Protein 9JQ3 (pdb70)

Secondary structure (DSSP, 8-state):
---TTS---HHHHHHHHHHHHHHHHHTGGGHHHHHHHT--TTHHHHHHHHHHHT-TTTTS-GGGT-----HHHHHHHHHHHHHH-HHHHHHHHHHIIIIIIHHHHH--HHHHHHTHHHHHHSSS-EEEE--BTTBSS-TT----EEEE-SSEEEEEEEEEEEETTTT-SEEEEEEE--TT-SSGGGGEEEEEEETT-TTEEE-PPP-BSS-TTS-EEEEEEEEEEEESTTEES-TT-HHHHHSSSHHHHHHHHTHHHHHHHHHHHHHHTGGGGT-EETTEEGGGSHHHHHHHHHHHHHHHHHHHHHHHHHHHHTTT---HHHHHHHHHHHHHHHHHHHHHHHHHHGGGGGBTTSTHHHHHHHHTHHHHTTS-HHHHHHHHHHHHHT-/---STT---TTHHHHHHHHHHHHHHHTGGGHHHHHHHT--TTHHHHHHHHHHTT-TTSSS-GGGT-----HHHHHHHHHHHHHH-HHHHHHHIIIIIIIIHHHHHH--HHHHHHTHHHHHHTSS-EEEE--BTTBSS-GGG---EEEEETTEEEEEEEEEEEETTTT-SEEEEEEES-S--SSGGGGEEEEEEETT-TTEEE-PPP-BSSSTTS-EEEEEEEEEEEETT-EES-TT-HHHHHHHSHHHHHHHHTHHHHHHHHHHHHHHHHHHTT-EETTEEGGGSHHHHHHHHHHHHHHHHHHHHHHHHHHHHTTT---HHHHHHHHHHHHHHHHHHHHHHHHHHGGGTTBTTSTHHHHHHHHTHHHHTSS-HHHHHHHHHHHHHT-/---TTS---HHHHHHHHHHHHHHHHHTGGGHHHHHHHTB-TTHHHHHHHHHHHT-TTTTS-GGGT-----HHHHHHHHHHHHHH-HHHHHHHHHHIIIIIHHHHHH--HHHHHHHHHHHHHTSS-EEEE---SS-SS-TTS---EEEEETTEEEEEEEEEEEETTTT-SEEEEEEE--TT-SSGGGGEEEEEEETT-TTEEE-PPP-BSS-TBS-EEEEEEEEEEEETTSEESSTT-TTHHHHHTHHHHHHHTTHHHHHHHHHHHHHHHHHTTT-EETTEEGGGSHHHHHHHHHHHHHHHHHHHHHHHHHHHHTTT---HHHHHHHHHHHHHHHHHHHHHHTTTTGGGGGBTTSSHHHHHHHHHHHHHSSS-HHHHHHHHHHHHHT-/---TTS---HHHHHHHHHHHHHHHHHTGGGHHHHHHHTS-TTHHHHHHHHHHHT-SSTTS-TTTT-----HHHHHHHHHHHHHH-HHHHHHHHHHHTSSSHHHHHS--TTHHHHTHHHHSSSSS-EEEE--BTTBSS-TT---EEEEE-SSEEEEEEEEEEEETTTT-SEEEEEEBS-TT-SSGGGS-EEEEEETT-TTEEE-PPP-BSS-TTS-EEEEEEEEEEEEGGGEES-TT-HHHHHHHTTHHHHHHTTHHHHHHHHHHHHHHHHHTTT-EETTEEGGGSHHHHHHHHHHHHHHHHHHHHHHHHHHHHTTT---HHHHHHHHHHHHHHHHHHHHHHHHHHGGGGSBTTSTHHHHHHHHTHHHHTTS-HHHHHHHHHHTTTT-

Structure (mmCIF, N/CA/C/O backbone):
data_9JQ3
#
_entry.id   9JQ3
#
loop_
_entity.id
_entity.type
_entity.pdbx_description
1 polymer 'Isovaleryl-CoA dehydrogenase, mitochondrial'
2 non-polymer 'FLAVIN-ADENINE DINUCLEOTIDE'
#
loop_
_atom_site.group_PDB
_atom_site.id
_atom_site.type_symbol
_atom_site.label_atom_id
_atom_site.label_alt_id
_atom_site.label_comp_id
_atom_site.label_asym_id
_atom_site.label_entity_id
_atom_site.label_seq_id
_atom_site.pdbx_PDB_ins_code
_atom_site.Cartn_x
_atom_site.Cartn_y
_atom_site.Cartn_z
_atom_site.occupancy
_atom_site.B_iso_or_equiv
_atom_site.auth_seq_id
_atom_site.auth_comp_id
_atom_site.auth_asym_id
_atom_site.auth_atom_id
_atom_site.pdbx_PDB_model_num
ATOM 1 N N . VAL A 1 38 ? 91.284 89.786 123.527 1.00 18.01 6 VAL A N 1
ATOM 2 C CA . VAL A 1 38 ? 90.976 88.402 123.069 1.00 17.62 6 VAL A CA 1
ATOM 3 C C . VAL A 1 38 ? 91.787 88.073 121.822 1.00 16.41 6 VAL A C 1
ATOM 4 O O . VAL A 1 38 ? 91.407 88.437 120.709 1.00 17.31 6 VAL A O 1
ATOM 8 N N . ASP A 1 39 ? 92.906 87.383 122.013 1.00 15.12 7 ASP A N 1
ATOM 9 C CA . ASP A 1 39 ? 93.769 86.975 120.916 1.00 18.17 7 ASP A CA 1
ATOM 10 C C . ASP A 1 39 ? 93.116 85.846 120.129 1.00 20.44 7 ASP A C 1
ATOM 11 O O . ASP A 1 39 ? 92.254 85.126 120.637 1.00 22.77 7 ASP A O 1
ATOM 16 N N . ASP A 1 40 ? 93.540 85.699 118.877 1.00 22.00 8 ASP A N 1
ATOM 17 C CA . ASP A 1 40 ? 92.992 84.704 117.963 1.00 22.24 8 ASP A CA 1
ATOM 18 C C . ASP A 1 40 ? 93.894 83.478 117.964 1.00 20.99 8 ASP A C 1
ATOM 19 O O . ASP A 1 40 ? 95.122 83.606 118.021 1.00 22.54 8 ASP A O 1
ATOM 24 N N . ALA A 1 41 ? 93.285 82.294 117.903 1.00 20.00 9 ALA A N 1
ATOM 25 C CA . ALA A 1 41 ? 94.043 81.052 117.828 1.00 20.00 9 ALA A CA 1
ATOM 26 C C . ALA A 1 41 ? 94.350 80.705 116.377 1.00 20.00 9 ALA A C 1
ATOM 27 O O . ALA A 1 41 ? 94.103 79.579 115.933 1.00 20.00 9 ALA A O 1
ATOM 29 N N . ILE A 1 42 ? 94.893 81.669 115.635 1.00 21.17 10 ILE A N 1
ATOM 30 C CA . ILE A 1 42 ? 95.289 81.446 114.248 1.00 16.69 10 ILE A CA 1
ATOM 31 C C . ILE A 1 42 ? 96.783 81.226 114.087 1.00 15.13 10 ILE A C 1
ATOM 32 O O . ILE A 1 42 ? 97.216 80.669 113.061 1.00 14.59 10 ILE A O 1
ATOM 37 N N . ASN A 1 43 ? 97.612 81.610 115.061 1.00 12.63 11 ASN A N 1
ATOM 38 C CA . ASN A 1 43 ? 99.055 81.466 114.914 1.00 11.05 11 ASN A CA 1
ATOM 39 C C . ASN A 1 43 ? 99.490 80.007 114.901 1.00 10.85 11 ASN A C 1
ATOM 40 O O . ASN A 1 43 ? 100.620 79.712 114.497 1.00 12.09 11 ASN A O 1
ATOM 45 N N . GLY A 1 44 ? 98.626 79.091 115.332 1.00 9.40 12 GLY A N 1
ATOM 46 C CA . GLY A 1 44 ? 98.965 77.684 115.351 1.00 10.71 12 GLY A CA 1
ATOM 47 C C . GLY A 1 44 ? 99.523 77.192 116.664 1.00 11.17 12 GLY A C 1
ATOM 48 O O . GLY A 1 44 ? 100.485 76.414 116.664 1.00 13.37 12 GLY A O 1
ATOM 49 N N . LEU A 1 45 ? 98.955 77.617 117.786 1.00 10.04 13 LEU A N 1
ATOM 50 C CA . LEU A 1 45 ? 99.400 77.198 119.105 1.00 8.39 13 LEU A CA 1
ATOM 51 C C . LEU A 1 45 ? 98.741 75.881 119.493 1.00 9.51 13 LEU A C 1
ATOM 52 O O . LEU A 1 45 ? 97.658 75.533 119.016 1.00 12.03 13 LEU A O 1
ATOM 57 N N . SER A 1 46 ? 99.414 75.147 120.374 1.00 9.11 14 SER A N 1
ATOM 58 C CA . SER A 1 46 ? 98.861 73.918 120.924 1.00 12.24 14 SER A CA 1
ATOM 59 C C . SER A 1 46 ? 97.919 74.273 122.073 1.00 13.87 14 SER A C 1
ATOM 60 O O . SER A 1 46 ? 97.736 75.443 122.419 1.00 14.92 14 SER A O 1
ATOM 63 N N . GLU A 1 47 ? 97.303 73.261 122.682 1.00 16.39 15 GLU A N 1
ATOM 64 C CA . GLU A 1 47 ? 96.430 73.497 123.824 1.00 17.97 15 GLU A CA 1
ATOM 65 C C . GLU A 1 47 ? 97.207 73.885 125.073 1.00 18.63 15 GLU A C 1
ATOM 66 O O . GLU A 1 47 ? 96.743 74.732 125.846 1.00 15.54 15 GLU A O 1
ATOM 72 N N . GLU A 1 48 ? 98.387 73.298 125.281 1.00 18.91 16 GLU A N 1
ATOM 73 C CA . GLU A 1 48 ? 99.213 73.673 126.421 1.00 18.51 16 GLU A CA 1
ATOM 74 C C . GLU A 1 48 ? 99.758 75.089 126.282 1.00 18.04 16 GLU A C 1
ATOM 75 O O . GLU A 1 48 ? 99.874 75.805 127.282 1.00 20.15 16 GLU A O 1
ATOM 81 N N . GLN A 1 49 ? 100.084 75.514 125.060 1.00 15.23 17 GLN A N 1
ATOM 82 C CA . GLN A 1 49 ? 100.540 76.884 124.854 1.00 11.72 17 GLN A CA 1
ATOM 83 C C . GLN A 1 49 ? 99.428 77.886 125.140 1.00 13.54 17 GLN A C 1
ATOM 84 O O . GLN A 1 49 ? 99.673 78.930 125.755 1.00 14.38 17 GLN A O 1
ATOM 90 N N . ARG A 1 50 ? 98.200 77.584 124.711 1.00 16.11 18 ARG A N 1
ATOM 91 C CA . ARG A 1 50 ? 97.073 78.449 125.045 1.00 15.50 18 ARG A CA 1
ATOM 92 C C . ARG A 1 50 ? 96.795 78.446 126.543 1.00 14.56 18 ARG A C 1
ATOM 93 O O . ARG A 1 50 ? 96.440 79.486 127.109 1.00 15.55 18 ARG A O 1
ATOM 101 N N . GLN A 1 51 ? 96.947 77.292 127.198 1.00 13.89 19 GLN A N 1
ATOM 102 C CA . GLN A 1 51 ? 96.803 77.244 128.649 1.00 15.80 19 GLN A CA 1
ATOM 103 C C . GLN A 1 51 ? 97.827 78.135 129.338 1.00 15.82 19 GLN A C 1
ATOM 104 O O . GLN A 1 51 ? 97.482 78.871 130.268 1.00 17.27 19 GLN A O 1
ATOM 110 N N . LEU A 1 52 ? 99.087 78.074 128.903 1.00 13.13 20 LEU A N 1
ATOM 111 C CA . LEU A 1 52 ? 100.116 78.956 129.442 1.00 11.62 20 LEU A CA 1
ATOM 112 C C . LEU A 1 52 ? 99.788 80.423 129.196 1.00 11.91 20 LEU A C 1
ATOM 113 O O . LEU A 1 52 ? 99.944 81.250 130.102 1.00 12.47 20 LEU A O 1
ATOM 118 N N . ARG A 1 53 ? 99.354 80.762 127.979 1.00 10.03 21 ARG A N 1
ATOM 119 C CA . ARG A 1 53 ? 98.957 82.136 127.687 1.00 10.15 21 ARG A CA 1
ATOM 120 C C . ARG A 1 53 ? 97.873 82.606 128.648 1.00 10.12 21 ARG A C 1
ATOM 121 O O . ARG A 1 53 ? 97.988 83.684 129.242 1.00 9.62 21 ARG A O 1
ATOM 129 N N . GLN A 1 54 ? 96.811 81.814 128.808 1.00 11.83 22 GLN A N 1
ATOM 130 C CA . GLN A 1 54 ? 95.710 82.210 129.679 1.00 13.43 22 GLN A CA 1
ATOM 131 C C . GLN A 1 54 ? 96.142 82.310 131.136 1.00 11.87 22 GLN A C 1
ATOM 132 O O . GLN A 1 54 ? 95.716 83.232 131.840 1.00 11.23 22 GLN A O 1
ATOM 138 N N . THR A 1 55 ? 96.983 81.385 131.604 1.00 10.63 23 THR A 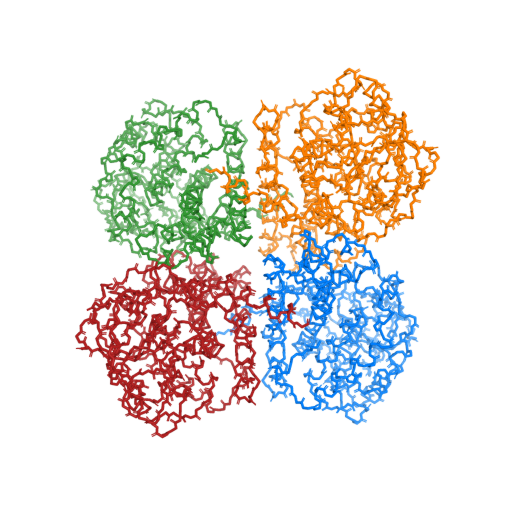N 1
ATOM 139 C CA . THR A 1 55 ? 97.456 81.446 132.983 1.00 10.87 23 THR A CA 1
ATOM 140 C C . THR A 1 55 ? 98.279 82.706 133.220 1.00 11.82 23 THR A C 1
ATOM 141 O O . THR A 1 55 ? 98.080 83.413 134.216 1.00 12.65 23 THR A O 1
ATOM 145 N N . MET A 1 56 ? 99.213 83.002 132.313 1.00 12.17 24 MET A N 1
ATOM 146 C CA . MET A 1 56 ? 100.025 84.204 132.461 1.00 11.37 24 MET A CA 1
ATOM 147 C C . MET A 1 56 ? 99.164 85.458 132.400 1.00 11.82 24 MET A C 1
ATOM 148 O O . MET A 1 56 ? 99.393 86.411 133.153 1.00 15.82 24 MET A O 1
ATOM 153 N N . ALA A 1 57 ? 98.165 85.477 131.514 1.00 13.71 25 ALA A N 1
ATOM 154 C CA . ALA A 1 57 ? 97.277 86.630 131.434 1.00 11.71 25 ALA A CA 1
ATOM 155 C C . ALA A 1 57 ? 96.495 86.822 132.726 1.00 10.36 25 ALA A C 1
ATOM 156 O O . ALA A 1 57 ? 96.400 87.947 133.229 1.00 9.35 25 ALA A O 1
ATOM 158 N N . LYS A 1 58 ? 95.931 85.743 133.274 1.00 10.89 26 LYS A N 1
ATOM 159 C CA . LYS A 1 58 ? 95.188 85.854 134.524 1.00 13.64 26 LYS A CA 1
ATOM 160 C C . LYS A 1 58 ? 96.091 86.310 135.662 1.00 12.84 26 LYS A C 1
ATOM 161 O O . LYS A 1 58 ? 95.675 87.107 136.510 1.00 12.45 26 LYS A O 1
ATOM 167 N N . PHE A 1 59 ? 97.332 85.818 135.696 1.00 12.15 27 PHE A N 1
ATOM 168 C CA . PHE A 1 59 ? 98.254 86.215 136.754 1.00 9.28 27 PHE A CA 1
ATOM 169 C C . PHE A 1 59 ? 98.638 87.686 136.640 1.00 8.40 27 PHE A C 1
ATOM 170 O O . PHE A 1 59 ? 98.641 88.409 137.645 1.00 8.78 27 PHE A O 1
ATOM 178 N N . LEU A 1 60 ? 98.951 88.148 135.430 1.00 7.73 28 LEU A N 1
ATOM 179 C CA . LEU A 1 60 ? 99.422 89.508 135.216 1.00 8.41 28 LEU A CA 1
ATOM 180 C C . LEU A 1 60 ? 98.304 90.541 135.240 1.00 11.89 28 LEU A C 1
ATOM 181 O O . LEU A 1 60 ? 98.584 91.722 135.471 1.00 12.68 28 LEU A O 1
ATOM 186 N N . GLN A 1 61 ? 97.056 90.139 135.011 1.00 15.87 29 GLN A N 1
ATOM 187 C CA . GLN A 1 61 ? 95.928 91.054 135.115 1.00 17.03 29 GLN A CA 1
ATOM 188 C C . GLN A 1 61 ? 95.572 91.382 136.557 1.00 16.24 29 GLN A C 1
ATOM 189 O O . GLN A 1 61 ? 94.685 92.210 136.788 1.00 16.95 29 GLN A O 1
ATOM 195 N N . GLU A 1 62 ? 96.240 90.756 137.529 1.00 16.54 30 GLU A N 1
ATOM 196 C CA . GLU A 1 62 ? 96.014 91.036 138.938 1.00 18.00 30 GLU A CA 1
ATOM 197 C C . GLU A 1 62 ? 97.288 91.317 139.718 1.00 18.02 30 GLU A C 1
ATOM 198 O O . GLU A 1 62 ? 97.208 91.954 140.775 1.00 19.00 30 GLU A O 1
ATOM 204 N N . HIS A 1 63 ? 98.451 90.870 139.240 1.00 14.71 31 HIS A N 1
ATOM 205 C CA . HIS A 1 63 ? 99.703 91.071 139.959 1.00 10.82 31 HIS A CA 1
ATOM 206 C C . HIS A 1 63 ? 100.633 92.086 139.311 1.00 12.81 31 HIS A C 1
ATOM 207 O O . HIS A 1 63 ? 101.438 92.696 140.018 1.00 15.08 31 HIS A O 1
ATOM 214 N N . LEU A 1 64 ? 100.548 92.284 137.996 1.00 10.96 32 LEU A N 1
ATOM 215 C CA . LEU A 1 64 ? 101.415 93.225 137.294 1.00 10.41 32 LEU A CA 1
ATOM 216 C C . LEU A 1 64 ? 100.642 94.336 136.603 1.00 10.78 32 LEU A C 1
ATOM 217 O O . LEU A 1 64 ? 101.014 95.509 136.722 1.00 11.93 32 LEU A O 1
ATOM 222 N N . ALA A 1 65 ? 99.578 93.999 135.874 1.00 10.88 33 ALA A N 1
ATOM 223 C CA . ALA A 1 65 ? 98.854 95.013 135.113 1.00 9.62 33 ALA A CA 1
ATOM 224 C C . ALA A 1 65 ? 98.409 96.202 135.955 1.00 8.17 33 ALA A C 1
ATOM 225 O O . ALA A 1 65 ? 98.667 97.345 135.540 1.00 8.38 33 ALA A O 1
ATOM 227 N N . PRO A 1 66 ? 97.759 96.029 137.112 1.00 8.36 34 PRO A N 1
ATOM 228 C CA . PRO A 1 66 ? 97.274 97.202 137.860 1.00 7.75 34 PRO A CA 1
ATOM 229 C C . PRO A 1 66 ? 98.378 98.083 138.424 1.00 8.06 34 PRO A C 1
ATOM 230 O O . PRO A 1 66 ? 98.065 99.136 138.994 1.00 9.69 34 PRO A O 1
ATOM 234 N N . LYS A 1 67 ? 99.647 97.697 138.288 1.00 9.89 35 LYS A N 1
ATOM 235 C CA . LYS A 1 67 ? 100.764 98.483 138.793 1.00 12.79 35 LYS A CA 1
ATOM 236 C C . LYS A 1 67 ? 101.583 99.132 137.686 1.00 14.26 35 LYS A C 1
ATOM 237 O O . LYS A 1 67 ? 102.455 99.956 137.983 1.00 16.19 35 LYS A O 1
ATOM 243 N N . ALA A 1 68 ? 101.322 98.791 136.421 1.00 15.22 36 ALA A N 1
ATOM 244 C CA . ALA A 1 68 ? 102.150 99.291 135.329 1.00 15.61 36 ALA A CA 1
ATOM 245 C C . ALA A 1 68 ? 102.241 100.811 135.331 1.00 16.56 36 ALA A C 1
ATOM 246 O O . ALA A 1 68 ? 103.308 101.367 135.048 1.00 17.36 36 ALA A O 1
ATOM 248 N N . GLN A 1 69 ? 101.143 101.501 135.646 1.00 16.05 37 GLN A N 1
ATOM 249 C CA . GLN A 1 69 ? 101.171 102.960 135.638 1.00 17.63 37 GLN A CA 1
ATOM 250 C C . GLN A 1 69 ? 102.097 103.499 136.721 1.00 18.73 37 GLN A C 1
ATOM 251 O O . GLN A 1 69 ? 102.787 104.504 136.511 1.00 19.55 37 GLN A O 1
ATOM 257 N N . GLU A 1 70 ? 102.129 102.847 137.885 1.00 18.29 38 GLU A N 1
ATOM 258 C CA . GLU A 1 70 ? 103.004 103.307 138.959 1.00 15.42 38 GLU A CA 1
ATOM 259 C C . GLU A 1 70 ? 104.461 102.978 138.658 1.00 12.55 38 GLU A C 1
ATOM 260 O O . GLU A 1 70 ? 105.344 103.825 138.841 1.00 11.94 38 GLU A O 1
ATOM 266 N N . ILE A 1 71 ? 104.730 101.755 138.196 1.00 10.19 39 ILE A N 1
ATOM 267 C CA . ILE A 1 71 ? 106.100 101.357 137.881 1.00 10.01 39 ILE A CA 1
ATOM 268 C C . ILE A 1 71 ? 106.732 102.355 136.919 1.00 12.72 39 ILE A C 1
ATOM 269 O O . ILE A 1 71 ? 107.900 102.733 137.064 1.00 16.57 39 ILE A O 1
ATOM 274 N N . ASP A 1 72 ? 105.966 102.797 135.919 1.00 14.17 40 ASP A N 1
ATOM 275 C CA . ASP A 1 72 ? 106.489 103.772 134.969 1.00 12.44 40 ASP A CA 1
ATOM 276 C C . ASP A 1 72 ? 106.641 105.144 135.614 1.00 11.58 40 ASP A C 1
ATOM 277 O O . ASP A 1 72 ? 107.592 105.877 135.318 1.00 12.93 40 ASP A O 1
ATOM 282 N N . ARG A 1 73 ? 105.713 105.510 136.501 1.00 12.39 41 ARG A N 1
ATOM 283 C CA . ARG A 1 73 ? 105.781 106.821 137.138 1.00 11.59 41 ARG A CA 1
ATOM 284 C C . ARG A 1 73 ? 106.923 106.888 138.143 1.00 11.91 41 ARG A C 1
ATOM 285 O O . ARG A 1 73 ? 107.656 107.883 138.194 1.00 12.38 41 ARG A O 1
ATOM 293 N N . SER A 1 74 ? 107.092 105.840 138.951 1.00 13.24 42 SER A N 1
ATOM 294 C CA . SER A 1 74 ? 108.137 105.830 139.967 1.00 14.24 42 SER A CA 1
ATOM 295 C C . SER A 1 74 ? 109.472 105.327 139.435 1.00 15.08 42 SER A C 1
ATOM 296 O O . SER A 1 74 ? 110.488 105.467 140.126 1.00 18.65 42 SER A O 1
ATOM 299 N N . ASN A 1 75 ? 109.498 104.750 138.234 1.00 14.16 43 ASN A N 1
ATOM 300 C CA . ASN A 1 75 ? 110.726 104.200 137.663 1.00 12.42 43 ASN A CA 1
ATOM 301 C C . ASN A 1 75 ? 111.314 103.127 138.576 1.00 13.00 43 ASN A C 1
ATOM 302 O O . ASN A 1 75 ? 112.531 103.020 138.739 1.00 12.20 43 ASN A O 1
ATOM 307 N N . GLU A 1 76 ? 110.438 102.326 139.179 1.00 12.55 44 GLU A N 1
ATOM 308 C CA . GLU A 1 76 ? 110.864 101.306 140.126 1.00 15.28 44 GLU A CA 1
ATOM 309 C C . GLU A 1 76 ? 109.728 100.313 140.323 1.00 15.71 44 GLU A C 1
ATOM 310 O O . GLU A 1 76 ? 108.558 100.701 140.366 1.00 16.34 44 GLU A O 1
ATOM 316 N N . PHE A 1 77 ? 110.084 99.037 140.440 1.00 14.48 45 PHE A N 1
ATOM 317 C CA . PHE A 1 77 ? 109.137 97.964 140.729 1.00 14.86 45 PHE A CA 1
ATOM 318 C C . PHE A 1 77 ? 109.392 97.524 142.168 1.00 16.10 45 PHE A C 1
ATOM 319 O O . PHE A 1 77 ? 110.244 96.668 142.424 1.00 14.68 45 PHE A O 1
ATOM 327 N N . LYS A 1 78 ? 108.651 98.120 143.106 1.00 18.74 46 LYS A N 1
ATOM 328 C CA . LYS A 1 78 ? 108.891 97.856 144.521 1.00 22.18 46 LYS A CA 1
ATOM 329 C C . LYS A 1 78 ? 108.761 96.375 144.850 1.00 22.33 46 LYS A C 1
ATOM 330 O O . LYS A 1 78 ? 109.444 95.878 145.753 1.00 22.93 46 LYS A O 1
ATOM 336 N N . ASN A 1 79 ? 107.898 95.654 144.133 1.00 22.46 47 ASN A N 1
ATOM 337 C CA . ASN A 1 79 ? 107.694 94.229 144.347 1.00 21.00 47 ASN A CA 1
ATOM 338 C C . ASN A 1 79 ? 108.470 93.379 143.348 1.00 19.00 47 ASN A C 1
ATOM 339 O O . ASN A 1 79 ? 107.985 92.320 142.935 1.00 18.53 47 ASN A O 1
ATOM 344 N N . LEU A 1 80 ? 109.665 93.821 142.953 1.00 17.56 48 LEU A N 1
ATOM 345 C CA . LEU A 1 80 ? 110.433 93.090 141.951 1.00 15.49 48 LEU A CA 1
ATOM 346 C C . LEU A 1 80 ? 110.811 91.701 142.452 1.00 16.11 48 LEU A C 1
ATOM 347 O O . LEU A 1 80 ? 110.635 90.704 141.744 1.00 20.48 48 LEU A O 1
ATOM 352 N N . ARG A 1 81 ? 111.320 91.613 143.684 1.00 17.18 49 ARG A N 1
ATOM 353 C CA . ARG A 1 81 ? 111.822 90.336 144.184 1.00 16.93 49 ARG A CA 1
ATOM 354 C C . ARG A 1 81 ? 110.697 89.342 144.451 1.00 17.70 49 ARG A C 1
ATOM 355 O O . ARG A 1 81 ? 110.806 88.170 144.070 1.00 20.53 49 ARG A O 1
ATOM 363 N N . GLU A 1 82 ? 109.615 89.773 145.098 1.00 16.89 50 GLU A N 1
ATOM 364 C CA . GLU A 1 82 ? 108.493 88.876 145.345 1.00 15.44 50 GLU A CA 1
ATOM 365 C C . GLU A 1 82 ? 107.734 88.525 144.072 1.00 13.10 50 GLU A C 1
ATOM 366 O O . GLU A 1 82 ? 107.284 87.380 143.927 1.00 10.37 50 GLU A O 1
ATOM 372 N N . PHE A 1 83 ? 107.602 89.469 143.138 1.00 11.89 51 PHE A N 1
ATOM 373 C CA . PHE A 1 83 ? 107.043 89.141 141.834 1.00 12.08 51 PHE A CA 1
ATOM 374 C C . PHE A 1 83 ? 107.911 88.129 141.102 1.00 11.46 51 PHE A C 1
ATOM 375 O O . PHE A 1 83 ? 107.385 87.243 140.421 1.00 14.82 51 PHE A O 1
ATOM 383 N N . TRP A 1 84 ? 109.234 88.233 141.243 1.00 9.05 52 TRP A N 1
ATOM 384 C CA . TRP A 1 84 ? 110.142 87.251 140.667 1.00 8.54 52 TRP A CA 1
ATOM 385 C C . TRP A 1 84 ? 109.993 85.882 141.313 1.00 7.70 52 TRP A C 1
ATOM 386 O O . TRP A 1 84 ? 110.022 84.869 140.606 1.00 9.18 52 TRP A O 1
ATOM 397 N N . LYS A 1 85 ? 109.843 85.832 142.636 1.00 9.20 53 LYS A N 1
ATOM 398 C CA . LYS A 1 85 ? 109.595 84.561 143.304 1.00 10.75 53 LYS A CA 1
ATOM 399 C C . LYS A 1 85 ? 108.294 83.925 142.829 1.00 11.00 53 LYS A C 1
ATOM 400 O O . LYS A 1 85 ? 108.257 82.716 142.575 1.00 12.16 53 LYS A O 1
ATOM 406 N N . GLN A 1 86 ? 107.229 84.717 142.686 1.00 11.28 54 GLN A N 1
ATOM 407 C CA . GLN A 1 86 ? 105.983 84.195 142.136 1.00 10.33 54 GLN A CA 1
ATOM 408 C C . GLN A 1 86 ? 106.133 83.715 140.697 1.00 10.01 54 GLN A C 1
ATOM 409 O O . GLN A 1 86 ? 105.623 82.641 140.357 1.00 10.36 54 GLN A O 1
ATOM 415 N N . LEU A 1 87 ? 106.820 84.482 139.850 1.00 10.98 55 LEU A N 1
ATOM 416 C CA . LEU A 1 87 ? 107.071 84.079 138.473 1.00 11.32 55 LEU A CA 1
ATOM 417 C C . LEU A 1 87 ? 107.859 82.781 138.385 1.00 11.57 55 LEU A C 1
ATOM 418 O O . LEU A 1 87 ? 107.559 81.939 137.531 1.00 14.66 55 LEU A O 1
ATOM 423 N N . GLY A 1 88 ? 108.858 82.600 139.251 1.00 10.87 56 GLY A N 1
ATOM 424 C CA . GLY A 1 88 ? 109.580 81.343 139.302 1.00 11.68 56 GLY A CA 1
ATOM 425 C C . GLY A 1 88 ? 108.766 80.192 139.846 1.00 13.31 56 GLY A C 1
ATOM 426 O O . GLY A 1 88 ? 108.962 79.050 139.416 1.00 12.53 56 GLY A O 1
ATOM 427 N N . ASN A 1 89 ? 107.857 80.466 140.783 1.00 14.95 57 ASN A N 1
ATOM 428 C CA . ASN A 1 89 ? 106.923 79.438 141.227 1.00 15.07 57 ASN A CA 1
ATOM 429 C C . ASN A 1 89 ? 106.009 79.004 140.089 1.00 15.37 57 ASN A C 1
ATOM 430 O O . ASN A 1 89 ? 105.663 77.822 139.982 1.00 17.83 57 ASN A O 1
ATOM 435 N N . LEU A 1 90 ? 105.610 79.946 139.231 1.00 15.61 58 LEU A N 1
ATOM 436 C CA . LEU A 1 90 ? 104.814 79.603 138.058 1.00 13.82 58 LEU A CA 1
ATOM 437 C C . LEU A 1 90 ? 105.569 78.717 137.077 1.00 14.70 58 LEU A C 1
ATOM 438 O O . LEU A 1 90 ? 104.929 77.989 136.311 1.00 17.51 58 LEU A O 1
ATOM 443 N N . GLY A 1 91 ? 106.899 78.761 137.078 1.00 14.15 59 GLY A N 1
ATOM 444 C CA . GLY A 1 91 ? 107.687 77.923 136.198 1.00 13.77 59 GLY A CA 1
ATOM 445 C C . GLY A 1 91 ? 108.003 78.525 134.849 1.00 14.52 59 GLY A C 1
ATOM 446 O O . GLY A 1 91 ? 108.148 77.777 133.875 1.00 15.97 59 GLY A O 1
ATOM 447 N N . VAL A 1 92 ? 108.116 79.852 134.757 1.00 14.38 60 VAL A N 1
ATOM 448 C CA . VAL A 1 92 ? 108.420 80.514 133.490 1.00 13.19 60 VAL A CA 1
ATOM 449 C C . VAL A 1 92 ? 109.800 81.159 133.478 1.00 15.11 60 VAL A C 1
ATOM 450 O O . VAL A 1 92 ? 110.300 81.500 132.394 1.00 16.19 60 VAL A O 1
ATOM 454 N N . LEU A 1 93 ? 110.432 81.339 134.641 1.00 15.17 61 LEU A N 1
ATOM 455 C CA . LEU A 1 93 ? 111.780 81.899 134.669 1.00 13.45 61 LEU A CA 1
ATOM 456 C C . LEU A 1 93 ? 112.774 80.966 133.989 1.00 10.67 61 LEU A C 1
ATOM 457 O O . LEU A 1 93 ? 113.719 81.425 133.337 1.00 10.08 61 LEU A O 1
ATOM 462 N N . GLY A 1 94 ? 112.577 79.658 134.131 1.00 10.24 62 GLY A N 1
ATOM 463 C CA . GLY A 1 94 ? 113.392 78.677 133.442 1.00 11.16 62 GLY A CA 1
ATOM 464 C C . GLY A 1 94 ? 112.576 77.909 132.425 1.00 11.18 62 GLY A C 1
ATOM 465 O O . GLY A 1 94 ? 112.723 76.691 132.283 1.00 11.46 62 GLY A O 1
ATOM 466 N N . ILE A 1 95 ? 111.703 78.624 131.712 1.00 11.48 63 ILE A N 1
ATOM 467 C CA . ILE A 1 95 ? 110.798 77.979 130.766 1.00 12.10 63 ILE A CA 1
ATOM 468 C C . ILE A 1 95 ? 111.573 77.186 129.720 1.00 13.09 63 ILE A C 1
ATOM 469 O O . ILE A 1 95 ? 111.076 76.178 129.204 1.00 14.34 63 ILE A O 1
ATOM 474 N N . THR A 1 96 ? 112.792 77.617 129.389 1.00 13.31 64 THR A N 1
ATOM 475 C CA . THR A 1 96 ? 113.621 76.943 128.398 1.00 14.32 64 THR A CA 1
ATOM 476 C C . THR A 1 96 ? 114.838 76.268 129.023 1.00 16.54 64 THR A C 1
ATOM 477 O O . THR A 1 96 ? 115.768 75.889 128.304 1.00 18.43 64 THR A O 1
ATOM 481 N N . ALA A 1 97 ? 114.851 76.110 130.336 1.00 16.05 65 ALA A N 1
ATOM 482 C CA . ALA A 1 97 ? 115.942 75.474 131.054 1.00 14.20 65 ALA A CA 1
ATOM 483 C C . ALA A 1 97 ? 115.613 74.017 131.335 1.00 14.17 65 ALA A C 1
ATOM 484 O O . ALA A 1 97 ? 114.446 73.614 131.338 1.00 14.07 65 ALA A O 1
ATOM 486 N N . PRO A 1 98 ? 116.624 73.186 131.579 1.00 11.86 66 PRO A N 1
ATOM 487 C CA . PRO A 1 98 ? 116.359 71.776 131.880 1.00 11.91 66 PRO A CA 1
ATOM 488 C C . PRO A 1 98 ? 115.600 71.607 133.186 1.00 13.10 66 PRO A C 1
ATOM 489 O O . PRO A 1 98 ? 115.706 72.417 134.111 1.00 13.10 66 PRO A O 1
ATOM 493 N N . VAL A 1 99 ? 114.820 70.525 133.249 1.00 14.16 67 VAL A N 1
ATOM 494 C CA . VAL A 1 99 ? 114.077 70.212 134.463 1.00 16.44 67 VAL A CA 1
ATOM 495 C C . VAL A 1 99 ? 115.010 69.774 135.582 1.00 17.45 67 VAL A C 1
ATOM 496 O O . VAL A 1 99 ? 114.636 69.829 136.758 1.00 18.71 67 VAL A O 1
ATOM 500 N N . GLN A 1 100 ? 116.226 69.337 135.243 1.00 17.89 68 GLN A N 1
ATOM 501 C CA . GLN A 1 100 ? 117.182 68.920 136.261 1.00 18.82 68 GLN A CA 1
ATOM 502 C C . GLN A 1 100 ? 117.529 70.049 137.223 1.00 17.41 68 GLN A C 1
ATOM 503 O O . GLN A 1 100 ? 117.838 69.779 138.389 1.00 16.31 68 GLN A O 1
ATOM 509 N N . TYR A 1 101 ? 117.486 71.300 136.765 1.00 16.08 69 TYR A N 1
ATOM 510 C CA . TYR A 1 101 ? 117.808 72.454 137.594 1.00 15.67 69 TYR A CA 1
ATOM 511 C C . TYR A 1 101 ? 116.569 73.232 138.018 1.00 15.66 69 TYR A C 1
ATOM 512 O O . TYR A 1 101 ? 116.699 74.326 138.579 1.00 17.94 69 TYR A O 1
ATOM 521 N N . GLY A 1 102 ? 115.375 72.700 137.766 1.00 15.28 70 GLY A N 1
ATOM 522 C CA . GLY A 1 102 ? 114.133 73.353 138.125 1.00 14.57 70 GLY A CA 1
ATOM 523 C C . GLY A 1 102 ? 113.396 73.981 136.963 1.00 15.36 70 GLY A C 1
ATOM 524 O O . GLY A 1 102 ? 112.338 74.586 137.179 1.00 17.07 70 GLY A O 1
ATOM 525 N N . GLY A 1 103 ? 113.913 73.862 135.743 1.00 15.18 71 GLY A N 1
ATOM 526 C CA . GLY A 1 103 ? 113.273 74.439 134.582 1.00 16.82 71 GLY A CA 1
ATOM 527 C C . GLY A 1 103 ? 112.048 73.653 134.153 1.00 17.94 71 GLY A C 1
ATOM 528 O O . GLY A 1 103 ? 111.582 72.734 134.829 1.00 18.53 71 GLY A O 1
ATOM 529 N N . SER A 1 104 ? 111.520 74.036 132.990 1.00 15.82 72 SER A N 1
ATOM 530 C CA . SER A 1 104 ? 110.340 73.401 132.423 1.00 13.80 72 SER A CA 1
ATOM 531 C C . SER A 1 104 ? 110.641 72.555 131.194 1.00 14.50 72 SER A C 1
ATOM 532 O O . SER A 1 104 ? 109.800 71.735 130.809 1.00 15.69 72 SER A O 1
ATOM 535 N N . GLY A 1 105 ? 111.806 72.726 130.572 1.00 13.93 73 GLY A N 1
ATOM 536 C CA . GLY A 1 105 ? 112.155 71.942 129.405 1.00 12.54 73 GLY A CA 1
ATOM 537 C C . GLY A 1 105 ? 111.337 72.233 128.169 1.00 13.15 73 GLY A C 1
ATOM 538 O O . GLY A 1 105 ? 111.302 71.398 127.260 1.00 16.11 73 GLY A O 1
ATOM 539 N N . LEU A 1 106 ? 110.678 73.385 128.103 1.00 12.58 74 LEU A N 1
ATOM 540 C CA . LEU A 1 106 ? 109.858 73.739 126.957 1.00 12.93 74 LEU A CA 1
ATOM 541 C C . LEU A 1 106 ? 110.694 74.461 125.902 1.00 14.05 74 LEU A C 1
ATOM 542 O O . LEU A 1 106 ? 111.873 74.763 126.100 1.00 15.22 74 LEU A O 1
ATOM 547 N N . GLY A 1 107 ? 110.062 74.739 124.766 1.00 13.37 75 GLY A N 1
ATOM 548 C CA . GLY A 1 107 ? 110.715 75.363 123.638 1.00 12.09 75 GLY A CA 1
ATOM 549 C C . GLY A 1 107 ? 110.757 76.873 123.749 1.00 13.12 75 GLY A C 1
ATOM 550 O O . GLY A 1 107 ? 110.457 77.461 124.794 1.00 14.96 75 GLY A O 1
ATOM 551 N N . TYR A 1 108 ? 111.139 77.513 122.643 1.00 10.78 76 TYR A N 1
ATOM 552 C CA . TYR A 1 108 ? 111.253 78.964 122.595 1.00 10.57 76 TYR A CA 1
ATOM 553 C C . TYR A 1 108 ? 109.937 79.653 122.259 1.00 10.22 76 TYR A C 1
ATOM 554 O O . TYR A 1 108 ? 109.797 80.849 122.537 1.00 11.72 76 TYR A O 1
ATOM 563 N N . LEU A 1 109 ? 108.976 78.941 121.668 1.00 10.01 77 LEU A N 1
ATOM 564 C CA . LEU A 1 109 ? 107.664 79.534 121.436 1.00 7.39 77 LEU A CA 1
ATOM 565 C C . LEU A 1 109 ? 106.989 79.898 122.752 1.00 6.53 77 LEU A C 1
ATOM 566 O O . LEU A 1 109 ? 106.370 80.962 122.863 1.00 6.32 77 LEU A O 1
ATOM 571 N N . GLU A 1 110 ? 107.104 79.032 123.762 1.00 5.90 78 GLU A N 1
ATOM 572 C CA . GLU A 1 110 ? 106.594 79.363 125.086 1.00 8.63 78 GLU A CA 1
ATOM 573 C C . GLU A 1 110 ? 107.319 80.557 125.693 1.00 7.85 78 GLU A C 1
ATOM 574 O O . GLU A 1 110 ? 106.685 81.376 126.367 1.00 7.74 78 GLU A O 1
ATOM 580 N N . HIS A 1 111 ? 108.629 80.675 125.467 1.00 7.50 79 HIS A N 1
ATOM 581 C CA . HIS A 1 111 ? 109.359 81.848 125.932 1.00 6.80 79 HIS A CA 1
ATOM 582 C C . HIS A 1 111 ? 108.835 83.119 125.276 1.00 8.90 79 HIS A C 1
ATOM 583 O O . HIS A 1 111 ? 108.630 84.133 125.954 1.00 7.72 79 HIS A O 1
ATOM 590 N N . VAL A 1 112 ? 108.612 83.081 123.960 1.00 11.74 80 VAL A N 1
ATOM 591 C CA . VAL A 1 112 ? 108.062 84.239 123.262 1.00 13.68 80 VAL A CA 1
ATOM 592 C C . VAL A 1 112 ? 106.675 84.571 123.790 1.00 13.37 80 VAL A C 1
ATOM 593 O O . VAL A 1 112 ? 106.330 85.747 123.955 1.00 13.02 80 VAL A O 1
ATOM 597 N N . LEU A 1 113 ? 105.859 83.552 124.062 1.00 13.70 81 LEU A N 1
ATOM 598 C CA . LEU A 1 113 ? 104.523 83.792 124.593 1.00 12.85 81 LEU A CA 1
ATOM 599 C C . LEU A 1 113 ? 104.566 84.441 125.969 1.00 11.46 81 LEU A C 1
ATOM 600 O O . LEU A 1 113 ? 103.815 85.388 126.227 1.00 9.44 81 LEU A O 1
ATOM 605 N N . VAL A 1 114 ? 105.429 83.950 126.861 1.00 10.40 82 VAL A N 1
ATOM 606 C CA . VAL A 1 114 ? 105.549 84.556 128.183 1.00 7.59 82 VAL A CA 1
ATOM 607 C C . VAL A 1 114 ? 106.053 85.989 128.065 1.00 7.27 82 VAL A C 1
ATOM 608 O O . VAL A 1 114 ? 105.568 86.891 128.760 1.00 6.31 82 VAL A O 1
ATOM 612 N N . MET A 1 115 ? 107.039 86.223 127.195 1.00 6.43 83 MET A N 1
ATOM 613 C CA . MET A 1 115 ? 107.540 87.579 126.995 1.00 6.05 83 MET A CA 1
ATOM 614 C C . MET A 1 115 ? 106.430 88.506 126.518 1.00 7.36 83 MET A C 1
ATOM 615 O O . MET A 1 115 ? 106.283 89.625 127.026 1.00 9.04 83 MET A O 1
ATOM 620 N N . GLU A 1 116 ? 105.640 88.057 125.541 1.00 7.96 84 GLU A N 1
ATOM 621 C CA . GLU A 1 116 ? 104.547 88.878 125.032 1.00 6.60 84 GLU A CA 1
ATOM 622 C C . GLU A 1 116 ? 103.515 89.153 126.117 1.00 5.84 84 GLU A C 1
ATOM 623 O O . GLU A 1 116 ? 103.038 90.284 126.255 1.00 3.44 84 GLU A O 1
ATOM 629 N N . GLU A 1 117 ? 103.164 88.133 126.903 1.00 8.09 85 GLU A N 1
ATOM 630 C CA . GLU A 1 117 ? 102.152 88.318 127.937 1.00 9.06 85 GLU A CA 1
ATOM 631 C C . GLU A 1 117 ? 102.639 89.266 129.025 1.00 10.00 85 GLU A C 1
ATOM 632 O O . GLU A 1 117 ? 101.852 90.047 129.573 1.00 10.36 85 GLU A O 1
ATOM 638 N N . ILE A 1 118 ? 103.934 89.221 129.349 1.00 9.74 86 ILE A N 1
ATOM 639 C CA . ILE A 1 118 ? 104.453 90.100 130.392 1.00 6.71 86 ILE A CA 1
ATOM 640 C C . ILE A 1 118 ? 104.600 91.524 129.872 1.00 7.30 86 ILE A C 1
ATOM 641 O O . ILE A 1 118 ? 104.370 92.487 130.614 1.00 8.61 86 ILE A O 1
ATOM 646 N N . SER A 1 119 ? 104.979 91.691 128.603 1.00 5.74 87 SER A N 1
ATOM 647 C CA . SER A 1 119 ? 105.096 93.030 128.039 1.00 4.18 87 SER A CA 1
ATOM 648 C C . SER A 1 119 ? 103.737 93.648 127.737 1.00 4.65 87 SER A C 1
ATOM 649 O O . SER A 1 119 ? 103.635 94.876 127.647 1.00 5.26 87 SER A O 1
ATOM 652 N N . ARG A 1 120 ? 102.698 92.829 127.578 1.00 6.98 88 ARG A N 1
ATOM 653 C CA . ARG A 1 120 ? 101.344 93.334 127.404 1.00 7.20 88 ARG A CA 1
ATOM 654 C C . ARG A 1 120 ? 100.828 94.058 128.639 1.00 5.85 88 ARG A C 1
ATOM 655 O O . ARG A 1 120 ? 100.005 94.971 128.507 1.00 10.19 88 ARG A O 1
ATOM 663 N N . ALA A 1 121 ? 101.292 93.674 129.828 1.00 5.75 89 ALA A N 1
ATOM 664 C CA . ALA A 1 121 ? 100.913 94.350 131.062 1.00 6.54 89 ALA A CA 1
ATOM 665 C C . ALA A 1 121 ? 101.907 95.439 131.445 1.00 8.23 89 ALA A C 1
ATOM 666 O O . ALA A 1 121 ? 101.507 96.490 131.956 1.00 9.18 89 ALA A O 1
ATOM 668 N N . SER A 1 122 ? 103.197 95.208 131.207 1.00 8.92 90 SER A N 1
ATOM 669 C CA . SER A 1 122 ? 104.225 96.193 131.520 1.00 7.48 90 SER A CA 1
ATOM 670 C C . SER A 1 122 ? 105.459 95.889 130.686 1.00 5.96 90 SER A C 1
ATOM 671 O O . SER A 1 122 ? 106.024 94.796 130.789 1.00 4.69 90 SER A O 1
ATOM 674 N N . GLY A 1 123 ? 105.873 96.856 129.866 1.00 4.34 91 GLY A N 1
ATOM 675 C CA . GLY A 1 123 ? 107.019 96.635 128.999 1.00 7.53 91 GLY A CA 1
ATOM 676 C C . GLY A 1 123 ? 108.328 96.547 129.761 1.00 8.36 91 GLY A C 1
ATOM 677 O O . GLY A 1 123 ? 109.236 95.811 129.367 1.00 10.23 91 GLY A O 1
ATOM 678 N N . ALA A 1 124 ? 108.449 97.300 130.856 1.00 9.39 92 ALA A N 1
ATOM 679 C CA . ALA A 1 124 ? 109.684 97.285 131.635 1.00 6.57 92 ALA A CA 1
ATOM 680 C C . ALA A 1 124 ? 109.913 95.921 132.275 1.00 5.91 92 ALA A C 1
ATOM 681 O O . ALA A 1 124 ? 111.014 95.360 132.205 1.00 7.03 92 ALA A O 1
ATOM 683 N N . VAL A 1 125 ? 108.880 95.376 132.921 1.00 6.54 93 VAL A N 1
ATOM 684 C CA . VAL A 1 125 ? 109.008 94.049 133.510 1.00 3.18 93 VAL A CA 1
ATOM 685 C C . VAL A 1 125 ? 109.234 93.008 132.423 1.00 5.26 93 VAL A C 1
ATOM 686 O O . VAL A 1 125 ? 109.939 92.017 132.641 1.00 6.33 93 VAL A O 1
ATOM 690 N N . GLY A 1 126 ? 108.664 93.218 131.235 1.00 5.59 94 GLY A N 1
ATOM 691 C CA . GLY A 1 126 ? 108.932 92.310 130.132 1.00 3.62 94 GLY A CA 1
ATOM 692 C C . GLY A 1 126 ? 110.389 92.331 129.711 1.00 3.27 94 GLY A C 1
ATOM 693 O O . GLY A 1 126 ? 110.988 91.281 129.461 1.00 4.26 94 GLY A O 1
ATOM 694 N N . LEU A 1 127 ? 110.980 93.524 129.629 1.00 3.37 95 LEU A N 1
ATOM 695 C CA . LEU A 1 127 ? 112.397 93.623 129.293 1.00 3.55 95 LEU A CA 1
ATOM 696 C C . LEU A 1 127 ? 113.260 92.988 130.375 1.00 3.92 95 LEU A C 1
ATOM 697 O O . LEU A 1 127 ? 114.261 92.327 130.074 1.00 3.02 95 LEU A O 1
ATOM 702 N N . SER A 1 128 ? 112.889 93.174 131.643 1.00 3.80 96 SER A N 1
ATOM 703 C CA . SER A 1 128 ? 113.645 92.546 132.724 1.00 3.51 96 SER A CA 1
ATOM 704 C C . SER A 1 128 ? 113.561 91.025 132.642 1.00 4.27 96 SER A C 1
ATOM 705 O O . SER A 1 128 ? 114.564 90.326 132.849 1.00 2.21 96 SER A O 1
ATOM 708 N N . TYR A 1 129 ? 112.373 90.495 132.345 1.00 6.61 97 TYR A N 1
ATOM 709 C CA . TYR A 1 129 ? 112.214 89.053 132.187 1.00 3.45 97 TYR A CA 1
ATOM 710 C C . TYR A 1 129 ? 113.031 88.543 131.007 1.00 3.21 97 TYR A C 1
ATOM 711 O O . TYR A 1 129 ? 113.639 87.471 131.076 1.00 3.59 97 TYR A O 1
ATOM 720 N N . GLY A 1 130 ? 113.049 89.297 129.908 1.00 2.00 98 GLY A N 1
ATOM 721 C CA . GLY A 1 130 ? 113.875 88.910 128.776 1.00 2.00 98 GLY A CA 1
ATOM 722 C C . GLY A 1 130 ? 115.353 88.917 129.110 1.00 2.95 98 GLY A C 1
ATOM 723 O O . GLY A 1 130 ? 116.115 88.075 128.630 1.00 5.02 98 GLY A O 1
ATOM 724 N N . ALA A 1 131 ? 115.780 89.870 129.940 1.00 4.93 99 ALA A N 1
ATOM 725 C CA . ALA A 1 131 ? 117.189 89.956 130.302 1.00 2.57 99 ALA A CA 1
ATOM 726 C C . ALA A 1 131 ? 117.603 88.822 131.228 1.00 2.74 99 ALA A C 1
ATOM 727 O O . ALA A 1 131 ? 118.692 88.260 131.069 1.00 2.00 99 ALA A O 1
ATOM 729 N N . HIS A 1 132 ? 116.753 88.465 132.192 1.00 3.70 100 HIS A N 1
ATOM 730 C CA . HIS A 1 132 ? 117.130 87.430 133.150 1.00 2.75 100 HIS A CA 1
ATOM 731 C C . HIS A 1 132 ? 116.906 86.031 132.590 1.00 3.76 100 HIS A C 1
ATOM 732 O O . HIS A 1 132 ? 117.814 85.195 132.626 1.00 5.63 100 HIS A O 1
ATOM 739 N N . SER A 1 133 ? 115.707 85.752 132.083 1.00 4.91 101 SER A N 1
ATOM 740 C CA . SER A 1 133 ? 115.335 84.402 131.686 1.00 5.82 101 SER A CA 1
ATOM 741 C C . SER A 1 133 ? 116.000 83.954 130.392 1.00 3.79 101 SER A C 1
ATOM 742 O O . SER A 1 133 ? 116.161 82.746 130.175 1.00 5.76 101 SER A O 1
ATOM 745 N N . ASN A 1 134 ? 116.398 84.890 129.532 1.00 2.32 102 ASN A N 1
ATOM 746 C CA . ASN A 1 134 ? 116.948 84.547 128.226 1.00 5.33 102 ASN A CA 1
ATOM 747 C C . ASN A 1 134 ? 118.444 84.819 128.107 1.00 5.61 102 ASN A C 1
ATOM 748 O O . ASN A 1 134 ? 119.203 83.924 127.726 1.00 7.50 102 ASN A O 1
ATOM 753 N N . LEU A 1 135 ? 118.890 86.041 128.413 1.00 5.66 103 LEU A N 1
ATOM 754 C CA . LEU A 1 135 ? 120.287 86.400 128.187 1.00 5.93 103 LEU A CA 1
ATOM 755 C C . LEU A 1 135 ? 121.219 85.819 129.243 1.00 6.48 103 LEU A C 1
ATOM 756 O O . LEU A 1 135 ? 122.426 85.705 128.997 1.00 5.30 103 LEU A O 1
ATOM 761 N N . CYS A 1 136 ? 120.696 85.453 130.412 1.00 6.79 104 CYS A N 1
ATOM 762 C CA . CYS A 1 136 ? 121.507 84.923 131.502 1.00 9.27 104 CYS A CA 1
ATOM 763 C C . CYS A 1 136 ? 121.326 83.427 131.709 1.00 8.70 104 CYS A C 1
ATOM 764 O O . CYS A 1 136 ? 122.308 82.679 131.679 1.00 9.63 104 CYS A O 1
ATOM 767 N N . ILE A 1 137 ? 120.093 82.964 131.919 1.00 8.93 105 ILE A N 1
ATOM 768 C CA . ILE A 1 137 ? 119.874 81.549 132.211 1.00 11.76 105 ILE A CA 1
ATOM 769 C C . ILE A 1 137 ? 120.261 80.693 131.012 1.00 13.44 105 ILE A C 1
ATOM 770 O O . ILE A 1 137 ? 121.100 79.789 131.119 1.00 14.45 105 ILE A O 1
ATOM 775 N N . ASN A 1 138 ? 119.652 80.958 129.853 1.00 13.29 106 ASN A N 1
ATOM 776 C CA . ASN A 1 138 ? 119.966 80.185 128.658 1.00 14.89 106 ASN A CA 1
ATOM 777 C C . ASN A 1 138 ? 121.452 80.225 128.328 1.00 14.44 106 ASN A C 1
ATOM 778 O O . ASN A 1 138 ? 122.006 79.211 127.890 1.00 13.74 106 ASN A O 1
ATOM 783 N N . GLN A 1 139 ? 122.111 81.365 128.535 1.00 13.73 107 GLN A N 1
ATOM 784 C CA . GLN A 1 139 ? 123.550 81.428 128.317 1.00 14.79 107 GLN A CA 1
ATOM 785 C C . GLN A 1 139 ? 124.297 80.445 129.208 1.00 15.26 107 GLN A C 1
ATOM 786 O O . GLN A 1 139 ? 125.254 79.808 128.755 1.00 14.31 107 GLN A O 1
ATOM 792 N N . LEU A 1 140 ? 123.869 80.297 130.463 1.00 16.07 108 LEU A N 1
ATOM 793 C CA . LEU A 1 140 ? 124.508 79.365 131.381 1.00 15.62 108 LEU A CA 1
ATOM 794 C C . LEU A 1 140 ? 124.177 77.911 131.077 1.00 15.97 108 LEU A C 1
ATOM 795 O O . LEU A 1 140 ? 125.030 77.044 131.296 1.00 17.41 108 LEU A O 1
ATOM 800 N N . VAL A 1 141 ? 122.973 77.618 130.582 1.00 14.87 109 VAL A N 1
ATOM 801 C CA . VAL A 1 141 ? 122.662 76.236 130.230 1.00 12.56 109 VAL A CA 1
ATOM 802 C C . VAL A 1 141 ? 123.322 75.859 128.908 1.00 12.20 109 VAL A C 1
ATOM 803 O O . VAL A 1 141 ? 123.504 74.670 128.620 1.00 11.34 109 VAL A O 1
ATOM 807 N N . ARG A 1 142 ? 123.689 76.845 128.088 1.00 12.79 110 ARG A N 1
ATOM 808 C CA . ARG A 1 142 ? 124.364 76.568 126.826 1.00 14.92 110 ARG A CA 1
ATOM 809 C C . ARG A 1 142 ? 125.877 76.467 126.981 1.00 16.60 110 ARG A C 1
ATOM 810 O O . ARG A 1 142 ? 126.493 75.554 126.420 1.00 18.43 110 ARG A O 1
ATOM 818 N N . ASN A 1 143 ? 126.492 77.386 127.732 1.00 16.16 111 ASN A N 1
ATOM 819 C CA . ASN A 1 143 ? 127.943 77.445 127.843 1.00 15.12 111 ASN A CA 1
ATOM 820 C C . ASN A 1 143 ? 128.475 77.095 129.225 1.00 15.59 111 ASN A C 1
ATOM 821 O O . ASN A 1 143 ? 129.677 76.842 129.356 1.00 15.77 111 ASN A O 1
ATOM 826 N N . GLY A 1 144 ? 127.625 77.073 130.252 1.00 15.41 112 GLY A N 1
ATOM 827 C CA . GLY A 1 144 ? 128.095 76.783 131.588 1.00 15.92 112 GLY A CA 1
ATOM 828 C C . GLY A 1 144 ? 128.465 75.324 131.778 1.00 16.49 112 GLY A C 1
ATOM 829 O O . GLY A 1 144 ? 128.037 74.439 131.038 1.00 19.40 112 GLY A O 1
ATOM 830 N N . ASN A 1 145 ? 129.286 75.080 132.796 1.00 16.58 113 ASN A N 1
ATOM 831 C CA . ASN A 1 145 ? 129.708 73.733 133.146 1.00 16.21 113 ASN A CA 1
ATOM 832 C C . ASN A 1 145 ? 128.882 73.203 134.315 1.00 14.22 113 ASN A C 1
ATOM 833 O O . ASN A 1 145 ? 128.041 73.902 134.884 1.00 15.14 113 ASN A O 1
ATOM 838 N N . GLU A 1 146 ? 129.138 71.941 134.668 1.00 12.21 114 GLU A N 1
ATOM 839 C CA . GLU A 1 146 ? 128.370 71.282 135.720 1.00 13.04 114 GLU A CA 1
ATOM 840 C C . GLU A 1 146 ? 128.358 72.097 137.008 1.00 14.91 114 GLU A C 1
ATOM 841 O O . GLU A 1 146 ? 127.300 72.328 137.602 1.00 14.64 114 GLU A O 1
ATOM 847 N N . ALA A 1 147 ? 129.534 72.545 137.456 1.00 16.76 115 ALA A N 1
ATOM 848 C CA . ALA A 1 147 ? 129.598 73.327 138.686 1.00 14.23 115 ALA A CA 1
ATOM 849 C C . ALA A 1 147 ? 128.859 74.652 138.549 1.00 15.37 115 ALA A C 1
ATOM 850 O O . ALA A 1 147 ? 128.067 75.012 139.429 1.00 17.46 115 ALA A O 1
ATOM 852 N N . GLN A 1 148 ? 129.101 75.387 137.463 1.00 12.44 116 GLN A N 1
ATOM 853 C CA . GLN A 1 148 ? 128.405 76.652 137.253 1.00 9.02 116 GLN A CA 1
ATOM 854 C C . GLN A 1 148 ? 126.908 76.437 137.066 1.00 10.47 116 GLN A C 1
ATOM 855 O O . GLN A 1 148 ? 126.101 77.272 137.490 1.00 10.76 116 GLN A O 1
ATOM 861 N N . LYS A 1 149 ? 126.521 75.326 136.435 1.00 10.81 117 LYS A N 1
ATOM 862 C CA . LYS A 1 149 ? 125.106 75.031 136.244 1.00 11.01 117 LYS A CA 1
ATOM 863 C C . LYS A 1 149 ? 124.424 74.611 137.539 1.00 12.70 117 LYS A C 1
ATOM 864 O O . LYS A 1 149 ? 123.204 74.766 137.659 1.00 13.01 117 LYS A O 1
ATOM 870 N N . GLU A 1 150 ? 125.173 74.078 138.502 1.00 14.18 118 GLU A N 1
ATOM 871 C CA . GLU A 1 150 ? 124.599 73.678 139.779 1.00 15.85 118 GLU A CA 1
ATOM 872 C C . GLU A 1 150 ? 124.698 74.763 140.842 1.00 16.09 118 GLU A C 1
ATOM 873 O O . GLU A 1 150 ? 124.013 74.668 141.867 1.00 16.05 118 GLU A O 1
ATOM 879 N N . LYS A 1 151 ? 125.525 75.785 140.625 1.00 16.47 119 LYS A N 1
ATOM 880 C CA . LYS A 1 151 ? 125.715 76.830 141.623 1.00 18.28 119 LYS A CA 1
ATOM 881 C C . LYS A 1 151 ? 124.740 77.991 141.472 1.00 16.93 119 LYS A C 1
ATOM 882 O O . LYS A 1 151 ? 124.383 78.619 142.476 1.00 17.13 119 LYS A O 1
ATOM 888 N N . TYR A 1 152 ? 124.297 78.293 140.250 1.00 16.82 120 TYR A N 1
ATOM 889 C CA . TYR A 1 152 ? 123.484 79.475 139.993 1.00 17.22 120 TYR A CA 1
ATOM 890 C C . TYR A 1 152 ? 122.130 79.179 139.367 1.00 16.65 120 TYR A C 1
ATOM 891 O O . TYR A 1 152 ? 121.145 79.821 139.737 1.00 17.24 120 TYR A O 1
ATOM 900 N N . LEU A 1 153 ? 122.052 78.231 138.434 1.00 15.82 121 LEU A N 1
ATOM 901 C CA . LEU A 1 153 ? 120.799 78.012 137.715 1.00 13.36 121 LEU A CA 1
ATOM 902 C C . LEU A 1 153 ? 119.629 77.682 138.633 1.00 13.05 121 LEU A C 1
ATOM 903 O O . LEU A 1 153 ? 118.519 78.176 138.368 1.00 10.12 121 LEU A O 1
ATOM 908 N N . PRO A 1 154 ? 119.779 76.869 139.683 1.00 14.17 122 PRO A N 1
ATOM 909 C CA . PRO A 1 154 ? 118.625 76.608 140.562 1.00 13.32 122 PRO A CA 1
ATOM 910 C C . PRO A 1 154 ? 117.989 77.874 141.112 1.00 15.64 122 PRO A C 1
ATOM 911 O O . PRO A 1 154 ? 116.773 78.066 140.978 1.00 18.12 122 PRO A O 1
ATOM 915 N N . LYS A 1 155 ? 118.783 78.754 141.725 1.00 14.28 123 LYS A N 1
ATOM 916 C CA . LYS A 1 155 ? 118.238 79.990 142.274 1.00 15.01 123 LYS A CA 1
ATOM 917 C C . LYS A 1 155 ? 117.850 80.976 141.180 1.00 14.13 123 LYS A C 1
ATOM 918 O O . LYS A 1 155 ? 116.927 81.776 141.374 1.00 16.32 123 LYS A O 1
ATOM 924 N N . LEU A 1 156 ? 118.534 80.939 140.034 1.00 10.84 124 LEU A N 1
ATOM 925 C CA . LEU A 1 156 ? 118.144 81.795 138.919 1.00 8.52 124 LEU A CA 1
ATOM 926 C C . LEU A 1 156 ? 116.764 81.425 138.393 1.00 8.92 124 LEU A C 1
ATOM 927 O O . LEU A 1 156 ? 116.024 82.298 137.924 1.00 9.47 124 LEU A O 1
ATOM 932 N N . ILE A 1 157 ? 116.401 80.143 138.462 1.00 8.96 125 ILE A N 1
ATOM 933 C CA . ILE A 1 157 ? 115.102 79.709 137.961 1.00 8.75 125 ILE A CA 1
ATOM 934 C C . ILE A 1 157 ? 114.037 79.804 139.048 1.00 10.21 125 ILE A C 1
ATOM 935 O O . ILE A 1 157 ? 112.859 80.028 138.747 1.00 13.06 125 ILE A O 1
ATOM 940 N N . SER A 1 158 ? 114.421 79.640 140.316 1.00 10.53 126 SER A N 1
ATOM 941 C CA . SER A 1 158 ? 113.447 79.710 141.399 1.00 11.34 126 SER A CA 1
ATOM 942 C C . SER A 1 158 ? 112.995 81.138 141.671 1.00 12.40 126 SER A C 1
ATOM 943 O O . SER A 1 158 ? 111.877 81.346 142.156 1.00 13.74 126 SER A O 1
ATOM 946 N N . GLY A 1 159 ? 113.837 82.125 141.369 1.00 14.09 127 GLY A N 1
ATOM 947 C CA . GLY A 1 159 ? 113.522 83.523 141.571 1.00 15.49 127 GLY A CA 1
ATOM 948 C C . GLY A 1 159 ? 114.363 84.203 142.630 1.00 16.45 127 GLY A C 1
ATOM 949 O O . GLY A 1 159 ? 114.389 85.440 142.679 1.00 13.31 127 GLY A O 1
ATOM 950 N N . GLU A 1 160 ? 115.045 83.434 143.481 1.00 16.80 128 GLU A N 1
ATOM 951 C CA . GLU A 1 160 ? 115.880 84.032 144.519 1.00 18.85 128 GLU A CA 1
ATOM 952 C C . GLU A 1 160 ? 116.912 84.976 143.915 1.00 18.14 128 GLU A C 1
ATOM 953 O O . GLU A 1 160 ? 117.123 86.088 144.412 1.00 18.94 128 GLU A O 1
ATOM 959 N N . TYR A 1 161 ? 117.566 84.546 142.840 1.00 17.69 129 TYR A N 1
ATOM 960 C CA . TYR A 1 161 ? 118.580 85.342 142.165 1.00 15.56 129 TYR A CA 1
ATOM 961 C C . TYR A 1 161 ? 117.986 86.021 140.938 1.00 16.24 129 TYR A C 1
ATOM 962 O O . TYR A 1 161 ? 117.143 85.446 140.243 1.00 18.48 129 TYR A O 1
ATOM 971 N N . ILE A 1 162 ? 118.432 87.247 140.679 1.00 11.91 130 ILE A N 1
ATOM 972 C CA . ILE A 1 162 ? 118.095 87.982 139.466 1.00 9.54 130 ILE A CA 1
ATOM 973 C C . ILE A 1 162 ? 119.344 88.046 138.599 1.00 10.46 130 ILE A C 1
ATOM 974 O O . ILE A 1 162 ? 120.464 88.144 139.115 1.00 11.75 130 ILE A O 1
ATOM 979 N N . GLY A 1 163 ? 119.151 87.988 137.285 1.00 9.41 131 GLY A N 1
ATOM 980 C CA . GLY A 1 163 ? 120.250 87.856 136.350 1.00 8.27 131 GLY A CA 1
ATOM 981 C C . GLY A 1 163 ? 120.328 89.028 135.392 1.00 6.50 131 GLY A C 1
ATOM 982 O O . GLY A 1 163 ? 119.335 89.713 135.140 1.00 6.37 131 GLY A O 1
ATOM 983 N N . ALA A 1 164 ? 121.527 89.254 134.859 1.00 5.44 132 ALA A N 1
ATOM 984 C CA . ALA A 1 164 ? 121.774 90.310 133.892 1.00 5.09 132 ALA A CA 1
ATOM 985 C C . ALA A 1 164 ? 122.931 89.910 132.986 1.00 4.54 132 ALA A C 1
ATOM 986 O O . ALA A 1 164 ? 123.757 89.062 133.334 1.00 5.89 132 ALA A O 1
ATOM 988 N N . LEU A 1 165 ? 122.978 90.535 131.811 1.00 4.82 133 LEU A N 1
ATOM 989 C CA . LEU A 1 165 ? 124.046 90.324 130.845 1.00 6.66 133 LEU A CA 1
ATOM 990 C C . LEU A 1 165 ? 124.680 91.666 130.512 1.00 8.52 133 LEU A C 1
ATOM 991 O O . LEU A 1 165 ? 123.976 92.656 130.288 1.00 10.45 133 LEU A O 1
ATOM 996 N N . ALA A 1 166 ? 126.011 91.694 130.479 1.00 10.20 134 ALA A N 1
ATOM 997 C CA . ALA A 1 166 ? 126.770 92.924 130.273 1.00 8.34 134 ALA A CA 1
ATOM 998 C C . ALA A 1 166 ? 127.714 92.728 129.095 1.00 7.16 134 ALA A C 1
ATOM 999 O O . ALA A 1 166 ? 128.729 92.034 129.216 1.00 7.12 134 ALA A O 1
ATOM 1001 N N . MET A 1 167 ? 127.365 93.209 127.893 1.00 6.93 135 MET A N 1
ATOM 1002 C CA . MET A 1 167 ? 128.306 93.282 126.743 1.00 9.49 135 MET A CA 1
ATOM 1003 C C . MET A 1 167 ? 128.482 94.762 126.379 1.00 11.28 135 MET A C 1
ATOM 1004 O O . MET A 1 167 ? 129.581 95.167 126.063 1.00 13.09 135 MET A O 1
ATOM 1009 N N . SER A 1 168 ? 127.448 95.597 126.488 1.00 12.61 136 SER A N 1
ATOM 1010 C CA . SER A 1 168 ? 127.528 96.979 126.041 1.00 13.69 136 SER A CA 1
ATOM 1011 C C . SER A 1 168 ? 128.364 97.807 127.009 1.00 13.11 136 SER A C 1
ATOM 1012 O O . SER A 1 168 ? 128.497 97.478 128.191 1.00 12.85 136 SER A O 1
ATOM 1015 N N . GLU A 1 169 ? 128.931 98.889 126.493 1.00 13.24 137 GLU A N 1
ATOM 1016 C CA . GLU A 1 169 ? 129.765 99.809 127.253 1.00 12.51 137 GLU A CA 1
ATOM 1017 C C . GLU A 1 169 ? 129.370 101.240 126.942 1.00 14.65 137 GLU A C 1
ATOM 1018 O O . GLU A 1 169 ? 128.581 101.497 126.027 1.00 17.58 137 GLU A O 1
ATOM 1024 N N . PRO A 1 170 ? 129.901 102.207 127.695 1.00 14.04 138 PRO A N 1
ATOM 1025 C CA . PRO A 1 170 ? 129.550 103.614 127.435 1.00 13.12 138 PRO A CA 1
ATOM 1026 C C . PRO A 1 170 ? 129.859 104.075 126.022 1.00 13.66 138 PRO A C 1
ATOM 1027 O O . PRO A 1 170 ? 129.281 105.074 125.577 1.00 14.36 138 PRO A O 1
ATOM 1031 N N . ASN A 1 171 ? 130.750 103.386 125.300 1.00 14.40 139 ASN A N 1
ATOM 1032 C CA . ASN A 1 171 ? 131.119 103.782 123.946 1.00 15.62 139 ASN A CA 1
ATOM 1033 C C . ASN A 1 171 ? 131.093 102.605 122.976 1.00 16.32 139 ASN A C 1
ATOM 1034 O O . ASN A 1 171 ? 131.591 102.726 121.852 1.00 16.84 139 ASN A O 1
ATOM 1039 N N . ALA A 1 172 ? 130.524 101.468 123.382 1.00 14.79 140 ALA A N 1
ATOM 1040 C CA . ALA A 1 172 ? 130.420 100.288 122.519 1.00 14.04 140 ALA A CA 1
ATOM 1041 C C . ALA A 1 172 ? 128.996 99.747 122.643 1.00 13.01 140 ALA A C 1
ATOM 1042 O O . ALA A 1 172 ? 128.726 98.858 123.456 1.00 12.13 140 ALA A O 1
ATOM 1044 N N . GLY A 1 173 ? 128.092 100.290 121.832 1.00 12.94 141 GLY A N 1
ATOM 1045 C CA . GLY A 1 173 ? 126.724 99.814 121.795 1.00 13.65 141 GLY A CA 1
ATOM 1046 C C . GLY A 1 173 ? 126.490 98.842 120.658 1.00 13.34 141 GLY A C 1
ATOM 1047 O O . GLY A 1 173 ? 125.924 97.763 120.857 1.00 12.83 141 GLY A O 1
ATOM 1048 N N . SER A 1 174 ? 126.927 99.221 119.456 1.00 11.04 142 SER A N 1
ATOM 1049 C CA . SER A 1 174 ? 126.804 98.341 118.299 1.00 11.44 142 SER A CA 1
ATOM 1050 C C . SER A 1 174 ? 128.112 97.607 118.028 1.00 10.25 142 SER A C 1
ATOM 1051 O O . SER A 1 174 ? 128.108 96.422 117.678 1.00 9.07 142 SER A O 1
ATOM 1054 N N . ASP A 1 175 ? 129.240 98.296 118.188 1.00 9.37 143 ASP A N 1
ATOM 1055 C CA . ASP A 1 175 ? 130.558 97.686 118.019 1.00 7.99 143 ASP A CA 1
ATOM 1056 C C . ASP A 1 175 ? 130.838 96.845 119.258 1.00 10.88 143 ASP A C 1
ATOM 1057 O O . ASP A 1 175 ? 131.546 97.261 120.177 1.00 11.79 143 ASP A O 1
ATOM 1062 N N . VAL A 1 176 ? 130.271 95.634 119.279 1.00 11.09 144 VAL A N 1
ATOM 1063 C CA . VAL A 1 176 ? 130.354 94.770 120.455 1.00 10.25 144 VAL A CA 1
ATOM 1064 C C . VAL A 1 176 ? 131.750 94.211 120.686 1.00 11.38 144 VAL A C 1
ATOM 1065 O O . VAL A 1 176 ? 131.991 93.586 121.731 1.00 13.03 144 VAL A O 1
ATOM 1069 N N . VAL A 1 177 ? 132.679 94.414 119.751 1.00 11.59 145 VAL A N 1
ATOM 1070 C CA . VAL A 1 177 ? 134.054 93.953 119.909 1.00 10.00 145 VAL A CA 1
ATOM 1071 C C . VAL A 1 177 ? 135.002 95.106 120.218 1.00 10.61 145 VAL A C 1
ATOM 1072 O O . VAL A 1 177 ? 136.222 94.940 120.133 1.00 9.46 145 VAL A O 1
ATOM 1076 N N . SER A 1 178 ? 134.470 96.271 120.582 1.00 10.61 146 SER A N 1
ATOM 1077 C CA . SER A 1 178 ? 135.268 97.434 120.950 1.00 10.34 146 SER A CA 1
ATOM 1078 C C . SER A 1 178 ? 135.092 97.771 122.428 1.00 13.70 146 SER A C 1
ATOM 1079 O O . SER A 1 178 ? 135.129 98.936 122.825 1.00 16.17 146 SER A O 1
ATOM 1082 N N . MET A 1 179 ? 134.889 96.750 123.256 1.00 14.93 147 MET A N 1
ATOM 1083 C CA . MET A 1 179 ? 134.734 96.946 124.687 1.00 15.31 147 MET A CA 1
ATOM 1084 C C . MET A 1 179 ? 136.045 97.431 125.302 1.00 15.92 147 MET A C 1
ATOM 1085 O O . MET A 1 179 ? 137.117 97.352 124.695 1.00 15.38 147 MET A O 1
ATOM 1090 N N . LYS A 1 180 ? 135.950 97.938 126.527 1.00 15.99 148 LYS A N 1
ATOM 1091 C CA . LYS A 1 180 ? 137.102 98.521 127.208 1.00 16.78 148 LYS A CA 1
ATOM 1092 C C . LYS A 1 180 ? 137.144 98.036 128.655 1.00 18.06 148 LYS A C 1
ATOM 1093 O O . LYS A 1 180 ? 137.540 98.762 129.569 1.00 21.52 148 LYS A O 1
ATOM 1099 N N . LEU A 1 181 ? 136.734 96.790 128.878 1.00 16.72 149 LEU A N 1
ATOM 1100 C CA . LEU A 1 181 ? 136.824 96.155 130.183 1.00 15.52 149 LEU A CA 1
ATOM 1101 C C . LEU A 1 181 ? 137.976 95.161 130.168 1.00 15.79 149 LEU A C 1
ATOM 1102 O O . LEU A 1 181 ? 137.956 94.173 129.428 1.00 14.62 149 LEU A O 1
ATOM 1107 N N . LYS A 1 182 ? 138.982 95.431 130.995 1.00 17.44 150 LYS A N 1
ATOM 1108 C CA . LYS A 1 182 ? 140.227 94.681 130.983 1.00 15.46 150 LYS A CA 1
ATOM 1109 C C . LYS A 1 182 ? 140.222 93.639 132.091 1.00 14.51 150 LYS A C 1
ATOM 1110 O O . LYS A 1 182 ? 139.701 93.872 133.186 1.00 12.09 150 LYS A O 1
ATOM 1116 N N . ALA A 1 183 ? 140.807 92.477 131.791 1.00 16.43 151 ALA A N 1
ATOM 1117 C CA . ALA A 1 183 ? 140.892 91.358 132.733 1.00 15.72 151 ALA A CA 1
ATOM 1118 C C . ALA A 1 183 ? 142.313 90.801 132.655 1.00 17.56 151 ALA A C 1
ATOM 1119 O O . ALA A 1 183 ? 142.676 90.129 131.686 1.00 17.35 151 ALA A O 1
ATOM 1121 N N . GLU A 1 184 ? 143.110 91.085 133.681 1.00 18.27 152 GLU A N 1
ATOM 1122 C CA . GLU A 1 184 ? 144.491 90.625 133.744 1.00 20.05 152 GLU A CA 1
ATOM 1123 C C . GLU A 1 184 ? 144.574 89.374 134.610 1.00 19.54 152 GLU A C 1
ATOM 1124 O O . GLU A 1 184 ? 144.117 89.375 135.755 1.00 18.37 152 GLU A O 1
ATOM 1130 N N . LYS A 1 185 ? 145.159 88.311 134.063 1.00 20.28 153 LYS A N 1
ATOM 1131 C CA . LYS A 1 185 ? 145.271 87.054 134.792 1.00 20.97 153 LYS A CA 1
ATOM 1132 C C . LYS A 1 185 ? 146.395 87.153 135.817 1.00 24.31 153 LYS A C 1
ATOM 1133 O O . LYS A 1 185 ? 147.565 87.316 135.452 1.00 26.75 153 LYS A O 1
ATOM 1139 N N . LYS A 1 186 ? 146.039 87.054 137.095 1.00 24.76 154 LYS A N 1
ATOM 1140 C CA . LYS A 1 186 ? 146.996 87.069 138.199 1.00 24.00 154 LYS A CA 1
ATOM 1141 C C . LYS A 1 186 ? 147.002 85.675 138.822 1.00 25.16 154 LYS A C 1
ATOM 1142 O O . LYS A 1 186 ? 146.264 85.386 139.765 1.00 26.73 154 LYS A O 1
ATOM 1148 N N . GLY A 1 187 ? 147.845 84.807 138.282 1.00 25.00 155 GLY A N 1
ATOM 1149 C CA . GLY A 1 187 ? 147.931 83.432 138.746 1.00 24.89 155 GLY A CA 1
ATOM 1150 C C . GLY A 1 187 ? 146.670 82.653 138.398 1.00 25.80 155 GLY A C 1
ATOM 1151 O O . GLY A 1 187 ? 146.349 82.470 137.224 1.00 26.41 155 GLY A O 1
ATOM 1152 N N . ASN A 1 188 ? 145.959 82.198 139.423 1.00 25.75 156 ASN A N 1
ATOM 1153 C CA . ASN A 1 188 ? 144.702 81.467 139.251 1.00 25.45 156 ASN A CA 1
ATOM 1154 C C . ASN A 1 188 ? 143.504 82.375 139.498 1.00 23.95 156 ASN A C 1
ATOM 1155 O O . ASN A 1 188 ? 142.457 81.943 139.980 1.00 23.24 156 ASN A O 1
ATOM 1160 N N . HIS A 1 189 ? 143.653 83.655 139.166 1.00 21.10 157 HIS A N 1
ATOM 1161 C CA . HIS A 1 189 ? 142.594 84.634 139.365 1.00 18.84 157 HIS A CA 1
ATOM 1162 C C . HIS A 1 189 ? 142.628 85.619 138.206 1.00 17.30 157 HIS A C 1
ATOM 1163 O O . HIS A 1 189 ? 143.545 85.607 137.381 1.00 17.25 157 HIS A O 1
ATOM 1170 N N . TYR A 1 190 ? 141.610 86.475 138.153 1.00 15.46 158 TYR A N 1
ATOM 1171 C CA . TYR A 1 190 ? 141.523 87.513 137.138 1.00 13.31 158 TYR A CA 1
ATOM 1172 C C . TYR A 1 190 ? 141.139 88.827 137.799 1.00 12.68 158 TYR A C 1
ATOM 1173 O O . TYR A 1 190 ? 140.102 88.918 138.461 1.00 11.10 158 TYR A O 1
ATOM 1182 N N . ILE A 1 191 ? 141.986 89.836 137.626 1.00 12.99 159 ILE A N 1
ATOM 1183 C CA . ILE A 1 191 ? 141.721 91.188 138.096 1.00 14.76 159 ILE A CA 1
ATOM 1184 C C . ILE A 1 191 ? 141.008 91.939 136.982 1.00 14.20 159 ILE A C 1
ATOM 1185 O O . ILE A 1 191 ? 141.577 92.163 135.907 1.00 16.84 159 ILE A O 1
ATOM 1190 N N . LEU A 1 192 ? 139.757 92.307 137.237 1.00 14.07 160 LEU A N 1
ATOM 1191 C CA . LEU A 1 192 ? 138.922 93.021 136.284 1.00 16.75 160 LEU A CA 1
ATOM 1192 C C . LEU A 1 192 ? 138.923 94.501 136.633 1.00 14.12 160 LEU A C 1
ATOM 1193 O O . LEU A 1 192 ? 138.752 94.868 137.802 1.00 14.07 160 LEU A O 1
ATOM 1198 N N . ASN A 1 193 ? 139.124 95.339 135.617 1.00 13.48 161 ASN A N 1
ATOM 1199 C CA . ASN A 1 193 ? 139.113 96.787 135.763 1.00 14.71 161 ASN A CA 1
ATOM 1200 C C . ASN A 1 193 ? 138.435 97.390 134.543 1.00 14.37 161 ASN A C 1
ATOM 1201 O O . ASN A 1 193 ? 138.780 97.050 133.407 1.00 17.70 161 ASN A O 1
ATOM 1206 N N . GLY A 1 194 ? 137.477 98.271 134.781 1.00 12.10 162 GLY A N 1
ATOM 1207 C CA . GLY A 1 194 ? 136.730 98.902 133.714 1.00 12.84 162 GLY A CA 1
ATOM 1208 C C . GLY A 1 194 ? 135.307 99.170 134.160 1.00 12.99 162 GLY A C 1
ATOM 1209 O O . GLY A 1 194 ? 135.005 99.160 135.349 1.00 12.36 162 GLY A O 1
ATOM 1210 N N . ASN A 1 195 ? 134.441 99.412 133.177 1.00 13.17 163 ASN A N 1
ATOM 1211 C CA . ASN A 1 195 ? 133.037 99.683 133.440 1.00 14.30 163 ASN A CA 1
ATOM 1212 C C . ASN A 1 195 ? 132.193 99.156 132.289 1.00 13.17 163 ASN A C 1
ATOM 1213 O O . ASN A 1 195 ? 132.670 98.985 131.165 1.00 13.14 163 ASN A O 1
ATOM 1218 N N . LYS A 1 196 ? 130.922 98.897 132.590 1.00 10.54 164 LYS A N 1
ATOM 1219 C CA . LYS A 1 196 ? 129.952 98.441 131.607 1.00 8.45 164 LYS A CA 1
ATOM 1220 C C . LYS A 1 196 ? 128.688 99.279 131.726 1.00 9.93 164 LYS A C 1
ATOM 1221 O O . LYS A 1 196 ? 128.293 99.682 132.823 1.00 9.57 164 LYS A O 1
ATOM 1227 N N . PHE A 1 197 ? 128.052 99.532 130.585 1.00 10.05 165 PHE A N 1
ATOM 1228 C CA . PHE A 1 197 ? 126.869 100.374 130.513 1.00 12.38 165 PHE A CA 1
ATOM 1229 C C . PHE A 1 197 ? 125.722 99.615 129.858 1.00 12.15 165 PHE A C 1
ATOM 1230 O O . PHE A 1 197 ? 125.923 98.612 129.168 1.00 13.40 165 PHE A O 1
ATOM 1238 N N . TRP A 1 198 ? 124.504 100.113 130.087 1.00 10.65 166 TRP A N 1
ATOM 1239 C CA . TRP A 1 198 ? 123.292 99.537 129.502 1.00 11.41 166 TRP A CA 1
ATOM 1240 C C . TRP A 1 198 ? 123.135 98.067 129.901 1.00 10.53 166 TRP A C 1
ATOM 1241 O O . TRP A 1 198 ? 123.152 97.169 129.059 1.00 12.71 166 TRP A O 1
ATOM 1252 N N . ILE A 1 199 ? 122.981 97.832 131.202 1.00 11.28 167 ILE A N 1
ATOM 1253 C CA . ILE A 1 199 ? 122.801 96.493 131.754 1.00 8.33 167 ILE A CA 1
ATOM 1254 C C . ILE A 1 199 ? 121.444 96.446 132.441 1.00 9.17 167 ILE A C 1
ATOM 1255 O O . ILE A 1 199 ? 121.211 97.164 133.422 1.00 8.19 167 ILE A O 1
ATOM 1260 N N . THR A 1 200 ? 120.553 95.601 131.930 1.00 8.05 168 THR A N 1
ATOM 1261 C CA . THR A 1 200 ? 119.232 95.445 132.519 1.00 6.18 168 THR A CA 1
ATOM 1262 C C . THR A 1 200 ? 119.317 94.611 133.790 1.00 4.10 168 THR A C 1
ATOM 1263 O O . THR A 1 200 ? 120.051 93.621 133.853 1.00 6.50 168 THR A O 1
ATOM 1267 N N . ASN A 1 201 ? 118.561 95.020 134.808 1.00 3.37 169 ASN A N 1
ATOM 1268 C CA . ASN A 1 201 ? 118.510 94.382 136.121 1.00 6.63 169 ASN A CA 1
ATOM 1269 C C . ASN A 1 201 ? 119.835 94.515 136.859 1.00 7.44 169 ASN A C 1
ATOM 1270 O O . ASN A 1 201 ? 120.094 93.739 137.792 1.00 8.67 169 ASN A O 1
ATOM 1275 N N . GLY A 1 202 ? 120.681 95.470 136.479 1.00 8.64 170 GLY A N 1
ATOM 1276 C CA . GLY A 1 202 ? 121.978 95.636 137.089 1.00 9.02 170 GLY A CA 1
ATOM 1277 C C . GLY A 1 202 ? 121.912 95.789 138.595 1.00 9.70 170 GLY A C 1
ATOM 1278 O O . GLY A 1 202 ? 122.498 95.003 139.346 1.00 8.91 170 GLY A O 1
ATOM 1279 N N . PRO A 1 203 ? 121.193 96.810 139.071 1.00 9.60 171 PRO A N 1
ATOM 1280 C CA . PRO A 1 203 ? 121.138 97.046 140.523 1.00 8.78 171 PRO A CA 1
ATOM 1281 C C . PRO A 1 203 ? 120.485 95.918 141.302 1.00 8.37 171 PRO A C 1
ATOM 1282 O O . PRO A 1 203 ? 120.684 95.838 142.520 1.00 10.37 171 PRO A O 1
ATOM 1286 N N . ASP A 1 204 ? 119.715 95.049 140.646 1.00 7.72 172 ASP A N 1
ATOM 1287 C CA . ASP A 1 204 ? 119.037 93.951 141.317 1.00 6.38 172 ASP A CA 1
ATOM 1288 C C . ASP A 1 204 ? 119.624 92.585 140.990 1.00 5.65 172 ASP A C 1
ATOM 1289 O O . ASP A 1 204 ? 119.245 91.600 141.633 1.00 8.07 172 ASP A O 1
ATOM 1294 N N . ALA A 1 205 ? 120.532 92.497 140.023 1.00 3.59 173 ALA A N 1
ATOM 1295 C CA . ALA A 1 205 ? 121.068 91.207 139.615 1.00 3.42 173 ALA A CA 1
ATOM 1296 C C . ALA A 1 205 ? 122.024 90.655 140.666 1.00 2.73 173 ALA A C 1
ATOM 1297 O O . ALA A 1 205 ? 122.850 91.375 141.233 1.00 6.30 173 ALA A O 1
ATOM 1299 N N . ASP A 1 206 ? 121.902 89.352 140.921 1.00 3.79 174 ASP A N 1
ATOM 1300 C CA . ASP A 1 206 ? 122.817 88.632 141.796 1.00 3.85 174 ASP A CA 1
ATOM 1301 C C . ASP A 1 206 ? 123.862 87.831 141.038 1.00 6.33 174 ASP A C 1
ATOM 1302 O O . ASP A 1 206 ? 124.934 87.565 141.585 1.00 9.12 174 ASP A O 1
ATOM 1307 N N . VAL A 1 207 ? 123.572 87.442 139.799 1.00 10.39 175 VAL A N 1
ATOM 1308 C CA . VAL A 1 207 ? 124.512 86.734 138.939 1.00 11.17 175 VAL A CA 1
ATOM 1309 C C . VAL A 1 207 ? 124.523 87.432 137.587 1.00 10.65 175 VAL A C 1
ATOM 1310 O O . VAL A 1 207 ? 123.486 87.514 136.920 1.00 13.07 175 VAL A O 1
ATOM 1314 N N . LEU A 1 208 ? 125.689 87.930 137.185 1.00 8.01 176 LEU A N 1
ATOM 1315 C CA . LEU A 1 208 ? 125.838 88.676 135.944 1.00 6.17 176 LEU A CA 1
ATOM 1316 C C . LEU A 1 208 ? 126.855 87.980 135.055 1.00 6.64 176 LEU A C 1
ATOM 1317 O O . LEU A 1 208 ? 127.771 87.317 135.549 1.00 6.29 176 LEU A O 1
ATOM 1322 N N . ILE A 1 209 ? 126.689 88.129 133.746 1.00 8.31 177 ILE A N 1
ATOM 1323 C CA . ILE A 1 209 ? 127.607 87.574 132.758 1.00 8.55 177 ILE A CA 1
ATOM 1324 C C . ILE A 1 209 ? 128.237 88.750 132.025 1.00 9.12 177 ILE A C 1
ATOM 1325 O O . ILE A 1 209 ? 127.583 89.403 131.203 1.00 10.55 177 ILE A O 1
ATOM 1330 N N . VAL A 1 210 ? 129.507 89.022 132.319 1.00 7.51 178 VAL A N 1
ATOM 1331 C CA . VAL A 1 210 ? 130.191 90.202 131.804 1.00 6.24 178 VAL A CA 1
ATOM 1332 C C . VAL A 1 210 ? 131.314 89.767 130.874 1.00 5.05 178 VAL A C 1
ATOM 1333 O O . VAL A 1 210 ? 132.051 88.818 131.156 1.00 6.06 178 VAL A O 1
ATOM 1337 N N . TYR A 1 211 ? 131.450 90.482 129.761 1.00 4.23 179 TYR A N 1
ATOM 1338 C CA . TYR A 1 211 ? 132.487 90.217 128.773 1.00 6.10 179 TYR A CA 1
ATOM 1339 C C . TYR A 1 211 ? 133.626 91.209 128.965 1.00 7.57 179 TYR A C 1
ATOM 1340 O O . TYR A 1 211 ? 133.398 92.424 128.989 1.00 8.15 179 TYR A O 1
ATOM 1349 N N . ALA A 1 212 ? 134.845 90.690 129.097 1.00 7.94 180 ALA A N 1
ATOM 1350 C CA . ALA A 1 212 ? 136.021 91.506 129.356 1.00 8.01 180 ALA A CA 1
ATOM 1351 C C . ALA A 1 212 ? 137.129 91.145 128.379 1.00 8.16 180 ALA A C 1
ATOM 1352 O O . ALA A 1 212 ? 137.288 89.983 127.993 1.00 4.58 180 ALA A O 1
ATOM 1354 N N . LYS A 1 213 ? 137.900 92.156 127.987 1.00 11.29 181 LYS A N 1
ATOM 1355 C CA . LYS A 1 213 ? 139.013 91.961 127.067 1.00 12.85 181 LYS A CA 1
ATOM 1356 C C . LYS A 1 213 ? 140.142 91.232 127.784 1.00 15.12 181 LYS A C 1
ATOM 1357 O O . LYS A 1 213 ? 140.630 91.699 128.819 1.00 17.75 181 LYS A O 1
ATOM 1363 N N . THR A 1 214 ? 140.557 90.089 127.236 1.00 15.52 182 THR A N 1
ATOM 1364 C CA . THR A 1 214 ? 141.623 89.291 127.822 1.00 17.31 182 THR A CA 1
ATOM 1365 C C . THR A 1 214 ? 142.965 89.471 127.128 1.00 20.11 182 THR A C 1
ATOM 1366 O O . THR A 1 214 ? 143.998 89.154 127.729 1.00 23.74 182 THR A O 1
ATOM 1370 N N . ASP A 1 215 ? 142.983 89.966 125.892 1.00 19.65 183 ASP A N 1
ATOM 1371 C CA . ASP A 1 215 ? 144.223 90.174 125.154 1.00 20.26 183 ASP A CA 1
ATOM 1372 C C . ASP A 1 215 ? 144.057 91.390 124.259 1.00 21.64 183 ASP A C 1
ATOM 1373 O O . ASP A 1 215 ? 143.186 91.404 123.383 1.00 22.02 183 ASP A O 1
ATOM 1378 N N . LEU A 1 216 ? 144.890 92.407 124.478 1.00 21.27 184 LEU A N 1
ATOM 1379 C CA . LEU A 1 216 ? 144.872 93.630 123.687 1.00 23.22 184 LEU A CA 1
ATOM 1380 C C . LEU A 1 216 ? 145.865 93.565 122.530 1.00 24.53 184 LEU A C 1
ATOM 1381 O O . LEU A 1 216 ? 146.357 94.595 122.063 1.00 25.08 184 LEU A O 1
ATOM 1386 N N . ALA A 1 217 ? 146.168 92.350 122.057 1.00 24.42 185 ALA A N 1
ATOM 1387 C CA . ALA A 1 217 ? 147.098 92.173 120.948 1.00 24.69 185 ALA A CA 1
ATOM 1388 C C . ALA A 1 217 ? 146.601 91.139 119.942 1.00 25.92 185 ALA A C 1
ATOM 1389 O O . ALA A 1 217 ? 147.382 90.688 119.095 1.00 26.59 185 ALA A O 1
ATOM 1391 N N . ALA A 1 218 ? 145.330 90.753 120.009 1.00 26.22 186 ALA A N 1
ATOM 1392 C CA . ALA A 1 218 ? 144.781 89.796 119.064 1.00 25.84 186 ALA A CA 1
ATOM 1393 C C . ALA A 1 218 ? 144.706 90.409 117.670 1.00 26.39 186 ALA A C 1
ATOM 1394 O O . ALA A 1 218 ? 144.466 91.608 117.500 1.00 25.34 186 ALA A O 1
ATOM 1396 N N . VAL A 1 219 ? 144.918 89.568 116.662 1.00 29.18 187 VAL A N 1
ATOM 1397 C CA . VAL A 1 219 ? 144.904 90.022 115.274 1.00 30.24 187 VAL A CA 1
ATOM 1398 C C . VAL A 1 219 ? 143.500 90.543 114.972 1.00 29.79 187 VAL A C 1
ATOM 1399 O O . VAL A 1 219 ? 143.359 91.725 114.627 1.00 32.86 187 VAL A O 1
ATOM 1403 N N . PRO A 1 220 ? 142.428 89.727 115.079 1.00 27.62 188 PRO A N 1
ATOM 1404 C CA . PRO A 1 220 ? 141.103 90.324 115.303 1.00 25.61 188 PRO A CA 1
ATOM 1405 C C . PRO A 1 220 ? 140.812 90.480 116.787 1.00 23.64 188 PRO A C 1
ATOM 1406 O O . PRO A 1 220 ? 141.113 89.581 117.578 1.00 22.68 188 PRO A O 1
ATOM 1410 N N . ALA A 1 221 ? 140.229 91.613 117.177 1.00 20.29 189 ALA A N 1
ATOM 1411 C CA . ALA A 1 221 ? 139.904 91.859 118.577 1.00 19.72 189 ALA A CA 1
ATOM 1412 C C . ALA A 1 221 ? 139.004 90.762 119.132 1.00 20.16 189 ALA A C 1
ATOM 1413 O O . ALA A 1 221 ? 139.022 90.484 120.336 1.00 21.78 189 ALA A O 1
ATOM 1415 N N . SER A 1 222 ? 138.214 90.135 118.261 1.00 19.54 190 SER A N 1
ATOM 1416 C CA . SER A 1 222 ? 137.270 89.100 118.669 1.00 18.54 190 SER A CA 1
ATOM 1417 C C . SER A 1 222 ? 137.954 87.994 119.466 1.00 17.43 190 SER A C 1
ATOM 1418 O O . SER A 1 222 ? 137.347 87.406 120.368 1.00 15.48 190 SER A O 1
ATOM 1421 N N . ARG A 1 223 ? 139.214 87.704 119.144 1.00 17.30 191 ARG A N 1
ATOM 1422 C CA . ARG A 1 223 ? 139.935 86.617 119.797 1.00 18.42 191 ARG A CA 1
ATOM 1423 C C . ARG A 1 223 ? 140.461 86.990 121.176 1.00 17.96 191 ARG A C 1
ATOM 1424 O O . ARG A 1 223 ? 141.192 86.188 121.769 1.00 20.83 191 ARG A O 1
ATOM 1432 N N . GLY A 1 224 ? 140.119 88.166 121.701 1.00 16.58 192 GLY A N 1
ATOM 1433 C CA . GLY A 1 224 ? 140.639 88.601 122.983 1.00 16.68 192 GLY A CA 1
ATOM 1434 C C . GLY A 1 224 ? 139.567 89.014 123.969 1.00 17.85 192 GLY A C 1
ATOM 1435 O O . GLY A 1 224 ? 139.763 89.953 124.746 1.00 20.99 192 GLY A O 1
ATOM 1436 N N . ILE A 1 225 ? 138.430 88.322 123.952 1.00 16.63 193 ILE A N 1
ATOM 1437 C CA . ILE A 1 225 ? 137.313 88.607 124.845 1.00 14.35 193 ILE A CA 1
ATOM 1438 C C . ILE A 1 225 ? 136.909 87.316 125.543 1.00 13.82 193 ILE A C 1
ATOM 1439 O O . ILE A 1 225 ? 136.887 86.246 124.925 1.00 14.51 193 ILE A O 1
ATOM 1444 N N . THR A 1 226 ? 136.591 87.421 126.832 1.00 11.94 194 THR A N 1
ATOM 1445 C CA . THR A 1 226 ? 136.193 86.279 127.640 1.00 11.42 194 THR A CA 1
ATOM 1446 C C . THR A 1 226 ? 134.995 86.649 128.502 1.00 9.51 194 THR A C 1
ATOM 1447 O O . THR A 1 226 ? 134.855 87.792 128.945 1.00 10.53 194 THR A O 1
ATOM 1451 N N . ALA A 1 227 ? 134.136 85.663 128.743 1.00 10.30 195 ALA A N 1
ATOM 1452 C CA . ALA A 1 227 ? 132.960 85.833 129.583 1.00 10.08 195 ALA A CA 1
ATOM 1453 C C . ALA A 1 227 ? 133.279 85.419 131.013 1.00 8.99 195 ALA A C 1
ATOM 1454 O O . ALA A 1 227 ? 134.022 84.460 131.244 1.00 8.66 195 ALA A O 1
ATOM 1456 N N . PHE A 1 228 ? 132.712 86.150 131.970 1.00 8.53 196 PHE A N 1
ATOM 1457 C CA . PHE A 1 228 ? 132.929 85.909 133.388 1.00 8.84 196 PHE A CA 1
ATOM 1458 C C . PHE A 1 228 ? 131.599 85.982 134.120 1.00 9.63 196 PHE A C 1
ATOM 1459 O O . PHE A 1 228 ? 130.757 86.835 133.816 1.00 8.71 196 PHE A O 1
ATOM 1467 N N . ILE A 1 229 ? 131.419 85.087 135.087 1.00 11.22 197 ILE A N 1
ATOM 1468 C CA . ILE A 1 229 ? 130.215 85.051 135.909 1.00 12.32 197 ILE A CA 1
ATOM 1469 C C . ILE A 1 229 ? 130.517 85.795 137.205 1.00 13.84 197 ILE A C 1
ATOM 1470 O O . ILE A 1 229 ? 131.182 85.265 138.098 1.00 14.90 197 ILE A O 1
ATOM 1475 N N . VAL A 1 230 ? 130.027 87.026 137.304 1.00 12.92 198 VAL A N 1
ATOM 1476 C CA . VAL A 1 230 ? 130.227 87.874 138.473 1.00 12.31 198 VAL A CA 1
ATOM 1477 C C . VAL A 1 230 ? 129.063 87.670 139.430 1.00 13.96 198 VAL A C 1
ATOM 1478 O O . VAL A 1 230 ? 127.913 87.495 139.003 1.00 13.55 198 VAL A O 1
ATOM 1482 N N . GLU A 1 231 ? 129.359 87.690 140.726 1.00 15.67 199 GLU A N 1
ATOM 1483 C CA . GLU A 1 231 ? 128.358 87.536 141.770 1.00 15.48 199 GLU A CA 1
ATOM 1484 C C . GLU A 1 231 ? 128.334 88.783 142.642 1.00 15.92 199 GLU A C 1
ATOM 1485 O O . GLU A 1 231 ? 129.375 89.387 142.919 1.00 16.83 199 GLU A O 1
ATOM 1491 N N . LYS A 1 232 ? 127.135 89.166 143.071 1.00 16.82 200 LYS A N 1
ATOM 1492 C CA . LYS A 1 232 ? 126.992 90.332 143.931 1.00 18.27 200 LYS A CA 1
ATOM 1493 C C . LYS A 1 232 ? 127.728 90.110 145.246 1.00 19.75 200 LYS A C 1
ATOM 1494 O O . LYS A 1 232 ? 127.726 89.007 145.800 1.00 19.53 200 LYS A O 1
ATOM 1500 N N . GLY A 1 233 ? 128.361 91.168 145.744 1.00 21.41 201 GLY A N 1
ATOM 1501 C CA . GLY A 1 233 ? 129.164 91.058 146.945 1.00 21.80 201 GLY A CA 1
ATOM 1502 C C . GLY A 1 233 ? 130.597 90.657 146.690 1.00 20.92 201 GLY A C 1
ATOM 1503 O O . GLY A 1 233 ? 131.279 90.198 147.612 1.00 21.55 201 GLY A O 1
ATOM 1504 N N . MET A 1 234 ? 131.079 90.817 145.457 1.00 21.69 202 MET A N 1
ATOM 1505 C CA . MET A 1 234 ? 132.449 90.471 145.112 1.00 20.67 202 MET A CA 1
ATOM 1506 C C . MET A 1 234 ? 133.348 91.666 145.384 1.00 20.25 202 MET A C 1
ATOM 1507 O O . MET A 1 234 ? 133.099 92.746 144.825 1.00 20.73 202 MET A O 1
ATOM 1512 N N . PRO A 1 235 ? 134.386 91.541 146.225 1.00 18.13 203 PRO A N 1
ATOM 1513 C CA . PRO A 1 235 ? 135.254 92.696 146.496 1.00 16.63 203 PRO A CA 1
ATOM 1514 C C . PRO A 1 235 ? 135.803 93.332 145.228 1.00 16.96 203 PRO A C 1
ATOM 1515 O O . PRO A 1 235 ? 136.539 92.691 144.471 1.00 17.09 203 PRO A O 1
ATOM 1519 N N . GLY A 1 236 ? 135.448 94.587 144.992 1.00 15.23 204 GLY A N 1
ATOM 1520 C CA . GLY A 1 236 ? 135.887 95.317 143.827 1.00 17.60 204 GLY A CA 1
ATOM 1521 C C . GLY A 1 236 ? 134.843 95.502 142.738 1.00 18.20 204 GLY A C 1
ATOM 1522 O O . GLY A 1 236 ? 135.216 95.827 141.603 1.00 17.26 204 GLY A O 1
ATOM 1523 N N . PHE A 1 237 ? 133.561 95.312 143.044 1.00 17.78 205 PHE A N 1
ATOM 1524 C CA . PHE A 1 237 ? 132.486 95.428 142.068 1.00 15.59 205 PHE A CA 1
ATOM 1525 C C . PHE A 1 237 ? 131.366 96.264 142.667 1.00 14.39 205 PHE A C 1
ATOM 1526 O O . PHE A 1 237 ? 130.950 96.022 143.804 1.00 14.07 205 PHE A O 1
ATOM 1534 N N . SER A 1 238 ? 130.881 97.245 141.905 1.00 15.59 206 SER A N 1
ATOM 1535 C CA . SER A 1 238 ? 129.813 98.122 142.362 1.00 16.59 206 SER A CA 1
ATOM 1536 C C . SER A 1 238 ? 128.951 98.510 141.168 1.00 15.74 206 SER A C 1
ATOM 1537 O O . SER A 1 238 ? 129.214 98.115 140.028 1.00 16.61 206 SER A O 1
ATOM 1540 N N . THR A 1 239 ? 127.919 99.308 141.433 1.00 14.70 207 THR A N 1
ATOM 1541 C CA . THR A 1 239 ? 127.002 99.757 140.398 1.00 14.79 207 THR A CA 1
ATOM 1542 C C . THR A 1 239 ? 126.763 101.252 140.555 1.00 15.75 207 THR A C 1
ATOM 1543 O O . THR A 1 239 ? 127.065 101.849 141.592 1.00 17.38 207 THR A O 1
ATOM 1547 N N . SER A 1 240 ? 126.212 101.854 139.506 1.00 15.90 208 SER A N 1
ATOM 1548 C CA . SER A 1 240 ? 125.901 103.274 139.468 1.00 15.36 208 SER A CA 1
ATOM 1549 C C . SER A 1 240 ? 124.397 103.477 139.626 1.00 16.64 208 SER A C 1
ATOM 1550 O O . SER A 1 240 ? 123.620 102.523 139.716 1.00 15.29 208 SER A O 1
ATOM 1553 N N . LYS A 1 241 ? 123.991 104.743 139.661 1.00 17.60 209 LYS A N 1
ATOM 1554 C CA . LYS A 1 241 ? 122.578 105.068 139.792 1.00 18.47 209 LYS A CA 1
ATOM 1555 C C . LYS A 1 241 ? 121.805 104.581 138.573 1.00 17.67 209 LYS A C 1
ATOM 1556 O O . LYS A 1 241 ? 122.313 104.591 137.448 1.00 18.46 209 LYS A O 1
ATOM 1562 N N . LYS A 1 242 ? 120.567 104.150 138.803 1.00 13.86 210 LYS A N 1
ATOM 1563 C CA . LYS A 1 242 ? 119.720 103.703 137.707 1.00 10.21 210 LYS A CA 1
ATOM 1564 C C . LYS A 1 242 ? 119.475 104.845 136.727 1.00 8.15 210 LYS A C 1
ATOM 1565 O O . LYS A 1 242 ? 119.398 106.016 137.105 1.00 6.53 210 LYS A O 1
ATOM 1571 N N . LEU A 1 243 ? 119.352 104.490 135.451 1.00 8.36 211 LEU A N 1
ATOM 1572 C CA . LEU A 1 243 ? 119.149 105.490 134.414 1.00 6.53 211 LEU A CA 1
ATOM 1573 C C . LEU A 1 243 ? 117.699 105.962 134.392 1.00 5.22 211 LEU A C 1
ATOM 1574 O O . LEU A 1 243 ? 116.769 105.208 134.692 1.00 6.08 211 LEU A O 1
ATOM 1579 N N . ASP A 1 244 ? 117.516 107.230 134.031 1.00 4.68 212 ASP A N 1
ATOM 1580 C CA . ASP A 1 244 ? 116.190 107.820 133.845 1.00 5.59 212 ASP A CA 1
ATOM 1581 C C . ASP A 1 244 ? 115.907 107.803 132.347 1.00 9.03 212 ASP A C 1
ATOM 1582 O O . ASP A 1 244 ? 116.323 108.693 131.605 1.00 11.38 212 ASP A O 1
ATOM 1587 N N . LYS A 1 245 ? 115.190 106.777 131.903 1.00 9.22 213 LYS A N 1
ATOM 1588 C CA . LYS A 1 245 ? 114.967 106.530 130.488 1.00 6.62 213 LYS A CA 1
ATOM 1589 C C . LYS A 1 245 ? 113.613 107.075 130.045 1.00 7.12 213 LYS A C 1
ATOM 1590 O O . LYS A 1 245 ? 112.712 107.321 130.850 1.00 7.05 213 LYS A O 1
ATOM 1596 N N . LEU A 1 246 ? 113.484 107.264 128.729 1.00 6.40 214 LEU A N 1
ATOM 1597 C CA . LEU A 1 246 ? 112.224 107.739 128.167 1.00 5.78 214 LEU A CA 1
ATOM 1598 C C . LEU A 1 246 ? 111.101 106.746 128.435 1.00 5.43 214 LEU A C 1
ATOM 1599 O O . LEU A 1 246 ? 110.012 107.131 128.877 1.00 6.49 214 LEU A O 1
ATOM 1604 N N . GLY A 1 247 ? 111.349 105.465 128.176 1.00 3.14 215 GLY A N 1
ATOM 1605 C CA . GLY A 1 247 ? 110.371 104.428 128.433 1.00 2.00 215 GLY A CA 1
ATOM 1606 C C . GLY A 1 247 ? 110.978 103.257 129.176 1.00 2.98 215 GLY A C 1
ATOM 1607 O O . GLY A 1 247 ? 112.114 103.341 129.653 1.00 4.62 215 GLY A O 1
ATOM 1608 N N . MET A 1 248 ? 110.234 102.156 129.278 1.00 4.25 216 MET A N 1
ATOM 1609 C CA . MET A 1 248 ? 110.680 100.983 130.028 1.00 5.36 216 MET A CA 1
ATOM 1610 C C . MET A 1 248 ? 111.105 101.373 131.441 1.00 7.12 216 MET A C 1
ATOM 1611 O O . MET A 1 248 ? 112.007 100.772 132.027 1.00 7.02 216 MET A O 1
ATOM 1616 N N . ARG A 1 249 ? 110.447 102.390 131.993 1.00 7.62 217 ARG A N 1
ATOM 1617 C CA . ARG A 1 249 ? 110.752 102.876 133.332 1.00 5.68 217 ARG A CA 1
ATOM 1618 C C . ARG A 1 249 ? 110.290 101.838 134.347 1.00 5.56 217 ARG A C 1
ATOM 1619 O O . ARG A 1 249 ? 109.131 101.409 134.322 1.00 9.83 217 ARG A O 1
ATOM 1627 N N . GLY A 1 250 ? 111.196 101.440 135.234 1.00 5.14 218 GLY A N 1
ATOM 1628 C CA . GLY A 1 250 ? 110.989 100.327 136.139 1.00 2.76 218 GLY A CA 1
ATOM 1629 C C . GLY A 1 250 ? 111.967 99.191 135.938 1.00 2.43 218 GLY A C 1
ATOM 1630 O O . GLY A 1 250 ? 112.307 98.497 136.907 1.00 4.94 218 GLY A O 1
ATOM 1631 N N . SER A 1 251 ? 112.432 98.976 134.709 1.00 5.58 219 SER A N 1
ATOM 1632 C CA . SER A 1 251 ? 113.490 98.011 134.443 1.00 8.95 219 SER A CA 1
ATOM 1633 C C . SER A 1 251 ? 114.832 98.669 134.736 1.00 9.41 219 SER A C 1
ATOM 1634 O O . SER A 1 251 ? 115.390 99.364 133.880 1.00 11.57 219 SER A O 1
ATOM 1637 N N . ASN A 1 252 ? 115.344 98.452 135.943 1.00 9.02 220 ASN A N 1
ATOM 1638 C CA . ASN A 1 252 ? 116.524 99.155 136.425 1.00 6.07 220 ASN A CA 1
ATOM 1639 C C . ASN A 1 252 ? 117.712 98.887 135.511 1.00 3.91 220 ASN A C 1
ATOM 1640 O O . ASN A 1 252 ? 118.149 97.740 135.364 1.00 2.00 220 ASN A O 1
ATOM 1645 N N . THR A 1 253 ? 118.229 99.951 134.898 1.00 2.95 221 THR A N 1
ATOM 1646 C CA . THR A 1 253 ? 119.413 99.880 134.053 1.00 4.80 221 THR A CA 1
ATOM 1647 C C . THR A 1 253 ? 120.449 100.847 134.602 1.00 3.45 221 THR A C 1
ATOM 1648 O O . THR A 1 253 ? 120.161 102.035 134.771 1.00 2.00 221 THR A O 1
ATOM 1652 N N . CYS A 1 254 ? 121.647 100.338 134.878 1.00 3.38 222 CYS A N 1
ATOM 1653 C CA . CYS A 1 254 ? 122.690 101.120 135.529 1.00 7.22 222 CYS A CA 1
ATOM 1654 C C . CYS A 1 254 ? 124.024 100.804 134.862 1.00 8.91 222 CYS A C 1
ATOM 1655 O O . CYS A 1 254 ? 124.082 100.150 133.816 1.00 10.25 222 CYS A O 1
ATOM 1658 N N . GLU A 1 255 ? 125.104 101.276 135.480 1.00 10.52 223 GLU A N 1
ATOM 1659 C CA . GLU A 1 255 ? 126.460 101.063 134.998 1.00 8.09 223 GLU A CA 1
ATOM 1660 C C . GLU A 1 255 ? 127.241 100.253 136.023 1.00 8.01 223 GLU A C 1
ATOM 1661 O O . GLU A 1 255 ? 127.269 100.596 137.210 1.00 9.77 223 GLU A O 1
ATOM 1667 N N . LEU A 1 256 ? 127.874 99.180 135.560 1.00 8.37 224 LEU A N 1
ATOM 1668 C CA . LEU A 1 256 ? 128.667 98.300 136.409 1.00 8.13 224 LEU A CA 1
ATOM 1669 C C . LEU A 1 256 ? 130.093 98.834 136.467 1.00 9.74 224 LEU A C 1
ATOM 1670 O O . LEU A 1 256 ? 130.723 99.039 135.424 1.00 9.48 224 LEU A O 1
ATOM 1675 N N . ILE A 1 257 ? 130.596 99.061 137.678 1.00 10.77 225 ILE A N 1
ATOM 1676 C CA . ILE A 1 257 ? 131.924 99.622 137.898 1.00 10.21 225 ILE A CA 1
ATOM 1677 C C . ILE A 1 257 ? 132.795 98.540 138.522 1.00 9.41 225 ILE A C 1
ATOM 1678 O O . ILE A 1 257 ? 132.516 98.068 139.632 1.00 8.17 225 ILE A O 1
ATOM 1683 N N . PHE A 1 258 ? 133.846 98.149 137.808 1.00 10.53 226 PHE A N 1
ATOM 1684 C CA . PHE A 1 258 ? 134.812 97.169 138.285 1.00 12.35 226 PHE A CA 1
ATOM 1685 C C . PHE A 1 258 ? 136.117 97.878 138.617 1.00 15.27 226 PHE A C 1
ATOM 1686 O O . PHE A 1 258 ? 136.690 98.564 137.764 1.00 16.33 226 PHE A O 1
ATOM 1694 N N . GLU A 1 259 ? 136.584 97.710 139.862 1.00 16.28 227 GLU A N 1
ATOM 1695 C CA . GLU A 1 259 ? 137.825 98.328 140.337 1.00 17.94 227 GLU A 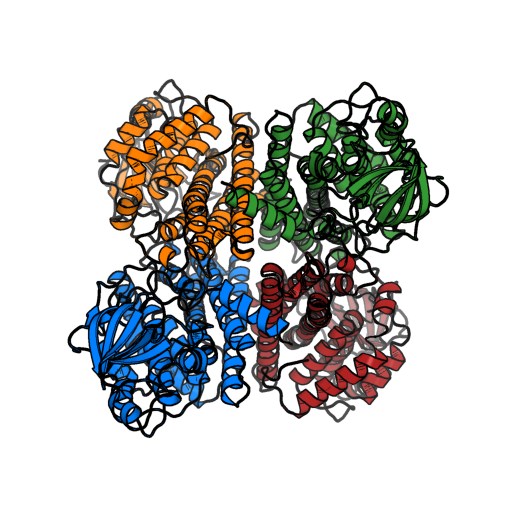CA 1
ATOM 1696 C C . GLU A 1 259 ? 138.642 97.230 141.022 1.00 17.46 227 GLU A C 1
ATOM 1697 O O . GLU A 1 259 ? 138.483 96.952 142.213 1.00 16.39 227 GLU A O 1
ATOM 1703 N N . ASP A 1 260 ? 139.526 96.600 140.249 1.00 17.43 228 ASP A N 1
ATOM 1704 C CA . ASP A 1 260 ? 140.366 95.523 140.757 1.00 18.65 228 ASP A CA 1
ATOM 1705 C C . ASP A 1 260 ? 139.512 94.407 141.344 1.00 18.01 228 ASP A C 1
ATOM 1706 O O . ASP A 1 260 ? 139.732 93.981 142.482 1.00 19.81 228 ASP A O 1
ATOM 1711 N N . CYS A 1 261 ? 138.536 93.927 140.577 1.00 17.47 229 CYS A N 1
ATOM 1712 C CA . CYS A 1 261 ? 137.652 92.860 141.032 1.00 16.43 229 CYS A CA 1
ATOM 1713 C C . CYS A 1 261 ? 138.310 91.509 140.785 1.00 18.91 229 CYS A C 1
ATOM 1714 O O . CYS A 1 261 ? 138.706 91.204 139.657 1.00 20.47 229 CYS A O 1
ATOM 1717 N N . LYS A 1 262 ? 138.427 90.704 141.837 1.00 20.00 230 LYS A N 1
ATOM 1718 C CA . LYS A 1 262 ? 139.070 89.398 141.753 1.00 21.28 230 LYS A CA 1
ATOM 1719 C C . LYS A 1 262 ? 138.022 88.344 141.416 1.00 21.77 230 LYS A C 1
ATOM 1720 O O . LYS A 1 262 ? 137.104 88.100 142.206 1.00 22.56 230 LYS A O 1
ATOM 1726 N N . ILE A 1 263 ? 138.163 87.726 140.248 1.00 19.15 231 ILE A N 1
ATOM 1727 C CA . ILE A 1 263 ? 137.261 86.684 139.777 1.00 17.52 231 ILE A CA 1
ATOM 1728 C C . ILE A 1 263 ? 138.049 85.383 139.720 1.00 16.24 231 ILE A C 1
ATOM 1729 O O . ILE A 1 263 ? 139.107 85.343 139.088 1.00 17.06 231 ILE A O 1
ATOM 1734 N N . PRO A 1 264 ? 137.593 84.302 140.366 1.00 15.05 232 PRO A N 1
ATOM 1735 C CA . PRO A 1 264 ? 138.299 83.020 140.229 1.00 14.87 232 PRO A CA 1
ATOM 1736 C C . PRO A 1 264 ? 138.317 82.526 138.791 1.00 15.73 232 PRO A C 1
ATOM 1737 O O . PRO A 1 264 ? 137.607 83.062 137.935 1.00 18.34 232 PRO A O 1
ATOM 1741 N N . ALA A 1 265 ? 139.126 81.503 138.516 1.00 14.65 233 ALA A N 1
ATOM 1742 C CA . ALA A 1 265 ? 139.198 80.922 137.183 1.00 14.22 233 ALA A CA 1
ATOM 1743 C C . ALA A 1 265 ? 138.031 79.997 136.871 1.00 15.02 233 ALA A C 1
ATOM 1744 O O . ALA A 1 265 ? 137.716 79.801 135.692 1.00 17.01 233 ALA A O 1
ATOM 1746 N N . ALA A 1 266 ? 137.385 79.429 137.891 1.00 15.31 234 ALA A N 1
ATOM 1747 C CA . ALA A 1 266 ? 136.227 78.576 137.656 1.00 13.92 234 ALA A CA 1
ATOM 1748 C C . ALA A 1 266 ? 135.006 79.373 137.221 1.00 12.15 234 ALA A C 1
ATOM 1749 O O . ALA A 1 266 ? 134.053 78.789 136.694 1.00 14.38 234 ALA A O 1
ATOM 1751 N N . ASN A 1 267 ? 135.011 80.691 137.427 1.00 10.24 235 ASN A N 1
ATOM 1752 C CA . ASN A 1 267 ? 133.898 81.550 137.046 1.00 10.03 235 ASN A CA 1
ATOM 1753 C C . ASN A 1 267 ? 133.922 81.930 135.569 1.00 9.09 235 ASN A C 1
ATOM 1754 O O . ASN A 1 267 ? 133.104 82.754 135.140 1.00 10.20 235 ASN A O 1
ATOM 1759 N N . ILE A 1 268 ? 134.828 81.355 134.784 1.00 9.79 236 ILE A N 1
ATOM 1760 C CA . ILE A 1 268 ? 134.906 81.655 133.360 1.00 11.77 236 ILE A CA 1
ATOM 1761 C C . ILE A 1 268 ? 133.791 80.911 132.638 1.00 13.17 236 ILE A C 1
ATOM 1762 O O . ILE A 1 268 ? 133.708 79.678 132.700 1.00 15.79 236 ILE A O 1
ATOM 1767 N N . LEU A 1 269 ? 132.931 81.658 131.953 1.00 14.26 237 LEU A N 1
ATOM 1768 C CA . LEU A 1 269 ? 131.830 81.079 131.194 1.00 13.14 237 LEU A CA 1
ATOM 1769 C C . LEU A 1 269 ? 132.344 80.658 129.823 1.00 12.96 237 LEU A C 1
ATOM 1770 O O . LEU A 1 269 ? 132.657 81.509 128.983 1.00 15.84 237 LEU A O 1
ATOM 1775 N N . GLY A 1 270 ? 132.430 79.349 129.600 1.00 14.16 238 GLY A N 1
ATOM 1776 C CA . GLY A 1 270 ? 132.981 78.825 128.366 1.00 15.09 238 GLY A CA 1
ATOM 1777 C C . GLY A 1 270 ? 134.462 78.526 128.481 1.00 15.52 238 GLY A C 1
ATOM 1778 O O . GLY A 1 270 ? 134.878 77.743 129.340 1.00 16.92 238 GLY A O 1
ATOM 1779 N N . HIS A 1 271 ? 135.267 79.141 127.618 1.00 16.76 239 HIS A N 1
ATOM 1780 C CA . HIS A 1 271 ? 136.713 78.977 127.633 1.00 16.63 239 HIS A CA 1
ATOM 1781 C C . HIS A 1 271 ? 137.378 80.332 127.450 1.00 17.31 239 HIS A C 1
ATOM 1782 O O . HIS A 1 271 ? 136.939 81.142 126.629 1.00 16.07 239 HIS A O 1
ATOM 1789 N N . GLU A 1 272 ? 138.433 80.575 128.227 1.00 18.71 240 GLU A N 1
ATOM 1790 C CA . GLU A 1 272 ? 139.161 81.834 128.126 1.00 20.82 240 GLU A CA 1
ATOM 1791 C C . GLU A 1 272 ? 139.598 82.080 126.688 1.00 20.25 240 GLU A C 1
ATOM 1792 O O . GLU A 1 272 ? 139.951 81.145 125.963 1.00 21.04 240 GLU A O 1
ATOM 1798 N N . ASN A 1 273 ? 139.567 83.345 126.276 1.00 19.04 241 ASN A N 1
ATOM 1799 C CA . ASN A 1 273 ? 139.912 83.839 124.945 1.00 17.30 241 ASN A CA 1
ATOM 1800 C C . ASN A 1 273 ? 138.871 83.414 123.915 1.00 15.61 241 ASN A C 1
ATOM 1801 O O . ASN A 1 273 ? 139.097 83.615 122.716 1.00 11.92 241 ASN A O 1
ATOM 1806 N N . LYS A 1 274 ? 137.746 82.839 124.335 1.00 15.94 242 LYS A N 1
ATOM 1807 C CA . LYS A 1 274 ? 136.676 82.415 123.438 1.00 18.29 242 LYS A CA 1
ATOM 1808 C C . LYS A 1 274 ? 135.345 83.050 123.832 1.00 18.77 242 LYS A C 1
ATOM 1809 O O . LYS A 1 274 ? 134.307 82.387 123.863 1.00 18.87 242 LYS A O 1
ATOM 1815 N N . GLY A 1 275 ? 135.365 84.348 124.140 1.00 18.97 243 GLY A N 1
ATOM 1816 C CA . GLY A 1 275 ? 134.165 85.042 124.569 1.00 15.85 243 GLY A CA 1
ATOM 1817 C C . GLY A 1 275 ? 133.168 85.343 123.474 1.00 15.27 243 GLY A C 1
ATOM 1818 O O . GLY A 1 275 ? 131.961 85.340 123.737 1.00 16.15 243 GLY A O 1
ATOM 1819 N N . VAL A 1 276 ? 133.633 85.601 122.250 1.00 14.48 244 VAL A N 1
ATOM 1820 C CA . VAL A 1 276 ? 132.724 85.858 121.137 1.00 13.47 244 VAL A CA 1
ATOM 1821 C C . VAL A 1 276 ? 131.962 84.612 120.711 1.00 14.57 244 VAL A C 1
ATOM 1822 O O . VAL A 1 276 ? 130.830 84.735 120.214 1.00 14.51 244 VAL A O 1
ATOM 1826 N N . TYR A 1 277 ? 132.531 83.420 120.897 1.00 14.60 245 TYR A N 1
ATOM 1827 C CA . TYR A 1 277 ? 131.793 82.199 120.592 1.00 14.97 245 TYR A CA 1
ATOM 1828 C C . TYR A 1 277 ? 130.565 82.058 121.482 1.00 14.04 245 TYR A C 1
ATOM 1829 O O . TYR A 1 277 ? 129.502 81.636 121.013 1.00 14.17 245 TYR A O 1
ATOM 1838 N N . VAL A 1 278 ? 130.688 82.408 122.765 1.00 11.26 246 VAL A N 1
ATOM 1839 C CA . VAL A 1 278 ? 129.539 82.346 123.662 1.00 10.16 246 VAL A CA 1
ATOM 1840 C C . VAL A 1 278 ? 128.664 83.588 123.548 1.00 10.13 246 VAL A C 1
ATOM 1841 O O . VAL A 1 278 ? 127.484 83.539 123.916 1.00 12.79 246 VAL A O 1
ATOM 1845 N N . LEU A 1 279 ? 129.206 84.700 123.049 1.00 10.92 247 LEU A N 1
ATOM 1846 C CA . LEU A 1 279 ? 128.407 85.893 122.807 1.00 10.69 247 LEU A CA 1
ATOM 1847 C C . LEU A 1 279 ? 127.533 85.774 121.567 1.00 9.74 247 LEU A C 1
ATOM 1848 O O . LEU A 1 279 ? 126.454 86.376 121.526 1.00 10.92 247 LEU A O 1
ATOM 1853 N N . MET A 1 280 ? 127.970 85.015 120.563 1.00 9.63 248 MET A N 1
ATOM 1854 C CA . MET A 1 280 ? 127.202 84.796 119.346 1.00 10.46 248 MET A CA 1
ATOM 1855 C C . MET A 1 280 ? 126.487 83.453 119.338 1.00 9.90 248 MET A C 1
ATOM 1856 O O . MET A 1 280 ? 125.787 83.145 118.368 1.00 11.22 248 MET A O 1
ATOM 1861 N N . SER A 1 281 ? 126.642 82.646 120.391 1.00 9.37 249 SER A N 1
ATOM 1862 C CA . SER A 1 281 ? 126.032 81.321 120.403 1.00 10.07 249 SER A CA 1
ATOM 1863 C C . SER A 1 281 ? 124.517 81.397 120.531 1.00 12.49 249 SER A C 1
ATOM 1864 O O . SER A 1 281 ? 123.814 80.463 120.128 1.00 14.93 249 SER A O 1
ATOM 1867 N N . GLY A 1 282 ? 123.996 82.490 121.084 1.00 12.18 250 GLY A N 1
ATOM 1868 C CA . GLY A 1 282 ? 122.567 82.625 121.287 1.00 9.49 250 GLY A CA 1
ATOM 1869 C C . GLY A 1 282 ? 122.009 83.953 120.821 1.00 8.73 250 GLY A C 1
ATOM 1870 O O . GLY A 1 282 ? 120.851 84.275 121.105 1.00 7.90 250 GLY A O 1
ATOM 1871 N N . LEU A 1 283 ? 122.816 84.736 120.100 1.00 8.18 251 LEU A N 1
ATOM 1872 C CA . LEU A 1 283 ? 122.334 86.020 119.602 1.00 8.87 251 LEU A CA 1
ATOM 1873 C C . LEU A 1 283 ? 121.109 85.847 118.715 1.00 10.40 251 LEU A C 1
ATOM 1874 O O . LEU A 1 283 ? 120.176 86.656 118.780 1.00 11.55 251 LEU A O 1
ATOM 1879 N N . ASP A 1 284 ? 121.089 84.801 117.885 1.00 11.06 252 ASP A N 1
ATOM 1880 C CA . ASP A 1 284 ? 119.920 84.539 117.052 1.00 9.12 252 ASP A CA 1
ATOM 1881 C C . ASP A 1 284 ? 118.695 84.251 117.912 1.00 9.79 252 ASP A C 1
ATOM 1882 O O . ASP A 1 284 ? 117.642 84.876 117.743 1.00 12.31 252 ASP A O 1
ATOM 1887 N N . LEU A 1 285 ? 118.817 83.301 118.843 1.00 7.98 253 LEU A N 1
ATOM 1888 C CA . LEU A 1 285 ? 117.715 83.000 119.747 1.00 7.24 253 LEU A CA 1
ATOM 1889 C C . LEU A 1 285 ? 117.358 84.188 120.629 1.00 7.48 253 LEU A C 1
ATOM 1890 O O . LEU A 1 285 ? 116.182 84.364 120.962 1.00 9.17 253 LEU A O 1
ATOM 1895 N N . GLU A 1 286 ? 118.339 85.011 121.005 1.00 9.81 254 GLU A N 1
ATOM 1896 C CA . GLU A 1 286 ? 118.039 86.208 121.781 1.00 10.20 254 GLU A CA 1
ATOM 1897 C C . GLU A 1 286 ? 117.186 87.194 120.993 1.00 9.68 254 GLU A C 1
ATOM 1898 O O . GLU A 1 286 ? 116.172 87.679 121.510 1.00 12.12 254 GLU A O 1
ATOM 1904 N N . ARG A 1 287 ? 117.581 87.505 119.756 1.00 8.52 255 ARG A N 1
ATOM 1905 C CA . ARG A 1 287 ? 116.756 88.358 118.909 1.00 8.90 255 ARG A CA 1
ATOM 1906 C C . ARG A 1 287 ? 115.379 87.750 118.685 1.00 8.62 255 ARG A C 1
ATOM 1907 O O . ARG A 1 287 ? 114.380 88.477 118.639 1.00 7.74 255 ARG A O 1
ATOM 1915 N N . LEU A 1 288 ? 115.307 86.425 118.545 1.00 8.19 256 LEU A N 1
ATOM 1916 C CA . LEU A 1 288 ? 114.020 85.765 118.354 1.00 7.44 256 LEU A CA 1
ATOM 1917 C C . LEU A 1 288 ? 113.110 85.978 119.558 1.00 9.78 256 LEU A C 1
ATOM 1918 O O . LEU A 1 288 ? 111.959 86.404 119.413 1.00 12.72 256 LEU A O 1
ATOM 1923 N N . VAL A 1 289 ? 113.614 85.684 120.758 1.00 9.04 257 VAL A N 1
ATOM 1924 C CA . VAL A 1 289 ? 112.777 85.756 121.951 1.00 8.72 257 VAL A CA 1
ATOM 1925 C C . VAL A 1 289 ? 112.429 87.198 122.293 1.00 9.81 257 VAL A C 1
ATOM 1926 O O . VAL A 1 289 ? 111.333 87.473 122.798 1.00 13.55 257 VAL A O 1
ATOM 1930 N N . LEU A 1 290 ? 113.336 88.144 122.032 1.00 9.37 258 LEU A N 1
ATOM 1931 C CA . LEU A 1 290 ? 113.058 89.535 122.371 1.00 9.07 258 LEU A CA 1
ATOM 1932 C C . LEU A 1 290 ? 111.985 90.147 121.481 1.00 6.48 258 LEU A C 1
ATOM 1933 O O . LEU A 1 290 ? 111.512 91.251 121.774 1.00 3.65 258 LEU A O 1
ATOM 1938 N N . ALA A 1 291 ? 111.589 89.464 120.407 1.00 5.65 259 ALA A N 1
ATOM 1939 C CA . ALA A 1 291 ? 110.557 89.977 119.516 1.00 3.19 259 ALA A CA 1
ATOM 1940 C C . ALA A 1 291 ? 109.166 89.943 120.134 1.00 2.00 259 ALA A C 1
ATOM 1941 O O . ALA A 1 291 ? 108.243 90.540 119.570 1.00 4.24 259 ALA A O 1
ATOM 1943 N N . GLY A 1 292 ? 108.990 89.265 121.270 1.00 2.00 260 GLY A N 1
ATOM 1944 C CA . GLY A 1 292 ? 107.685 89.204 121.905 1.00 2.00 260 GLY A CA 1
ATOM 1945 C C . GLY A 1 292 ? 107.264 90.496 122.572 1.00 2.00 260 GLY A C 1
ATOM 1946 O O . GLY A 1 292 ? 106.064 90.720 122.761 1.00 3.05 260 GLY A O 1
ATOM 1947 N N . GLY A 1 293 ? 108.220 91.347 122.934 1.00 2.00 261 GLY A N 1
ATOM 1948 C CA . GLY A 1 293 ? 107.924 92.609 123.568 1.00 2.53 261 GLY A CA 1
ATOM 1949 C C . GLY A 1 293 ? 107.039 93.497 122.717 1.00 2.51 261 GLY A C 1
ATOM 1950 O O . GLY A 1 293 ? 105.937 93.883 123.124 1.00 5.98 261 GLY A O 1
ATOM 1951 N N . PRO A 1 294 ? 107.513 93.858 121.522 1.00 2.00 262 PRO A N 1
ATOM 1952 C CA . PRO A 1 294 ? 106.674 94.670 120.624 1.00 3.37 262 PRO A CA 1
ATOM 1953 C C . PRO A 1 294 ? 105.320 94.045 120.349 1.00 2.42 262 PRO A C 1
ATOM 1954 O O . PRO A 1 294 ? 104.326 94.770 120.211 1.00 2.68 262 PRO A O 1
ATOM 1958 N N . LEU A 1 295 ? 105.248 92.715 120.263 1.00 2.57 263 LEU A N 1
ATOM 1959 C CA . LEU A 1 295 ? 103.958 92.057 120.086 1.00 2.60 263 LEU A CA 1
ATOM 1960 C C . LEU A 1 295 ? 103.015 92.385 121.237 1.00 3.71 263 LEU A C 1
ATOM 1961 O O . LEU A 1 295 ? 101.852 92.742 121.013 1.00 6.04 263 LEU A O 1
ATOM 1966 N N . GLY A 1 296 ? 103.497 92.270 122.472 1.00 3.41 264 GLY A N 1
ATOM 1967 C CA . GLY A 1 296 ? 102.688 92.579 123.633 1.00 2.00 264 GLY A CA 1
ATOM 1968 C C . GLY A 1 296 ? 102.296 94.039 123.688 1.00 3.19 264 GLY A C 1
ATOM 1969 O O . GLY A 1 296 ? 101.167 94.372 124.058 1.00 2.00 264 GLY A O 1
ATOM 1970 N N . LEU A 1 297 ? 103.221 94.925 123.315 1.00 3.04 265 LEU A N 1
ATOM 1971 C CA . LEU A 1 297 ? 102.911 96.352 123.311 1.00 3.68 265 LEU A CA 1
ATOM 1972 C C . LEU A 1 297 ? 101.817 96.671 122.298 1.00 4.82 265 LEU A C 1
ATOM 1973 O O . LEU A 1 297 ? 100.895 97.446 122.588 1.00 6.16 265 LEU A O 1
ATOM 1978 N N . MET A 1 298 ? 101.905 96.087 121.101 1.00 4.79 266 MET A N 1
ATOM 1979 C CA . MET A 1 298 ? 100.862 96.287 120.101 1.00 4.51 266 MET A CA 1
ATOM 1980 C C . MET A 1 298 ? 99.530 95.708 120.562 1.00 2.56 266 MET A C 1
ATOM 1981 O O . MET A 1 298 ? 98.481 96.338 120.378 1.00 2.00 266 MET A O 1
ATOM 1986 N N . GLN A 1 299 ? 99.549 94.513 121.156 1.00 2.00 267 GLN A N 1
ATOM 1987 C CA . GLN A 1 299 ? 98.316 93.941 121.683 1.00 3.92 267 GLN A CA 1
ATOM 1988 C C . GLN A 1 299 ? 97.701 94.852 122.738 1.00 6.13 267 GLN A C 1
ATOM 1989 O O . GLN A 1 299 ? 96.480 95.033 122.777 1.00 10.77 267 GLN A O 1
ATOM 1995 N N . ALA A 1 300 ? 98.536 95.448 123.591 1.00 4.84 268 ALA A N 1
ATOM 1996 C CA . ALA A 1 300 ? 98.027 96.333 124.633 1.00 3.08 268 ALA A CA 1
ATOM 1997 C C . ALA A 1 300 ? 97.424 97.600 124.040 1.00 3.48 268 ALA A C 1
ATOM 1998 O O . ALA A 1 300 ? 96.339 98.029 124.453 1.00 2.03 268 ALA A O 1
ATOM 2000 N N . VAL A 1 301 ? 98.110 98.219 123.076 1.00 3.55 269 VAL A N 1
ATOM 2001 C CA . VAL A 1 301 ? 97.577 99.451 122.498 1.00 4.01 269 VAL A CA 1
ATOM 2002 C C . VAL A 1 301 ? 96.273 99.161 121.767 1.00 5.84 269 VAL A C 1
ATOM 2003 O O . VAL A 1 301 ? 95.339 99.970 121.792 1.00 8.25 269 VAL A O 1
ATOM 2007 N N . LEU A 1 302 ? 96.173 97.992 121.126 1.00 8.21 270 LEU A N 1
ATOM 2008 C CA . LEU A 1 302 ? 94.927 97.639 120.452 1.00 9.20 270 LEU A CA 1
ATOM 2009 C C . LEU A 1 302 ? 93.809 97.380 121.456 1.00 8.80 270 LEU A C 1
ATOM 2010 O O . LEU A 1 302 ? 92.679 97.846 121.270 1.00 10.51 270 LEU A O 1
ATOM 2015 N N . ASP A 1 303 ? 94.101 96.633 122.524 1.00 8.51 271 ASP A N 1
ATOM 2016 C CA . ASP A 1 303 ? 93.114 96.384 123.566 1.00 7.48 271 ASP A CA 1
ATOM 2017 C C . ASP A 1 303 ? 92.655 97.661 124.252 1.00 6.64 271 ASP A C 1
ATOM 2018 O O . ASP A 1 303 ? 91.531 97.698 124.762 1.00 9.67 271 ASP A O 1
ATOM 2023 N N . HIS A 1 304 ? 93.493 98.695 124.288 1.00 7.09 272 HIS A N 1
ATOM 2024 C CA . HIS A 1 304 ? 93.102 99.979 124.855 1.00 6.27 272 HIS A CA 1
ATOM 2025 C C . HIS A 1 304 ? 92.420 100.902 123.858 1.00 6.73 272 HIS A C 1
ATOM 2026 O O . HIS A 1 304 ? 91.658 101.778 124.272 1.00 8.91 272 HIS A O 1
ATOM 2033 N N . THR A 1 305 ? 92.668 100.724 122.560 1.00 7.22 273 THR A N 1
ATOM 2034 C CA . THR A 1 305 ? 92.093 101.613 121.556 1.00 7.99 273 THR A CA 1
ATOM 2035 C C . THR A 1 305 ? 90.729 101.119 121.083 1.00 8.85 273 THR A C 1
ATOM 2036 O O . THR A 1 305 ? 89.758 101.883 121.055 1.00 9.14 273 THR A O 1
ATOM 2040 N N . ILE A 1 306 ? 90.639 99.848 120.700 1.00 8.03 274 ILE A N 1
ATOM 2041 C CA . ILE A 1 306 ? 89.420 99.302 120.105 1.00 9.68 274 ILE A CA 1
ATOM 2042 C C . ILE A 1 306 ? 88.228 99.577 121.018 1.00 6.76 274 ILE A C 1
ATOM 2043 O O . ILE A 1 306 ? 87.211 100.106 120.547 1.00 8.84 274 ILE A O 1
ATOM 2048 N N . PRO A 1 307 ? 88.289 99.248 122.312 1.00 4.27 275 PRO A N 1
ATOM 2049 C CA . PRO A 1 307 ? 87.144 99.562 123.182 1.00 4.36 275 PRO A CA 1
ATOM 2050 C C . PRO A 1 307 ? 86.870 101.050 123.300 1.00 5.01 275 PRO A C 1
ATOM 2051 O O . PRO A 1 307 ? 85.711 101.446 123.475 1.00 8.33 275 PRO A O 1
ATOM 2055 N N . TYR A 1 308 ? 87.903 101.890 123.209 1.00 5.41 276 TYR A N 1
ATOM 2056 C CA . TYR A 1 308 ? 87.704 103.329 123.333 1.00 3.20 276 TYR A CA 1
ATOM 2057 C C . TYR A 1 308 ? 87.008 103.917 122.113 1.00 3.93 276 TYR A C 1
ATOM 2058 O O . TYR A 1 308 ? 86.350 104.958 122.223 1.00 5.28 276 TYR A O 1
ATOM 2067 N N . LEU A 1 309 ? 87.137 103.275 120.952 1.00 4.81 277 LEU A N 1
ATOM 2068 C CA . LEU A 1 309 ? 86.497 103.763 119.738 1.00 3.60 277 LEU A CA 1
ATOM 2069 C C . LEU A 1 309 ? 85.008 103.451 119.684 1.00 3.49 277 LEU A C 1
ATOM 2070 O O . LEU A 1 309 ? 84.319 103.960 118.793 1.00 3.24 277 LEU A O 1
ATOM 2075 N N . HIS A 1 310 ? 84.496 102.633 120.606 1.00 3.63 278 HIS A N 1
ATOM 2076 C CA . HIS A 1 310 ? 83.079 102.295 120.656 1.00 5.39 278 HIS A CA 1
ATOM 2077 C C . HIS A 1 310 ? 82.376 102.939 121.847 1.00 5.78 278 HIS A C 1
ATOM 2078 O O . HIS A 1 310 ? 81.232 102.587 122.151 1.00 7.91 278 HIS A O 1
ATOM 2085 N N . VAL A 1 311 ? 83.039 103.874 122.527 1.00 6.16 279 VAL A N 1
ATOM 2086 C CA . VAL A 1 311 ? 82.443 104.597 123.644 1.00 5.25 279 VAL A CA 1
ATOM 2087 C C . VAL A 1 311 ? 82.492 106.087 123.337 1.00 6.26 279 VAL A C 1
ATOM 2088 O O . VAL A 1 311 ? 81.487 106.794 123.466 1.00 7.55 279 VAL A O 1
ATOM 2092 N N . ARG A 1 312 ? 83.664 106.571 122.931 1.00 5.97 280 ARG A N 1
ATOM 2093 C CA . ARG A 1 312 ? 83.803 107.968 122.546 1.00 6.36 280 ARG A CA 1
ATOM 2094 C C . ARG A 1 312 ? 82.898 108.275 121.361 1.00 7.48 280 ARG A C 1
ATOM 2095 O O . ARG A 1 312 ? 82.861 107.525 120.381 1.00 10.40 280 ARG A O 1
ATOM 2103 N N . GLU A 1 313 ? 82.166 109.383 121.453 1.00 10.75 281 GLU A N 1
ATOM 2104 C CA . GLU A 1 313 ? 81.211 109.786 120.431 1.00 14.59 281 GLU A CA 1
ATOM 2105 C C . GLU A 1 313 ? 81.560 111.174 119.914 1.00 15.32 281 GLU A C 1
ATOM 2106 O O . GLU A 1 313 ? 81.926 112.063 120.690 1.00 15.76 281 GLU A O 1
ATOM 2112 N N . ALA A 1 314 ? 81.444 111.350 118.600 1.00 15.25 282 ALA A N 1
ATOM 2113 C CA . ALA A 1 314 ? 81.688 112.632 117.956 1.00 14.16 282 ALA A CA 1
ATOM 2114 C C . ALA A 1 314 ? 80.700 112.806 116.814 1.00 13.62 282 ALA A C 1
ATOM 2115 O O . ALA A 1 314 ? 80.502 111.891 116.011 1.00 12.85 282 ALA A O 1
ATOM 2117 N N . PHE A 1 315 ? 80.081 113.985 116.752 1.00 12.77 283 PHE A N 1
ATOM 2118 C CA . PHE A 1 315 ? 79.091 114.299 115.723 1.00 12.12 283 PHE A CA 1
ATOM 2119 C C . PHE A 1 315 ? 77.880 113.372 115.801 1.00 12.77 283 PHE A C 1
ATOM 2120 O O . PHE A 1 315 ? 77.157 113.195 114.817 1.00 13.26 283 PHE A O 1
ATOM 2128 N N . GLY A 1 316 ? 77.652 112.773 116.968 1.00 12.91 284 GLY A N 1
ATOM 2129 C CA . GLY A 1 316 ? 76.476 111.952 117.184 1.00 12.53 284 GLY A CA 1
ATOM 2130 C C . GLY A 1 316 ? 76.764 110.467 117.268 1.00 13.74 284 GLY A C 1
ATOM 2131 O O . GLY A 1 316 ? 76.183 109.766 118.102 1.00 15.16 284 GLY A O 1
ATOM 2132 N N . GLN A 1 317 ? 77.657 109.974 116.416 1.00 12.75 285 GLN A N 1
ATOM 2133 C CA . GLN A 1 317 ? 77.965 108.554 116.341 1.00 10.30 285 GLN A CA 1
ATOM 2134 C C . GLN A 1 317 ? 79.319 108.261 116.979 1.00 11.18 285 GLN A C 1
ATOM 2135 O O . GLN A 1 317 ? 80.117 109.158 117.260 1.00 13.47 285 GLN A O 1
ATOM 2141 N N . LYS A 1 318 ? 79.567 106.973 117.209 1.00 9.30 286 LYS A N 1
ATOM 2142 C CA . LYS A 1 318 ? 80.852 106.543 117.742 1.00 10.54 286 LYS A CA 1
ATOM 2143 C C . LYS A 1 318 ? 81.976 106.948 116.797 1.00 10.86 286 LYS A C 1
ATOM 2144 O O . LYS A 1 318 ? 81.845 106.856 115.573 1.00 9.82 286 LYS A O 1
ATOM 2150 N N . ILE A 1 319 ? 83.092 107.400 117.372 1.00 9.94 287 ILE A N 1
ATOM 2151 C CA . ILE A 1 319 ? 84.248 107.777 116.573 1.00 7.35 287 ILE A CA 1
ATOM 2152 C C . ILE A 1 319 ? 84.824 106.600 115.803 1.00 5.80 287 ILE A C 1
ATOM 2153 O O . ILE A 1 319 ? 85.516 106.803 114.801 1.00 2.00 287 ILE A O 1
ATOM 2158 N N . GLY A 1 320 ? 84.558 105.374 116.244 1.00 5.08 288 GLY A N 1
ATOM 2159 C CA . GLY A 1 320 ? 85.002 104.183 115.556 1.00 5.76 288 GLY A CA 1
ATOM 2160 C C . GLY A 1 320 ? 84.182 103.819 114.340 1.00 8.24 288 GLY A C 1
ATOM 2161 O O . GLY A 1 320 ? 84.495 102.828 113.671 1.00 6.43 288 GLY A O 1
ATOM 2162 N N . HIS A 1 321 ? 83.140 104.589 114.030 1.00 7.12 289 HIS A N 1
ATOM 2163 C CA . HIS A 1 321 ? 82.321 104.365 112.848 1.00 6.40 289 HIS A CA 1
ATOM 2164 C C . HIS A 1 321 ? 82.748 105.226 111.669 1.00 8.36 289 HIS A C 1
ATOM 2165 O O . HIS A 1 321 ? 82.178 105.089 110.581 1.00 12.18 289 HIS A O 1
ATOM 2172 N N . PHE A 1 322 ? 83.731 106.104 111.851 1.00 7.50 290 PHE A N 1
ATOM 2173 C CA . PHE A 1 322 ? 84.242 106.928 110.767 1.00 6.59 290 PHE A CA 1
ATOM 2174 C C . PHE A 1 322 ? 85.279 106.147 109.972 1.00 4.78 290 PHE A C 1
ATOM 2175 O O . PHE A 1 322 ? 86.014 105.324 110.525 1.00 6.63 290 PHE A O 1
ATOM 2183 N N . GLN A 1 323 ? 85.334 106.415 108.666 1.00 4.53 291 GLN A N 1
ATOM 2184 C CA . GLN A 1 323 ? 86.151 105.596 107.777 1.00 4.65 291 GLN A CA 1
ATOM 2185 C C . GLN A 1 323 ? 87.633 105.672 108.127 1.00 3.80 291 GLN A C 1
ATOM 2186 O O . GLN A 1 323 ? 88.341 104.662 108.042 1.00 2.07 291 GLN A O 1
ATOM 2192 N N . LEU A 1 324 ? 88.123 106.852 108.514 1.00 5.90 292 LEU A N 1
ATOM 2193 C CA . LEU A 1 324 ? 89.543 107.000 108.814 1.00 5.62 292 LEU A CA 1
ATOM 2194 C C . LEU A 1 324 ? 89.964 106.169 110.021 1.00 6.15 292 LEU A C 1
ATOM 2195 O O . LEU A 1 324 ? 90.975 105.458 109.958 1.00 7.98 292 LEU A O 1
ATOM 2200 N N . MET A 1 325 ? 89.215 106.244 111.120 1.00 5.32 293 MET A N 1
ATOM 2201 C CA . MET A 1 325 ? 89.501 105.416 112.284 1.00 4.50 293 MET A CA 1
ATOM 2202 C C . MET A 1 325 ? 89.351 103.933 111.982 1.00 4.09 293 MET A C 1
ATOM 2203 O O . MET A 1 325 ? 90.117 103.118 112.511 1.00 7.21 293 MET A O 1
ATOM 2208 N N . GLN A 1 326 ? 88.386 103.566 111.137 1.00 5.02 294 GLN A N 1
ATOM 2209 C CA . GLN A 1 326 ? 88.238 102.168 110.743 1.00 4.79 294 GLN A CA 1
ATOM 2210 C C . GLN A 1 326 ? 89.471 101.679 109.992 1.00 3.20 294 GLN A C 1
ATOM 2211 O O . GLN A 1 326 ? 89.984 100.587 110.267 1.00 5.38 294 GLN A O 1
ATOM 2217 N N . GLY A 1 327 ? 89.961 102.475 109.039 1.00 2.00 295 GLY A N 1
ATOM 2218 C CA . GLY A 1 327 ? 91.186 102.127 108.341 1.00 5.67 295 GLY A CA 1
ATOM 2219 C C . GLY A 1 327 ? 92.400 102.067 109.242 1.00 7.39 295 GLY A C 1
ATOM 2220 O O . GLY A 1 327 ? 93.256 101.195 109.055 1.00 7.34 295 GLY A O 1
ATOM 2221 N N . LYS A 1 328 ? 92.495 102.972 110.217 1.00 7.38 296 LYS A N 1
ATOM 2222 C CA . LYS A 1 328 ? 93.584 102.905 111.185 1.00 8.35 296 LYS A CA 1
ATOM 2223 C C . LYS A 1 328 ? 93.529 101.624 112.008 1.00 8.35 296 LYS A C 1
ATOM 2224 O O . LYS A 1 328 ? 94.562 100.968 112.202 1.00 11.21 296 LYS A O 1
ATOM 2230 N N . MET A 1 329 ? 92.343 101.261 112.505 1.00 6.70 297 MET A N 1
ATOM 2231 C CA . MET A 1 329 ? 92.184 99.990 113.203 1.00 6.44 297 MET A CA 1
ATOM 2232 C C . MET A 1 329 ? 92.593 98.819 112.323 1.00 6.52 297 MET A C 1
ATOM 2233 O O . MET A 1 329 ? 93.284 97.906 112.789 1.00 6.87 297 MET A O 1
ATOM 2238 N N . ALA A 1 330 ? 92.163 98.819 111.059 1.00 5.66 298 ALA A N 1
ATOM 2239 C CA . ALA A 1 330 ? 92.522 97.732 110.156 1.00 4.90 298 ALA A CA 1
ATOM 2240 C C . ALA A 1 330 ? 94.029 97.640 109.963 1.00 5.24 298 ALA A C 1
ATOM 2241 O O . ALA A 1 330 ? 94.591 96.540 110.009 1.00 3.62 298 ALA A O 1
ATOM 2243 N N . ASP A 1 331 ? 94.695 98.775 109.743 1.00 4.08 299 ASP A N 1
ATOM 2244 C CA . ASP A 1 331 ? 96.144 98.762 109.574 1.00 3.58 299 ASP A CA 1
ATOM 2245 C C . ASP A 1 331 ? 96.839 98.231 110.821 1.00 2.88 299 ASP A C 1
ATOM 2246 O O . ASP A 1 331 ? 97.745 97.393 110.726 1.00 4.91 299 ASP A O 1
ATOM 2251 N N . MET A 1 332 ? 96.435 98.713 111.999 1.00 2.69 300 MET A N 1
ATOM 2252 C CA . MET A 1 332 ? 97.056 98.249 113.235 1.00 2.45 300 MET A CA 1
ATOM 2253 C C . MET A 1 332 ? 96.862 96.749 113.419 1.00 3.59 300 MET A C 1
ATOM 2254 O O . MET A 1 332 ? 97.812 96.030 113.757 1.00 5.24 300 MET A O 1
ATOM 2259 N N . TYR A 1 333 ? 95.638 96.259 113.205 1.00 6.20 301 TYR A N 1
ATOM 2260 C CA . TYR A 1 333 ? 95.370 94.836 113.377 1.00 4.62 301 TYR A CA 1
ATOM 2261 C C . TYR A 1 333 ? 96.171 94.0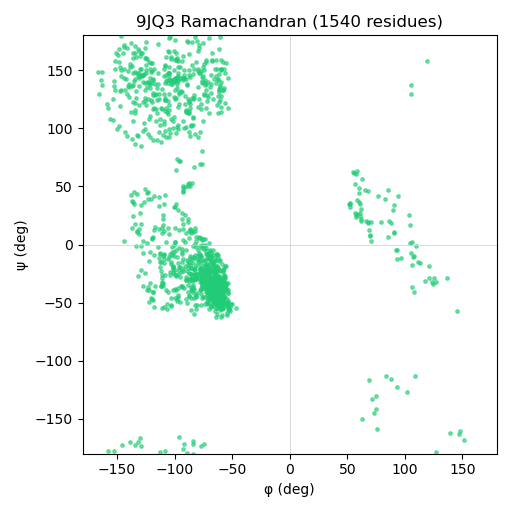00 112.388 1.00 3.11 301 TYR A C 1
ATOM 2262 O O . TYR A 1 333 ? 96.729 92.960 112.757 1.00 6.81 301 TYR A O 1
ATOM 2271 N N . THR A 1 334 ? 96.240 94.435 111.127 1.00 3.13 302 THR A N 1
ATOM 2272 C CA . THR A 1 334 ? 97.002 93.688 110.133 1.00 3.21 302 THR A CA 1
ATOM 2273 C C . THR A 1 334 ? 98.480 93.641 110.495 1.00 2.29 302 THR A C 1
ATOM 2274 O O . THR A 1 334 ? 99.115 92.584 110.397 1.00 3.34 302 THR A O 1
ATOM 2278 N N . ARG A 1 335 ? 99.048 94.776 110.912 1.00 3.77 303 ARG A N 1
ATOM 2279 C CA . ARG A 1 335 ? 100.454 94.791 111.299 1.00 3.80 303 ARG A CA 1
ATOM 2280 C C . ARG A 1 335 ? 100.707 93.869 112.485 1.00 2.74 303 ARG A C 1
ATOM 2281 O O . ARG A 1 335 ? 101.674 93.094 112.483 1.00 3.25 303 ARG A O 1
ATOM 2289 N N . LEU A 1 336 ? 99.853 93.940 113.510 1.00 2.00 304 LEU A N 1
ATOM 2290 C CA . LEU A 1 336 ? 100.025 93.075 114.672 1.00 2.00 304 LEU A CA 1
ATOM 2291 C C . LEU A 1 336 ? 99.956 91.607 114.272 1.00 2.54 304 LEU A C 1
ATOM 2292 O O . LEU A 1 336 ? 100.785 90.796 114.699 1.00 3.32 304 LEU A O 1
ATOM 2297 N N . MET A 1 337 ? 98.961 91.245 113.458 1.00 4.22 305 MET A N 1
ATOM 2298 C CA . MET A 1 337 ? 98.806 89.849 113.064 1.00 2.38 305 MET A CA 1
ATOM 2299 C C . MET A 1 337 ? 100.003 89.369 112.256 1.00 2.00 305 MET A C 1
ATOM 2300 O O . MET A 1 337 ? 100.496 88.256 112.469 1.00 2.34 305 MET A O 1
ATOM 2305 N N . ALA A 1 338 ? 100.485 90.192 111.322 1.00 2.00 306 ALA A N 1
ATOM 2306 C CA . ALA A 1 338 ? 101.637 89.794 110.520 1.00 3.02 306 ALA A CA 1
ATOM 2307 C C . ALA A 1 338 ? 102.873 89.602 111.389 1.00 5.57 306 ALA A C 1
ATOM 2308 O O . ALA A 1 338 ? 103.593 88.605 111.246 1.00 5.82 306 ALA A O 1
ATOM 2310 N N . CYS A 1 339 ? 103.138 90.548 112.295 1.00 6.67 307 CYS A N 1
ATOM 2311 C CA . CYS A 1 339 ? 104.292 90.414 113.176 1.00 6.48 307 CYS A CA 1
ATOM 2312 C C . CYS A 1 339 ? 104.177 89.169 114.046 1.00 3.72 307 CYS A C 1
ATOM 2313 O O . CYS A 1 339 ? 105.157 88.433 114.220 1.00 4.48 307 CYS A O 1
ATOM 2316 N N . ARG A 1 340 ? 102.989 88.918 114.601 1.00 2.00 308 ARG A N 1
ATOM 2317 C CA . ARG A 1 340 ? 102.800 87.742 115.440 1.00 2.00 308 ARG A CA 1
ATOM 2318 C C . ARG A 1 340 ? 103.019 86.457 114.656 1.00 3.06 308 ARG A C 1
ATOM 2319 O O . ARG A 1 340 ? 103.711 85.554 115.136 1.00 4.86 308 ARG A O 1
ATOM 2327 N N . GLN A 1 341 ? 102.437 86.352 113.458 1.00 6.02 309 GLN A N 1
ATOM 2328 C CA . GLN A 1 341 ? 102.654 85.170 112.633 1.00 6.43 309 GLN A CA 1
ATOM 2329 C C . GLN A 1 341 ? 104.128 84.965 112.324 1.00 4.81 309 GLN A C 1
ATOM 2330 O O . GLN A 1 341 ? 104.637 83.849 112.475 1.00 6.11 309 GLN A O 1
ATOM 2336 N N . TYR A 1 342 ? 104.826 86.019 111.896 1.00 3.26 310 TYR A N 1
ATOM 2337 C CA . TYR A 1 342 ? 106.243 85.891 111.575 1.00 4.81 310 TYR A CA 1
ATOM 2338 C C . TYR A 1 342 ? 107.043 85.412 112.782 1.00 5.35 310 TYR A C 1
ATOM 2339 O O . TYR A 1 342 ? 107.817 84.450 112.685 1.00 3.86 310 TYR A O 1
ATOM 2348 N N . VAL A 1 343 ? 106.864 86.073 113.929 1.00 5.79 311 VAL A N 1
ATOM 2349 C CA . VAL A 1 343 ? 107.641 85.724 115.115 1.00 5.66 311 VAL A CA 1
ATOM 2350 C C . VAL A 1 343 ? 107.336 84.299 115.555 1.00 5.63 311 VAL A C 1
ATOM 2351 O O . VAL A 1 343 ? 108.248 83.526 115.875 1.00 7.62 311 VAL A O 1
ATOM 2355 N N . TYR A 1 344 ? 106.055 83.923 115.577 1.00 4.86 312 TYR A N 1
ATOM 2356 C CA . TYR A 1 344 ? 105.687 82.597 116.058 1.00 4.49 312 TYR A CA 1
ATOM 2357 C C . TYR A 1 344 ? 106.190 81.510 115.116 1.00 2.86 312 TYR A C 1
ATOM 2358 O O . TYR A 1 344 ? 106.641 80.452 115.569 1.00 5.64 312 TYR A O 1
ATOM 2367 N N . ASN A 1 345 ? 106.133 81.751 113.805 1.00 3.61 313 ASN A N 1
ATOM 2368 C CA . ASN A 1 345 ? 106.657 80.773 112.861 1.00 5.22 313 ASN A CA 1
ATOM 2369 C C . ASN A 1 345 ? 108.166 80.627 112.984 1.00 4.61 313 ASN A C 1
ATOM 2370 O O . ASN A 1 345 ? 108.677 79.501 112.958 1.00 6.49 313 ASN A O 1
ATOM 2375 N N . VAL A 1 346 ? 108.896 81.735 113.135 1.00 5.45 314 VAL A N 1
ATOM 2376 C CA . VAL A 1 346 ? 110.343 81.629 113.288 1.00 5.06 314 VAL A CA 1
ATOM 2377 C C . VAL A 1 346 ? 110.690 80.935 114.601 1.00 5.90 314 VAL A C 1
ATOM 2378 O O . VAL A 1 346 ? 111.680 80.198 114.686 1.00 6.17 314 VAL A O 1
ATOM 2382 N N . ALA A 1 347 ? 109.881 81.149 115.643 1.00 6.59 315 ALA A N 1
ATOM 2383 C CA . ALA A 1 347 ? 110.125 80.473 116.912 1.00 7.59 315 ALA A CA 1
ATOM 2384 C C . ALA A 1 347 ? 109.866 78.977 116.805 1.00 9.46 315 ALA A C 1
ATOM 2385 O O . ALA A 1 347 ? 110.647 78.175 117.330 1.00 12.39 315 ALA A O 1
ATOM 2387 N N . LYS A 1 348 ? 108.782 78.582 116.134 1.00 11.93 316 LYS A N 1
ATOM 2388 C CA . LYS A 1 348 ? 108.543 77.164 115.894 1.00 12.77 316 LYS A CA 1
ATOM 2389 C C . LYS A 1 348 ? 109.657 76.554 115.056 1.00 11.63 316 LYS A C 1
ATOM 2390 O O . LYS A 1 348 ? 110.020 75.390 115.259 1.00 12.58 316 LYS A O 1
ATOM 2396 N N . ALA A 1 349 ? 110.209 77.323 114.116 1.00 10.75 317 ALA A N 1
ATOM 2397 C CA . ALA A 1 349 ? 111.302 76.824 113.292 1.00 10.81 317 ALA A CA 1
ATOM 2398 C C . ALA A 1 349 ? 112.583 76.626 114.094 1.00 11.66 317 ALA A C 1
ATOM 2399 O O . ALA A 1 349 ? 113.242 75.590 113.951 1.00 11.60 317 ALA A O 1
ATOM 2401 N N . CYS A 1 350 ? 112.951 77.591 114.939 1.00 12.16 318 CYS A N 1
ATOM 2402 C CA . CYS A 1 350 ? 114.163 77.446 115.735 1.00 13.08 318 CYS A CA 1
ATOM 2403 C C . CYS A 1 350 ? 114.043 76.357 116.791 1.00 12.47 318 CYS A C 1
ATOM 2404 O O . CYS A 1 350 ? 115.051 76.010 117.417 1.00 14.19 318 CYS A O 1
ATOM 2407 N N . ASP A 1 351 ? 112.845 75.819 117.010 1.00 10.60 319 ASP A N 1
ATOM 2408 C CA . ASP A 1 351 ? 112.639 74.759 117.986 1.00 11.57 319 ASP A CA 1
ATOM 2409 C C . ASP A 1 351 ? 112.843 73.364 117.408 1.00 13.50 319 ASP A C 1
ATOM 2410 O O . ASP A 1 351 ? 112.982 72.408 118.179 1.00 12.78 319 ASP A O 1
ATOM 2415 N N . GLU A 1 352 ? 112.876 73.224 116.082 1.00 16.06 320 GLU A N 1
ATOM 2416 C CA . GLU A 1 352 ? 113.007 71.923 115.444 1.00 17.34 320 GLU A CA 1
ATOM 2417 C C . GLU A 1 352 ? 114.419 71.624 114.964 1.00 16.93 320 GLU A C 1
ATOM 2418 O O . GLU A 1 352 ? 114.691 70.482 114.576 1.00 18.43 320 GLU A O 1
ATOM 2424 N N . GLY A 1 353 ? 115.319 72.604 114.981 1.00 16.77 321 GLY A N 1
ATOM 2425 C CA . GLY A 1 353 ? 116.689 72.387 114.557 1.00 15.28 321 GLY A CA 1
ATOM 2426 C C . GLY A 1 353 ? 117.124 73.353 113.475 1.00 14.09 321 GLY A C 1
ATOM 2427 O O . GLY A 1 353 ? 118.307 73.690 113.370 1.00 14.42 321 GLY A O 1
ATOM 2428 N N . HIS A 1 354 ? 116.171 73.810 112.666 1.00 13.91 322 HIS A N 1
ATOM 2429 C CA . HIS A 1 354 ? 116.440 74.773 111.601 1.00 14.55 322 HIS A CA 1
ATOM 2430 C C . HIS A 1 354 ? 116.253 76.171 112.180 1.00 14.44 322 HIS A C 1
ATOM 2431 O O . HIS A 1 354 ? 115.122 76.644 112.334 1.00 14.52 322 HIS A O 1
ATOM 2438 N N . CYS A 1 355 ? 117.362 76.840 112.504 1.00 15.90 323 CYS A N 1
ATOM 2439 C CA . CYS A 1 355 ? 117.308 78.168 113.099 1.00 17.09 323 CYS A CA 1
ATOM 2440 C C . CYS A 1 355 ? 118.406 79.016 112.479 1.00 17.53 323 CYS A C 1
ATOM 2441 O O . CYS A 1 355 ? 119.574 78.621 112.475 1.00 21.89 323 CYS A O 1
ATOM 2444 N N . THR A 1 356 ? 118.031 80.182 111.957 1.00 17.32 324 THR A N 1
ATOM 2445 C CA . THR A 1 356 ? 118.946 81.035 111.214 1.00 15.22 324 THR A CA 1
ATOM 2446 C C . THR A 1 356 ? 118.981 82.427 111.827 1.00 15.52 324 THR A C 1
ATOM 2447 O O . THR A 1 356 ? 118.024 82.865 112.472 1.00 14.10 324 THR A O 1
ATOM 2451 N N . ALA A 1 357 ? 120.101 83.122 111.612 1.00 14.10 325 ALA A N 1
ATOM 2452 C CA . ALA A 1 357 ? 120.244 84.493 112.082 1.00 12.56 325 ALA A CA 1
ATOM 2453 C C . ALA A 1 357 ? 119.488 85.489 111.213 1.00 13.46 325 ALA A C 1
ATOM 2454 O O . ALA A 1 357 ? 118.965 86.477 111.740 1.00 14.33 325 ALA A O 1
ATOM 2456 N N . LYS A 1 358 ? 119.427 85.254 109.900 1.00 12.18 326 LYS A N 1
ATOM 2457 C CA . LYS A 1 358 ? 118.692 86.155 109.017 1.00 11.50 326 LYS A CA 1
ATOM 2458 C C . LYS A 1 358 ? 117.266 86.365 109.507 1.00 9.32 326 LYS A C 1
ATOM 2459 O O . LYS A 1 358 ? 116.837 87.504 109.729 1.00 9.68 326 LYS A O 1
ATOM 2465 N N . ASP A 1 359 ? 116.517 85.278 109.686 1.00 7.96 327 ASP A N 1
ATOM 2466 C CA . ASP A 1 359 ? 115.131 85.362 110.123 1.00 9.85 327 ASP A CA 1
ATOM 2467 C C . ASP A 1 359 ? 114.989 85.842 111.561 1.00 9.63 327 ASP A C 1
ATOM 2468 O O . ASP A 1 359 ? 114.056 86.598 111.852 1.00 12.22 327 ASP A O 1
ATOM 2473 N N . CYS A 1 360 ? 115.880 85.427 112.460 1.00 9.46 328 CYS A N 1
ATOM 2474 C CA . CYS A 1 360 ? 115.832 85.889 113.841 1.00 4.88 328 CYS A CA 1
ATOM 2475 C C . CYS A 1 360 ? 116.085 87.384 113.961 1.00 5.64 328 CYS A C 1
ATOM 2476 O O . CYS A 1 360 ? 115.601 88.012 114.911 1.00 8.03 328 CYS A O 1
ATOM 2479 N N . ALA A 1 361 ? 116.834 87.968 113.024 1.00 3.34 329 ALA A N 1
ATOM 2480 C CA . ALA A 1 361 ? 117.001 89.416 113.001 1.00 2.56 329 ALA A CA 1
ATOM 2481 C C . ALA A 1 361 ? 115.843 90.104 112.292 1.00 5.32 329 ALA A C 1
ATOM 2482 O O . ALA A 1 361 ? 115.407 91.179 112.722 1.00 6.35 329 ALA A O 1
ATOM 2484 N N . GLY A 1 362 ? 115.335 89.503 111.214 1.00 5.27 330 GLY A N 1
ATOM 2485 C CA . GLY A 1 362 ? 114.228 90.109 110.495 1.00 4.97 330 GLY A CA 1
ATOM 2486 C C . GLY A 1 362 ? 112.964 90.192 111.329 1.00 2.32 330 GLY A C 1
ATOM 2487 O O . GLY A 1 362 ? 112.237 91.187 111.270 1.00 2.00 330 GLY A O 1
ATOM 2488 N N . VAL A 1 363 ? 112.676 89.147 112.108 1.00 2.00 331 VAL A N 1
ATOM 2489 C CA . VAL A 1 363 ? 111.488 89.166 112.956 1.00 2.30 331 VAL A CA 1
ATOM 2490 C C . VAL A 1 363 ? 111.546 90.337 113.929 1.00 3.37 331 VAL A C 1
ATOM 2491 O O . VAL A 1 363 ? 110.587 91.110 114.048 1.00 4.21 331 VAL A O 1
ATOM 2495 N N . ILE A 1 364 ? 112.664 90.485 114.642 1.00 4.22 332 ILE A N 1
ATOM 2496 C CA . ILE A 1 364 ? 112.775 91.568 115.611 1.00 4.81 332 ILE A CA 1
ATOM 2497 C C . ILE A 1 364 ? 112.749 92.922 114.913 1.00 3.72 332 ILE A C 1
ATOM 2498 O O . ILE A 1 364 ? 112.107 93.858 115.401 1.00 4.13 332 ILE A O 1
ATOM 2503 N N . LEU A 1 365 ? 113.429 93.056 113.770 1.00 2.59 333 LEU A N 1
ATOM 2504 C CA . LEU A 1 365 ? 113.396 94.320 113.043 1.00 3.91 333 LEU A CA 1
ATOM 2505 C C . LEU A 1 365 ? 111.968 94.705 112.680 1.00 5.24 333 LEU A C 1
ATOM 2506 O O . LEU A 1 365 ? 111.528 95.826 112.966 1.00 9.06 333 LEU A O 1
ATOM 2511 N N . TYR A 1 366 ? 111.229 93.787 112.054 1.00 6.34 334 TYR A N 1
ATOM 2512 C CA . TYR A 1 366 ? 109.863 94.074 111.632 1.00 4.42 334 TYR A CA 1
ATOM 2513 C C . TYR A 1 366 ? 108.971 94.389 112.825 1.00 2.37 334 TYR A C 1
ATOM 2514 O O . TYR A 1 366 ? 108.195 95.351 112.791 1.00 2.60 334 TYR A O 1
ATOM 2523 N N . SER A 1 367 ? 109.068 93.592 113.893 1.00 2.56 335 SER A N 1
ATOM 2524 C CA . SER A 1 367 ? 108.215 93.816 115.054 1.00 3.27 335 SER A CA 1
ATOM 2525 C C . SER A 1 367 ? 108.495 95.170 115.690 1.00 5.62 335 SER A C 1
ATOM 2526 O O . SER A 1 367 ? 107.563 95.921 116.003 1.00 5.00 335 SER A O 1
ATOM 2529 N N . ALA A 1 368 ? 109.772 95.506 115.888 1.00 6.01 336 ALA A N 1
ATOM 2530 C CA . ALA A 1 368 ? 110.119 96.776 116.510 1.00 5.57 336 ALA A CA 1
ATOM 2531 C C . ALA A 1 368 ? 109.762 97.962 115.626 1.00 4.52 336 ALA A C 1
ATOM 2532 O O . ALA A 1 368 ? 109.394 99.022 116.144 1.00 6.05 336 ALA A O 1
ATOM 2534 N N . GLU A 1 369 ? 109.855 97.811 114.303 1.00 3.29 337 GLU A N 1
ATOM 2535 C CA . GLU A 1 369 ? 109.510 98.914 113.415 1.00 5.85 337 GLU A CA 1
ATOM 2536 C C . GLU A 1 369 ? 108.003 99.092 113.287 1.00 6.29 337 GLU A C 1
ATOM 2537 O O . GLU A 1 369 ? 107.536 100.208 113.035 1.00 7.84 337 GLU A O 1
ATOM 2543 N N . CYS A 1 370 ? 107.231 98.016 113.456 1.00 7.12 338 CYS A N 1
ATOM 2544 C CA . CYS A 1 370 ? 105.780 98.134 113.354 1.00 7.63 338 CYS A CA 1
ATOM 2545 C C . CYS A 1 370 ? 105.164 98.575 114.676 1.00 6.01 338 CYS A C 1
ATOM 2546 O O . CYS A 1 370 ? 104.121 99.240 114.687 1.00 3.14 338 CYS A O 1
ATOM 2549 N N . ALA A 1 371 ? 105.789 98.214 115.801 1.00 5.18 339 ALA A N 1
ATOM 2550 C CA . ALA A 1 371 ? 105.221 98.558 117.100 1.00 5.07 339 ALA A CA 1
ATOM 2551 C C . ALA A 1 371 ? 105.189 100.066 117.309 1.00 6.63 339 ALA A C 1
ATOM 2552 O O . ALA A 1 371 ? 104.223 100.601 117.864 1.00 6.64 339 ALA A O 1
ATOM 2554 N N . THR A 1 372 ? 106.235 100.770 116.870 1.00 5.37 340 THR A N 1
ATOM 2555 C CA . THR A 1 372 ? 106.265 102.218 117.045 1.00 4.39 340 THR A CA 1
ATOM 2556 C C . THR A 1 372 ? 105.144 102.897 116.270 1.00 6.16 340 THR A C 1
ATOM 2557 O O . THR A 1 372 ? 104.449 103.761 116.817 1.00 7.99 340 THR A O 1
ATOM 2561 N N . GLN A 1 373 ? 104.943 102.518 115.006 1.00 8.13 341 GLN A N 1
ATOM 2562 C CA . GLN A 1 373 ? 103.858 103.098 114.225 1.00 5.59 341 GLN A CA 1
ATOM 2563 C C . GLN A 1 373 ? 102.493 102.710 114.777 1.00 3.64 341 GLN A C 1
ATOM 2564 O O . GLN A 1 373 ? 101.572 103.536 114.776 1.00 2.00 341 GLN A O 1
ATOM 2570 N N . VAL A 1 374 ? 102.344 101.474 115.260 1.00 2.00 342 VAL A N 1
ATOM 2571 C CA . VAL A 1 374 ? 101.066 101.059 115.824 1.00 2.17 342 VAL A CA 1
ATOM 2572 C C . VAL A 1 374 ? 100.755 101.860 117.083 1.00 4.06 342 VAL A C 1
ATOM 2573 O O . VAL A 1 374 ? 99.610 102.276 117.293 1.00 7.81 342 VAL A O 1
ATOM 2577 N N . ALA A 1 375 ? 101.760 102.116 117.925 1.00 5.92 343 ALA A N 1
ATOM 2578 C CA . ALA A 1 375 ? 101.535 102.926 119.118 1.00 4.44 343 ALA A CA 1
ATOM 2579 C C . ALA A 1 375 ? 101.256 104.379 118.754 1.00 3.80 343 ALA A C 1
ATOM 2580 O O . ALA A 1 375 ? 100.425 105.037 119.394 1.00 6.48 343 ALA A O 1
ATOM 2582 N N . LEU A 1 376 ? 101.941 104.900 117.734 1.00 3.29 344 LEU A N 1
ATOM 2583 C CA . LEU A 1 376 ? 101.654 106.254 117.273 1.00 4.92 344 LEU A CA 1
ATOM 2584 C C . LEU A 1 376 ? 100.205 106.381 116.822 1.00 5.45 344 LEU A C 1
ATOM 2585 O O . LEU A 1 376 ? 99.508 107.329 117.202 1.00 7.51 344 LEU A O 1
ATOM 2590 N N . ASP A 1 377 ? 99.733 105.431 116.011 1.00 7.57 345 ASP A N 1
ATOM 2591 C CA . ASP A 1 377 ? 98.347 105.474 115.556 1.00 7.12 345 ASP A CA 1
ATOM 2592 C C . ASP A 1 377 ? 97.370 105.269 116.707 1.00 6.26 345 ASP A C 1
ATOM 2593 O O . ASP A 1 377 ? 96.294 105.879 116.718 1.00 6.18 345 ASP A O 1
ATOM 2598 N N . GLY A 1 378 ? 97.714 104.417 117.676 1.00 2.00 346 GLY A N 1
ATOM 2599 C CA . GLY A 1 378 ? 96.870 104.270 118.849 1.00 3.32 346 GLY A CA 1
ATOM 2600 C C . GLY A 1 378 ? 96.727 105.562 119.624 1.00 4.49 346 GLY A C 1
ATOM 2601 O O . GLY A 1 378 ? 95.628 105.906 120.068 1.00 8.65 346 GLY A O 1
ATOM 2602 N N . ILE A 1 379 ? 97.828 106.294 119.797 1.00 2.87 347 ILE A N 1
ATOM 2603 C CA . ILE A 1 379 ? 97.739 107.629 120.379 1.00 4.23 347 ILE A CA 1
ATOM 2604 C C . ILE A 1 379 ? 96.876 108.525 119.500 1.00 4.95 347 ILE A C 1
ATOM 2605 O O . ILE A 1 379 ? 96.103 109.353 119.999 1.00 7.72 347 ILE A O 1
ATOM 2610 N N . GLN A 1 380 ? 96.992 108.375 118.179 1.00 5.43 348 GLN A N 1
ATOM 2611 C CA . GLN A 1 380 ? 96.150 109.127 117.258 1.00 6.98 348 GLN A CA 1
ATOM 2612 C C . GLN A 1 380 ? 94.681 108.747 117.384 1.00 7.59 348 GLN A C 1
ATOM 2613 O O . GLN A 1 380 ? 93.812 109.543 117.011 1.00 7.62 348 GLN A O 1
ATOM 2619 N N . CYS A 1 381 ? 94.385 107.557 117.903 1.00 7.76 349 CYS A N 1
ATOM 2620 C CA . CYS A 1 381 ? 93.015 107.085 118.037 1.00 6.97 349 CYS A CA 1
ATOM 2621 C C . CYS A 1 381 ? 92.352 107.529 119.334 1.00 6.13 349 CYS A C 1
ATOM 2622 O O . CYS A 1 381 ? 91.139 107.345 119.484 1.00 4.80 349 CYS A O 1
ATOM 2625 N N . PHE A 1 382 ? 93.109 108.106 120.271 1.00 7.40 350 PHE A N 1
ATOM 2626 C CA . PHE A 1 382 ? 92.561 108.547 121.546 1.00 4.83 350 PHE A CA 1
ATOM 2627 C C . PHE A 1 382 ? 92.306 110.044 121.619 1.00 3.94 350 PHE A C 1
ATOM 2628 O O . PHE A 1 382 ? 91.526 110.477 122.473 1.00 5.62 350 PHE A O 1
ATOM 2636 N N . GLY A 1 383 ? 92.933 110.839 120.756 1.00 3.33 351 GLY A N 1
ATOM 2637 C CA . GLY A 1 383 ? 92.769 112.278 120.803 1.00 6.00 351 GLY A CA 1
ATOM 2638 C C . GLY A 1 383 ? 93.496 112.900 121.977 1.00 6.63 351 GLY A C 1
ATOM 2639 O O . GLY A 1 383 ? 94.574 112.437 122.363 1.00 7.54 351 GLY A O 1
ATOM 2640 N N . GLY A 1 384 ? 92.914 113.952 122.558 1.00 6.47 352 GLY A N 1
ATOM 2641 C CA . GLY A 1 384 ? 93.541 114.594 123.700 1.00 5.88 352 GLY A CA 1
ATOM 2642 C C . GLY A 1 384 ? 93.773 113.648 124.860 1.00 6.87 352 GLY A C 1
ATOM 2643 O O . GLY A 1 384 ? 94.811 113.719 125.524 1.00 9.78 352 GLY A O 1
ATOM 2644 N N . ASN A 1 385 ? 92.822 112.746 125.116 1.00 7.71 353 ASN A N 1
ATOM 2645 C CA . ASN A 1 385 ? 92.991 111.769 126.184 1.00 7.43 353 ASN A CA 1
ATOM 2646 C C . ASN A 1 385 ? 94.205 110.878 125.959 1.00 7.67 353 ASN A C 1
ATOM 2647 O O . ASN A 1 385 ? 94.732 110.315 126.924 1.00 9.39 353 ASN A O 1
ATOM 2652 N N . GLY A 1 386 ? 94.655 110.736 124.715 1.00 6.89 354 GLY A N 1
ATOM 2653 C CA . GLY A 1 386 ? 95.849 109.976 124.414 1.00 7.11 354 GLY A CA 1
ATOM 2654 C C . GLY A 1 386 ? 97.146 110.716 124.630 1.00 6.95 354 GLY A C 1
ATOM 2655 O O . GLY A 1 386 ? 98.215 110.170 124.344 1.00 6.36 354 GLY A O 1
ATOM 2656 N N . TYR A 1 387 ? 97.084 111.950 125.129 1.00 6.51 355 TYR A N 1
ATOM 2657 C CA . TYR A 1 387 ? 98.268 112.762 125.376 1.00 7.10 355 TYR A CA 1
ATOM 2658 C C . TYR A 1 387 ? 98.487 113.037 126.858 1.00 8.17 355 TYR A C 1
ATOM 2659 O O . TYR A 1 387 ? 99.477 113.683 127.218 1.00 9.66 355 TYR A O 1
ATOM 2668 N N . ILE A 1 388 ? 97.594 112.564 127.724 1.00 6.96 356 ILE A N 1
ATOM 2669 C CA . ILE A 1 388 ? 97.716 112.748 129.166 1.00 5.66 356 ILE A CA 1
ATOM 2670 C C . ILE A 1 388 ? 98.264 111.467 129.776 1.00 8.08 356 ILE A C 1
ATOM 2671 O O . ILE A 1 388 ? 97.888 110.360 129.371 1.00 7.67 356 ILE A O 1
ATOM 2676 N N . ASN A 1 389 ? 99.158 111.617 130.755 1.00 7.86 357 ASN A N 1
ATOM 2677 C CA . ASN A 1 389 ? 99.812 110.469 131.372 1.00 9.48 357 ASN A CA 1
ATOM 2678 C C . ASN A 1 389 ? 98.853 109.588 132.161 1.00 9.69 357 ASN A C 1
ATOM 2679 O O . ASN A 1 389 ? 99.258 108.500 132.587 1.00 8.58 357 ASN A O 1
ATOM 2684 N N . ASP A 1 390 ? 97.607 110.016 132.367 1.00 11.69 358 ASP A N 1
ATOM 2685 C CA . ASP A 1 390 ? 96.624 109.173 133.034 1.00 13.34 358 ASP A CA 1
ATOM 2686 C C . ASP A 1 390 ? 96.168 108.009 132.165 1.00 12.58 358 ASP A C 1
ATOM 2687 O O . ASP A 1 390 ? 95.610 107.043 132.696 1.00 15.56 358 ASP A O 1
ATOM 2692 N N . PHE A 1 391 ? 96.392 108.078 130.851 1.00 11.09 359 PHE A N 1
ATOM 2693 C CA . PHE A 1 391 ? 96.102 106.986 129.940 1.00 10.59 359 PHE A CA 1
ATOM 2694 C C . PHE A 1 391 ? 97.399 106.298 129.521 1.00 9.90 359 PHE A C 1
ATOM 2695 O O . PHE A 1 391 ? 98.443 106.949 129.409 1.00 13.05 359 PHE A O 1
ATOM 2703 N N . PRO A 1 392 ? 97.372 104.987 129.279 1.00 7.57 360 PRO A N 1
ATOM 2704 C CA . PRO A 1 392 ? 98.608 104.252 128.993 1.00 6.45 360 PRO A CA 1
ATOM 2705 C C . PRO A 1 392 ? 99.080 104.330 127.550 1.00 6.13 360 PRO A C 1
ATOM 2706 O O . PRO A 1 392 ? 99.989 103.582 127.180 1.00 7.03 360 PRO A O 1
ATOM 2710 N N . MET A 1 393 ? 98.508 105.213 126.728 1.00 6.86 361 MET A N 1
ATOM 2711 C CA . MET A 1 393 ? 98.890 105.267 125.321 1.00 8.15 361 MET A CA 1
ATOM 2712 C C . MET A 1 393 ? 100.303 105.803 125.129 1.00 10.46 361 MET A C 1
ATOM 2713 O O . MET A 1 393 ? 101.021 105.335 124.238 1.00 14.74 361 MET A O 1
ATOM 2718 N N . GLY A 1 394 ? 100.720 106.775 125.944 1.00 10.17 362 GLY A N 1
ATOM 2719 C CA . GLY A 1 394 ? 102.065 107.307 125.818 1.00 6.65 362 GLY A CA 1
ATOM 2720 C C . GLY A 1 394 ? 103.135 106.359 126.314 1.00 4.05 362 GLY A C 1
ATOM 2721 O O . GLY A 1 394 ? 104.236 106.318 125.753 1.00 2.00 362 GLY A O 1
ATOM 2722 N N . ARG A 1 395 ? 102.838 105.596 127.369 1.00 4.02 363 ARG A N 1
ATOM 2723 C CA . ARG A 1 395 ? 103.797 104.615 127.865 1.00 3.29 363 ARG A CA 1
ATOM 2724 C C . ARG A 1 395 ? 104.109 103.571 126.802 1.00 4.42 363 ARG A C 1
ATOM 2725 O O . ARG A 1 395 ? 105.260 103.144 126.658 1.00 4.96 363 ARG A O 1
ATOM 2733 N N . PHE A 1 396 ? 103.095 103.148 126.046 1.00 6.38 364 PHE A N 1
ATOM 2734 C CA . PHE A 1 396 ? 103.320 102.167 124.990 1.00 6.42 364 PHE A CA 1
ATOM 2735 C C . PHE A 1 396 ? 104.272 102.706 123.930 1.00 6.40 364 PHE A C 1
ATOM 2736 O O . PHE A 1 396 ? 105.195 102.004 123.501 1.00 7.07 364 PHE A O 1
ATOM 2744 N N . LEU A 1 397 ? 104.065 103.952 123.496 1.00 4.70 365 LEU A N 1
ATOM 2745 C CA . LEU A 1 397 ? 104.959 104.544 122.507 1.00 7.63 365 LEU A CA 1
ATOM 2746 C C . LEU A 1 397 ? 106.368 104.701 123.064 1.00 8.74 365 LEU A C 1
ATOM 2747 O O . LEU A 1 397 ? 107.351 104.442 122.360 1.00 12.11 365 LEU A O 1
ATOM 2752 N N . ARG A 1 398 ? 106.488 105.125 124.324 1.00 7.26 366 ARG A N 1
ATOM 2753 C CA . ARG A 1 398 ? 107.811 105.340 124.899 1.00 5.19 366 ARG A CA 1
ATOM 2754 C C . ARG A 1 398 ? 108.543 104.025 125.136 1.00 4.97 366 ARG A C 1
ATOM 2755 O O . ARG A 1 398 ? 109.779 104.001 125.154 1.00 6.43 366 ARG A O 1
ATOM 2763 N N . ASP A 1 399 ? 107.807 102.925 125.313 1.00 3.95 367 ASP A N 1
ATOM 2764 C CA . ASP A 1 399 ? 108.446 101.632 125.529 1.00 5.24 367 ASP A CA 1
ATOM 2765 C C . ASP A 1 399 ? 108.804 100.954 124.212 1.00 6.00 367 ASP A C 1
ATOM 2766 O O . ASP A 1 399 ? 109.881 100.360 124.091 1.00 8.00 367 ASP A O 1
ATOM 2771 N N . ALA A 1 400 ? 107.918 101.032 123.216 1.00 7.92 368 ALA A N 1
ATOM 2772 C CA . ALA A 1 400 ? 108.171 100.352 121.950 1.00 5.28 368 ALA A CA 1
ATOM 2773 C C . ALA A 1 400 ? 109.408 100.899 121.250 1.00 4.35 368 ALA A C 1
ATOM 2774 O O . ALA A 1 400 ? 110.007 100.205 120.419 1.00 2.07 368 ALA A O 1
ATOM 2776 N N . LYS A 1 401 ? 109.808 102.132 121.566 1.00 7.20 369 LYS A N 1
ATOM 2777 C CA . LYS A 1 401 ? 110.953 102.736 120.895 1.00 5.40 369 LYS A CA 1
ATOM 2778 C C . LYS A 1 401 ? 112.275 102.111 121.320 1.00 4.48 369 LYS A C 1
ATOM 2779 O O . LYS A 1 401 ? 113.269 102.249 120.598 1.00 4.72 369 LYS A O 1
ATOM 2785 N N . LEU A 1 402 ? 112.315 101.426 122.466 1.00 4.23 370 LEU A N 1
ATOM 2786 C CA . LEU A 1 402 ? 113.567 100.827 122.917 1.00 5.34 370 LEU A CA 1
ATOM 2787 C C . LEU A 1 402 ? 113.985 99.673 122.016 1.00 5.83 370 LEU A C 1
ATOM 2788 O O . LEU A 1 402 ? 115.180 99.473 121.767 1.00 8.32 370 LEU A O 1
ATOM 2793 N N . TYR A 1 403 ? 113.018 98.900 121.517 1.00 6.17 371 TYR A N 1
ATOM 2794 C CA . TYR A 1 403 ? 113.337 97.747 120.685 1.00 3.71 371 TYR A CA 1
ATOM 2795 C C . TYR A 1 403 ? 113.911 98.140 119.330 1.00 3.80 371 TYR A C 1
ATOM 2796 O O . TYR A 1 403 ? 114.344 97.256 118.582 1.00 2.72 371 TYR A O 1
ATOM 2805 N N . GLU A 1 404 ? 113.926 99.432 118.996 1.00 2.18 372 GLU A N 1
ATOM 2806 C CA . GLU A 1 404 ? 114.559 99.914 117.778 1.00 4.29 372 GLU A CA 1
ATOM 2807 C C . GLU A 1 404 ? 115.906 100.577 118.027 1.00 5.10 372 GLU A C 1
ATOM 2808 O O . GLU A 1 404 ? 116.678 100.744 117.077 1.00 5.36 372 GLU A O 1
ATOM 2814 N N . ILE A 1 405 ? 116.206 100.959 119.269 1.00 4.05 373 ILE A N 1
ATOM 2815 C CA . ILE A 1 405 ? 117.478 101.588 119.606 1.00 3.86 373 ILE A CA 1
ATOM 2816 C C . ILE A 1 405 ? 118.220 100.714 120.609 1.00 2.92 373 ILE A C 1
ATOM 2817 O O . ILE A 1 405 ? 119.440 100.539 120.512 1.00 2.00 373 ILE A O 1
ATOM 2822 N N . GLY A 1 406 ? 117.491 100.158 121.577 1.00 2.00 374 GLY A N 1
ATOM 2823 C CA . GLY A 1 406 ? 118.062 99.324 122.607 1.00 5.28 374 GLY A CA 1
ATOM 2824 C C . GLY A 1 406 ? 117.922 97.842 122.292 1.00 5.45 374 GLY A C 1
ATOM 2825 O O . GLY A 1 406 ? 117.070 97.409 121.520 1.00 8.95 374 GLY A O 1
ATOM 2826 N N . ALA A 1 407 ? 118.801 97.061 122.921 1.00 4.93 375 ALA A N 1
ATOM 2827 C CA . ALA A 1 407 ? 118.851 95.624 122.684 1.00 4.10 375 ALA A CA 1
ATOM 2828 C C . ALA A 1 407 ? 119.071 95.343 121.203 1.00 5.32 375 ALA A C 1
ATOM 2829 O O . ALA A 1 407 ? 118.665 94.293 120.695 1.00 8.92 375 ALA A O 1
ATOM 2831 N N . GLY A 1 408 ? 119.710 96.276 120.510 1.00 6.29 376 GLY A N 1
ATOM 2832 C CA . GLY A 1 408 ? 119.913 96.194 119.078 1.00 5.93 376 GLY A CA 1
ATOM 2833 C C . GLY A 1 408 ? 119.257 97.355 118.357 1.00 6.89 376 GLY A C 1
ATOM 2834 O O . GLY A 1 408 ? 118.330 97.995 118.849 1.00 9.68 376 GLY A O 1
ATOM 2835 N N . THR A 1 409 ? 119.770 97.614 117.157 1.00 7.18 377 THR A N 1
ATOM 2836 C CA . THR A 1 409 ? 119.283 98.698 116.318 1.00 8.99 377 THR A CA 1
ATOM 2837 C C . THR A 1 409 ? 118.778 98.132 114.999 1.00 9.43 377 THR A C 1
ATOM 2838 O O . THR A 1 409 ? 119.175 97.045 114.569 1.00 9.68 377 THR A O 1
ATOM 2842 N N . SER A 1 410 ? 117.888 98.891 114.356 1.00 8.13 378 SER A N 1
ATOM 2843 C CA . SER A 1 410 ? 117.328 98.453 113.082 1.00 3.22 378 SER A CA 1
ATOM 2844 C C . SER A 1 410 ? 118.414 98.315 112.023 1.00 3.84 378 SER A C 1
ATOM 2845 O O . SER A 1 410 ? 118.385 97.383 111.209 1.00 2.00 378 SER A O 1
ATOM 2848 N N . GLU A 1 411 ? 119.384 99.231 112.020 1.00 4.16 379 GLU A N 1
ATOM 2849 C CA . GLU A 1 411 ? 120.465 99.181 111.045 1.00 4.72 379 GLU A CA 1
ATOM 2850 C C . GLU A 1 411 ? 121.341 97.947 111.207 1.00 4.45 379 GLU A C 1
ATOM 2851 O O . GLU A 1 411 ? 121.742 97.353 110.200 1.00 5.87 379 GLU A O 1
ATOM 2857 N N . VAL A 1 412 ? 121.645 97.547 112.442 1.00 4.59 380 VAL A N 1
ATOM 2858 C CA . VAL A 1 412 ? 122.461 96.355 112.643 1.00 4.79 380 VAL A CA 1
ATOM 2859 C C . VAL A 1 412 ? 121.754 95.117 112.106 1.00 5.55 380 VAL A C 1
ATOM 2860 O O . VAL A 1 412 ? 122.378 94.283 111.443 1.00 5.05 380 VAL A O 1
ATOM 2864 N N . ARG A 1 413 ? 120.452 94.975 112.366 1.00 6.92 381 ARG A N 1
ATOM 2865 C CA . ARG A 1 413 ? 119.709 93.835 111.840 1.00 5.85 381 ARG A CA 1
ATOM 2866 C C . ARG A 1 413 ? 119.610 93.878 110.320 1.00 6.50 381 ARG A C 1
ATOM 2867 O O . ARG A 1 413 ? 119.748 92.838 109.661 1.00 6.73 381 ARG A O 1
ATOM 2875 N N . ARG A 1 414 ? 119.369 95.062 109.750 1.00 7.63 382 ARG A N 1
ATOM 2876 C CA . ARG A 1 414 ? 119.343 95.187 108.297 1.00 8.32 382 ARG A CA 1
ATOM 2877 C C . ARG A 1 414 ? 120.667 94.761 107.679 1.00 11.90 382 ARG A C 1
ATOM 2878 O O . ARG A 1 414 ? 120.678 94.025 106.686 1.00 14.54 382 ARG A O 1
ATOM 2886 N N . LEU A 1 415 ? 121.788 95.204 108.251 1.00 13.78 383 LEU A N 1
ATOM 2887 C CA . LEU A 1 415 ? 123.092 94.817 107.726 1.00 13.75 383 LEU A CA 1
ATOM 2888 C C . LEU A 1 415 ? 123.374 93.337 107.940 1.00 11.58 383 LEU A C 1
ATOM 2889 O O . LEU A 1 415 ? 124.009 92.706 107.090 1.00 12.05 383 LEU A O 1
ATOM 2894 N N . VAL A 1 416 ? 122.912 92.764 109.054 1.00 11.39 384 VAL A N 1
ATOM 2895 C CA . VAL A 1 416 ? 123.067 91.328 109.264 1.00 11.86 384 VAL A CA 1
ATOM 2896 C C . VAL A 1 416 ? 122.341 90.556 108.171 1.00 13.12 384 VAL A C 1
ATOM 2897 O O . VAL A 1 416 ? 122.878 89.596 107.606 1.00 14.91 384 VAL A O 1
ATOM 2901 N N . ILE A 1 417 ? 121.114 90.966 107.852 1.00 13.34 385 ILE A N 1
ATOM 2902 C CA . ILE A 1 417 ? 120.360 90.299 106.794 1.00 10.62 385 ILE A CA 1
ATOM 2903 C C . ILE A 1 417 ? 121.049 90.483 105.446 1.00 9.07 385 ILE A C 1
ATOM 2904 O O . ILE A 1 417 ? 121.161 89.541 104.650 1.00 5.86 385 ILE A O 1
ATOM 2909 N N . GLY A 1 418 ? 121.522 91.700 105.169 1.00 8.33 386 GLY A N 1
ATOM 2910 C CA . GLY A 1 418 ? 122.196 91.950 103.906 1.00 9.63 386 GLY A CA 1
ATOM 2911 C C . GLY A 1 418 ? 123.453 91.117 103.741 1.00 11.94 386 GLY A C 1
ATOM 2912 O O . GLY A 1 418 ? 123.739 90.617 102.651 1.00 14.48 386 GLY A O 1
ATOM 2913 N N . ARG A 1 419 ? 124.218 90.951 104.821 1.00 12.36 387 ARG A N 1
ATOM 2914 C CA . ARG A 1 419 ? 125.435 90.152 104.765 1.00 13.29 387 ARG A CA 1
ATOM 2915 C C . ARG A 1 419 ? 125.148 88.659 104.732 1.00 12.95 387 ARG A C 1
ATOM 2916 O O . ARG A 1 419 ? 125.930 87.905 104.142 1.00 12.84 387 ARG A O 1
ATOM 2924 N N . ALA A 1 420 ? 124.050 88.213 105.347 1.00 11.62 388 ALA A N 1
ATOM 2925 C CA . ALA A 1 420 ? 123.623 86.831 105.173 1.00 9.38 388 ALA A CA 1
ATOM 2926 C C . ALA A 1 420 ? 123.236 86.566 103.724 1.00 8.21 388 ALA A C 1
ATOM 2927 O O . ALA A 1 420 ? 123.484 85.475 103.199 1.00 8.58 388 ALA A O 1
ATOM 2929 N N . PHE A 1 421 ? 122.629 87.557 103.067 1.00 8.63 389 PHE A N 1
ATOM 2930 C CA . PHE A 1 421 ? 122.368 87.441 101.636 1.00 10.49 389 PHE A CA 1
ATOM 2931 C C . PHE A 1 421 ? 123.669 87.437 100.842 1.00 13.01 389 PHE A C 1
ATOM 2932 O O . PHE A 1 421 ? 123.799 86.706 99.853 1.00 14.50 389 PHE A O 1
ATOM 2940 N N . ASN A 1 422 ? 124.643 88.249 101.260 1.00 14.34 390 ASN A N 1
ATOM 2941 C CA . ASN A 1 422 ? 125.899 88.346 100.525 1.00 13.74 390 ASN A CA 1
ATOM 2942 C C . ASN A 1 422 ? 126.693 87.048 100.609 1.00 14.46 390 ASN A C 1
ATOM 2943 O O . ASN A 1 422 ? 127.340 86.644 99.636 1.00 14.36 390 ASN A O 1
ATOM 2948 N N . ALA A 1 423 ? 126.657 86.383 101.761 1.00 15.81 391 ALA A N 1
ATOM 2949 C CA . ALA A 1 423 ? 127.416 85.155 101.965 1.00 19.13 391 ALA A CA 1
ATOM 2950 C C . ALA A 1 423 ? 126.873 83.978 101.166 1.00 21.42 391 ALA A C 1
ATOM 2951 O O . ALA A 1 423 ? 127.422 82.876 101.270 1.00 22.94 391 ALA A O 1
ATOM 2953 N N . ASP A 1 424 ? 125.821 84.178 100.379 1.00 24.12 392 ASP A N 1
ATOM 2954 C CA . ASP A 1 424 ? 125.251 83.103 99.575 1.00 25.45 392 ASP A CA 1
ATOM 2955 C C . ASP A 1 424 ? 125.780 83.151 98.145 1.00 25.48 392 ASP A C 1
ATOM 2956 O O . ASP A 1 424 ? 125.744 82.152 97.426 1.00 23.94 392 ASP A O 1
ATOM 2961 N N . VAL B 1 38 ? 121.698 126.903 111.828 1.00 15.21 6 VAL B N 1
ATOM 2962 C CA . VAL B 1 38 ? 121.919 127.882 110.727 1.00 15.75 6 VAL B CA 1
ATOM 2963 C C . VAL B 1 38 ? 120.933 127.621 109.593 1.00 15.74 6 VAL B C 1
ATOM 2964 O O . VAL B 1 38 ? 120.950 126.558 108.972 1.00 17.60 6 VAL B O 1
ATOM 2968 N N . ASP B 1 39 ? 120.074 128.599 109.329 1.00 14.79 7 ASP B N 1
ATOM 2969 C CA . ASP B 1 39 ? 119.096 128.535 108.255 1.00 14.09 7 ASP B CA 1
ATOM 2970 C C . ASP B 1 39 ? 119.676 129.169 106.995 1.00 12.51 7 ASP B C 1
ATOM 2971 O O . ASP B 1 39 ? 120.842 129.574 106.951 1.00 11.09 7 ASP B O 1
ATOM 2976 N N . ASP B 1 40 ? 118.842 129.255 105.958 1.00 13.63 8 ASP B N 1
ATOM 2977 C CA . ASP B 1 40 ? 119.300 129.710 104.652 1.00 12.48 8 ASP B CA 1
ATOM 2978 C C . ASP B 1 40 ? 118.486 130.893 104.144 1.00 12.84 8 ASP B C 1
ATOM 2979 O O . ASP B 1 40 ? 117.500 131.298 104.769 1.00 15.66 8 ASP B O 1
ATOM 2984 N N . ALA B 1 41 ? 118.900 131.451 103.005 1.00 20.00 9 ALA B N 1
ATOM 2985 C CA . ALA B 1 41 ? 118.161 132.510 102.328 1.00 20.00 9 ALA B CA 1
ATOM 2986 C C . ALA B 1 41 ? 117.219 131.946 101.271 1.00 20.00 9 ALA B C 1
ATOM 2987 O O . ALA B 1 41 ? 116.430 132.693 100.683 1.00 20.00 9 ALA B O 1
ATOM 2989 N N . ILE B 1 42 ? 117.288 130.634 101.018 1.00 20.34 10 ILE B N 1
ATOM 2990 C CA . ILE B 1 42 ? 116.342 129.974 100.122 1.00 16.62 10 ILE B CA 1
ATOM 2991 C C . ILE B 1 42 ? 114.904 130.148 100.586 1.00 16.69 10 ILE B C 1
ATOM 2992 O O . ILE B 1 42 ? 113.979 130.036 99.765 1.00 18.49 10 ILE B O 1
ATOM 2997 N N . ASN B 1 43 ? 114.684 130.436 101.870 1.00 14.69 11 ASN B N 1
ATOM 2998 C CA . ASN B 1 43 ? 113.325 130.605 102.368 1.00 13.36 11 ASN B CA 1
ATOM 2999 C C . ASN B 1 43 ? 112.653 131.832 101.765 1.00 13.76 11 ASN B C 1
ATOM 3000 O O . ASN B 1 43 ? 111.420 131.912 101.741 1.00 18.36 11 ASN B O 1
ATOM 3005 N N . GLY B 1 44 ? 113.437 132.790 101.279 1.00 12.73 12 GLY B N 1
ATOM 3006 C CA . GLY B 1 44 ? 112.887 134.002 100.709 1.00 12.04 12 GLY B CA 1
ATOM 3007 C C . GLY B 1 44 ? 112.595 135.097 101.706 1.00 11.60 12 GLY B C 1
ATOM 3008 O O . GLY B 1 44 ? 111.806 135.999 101.400 1.00 10.65 12 GLY B O 1
ATOM 3009 N N . LEU B 1 45 ? 113.202 135.053 102.888 1.00 12.46 13 LEU B N 1
ATOM 3010 C CA . LEU B 1 45 ? 112.975 136.074 103.898 1.00 12.63 13 LEU B CA 1
ATOM 3011 C C . LEU B 1 45 ? 113.696 137.365 103.529 1.00 14.35 13 LEU B C 1
ATOM 3012 O O . LEU B 1 45 ? 114.706 137.357 102.819 1.00 15.24 13 LEU B O 1
ATOM 3017 N N . SER B 1 46 ? 113.155 138.490 103.942 1.00 14.56 14 SER B N 1
ATOM 3018 C CA . SER B 1 46 ? 113.738 139.769 103.696 1.00 15.95 14 SER B CA 1
ATOM 3019 C C . SER B 1 46 ? 114.652 140.050 104.802 1.00 17.97 14 SER B C 1
ATOM 3020 O O . SER B 1 46 ? 114.734 139.274 105.687 1.00 18.39 14 SER B O 1
ATOM 3023 N N . GLU B 1 47 ? 115.399 141.134 104.749 1.00 18.93 15 GLU B N 1
ATOM 3024 C CA . GLU B 1 47 ? 116.238 141.548 105.870 1.00 17.18 15 GLU B CA 1
ATOM 3025 C C . GLU B 1 47 ? 115.326 142.408 106.612 1.00 15.03 15 GLU B C 1
ATOM 3026 O O . GLU B 1 47 ? 114.979 143.437 106.084 1.00 12.31 15 GLU B O 1
ATOM 3032 N N . GLU B 1 48 ? 114.932 142.026 107.799 1.00 13.32 16 GLU B N 1
ATOM 3033 C CA . GLU B 1 48 ? 113.931 142.704 108.629 1.00 14.88 16 GLU B CA 1
ATOM 3034 C C . GLU B 1 48 ? 113.383 141.447 109.207 1.00 15.16 16 GLU B C 1
ATOM 3035 O O . GLU B 1 48 ? 113.396 141.353 110.399 1.00 17.40 16 GLU B O 1
ATOM 3041 N N . GLN B 1 49 ? 112.910 140.487 108.407 1.00 14.48 17 GLN B N 1
ATOM 3042 C CA . GLN B 1 49 ? 112.514 139.168 108.883 1.00 12.22 17 GLN B CA 1
ATOM 3043 C C . GLN B 1 49 ? 113.704 138.324 109.324 1.00 12.31 17 GLN B C 1
ATOM 3044 O O . GLN B 1 49 ? 113.614 137.637 110.349 1.00 14.28 17 GLN B O 1
ATOM 3050 N N . ARG B 1 50 ? 114.818 138.370 108.591 1.00 11.59 18 ARG B N 1
ATOM 3051 C CA . ARG B 1 50 ? 116.032 137.694 109.033 1.00 9.72 18 ARG B CA 1
ATOM 3052 C C . ARG B 1 50 ? 116.594 138.299 110.312 1.00 10.56 18 ARG B C 1
ATOM 3053 O O . ARG B 1 50 ? 117.025 137.552 111.201 1.00 10.88 18 ARG B O 1
ATOM 3061 N N . GLN B 1 51 ? 116.601 139.630 110.425 1.00 12.50 19 GLN B N 1
ATOM 3062 C CA . GLN B 1 51 ? 117.028 140.258 111.671 1.00 14.03 19 GLN B CA 1
ATOM 3063 C C . GLN B 1 51 ? 116.144 139.821 112.832 1.00 13.53 19 GLN B C 1
ATOM 3064 O O . GLN B 1 51 ? 116.639 139.561 113.935 1.00 17.15 19 GLN B O 1
ATOM 3070 N N . LEU B 1 52 ? 114.832 139.733 112.600 1.00 13.12 20 LEU B N 1
ATOM 3071 C CA . LEU B 1 52 ? 113.912 139.278 113.637 1.00 10.49 20 LEU B CA 1
ATOM 3072 C C . LEU B 1 52 ? 114.211 137.841 114.044 1.00 10.93 20 LEU B C 1
ATOM 3073 O O . LEU B 1 52 ? 114.250 137.522 115.238 1.00 10.40 20 LEU B O 1
ATOM 3078 N N . ARG B 1 53 ? 114.400 136.955 113.064 1.00 10.27 21 ARG B N 1
ATOM 3079 C CA . ARG B 1 53 ? 114.706 135.564 113.380 1.00 10.75 21 ARG B CA 1
ATOM 3080 C C . ARG B 1 53 ? 115.984 135.459 114.202 1.00 12.49 21 ARG B C 1
ATOM 3081 O O . ARG B 1 53 ? 116.029 134.733 115.204 1.00 13.13 21 ARG B O 1
ATOM 3089 N N . GLN B 1 54 ? 117.031 136.180 113.800 1.00 13.63 22 GLN B N 1
ATOM 3090 C CA . GLN B 1 54 ? 118.286 136.160 114.539 1.00 14.48 22 GLN B CA 1
ATOM 3091 C C . GLN B 1 54 ? 118.155 136.727 115.946 1.00 12.15 22 GLN B C 1
ATOM 3092 O O . GLN B 1 54 ? 118.711 136.148 116.888 1.00 12.54 22 GLN B O 1
ATOM 3098 N N . THR B 1 55 ? 117.426 137.833 116.115 1.00 8.68 23 THR B N 1
ATOM 3099 C CA . THR B 1 55 ? 117.234 138.394 117.448 1.00 9.38 23 THR B CA 1
ATOM 3100 C C . THR B 1 55 ? 116.455 137.436 118.340 1.00 12.59 23 THR B C 1
ATOM 3101 O O . THR B 1 55 ? 116.790 137.264 119.518 1.00 14.49 23 THR B O 1
ATOM 3105 N N . MET B 1 56 ? 115.411 136.805 117.797 1.00 12.88 24 MET B N 1
ATOM 3106 C CA . MET B 1 56 ? 114.645 135.843 118.581 1.00 11.43 24 MET B CA 1
ATOM 3107 C C . MET B 1 56 ? 115.505 134.651 118.975 1.00 10.46 24 MET B C 1
ATOM 3108 O O . MET B 1 56 ? 115.433 134.177 120.115 1.00 10.88 24 MET B O 1
ATOM 3113 N N . ALA B 1 57 ? 116.320 134.146 118.046 1.00 10.28 25 ALA B N 1
ATOM 3114 C CA . ALA B 1 57 ? 117.217 133.046 118.380 1.00 11.45 25 ALA B CA 1
ATOM 3115 C C . ALA B 1 57 ? 118.185 133.447 119.485 1.00 14.27 25 ALA B C 1
ATOM 3116 O O . ALA B 1 57 ? 118.407 132.681 120.431 1.00 13.59 25 ALA B O 1
ATOM 3118 N N . LYS B 1 58 ? 118.768 134.644 119.384 1.00 16.64 26 LYS B N 1
ATOM 3119 C CA . LYS B 1 58 ? 119.694 135.107 120.413 1.00 17.31 26 LYS B CA 1
ATOM 3120 C C . LYS B 1 58 ? 119.005 135.197 121.769 1.00 14.83 26 LYS B C 1
ATOM 3121 O O . LYS B 1 58 ? 119.551 134.752 122.785 1.00 15.54 26 LYS B O 1
ATOM 3127 N N . PHE B 1 59 ? 117.799 135.767 121.803 1.00 10.59 27 PHE B N 1
ATOM 3128 C CA . PHE B 1 59 ? 117.087 135.925 123.067 1.00 8.83 27 PHE B CA 1
ATOM 3129 C C . PHE B 1 59 ? 116.738 134.569 123.672 1.00 10.11 27 PHE B C 1
ATOM 3130 O O . PHE B 1 59 ? 116.902 134.351 124.880 1.00 11.47 27 PHE B O 1
ATOM 3138 N N . LEU B 1 60 ? 116.264 133.637 122.840 1.00 9.40 28 LEU B N 1
ATOM 3139 C CA . LEU B 1 60 ? 115.860 132.329 123.343 1.00 8.99 28 LEU B CA 1
ATOM 3140 C C . LEU B 1 60 ? 117.054 131.506 123.807 1.00 10.95 28 LEU B C 1
ATOM 3141 O O . LEU B 1 60 ? 116.938 130.745 124.774 1.00 11.97 28 LEU B O 1
ATOM 3146 N N . GLN B 1 61 ? 118.205 131.638 123.141 1.00 13.30 29 GLN B N 1
ATOM 3147 C CA . GLN B 1 61 ? 119.363 130.834 123.510 1.00 14.70 29 GLN B CA 1
ATOM 3148 C C . GLN B 1 61 ? 119.843 131.120 124.926 1.00 14.46 29 GLN B C 1
ATOM 3149 O O . GLN B 1 61 ? 120.540 130.283 125.509 1.00 12.31 29 GLN B O 1
ATOM 3155 N N . GLU B 1 62 ? 119.490 132.274 125.491 1.00 15.95 30 GLU B N 1
ATOM 3156 C CA . GLU B 1 62 ? 119.908 132.639 126.840 1.00 19.55 30 GLU B CA 1
ATOM 3157 C C . GLU B 1 62 ? 118.760 132.655 127.838 1.00 18.64 30 GLU B C 1
ATOM 3158 O O . GLU B 1 62 ? 118.973 132.355 129.017 1.00 20.70 30 GLU B O 1
ATOM 3164 N N . HIS B 1 63 ? 117.546 132.994 127.405 1.00 14.83 31 HIS B N 1
ATOM 3165 C CA . HIS B 1 63 ? 116.431 133.166 128.327 1.00 12.66 31 HIS B CA 1
ATOM 3166 C C . HIS B 1 63 ? 115.476 131.979 128.358 1.00 13.38 31 HIS B C 1
ATOM 3167 O O . HIS B 1 63 ? 114.743 131.827 129.341 1.00 14.99 31 HIS B O 1
ATOM 3174 N N . LEU B 1 64 ? 115.458 131.138 127.323 1.00 11.05 32 LEU B N 1
ATOM 3175 C CA . LEU B 1 64 ? 114.523 130.019 127.282 1.00 7.92 32 LEU B CA 1
ATOM 3176 C C . LEU B 1 64 ? 115.227 128.693 127.019 1.00 7.13 32 LEU B C 1
ATOM 3177 O O . LEU B 1 64 ? 114.828 127.657 127.560 1.00 6.82 32 LEU B O 1
ATOM 3182 N N . ALA B 1 65 ? 116.268 128.711 126.191 1.00 4.11 33 ALA B N 1
ATOM 3183 C CA . ALA B 1 65 ? 116.934 127.469 125.809 1.00 2.00 33 ALA B CA 1
ATOM 3184 C C . ALA B 1 65 ? 117.486 126.686 126.992 1.00 3.71 33 ALA B C 1
ATOM 3185 O O . ALA B 1 65 ? 117.207 125.478 127.079 1.00 3.70 33 ALA B O 1
ATOM 3187 N N . PRO B 1 66 ? 118.251 127.274 127.918 1.00 9.28 34 PRO B N 1
ATOM 3188 C CA . PRO B 1 66 ? 118.817 126.467 129.012 1.00 7.96 34 PRO B CA 1
ATOM 3189 C C . PRO B 1 66 ? 117.785 125.974 130.012 1.00 9.60 34 PRO B C 1
ATOM 3190 O O . PRO B 1 66 ? 118.149 125.220 130.923 1.00 11.57 34 PRO B O 1
ATOM 3194 N N . LYS B 1 67 ? 116.519 126.367 129.878 1.00 10.70 35 LYS B N 1
ATOM 3195 C CA . LYS B 1 67 ? 115.471 125.969 130.807 1.00 11.64 35 LYS B CA 1
ATOM 3196 C C . LYS B 1 67 ? 114.540 124.907 130.237 1.00 12.40 35 LYS B C 1
ATOM 3197 O O . LYS B 1 67 ? 113.736 124.342 130.986 1.00 12.03 35 LYS B O 1
ATOM 3203 N N . ALA B 1 68 ? 114.632 124.618 128.936 1.00 12.48 36 ALA B N 1
ATOM 3204 C CA . ALA B 1 68 ? 113.698 123.684 128.314 1.00 12.14 36 ALA B CA 1
ATOM 3205 C C . ALA B 1 68 ? 113.685 122.342 129.037 1.00 12.58 36 ALA B C 1
ATOM 3206 O O . ALA B 1 68 ? 112.623 121.732 129.208 1.00 13.88 36 ALA B O 1
ATOM 3208 N N . GLN B 1 69 ? 114.854 121.865 129.469 1.00 12.15 37 GLN B N 1
ATOM 3209 C CA . GLN B 1 69 ? 114.910 120.576 130.150 1.00 13.41 37 GLN B CA 1
ATOM 3210 C C . GLN B 1 69 ? 114.197 120.620 131.495 1.00 13.49 37 GLN B C 1
ATOM 3211 O O . GLN B 1 69 ? 113.580 119.628 131.900 1.00 15.29 37 GLN B O 1
ATOM 3217 N N . GLU B 1 70 ? 114.267 121.752 132.199 1.00 13.23 38 GLU B N 1
ATOM 3218 C CA . GLU B 1 70 ? 113.602 121.853 133.494 1.00 11.02 38 GLU B CA 1
ATOM 3219 C C . GLU B 1 70 ? 112.097 122.024 133.327 1.00 10.21 38 GLU B C 1
ATOM 3220 O O . GLU B 1 70 ? 111.312 121.351 134.004 1.00 7.01 38 GLU B O 1
ATOM 3226 N N . ILE B 1 71 ? 111.680 122.918 132.427 1.00 9.92 39 ILE B N 1
ATOM 3227 C CA . ILE B 1 71 ? 110.255 123.174 132.225 1.00 9.78 39 ILE B CA 1
ATOM 3228 C C . ILE B 1 71 ? 109.516 121.870 131.954 1.00 9.66 39 ILE B C 1
ATOM 3229 O O . ILE B 1 71 ? 108.417 121.635 132.471 1.00 8.93 39 ILE B O 1
ATOM 3234 N N . ASP B 1 72 ? 110.112 121.000 131.137 1.00 11.08 40 ASP B N 1
ATOM 3235 C CA . ASP B 1 72 ? 109.473 119.728 130.820 1.00 12.01 40 ASP B CA 1
ATOM 3236 C C . ASP B 1 72 ? 109.496 118.788 132.020 1.00 11.81 40 ASP B C 1
ATOM 3237 O O . ASP B 1 72 ? 108.538 118.044 132.257 1.00 13.92 40 ASP B O 1
ATOM 3242 N N . ARG B 1 73 ? 110.585 118.809 132.790 1.00 13.69 41 ARG B N 1
ATOM 3243 C CA . ARG B 1 73 ? 110.705 117.899 133.925 1.00 12.84 41 ARG B CA 1
ATOM 3244 C C . ARG B 1 73 ? 109.756 118.295 135.050 1.00 11.34 41 ARG B C 1
ATOM 3245 O O . ARG B 1 73 ? 108.987 117.465 135.549 1.00 11.18 41 ARG B O 1
ATOM 3253 N N . SER B 1 74 ? 109.794 119.564 135.462 1.00 12.50 42 SER B N 1
ATOM 3254 C CA . SER B 1 74 ? 108.943 120.009 136.559 1.00 13.23 42 SER B CA 1
ATOM 3255 C C . SER B 1 74 ? 107.504 120.227 136.108 1.00 14.06 42 SER B C 1
ATOM 3256 O O . SER B 1 74 ? 106.606 120.348 136.949 1.00 15.34 42 SER B O 1
ATOM 3259 N N . ASN B 1 75 ? 107.263 120.281 134.797 1.00 12.70 43 ASN B N 1
ATOM 3260 C CA . ASN B 1 75 ? 105.929 120.548 134.258 1.00 9.28 43 ASN B CA 1
ATOM 3261 C C . ASN B 1 75 ? 105.429 121.915 134.727 1.00 8.36 43 ASN B C 1
ATOM 3262 O O . ASN B 1 75 ? 104.277 122.075 135.132 1.00 7.97 43 ASN B O 1
ATOM 3267 N N . GLU B 1 76 ? 106.315 122.906 134.667 1.00 10.63 44 GLU B N 1
ATOM 3268 C CA . GLU B 1 76 ? 106.001 124.252 135.125 1.00 13.02 44 GLU B CA 1
ATOM 3269 C C . GLU B 1 76 ? 107.081 125.199 134.626 1.00 13.37 44 GLU B C 1
ATOM 3270 O O . GLU B 1 76 ? 108.245 124.811 134.485 1.00 14.16 44 GLU B O 1
ATOM 3276 N N . PHE B 1 77 ? 106.681 126.443 134.362 1.00 13.77 45 PHE B N 1
ATOM 3277 C CA . PHE B 1 77 ? 107.588 127.502 133.919 1.00 13.69 45 PHE B CA 1
ATOM 3278 C C . PHE B 1 77 ? 107.534 128.600 134.978 1.00 14.91 45 PHE B C 1
ATOM 3279 O O . PHE B 1 77 ? 106.670 129.480 134.932 1.00 15.24 45 PHE B O 1
ATOM 3287 N N . LYS B 1 78 ? 108.399 128.509 135.961 1.00 17.49 46 LYS B N 1
ATOM 3288 C CA . LYS B 1 78 ? 108.431 129.469 137.043 1.00 16.85 46 LYS B CA 1
ATOM 3289 C C . LYS B 1 78 ? 108.545 130.899 136.588 1.00 15.20 46 LYS B C 1
ATOM 3290 O O . LYS B 1 78 ? 107.858 131.733 137.139 1.00 13.94 46 LYS B O 1
ATOM 3296 N N . ASN B 1 79 ? 109.337 131.192 135.557 1.00 15.18 47 ASN B N 1
ATOM 3297 C CA . ASN B 1 79 ? 109.513 132.540 135.031 1.00 15.30 47 ASN B CA 1
ATOM 3298 C C . ASN B 1 79 ? 108.528 132.873 133.917 1.00 14.74 47 ASN B C 1
ATOM 3299 O O . ASN B 1 79 ? 108.832 133.728 133.077 1.00 13.36 47 ASN B O 1
ATOM 3304 N N . LEU B 1 80 ? 107.365 132.218 133.887 1.00 14.53 48 LEU B N 1
ATOM 3305 C CA . LEU B 1 80 ? 106.379 132.464 132.842 1.00 13.30 48 LEU B CA 1
ATOM 3306 C C . LEU B 1 80 ? 106.019 133.943 132.746 1.00 12.03 48 LEU B C 1
ATOM 3307 O O . LEU B 1 80 ? 105.988 134.518 131.653 1.00 11.63 48 LEU B O 1
ATOM 3312 N N . ARG B 1 81 ? 105.746 134.577 133.889 1.00 12.98 49 ARG B N 1
ATOM 3313 C CA . ARG B 1 81 ? 105.331 135.977 133.871 1.00 13.91 49 ARG B CA 1
ATOM 3314 C C . ARG B 1 81 ? 106.474 136.888 133.440 1.00 15.21 49 ARG B C 1
ATOM 3315 O O . ARG B 1 81 ? 106.283 137.789 132.613 1.00 13.84 49 ARG B O 1
ATOM 3323 N N . GLU B 1 82 ? 107.672 136.673 133.990 1.00 16.96 50 GLU B N 1
ATOM 3324 C CA . GLU B 1 82 ? 108.814 137.489 133.591 1.00 17.46 50 GLU B CA 1
ATOM 3325 C C . GLU B 1 82 ? 109.201 137.231 132.141 1.00 16.19 50 GLU B C 1
ATOM 3326 O O . GLU B 1 82 ? 109.556 138.171 131.419 1.00 15.47 50 GLU B O 1
ATOM 3332 N N . PHE B 1 83 ? 109.128 135.977 131.691 1.00 15.88 51 PHE B N 1
ATOM 3333 C CA . PHE B 1 83 ? 109.416 135.683 130.292 1.00 14.05 51 PHE B CA 1
ATOM 3334 C C . PHE B 1 83 ? 108.396 136.335 129.367 1.00 11.09 51 PHE B C 1
ATOM 3335 O O . PHE B 1 83 ? 108.753 136.791 128.276 1.00 8.47 51 PHE B O 1
ATOM 3343 N N . TRP B 1 84 ? 107.131 136.398 129.788 1.00 10.67 52 TRP B N 1
ATOM 3344 C CA . TRP B 1 84 ? 106.120 137.087 128.993 1.00 11.63 52 TRP B CA 1
ATOM 3345 C C . TRP B 1 84 ? 106.393 138.584 128.944 1.00 10.36 52 TRP B C 1
ATOM 3346 O O . TRP B 1 84 ? 106.317 139.201 127.875 1.00 11.12 52 TRP B O 1
ATOM 3357 N N . LYS B 1 85 ? 106.711 139.186 130.093 1.00 12.05 53 LYS B N 1
ATOM 3358 C CA . LYS B 1 85 ? 107.045 140.605 130.113 1.00 13.64 53 LYS B CA 1
ATOM 3359 C C . LYS B 1 85 ? 108.254 140.906 129.238 1.00 12.47 53 LYS B C 1
ATOM 3360 O O . LYS B 1 85 ? 108.313 141.968 128.607 1.00 13.87 53 LYS B O 1
ATOM 3366 N N . GLN B 1 86 ? 109.223 139.989 129.185 1.00 12.19 54 GLN B N 1
ATOM 3367 C CA . GLN B 1 86 ? 110.377 140.177 128.314 1.00 13.63 54 GLN B CA 1
ATOM 3368 C C . GLN B 1 86 ? 110.012 140.009 126.845 1.00 13.67 54 GLN B C 1
ATOM 3369 O O . GLN B 1 86 ? 110.544 140.731 125.994 1.00 13.32 54 GLN B O 1
ATOM 3375 N N . LEU B 1 87 ? 109.116 139.072 126.527 1.00 12.40 55 LEU B N 1
ATOM 3376 C CA . LEU B 1 87 ? 108.666 138.917 125.149 1.00 8.99 55 LEU B CA 1
ATOM 3377 C C . LEU B 1 87 ? 107.817 140.098 124.699 1.00 9.11 55 LEU B C 1
ATOM 3378 O O . LEU B 1 87 ? 107.888 140.497 123.531 1.00 7.41 55 LEU B O 1
ATOM 3383 N N . GLY B 1 88 ? 107.015 140.665 125.600 1.00 9.45 56 GLY B N 1
ATOM 3384 C CA . GLY B 1 88 ? 106.249 141.853 125.279 1.00 10.96 56 GLY B CA 1
ATOM 3385 C C . GLY B 1 88 ? 107.079 143.095 125.057 1.00 12.40 56 GLY B C 1
ATOM 3386 O O . GLY B 1 88 ? 106.582 144.060 124.468 1.00 10.80 56 GLY B O 1
ATOM 3387 N N . ASN B 1 89 ? 108.331 143.094 125.514 1.00 14.42 57 ASN B N 1
ATOM 3388 C CA . ASN B 1 89 ? 109.237 144.207 125.274 1.00 13.45 57 ASN B CA 1
ATOM 3389 C C . ASN B 1 89 ? 109.891 144.145 123.902 1.00 10.39 57 ASN B C 1
ATOM 3390 O O . ASN B 1 89 ? 110.281 145.190 123.369 1.00 8.53 57 ASN B O 1
ATOM 3395 N N . LEU B 1 90 ? 110.018 142.954 123.322 1.00 9.49 58 LEU B N 1
ATOM 3396 C CA . LEU B 1 90 ? 110.554 142.791 121.978 1.00 12.84 58 LEU B CA 1
ATOM 3397 C C . LEU B 1 90 ? 109.521 143.075 120.896 1.00 15.22 58 LEU B C 1
ATOM 3398 O O . LEU B 1 90 ? 109.884 143.147 119.718 1.00 16.88 58 LEU B O 1
ATOM 3403 N N . GLY B 1 91 ? 108.252 143.236 121.264 1.00 14.05 59 GLY B N 1
ATOM 3404 C CA . GLY B 1 91 ? 107.209 143.511 120.298 1.00 14.26 59 GLY B CA 1
ATOM 3405 C C . GLY B 1 91 ? 106.717 142.308 119.528 1.00 14.77 59 GLY B C 1
ATOM 3406 O O . GLY B 1 91 ? 106.109 142.482 118.466 1.00 13.02 59 GLY B O 1
ATOM 3407 N N . VAL B 1 92 ? 106.957 141.091 120.027 1.00 13.34 60 VAL B N 1
ATOM 3408 C CA . VAL B 1 92 ? 106.530 139.884 119.322 1.00 11.19 60 VAL B CA 1
ATOM 3409 C C . VAL B 1 92 ? 105.194 139.352 119.816 1.00 11.94 60 VAL B C 1
ATOM 3410 O O . VAL B 1 92 ? 104.544 138.578 119.096 1.00 14.48 60 VAL B O 1
ATOM 3414 N N . LEU B 1 93 ? 104.760 139.732 121.020 1.00 8.76 61 LEU B N 1
ATOM 3415 C CA . LEU B 1 93 ? 103.435 139.329 121.480 1.00 7.48 61 LEU B CA 1
ATOM 3416 C C . LEU B 1 93 ? 102.354 139.913 120.580 1.00 8.11 61 LEU B C 1
ATOM 3417 O O . LEU B 1 93 ? 101.512 139.181 120.047 1.00 9.68 61 LEU B O 1
ATOM 3422 N N . GLY B 1 94 ? 102.361 141.231 120.400 1.00 5.79 62 GLY B N 1
ATOM 3423 C CA . GLY B 1 94 ? 101.473 141.874 119.453 1.00 2.98 62 GLY B CA 1
ATOM 3424 C C . GLY B 1 94 ? 102.132 142.044 118.100 1.00 3.65 62 GLY B C 1
ATOM 3425 O O . GLY B 1 94 ? 102.097 143.130 117.514 1.00 3.66 62 GLY B O 1
ATOM 3426 N N . ILE B 1 95 ? 102.742 140.968 117.596 1.00 4.57 63 ILE B N 1
ATOM 3427 C CA . ILE B 1 95 ? 103.467 141.049 116.332 1.00 7.22 63 ILE B CA 1
ATOM 3428 C C . ILE B 1 95 ? 102.528 141.418 115.191 1.00 10.28 63 ILE B C 1
ATOM 3429 O O . ILE B 1 95 ? 102.938 142.090 114.236 1.00 9.07 63 ILE B O 1
ATOM 3434 N N . THR B 1 96 ? 101.264 140.996 115.265 1.00 13.31 64 THR B N 1
ATOM 3435 C CA . THR B 1 96 ? 100.287 141.287 114.226 1.00 13.40 64 THR B CA 1
ATOM 3436 C C . THR B 1 96 ? 99.229 142.295 114.648 1.00 14.69 64 THR B C 1
ATOM 3437 O O . THR B 1 96 ? 98.500 142.794 113.785 1.00 16.72 64 THR B O 1
ATOM 3441 N N . ALA B 1 97 ? 99.126 142.607 115.941 1.00 14.14 65 ALA B N 1
ATOM 3442 C CA . ALA B 1 97 ? 98.130 143.559 116.397 1.00 11.36 65 ALA B CA 1
ATOM 3443 C C . ALA B 1 97 ? 98.461 144.957 115.877 1.00 11.84 65 ALA B C 1
ATOM 3444 O O . ALA B 1 97 ? 99.606 145.243 115.518 1.00 12.39 65 ALA B O 1
ATOM 3446 N N . PRO B 1 98 ? 97.471 145.849 115.826 1.00 12.00 66 PRO B N 1
ATOM 3447 C CA . PRO B 1 98 ? 97.739 147.210 115.346 1.00 13.47 66 PRO B CA 1
ATOM 3448 C C . PRO B 1 98 ? 98.723 147.936 116.249 1.00 16.36 66 PRO B C 1
ATOM 3449 O O . PRO B 1 98 ? 98.808 147.671 117.450 1.00 16.95 66 PRO B O 1
ATOM 3453 N N . VAL B 1 99 ? 99.472 148.863 115.654 1.00 16.79 67 VAL B N 1
ATOM 3454 C CA . VAL B 1 99 ? 100.436 149.673 116.389 1.00 17.01 67 VAL B CA 1
ATOM 3455 C C . VAL B 1 99 ? 99.697 150.561 117.382 1.00 17.33 67 VAL B C 1
ATOM 3456 O O . VAL B 1 99 ? 100.276 151.019 118.373 1.00 15.85 67 VAL B O 1
ATOM 3460 N N . GLN B 1 100 ? 98.411 150.812 117.120 1.00 19.74 68 GLN B N 1
ATOM 3461 C CA . GLN B 1 100 ? 97.621 151.666 117.999 1.00 20.41 68 GLN B CA 1
ATOM 3462 C C . GLN B 1 100 ? 97.614 151.166 119.438 1.00 18.66 68 GLN B C 1
ATOM 3463 O O . GLN B 1 100 ? 97.492 151.978 120.362 1.00 19.66 68 GLN B O 1
ATOM 3469 N N . TYR B 1 101 ? 97.745 149.856 119.650 1.00 17.76 69 TYR B N 1
ATOM 3470 C CA . TYR B 1 101 ? 97.725 149.274 120.987 1.00 17.10 69 TYR B CA 1
ATOM 3471 C C . TYR B 1 101 ? 99.089 148.747 121.415 1.00 16.98 69 TYR B C 1
ATOM 3472 O O . TYR B 1 101 ? 99.158 147.883 122.298 1.00 16.21 69 TYR B O 1
ATOM 3481 N N . GLY B 1 102 ? 100.172 149.239 120.817 1.00 17.28 70 GLY B N 1
ATOM 3482 C CA . GLY B 1 102 ? 101.509 148.804 121.160 1.00 16.94 70 GLY B CA 1
ATOM 3483 C C . GLY B 1 102 ? 102.050 147.672 120.315 1.00 16.85 70 GLY B C 1
ATOM 3484 O O . GLY B 1 102 ? 103.216 147.299 120.489 1.00 17.90 70 GLY B O 1
ATOM 3485 N N . GLY B 1 103 ? 101.249 147.116 119.412 1.00 16.43 71 GLY B N 1
ATOM 3486 C CA . GLY B 1 103 ? 101.712 146.032 118.573 1.00 14.30 71 GLY B CA 1
ATOM 3487 C C . GLY B 1 103 ? 102.727 146.493 117.544 1.00 14.48 71 GLY B C 1
ATOM 3488 O O . GLY B 1 103 ? 103.063 147.672 117.425 1.00 15.19 71 GLY B O 1
ATOM 3489 N N . SER B 1 104 ? 103.227 145.522 116.780 1.00 13.18 72 SER B N 1
ATOM 3490 C CA . SER B 1 104 ? 104.215 145.789 115.743 1.00 11.74 72 SER B CA 1
ATOM 3491 C C . SER B 1 104 ? 103.598 146.041 114.375 1.00 12.13 72 SER B C 1
ATOM 3492 O O . SER B 1 104 ? 104.241 146.678 113.533 1.00 12.52 72 SER B O 1
ATOM 3495 N N . GLY B 1 105 ? 102.380 145.562 114.133 1.00 13.23 73 GLY B N 1
ATOM 3496 C CA . GLY B 1 105 ? 101.726 145.769 112.859 1.00 11.14 73 GLY B CA 1
ATOM 3497 C C . GLY B 1 105 ? 102.314 144.992 111.704 1.00 11.80 73 GLY B C 1
ATOM 3498 O O . GLY B 1 105 ? 102.083 145.365 110.548 1.00 12.77 73 GLY B O 1
ATOM 3499 N N . LEU B 1 106 ? 103.063 143.928 111.974 1.00 10.60 74 LEU B N 1
ATOM 3500 C CA . LEU B 1 106 ? 103.678 143.129 110.926 1.00 11.95 74 LEU B CA 1
ATOM 3501 C C . LEU B 1 106 ? 102.668 142.104 110.409 1.00 13.46 74 LEU B C 1
ATOM 3502 O O . LEU B 1 106 ? 101.486 142.130 110.761 1.00 12.25 74 LEU B O 1
ATOM 3507 N N . GLY B 1 107 ? 103.130 141.183 109.562 1.00 12.53 75 GLY B N 1
ATOM 3508 C CA . GLY B 1 107 ? 102.292 140.174 108.973 1.00 10.11 75 GLY B CA 1
ATOM 3509 C C . GLY B 1 107 ? 102.334 138.863 109.730 1.00 11.23 75 GLY B C 1
ATOM 3510 O O . GLY B 1 107 ? 102.810 138.780 110.870 1.00 13.54 75 GLY B O 1
ATOM 3511 N N . TYR B 1 108 ? 101.825 137.815 109.082 1.00 10.00 76 TYR B N 1
ATOM 3512 C CA . TYR B 1 108 ? 101.787 136.490 109.686 1.00 8.72 76 TYR B CA 1
ATOM 3513 C C . TYR B 1 108 ? 103.067 135.696 109.457 1.00 9.42 76 TYR B C 1
ATOM 3514 O O . TYR B 1 108 ? 103.302 134.717 110.173 1.00 12.45 76 TYR B O 1
ATOM 3523 N N . LEU B 1 109 ? 103.898 136.090 108.490 1.00 7.57 77 LEU B N 1
ATOM 3524 C CA . LEU B 1 109 ? 105.178 135.415 108.303 1.00 8.11 77 LEU B CA 1
ATOM 3525 C C . LEU B 1 109 ? 106.106 135.659 109.487 1.00 9.86 77 LEU B C 1
ATOM 3526 O O . LEU B 1 109 ? 106.787 134.735 109.947 1.00 11.39 77 LEU B O 1
ATOM 3531 N N . GLU B 1 110 ? 106.141 136.891 109.999 1.00 8.63 78 GLU B N 1
ATOM 3532 C CA . GLU B 1 110 ? 106.930 137.165 111.194 1.00 6.65 78 GLU B CA 1
ATOM 3533 C C . GLU B 1 110 ? 106.392 136.402 112.398 1.00 6.53 78 GLU B C 1
ATOM 3534 O O . GLU B 1 110 ? 107.173 135.925 113.229 1.00 9.56 78 GLU B O 1
ATOM 3540 N N . HIS B 1 111 ? 105.069 136.274 112.506 1.00 4.04 79 HIS B N 1
ATOM 3541 C CA . HIS B 1 111 ? 104.476 135.451 113.551 1.00 4.24 79 HIS B CA 1
ATOM 3542 C C . HIS B 1 111 ? 104.892 133.992 113.440 1.00 6.80 79 HIS B C 1
ATOM 3543 O O . HIS B 1 111 ? 105.221 133.374 114.459 1.00 10.97 79 HIS B O 1
ATOM 3550 N N . VAL B 1 112 ? 104.888 133.432 112.229 1.00 9.26 80 VAL B N 1
ATOM 3551 C CA . VAL B 1 112 ? 105.340 132.058 112.041 1.00 9.57 80 VAL B CA 1
ATOM 3552 C C . VAL B 1 112 ? 106.811 131.922 112.407 1.00 10.06 80 VAL B C 1
ATOM 3553 O O . VAL B 1 112 ? 107.221 130.926 113.008 1.00 9.50 80 VAL B O 1
ATOM 3557 N N . LEU B 1 113 ? 107.628 132.915 112.048 1.00 10.08 81 LEU B N 1
ATOM 3558 C CA . LEU B 1 113 ? 109.041 132.880 112.415 1.00 10.64 81 LEU B CA 1
ATOM 3559 C C . LEU B 1 113 ? 109.218 132.874 113.929 1.00 11.03 81 LEU B C 1
ATOM 3560 O O . LEU B 1 113 ? 110.013 132.091 114.466 1.00 12.63 81 LEU B O 1
ATOM 3565 N N . VAL B 1 114 ? 108.494 133.747 114.631 1.00 9.50 82 VAL B N 1
ATOM 3566 C CA . VAL B 1 114 ? 108.612 133.814 116.086 1.00 7.47 82 VAL B CA 1
ATOM 3567 C C . VAL B 1 114 ? 108.155 132.502 116.713 1.00 8.49 82 VAL B C 1
ATOM 35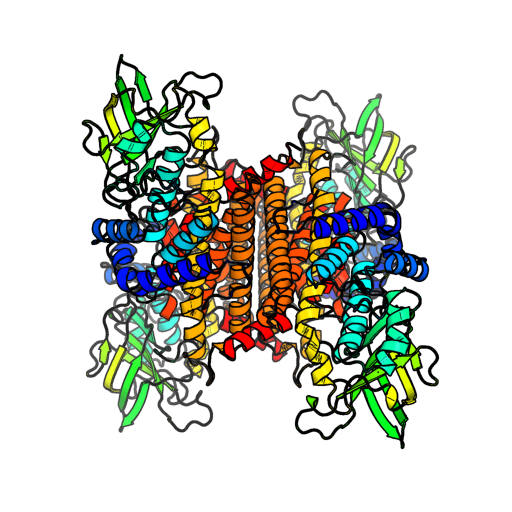68 O O . VAL B 1 114 ? 108.778 131.990 117.651 1.00 12.88 82 VAL B O 1
ATOM 3572 N N . MET B 1 115 ? 107.049 131.945 116.212 1.00 6.62 83 MET B N 1
ATOM 3573 C CA . MET B 1 115 ? 106.570 130.667 116.727 1.00 4.80 83 MET B CA 1
ATOM 3574 C C . MET B 1 115 ? 107.604 129.571 116.508 1.00 3.85 83 MET B C 1
ATOM 3575 O O . MET B 1 115 ? 107.879 128.775 117.414 1.00 2.67 83 MET B O 1
ATOM 3580 N N . GLU B 1 116 ? 108.187 129.515 115.308 1.00 4.86 84 GLU B N 1
ATOM 3581 C CA . GLU B 1 116 ? 109.199 128.508 115.016 1.00 6.71 84 GLU B CA 1
ATOM 3582 C C . GLU B 1 116 ? 110.395 128.648 115.946 1.00 6.64 84 GLU B C 1
ATOM 3583 O O . GLU B 1 116 ? 110.913 127.648 116.451 1.00 4.59 84 GLU B O 1
ATOM 3589 N N . GLU B 1 117 ? 110.843 129.880 116.191 1.00 8.03 85 GLU B N 1
ATOM 3590 C CA . GLU B 1 117 ? 111.984 130.078 117.081 1.00 7.41 85 GLU B CA 1
ATOM 3591 C C . GLU B 1 117 ? 111.653 129.652 118.508 1.00 8.74 85 GLU B C 1
ATOM 3592 O O . GLU B 1 117 ? 112.433 128.931 119.145 1.00 12.24 85 GLU B O 1
ATOM 3598 N N . ILE B 1 118 ? 110.499 130.080 119.024 1.00 6.36 86 ILE B N 1
ATOM 3599 C CA . ILE B 1 118 ? 110.149 129.768 120.407 1.00 2.82 86 ILE B CA 1
ATOM 3600 C C . ILE B 1 118 ? 109.957 128.267 120.583 1.00 4.92 86 ILE B C 1
ATOM 3601 O O . ILE B 1 118 ? 110.257 127.711 121.646 1.00 6.78 86 ILE B O 1
ATOM 3606 N N . SER B 1 119 ? 109.458 127.585 119.548 1.00 8.12 87 SER B N 1
ATOM 3607 C CA . SER B 1 119 ? 109.307 126.137 119.621 1.00 6.19 87 SER B CA 1
ATOM 3608 C C . SER B 1 119 ? 110.632 125.407 119.455 1.00 6.09 87 SER B C 1
ATOM 3609 O O . SER B 1 119 ? 110.812 124.334 120.041 1.00 7.44 87 SER B O 1
ATOM 3612 N N . ARG B 1 120 ? 111.558 125.964 118.673 1.00 6.85 88 ARG B N 1
ATOM 3613 C CA . ARG B 1 120 ? 112.916 125.443 118.621 1.00 4.28 88 ARG B CA 1
ATOM 3614 C C . ARG B 1 120 ? 113.613 125.574 119.965 1.00 6.35 88 ARG B C 1
ATOM 3615 O O . ARG B 1 120 ? 114.456 124.735 120.299 1.00 9.01 88 ARG B O 1
ATOM 3623 N N . ALA B 1 121 ? 113.277 126.607 120.740 1.00 7.96 89 ALA B N 1
ATOM 3624 C CA . ALA B 1 121 ? 113.820 126.728 122.088 1.00 7.17 89 ALA B CA 1
ATOM 3625 C C . ALA B 1 121 ? 113.060 125.849 123.076 1.00 7.85 89 ALA B C 1
ATOM 3626 O O . ALA B 1 121 ? 113.672 125.211 123.939 1.00 8.45 89 ALA B O 1
ATOM 3628 N N . SER B 1 122 ? 111.733 125.804 122.965 1.00 8.28 90 SER B N 1
ATOM 3629 C CA . SER B 1 122 ? 110.918 124.977 123.847 1.00 8.14 90 SER B CA 1
ATOM 3630 C C . SER B 1 122 ? 109.524 124.856 123.252 1.00 8.44 90 SER B C 1
ATOM 3631 O O . SER B 1 122 ? 108.908 125.868 122.904 1.00 11.43 90 SER B O 1
ATOM 3634 N N . GLY B 1 123 ? 109.027 123.622 123.147 1.00 7.12 91 GLY B N 1
ATOM 3635 C CA . GLY B 1 123 ? 107.728 123.409 122.531 1.00 6.21 91 GLY B CA 1
ATOM 3636 C C . GLY B 1 123 ? 106.577 123.896 123.392 1.00 6.49 91 GLY B C 1
ATOM 3637 O O . GLY B 1 123 ? 105.601 124.453 122.882 1.00 8.56 91 GLY B O 1
ATOM 3638 N N . ALA B 1 124 ? 106.669 123.687 124.708 1.00 6.18 92 ALA B N 1
ATOM 3639 C CA . ALA B 1 124 ? 105.597 124.122 125.598 1.00 5.26 92 ALA B CA 1
ATOM 3640 C C . ALA B 1 124 ? 105.429 125.635 125.572 1.00 6.08 92 ALA B C 1
ATOM 3641 O O . ALA B 1 124 ? 104.303 126.134 125.447 1.00 7.32 92 ALA B O 1
ATOM 3643 N N . VAL B 1 125 ? 106.526 126.378 125.688 1.00 6.66 93 VAL B N 1
ATOM 3644 C CA . VAL B 1 125 ? 106.444 127.831 125.629 1.00 4.48 93 VAL B CA 1
ATOM 3645 C C . VAL B 1 125 ? 106.013 128.307 124.245 1.00 5.88 93 VAL B C 1
ATOM 3646 O O . VAL B 1 125 ? 105.341 129.336 124.131 1.00 7.67 93 VAL B O 1
ATOM 3650 N N . GLY B 1 126 ? 106.371 127.577 123.188 1.00 6.58 94 GLY B N 1
ATOM 3651 C CA . GLY B 1 126 ? 105.867 127.920 121.868 1.00 6.22 94 GLY B CA 1
ATOM 3652 C C . GLY B 1 126 ? 104.360 127.777 121.773 1.00 6.21 94 GLY B C 1
ATOM 3653 O O . GLY B 1 126 ? 103.674 128.653 121.239 1.00 5.66 94 GLY B O 1
ATOM 3654 N N . LEU B 1 127 ? 103.824 126.670 122.293 1.00 5.29 95 LEU B N 1
ATOM 3655 C CA . LEU B 1 127 ? 102.377 126.489 122.307 1.00 6.29 95 LEU B CA 1
ATOM 3656 C C . LEU B 1 127 ? 101.701 127.560 123.153 1.00 7.76 95 LEU B C 1
ATOM 3657 O O . LEU B 1 127 ? 100.622 128.052 122.801 1.00 10.17 95 LEU B O 1
ATOM 3662 N N . SER B 1 128 ? 102.321 127.936 124.274 1.00 5.95 96 SER B N 1
ATOM 3663 C CA . SER B 1 128 ? 101.758 128.999 125.102 1.00 5.17 96 SER B CA 1
ATOM 3664 C C . SER B 1 128 ? 101.741 130.334 124.367 1.00 2.93 96 SER B C 1
ATOM 3665 O O . SER B 1 128 ? 100.733 131.051 124.406 1.00 4.64 96 SER B O 1
ATOM 3668 N N . TYR B 1 129 ? 102.842 130.684 123.700 1.00 3.88 97 TYR B N 1
ATOM 3669 C CA . TYR B 1 129 ? 102.890 131.919 122.927 1.00 3.40 97 TYR B CA 1
ATOM 3670 C C . TYR B 1 129 ? 101.849 131.905 121.816 1.00 3.60 97 TYR B C 1
ATOM 3671 O O . TYR B 1 129 ? 101.219 132.929 121.528 1.00 3.73 97 TYR B O 1
ATOM 3680 N N . GLY B 1 130 ? 101.657 130.751 121.176 1.00 4.62 98 GLY B N 1
ATOM 3681 C CA . GLY B 1 130 ? 100.622 130.649 120.161 1.00 5.91 98 GLY B CA 1
ATOM 3682 C C . GLY B 1 130 ? 99.231 130.851 120.732 1.00 4.74 98 GLY B C 1
ATOM 3683 O O . GLY B 1 130 ? 98.418 131.586 120.168 1.00 5.61 98 GLY B O 1
ATOM 3684 N N . ALA B 1 131 ? 98.942 130.208 121.864 1.00 3.62 99 ALA B N 1
ATOM 3685 C CA . ALA B 1 131 ? 97.627 130.355 122.479 1.00 2.60 99 ALA B CA 1
ATOM 3686 C C . ALA B 1 131 ? 97.381 131.785 122.939 1.00 2.51 99 ALA B C 1
ATOM 3687 O O . ALA B 1 131 ? 96.235 132.247 122.941 1.00 3.97 99 ALA B O 1
ATOM 3689 N N . HIS B 1 132 ? 98.436 132.499 123.330 1.00 3.40 100 HIS B N 1
ATOM 3690 C CA . HIS B 1 132 ? 98.281 133.863 123.822 1.00 4.51 100 HIS B CA 1
ATOM 3691 C C . HIS B 1 132 ? 98.166 134.887 122.697 1.00 2.52 100 HIS B C 1
ATOM 3692 O O . HIS B 1 132 ? 97.194 135.648 122.652 1.00 2.00 100 HIS B O 1
ATOM 3699 N N . SER B 1 133 ? 99.140 134.924 121.788 1.00 2.00 101 SER B N 1
ATOM 3700 C CA . SER B 1 133 ? 99.211 135.981 120.787 1.00 4.89 101 SER B CA 1
ATOM 3701 C C . SER B 1 133 ? 98.380 135.696 119.544 1.00 6.29 101 SER B C 1
ATOM 3702 O O . SER B 1 133 ? 97.898 136.638 118.904 1.00 5.62 101 SER B O 1
ATOM 3705 N N . ASN B 1 134 ? 98.200 134.427 119.183 1.00 6.95 102 ASN B N 1
ATOM 3706 C CA . ASN B 1 134 ? 97.527 134.053 117.946 1.00 8.68 102 ASN B CA 1
ATOM 3707 C C . ASN B 1 134 ? 96.059 133.711 118.148 1.00 8.19 102 ASN B C 1
ATOM 3708 O O . ASN B 1 134 ? 95.226 134.044 117.300 1.00 9.24 102 ASN B O 1
ATOM 3713 N N . LEU B 1 135 ? 95.715 133.053 119.257 1.00 6.53 103 LEU B N 1
ATOM 3714 C CA . LEU B 1 135 ? 94.332 132.641 119.473 1.00 5.96 103 LEU B CA 1
ATOM 3715 C C . LEU B 1 135 ? 93.517 133.702 120.204 1.00 9.20 103 LEU B C 1
ATOM 3716 O O . LEU B 1 135 ? 92.306 133.804 119.978 1.00 11.50 103 LEU B O 1
ATOM 3721 N N . CYS B 1 136 ? 94.148 134.494 121.070 1.00 9.93 104 CYS B N 1
ATOM 3722 C CA . CYS B 1 136 ? 93.437 135.459 121.901 1.00 9.32 104 CYS B CA 1
ATOM 3723 C C . CYS B 1 136 ? 93.564 136.889 121.390 1.00 9.26 104 CYS B C 1
ATOM 3724 O O . CYS B 1 136 ? 92.551 137.567 121.194 1.00 11.79 104 CYS B O 1
ATOM 3727 N N . ILE B 1 137 ? 94.791 137.366 121.168 1.00 11.16 105 ILE B N 1
ATOM 3728 C CA . ILE B 1 137 ? 94.982 138.752 120.744 1.00 8.89 105 ILE B CA 1
ATOM 3729 C C . ILE B 1 137 ? 94.360 138.976 119.372 1.00 8.79 105 ILE B C 1
ATOM 3730 O O . ILE B 1 137 ? 93.528 139.874 119.186 1.00 11.48 105 ILE B O 1
ATOM 3735 N N . ASN B 1 138 ? 94.756 138.164 118.388 1.00 10.48 106 ASN B N 1
ATOM 3736 C CA . ASN B 1 138 ? 94.237 138.336 117.035 1.00 11.74 106 ASN B CA 1
ATOM 3737 C C . ASN B 1 138 ? 92.718 138.230 116.997 1.00 14.18 106 ASN B C 1
ATOM 3738 O O . ASN B 1 138 ? 92.065 138.975 116.259 1.00 15.52 106 ASN B O 1
ATOM 3743 N N . GLN B 1 139 ? 92.137 137.322 117.783 1.00 13.15 107 GLN B N 1
ATOM 3744 C CA . GLN B 1 139 ? 90.683 137.239 117.843 1.00 13.16 107 GLN B CA 1
ATOM 3745 C C . GLN B 1 139 ? 90.071 138.555 118.304 1.00 13.86 107 GLN B C 1
ATOM 3746 O O . GLN B 1 139 ? 89.023 138.965 117.791 1.00 15.23 107 GLN B O 1
ATOM 3752 N N . LEU B 1 140 ? 90.719 139.239 119.250 1.00 11.94 108 LEU B N 1
ATOM 3753 C CA . LEU B 1 140 ? 90.184 140.495 119.760 1.00 10.36 108 LEU B CA 1
ATOM 3754 C C . LEU B 1 140 ? 90.387 141.645 118.782 1.00 8.67 108 LEU B C 1
ATOM 3755 O O . LEU B 1 140 ? 89.507 142.503 118.655 1.00 4.07 108 LEU B O 1
ATOM 3760 N N . VAL B 1 141 ? 91.524 141.687 118.085 1.00 9.36 109 VAL B N 1
ATOM 3761 C CA . VAL B 1 141 ? 91.730 142.744 117.097 1.00 10.16 109 VAL B CA 1
ATOM 3762 C C . VAL B 1 141 ? 90.821 142.521 115.894 1.00 12.37 109 VAL B C 1
ATOM 3763 O O . VAL B 1 141 ? 90.503 143.459 115.152 1.00 13.93 109 VAL B O 1
ATOM 3767 N N . ARG B 1 142 ? 90.388 141.275 115.681 1.00 14.62 110 ARG B N 1
ATOM 3768 C CA . ARG B 1 142 ? 89.469 140.993 114.585 1.00 15.10 110 ARG B CA 1
ATOM 3769 C C . ARG B 1 142 ? 88.032 141.335 114.960 1.00 16.67 110 ARG B C 1
ATOM 3770 O O . ARG B 1 142 ? 87.351 142.061 114.226 1.00 17.65 110 ARG B O 1
ATOM 3778 N N . ASN B 1 143 ? 87.554 140.826 116.098 1.00 16.83 111 ASN B N 1
ATOM 3779 C CA . ASN B 1 143 ? 86.156 140.958 116.479 1.00 17.69 111 ASN B CA 1
ATOM 3780 C C . ASN B 1 143 ? 85.928 141.849 117.691 1.00 18.07 111 ASN B C 1
ATOM 3781 O O . ASN B 1 143 ? 84.770 142.145 118.008 1.00 19.46 111 ASN B O 1
ATOM 3786 N N . GLY B 1 144 ? 86.984 142.285 118.374 1.00 17.34 112 GLY B N 1
ATOM 3787 C CA . GLY B 1 144 ? 86.809 143.123 119.544 1.00 16.02 112 GLY B CA 1
ATOM 3788 C C . GLY B 1 144 ? 86.414 144.544 119.183 1.00 15.21 112 GLY B C 1
ATOM 3789 O O . GLY B 1 144 ? 86.920 145.137 118.231 1.00 16.12 112 GLY B O 1
ATOM 3790 N N . ASN B 1 145 ? 85.490 145.092 119.969 1.00 15.32 113 ASN B N 1
ATOM 3791 C CA . ASN B 1 145 ? 85.019 146.450 119.748 1.00 15.98 113 ASN B CA 1
ATOM 3792 C C . ASN B 1 145 ? 85.959 147.456 120.410 1.00 16.45 113 ASN B C 1
ATOM 3793 O O . ASN B 1 145 ? 86.966 147.097 121.025 1.00 17.31 113 ASN B O 1
ATOM 3798 N N . GLU B 1 146 ? 85.615 148.737 120.268 1.00 16.89 114 GLU B N 1
ATOM 3799 C CA . GLU B 1 146 ? 86.475 149.809 120.761 1.00 18.14 114 GLU B CA 1
ATOM 3800 C C . GLU B 1 146 ? 86.825 149.610 122.232 1.00 18.20 114 GLU B C 1
ATOM 3801 O O . GLU B 1 146 ? 88.004 149.564 122.604 1.00 17.82 114 GLU B O 1
ATOM 3807 N N . ALA B 1 147 ? 85.806 149.490 123.088 1.00 16.88 115 ALA B N 1
ATOM 3808 C CA . ALA B 1 147 ? 86.053 149.378 124.521 1.00 15.29 115 ALA B CA 1
ATOM 3809 C C . ALA B 1 147 ? 86.901 148.157 124.857 1.00 15.86 115 ALA B C 1
ATOM 3810 O O . ALA B 1 147 ? 87.870 148.271 125.615 1.00 18.60 115 ALA B O 1
ATOM 3812 N N . GLN B 1 148 ? 86.560 146.988 124.311 1.00 14.75 116 GLN B N 1
ATOM 3813 C CA . GLN B 1 148 ? 87.317 145.779 124.615 1.00 12.77 116 GLN B CA 1
ATOM 3814 C C . GLN B 1 148 ? 88.749 145.856 124.100 1.00 12.17 116 GLN B C 1
ATOM 3815 O O . GLN B 1 148 ? 89.680 145.445 124.804 1.00 11.26 116 GLN B O 1
ATOM 3821 N N . LYS B 1 149 ? 88.945 146.367 122.882 1.00 11.73 117 LYS B N 1
ATOM 3822 C CA . LYS B 1 149 ? 90.289 146.484 122.330 1.00 12.98 117 LYS B CA 1
ATOM 3823 C C . LYS B 1 149 ? 91.136 147.491 123.096 1.00 15.65 117 LYS B C 1
ATOM 3824 O O . LYS B 1 149 ? 92.360 147.338 123.163 1.00 14.54 117 LYS B O 1
ATOM 3830 N N . GLU B 1 150 ? 90.514 148.520 123.673 1.00 16.27 118 GLU B N 1
ATOM 3831 C CA . GLU B 1 150 ? 91.268 149.478 124.473 1.00 15.51 118 GLU B CA 1
ATOM 3832 C C . GLU B 1 150 ? 91.482 148.983 125.898 1.00 17.10 118 GLU B C 1
ATOM 3833 O O . GLU B 1 150 ? 92.403 149.447 126.579 1.00 19.31 118 GLU B O 1
ATOM 3839 N N . LYS B 1 151 ? 90.649 148.049 126.361 1.00 16.80 119 LYS B N 1
ATOM 3840 C CA . LYS B 1 151 ? 90.752 147.580 127.738 1.00 15.65 119 LYS B CA 1
ATOM 3841 C C . LYS B 1 151 ? 91.736 146.422 127.862 1.00 14.48 119 LYS B C 1
ATOM 3842 O O . LYS B 1 151 ? 92.560 146.393 128.783 1.00 15.80 119 LYS B O 1
ATOM 3848 N N . TYR B 1 152 ? 91.669 145.458 126.944 1.00 12.75 120 TYR B N 1
ATOM 3849 C CA . TYR B 1 152 ? 92.417 144.213 127.081 1.00 11.69 120 TYR B CA 1
ATOM 3850 C C . TYR B 1 152 ? 93.725 144.197 126.300 1.00 9.60 120 TYR B C 1
ATOM 3851 O O . TYR B 1 152 ? 94.758 143.804 126.850 1.00 10.56 120 TYR B O 1
ATOM 3860 N N . LEU B 1 153 ? 93.709 144.612 125.034 1.00 6.66 121 LEU B N 1
ATOM 3861 C CA . LEU B 1 153 ? 94.897 144.471 124.194 1.00 9.58 121 LEU B CA 1
ATOM 3862 C C . LEU B 1 153 ? 96.124 145.159 124.777 1.00 10.73 121 LEU B C 1
ATOM 3863 O O . LEU B 1 153 ? 97.211 144.555 124.749 1.00 9.71 121 LEU B O 1
ATOM 3868 N N . PRO B 1 154 ? 96.044 146.394 125.296 1.00 12.29 122 PRO B N 1
ATOM 3869 C CA . PRO B 1 154 ? 97.252 147.051 125.820 1.00 12.48 122 PRO B CA 1
ATOM 3870 C C . PRO B 1 154 ? 98.041 146.175 126.781 1.00 13.55 122 PRO B C 1
ATOM 3871 O O . PRO B 1 154 ? 99.253 146.004 126.619 1.00 14.43 122 PRO B O 1
ATOM 3875 N N . LYS B 1 155 ? 97.365 145.615 127.785 1.00 12.15 123 LYS B N 1
ATOM 3876 C CA . LYS B 1 155 ? 98.030 144.729 128.731 1.00 12.03 123 LYS B CA 1
ATOM 3877 C C . LYS B 1 155 ? 98.266 143.337 128.161 1.00 12.83 123 LYS B C 1
ATOM 3878 O O . LYS B 1 155 ? 99.088 142.592 128.704 1.00 12.23 123 LYS B O 1
ATOM 3884 N N . LEU B 1 156 ? 97.569 142.972 127.083 1.00 12.06 124 LEU B N 1
ATOM 3885 C CA . LEU B 1 156 ? 97.781 141.671 126.461 1.00 8.21 124 LEU B CA 1
ATOM 3886 C C . LEU B 1 156 ? 98.993 141.673 125.538 1.00 8.42 124 LEU B C 1
ATOM 3887 O O . LEU B 1 156 ? 99.624 140.627 125.351 1.00 8.14 124 LEU B O 1
ATOM 3892 N N . ILE B 1 157 ? 99.331 142.828 124.957 1.00 9.84 125 ILE B N 1
ATOM 3893 C CA . ILE B 1 157 ? 100.487 142.920 124.067 1.00 11.48 125 ILE B CA 1
ATOM 3894 C C . ILE B 1 157 ? 101.774 143.234 124.811 1.00 12.06 125 ILE B C 1
ATOM 3895 O O . ILE B 1 157 ? 102.862 142.963 124.287 1.00 11.35 125 ILE B O 1
ATOM 3900 N N . SER B 1 158 ? 101.685 143.783 126.022 1.00 12.54 126 SER B N 1
ATOM 3901 C CA . SER B 1 158 ? 102.864 144.139 126.801 1.00 12.17 126 SER B CA 1
ATOM 3902 C C . SER B 1 158 ? 103.365 143.005 127.682 1.00 12.83 126 SER B C 1
ATOM 3903 O O . SER B 1 158 ? 104.542 143.005 128.059 1.00 13.91 126 SER B O 1
ATOM 3906 N N . GLY B 1 159 ? 102.508 142.046 128.018 1.00 13.20 127 GLY B N 1
ATOM 3907 C CA . GLY B 1 159 ? 102.892 140.923 128.846 1.00 9.72 127 GLY B CA 1
ATOM 3908 C C . GLY B 1 159 ? 102.314 140.919 130.243 1.00 10.54 127 GLY B C 1
ATOM 3909 O O . GLY B 1 159 ? 102.582 139.978 130.998 1.00 9.78 127 GLY B O 1
ATOM 3910 N N . GLU B 1 160 ? 101.532 141.936 130.612 1.00 10.98 128 GLU B N 1
ATOM 3911 C CA . GLU B 1 160 ? 100.936 141.958 131.944 1.00 14.75 128 GLU B CA 1
ATOM 3912 C C . GLU B 1 160 ? 99.860 140.889 132.082 1.00 15.97 128 GLU B C 1
ATOM 3913 O O . GLU B 1 160 ? 99.747 140.246 133.132 1.00 16.20 128 GLU B O 1
ATOM 3919 N N . TYR B 1 161 ? 99.065 140.685 131.036 1.00 16.10 129 TYR B N 1
ATOM 3920 C CA . TYR B 1 161 ? 98.018 139.676 131.020 1.00 11.85 129 TYR B CA 1
ATOM 3921 C C . TYR B 1 161 ? 98.422 138.518 130.117 1.00 11.70 129 TYR B C 1
ATOM 3922 O O . TYR B 1 161 ? 99.096 138.706 129.100 1.00 10.68 129 TYR B O 1
ATOM 3931 N N . ILE B 1 162 ? 98.002 137.317 130.502 1.00 11.12 130 ILE B N 1
ATOM 3932 C CA . ILE B 1 162 ? 98.184 136.113 129.702 1.00 11.22 130 ILE B CA 1
ATOM 3933 C C . ILE B 1 162 ? 96.830 135.728 129.124 1.00 13.02 130 ILE B C 1
ATOM 3934 O O . ILE B 1 162 ? 95.800 135.845 129.798 1.00 12.65 130 ILE B O 1
ATOM 3939 N N . GLY B 1 163 ? 96.833 135.269 127.875 1.00 13.79 131 GLY B N 1
ATOM 3940 C CA . GLY B 1 163 ? 95.613 135.008 127.135 1.00 11.97 131 GLY B CA 1
ATOM 3941 C C . GLY B 1 163 ? 95.382 133.523 126.935 1.00 10.39 131 GLY B C 1
ATOM 3942 O O . GLY B 1 163 ? 96.328 132.736 126.866 1.00 5.85 131 GLY B O 1
ATOM 3943 N N . ALA B 1 164 ? 94.109 133.145 126.844 1.00 8.71 132 ALA B N 1
ATOM 3944 C CA . ALA B 1 164 ? 93.719 131.763 126.615 1.00 10.62 132 ALA B CA 1
ATOM 3945 C C . ALA B 1 164 ? 92.435 131.737 125.799 1.00 11.32 132 ALA B C 1
ATOM 3946 O O . ALA B 1 164 ? 91.624 132.665 125.847 1.00 15.47 132 ALA B O 1
ATOM 3948 N N . LEU B 1 165 ? 92.260 130.655 125.045 1.00 9.41 133 LEU B N 1
ATOM 3949 C CA . LEU B 1 165 ? 91.077 130.447 124.221 1.00 7.30 133 LEU B CA 1
ATOM 3950 C C . LEU B 1 165 ? 90.468 129.102 124.582 1.00 6.26 133 LEU B C 1
ATOM 3951 O O . LEU B 1 165 ? 91.184 128.099 124.674 1.00 7.06 133 LEU B O 1
ATOM 3956 N N . ALA B 1 166 ? 89.153 129.082 124.785 1.00 5.28 134 ALA B N 1
ATOM 3957 C CA . ALA B 1 166 ? 88.437 127.896 125.250 1.00 5.76 134 ALA B CA 1
ATOM 3958 C C . ALA B 1 166 ? 87.292 127.599 124.286 1.00 6.65 134 ALA B C 1
ATOM 3959 O O . ALA B 1 166 ? 86.261 128.277 124.297 1.00 8.60 134 ALA B O 1
ATOM 3961 N N . MET B 1 167 ? 87.483 126.580 123.448 1.00 7.60 135 MET B N 1
ATOM 3962 C CA . MET B 1 167 ? 86.442 126.095 122.550 1.00 8.79 135 MET B CA 1
ATOM 3963 C C . MET B 1 167 ? 86.277 124.582 122.625 1.00 10.21 135 MET B C 1
ATOM 3964 O O . MET B 1 167 ? 85.552 124.007 121.804 1.00 14.07 135 MET B O 1
ATOM 3969 N N . SER B 1 168 ? 86.925 123.924 123.584 1.00 9.80 136 SER B N 1
ATOM 3970 C CA . SER B 1 168 ? 86.875 122.477 123.725 1.00 8.61 136 SER B CA 1
ATOM 3971 C C . SER B 1 168 ? 86.286 122.104 125.079 1.00 9.61 136 SER B C 1
ATOM 3972 O O . SER B 1 168 ? 86.431 122.838 126.062 1.00 10.43 136 SER B O 1
ATOM 3975 N N . GLU B 1 169 ? 85.620 120.959 125.118 1.00 7.44 137 GLU B N 1
ATOM 3976 C CA . GLU B 1 169 ? 84.980 120.425 126.311 1.00 4.91 137 GLU B CA 1
ATOM 3977 C C . GLU B 1 169 ? 85.378 118.972 126.486 1.00 6.24 137 GLU B C 1
ATOM 3978 O O . GLU B 1 169 ? 85.934 118.352 125.574 1.00 5.71 137 GLU B O 1
ATOM 3984 N N . PRO B 1 170 ? 85.112 118.388 127.660 1.00 5.59 138 PRO B N 1
ATOM 3985 C CA . PRO B 1 170 ? 85.445 116.968 127.858 1.00 7.60 138 PRO B CA 1
ATOM 3986 C C . PRO B 1 170 ? 84.779 116.043 126.856 1.00 9.74 138 PRO B C 1
ATOM 3987 O O . PRO B 1 170 ? 85.268 114.924 126.654 1.00 8.89 138 PRO B O 1
ATOM 3991 N N . ASN B 1 171 ? 83.684 116.469 126.225 1.00 11.79 139 ASN B N 1
ATOM 3992 C CA . ASN B 1 171 ? 83.002 115.673 125.216 1.00 13.49 139 ASN B CA 1
ATOM 3993 C C . ASN B 1 171 ? 82.952 116.356 123.857 1.00 12.96 139 ASN B C 1
ATOM 3994 O O . ASN B 1 171 ? 82.322 115.823 122.937 1.00 15.36 139 ASN B O 1
ATOM 3999 N N . ALA B 1 172 ? 83.593 117.514 123.703 1.00 11.41 140 ALA B N 1
ATOM 4000 C CA . ALA B 1 172 ? 83.607 118.235 122.436 1.00 8.35 140 ALA B CA 1
ATOM 4001 C C . ALA B 1 172 ? 84.988 118.837 122.231 1.00 8.50 140 ALA B C 1
ATOM 4002 O O . ALA B 1 172 ? 85.259 119.943 122.707 1.00 8.98 140 ALA B O 1
ATOM 4004 N N . GLY B 1 173 ? 85.852 118.110 121.528 1.00 8.96 141 GLY B N 1
ATOM 4005 C CA . GLY B 1 173 ? 87.168 118.612 121.181 1.00 9.57 141 GLY B CA 1
ATOM 4006 C C . GLY B 1 173 ? 87.285 118.869 119.694 1.00 8.83 141 GLY B C 1
ATOM 4007 O O . GLY B 1 173 ? 87.975 119.798 119.264 1.00 8.72 141 GLY B O 1
ATOM 4008 N N . SER B 1 174 ? 86.604 118.041 118.899 1.00 8.42 142 SER B N 1
ATOM 4009 C CA . SER B 1 174 ? 86.536 118.261 117.459 1.00 9.05 142 SER B CA 1
ATOM 4010 C C . SER B 1 174 ? 85.137 118.691 117.037 1.00 10.27 142 SER B C 1
ATOM 4011 O O . SER B 1 174 ? 84.984 119.513 116.126 1.00 11.27 142 SER B O 1
ATOM 4014 N N . ASP B 1 175 ? 84.107 118.147 117.689 1.00 10.99 143 ASP B N 1
ATOM 4015 C CA . ASP B 1 175 ? 82.726 118.576 117.471 1.00 9.43 143 ASP B CA 1
ATOM 4016 C C . ASP B 1 175 ? 82.489 119.813 118.333 1.00 8.93 143 ASP B C 1
ATOM 4017 O O . ASP B 1 175 ? 81.713 119.813 119.292 1.00 10.21 143 ASP B O 1
ATOM 4022 N N . VAL B 1 176 ? 83.186 120.892 117.972 1.00 7.85 144 VAL B N 1
ATOM 4023 C CA . VAL B 1 176 ? 83.190 122.099 118.798 1.00 8.99 144 VAL B CA 1
ATOM 4024 C C . VAL B 1 176 ? 81.775 122.639 118.970 1.00 10.40 144 VAL B C 1
ATOM 4025 O O . VAL B 1 176 ? 81.438 123.225 120.005 1.00 13.64 144 VAL B O 1
ATOM 4029 N N . VAL B 1 177 ? 80.926 122.450 117.961 1.00 11.83 145 VAL B N 1
ATOM 4030 C CA . VAL B 1 177 ? 79.572 122.994 117.991 1.00 12.04 145 VAL B CA 1
ATOM 4031 C C . VAL B 1 177 ? 78.719 122.236 119.002 1.00 11.05 145 VAL B C 1
ATOM 4032 O O . VAL B 1 177 ? 77.582 122.630 119.286 1.00 11.31 145 VAL B O 1
ATOM 4036 N N . SER B 1 178 ? 79.254 121.146 119.551 1.00 10.29 146 SER B N 1
ATOM 4037 C CA . SER B 1 178 ? 78.558 120.342 120.554 1.00 10.97 146 SER B CA 1
ATOM 4038 C C . SER B 1 178 ? 78.986 120.706 121.970 1.00 12.18 146 SER B C 1
ATOM 4039 O O . SER B 1 178 ? 78.971 119.861 122.870 1.00 12.61 146 SER B O 1
ATOM 4042 N N . MET B 1 179 ? 79.373 121.958 122.195 1.00 13.82 147 MET B N 1
ATOM 4043 C CA . MET B 1 179 ? 79.779 122.400 123.521 1.00 13.74 147 MET B CA 1
ATOM 4044 C C . MET B 1 179 ? 78.587 122.400 124.470 1.00 13.58 147 MET B C 1
ATOM 4045 O O . MET B 1 179 ? 77.428 122.456 124.049 1.00 14.65 147 MET B O 1
ATOM 4050 N N . LYS B 1 180 ? 78.887 122.336 125.778 1.00 13.27 148 LYS B N 1
ATOM 4051 C CA . LYS B 1 180 ? 77.870 122.230 126.822 1.00 12.93 148 LYS B CA 1
ATOM 4052 C C . LYS B 1 180 ? 78.171 123.249 127.927 1.00 14.25 148 LYS B C 1
ATOM 4053 O O . LYS B 1 180 ? 78.095 122.961 129.121 1.00 16.59 148 LYS B O 1
ATOM 4059 N N . LEU B 1 181 ? 78.521 124.467 127.521 1.00 14.94 149 LEU B N 1
ATOM 4060 C CA . LEU B 1 181 ? 78.654 125.600 128.427 1.00 14.33 149 LEU B CA 1
ATOM 4061 C C . LEU B 1 181 ? 77.504 126.557 128.156 1.00 13.84 149 LEU B C 1
ATOM 4062 O O . LEU B 1 181 ? 77.521 127.284 127.158 1.00 13.87 149 LEU B O 1
ATOM 4067 N N . LYS B 1 182 ? 76.511 126.555 129.039 1.00 14.42 150 LYS B N 1
ATOM 4068 C CA . LYS B 1 182 ? 75.274 127.283 128.801 1.00 15.70 150 LYS B CA 1
ATOM 4069 C C . LYS B 1 182 ? 75.299 128.648 129.478 1.00 15.07 150 LYS B C 1
ATOM 4070 O O . LYS B 1 182 ? 75.601 128.773 130.669 1.00 18.39 150 LYS B O 1
ATOM 4076 N N . ALA B 1 183 ? 74.965 129.673 128.696 1.00 15.43 151 ALA B N 1
ATOM 4077 C CA . ALA B 1 183 ? 74.872 131.047 129.173 1.00 15.79 151 ALA B CA 1
ATOM 4078 C C . ALA B 1 183 ? 73.446 131.529 128.958 1.00 17.17 151 ALA B C 1
ATOM 4079 O O . ALA B 1 183 ? 72.950 131.518 127.826 1.00 18.70 151 ALA B O 1
ATOM 4081 N N . GLU B 1 184 ? 72.793 131.950 130.038 1.00 19.17 152 GLU B N 1
ATOM 4082 C CA . GLU B 1 184 ? 71.408 132.411 130.002 1.00 19.85 152 GLU B CA 1
ATOM 4083 C C . GLU B 1 184 ? 71.387 133.898 130.333 1.00 20.83 152 GLU B C 1
ATOM 4084 O O . GLU B 1 184 ? 71.976 134.324 131.331 1.00 23.10 152 GLU B O 1
ATOM 4090 N N . LYS B 1 185 ? 70.712 134.684 129.499 1.00 21.71 153 LYS B N 1
ATOM 4091 C CA . LYS B 1 185 ? 70.689 136.137 129.653 1.00 20.39 153 LYS B CA 1
ATOM 4092 C C . LYS B 1 185 ? 69.620 136.523 130.668 1.00 22.35 153 LYS B C 1
ATOM 4093 O O . LYS B 1 185 ? 68.426 136.528 130.362 1.00 25.76 153 LYS B O 1
ATOM 4099 N N . LYS B 1 186 ? 70.049 136.849 131.886 1.00 23.30 154 LYS B N 1
ATOM 4100 C CA . LYS B 1 186 ? 69.142 137.332 132.927 1.00 22.95 154 LYS B CA 1
ATOM 4101 C C . LYS B 1 186 ? 69.193 138.860 132.975 1.00 23.22 154 LYS B C 1
ATOM 4102 O O . LYS B 1 186 ? 69.758 139.477 133.880 1.00 26.01 154 LYS B O 1
ATOM 4108 N N . GLY B 1 187 ? 68.586 139.467 131.959 1.00 23.19 155 GLY B N 1
ATOM 4109 C CA . GLY B 1 187 ? 68.531 140.913 131.867 1.00 22.51 155 GLY B CA 1
ATOM 4110 C C . GLY B 1 187 ? 69.733 141.506 131.161 1.00 22.14 155 GLY B C 1
ATOM 4111 O O . GLY B 1 187 ? 69.950 141.254 129.972 1.00 23.52 155 GLY B O 1
ATOM 4112 N N . ASN B 1 188 ? 70.523 142.299 131.886 1.00 23.45 156 ASN B N 1
ATOM 4113 C CA . ASN B 1 188 ? 71.716 142.932 131.340 1.00 23.74 156 ASN B CA 1
ATOM 4114 C C . ASN B 1 188 ? 72.973 142.104 131.571 1.00 24.34 156 ASN B C 1
ATOM 4115 O O . ASN B 1 188 ? 74.071 142.553 131.224 1.00 25.36 156 ASN B O 1
ATOM 4120 N N . HIS B 1 189 ? 72.843 140.911 132.146 1.00 23.51 157 HIS B N 1
ATOM 4121 C CA . HIS B 1 189 ? 73.973 140.041 132.430 1.00 22.11 157 HIS B CA 1
ATOM 4122 C C . HIS B 1 189 ? 73.728 138.674 131.807 1.00 19.35 157 HIS B C 1
ATOM 4123 O O . HIS B 1 189 ? 72.626 138.359 131.349 1.00 18.62 157 HIS B O 1
ATOM 4130 N N . TYR B 1 190 ? 74.781 137.860 131.793 1.00 16.59 158 TYR B N 1
ATOM 4131 C CA . TYR B 1 190 ? 74.698 136.480 131.342 1.00 13.56 158 TYR B CA 1
ATOM 4132 C C . TYR B 1 190 ? 75.213 135.576 132.449 1.00 13.50 158 TYR B C 1
ATOM 4133 O O . TYR B 1 190 ? 76.360 135.709 132.885 1.00 17.28 158 TYR B O 1
ATOM 4142 N N . ILE B 1 191 ? 74.354 134.675 132.915 1.00 10.24 159 ILE B N 1
ATOM 4143 C CA . ILE B 1 191 ? 74.720 133.664 133.897 1.00 11.72 159 ILE B CA 1
ATOM 4144 C C . ILE B 1 191 ? 75.261 132.460 133.142 1.00 13.71 159 ILE B C 1
ATOM 4145 O O . ILE B 1 191 ? 74.536 131.822 132.368 1.00 14.58 159 ILE B O 1
ATOM 4150 N N . LEU B 1 192 ? 76.542 132.170 133.349 1.00 13.08 160 LEU B N 1
ATOM 4151 C CA . LEU B 1 192 ? 77.237 131.079 132.683 1.00 13.16 160 LEU B CA 1
ATOM 4152 C C . LEU B 1 192 ? 77.372 129.913 133.648 1.00 13.80 160 LEU B C 1
ATOM 4153 O O . LEU B 1 192 ? 77.673 130.115 134.832 1.00 16.57 160 LEU B O 1
ATOM 4158 N N . ASN B 1 193 ? 77.144 128.705 133.136 1.00 13.39 161 ASN B N 1
ATOM 4159 C CA . ASN B 1 193 ? 77.308 127.475 133.901 1.00 14.04 161 ASN B CA 1
ATOM 4160 C C . ASN B 1 193 ? 77.784 126.389 132.949 1.00 14.10 161 ASN B C 1
ATOM 4161 O O . ASN B 1 193 ? 77.229 126.234 131.856 1.00 16.11 161 ASN B O 1
ATOM 4166 N N . GLY B 1 194 ? 78.813 125.656 133.353 1.00 13.17 162 GLY B N 1
ATOM 4167 C CA . GLY B 1 194 ? 79.349 124.593 132.524 1.00 13.42 162 GLY B CA 1
ATOM 4168 C C . GLY B 1 194 ? 80.827 124.391 132.814 1.00 14.61 162 GLY B C 1
ATOM 4169 O O . GLY B 1 194 ? 81.358 124.909 133.793 1.00 14.54 162 GLY B O 1
ATOM 4170 N N . ASN B 1 195 ? 81.467 123.622 131.935 1.00 12.58 163 ASN B N 1
ATOM 4171 C CA . ASN B 1 195 ? 82.884 123.321 132.066 1.00 12.76 163 ASN B CA 1
ATOM 4172 C C . ASN B 1 195 ? 83.546 123.431 130.701 1.00 10.17 163 ASN B C 1
ATOM 4173 O O . ASN B 1 195 ? 82.900 123.255 129.665 1.00 8.21 163 ASN B O 1
ATOM 4178 N N . LYS B 1 196 ? 84.844 123.728 130.714 1.00 9.23 164 L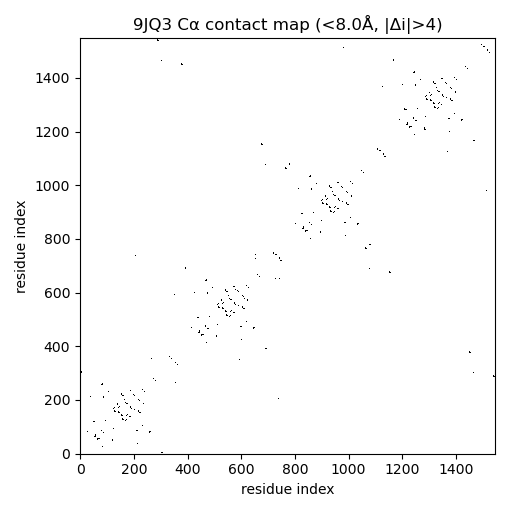YS B N 1
ATOM 4179 C CA . LYS B 1 196 ? 85.659 123.770 129.509 1.00 8.67 164 LYS B CA 1
ATOM 4180 C C . LYS B 1 196 ? 86.992 123.096 129.795 1.00 9.14 164 LYS B C 1
ATOM 4181 O O . LYS B 1 196 ? 87.600 123.327 130.844 1.00 12.08 164 LYS B O 1
ATOM 4187 N N . PHE B 1 197 ? 87.442 122.267 128.857 1.00 7.89 165 PHE B N 1
ATOM 4188 C CA . PHE B 1 197 ? 88.627 121.444 129.036 1.00 7.39 165 PHE B CA 1
ATOM 4189 C C . PHE B 1 197 ? 89.629 121.715 127.921 1.00 8.38 165 PHE B C 1
ATOM 4190 O O . PHE B 1 197 ? 89.281 122.219 126.850 1.00 8.42 165 PHE B O 1
ATOM 4198 N N . TRP B 1 198 ? 90.890 121.371 128.192 1.00 8.89 166 TRP B N 1
ATOM 4199 C CA . TRP B 1 198 ? 91.983 121.556 127.237 1.00 8.04 166 TRP B CA 1
ATOM 4200 C C . TRP B 1 198 ? 92.242 123.039 126.969 1.00 6.92 166 TRP B C 1
ATOM 4201 O O . TRP B 1 198 ? 92.370 123.462 125.820 1.00 5.05 166 TRP B O 1
ATOM 4212 N N . ILE B 1 199 ? 92.320 123.830 128.035 1.00 7.21 167 ILE B N 1
ATOM 4213 C CA . ILE B 1 199 ? 92.544 125.267 127.926 1.00 7.42 167 ILE B CA 1
ATOM 4214 C C . ILE B 1 199 ? 94.012 125.553 128.218 1.00 7.93 167 ILE B C 1
ATOM 4215 O O . ILE B 1 199 ? 94.462 125.428 129.362 1.00 12.23 167 ILE B O 1
ATOM 4220 N N . THR B 1 200 ? 94.756 125.942 127.186 1.00 7.31 168 THR B N 1
ATOM 4221 C CA . THR B 1 200 ? 96.159 126.293 127.351 1.00 7.13 168 THR B CA 1
ATOM 4222 C C . THR B 1 200 ? 96.273 127.635 128.063 1.00 6.84 168 THR B C 1
ATOM 4223 O O . THR B 1 200 ? 95.578 128.594 127.713 1.00 8.18 168 THR B O 1
ATOM 4227 N N . ASN B 1 201 ? 97.147 127.698 129.066 1.00 6.73 169 ASN B N 1
ATOM 4228 C CA . ASN B 1 201 ? 97.377 128.873 129.903 1.00 3.66 169 ASN B CA 1
ATOM 4229 C C . ASN B 1 201 ? 96.172 129.175 130.783 1.00 5.98 169 ASN B C 1
ATOM 4230 O O . ASN B 1 201 ? 96.056 130.300 131.293 1.00 4.48 169 ASN B O 1
ATOM 4235 N N . GLY B 1 202 ? 95.267 128.207 130.982 1.00 6.81 170 GLY B N 1
ATOM 4236 C CA . GLY B 1 202 ? 94.096 128.407 131.802 1.00 7.73 170 GLY B CA 1
ATOM 4237 C C . GLY B 1 202 ? 94.365 128.898 133.206 1.00 9.27 170 GLY B C 1
ATOM 4238 O O . GLY B 1 202 ? 93.764 129.892 133.631 1.00 11.23 170 GLY B O 1
ATOM 4239 N N . PRO B 1 203 ? 95.251 128.249 133.969 1.00 10.67 171 PRO B N 1
ATOM 4240 C CA . PRO B 1 203 ? 95.493 128.691 135.349 1.00 10.71 171 PRO B CA 1
ATOM 4241 C C . PRO B 1 203 ? 96.358 129.935 135.459 1.00 10.78 171 PRO B C 1
ATOM 4242 O O . PRO B 1 203 ? 96.574 130.417 136.579 1.00 13.13 171 PRO B O 1
ATOM 4246 N N . ASP B 1 204 ? 96.859 130.465 134.342 1.00 9.92 172 ASP B N 1
ATOM 4247 C CA . ASP B 1 204 ? 97.673 131.670 134.345 1.00 10.02 172 ASP B CA 1
ATOM 4248 C C . ASP B 1 204 ? 97.094 132.795 133.501 1.00 12.22 172 ASP B C 1
ATOM 4249 O O . ASP B 1 204 ? 97.640 133.904 133.526 1.00 12.20 172 ASP B O 1
ATOM 4254 N N . ALA B 1 205 ? 96.015 132.551 132.763 1.00 13.59 173 ALA B N 1
ATOM 4255 C CA . ALA B 1 205 ? 95.456 133.575 131.892 1.00 13.44 173 ALA B CA 1
ATOM 4256 C C . ALA B 1 205 ? 94.621 134.568 132.690 1.00 13.95 173 ALA B C 1
ATOM 4257 O O . ALA B 1 205 ? 93.818 134.186 133.547 1.00 13.51 173 ALA B O 1
ATOM 4259 N N . ASP B 1 206 ? 94.817 135.855 132.401 1.00 14.27 174 ASP B N 1
ATOM 4260 C CA . ASP B 1 206 ? 94.004 136.911 132.988 1.00 13.67 174 ASP B CA 1
ATOM 4261 C C . ASP B 1 206 ? 92.806 137.281 132.127 1.00 13.61 174 ASP B C 1
ATOM 4262 O O . ASP B 1 206 ? 91.837 137.844 132.649 1.00 15.36 174 ASP B O 1
ATOM 4267 N N . VAL B 1 207 ? 92.850 136.980 130.831 1.00 14.21 175 VAL B N 1
ATOM 4268 C CA . VAL B 1 207 ? 91.743 137.218 129.914 1.00 11.58 175 VAL B CA 1
ATOM 4269 C C . VAL B 1 207 ? 91.552 135.962 129.078 1.00 10.67 175 VAL B C 1
ATOM 4270 O O . VAL B 1 207 ? 92.502 135.477 128.454 1.00 12.42 175 VAL B O 1
ATOM 4274 N N . LEU B 1 208 ? 90.329 135.437 129.066 1.00 9.36 176 LEU B N 1
ATOM 4275 C CA . LEU B 1 208 ? 90.006 134.216 128.343 1.00 8.20 176 LEU B CA 1
ATOM 4276 C C . LEU B 1 208 ? 88.818 134.470 127.427 1.00 7.73 176 LEU B C 1
ATOM 4277 O O . LEU B 1 208 ? 87.933 135.265 127.752 1.00 8.49 176 LEU B O 1
ATOM 4282 N N . ILE B 1 209 ? 88.806 133.793 126.285 1.00 9.23 177 ILE B N 1
ATOM 4283 C CA . ILE B 1 209 ? 87.711 133.875 125.326 1.00 9.37 177 ILE B CA 1
ATOM 4284 C C . ILE B 1 209 ? 87.026 132.515 125.310 1.00 10.13 177 ILE B C 1
ATOM 4285 O O . ILE B 1 209 ? 87.577 131.538 124.791 1.00 10.05 177 ILE B O 1
ATOM 4290 N N . VAL B 1 210 ? 85.824 132.445 125.878 1.00 10.03 178 VAL B N 1
ATOM 4291 C CA . VAL B 1 210 ? 85.108 131.188 126.061 1.00 10.79 178 VAL B CA 1
ATOM 4292 C C . VAL B 1 210 ? 83.842 131.209 125.217 1.00 10.14 178 VAL B C 1
ATOM 4293 O O . VAL B 1 210 ? 83.099 132.197 125.216 1.00 8.66 178 VAL B O 1
ATOM 4297 N N . TYR B 1 211 ? 83.592 130.113 124.509 1.00 8.75 179 TYR B N 1
ATOM 4298 C CA . TYR B 1 211 ? 82.393 129.961 123.697 1.00 7.75 179 TYR B CA 1
ATOM 4299 C C . TYR B 1 211 ? 81.347 129.189 124.491 1.00 7.08 179 TYR B C 1
ATOM 4300 O O . TYR B 1 211 ? 81.575 128.035 124.869 1.00 6.34 179 TYR B O 1
ATOM 4309 N N . ALA B 1 212 ? 80.208 129.829 124.744 1.00 7.05 180 ALA B N 1
ATOM 4310 C CA . ALA B 1 212 ? 79.142 129.254 125.549 1.00 7.01 180 ALA B CA 1
ATOM 4311 C C . ALA B 1 212 ? 77.859 129.169 124.734 1.00 7.39 180 ALA B C 1
ATOM 4312 O O . ALA B 1 212 ? 77.511 130.094 123.995 1.00 2.63 180 ALA B O 1
ATOM 4314 N N . LYS B 1 213 ? 77.159 128.047 124.877 1.00 7.02 181 LYS B N 1
ATOM 4315 C CA . LYS B 1 213 ? 75.903 127.832 124.167 1.00 8.40 181 LYS B CA 1
ATOM 4316 C C . LYS B 1 213 ? 74.834 128.752 124.743 1.00 9.72 181 LYS B C 1
ATOM 4317 O O . LYS B 1 213 ? 74.421 128.591 125.896 1.00 10.82 181 LYS B O 1
ATOM 4323 N N . THR B 1 214 ? 74.381 129.718 123.944 1.00 10.43 182 THR B N 1
ATOM 4324 C CA . THR B 1 214 ? 73.378 130.675 124.389 1.00 13.55 182 THR B CA 1
ATOM 4325 C C . THR B 1 214 ? 71.950 130.192 124.187 1.00 17.91 182 THR B C 1
ATOM 4326 O O . THR B 1 214 ? 71.054 130.644 124.910 1.00 19.68 182 THR B O 1
ATOM 4330 N N . ASP B 1 215 ? 71.713 129.292 123.234 1.00 21.94 183 ASP B N 1
ATOM 4331 C CA . ASP B 1 215 ? 70.373 128.778 122.964 1.00 21.58 183 ASP B CA 1
ATOM 4332 C C . ASP B 1 215 ? 70.507 127.387 122.362 1.00 20.95 183 ASP B C 1
ATOM 4333 O O . ASP B 1 215 ? 70.904 127.246 121.201 1.00 20.99 183 ASP B O 1
ATOM 4338 N N . LEU B 1 216 ? 70.176 126.361 123.149 1.00 21.48 184 LEU B N 1
ATOM 4339 C CA . LEU B 1 216 ? 70.224 124.994 122.648 1.00 24.08 184 LEU B CA 1
ATOM 4340 C C . LEU B 1 216 ? 69.170 124.734 121.581 1.00 25.50 184 LEU B C 1
ATOM 4341 O O . LEU B 1 216 ? 69.303 123.770 120.819 1.00 27.80 184 LEU B O 1
ATOM 4346 N N . ALA B 1 217 ? 68.130 125.567 121.507 1.00 25.13 185 ALA B N 1
ATOM 4347 C CA . ALA B 1 217 ? 67.067 125.404 120.517 1.00 24.57 185 ALA B CA 1
ATOM 4348 C C . ALA B 1 217 ? 67.373 126.301 119.321 1.00 24.39 185 ALA B C 1
ATOM 4349 O O . ALA B 1 217 ? 66.725 127.321 119.078 1.00 25.39 185 ALA B O 1
ATOM 4351 N N . ALA B 1 218 ? 68.390 125.901 118.561 1.00 24.37 186 ALA B N 1
ATOM 4352 C CA . ALA B 1 218 ? 68.796 126.600 117.352 1.00 24.99 186 ALA B CA 1
ATOM 4353 C C . ALA B 1 218 ? 68.551 125.700 116.151 1.00 25.58 186 ALA B C 1
ATOM 4354 O O . ALA B 1 218 ? 68.655 124.474 116.245 1.00 25.08 186 ALA B O 1
ATOM 4356 N N . VAL B 1 219 ? 68.221 126.318 115.021 1.00 27.81 187 VAL B N 1
ATOM 4357 C CA . VAL B 1 219 ? 67.937 125.566 113.800 1.00 28.52 187 VAL B CA 1
ATOM 4358 C C . VAL B 1 219 ? 69.191 124.764 113.454 1.00 27.87 187 VAL B C 1
ATOM 4359 O O . VAL B 1 219 ? 69.126 123.526 113.441 1.00 30.51 187 VAL B O 1
ATOM 4363 N N . PRO B 1 220 ? 70.341 125.385 113.166 1.00 26.03 188 PRO B N 1
ATOM 4364 C CA . PRO B 1 220 ? 71.606 124.673 113.384 1.00 24.72 188 PRO B CA 1
ATOM 4365 C C . PRO B 1 220 ? 72.198 125.018 114.741 1.00 22.47 188 PRO B C 1
ATOM 4366 O O . PRO B 1 220 ? 72.105 126.149 115.221 1.00 19.18 188 PRO B O 1
ATOM 4370 N N . ALA B 1 221 ? 72.816 124.017 115.371 1.00 20.74 189 ALA B N 1
ATOM 4371 C CA . ALA B 1 221 ? 73.458 124.251 116.661 1.00 19.75 189 ALA B CA 1
ATOM 4372 C C . ALA B 1 221 ? 74.501 125.356 116.560 1.00 20.26 189 ALA B C 1
ATOM 4373 O O . ALA B 1 221 ? 74.722 126.105 117.520 1.00 20.19 189 ALA B O 1
ATOM 4375 N N . SER B 1 222 ? 75.147 125.480 115.397 1.00 18.92 190 SER B N 1
ATOM 4376 C CA . SER B 1 222 ? 76.176 126.498 115.218 1.00 17.50 190 SER B CA 1
ATOM 4377 C C . SER B 1 222 ? 75.645 127.899 115.495 1.00 18.00 190 SER B C 1
ATOM 4378 O O . SER B 1 222 ? 76.414 128.793 115.867 1.00 19.24 190 SER B O 1
ATOM 4381 N N . ARG B 1 223 ? 74.341 128.111 115.324 1.00 17.97 191 ARG B N 1
ATOM 4382 C CA . ARG B 1 223 ? 73.726 129.412 115.551 1.00 18.08 191 ARG B CA 1
ATOM 4383 C C . ARG B 1 223 ? 73.283 129.614 116.997 1.00 17.71 191 ARG B C 1
ATOM 4384 O O . ARG B 1 223 ? 72.443 130.486 117.254 1.00 17.10 191 ARG B O 1
ATOM 4392 N N . GLY B 1 224 ? 73.821 128.842 117.939 1.00 18.35 192 GLY B N 1
ATOM 4393 C CA . GLY B 1 224 ? 73.411 128.949 119.326 1.00 18.97 192 GLY B CA 1
ATOM 4394 C C . GLY B 1 224 ? 74.562 129.078 120.302 1.00 18.58 192 GLY B C 1
ATOM 4395 O O . GLY B 1 224 ? 74.437 128.682 121.465 1.00 21.53 192 GLY B O 1
ATOM 4396 N N . ILE B 1 225 ? 75.686 129.629 119.850 1.00 16.71 193 ILE B N 1
ATOM 4397 C CA . ILE B 1 225 ? 76.870 129.812 120.682 1.00 15.81 193 ILE B CA 1
ATOM 4398 C C . ILE B 1 225 ? 77.328 131.259 120.576 1.00 15.59 193 ILE B C 1
ATOM 4399 O O . ILE B 1 225 ? 77.214 131.883 119.514 1.00 16.43 193 ILE B O 1
ATOM 4404 N N . THR B 1 226 ? 77.845 131.790 121.682 1.00 14.18 194 THR B N 1
ATOM 4405 C CA . THR B 1 226 ? 78.343 133.155 121.751 1.00 13.01 194 THR B CA 1
ATOM 4406 C C . THR B 1 226 ? 79.694 133.176 122.454 1.00 12.12 194 THR B C 1
ATOM 4407 O O . THR B 1 226 ? 79.966 132.362 123.342 1.00 12.66 194 THR B O 1
ATOM 4411 N N . ALA B 1 227 ? 80.538 134.122 122.051 1.00 10.51 195 ALA B N 1
ATOM 4412 C CA . ALA B 1 227 ? 81.864 134.293 122.627 1.00 8.82 195 ALA B CA 1
ATOM 4413 C C . ALA B 1 227 ? 81.804 135.313 123.756 1.00 8.61 195 ALA B C 1
ATOM 4414 O O . ALA B 1 227 ? 81.240 136.400 123.588 1.00 7.64 195 ALA B O 1
ATOM 4416 N N . PHE B 1 228 ? 82.384 134.960 124.900 1.00 9.78 196 PHE B N 1
ATOM 4417 C CA . PHE B 1 228 ? 82.430 135.818 126.071 1.00 10.03 196 PHE B CA 1
ATOM 4418 C C . PHE B 1 228 ? 83.875 136.005 126.513 1.00 8.71 196 PHE B C 1
ATOM 4419 O O . PHE B 1 228 ? 84.716 135.112 126.365 1.00 9.73 196 PHE B O 1
ATOM 4427 N N . ILE B 1 229 ? 84.152 137.184 127.064 1.00 11.35 197 ILE B N 1
ATOM 4428 C CA . ILE B 1 229 ? 85.472 137.538 127.573 1.00 11.36 197 ILE B CA 1
ATOM 4429 C C . ILE B 1 229 ? 85.426 137.437 129.091 1.00 11.24 197 ILE B C 1
ATOM 4430 O O . ILE B 1 229 ? 84.812 138.279 129.760 1.00 12.02 197 ILE B O 1
ATOM 4435 N N . VAL B 1 230 ? 86.074 136.410 129.632 1.00 11.34 198 VAL B N 1
ATOM 4436 C CA . VAL B 1 230 ? 86.127 136.163 131.067 1.00 13.32 198 VAL B CA 1
ATOM 4437 C C . VAL B 1 230 ? 87.431 136.732 131.607 1.00 16.72 198 VAL B C 1
ATOM 4438 O O . VAL B 1 230 ? 88.480 136.637 130.958 1.00 19.42 198 VAL B O 1
ATOM 4442 N N . GLU B 1 231 ? 87.362 137.325 132.795 1.00 18.18 199 GLU B N 1
ATOM 4443 C CA . GLU B 1 231 ? 88.516 137.913 133.455 1.00 16.81 199 GLU B CA 1
ATOM 4444 C C . GLU B 1 231 ? 88.785 137.193 134.770 1.00 18.70 199 GLU B C 1
ATOM 4445 O O . GLU B 1 231 ? 87.869 136.664 135.407 1.00 18.03 199 GLU B O 1
ATOM 4451 N N . LYS B 1 232 ? 90.053 137.175 135.170 1.00 18.29 200 LYS B N 1
ATOM 4452 C CA . LYS B 1 232 ? 90.425 136.546 136.429 1.00 17.21 200 LYS B CA 1
ATOM 4453 C C . LYS B 1 232 ? 89.872 137.348 137.600 1.00 15.37 200 LYS B C 1
ATOM 4454 O O . LYS B 1 232 ? 90.041 138.568 137.675 1.00 16.46 200 LYS B O 1
ATOM 4460 N N . GLY B 1 233 ? 89.208 136.651 138.519 1.00 13.19 201 GLY B N 1
ATOM 4461 C CA . GLY B 1 233 ? 88.556 137.272 139.654 1.00 15.82 201 GLY B CA 1
ATOM 4462 C C . GLY B 1 233 ? 87.047 137.304 139.558 1.00 18.59 201 GLY B C 1
ATOM 4463 O O . GLY B 1 233 ? 86.388 137.636 140.552 1.00 20.30 201 GLY B O 1
ATOM 4464 N N . MET B 1 234 ? 86.481 136.977 138.404 1.00 19.46 202 MET B N 1
ATOM 4465 C CA . MET B 1 234 ? 85.031 136.962 138.261 1.00 16.21 202 MET B CA 1
ATOM 4466 C C . MET B 1 234 ? 84.431 135.946 139.229 1.00 15.31 202 MET B C 1
ATOM 4467 O O . MET B 1 234 ? 84.815 134.771 139.199 1.00 14.67 202 MET B O 1
ATOM 4472 N N . PRO B 1 235 ? 83.502 136.348 140.099 1.00 15.54 203 PRO B N 1
ATOM 4473 C CA . PRO B 1 235 ? 82.903 135.378 141.028 1.00 16.06 203 PRO B CA 1
ATOM 4474 C C . PRO B 1 235 ? 82.245 134.231 140.274 1.00 17.08 203 PRO B C 1
ATOM 4475 O O . PRO B 1 235 ? 81.494 134.444 139.320 1.00 19.07 203 PRO B O 1
ATOM 4479 N N . GLY B 1 236 ? 82.536 133.007 140.712 1.00 16.14 204 GLY B N 1
ATOM 4480 C CA . GLY B 1 236 ? 82.003 131.811 140.098 1.00 15.37 204 GLY B CA 1
ATOM 4481 C C . GLY B 1 236 ? 82.923 131.150 139.094 1.00 16.32 204 GLY B C 1
ATOM 4482 O O . GLY B 1 236 ? 82.646 130.018 138.678 1.00 17.26 204 GLY B O 1
ATOM 4483 N N . PHE B 1 237 ? 84.003 131.817 138.696 1.00 16.00 205 PHE B N 1
ATOM 4484 C CA . PHE B 1 237 ? 84.956 131.280 137.733 1.00 15.97 205 PHE B CA 1
ATOM 4485 C C . PHE B 1 237 ? 86.156 130.719 138.485 1.00 17.19 205 PHE B C 1
ATOM 4486 O O . PHE B 1 237 ? 86.776 131.427 139.286 1.00 17.28 205 PHE B O 1
ATOM 4494 N N . SER B 1 238 ? 86.481 129.453 138.228 1.00 15.89 206 SER B N 1
ATOM 4495 C CA . SER B 1 238 ? 87.596 128.785 138.883 1.00 12.98 206 SER B CA 1
ATOM 4496 C C . SER B 1 238 ? 88.315 127.889 137.884 1.00 12.83 206 SER B C 1
ATOM 4497 O O . SER B 1 238 ? 87.833 127.637 136.776 1.00 13.04 206 SER B O 1
ATOM 4500 N N . THR B 1 239 ? 89.481 127.397 138.297 1.00 11.16 207 THR B N 1
ATOM 4501 C CA . THR B 1 239 ? 90.304 126.529 137.472 1.00 12.46 207 THR B CA 1
ATOM 4502 C C . THR B 1 239 ? 90.615 125.246 138.231 1.00 12.97 207 THR B C 1
ATOM 4503 O O . THR B 1 239 ? 90.513 125.184 139.459 1.00 14.82 207 THR B O 1
ATOM 4507 N N . SER B 1 240 ? 90.999 124.219 137.479 1.00 15.11 208 SER B N 1
ATOM 4508 C CA . SER B 1 240 ? 91.319 122.914 138.030 1.00 15.07 208 SER B CA 1
ATOM 4509 C C . SER B 1 240 ? 92.833 122.712 138.051 1.00 14.19 208 SER B C 1
ATOM 4510 O O . SER B 1 240 ? 93.611 123.567 137.620 1.00 13.63 208 SER B O 1
ATOM 4513 N N . LYS B 1 241 ? 93.253 121.558 138.563 1.00 14.26 209 LYS B N 1
ATOM 4514 C CA . LYS B 1 241 ? 94.670 121.227 138.603 1.00 15.73 209 LYS B CA 1
ATOM 4515 C C . LYS B 1 241 ? 95.214 121.054 137.191 1.00 14.95 209 LYS B C 1
ATOM 4516 O O . LYS B 1 241 ? 94.537 120.520 136.307 1.00 17.93 209 LYS B O 1
ATOM 4522 N N . LYS B 1 242 ? 96.446 121.512 136.979 1.00 14.78 210 LYS B N 1
ATOM 4523 C CA . LYS B 1 242 ? 97.066 121.410 135.665 1.00 12.42 210 LYS B CA 1
ATOM 4524 C C . LYS B 1 242 ? 97.161 119.953 135.232 1.00 12.10 210 LYS B C 1
ATOM 4525 O O . LYS B 1 242 ? 97.283 119.047 136.061 1.00 10.68 210 LYS B O 1
ATOM 4531 N N . LEU B 1 243 ? 97.105 119.734 133.922 1.00 11.51 211 LEU B N 1
ATOM 4532 C CA . LEU B 1 243 ? 97.160 118.383 133.385 1.00 11.24 211 LEU B CA 1
ATOM 4533 C C . LEU B 1 243 ? 98.597 117.876 133.337 1.00 10.14 211 LEU B C 1
ATOM 4534 O O . LEU B 1 243 ? 99.549 118.643 133.166 1.00 9.83 211 LEU B O 1
ATOM 4539 N N . ASP B 1 244 ? 98.744 116.563 133.490 1.00 9.71 212 ASP B N 1
ATOM 4540 C CA . ASP B 1 244 ? 100.029 115.878 133.367 1.00 8.37 212 ASP B CA 1
ATOM 4541 C C . ASP B 1 244 ? 100.050 115.223 131.990 1.00 8.14 212 ASP B C 1
ATOM 4542 O O . ASP B 1 244 ? 99.468 114.152 131.793 1.00 10.20 212 ASP B O 1
ATOM 4547 N N . LYS B 1 245 ? 100.721 115.867 131.042 1.00 7.76 213 LYS B N 1
ATOM 4548 C CA . LYS B 1 245 ? 100.691 115.469 129.643 1.00 6.79 213 LYS B CA 1
ATOM 4549 C C . LYS B 1 245 ? 101.972 114.738 129.262 1.00 7.32 213 LYS B C 1
ATOM 4550 O O . LYS B 1 245 ? 102.997 114.818 129.944 1.00 10.42 213 LYS B O 1
ATOM 4556 N N . LEU B 1 246 ? 101.893 114.011 128.146 1.00 6.36 214 LEU B N 1
ATOM 4557 C CA . LEU B 1 246 ? 103.059 113.297 127.635 1.00 7.55 214 LEU B CA 1
ATOM 4558 C C . LEU B 1 246 ? 104.184 114.268 127.301 1.00 6.86 214 LEU B C 1
ATOM 4559 O O . LEU B 1 246 ? 105.311 114.125 127.791 1.00 8.45 214 LEU B O 1
ATOM 4564 N N . GLY B 1 247 ? 103.896 115.262 126.465 1.00 6.84 215 GLY B N 1
ATOM 4565 C CA . GLY B 1 247 ? 104.881 116.254 126.084 1.00 2.53 215 GLY B CA 1
ATOM 4566 C C . GLY B 1 247 ? 104.373 117.668 126.268 1.00 3.59 215 GLY B C 1
ATOM 4567 O O . GLY B 1 247 ? 103.285 117.878 126.812 1.00 3.03 215 GLY B O 1
ATOM 4568 N N . MET B 1 248 ? 105.153 118.648 125.813 1.00 5.57 216 MET B N 1
ATOM 4569 C CA . MET B 1 248 ? 104.808 120.060 125.975 1.00 7.37 216 MET B CA 1
ATOM 4570 C C . MET B 1 248 ? 104.488 120.375 127.433 1.00 6.11 216 MET B C 1
ATOM 4571 O O . MET B 1 248 ? 103.619 121.196 127.736 1.00 6.16 216 MET B O 1
ATOM 4576 N N . ARG B 1 249 ? 105.197 119.715 128.344 1.00 7.28 217 ARG B N 1
ATOM 4577 C CA . ARG B 1 249 ? 105.012 119.928 129.772 1.00 6.76 217 ARG B CA 1
ATOM 4578 C C . ARG B 1 249 ? 105.586 121.285 130.155 1.00 6.18 217 ARG B C 1
ATOM 4579 O O . ARG B 1 249 ? 106.738 121.595 129.833 1.00 6.82 217 ARG B O 1
ATOM 4587 N N . GLY B 1 250 ? 104.775 122.091 130.844 1.00 6.75 218 GLY B N 1
ATOM 4588 C CA . GLY B 1 250 ? 105.088 123.478 131.142 1.00 9.00 218 GLY B CA 1
ATOM 4589 C C . GLY B 1 250 ? 104.019 124.441 130.664 1.00 8.89 218 GLY B C 1
ATOM 4590 O O . GLY B 1 250 ? 103.776 125.463 131.314 1.00 10.38 218 GLY B O 1
ATOM 4591 N N . SER B 1 251 ? 103.379 124.133 129.539 1.00 11.44 219 SER B N 1
ATOM 4592 C CA . SER B 1 251 ? 102.218 124.879 129.074 1.00 11.34 219 SER B CA 1
ATOM 4593 C C . SER B 1 251 ? 101.008 124.424 129.879 1.00 13.14 219 SER B C 1
ATOM 4594 O O . SER B 1 251 ? 100.385 123.408 129.553 1.00 13.17 219 SER B O 1
ATOM 4597 N N . ASN B 1 252 ? 100.680 125.176 130.925 1.00 12.72 220 ASN B N 1
ATOM 4598 C CA . ASN B 1 252 ? 99.675 124.766 131.896 1.00 11.85 220 ASN B CA 1
ATOM 4599 C C . ASN B 1 252 ? 98.319 124.633 131.214 1.00 11.41 220 ASN B C 1
ATOM 4600 O O . ASN B 1 252 ? 97.739 125.630 130.770 1.00 11.57 220 ASN B O 1
ATOM 4605 N N . THR B 1 253 ? 97.820 123.401 131.132 1.00 10.44 221 THR B N 1
ATOM 4606 C CA . THR B 1 253 ? 96.492 123.110 130.612 1.00 7.11 221 THR B CA 1
ATOM 4607 C C . THR B 1 253 ? 95.619 122.629 131.762 1.00 6.46 221 THR B C 1
ATOM 4608 O O . THR B 1 253 ? 96.045 121.787 132.558 1.00 3.38 221 THR B O 1
ATOM 4612 N N . CYS B 1 254 ? 94.402 123.162 131.846 1.00 7.00 222 CYS B N 1
ATOM 4613 C CA . CYS B 1 254 ? 93.514 122.868 132.961 1.00 9.62 222 CYS B CA 1
ATOM 4614 C C . CYS B 1 254 ? 92.071 123.020 132.500 1.00 11.30 222 CYS B C 1
ATOM 4615 O O . CYS B 1 254 ? 91.795 123.310 131.332 1.00 14.37 222 CYS B O 1
ATOM 4618 N N . GLU B 1 255 ? 91.147 122.822 133.435 1.00 11.14 223 GLU B N 1
ATOM 4619 C CA . GLU B 1 255 ? 89.721 122.936 133.179 1.00 11.65 223 GLU B CA 1
ATOM 4620 C C . GLU B 1 255 ? 89.183 124.231 133.777 1.00 12.07 223 GLU B C 1
ATOM 4621 O O . GLU B 1 255 ? 89.627 124.680 134.836 1.00 10.95 223 GLU B O 1
ATOM 4627 N N . LEU B 1 256 ? 88.218 124.827 133.082 1.00 10.41 224 LEU B N 1
ATOM 4628 C CA . LEU B 1 256 ? 87.564 126.053 133.521 1.00 10.39 224 LEU B CA 1
ATOM 4629 C C . LEU B 1 256 ? 86.176 125.712 134.042 1.00 12.09 224 LEU B C 1
ATOM 4630 O O . LEU B 1 256 ? 85.347 125.174 133.300 1.00 13.22 224 LEU B O 1
ATOM 4635 N N . ILE B 1 257 ? 85.924 126.024 135.311 1.00 12.89 225 ILE B N 1
ATOM 4636 C CA . ILE B 1 257 ? 84.658 125.720 135.968 1.00 12.60 225 ILE B CA 1
ATOM 4637 C C . ILE B 1 257 ? 83.909 127.029 136.173 1.00 13.99 225 ILE B C 1
ATOM 4638 O O . ILE B 1 257 ? 84.438 127.971 136.778 1.00 15.49 225 ILE B O 1
ATOM 4643 N N . PHE B 1 258 ? 82.680 127.086 135.668 1.00 14.79 226 PHE B N 1
ATOM 4644 C CA . PHE B 1 258 ? 81.813 128.249 135.807 1.00 13.12 226 PHE B CA 1
ATOM 4645 C C . PHE B 1 258 ? 80.607 127.856 136.649 1.00 14.09 226 PHE B C 1
ATOM 4646 O O . PHE B 1 258 ? 79.779 127.048 136.215 1.00 15.73 226 PHE B O 1
ATOM 4654 N N . GLU B 1 259 ? 80.513 128.426 137.848 1.00 14.21 227 GLU B N 1
ATOM 4655 C CA . GLU B 1 259 ? 79.418 128.155 138.777 1.00 14.40 227 GLU B CA 1
ATOM 4656 C C . GLU B 1 259 ? 78.629 129.448 138.950 1.00 15.95 227 GLU B C 1
ATOM 4657 O O . GLU B 1 259 ? 78.932 130.256 139.834 1.00 16.62 227 GLU B O 1
ATOM 4663 N N . ASP B 1 260 ? 77.616 129.640 138.105 1.00 16.16 228 ASP B N 1
ATOM 4664 C CA . ASP B 1 260 ? 76.796 130.848 138.122 1.00 16.14 228 ASP B CA 1
ATOM 4665 C C . ASP B 1 260 ? 77.673 132.092 137.972 1.00 17.39 228 ASP B C 1
ATOM 4666 O O . ASP B 1 260 ? 77.726 132.962 138.845 1.00 18.72 228 ASP B O 1
ATOM 4671 N N . CYS B 1 261 ? 78.369 132.163 136.840 1.00 15.79 229 CYS B N 1
ATOM 4672 C CA . CYS B 1 261 ? 79.315 133.239 136.566 1.00 14.18 229 CYS B CA 1
ATOM 4673 C C . CYS B 1 261 ? 78.588 134.371 135.853 1.00 16.07 229 CYS B C 1
ATOM 4674 O O . CYS B 1 261 ? 78.014 134.163 134.781 1.00 18.37 229 CYS B O 1
ATOM 4677 N N . LYS B 1 262 ? 78.608 135.561 136.449 1.00 17.59 230 LYS B N 1
ATOM 4678 C CA . LYS B 1 262 ? 77.957 136.721 135.853 1.00 18.45 230 LYS B CA 1
ATOM 4679 C C . LYS B 1 262 ? 78.917 137.407 134.888 1.00 18.28 230 LYS B C 1
ATOM 4680 O O . LYS B 1 262 ? 80.001 137.844 135.288 1.00 18.77 230 LYS B O 1
ATOM 4686 N N . ILE B 1 263 ? 78.521 137.500 133.628 1.00 16.48 231 ILE B N 1
ATOM 4687 C CA . ILE B 1 263 ? 79.296 138.175 132.588 1.00 15.35 231 ILE B CA 1
ATOM 4688 C C . ILE B 1 263 ? 78.492 139.379 132.115 1.00 15.83 231 ILE B C 1
ATOM 4689 O O . ILE B 1 263 ? 77.338 139.214 131.706 1.00 17.52 231 ILE B O 1
ATOM 4694 N N . PRO B 1 264 ? 79.043 140.593 132.158 1.00 16.80 232 PRO B N 1
ATOM 4695 C CA . PRO B 1 264 ? 78.285 141.755 131.677 1.00 16.59 232 PRO B CA 1
ATOM 4696 C C . PRO B 1 264 ? 78.003 141.651 130.186 1.00 18.32 232 PRO B C 1
ATOM 4697 O O . PRO B 1 264 ? 78.672 140.935 129.438 1.00 21.24 232 PRO B O 1
ATOM 4701 N N . ALA B 1 265 ? 76.980 142.389 129.752 1.00 17.45 233 ALA B N 1
ATOM 4702 C CA . ALA B 1 265 ? 76.604 142.394 128.345 1.00 14.14 233 ALA B CA 1
ATOM 4703 C C . ALA B 1 265 ? 77.676 143.009 127.456 1.00 13.79 233 ALA B C 1
ATOM 4704 O O . ALA B 1 265 ? 77.662 142.778 126.242 1.00 12.86 233 ALA B O 1
ATOM 4706 N N . ALA B 1 266 ? 78.601 143.783 128.028 1.00 12.68 234 ALA B N 1
ATOM 4707 C CA . ALA B 1 266 ? 79.672 144.367 127.228 1.00 10.62 234 ALA B CA 1
ATOM 4708 C C . ALA B 1 266 ? 80.760 143.347 126.919 1.00 12.71 234 ALA B C 1
ATOM 4709 O O . ALA B 1 266 ? 81.479 143.494 125.925 1.00 13.03 234 ALA B O 1
ATOM 4711 N N . ASN B 1 267 ? 80.896 142.315 127.750 1.00 10.99 235 ASN B N 1
ATOM 4712 C CA . ASN B 1 267 ? 81.918 141.287 127.556 1.00 10.19 235 ASN B CA 1
ATOM 4713 C C . ASN B 1 267 ? 81.474 140.185 126.602 1.00 11.13 235 ASN B C 1
ATOM 4714 O O . ASN B 1 267 ? 81.530 139.001 126.943 1.00 13.07 235 ASN B O 1
ATOM 4719 N N . ILE B 1 268 ? 81.027 140.549 125.403 1.00 10.05 236 ILE B N 1
ATOM 4720 C CA . ILE B 1 268 ? 80.661 139.592 124.364 1.00 8.31 236 ILE B CA 1
ATOM 4721 C C . ILE B 1 268 ? 81.449 139.947 123.112 1.00 4.89 236 ILE B C 1
ATOM 4722 O O . ILE B 1 268 ? 81.379 141.083 122.624 1.00 2.00 236 ILE B O 1
ATOM 4727 N N . LEU B 1 269 ? 82.213 138.984 122.602 1.00 4.89 237 LEU B N 1
ATOM 4728 C CA . LEU B 1 269 ? 83.048 139.193 121.421 1.00 8.57 237 LEU B CA 1
ATOM 4729 C C . LEU B 1 269 ? 82.190 138.948 120.186 1.00 10.98 237 LEU B C 1
ATOM 4730 O O . LEU B 1 269 ? 81.913 137.801 119.824 1.00 13.85 237 LEU B O 1
ATOM 4735 N N . GLY B 1 270 ? 81.769 140.025 119.541 1.00 14.19 238 GLY B N 1
ATOM 4736 C CA . GLY B 1 270 ? 80.915 139.934 118.369 1.00 15.09 238 GLY B CA 1
ATOM 4737 C C . GLY B 1 270 ? 79.462 140.229 118.718 1.00 17.07 238 GLY B C 1
ATOM 4738 O O . GLY B 1 270 ? 79.157 141.264 119.308 1.00 19.47 238 GLY B O 1
ATOM 4739 N N . HIS B 1 271 ? 78.570 139.312 118.350 1.00 16.42 239 HIS B N 1
ATOM 4740 C CA . HIS B 1 271 ? 77.147 139.449 118.617 1.00 15.97 239 HIS B CA 1
ATOM 4741 C C . HIS B 1 271 ? 76.624 138.174 119.262 1.00 15.92 239 HIS B C 1
ATOM 4742 O O . HIS B 1 271 ? 77.253 137.115 119.197 1.00 16.60 239 HIS B O 1
ATOM 4749 N N . GLU B 1 272 ? 75.458 138.291 119.891 1.00 16.18 240 GLU B N 1
ATOM 4750 C CA . GLU B 1 272 ? 74.846 137.147 120.550 1.00 17.48 240 GLU B CA 1
ATOM 4751 C C . GLU B 1 272 ? 74.332 136.154 119.515 1.00 17.90 240 GLU B C 1
ATOM 4752 O O . GLU B 1 272 ? 73.780 136.538 118.480 1.00 18.83 240 GLU B O 1
ATOM 4758 N N . ASN B 1 273 ? 74.523 134.868 119.801 1.00 16.96 241 ASN B N 1
ATOM 4759 C CA . ASN B 1 273 ? 74.098 133.722 119.007 1.00 15.13 241 ASN B CA 1
ATOM 4760 C C . ASN B 1 273 ? 74.907 133.581 117.720 1.00 16.97 241 ASN B C 1
ATOM 4761 O O . ASN B 1 273 ? 74.613 132.687 116.925 1.00 17.35 241 ASN B O 1
ATOM 4766 N N . LYS B 1 274 ? 75.912 134.425 117.480 1.00 17.65 242 LYS B N 1
ATOM 4767 C CA . LYS B 1 274 ? 76.747 134.306 116.291 1.00 18.28 242 LYS B CA 1
ATOM 4768 C C . LYS B 1 274 ? 78.191 134.026 116.685 1.00 18.27 242 LYS B C 1
ATOM 4769 O O . LYS B 1 274 ? 79.122 134.591 116.101 1.00 16.88 242 LYS B O 1
ATOM 4775 N N . GLY B 1 275 ? 78.387 133.156 117.672 1.00 19.58 243 GLY B N 1
ATOM 4776 C CA . GLY B 1 275 ? 79.719 132.834 118.142 1.00 17.55 243 GLY B CA 1
ATOM 4777 C C . GLY B 1 275 ? 80.518 132.019 117.146 1.00 16.15 243 GLY B C 1
ATOM 4778 O O . GLY B 1 275 ? 81.751 132.075 117.138 1.00 18.67 243 GLY B O 1
ATOM 4779 N N . VAL B 1 276 ? 79.827 131.260 116.291 1.00 15.38 244 VAL B N 1
ATOM 4780 C CA . VAL B 1 276 ? 80.521 130.455 115.294 1.00 15.44 244 VAL B CA 1
ATOM 4781 C C . VAL B 1 276 ? 81.204 131.330 114.253 1.00 15.57 244 VAL B C 1
ATOM 4782 O O . VAL B 1 276 ? 82.230 130.930 113.689 1.00 16.44 244 VAL B O 1
ATOM 4786 N N . TYR B 1 277 ? 80.667 132.521 113.984 1.00 16.05 245 TYR B N 1
ATOM 4787 C CA . TYR B 1 277 ? 81.334 133.441 113.069 1.00 18.24 245 TYR B CA 1
ATOM 4788 C C . TYR B 1 277 ? 82.729 133.786 113.575 1.00 17.92 245 TYR B C 1
ATOM 4789 O O . TYR B 1 277 ? 83.712 133.704 112.829 1.00 16.18 245 TYR B O 1
ATOM 4798 N N . VAL B 1 278 ? 82.835 134.170 114.849 1.00 16.30 246 VAL B N 1
ATOM 4799 C CA . VAL B 1 278 ? 84.141 134.465 115.431 1.00 12.52 246 VAL B CA 1
ATOM 4800 C C . VAL B 1 278 ? 84.972 133.193 115.540 1.00 12.12 246 VAL B C 1
ATOM 4801 O O . VAL B 1 278 ? 86.202 133.222 115.411 1.00 13.01 246 VAL B O 1
ATOM 4805 N N . LEU B 1 279 ? 84.313 132.056 115.779 1.00 10.06 247 LEU B N 1
ATOM 4806 C CA . LEU B 1 279 ? 85.033 130.794 115.906 1.00 9.15 247 LEU B CA 1
ATOM 4807 C C . LEU B 1 279 ? 85.748 130.423 114.613 1.00 8.91 247 LEU B C 1
ATOM 4808 O O . LEU B 1 279 ? 86.880 129.925 114.650 1.00 6.87 247 LEU B O 1
ATOM 4813 N N . MET B 1 280 ? 85.111 130.660 113.468 1.00 11.08 248 MET B N 1
ATOM 4814 C CA . MET B 1 280 ? 85.658 130.260 112.177 1.00 10.65 248 MET B CA 1
ATOM 4815 C C . MET B 1 280 ? 86.367 131.387 111.439 1.00 10.53 248 MET B C 1
ATOM 4816 O O . MET B 1 280 ? 87.039 131.124 110.437 1.00 10.80 248 MET B O 1
ATOM 4821 N N . SER B 1 281 ? 86.236 132.633 111.903 1.00 10.09 249 SER B N 1
ATOM 4822 C CA . SER B 1 281 ? 86.827 133.755 111.180 1.00 10.40 249 SER B CA 1
ATOM 4823 C C . SER B 1 281 ? 88.344 133.651 111.099 1.00 11.01 249 SER B C 1
ATOM 4824 O O . SER B 1 281 ? 88.941 134.072 110.102 1.00 11.80 249 SER B O 1
ATOM 4827 N N . GLY B 1 282 ? 88.984 133.098 112.128 1.00 10.87 250 GLY B N 1
ATOM 4828 C CA . GLY B 1 282 ? 90.433 133.058 112.181 1.00 10.52 250 GLY B CA 1
ATOM 4829 C C . GLY B 1 282 ? 91.015 131.660 112.219 1.00 11.37 250 GLY B C 1
ATOM 4830 O O . GLY B 1 282 ? 92.228 131.497 112.382 1.00 14.96 250 GLY B O 1
ATOM 4831 N N . LEU B 1 283 ? 90.167 130.640 112.066 1.00 10.99 251 LEU B N 1
ATOM 4832 C CA . LEU B 1 283 ? 90.651 129.265 112.126 1.00 8.36 251 LEU B CA 1
ATOM 4833 C C . LEU B 1 283 ? 91.747 129.007 111.101 1.00 7.15 251 LEU B C 1
ATOM 4834 O O . LEU B 1 283 ? 92.727 128.315 111.399 1.00 8.38 251 LEU B O 1
ATOM 4839 N N . ASP B 1 284 ? 91.607 129.558 109.895 1.00 5.77 252 ASP B N 1
ATOM 4840 C CA . ASP B 1 284 ? 92.623 129.362 108.866 1.00 9.43 252 ASP B CA 1
ATOM 4841 C C . ASP B 1 284 ? 93.930 130.040 109.259 1.00 10.03 252 ASP B C 1
ATOM 4842 O O . ASP B 1 284 ? 94.998 129.416 109.258 1.00 8.96 252 ASP B O 1
ATOM 4847 N N . LEU B 1 285 ? 93.863 131.331 109.595 1.00 8.99 253 LEU B N 1
ATOM 4848 C CA . LEU B 1 285 ? 95.055 132.048 110.026 1.00 7.84 253 LEU B CA 1
ATOM 4849 C C . LEU B 1 285 ? 95.607 131.499 111.333 1.00 8.74 253 LEU B C 1
ATOM 4850 O O . LEU B 1 285 ? 96.795 131.685 111.619 1.00 9.62 253 LEU B O 1
ATOM 4855 N N . GLU B 1 286 ? 94.777 130.827 112.132 1.00 6.25 254 GLU B N 1
ATOM 4856 C CA . GLU B 1 286 ? 95.254 130.164 113.336 1.00 5.21 254 GLU B CA 1
ATOM 4857 C C . GLU B 1 286 ? 96.046 128.902 113.032 1.00 7.19 254 GLU B C 1
ATOM 4858 O O . GLU B 1 286 ? 97.165 128.753 113.536 1.00 7.83 254 GLU B O 1
ATOM 4864 N N . ARG B 1 287 ? 95.495 127.997 112.220 1.00 8.66 255 ARG B N 1
ATOM 4865 C CA . ARG B 1 287 ? 96.245 126.829 111.779 1.00 7.49 255 ARG B CA 1
ATOM 4866 C C . ARG B 1 287 ? 97.498 127.208 111.004 1.00 6.48 255 ARG B C 1
ATOM 4867 O O . ARG B 1 287 ? 98.471 126.446 111.013 1.00 7.54 255 ARG B O 1
ATOM 4875 N N . LEU B 1 288 ? 97.496 128.363 110.335 1.00 6.00 256 LEU B N 1
ATOM 4876 C CA . LEU B 1 288 ? 98.694 128.816 109.638 1.00 6.61 256 LEU B CA 1
ATOM 4877 C C . LEU B 1 288 ? 99.832 129.091 110.613 1.00 9.20 256 LEU B C 1
ATOM 4878 O O . LEU B 1 288 ? 100.945 128.586 110.430 1.00 10.57 256 LEU B O 1
ATOM 4883 N N . VAL B 1 289 ? 99.572 129.887 111.653 1.00 11.08 257 VAL B N 1
ATOM 4884 C CA . VAL B 1 289 ? 100.615 130.188 112.627 1.00 7.39 257 VAL B CA 1
ATOM 4885 C C . VAL B 1 289 ? 100.937 128.960 113.468 1.00 7.92 257 VAL B C 1
ATOM 4886 O O . VAL B 1 289 ? 102.048 128.836 113.998 1.00 11.64 257 VAL B O 1
ATOM 4890 N N . LEU B 1 290 ? 99.985 128.033 113.605 1.00 5.96 258 LEU B N 1
ATOM 4891 C CA . LEU B 1 290 ? 100.241 126.818 114.367 1.00 2.79 258 LEU B CA 1
ATOM 4892 C C . LEU B 1 290 ? 101.279 125.924 113.701 1.00 2.00 258 LEU B C 1
ATOM 4893 O O . LEU B 1 290 ? 101.900 125.103 114.386 1.00 2.00 258 LEU B O 1
ATOM 4898 N N . ALA B 1 291 ? 101.482 126.061 112.390 1.00 2.00 259 ALA B N 1
ATOM 4899 C CA . ALA B 1 291 ? 102.437 125.218 111.682 1.00 3.87 259 ALA B CA 1
ATOM 4900 C C . ALA B 1 291 ? 103.884 125.536 112.035 1.00 4.41 259 ALA B C 1
ATOM 4901 O O . ALA B 1 291 ? 104.773 124.756 111.678 1.00 5.34 259 ALA B O 1
ATOM 4903 N N . GLY B 1 292 ? 104.143 126.650 112.724 1.00 3.47 260 GLY B N 1
ATOM 4904 C CA . GLY B 1 292 ? 105.505 126.995 113.091 1.00 3.72 260 GLY B CA 1
ATOM 4905 C C . GLY B 1 292 ? 106.105 126.117 114.167 1.00 2.00 260 GLY B C 1
ATOM 4906 O O . GLY B 1 292 ? 107.329 125.959 114.209 1.00 2.00 260 GLY B O 1
ATOM 4907 N N . GLY B 1 293 ? 105.275 125.543 115.034 1.00 2.00 261 GLY B N 1
ATOM 4908 C CA . GLY B 1 293 ? 105.752 124.705 116.108 1.00 2.00 261 GLY B CA 1
ATOM 4909 C C . GLY B 1 293 ? 106.512 123.494 115.607 1.00 3.18 261 GLY B C 1
ATOM 4910 O O . GLY B 1 293 ? 107.664 123.255 115.983 1.00 3.18 261 GLY B O 1
ATOM 4911 N N . PRO B 1 294 ? 105.868 122.690 114.757 1.00 9.26 262 PRO B N 1
ATOM 4912 C CA . PRO B 1 294 ? 106.574 121.538 114.174 1.00 7.46 262 PRO B CA 1
ATOM 4913 C C . PRO B 1 294 ? 107.845 121.924 113.440 1.00 7.09 262 PRO B C 1
ATOM 4914 O O . PRO B 1 294 ? 108.825 121.170 113.478 1.00 7.37 262 PRO B O 1
ATOM 4918 N N . LEU B 1 295 ? 107.861 123.080 112.772 1.00 5.75 263 LEU B N 1
ATOM 4919 C CA . LEU B 1 295 ? 109.081 123.531 112.111 1.00 6.99 263 LEU B CA 1
ATOM 4920 C C . LEU B 1 295 ? 110.205 123.736 113.119 1.00 8.64 263 LEU B C 1
ATOM 4921 O O . LEU B 1 295 ? 111.334 123.282 112.899 1.00 6.66 263 LEU B O 1
ATOM 4926 N N . GLY B 1 296 ? 109.915 124.419 114.227 1.00 10.00 264 GLY B N 1
ATOM 4927 C CA . GLY B 1 296 ? 110.933 124.620 115.244 1.00 8.84 264 GLY B CA 1
ATOM 4928 C C . GLY B 1 296 ? 111.377 123.318 115.882 1.00 8.70 264 GLY B C 1
ATOM 4929 O O . GLY B 1 296 ? 112.559 123.136 116.184 1.00 11.35 264 GLY B O 1
ATOM 4930 N N . LEU B 1 297 ? 110.439 122.391 116.088 1.00 6.57 265 LEU B N 1
ATOM 4931 C CA . LEU B 1 297 ? 110.802 121.098 116.656 1.00 5.92 265 LEU B CA 1
ATOM 4932 C C . LEU B 1 297 ? 111.723 120.320 115.724 1.00 6.21 265 LEU B C 1
ATOM 4933 O O . LEU B 1 297 ? 112.707 119.728 116.181 1.00 9.57 265 LEU B O 1
ATOM 4938 N N . MET B 1 298 ? 111.429 120.314 114.423 1.00 6.36 266 MET B N 1
ATOM 4939 C CA . MET B 1 298 ? 112.310 119.657 113.465 1.00 6.16 266 MET B CA 1
ATOM 4940 C C . MET B 1 298 ? 113.670 120.338 113.388 1.00 5.64 266 MET B C 1
ATOM 4941 O O . MET B 1 298 ? 114.698 119.656 113.291 1.00 6.70 266 MET B O 1
ATOM 4946 N N . GLN B 1 299 ? 113.697 121.673 113.431 1.00 6.05 267 GLN B N 1
ATOM 4947 C CA . GLN B 1 299 ? 114.971 122.383 113.431 1.00 5.78 267 GLN B CA 1
ATOM 4948 C C . GLN B 1 299 ? 115.801 122.015 114.654 1.00 5.21 267 GLN B C 1
ATOM 4949 O O . GLN B 1 299 ? 117.015 121.805 114.547 1.00 3.13 267 GLN B O 1
ATOM 4955 N N . ALA B 1 300 ? 115.164 121.927 115.824 1.00 3.93 268 ALA B N 1
ATOM 4956 C CA . ALA B 1 300 ? 115.882 121.521 117.026 1.00 3.26 268 ALA B CA 1
ATOM 4957 C C . ALA B 1 300 ? 116.374 120.084 116.924 1.00 7.42 268 ALA B C 1
ATOM 4958 O O . ALA B 1 300 ? 117.504 119.787 117.327 1.00 8.54 268 ALA B O 1
ATOM 4960 N N . VAL B 1 301 ? 115.545 119.182 116.394 1.00 9.46 269 VAL B N 1
ATOM 4961 C CA . VAL B 1 301 ? 115.971 117.797 116.207 1.00 6.83 269 VAL B CA 1
ATOM 4962 C C . VAL B 1 301 ? 117.216 117.744 115.331 1.00 5.73 269 VAL B C 1
ATOM 4963 O O . VAL B 1 301 ? 118.177 117.024 115.627 1.00 6.31 269 VAL B O 1
ATOM 4967 N N . LEU B 1 302 ? 117.215 118.507 114.236 1.00 5.33 270 LEU B N 1
ATOM 4968 C CA . LEU B 1 302 ? 118.372 118.517 113.345 1.00 9.38 270 LEU B CA 1
ATOM 4969 C C . LEU B 1 302 ? 119.595 119.108 114.036 1.00 9.56 270 LEU B C 1
ATOM 4970 O O . LEU B 1 302 ? 120.706 118.578 113.912 1.00 9.46 270 LEU B O 1
ATOM 4975 N N . ASP B 1 303 ? 119.410 120.207 114.772 1.00 9.48 271 ASP B N 1
ATOM 4976 C CA . ASP B 1 303 ? 120.523 120.866 115.445 1.00 5.62 271 ASP B CA 1
ATOM 4977 C C . ASP B 1 303 ? 121.220 119.961 116.450 1.00 6.05 271 ASP B C 1
ATOM 4978 O O . ASP B 1 303 ? 122.380 120.222 116.788 1.00 8.48 271 ASP B O 1
ATOM 4983 N N . HIS B 1 304 ? 120.549 118.919 116.937 1.00 4.30 272 HIS B N 1
ATOM 4984 C CA . HIS B 1 304 ? 121.158 117.954 117.841 1.00 3.77 272 HIS B CA 1
ATOM 4985 C C . HIS B 1 304 ? 121.575 116.666 117.153 1.00 7.14 272 HIS B C 1
ATOM 4986 O O . HIS B 1 304 ? 122.460 115.972 117.657 1.00 9.00 272 HIS B O 1
ATOM 4993 N N . THR B 1 305 ? 120.966 116.334 116.013 1.00 9.65 273 THR B N 1
ATOM 4994 C CA . THR B 1 305 ? 121.314 115.103 115.314 1.00 9.30 273 THR B CA 1
ATOM 4995 C C . THR B 1 305 ? 122.552 115.286 114.444 1.00 8.30 273 THR B C 1
ATOM 4996 O O . THR B 1 305 ? 123.458 114.446 114.460 1.00 10.59 273 THR B O 1
ATOM 5000 N N . ILE B 1 306 ? 122.610 116.378 113.678 1.00 6.89 274 ILE B N 1
ATOM 5001 C CA . ILE B 1 306 ? 123.725 116.568 112.749 1.00 6.70 274 ILE B CA 1
ATOM 5002 C C . ILE B 1 306 ? 125.057 116.673 113.482 1.00 6.10 274 ILE B C 1
ATOM 5003 O O . ILE B 1 306 ? 126.017 116.000 113.072 1.00 7.42 274 ILE B O 1
ATOM 5008 N N . PRO B 1 307 ? 125.197 117.471 114.545 1.00 6.08 275 PRO B N 1
ATOM 5009 C CA . PRO B 1 307 ? 126.503 117.524 115.229 1.00 3.22 275 PRO B CA 1
ATOM 5010 C C . PRO B 1 307 ? 126.860 116.224 115.929 1.00 2.51 275 PRO B C 1
ATOM 5011 O O . PRO B 1 307 ? 128.036 115.837 115.956 1.00 3.81 275 PRO B O 1
ATOM 5015 N N . TYR B 1 308 ? 125.871 115.534 116.500 1.00 2.27 276 TYR B N 1
ATOM 5016 C CA . TYR B 1 308 ? 126.157 114.312 117.246 1.00 2.98 276 TYR B CA 1
ATOM 5017 C C . TYR B 1 308 ? 126.683 113.214 116.331 1.00 5.28 276 TYR B C 1
ATOM 5018 O O . TYR B 1 308 ? 127.591 112.464 116.708 1.00 5.74 276 TYR B O 1
ATOM 5027 N N . LEU B 1 309 ? 126.126 113.102 115.123 1.00 5.62 277 LEU B N 1
ATOM 5028 C CA . LEU B 1 309 ? 126.534 112.040 114.211 1.00 4.62 277 LEU B CA 1
ATOM 5029 C C . LEU B 1 309 ? 127.982 112.180 113.761 1.00 5.69 277 LEU B C 1
ATOM 5030 O O . LEU B 1 309 ? 128.598 111.177 113.386 1.00 8.51 277 LEU B O 1
ATOM 5035 N N . HIS B 1 310 ? 128.538 113.390 113.789 1.00 7.92 278 HIS B N 1
ATOM 5036 C CA . HIS B 1 310 ? 129.913 113.613 113.361 1.00 10.44 278 HIS B CA 1
ATOM 5037 C C . HIS B 1 310 ? 130.913 113.555 114.508 1.00 11.25 278 HIS B C 1
ATOM 5038 O O . HIS B 1 310 ? 132.119 113.653 114.260 1.00 14.12 278 HIS B O 1
ATOM 5045 N N . VAL B 1 311 ? 130.449 113.401 115.743 1.00 10.72 279 VAL B N 1
ATOM 5046 C CA . VAL B 1 311 ? 131.323 113.239 116.900 1.00 10.36 279 VAL B CA 1
ATOM 5047 C C . VAL B 1 311 ? 131.382 111.785 117.348 1.00 10.28 279 VAL B C 1
ATOM 5048 O O . VAL B 1 311 ? 132.463 111.220 117.511 1.00 9.19 279 VAL B O 1
ATOM 5052 N N . ARG B 1 312 ? 130.222 111.165 117.553 1.00 8.76 280 ARG B N 1
ATOM 5053 C CA . ARG B 1 312 ? 130.182 109.751 117.894 1.00 8.62 280 ARG B CA 1
ATOM 5054 C C . ARG B 1 312 ? 130.803 108.925 116.775 1.00 8.79 280 ARG B C 1
ATOM 5055 O O . ARG B 1 312 ? 130.538 109.152 115.591 1.00 7.24 280 ARG B O 1
ATOM 5063 N N . GLU B 1 313 ? 131.638 107.962 117.156 1.00 11.81 281 GLU B N 1
ATOM 5064 C CA . GLU B 1 313 ? 132.336 107.107 116.209 1.00 14.29 281 GLU B CA 1
ATOM 5065 C C . GLU B 1 313 ? 132.051 105.644 116.515 1.00 14.52 281 GLU B C 1
ATOM 5066 O O . GLU B 1 313 ? 131.813 105.266 117.667 1.00 16.54 281 GLU B O 1
ATOM 5072 N N . ALA B 1 314 ? 132.076 104.823 115.468 1.00 14.34 282 ALA B N 1
ATOM 5073 C CA . ALA B 1 314 ? 131.850 103.393 115.600 1.00 12.33 282 ALA B CA 1
ATOM 5074 C C . ALA B 1 314 ? 132.569 102.677 114.468 1.00 10.50 282 ALA B C 1
ATOM 5075 O O . ALA B 1 314 ? 132.584 103.147 113.327 1.00 11.48 282 ALA B O 1
ATOM 5077 N N . PHE B 1 315 ? 133.169 101.533 114.797 1.00 10.95 283 PHE B N 1
ATOM 5078 C CA . PHE B 1 315 ? 133.920 100.732 113.831 1.00 10.69 283 PHE B CA 1
ATOM 5079 C C . PHE B 1 315 ? 135.097 101.510 113.248 1.00 11.41 283 PHE B C 1
ATOM 5080 O O . PHE B 1 315 ? 135.564 101.215 112.145 1.00 13.68 283 PHE B O 1
ATOM 5088 N N . GLY B 1 316 ? 135.585 102.508 113.982 1.00 11.99 284 GLY B N 1
ATOM 5089 C CA . GLY B 1 316 ? 136.734 103.280 113.561 1.00 12.73 284 GLY B CA 1
ATOM 5090 C C . GLY B 1 316 ? 136.423 104.512 112.739 1.00 13.85 284 GLY B C 1
ATOM 5091 O O . GLY B 1 316 ? 137.352 105.114 112.185 1.00 15.36 284 GLY B O 1
ATOM 5092 N N . GLN B 1 317 ? 135.156 104.908 112.637 1.00 13.59 285 GLN B N 1
ATOM 5093 C CA . GLN B 1 317 ? 134.784 106.081 111.861 1.00 11.21 285 GLN B CA 1
ATOM 5094 C C . GLN B 1 317 ? 133.529 106.697 112.463 1.00 8.99 285 GLN B C 1
ATOM 5095 O O . GLN B 1 317 ? 132.826 106.075 113.264 1.00 6.52 285 GLN B O 1
ATOM 5101 N N . LYS B 1 318 ? 133.254 107.937 112.064 1.00 9.58 286 LYS B N 1
ATOM 5102 C CA . LYS B 1 318 ? 132.066 108.628 112.543 1.00 11.30 286 LYS B CA 1
ATOM 5103 C C . LYS B 1 318 ? 130.809 107.906 112.076 1.00 10.80 286 LYS B C 1
ATOM 5104 O O . LYS B 1 318 ? 130.723 107.446 110.934 1.00 10.31 286 LYS B O 1
ATOM 5110 N N . ILE B 1 319 ? 129.825 107.807 112.973 1.00 10.30 287 ILE B N 1
ATOM 5111 C CA . ILE B 1 319 ? 128.567 107.156 112.617 1.00 8.76 287 ILE B CA 1
ATOM 5112 C C . ILE B 1 319 ? 127.834 107.952 111.547 1.00 9.15 287 ILE B C 1
ATOM 5113 O O . ILE B 1 319 ? 127.000 107.403 110.816 1.00 11.52 287 ILE B O 1
ATOM 5118 N N . GLY B 1 320 ? 128.127 109.245 111.431 1.00 7.97 288 GLY B N 1
ATOM 5119 C CA . GLY B 1 320 ? 127.478 110.082 110.442 1.00 5.32 288 GLY B CA 1
ATOM 5120 C C . GLY B 1 320 ? 128.046 109.913 109.047 1.00 4.17 288 GLY B C 1
ATOM 5121 O O . GLY B 1 320 ? 127.660 110.637 108.124 1.00 4.45 288 GLY B O 1
ATOM 5122 N N . HIS B 1 321 ? 128.963 108.959 108.879 1.00 4.85 289 HIS B N 1
ATOM 5123 C CA . HIS B 1 321 ? 129.557 108.666 107.581 1.00 7.46 289 HIS B CA 1
ATOM 5124 C C . HIS B 1 321 ? 129.055 107.351 106.998 1.00 9.93 289 HIS B C 1
ATOM 5125 O O . HIS B 1 321 ? 129.507 106.952 105.918 1.00 11.29 289 HIS B O 1
ATOM 5132 N N . PHE B 1 322 ? 128.138 106.669 107.679 1.00 10.97 290 PHE B N 1
ATOM 5133 C CA . PHE B 1 322 ? 127.541 105.447 107.161 1.00 9.39 290 PHE B CA 1
ATOM 5134 C C . PHE B 1 322 ? 126.346 105.795 106.283 1.00 9.51 290 PHE B C 1
ATOM 5135 O O . PHE B 1 322 ? 125.606 106.742 106.564 1.00 9.43 290 PHE B O 1
ATOM 5143 N N . GLN B 1 323 ? 126.164 105.017 105.213 1.00 9.40 291 GLN B N 1
ATOM 5144 C CA . GLN B 1 323 ? 125.160 105.355 104.209 1.00 4.93 291 GLN B CA 1
ATOM 5145 C C . GLN B 1 323 ? 123.767 105.469 104.817 1.00 3.76 291 GLN B C 1
ATOM 5146 O O . GLN B 1 323 ? 122.982 106.342 104.428 1.00 3.90 291 GLN B O 1
ATOM 5152 N N . LEU B 1 324 ? 123.436 104.593 105.768 1.00 4.10 292 LEU B N 1
ATOM 5153 C CA . LEU B 1 324 ? 122.106 104.632 106.368 1.00 5.22 292 LEU B CA 1
ATOM 5154 C C . LEU B 1 324 ? 121.867 105.937 107.118 1.00 6.86 292 LEU B C 1
ATOM 5155 O O . LEU B 1 324 ? 120.824 106.579 106.933 1.00 9.97 292 LEU B O 1
ATOM 5160 N N . MET B 1 325 ? 122.812 106.346 107.963 1.00 6.97 293 MET B N 1
ATOM 5161 C CA . MET B 1 325 ? 122.701 107.615 108.668 1.00 4.54 293 MET B CA 1
ATOM 5162 C C . MET B 1 325 ? 122.717 108.810 107.725 1.00 4.11 293 MET B C 1
ATOM 5163 O O . MET B 1 325 ? 121.998 109.785 107.970 1.00 4.21 293 MET B O 1
ATOM 5168 N N . GLN B 1 326 ? 123.511 108.753 106.653 1.00 5.13 294 GLN B N 1
ATOM 5169 C CA . GLN B 1 326 ? 123.492 109.824 105.664 1.00 5.98 294 GLN B CA 1
ATOM 5170 C C . GLN B 1 326 ? 122.123 109.953 105.011 1.00 5.54 294 GLN B C 1
ATOM 5171 O O . GLN B 1 326 ? 121.614 111.069 104.855 1.00 9.08 294 GLN B O 1
ATOM 5177 N N . GLY B 1 327 ? 121.513 108.829 104.625 1.00 7.48 295 GLY B N 1
ATOM 5178 C CA . GLY B 1 327 ? 120.174 108.876 104.065 1.00 4.52 295 GLY B CA 1
ATOM 5179 C C . GLY B 1 327 ? 119.135 109.367 105.048 1.00 3.24 295 GLY B C 1
ATOM 5180 O O . GLY B 1 327 ? 118.226 110.111 104.667 1.00 4.65 295 GLY B O 1
ATOM 5181 N N . LYS B 1 328 ? 119.245 108.962 106.315 1.00 2.00 296 LYS B N 1
ATOM 5182 C CA . LYS B 1 328 ? 118.335 109.479 107.332 1.00 3.31 296 LYS B CA 1
ATOM 5183 C C . LYS B 1 328 ? 118.460 110.991 107.475 1.00 5.81 296 LYS B C 1
ATOM 5184 O O . LYS B 1 328 ? 117.443 111.698 107.510 1.00 7.12 296 LYS B O 1
ATOM 5190 N N . MET B 1 329 ? 119.691 111.500 107.568 1.00 7.77 297 MET B N 1
ATOM 5191 C CA . MET B 1 329 ? 119.910 112.940 107.625 1.00 8.24 297 MET B CA 1
ATOM 5192 C C . MET B 1 329 ? 119.337 113.647 106.406 1.00 6.47 297 MET B C 1
ATOM 5193 O O . MET B 1 329 ? 118.696 114.694 106.546 1.00 5.40 297 MET B O 1
ATOM 5198 N N . ALA B 1 330 ? 119.567 113.100 105.210 1.00 7.16 298 ALA B N 1
ATOM 5199 C CA . ALA B 1 330 ? 119.045 113.713 103.996 1.00 6.72 298 ALA B CA 1
ATOM 5200 C C . ALA B 1 330 ? 117.524 113.755 103.990 1.00 5.52 298 ALA B C 1
ATOM 5201 O O . ALA B 1 330 ? 116.941 114.788 103.645 1.00 6.80 298 ALA B O 1
ATOM 5203 N N . ASP B 1 331 ? 116.870 112.653 104.361 1.00 7.92 299 ASP B N 1
ATOM 5204 C CA . ASP B 1 331 ? 115.414 112.639 104.430 1.00 8.01 299 ASP B CA 1
ATOM 5205 C C . ASP B 1 331 ? 114.887 113.651 105.437 1.00 8.24 299 ASP B C 1
ATOM 5206 O O . ASP B 1 331 ? 113.935 114.383 105.135 1.00 8.89 299 ASP B O 1
ATOM 5211 N N . MET B 1 332 ? 115.484 113.707 106.631 1.00 9.53 300 MET B N 1
ATOM 5212 C CA . MET B 1 332 ? 115.046 114.674 107.630 1.00 6.77 300 MET B CA 1
ATOM 5213 C C . MET B 1 332 ? 115.202 116.103 107.124 1.00 5.04 300 MET B C 1
ATOM 5214 O O . MET B 1 332 ? 114.276 116.915 107.251 1.00 4.29 300 MET B O 1
ATOM 5219 N N . TYR B 1 333 ? 116.364 116.426 106.549 1.00 4.39 301 TYR B N 1
ATOM 5220 C CA . TYR B 1 333 ? 116.596 117.775 106.050 1.00 4.96 301 TYR B CA 1
ATOM 5221 C C . TYR B 1 333 ? 115.632 118.131 104.927 1.00 5.96 301 TYR B C 1
ATOM 5222 O O . TYR B 1 333 ? 115.104 119.248 104.898 1.00 5.99 301 TYR B O 1
ATOM 5231 N N . THR B 1 334 ? 115.387 117.203 103.999 1.00 2.92 302 THR B N 1
ATOM 5232 C CA . THR B 1 334 ? 114.458 117.470 102.909 1.00 3.54 302 THR B CA 1
ATOM 5233 C C . THR B 1 334 ? 113.040 117.689 103.414 1.00 2.00 302 THR B C 1
ATOM 5234 O O . THR B 1 334 ? 112.367 118.623 102.964 1.00 2.00 302 THR B O 1
ATOM 5238 N N . ARG B 1 335 ? 112.568 116.849 104.339 1.00 2.00 303 ARG B N 1
ATOM 5239 C CA . ARG B 1 335 ? 111.235 117.050 104.899 1.00 4.72 303 ARG B CA 1
ATOM 5240 C C . ARG B 1 335 ? 111.135 118.399 105.601 1.00 5.93 303 ARG B C 1
ATOM 5241 O O . ARG B 1 335 ? 110.163 119.142 105.401 1.00 9.54 303 ARG B O 1
ATOM 5249 N N . LEU B 1 336 ? 112.128 118.728 106.433 1.00 6.86 304 LEU B N 1
ATOM 5250 C CA . LEU B 1 336 ? 112.113 120.006 107.133 1.00 4.57 304 LEU B CA 1
ATOM 5251 C C . LEU B 1 336 ? 112.062 121.168 106.151 1.00 4.78 304 LEU B C 1
ATOM 5252 O O . LEU B 1 336 ? 111.239 122.078 106.302 1.00 4.51 304 LEU B O 1
ATOM 5257 N N . MET B 1 337 ? 112.930 121.153 105.136 1.00 4.97 305 MET B N 1
ATOM 5258 C CA . MET B 1 337 ? 112.960 122.249 104.176 1.00 4.35 305 MET B CA 1
ATOM 5259 C C . MET B 1 337 ? 111.653 122.356 103.402 1.00 5.51 305 MET B C 1
ATOM 5260 O O . MET B 1 337 ? 111.150 123.465 103.196 1.00 6.07 305 MET B O 1
ATOM 5265 N N . ALA B 1 338 ? 111.091 121.227 102.963 1.00 4.56 306 ALA B N 1
ATOM 5266 C CA . ALA B 1 338 ? 109.842 121.272 102.211 1.00 4.23 306 ALA B CA 1
ATOM 5267 C C . ALA B 1 338 ? 108.718 121.856 103.055 1.00 2.94 306 ALA B C 1
ATOM 5268 O O . ALA B 1 338 ? 107.974 122.734 102.598 1.00 2.00 306 ALA B O 1
ATOM 5270 N N . CYS B 1 339 ? 108.573 121.375 104.294 1.00 2.31 307 CYS B N 1
ATOM 5271 C CA . CYS B 1 339 ? 107.544 121.922 105.170 1.00 3.20 307 CYS B CA 1
ATOM 5272 C C . CYS B 1 339 ? 107.766 123.405 105.430 1.00 3.85 307 CYS B C 1
ATOM 5273 O O . CYS B 1 339 ? 106.804 124.185 105.436 1.00 3.68 307 CYS B O 1
ATOM 5276 N N . ARG B 1 340 ? 109.019 123.813 105.643 1.00 3.91 308 ARG B N 1
ATOM 5277 C CA . ARG B 1 340 ? 109.310 125.220 105.887 1.00 3.60 308 ARG B CA 1
ATOM 5278 C C . ARG B 1 340 ? 108.909 126.077 104.696 1.00 3.17 308 ARG B C 1
ATOM 5279 O O . ARG B 1 340 ? 108.271 127.122 104.865 1.00 3.86 308 ARG B O 1
ATOM 5287 N N . GLN B 1 341 ? 109.274 125.655 103.482 1.00 2.19 309 GLN B N 1
ATOM 5288 C CA . GLN B 1 341 ? 108.929 126.445 102.304 1.00 3.38 309 GLN B CA 1
ATOM 5289 C C . GLN B 1 341 ? 107.421 126.505 102.111 1.00 2.61 309 GLN B C 1
ATOM 5290 O O . GLN B 1 341 ? 106.876 127.566 101.790 1.00 3.04 309 GLN B O 1
ATOM 5296 N N . TYR B 1 342 ? 106.728 125.380 102.301 1.00 2.00 310 TYR B N 1
ATOM 5297 C CA . TYR B 1 342 ? 105.274 125.385 102.179 1.00 2.52 310 TYR B CA 1
ATOM 5298 C C . TYR B 1 342 ? 104.650 126.378 103.153 1.00 2.00 310 TYR B C 1
ATOM 5299 O O . TYR B 1 342 ? 103.840 127.232 102.763 1.00 3.10 310 TYR B O 1
ATOM 5308 N N . VAL B 1 343 ? 105.017 126.277 104.433 1.00 2.77 311 VAL B N 1
ATOM 5309 C CA . VAL B 1 343 ? 104.428 127.146 105.447 1.00 2.00 311 VAL B CA 1
ATOM 5310 C C . VAL B 1 343 ? 104.742 128.606 105.149 1.00 2.00 311 VAL B C 1
ATOM 5311 O O . VAL B 1 343 ? 103.868 129.475 105.246 1.00 2.00 311 VAL B O 1
ATOM 5315 N N . TYR B 1 344 ? 105.990 128.902 104.777 1.00 2.97 312 TYR B N 1
ATOM 5316 C CA . TYR B 1 344 ? 106.381 130.286 104.536 1.00 4.51 312 TYR B CA 1
ATOM 5317 C C . TYR B 1 344 ? 105.673 130.861 103.317 1.00 2.94 312 TYR B C 1
ATOM 5318 O O . TYR B 1 344 ? 105.259 132.026 103.331 1.00 5.47 312 TYR B O 1
ATOM 5327 N N . ASN B 1 345 ? 105.517 130.066 102.257 1.00 3.81 313 ASN B N 1
ATOM 5328 C CA . ASN B 1 345 ? 104.798 130.543 101.083 1.00 4.08 313 ASN B CA 1
ATOM 5329 C C . ASN B 1 345 ? 103.333 130.803 101.404 1.00 3.31 313 ASN B C 1
ATOM 5330 O O . ASN B 1 345 ? 102.779 131.827 100.989 1.00 2.30 313 ASN B O 1
ATOM 5335 N N . VAL B 1 346 ? 102.690 129.902 102.151 1.00 2.00 314 VAL B N 1
ATOM 5336 C CA . VAL B 1 346 ? 101.284 130.113 102.489 1.00 5.78 314 VAL B CA 1
ATOM 5337 C C . VAL B 1 346 ? 101.135 131.332 103.394 1.00 5.08 314 VAL B C 1
ATOM 5338 O O . VAL B 1 346 ? 100.152 132.080 103.303 1.00 8.03 314 VAL B O 1
ATOM 5342 N N . ALA B 1 347 ? 102.114 131.558 104.275 1.00 4.78 315 ALA B N 1
ATOM 5343 C CA . ALA B 1 347 ? 102.061 132.727 105.146 1.00 2.00 315 ALA B CA 1
ATOM 5344 C C . ALA B 1 347 ? 102.217 134.014 104.347 1.00 2.66 315 ALA B C 1
ATOM 5345 O O . ALA B 1 347 ? 101.463 134.973 104.547 1.00 2.00 315 ALA B O 1
ATOM 5347 N N . LYS B 1 348 ? 103.193 134.054 103.437 1.00 2.70 316 LYS B N 1
ATOM 5348 C CA . LYS B 1 348 ? 103.332 135.210 102.560 1.00 5.63 316 LYS B CA 1
ATOM 5349 C C . LYS B 1 348 ? 102.069 135.434 101.742 1.00 7.75 316 LYS B C 1
ATOM 5350 O O . LYS B 1 348 ? 101.700 136.582 101.470 1.00 7.12 316 LYS B O 1
ATOM 5356 N N . ALA B 1 349 ? 101.397 134.352 101.344 1.00 8.50 317 ALA B N 1
ATOM 5357 C CA . ALA B 1 349 ? 100.150 134.479 100.602 1.00 6.08 317 ALA B CA 1
ATOM 5358 C C . ALA B 1 349 ? 99.043 135.096 101.445 1.00 6.34 317 ALA B C 1
ATOM 5359 O O . ALA B 1 349 ? 98.352 136.009 100.978 1.00 4.26 317 ALA B O 1
ATOM 5361 N N . CYS B 1 350 ? 98.855 134.621 102.679 1.00 7.19 318 CYS B N 1
ATOM 5362 C CA . CYS B 1 350 ? 97.822 135.207 103.524 1.00 8.55 318 CYS B CA 1
ATOM 5363 C C . CYS B 1 350 ? 98.134 136.657 103.871 1.00 12.41 318 CYS B C 1
ATOM 5364 O O . CYS B 1 350 ? 97.232 137.402 104.273 1.00 12.71 318 CYS B O 1
ATOM 5367 N N . ASP B 1 351 ? 99.395 137.073 103.731 1.00 14.20 319 ASP B N 1
ATOM 5368 C CA . ASP B 1 351 ? 99.765 138.451 104.030 1.00 14.09 319 ASP B CA 1
ATOM 5369 C C . ASP B 1 351 ? 99.412 139.411 102.901 1.00 16.74 319 ASP B C 1
ATOM 5370 O O . ASP B 1 351 ? 99.405 140.627 103.122 1.00 18.51 319 ASP B O 1
ATOM 5375 N N . GLU B 1 352 ? 99.111 138.900 101.706 1.00 18.37 320 GLU B N 1
ATOM 5376 C CA . GLU B 1 352 ? 98.849 139.749 100.552 1.00 19.51 320 GLU B CA 1
ATOM 5377 C C . GLU B 1 352 ? 97.367 139.945 100.268 1.00 20.69 320 GLU B C 1
ATOM 5378 O O . GLU B 1 352 ? 97.003 140.934 99.623 1.00 22.47 320 GLU B O 1
ATOM 5384 N N . GLY B 1 353 ? 96.508 139.042 100.734 1.00 20.61 321 GLY B N 1
ATOM 5385 C CA . GLY B 1 353 ? 95.081 139.170 100.510 1.00 18.44 321 GLY B CA 1
ATOM 5386 C C . GLY B 1 353 ? 94.425 137.866 100.107 1.00 15.97 321 GLY B C 1
ATOM 5387 O O . GLY B 1 353 ? 93.246 137.643 100.391 1.00 16.82 321 GLY B O 1
ATOM 5388 N N . HIS B 1 354 ? 95.181 136.993 99.450 1.00 14.52 322 HIS B N 1
ATOM 5389 C CA . HIS B 1 354 ? 94.689 135.678 99.049 1.00 12.81 322 HIS B CA 1
ATOM 5390 C C . HIS B 1 354 ? 95.026 134.698 100.167 1.00 11.79 322 HIS B C 1
ATOM 5391 O O . HIS B 1 354 ? 96.164 134.233 100.277 1.00 12.00 322 HIS B O 1
ATOM 5398 N N . CYS B 1 355 ? 94.039 134.377 101.004 1.00 12.99 323 CYS B N 1
ATOM 5399 C CA . CYS B 1 355 ? 94.252 133.509 102.156 1.00 14.92 323 CYS B CA 1
ATOM 5400 C C . CYS B 1 355 ? 93.073 132.555 102.230 1.00 15.64 323 CYS B C 1
ATOM 5401 O O . CYS B 1 355 ? 91.941 132.989 102.465 1.00 16.68 323 CYS B O 1
ATOM 5404 N N . THR B 1 356 ? 93.331 131.271 102.018 1.00 14.17 324 THR B N 1
ATOM 5405 C CA . THR B 1 356 ? 92.286 130.258 101.978 1.00 12.29 324 THR B CA 1
ATOM 5406 C C . THR B 1 356 ? 92.435 129.292 103.147 1.00 12.00 324 THR B C 1
ATOM 5407 O O . THR B 1 356 ? 93.412 129.326 103.899 1.00 13.17 324 THR B O 1
ATOM 5411 N N . ALA B 1 357 ? 91.435 128.422 103.287 1.00 10.45 325 ALA B N 1
ATOM 5412 C CA . ALA B 1 357 ? 91.449 127.389 104.314 1.00 9.33 325 ALA B CA 1
ATOM 5413 C C . ALA B 1 357 ? 92.133 126.110 103.856 1.00 9.93 325 ALA B C 1
ATOM 5414 O O . ALA B 1 357 ? 92.779 125.440 104.671 1.00 11.17 325 ALA B O 1
ATOM 5416 N N . LYS B 1 358 ? 92.001 125.754 102.575 1.00 11.48 326 LYS B N 1
ATOM 5417 C CA . LYS B 1 358 ? 92.644 124.555 102.050 1.00 10.84 326 LYS B CA 1
ATOM 5418 C C . LYS B 1 358 ? 94.131 124.514 102.376 1.00 10.83 326 LYS B C 1
ATOM 5419 O O . LYS B 1 358 ? 94.600 123.558 103.004 1.00 13.64 326 LYS B O 1
ATOM 5425 N N . ASP B 1 359 ? 94.881 125.539 101.972 1.00 11.09 327 ASP B N 1
ATOM 5426 C CA . ASP B 1 359 ? 96.316 125.582 102.212 1.00 9.49 327 ASP B CA 1
ATOM 5427 C C . ASP B 1 359 ? 96.668 125.792 103.677 1.00 7.81 327 ASP B C 1
ATOM 5428 O O . ASP B 1 359 ? 97.638 125.194 104.158 1.00 5.14 327 ASP B O 1
ATOM 5433 N N . CYS B 1 360 ? 95.911 126.624 104.396 1.00 8.54 328 CYS B N 1
ATOM 5434 C CA . CYS B 1 360 ? 96.172 126.820 105.817 1.00 8.34 328 CYS B CA 1
ATOM 5435 C C . CYS B 1 360 ? 96.003 125.530 106.607 1.00 9.13 328 CYS B C 1
ATOM 5436 O O . CYS B 1 360 ? 96.636 125.362 107.655 1.00 12.25 328 CYS B O 1
ATOM 5439 N N . ALA B 1 361 ? 95.159 124.614 106.127 1.00 8.71 329 ALA B N 1
ATOM 5440 C CA . ALA B 1 361 ? 95.032 123.307 106.757 1.00 5.02 329 ALA B CA 1
ATOM 5441 C C . ALA B 1 361 ? 96.073 122.317 106.253 1.00 5.84 329 ALA B C 1
ATOM 5442 O O . ALA B 1 361 ? 96.596 121.529 107.050 1.00 6.85 329 ALA B O 1
ATOM 5444 N N . GLY B 1 362 ? 96.382 122.340 104.959 1.00 5.81 330 GLY B N 1
ATOM 5445 C CA . GLY B 1 362 ? 97.370 121.440 104.399 1.00 5.12 330 GLY B CA 1
ATOM 5446 C C . GLY B 1 362 ? 98.757 121.654 104.967 1.00 5.13 330 GLY B C 1
ATOM 5447 O O . GLY B 1 362 ? 99.488 120.690 105.210 1.00 6.64 330 GLY B O 1
ATOM 5448 N N . VAL B 1 363 ? 99.135 122.917 105.182 1.00 5.96 331 VAL B N 1
ATOM 5449 C CA . VAL B 1 363 ? 100.453 123.205 105.739 1.00 4.22 331 VAL B CA 1
ATOM 5450 C C . VAL B 1 363 ? 100.614 122.541 107.100 1.00 5.61 331 VAL B C 1
ATOM 5451 O O . VAL B 1 363 ? 101.625 121.880 107.367 1.00 8.17 331 VAL B O 1
ATOM 5455 N N . ILE B 1 364 ? 99.625 122.703 107.983 1.00 6.11 332 ILE B N 1
ATOM 5456 C CA . ILE B 1 364 ? 99.726 122.105 109.309 1.00 5.54 332 ILE B CA 1
ATOM 5457 C C . ILE B 1 364 ? 99.627 120.587 109.221 1.00 7.17 332 ILE B C 1
ATOM 5458 O O . ILE B 1 364 ? 100.341 119.872 109.936 1.00 12.67 332 ILE B O 1
ATOM 5463 N N . LEU B 1 365 ? 98.762 120.065 108.347 1.00 7.59 333 LEU B N 1
ATOM 5464 C CA . LEU B 1 365 ? 98.655 118.618 108.191 1.00 5.35 333 LEU B CA 1
ATOM 5465 C C . LEU B 1 365 ? 99.992 118.016 107.778 1.00 2.29 333 LEU B C 1
ATOM 5466 O O . LEU B 1 365 ? 100.351 116.914 108.209 1.00 2.70 333 LEU B O 1
ATOM 5471 N N . TYR B 1 366 ? 100.744 118.730 106.939 1.00 2.24 334 TYR B N 1
ATOM 5472 C CA . TYR B 1 366 ? 102.046 118.235 106.505 1.00 4.97 334 TYR B CA 1
ATOM 5473 C C . TYR B 1 366 ? 103.089 118.388 107.606 1.00 4.29 334 TYR B C 1
ATOM 5474 O O . TYR B 1 366 ? 103.860 117.458 107.874 1.00 3.19 334 TYR B O 1
ATOM 5483 N N . SER B 1 367 ? 103.120 119.551 108.261 1.00 5.17 335 SER B N 1
ATOM 5484 C CA . SER B 1 367 ? 104.174 119.826 109.232 1.00 6.50 335 SER B CA 1
ATOM 5485 C C . SER B 1 367 ? 104.039 118.947 110.470 1.00 6.95 335 SER B C 1
ATOM 5486 O O . SER B 1 367 ? 105.027 118.363 110.931 1.00 8.05 335 SER B O 1
ATOM 5489 N N . ALA B 1 368 ? 102.831 118.853 111.035 1.00 4.13 336 ALA B N 1
ATOM 5490 C CA . ALA B 1 368 ? 102.635 118.044 112.231 1.00 2.70 336 ALA B CA 1
ATOM 5491 C C . ALA B 1 368 ? 102.863 116.563 111.969 1.00 4.03 336 ALA B C 1
ATOM 5492 O O . ALA B 1 368 ? 103.248 115.836 112.891 1.00 5.75 336 ALA B O 1
ATOM 5494 N N . GLU B 1 369 ? 102.638 116.101 110.739 1.00 4.43 337 GLU B N 1
ATOM 5495 C CA . GLU B 1 369 ? 102.867 114.705 110.397 1.00 5.53 337 GLU B CA 1
ATOM 5496 C C . GLU B 1 369 ? 104.323 114.407 110.072 1.00 4.56 337 GLU B C 1
ATOM 5497 O O . GLU B 1 369 ? 104.775 113.280 110.301 1.00 5.49 337 GLU B O 1
ATOM 5503 N N . CYS B 1 370 ? 105.066 115.383 109.546 1.00 5.05 338 CYS B N 1
ATOM 5504 C CA . CYS B 1 370 ? 106.485 115.179 109.286 1.00 6.95 338 CYS B CA 1
ATOM 5505 C C . CYS B 1 370 ? 107.341 115.363 110.532 1.00 6.98 338 CYS B C 1
ATOM 5506 O O . CYS B 1 370 ? 108.406 114.741 110.633 1.00 6.08 338 CYS B O 1
ATOM 5509 N N . ALA B 1 371 ? 106.904 116.199 111.478 1.00 7.23 339 ALA B N 1
ATOM 5510 C CA . ALA B 1 371 ? 107.694 116.433 112.681 1.00 6.57 339 ALA B CA 1
ATOM 5511 C C . ALA B 1 371 ? 107.826 115.181 113.535 1.00 7.91 339 ALA B C 1
ATOM 5512 O O . ALA B 1 371 ? 108.890 114.945 114.115 1.00 9.90 339 ALA B O 1
ATOM 5514 N N . THR B 1 372 ? 106.771 114.368 113.626 1.00 7.87 340 THR B N 1
ATOM 5515 C CA . THR B 1 372 ? 106.863 113.138 114.406 1.00 5.47 340 THR B CA 1
ATOM 5516 C C . THR B 1 372 ? 107.879 112.173 113.807 1.00 7.75 340 THR B C 1
ATOM 5517 O O . THR B 1 372 ? 108.671 111.571 114.542 1.00 9.11 340 THR B O 1
ATOM 5521 N N . GLN B 1 373 ? 107.878 112.018 112.482 1.00 9.35 341 GLN B N 1
ATOM 5522 C CA . GLN B 1 373 ? 108.857 111.150 111.838 1.00 10.82 341 GLN B CA 1
ATOM 5523 C C . GLN B 1 373 ? 110.268 111.704 111.986 1.00 10.07 341 GLN B C 1
ATOM 5524 O O . GLN B 1 373 ? 111.218 110.940 112.198 1.00 11.32 341 GLN B O 1
ATOM 5530 N N . VAL B 1 374 ? 110.427 113.025 111.881 1.00 9.93 342 VAL B N 1
ATOM 5531 C CA . VAL B 1 374 ? 111.747 113.620 112.067 1.00 6.56 342 VAL B CA 1
ATOM 5532 C C . VAL B 1 374 ? 112.242 113.381 113.489 1.00 7.27 342 VAL B C 1
ATOM 5533 O O . VAL B 1 374 ? 113.420 113.080 113.708 1.00 7.58 342 VAL B O 1
ATOM 5537 N N . ALA B 1 375 ? 111.350 113.495 114.476 1.00 4.90 343 ALA B N 1
ATOM 5538 C CA . ALA B 1 375 ? 111.740 113.228 115.855 1.00 4.16 343 ALA B CA 1
ATOM 5539 C C . ALA B 1 375 ? 112.115 111.766 116.057 1.00 6.44 343 ALA B C 1
ATOM 5540 O O . ALA B 1 375 ? 113.119 111.471 116.716 1.00 11.57 343 ALA B O 1
ATOM 5542 N N . LEU B 1 376 ? 111.327 110.840 115.503 1.00 7.42 344 LEU B N 1
ATOM 5543 C CA . LEU B 1 376 ? 111.683 109.427 115.588 1.00 4.88 344 LEU B CA 1
ATOM 5544 C C . LEU B 1 376 ? 113.053 109.161 114.979 1.00 2.99 344 LEU B C 1
ATOM 5545 O O . LEU B 1 376 ? 113.861 108.430 115.565 1.00 2.27 344 LEU B O 1
ATOM 5550 N N . ASP B 1 377 ? 113.329 109.738 113.807 1.00 2.64 345 ASP B N 1
ATOM 5551 C CA . ASP B 1 377 ? 114.647 109.592 113.202 1.00 4.54 345 ASP B CA 1
ATOM 5552 C C . ASP B 1 377 ? 115.737 110.202 114.074 1.00 5.30 345 ASP B C 1
ATOM 5553 O O . ASP B 1 377 ? 116.849 109.669 114.131 1.00 5.62 345 ASP B O 1
ATOM 5558 N N . GLY B 1 378 ? 115.437 111.305 114.763 1.00 5.02 346 GLY B N 1
ATOM 5559 C CA . GLY B 1 378 ? 116.417 111.900 115.654 1.00 5.44 346 GLY B CA 1
ATOM 5560 C C . GLY B 1 378 ? 116.790 110.999 116.813 1.00 6.04 346 GLY B C 1
ATOM 5561 O O . GLY B 1 378 ? 117.953 110.964 117.225 1.00 7.95 346 GLY B O 1
ATOM 5562 N N . ILE B 1 379 ? 115.820 110.262 117.355 1.00 2.89 347 ILE B N 1
ATOM 5563 C CA . ILE B 1 379 ? 116.117 109.323 118.432 1.00 2.25 347 ILE B CA 1
ATOM 5564 C C . ILE B 1 379 ? 116.831 108.095 117.884 1.00 2.93 347 ILE B C 1
ATOM 5565 O O . ILE B 1 379 ? 117.727 107.543 118.534 1.00 6.78 347 ILE B O 1
ATOM 5570 N N . GLN B 1 380 ? 116.446 107.643 116.688 1.00 3.78 348 GLN B N 1
ATOM 5571 C CA . GLN B 1 380 ? 117.119 106.496 116.087 1.00 5.48 348 GLN B CA 1
ATOM 5572 C C . GLN B 1 380 ? 118.574 106.817 115.773 1.00 4.89 348 GLN B C 1
ATOM 5573 O O . GLN B 1 380 ? 119.439 105.935 115.825 1.00 5.44 348 GLN B O 1
ATOM 5579 N N . CYS B 1 381 ? 118.864 108.079 115.446 1.00 5.99 349 CYS B N 1
ATOM 5580 C CA . CYS B 1 381 ? 120.240 108.471 115.165 1.00 6.34 349 CYS B CA 1
ATOM 5581 C C . CYS B 1 381 ? 121.079 108.511 116.435 1.00 5.66 349 CYS B C 1
ATOM 5582 O O . CYS B 1 381 ? 122.247 108.105 116.420 1.00 4.71 349 CYS B O 1
ATOM 5585 N N . PHE B 1 382 ? 120.509 108.994 117.537 1.00 4.74 350 PHE B N 1
ATOM 5586 C CA . PHE B 1 382 ? 121.207 109.025 118.814 1.00 3.76 350 PHE B CA 1
ATOM 5587 C C . PHE B 1 382 ? 121.363 107.644 119.434 1.00 4.41 350 PHE B C 1
ATOM 5588 O O . PHE B 1 382 ? 122.324 107.421 120.178 1.00 8.35 350 PHE B O 1
ATOM 5596 N N . GLY B 1 383 ? 120.450 106.718 119.151 1.00 2.00 351 GLY B N 1
ATOM 5597 C CA . GLY B 1 383 ? 120.553 105.376 119.687 1.00 2.00 351 GLY B CA 1
ATOM 5598 C C . GLY B 1 383 ? 120.184 105.303 121.154 1.00 2.00 351 GLY B C 1
ATOM 5599 O O . GLY B 1 383 ? 119.135 105.810 121.564 1.00 3.44 351 GLY B O 1
ATOM 5600 N N . GLY B 1 384 ? 121.039 104.672 121.956 1.00 4.70 352 GLY B N 1
ATOM 5601 C CA . GLY B 1 384 ? 120.791 104.549 123.379 1.00 5.62 352 GLY B CA 1
ATOM 5602 C C . GLY B 1 384 ? 120.833 105.848 124.151 1.00 7.29 352 GLY B C 1
ATOM 5603 O O . GLY B 1 384 ? 120.231 105.929 125.226 1.00 8.48 352 GLY B O 1
ATOM 5604 N N . ASN B 1 385 ? 121.520 106.869 123.636 1.00 8.15 353 ASN B N 1
ATOM 5605 C CA . ASN B 1 385 ? 121.583 108.154 124.321 1.00 5.95 353 ASN B CA 1
ATOM 5606 C C . ASN B 1 385 ? 120.341 109.001 124.086 1.00 4.93 353 ASN B C 1
ATOM 5607 O O . ASN B 1 385 ? 120.027 109.860 124.917 1.00 6.35 353 ASN B O 1
ATOM 5612 N N . GLY B 1 386 ? 119.631 108.785 122.975 1.00 3.34 354 GLY B N 1
ATOM 5613 C CA . GLY B 1 386 ? 118.386 109.493 122.742 1.00 2.70 354 GLY B CA 1
ATOM 5614 C C . GLY B 1 386 ? 117.210 108.953 123.525 1.00 2.47 354 GLY B C 1
ATOM 5615 O O . GLY B 1 386 ? 116.146 109.579 123.534 1.00 4.01 354 GLY B O 1
ATOM 5616 N N . TYR B 1 387 ? 117.379 107.807 124.181 1.00 2.90 355 TYR B N 1
ATOM 5617 C CA . TYR B 1 387 ? 116.324 107.190 124.972 1.00 4.13 355 TYR B CA 1
ATOM 5618 C C . TYR B 1 387 ? 116.382 107.577 126.443 1.00 5.46 355 TYR B C 1
ATOM 5619 O O . TYR B 1 387 ? 115.459 107.242 127.192 1.00 7.60 355 TYR B O 1
ATOM 5628 N N . ILE B 1 388 ? 117.435 108.267 126.872 1.00 5.55 356 ILE B N 1
ATOM 5629 C CA . ILE B 1 388 ? 117.566 108.733 128.248 1.00 4.90 356 ILE B CA 1
ATOM 5630 C C . ILE B 1 388 ? 117.131 110.188 128.303 1.00 6.27 356 ILE B C 1
ATOM 5631 O O . ILE B 1 388 ? 117.369 110.958 127.364 1.00 5.61 356 ILE B O 1
ATOM 5636 N N . ASN B 1 389 ? 116.488 110.568 129.406 1.00 6.32 357 ASN B N 1
ATOM 5637 C CA . ASN B 1 389 ? 115.897 111.896 129.521 1.00 8.16 357 ASN B CA 1
ATOM 5638 C C . ASN B 1 389 ? 116.953 112.967 129.764 1.00 7.29 357 ASN B C 1
ATOM 5639 O O . ASN B 1 389 ? 116.617 114.138 129.967 1.00 6.93 357 ASN B O 1
ATOM 5644 N N . ASP B 1 390 ? 118.230 112.584 129.745 1.00 8.51 358 ASP B N 1
ATOM 5645 C CA . ASP B 1 390 ? 119.314 113.552 129.802 1.00 9.77 358 ASP B CA 1
ATOM 5646 C C . ASP B 1 390 ? 119.568 114.233 128.468 1.00 10.55 358 ASP B C 1
ATOM 5647 O O . ASP B 1 390 ? 120.157 115.318 128.450 1.00 11.06 358 ASP B O 1
ATOM 5652 N N . PHE B 1 391 ? 119.137 113.622 127.350 1.00 9.97 359 PHE B N 1
ATOM 5653 C CA . PHE B 1 391 ? 119.220 114.217 126.029 1.00 7.88 359 PHE B CA 1
ATOM 5654 C C . PHE B 1 391 ? 117.839 114.673 125.567 1.00 6.52 359 PHE B C 1
ATOM 5655 O O . PHE B 1 391 ? 116.828 114.052 125.909 1.00 8.75 359 PHE B O 1
ATOM 5663 N N . PRO B 1 392 ? 117.753 115.755 124.789 1.00 3.50 360 PRO B N 1
ATOM 5664 C CA . PRO B 1 392 ? 116.442 116.303 124.422 1.00 3.63 360 PRO B CA 1
ATOM 5665 C C . PRO B 1 392 ? 115.768 115.607 123.249 1.00 6.01 360 PRO B C 1
ATOM 5666 O O . PRO B 1 392 ? 114.804 116.157 122.703 1.00 4.78 360 PRO B O 1
ATOM 5670 N N . MET B 1 393 ? 116.231 114.422 122.846 1.00 6.65 361 MET B N 1
ATOM 5671 C CA . MET B 1 393 ? 115.640 113.749 121.695 1.00 5.89 361 MET B CA 1
ATOM 5672 C C . MET B 1 393 ? 114.237 113.230 121.980 1.00 8.84 361 MET B C 1
ATOM 5673 O O . MET B 1 393 ? 113.396 113.231 121.074 1.00 9.95 361 MET B O 1
ATOM 5678 N N . GLY B 1 394 ? 113.963 112.789 123.210 1.00 9.16 362 GLY B N 1
ATOM 5679 C CA . GLY B 1 394 ? 112.630 112.312 123.535 1.00 5.67 362 GLY B CA 1
ATOM 5680 C C . GLY B 1 394 ? 111.625 113.426 123.727 1.00 5.55 362 GLY B C 1
ATOM 5681 O O . GLY B 1 394 ? 110.439 113.251 123.422 1.00 8.49 362 GLY B O 1
ATOM 5682 N N . ARG B 1 395 ? 112.071 114.575 124.238 1.00 5.67 363 ARG B N 1
ATOM 5683 C CA . ARG B 1 395 ? 111.168 115.709 124.401 1.00 5.12 363 ARG B CA 1
ATOM 5684 C C . ARG B 1 395 ? 110.649 116.192 123.054 1.00 4.97 363 ARG B C 1
ATOM 5685 O O . ARG B 1 395 ? 109.474 116.552 122.928 1.00 5.19 363 ARG B O 1
ATOM 5693 N N . PHE B 1 396 ? 111.510 116.205 122.034 1.00 7.36 364 PHE B N 1
ATOM 5694 C CA . PHE B 1 396 ? 111.065 116.613 120.705 1.00 6.41 364 PHE B CA 1
ATOM 5695 C C . PHE B 1 396 ? 109.957 115.701 120.196 1.00 5.41 364 PHE B C 1
ATOM 5696 O O . PHE B 1 396 ? 108.950 116.176 119.656 1.00 6.78 364 PHE B O 1
ATOM 5704 N N . LEU B 1 397 ? 110.123 114.388 120.360 1.00 4.34 365 LEU B N 1
ATOM 5705 C CA . LEU B 1 397 ? 109.094 113.452 119.919 1.00 6.96 365 LEU B CA 1
ATOM 5706 C C . LEU B 1 397 ? 107.806 113.645 120.708 1.00 5.97 365 LEU B C 1
ATOM 5707 O O . LEU B 1 397 ? 106.714 113.700 120.131 1.00 10.33 365 LEU B O 1
ATOM 5712 N N . ARG B 1 398 ? 107.913 113.750 122.035 1.00 4.33 366 ARG B N 1
ATOM 5713 C CA . ARG B 1 398 ? 106.719 113.900 122.858 1.00 2.44 366 ARG B CA 1
ATOM 5714 C C . ARG B 1 398 ? 106.013 115.227 122.611 1.00 5.87 366 ARG B C 1
ATOM 5715 O O . ARG B 1 398 ? 104.809 115.333 122.873 1.00 4.51 366 ARG B O 1
ATOM 5723 N N . ASP B 1 399 ? 106.726 116.237 122.110 1.00 6.95 367 ASP B N 1
ATOM 5724 C CA . ASP B 1 399 ? 106.120 117.530 121.827 1.00 7.49 367 ASP B CA 1
ATOM 5725 C C . ASP B 1 399 ? 105.574 117.638 120.411 1.00 9.65 367 ASP B C 1
ATOM 5726 O O . ASP B 1 399 ? 104.626 118.398 120.185 1.00 8.99 367 ASP B O 1
ATOM 5731 N N . ALA B 1 400 ? 106.144 116.902 119.455 1.00 7.34 368 ALA B N 1
ATOM 5732 C CA . ALA B 1 400 ? 105.672 116.966 118.079 1.00 5.04 368 ALA B CA 1
ATOM 5733 C C . ALA B 1 400 ? 104.334 116.266 117.885 1.00 5.89 368 ALA B C 1
ATOM 5734 O O . ALA B 1 400 ? 103.634 116.558 116.909 1.00 3.91 368 ALA B O 1
ATOM 5736 N N . LYS B 1 401 ? 103.965 115.353 118.785 1.00 5.33 369 LYS B N 1
ATOM 5737 C CA . LYS B 1 401 ? 102.688 114.661 118.663 1.00 5.33 369 LYS B CA 1
ATOM 5738 C C . LYS B 1 401 ? 101.523 115.527 119.127 1.00 3.68 369 LYS B C 1
ATOM 5739 O O . LYS B 1 401 ? 100.376 115.269 118.744 1.00 5.88 369 LYS B O 1
ATOM 5745 N N . LEU B 1 402 ? 101.790 116.549 119.944 1.00 4.82 370 LEU B N 1
ATOM 5746 C CA . LEU B 1 402 ? 100.718 117.409 120.436 1.00 4.47 370 LEU B CA 1
ATOM 5747 C C . LEU B 1 402 ? 99.960 118.056 119.284 1.00 4.99 370 LEU B C 1
ATOM 5748 O O . LEU B 1 402 ? 98.725 118.065 119.261 1.00 6.98 370 LEU B O 1
ATOM 5753 N N . TYR B 1 403 ? 100.691 118.605 118.312 1.00 6.53 371 TYR B N 1
ATOM 5754 C CA . TYR B 1 403 ? 100.067 119.284 117.183 1.00 7.19 371 TYR B CA 1
ATOM 5755 C C . TYR B 1 403 ? 99.217 118.354 116.327 1.00 6.77 371 TYR B C 1
ATOM 5756 O O . TYR B 1 403 ? 98.518 118.838 115.430 1.00 6.29 371 TYR B O 1
ATOM 5765 N N . GLU B 1 404 ? 99.256 117.045 116.576 1.00 5.37 372 GLU B N 1
ATOM 5766 C CA . GLU B 1 404 ? 98.501 116.091 115.778 1.00 3.83 372 GLU B CA 1
ATOM 5767 C C . GLU B 1 404 ? 97.187 115.670 116.424 1.00 4.26 372 GLU B C 1
ATOM 5768 O O . GLU B 1 404 ? 96.263 115.279 115.703 1.00 7.16 372 GLU B O 1
ATOM 5774 N N . ILE B 1 405 ? 97.081 115.724 117.753 1.00 3.35 373 ILE B N 1
ATOM 5775 C CA . ILE B 1 405 ? 95.886 115.238 118.438 1.00 3.19 373 ILE B CA 1
ATOM 5776 C C . ILE B 1 405 ? 95.391 116.213 119.499 1.00 5.64 373 ILE B C 1
ATOM 5777 O O . ILE B 1 405 ? 94.374 115.956 120.154 1.00 7.49 373 ILE B O 1
ATOM 5782 N N . GLY B 1 406 ? 96.090 117.332 119.684 1.00 5.66 374 GLY B N 1
ATOM 5783 C CA . GLY B 1 406 ? 95.740 118.246 120.757 1.00 3.38 374 GLY B CA 1
ATOM 5784 C C . GLY B 1 406 ? 95.584 119.691 120.331 1.00 4.88 374 GLY B C 1
ATOM 5785 O O . GLY B 1 406 ? 95.258 120.552 121.154 1.00 4.45 374 GLY B O 1
ATOM 5786 N N . ALA B 1 407 ? 95.812 119.971 119.048 1.00 5.94 375 ALA B N 1
ATOM 5787 C CA . ALA B 1 407 ? 95.600 121.304 118.497 1.00 7.21 375 ALA B CA 1
ATOM 5788 C C . ALA B 1 407 ? 94.886 121.223 117.155 1.00 7.57 375 ALA B C 1
ATOM 5789 O O . ALA B 1 407 ? 95.170 122.011 116.245 1.00 8.99 375 ALA B O 1
ATOM 5791 N N . GLY B 1 408 ? 93.960 120.278 117.019 1.00 7.93 376 GLY B N 1
ATOM 5792 C CA . GLY B 1 408 ? 93.362 119.962 115.739 1.00 7.77 376 GLY B CA 1
ATOM 5793 C C . GLY B 1 408 ? 93.927 118.661 115.211 1.00 8.47 376 GLY B C 1
ATOM 5794 O O . GLY B 1 408 ? 95.148 118.484 115.170 1.00 9.31 376 GLY B O 1
ATOM 5795 N N . THR B 1 409 ? 93.058 117.740 114.809 1.00 7.19 377 THR B N 1
ATOM 5796 C CA . THR B 1 409 ? 93.474 116.407 114.408 1.00 7.40 377 THR B CA 1
ATOM 5797 C C . THR B 1 409 ? 93.735 116.366 112.909 1.00 6.70 377 THR B C 1
ATOM 5798 O O . THR B 1 409 ? 93.076 117.048 112.119 1.00 6.63 377 THR B O 1
ATOM 5802 N N . SER B 1 410 ? 94.721 115.551 112.526 1.00 4.72 378 SER B N 1
ATOM 5803 C CA . SER B 1 410 ? 95.039 115.389 111.112 1.00 5.36 378 SER B CA 1
ATOM 5804 C C . SER B 1 410 ? 93.833 114.899 110.325 1.00 6.14 378 SER B C 1
ATOM 5805 O O . SER B 1 410 ? 93.684 115.231 109.143 1.00 2.58 378 SER B O 1
ATOM 5808 N N . GLU B 1 411 ? 92.957 114.118 110.962 1.00 7.27 379 GLU B N 1
ATOM 5809 C CA . GLU B 1 411 ? 91.758 113.647 110.279 1.00 6.49 379 GLU B CA 1
ATOM 5810 C C . GLU B 1 411 ? 90.844 114.809 109.911 1.00 7.83 379 GLU B C 1
ATOM 5811 O O . GLU B 1 411 ? 90.299 114.849 108.802 1.00 11.16 379 GLU B O 1
ATOM 5817 N N . VAL B 1 412 ? 90.667 115.766 110.824 1.00 5.43 380 VAL B N 1
ATOM 5818 C CA . VAL B 1 412 ? 89.815 116.914 110.531 1.00 4.25 380 VAL B CA 1
ATOM 5819 C C . VAL B 1 412 ? 90.464 117.812 109.487 1.00 5.12 380 VAL B C 1
ATOM 5820 O O . VAL B 1 412 ? 89.776 118.363 108.619 1.00 5.39 380 VAL B O 1
ATOM 5824 N N . ARG B 1 413 ? 91.787 117.978 109.545 1.00 6.45 381 ARG B N 1
ATOM 5825 C CA . ARG B 1 413 ? 92.475 118.777 108.538 1.00 6.47 381 ARG B CA 1
ATOM 5826 C C . ARG B 1 413 ? 92.387 118.142 107.157 1.00 7.57 381 ARG B C 1
ATOM 5827 O O . ARG B 1 413 ? 92.318 118.860 106.153 1.00 7.56 381 ARG B O 1
ATOM 5835 N N . ARG B 1 414 ? 92.387 116.808 107.084 1.00 8.47 382 ARG B N 1
ATOM 5836 C CA . ARG B 1 414 ? 92.213 116.141 105.799 1.00 7.79 382 ARG B CA 1
ATOM 5837 C C . ARG B 1 414 ? 90.811 116.358 105.245 1.00 8.67 382 ARG B C 1
ATOM 5838 O O . ARG B 1 414 ? 90.655 116.676 104.059 1.00 10.68 382 ARG B O 1
ATOM 5846 N N . LEU B 1 415 ? 89.786 116.193 106.080 1.00 7.68 383 LEU B N 1
ATOM 5847 C CA . LEU B 1 415 ? 88.410 116.421 105.665 1.00 10.22 383 LEU B CA 1
ATOM 5848 C C . LEU B 1 415 ? 88.140 117.869 105.287 1.00 10.60 383 LEU B C 1
ATOM 5849 O O . LEU B 1 415 ? 87.307 118.117 104.411 1.00 13.44 383 LEU B O 1
ATOM 5854 N N . VAL B 1 416 ? 88.821 118.827 105.917 1.00 10.53 384 VAL B N 1
ATOM 5855 C CA . VAL B 1 416 ? 88.676 120.220 105.510 1.00 8.36 384 VAL B CA 1
ATOM 5856 C C . VAL B 1 416 ? 89.082 120.395 104.052 1.00 8.35 384 VAL B C 1
ATOM 5857 O O . VAL B 1 416 ? 88.341 120.981 103.256 1.00 9.08 384 VAL B O 1
ATOM 5861 N N . ILE B 1 417 ? 90.258 119.887 103.679 1.00 7.05 385 ILE B N 1
ATOM 5862 C CA . ILE B 1 417 ? 90.703 119.977 102.291 1.00 6.96 385 ILE B CA 1
ATOM 5863 C C . ILE B 1 417 ? 89.761 119.198 101.381 1.00 7.66 385 ILE B C 1
ATOM 5864 O O . ILE B 1 417 ? 89.411 119.652 100.284 1.00 6.82 385 ILE B O 1
ATOM 5869 N N . GLY B 1 418 ? 89.344 118.009 101.819 1.00 9.60 386 GLY B N 1
ATOM 5870 C CA . GLY B 1 418 ? 88.428 117.216 101.013 1.00 9.57 386 GLY B CA 1
ATOM 5871 C C . GLY B 1 418 ? 87.157 117.967 100.670 1.00 9.61 386 GLY B C 1
ATOM 5872 O O . GLY B 1 418 ? 86.746 118.023 99.509 1.00 9.13 386 GLY B O 1
ATOM 5873 N N . ARG B 1 419 ? 86.519 118.560 101.679 1.00 8.90 387 ARG B N 1
ATOM 5874 C CA . ARG B 1 419 ? 85.297 119.327 101.470 1.00 10.28 387 ARG B CA 1
ATOM 5875 C C . ARG B 1 419 ? 85.542 120.635 100.735 1.00 11.57 387 ARG B C 1
ATOM 5876 O O . ARG B 1 419 ? 84.634 121.110 100.043 1.00 17.58 387 ARG B O 1
ATOM 5884 N N . ALA B 1 420 ? 86.729 121.229 100.861 1.00 12.01 388 ALA B N 1
ATOM 5885 C CA . ALA B 1 420 ? 87.085 122.371 100.032 1.00 10.19 388 ALA B CA 1
ATOM 5886 C C . ALA B 1 420 ? 87.196 121.991 98.565 1.00 8.30 388 ALA B C 1
ATOM 5887 O O . ALA B 1 420 ? 86.920 122.821 97.691 1.00 10.35 388 ALA B O 1
ATOM 5889 N N . PHE B 1 421 ? 87.596 120.750 98.280 1.00 8.36 389 PHE B N 1
ATOM 5890 C CA . PHE B 1 421 ? 87.590 120.260 96.907 1.00 10.65 389 PHE B CA 1
ATOM 5891 C C . PHE B 1 421 ? 86.185 119.893 96.446 1.00 11.70 389 PHE B C 1
ATOM 5892 O O . PHE B 1 421 ? 85.877 120.014 95.255 1.00 8.62 389 PHE B O 1
ATOM 5900 N N . ASN B 1 422 ? 85.327 119.448 97.367 1.00 12.54 390 ASN B N 1
ATOM 5901 C CA . ASN B 1 422 ? 83.959 119.092 97.008 1.00 10.94 390 ASN B CA 1
ATOM 5902 C C . ASN B 1 422 ? 83.104 120.313 96.699 1.00 12.97 390 ASN B C 1
ATOM 5903 O O . ASN B 1 422 ? 82.063 120.175 96.048 1.00 17.22 390 ASN B O 1
ATOM 5908 N N . ALA B 1 423 ? 83.515 121.498 97.147 1.00 13.70 391 ALA B N 1
ATOM 5909 C CA . ALA B 1 423 ? 82.756 122.723 96.935 1.00 14.49 391 ALA B CA 1
ATOM 5910 C C . ALA B 1 423 ? 83.132 123.436 95.644 1.00 16.86 391 ALA B C 1
ATOM 5911 O O . ALA B 1 423 ? 82.497 124.438 95.299 1.00 19.35 391 ALA B O 1
ATOM 5913 N N . ASP B 1 424 ? 84.140 122.952 94.926 1.00 19.14 392 ASP B N 1
ATOM 5914 C CA . ASP B 1 424 ? 84.555 123.571 93.673 1.00 23.79 392 ASP B CA 1
ATOM 5915 C C . ASP B 1 424 ? 83.986 122.816 92.476 1.00 27.14 392 ASP B C 1
ATOM 5916 O O . ASP B 1 424 ? 84.232 123.180 91.327 1.00 28.57 392 ASP B O 1
ATOM 5921 N N . VAL C 1 38 ? 93.867 124.347 87.716 1.00 15.92 6 VAL C N 1
ATOM 5922 C CA . VAL C 1 38 ? 93.913 125.776 88.133 1.00 17.66 6 VAL C CA 1
ATOM 5923 C C . VAL C 1 38 ? 94.949 125.963 89.234 1.00 18.08 6 VAL C C 1
ATOM 5924 O O . VAL C 1 38 ? 94.685 125.679 90.402 1.00 17.36 6 VAL C O 1
ATOM 5928 N N . ASP C 1 39 ? 96.126 126.447 88.851 1.00 17.67 7 ASP C N 1
ATOM 5929 C CA . ASP C 1 39 ? 97.207 126.696 89.792 1.00 18.97 7 ASP C CA 1
ATOM 5930 C C . ASP C 1 39 ? 96.926 127.956 90.601 1.00 17.61 7 ASP C C 1
ATOM 5931 O O . ASP C 1 39 ? 96.229 128.866 90.146 1.00 19.25 7 ASP C O 1
ATOM 5936 N N . ASP C 1 40 ? 97.482 128.002 91.808 1.00 15.79 8 ASP C N 1
ATOM 5937 C CA . ASP C 1 40 ? 97.256 129.090 92.748 1.00 12.55 8 ASP C CA 1
ATOM 5938 C C . ASP C 1 40 ? 98.438 130.049 92.728 1.00 12.75 8 ASP C C 1
ATOM 5939 O O . ASP C 1 40 ? 99.575 129.645 92.463 1.00 13.88 8 ASP C O 1
ATOM 5944 N N . ALA C 1 41 ? 98.163 131.324 93.004 1.00 20.00 9 ALA C N 1
ATOM 5945 C CA . ALA C 1 41 ? 99.221 132.320 93.117 1.00 20.00 9 ALA C CA 1
ATOM 5946 C C . ALA C 1 41 ? 99.774 132.343 94.535 1.00 20.00 9 ALA C C 1
ATOM 5947 O O . ALA C 1 41 ? 99.881 133.408 95.151 1.00 20.00 9 ALA C O 1
ATOM 5949 N N . ILE C 1 42 ? 100.124 131.170 95.055 1.00 21.69 10 ILE C N 1
ATOM 5950 C CA . ILE C 1 42 ? 100.752 131.064 96.364 1.00 17.28 10 ILE C CA 1
ATOM 5951 C C . ILE C 1 42 ? 102.246 130.802 96.273 1.00 16.05 10 ILE C C 1
ATOM 5952 O O . ILE C 1 42 ? 102.977 131.134 97.222 1.00 13.12 10 ILE C O 1
ATOM 5957 N N . ASN C 1 43 ? 102.735 130.238 95.167 1.00 12.02 11 ASN C N 1
ATOM 5958 C CA . ASN C 1 43 ? 104.160 129.964 95.032 1.00 13.04 11 ASN C CA 1
ATOM 5959 C C . ASN C 1 43 ? 104.979 131.240 94.892 1.00 9.33 11 ASN C C 1
ATOM 5960 O O . ASN C 1 43 ? 106.210 131.184 94.973 1.00 8.92 11 ASN C O 1
ATOM 5965 N N . GLY C 1 44 ? 104.330 132.381 94.685 1.00 8.69 12 GLY C N 1
ATOM 5966 C CA . GLY C 1 44 ? 105.046 133.631 94.531 1.00 8.76 12 GLY C CA 1
ATOM 5967 C C . GLY C 1 44 ? 105.509 133.900 93.118 1.00 9.33 12 GLY C C 1
ATOM 5968 O O . GLY C 1 44 ? 106.668 134.281 92.910 1.00 10.73 12 GLY C O 1
ATOM 5969 N N . LEU C 1 45 ? 104.634 133.713 92.135 1.00 10.42 13 LEU C N 1
ATOM 5970 C CA . LEU C 1 45 ? 104.967 133.924 90.734 1.00 10.05 13 LEU C CA 1
ATOM 5971 C C . LEU C 1 45 ? 104.611 135.346 90.323 1.00 10.66 13 LEU C C 1
ATOM 5972 O O . LEU C 1 45 ? 103.585 135.888 90.744 1.00 9.97 13 LEU C O 1
ATOM 5977 N N . SER C 1 46 ? 105.466 135.944 89.497 1.00 11.21 14 SER C N 1
ATOM 5978 C CA . SER C 1 46 ? 105.219 137.290 89.010 1.00 12.08 14 SER C CA 1
ATOM 5979 C C . SER C 1 46 ? 104.195 137.264 87.876 1.00 14.07 14 SER C C 1
ATOM 5980 O O . SER C 1 46 ? 103.834 136.209 87.345 1.00 13.72 14 SER C O 1
ATOM 5983 N N . GLU C 1 47 ? 103.721 138.456 87.505 1.00 15.16 15 GLU C N 1
ATOM 5984 C CA . GLU C 1 47 ? 102.737 138.558 86.433 1.00 16.37 15 GLU C CA 1
ATOM 5985 C C . GLU C 1 47 ? 103.274 137.963 85.137 1.00 16.02 15 GLU C C 1
ATOM 5986 O O . GLU C 1 47 ? 102.581 137.187 84.465 1.00 17.90 15 GLU C O 1
ATOM 5992 N N . GLU C 1 48 ? 104.507 138.317 84.767 1.00 13.83 16 GLU C N 1
ATOM 5993 C CA . GLU C 1 48 ? 105.109 137.763 83.561 1.00 14.83 16 GLU C CA 1
ATOM 5994 C C . GLU C 1 48 ? 105.237 136.248 83.629 1.00 14.34 16 GLU C C 1
ATOM 5995 O O . GLU C 1 48 ? 104.988 135.573 82.625 1.00 14.44 16 GLU C O 1
ATOM 6001 N N . GLN C 1 49 ? 105.604 135.697 84.787 1.00 11.80 17 GLN C N 1
ATOM 6002 C CA . GLN C 1 49 ? 105.701 134.251 84.931 1.00 11.64 17 GLN C CA 1
ATOM 6003 C C . GLN C 1 49 ? 104.342 133.568 84.860 1.00 12.52 17 GLN C C 1
ATOM 6004 O O . GLN C 1 49 ? 104.228 132.509 84.231 1.00 12.01 17 GLN C O 1
ATOM 6010 N N . ARG C 1 50 ? 103.311 134.145 85.480 1.00 12.58 18 ARG C N 1
ATOM 6011 C CA . ARG C 1 50 ? 101.962 133.614 85.336 1.00 12.07 18 ARG C CA 1
ATOM 6012 C C . ARG C 1 50 ? 101.486 133.634 83.890 1.00 13.96 18 ARG C C 1
ATOM 6013 O O . ARG C 1 50 ? 100.876 132.659 83.437 1.00 13.44 18 ARG C O 1
ATOM 6021 N N . GLN C 1 51 ? 101.759 134.712 83.155 1.00 12.69 19 GLN C N 1
ATOM 6022 C CA . GLN C 1 51 ? 101.401 134.769 81.743 1.00 14.61 19 GLN C CA 1
ATOM 6023 C C . GLN C 1 51 ? 102.180 133.764 80.907 1.00 14.26 19 GLN C C 1
ATOM 6024 O O . GLN C 1 51 ? 101.611 133.159 79.991 1.00 17.32 19 GLN C O 1
ATOM 6030 N N . LEU C 1 52 ? 103.469 133.575 81.199 1.00 14.89 20 LEU C N 1
ATOM 6031 C CA . LEU C 1 52 ? 104.236 132.531 80.529 1.00 13.73 20 LEU C CA 1
ATOM 6032 C C . LEU C 1 52 ? 103.621 131.161 80.780 1.00 10.29 20 LEU C C 1
ATOM 6033 O O . LEU C 1 52 ? 103.481 130.353 79.853 1.00 9.32 20 LEU C O 1
ATOM 6038 N N . ARG C 1 53 ? 103.256 130.879 82.033 1.00 10.68 21 ARG C N 1
ATOM 6039 C CA . ARG C 1 53 ? 102.622 129.605 82.350 1.00 11.54 21 ARG C CA 1
ATOM 6040 C C . ARG C 1 53 ? 101.308 129.435 81.599 1.00 10.70 21 ARG C C 1
ATOM 6041 O O . ARG C 1 53 ? 101.034 128.351 81.075 1.00 10.13 21 ARG C O 1
ATOM 6049 N N . GLN C 1 54 ? 100.487 130.485 81.539 1.00 10.66 22 GLN C N 1
ATOM 6050 C CA . GLN C 1 54 ? 99.215 130.386 80.829 1.00 12.37 22 GLN C CA 1
ATOM 6051 C C . GLN C 1 54 ? 99.431 130.143 79.339 1.00 11.19 22 GLN C C 1
ATOM 6052 O O . GLN C 1 54 ? 98.738 129.317 78.731 1.00 11.00 22 GLN C O 1
ATOM 6058 N N . THR C 1 55 ? 100.383 130.856 78.734 1.00 10.75 23 THR C N 1
ATOM 6059 C CA . THR C 1 55 ? 100.671 130.661 77.317 1.00 10.18 23 THR C CA 1
ATOM 6060 C C . THR C 1 55 ? 101.149 129.240 77.051 1.00 10.60 23 THR C C 1
ATOM 6061 O O . THR C 1 55 ? 100.711 128.592 76.091 1.00 13.62 23 THR C O 1
ATOM 6065 N N . MET C 1 56 ? 102.060 128.740 77.889 1.00 11.04 24 MET C N 1
ATOM 6066 C CA . MET C 1 56 ? 102.549 127.376 77.718 1.00 9.64 24 MET C CA 1
ATOM 6067 C C . MET C 1 56 ? 101.420 126.367 77.870 1.00 9.30 24 MET C C 1
ATOM 6068 O O . MET C 1 56 ? 101.328 125.406 77.097 1.00 10.38 24 MET C O 1
ATOM 6073 N N . ALA C 1 57 ? 100.551 126.566 78.864 1.00 8.80 25 ALA C N 1
ATOM 6074 C CA . ALA C 1 57 ? 99.434 125.652 79.062 1.00 7.46 25 ALA C CA 1
ATOM 6075 C C . ALA C 1 57 ? 98.500 125.646 77.862 1.00 9.20 25 ALA C C 1
ATOM 6076 O O . ALA C 1 57 ? 98.071 124.575 77.421 1.00 7.90 25 ALA C O 1
ATOM 6078 N N . LYS C 1 58 ? 98.180 126.821 77.315 1.00 11.14 26 LYS C N 1
ATOM 6079 C CA . LYS C 1 58 ? 97.311 126.869 76.144 1.00 12.91 26 LYS C CA 1
ATOM 6080 C C . LYS C 1 58 ? 97.966 126.193 74.945 1.00 14.31 26 LYS C C 1
ATOM 6081 O O . LYS C 1 58 ? 97.323 125.404 74.239 1.00 16.48 26 LYS C O 1
ATOM 6087 N N . PHE C 1 59 ? 99.247 126.484 74.700 1.00 14.48 27 PHE C N 1
ATOM 6088 C CA . PHE C 1 59 ? 99.929 125.885 73.559 1.00 12.80 27 PHE C CA 1
ATOM 6089 C C . PHE C 1 59 ? 100.008 124.370 73.688 1.00 12.29 27 PHE C C 1
ATOM 6090 O O . PHE C 1 59 ? 99.839 123.654 72.694 1.00 13.91 27 PHE C O 1
ATOM 6098 N N . LEU C 1 60 ? 100.251 123.862 74.896 1.00 13.40 28 LEU C N 1
ATOM 6099 C CA . LEU C 1 60 ? 100.320 122.425 75.118 1.00 13.20 28 LEU C CA 1
ATOM 6100 C C . LEU C 1 60 ? 98.956 121.755 75.066 1.00 13.66 28 LEU C C 1
ATOM 6101 O O . LEU C 1 60 ? 98.866 120.596 74.644 1.00 13.21 28 LEU C O 1
ATOM 6106 N N . GLN C 1 61 ? 97.896 122.451 75.481 1.00 15.77 29 GLN C N 1
ATOM 6107 C CA . GLN C 1 61 ? 96.550 121.914 75.338 1.00 18.32 29 GLN C CA 1
ATOM 6108 C C . GLN C 1 61 ? 96.113 121.884 73.881 1.00 18.68 29 GLN C C 1
ATOM 6109 O O . GLN C 1 61 ? 95.310 121.026 73.496 1.00 19.48 29 GLN C O 1
ATOM 6115 N N . GLU C 1 62 ? 96.625 122.803 73.064 1.00 18.01 30 GLU C N 1
ATOM 6116 C CA . GLU C 1 62 ? 96.246 122.855 71.658 1.00 18.46 30 GLU C CA 1
ATOM 6117 C C . GLU C 1 62 ? 97.094 121.952 70.772 1.00 16.74 30 GLU C C 1
ATOM 6118 O O . GLU C 1 62 ? 96.596 121.464 69.750 1.00 16.47 30 GLU C O 1
ATOM 6124 N N . HIS C 1 63 ? 98.358 121.710 71.130 1.00 13.36 31 HIS C N 1
ATOM 6125 C CA . HIS C 1 63 ? 99.288 121.025 70.242 1.00 8.98 31 HIS C CA 1
ATOM 6126 C C . HIS C 1 63 ? 99.886 119.747 70.816 1.00 9.66 31 HIS C C 1
ATOM 6127 O O . HIS C 1 63 ? 100.144 118.814 70.048 1.00 11.48 31 HIS C O 1
ATOM 6134 N N . LEU C 1 64 ? 100.111 119.669 72.128 1.00 9.56 32 LEU C N 1
ATOM 6135 C CA . LEU C 1 64 ? 100.851 118.546 72.693 1.00 9.13 32 LEU C CA 1
ATOM 6136 C C . LEU C 1 64 ? 99.945 117.579 73.446 1.00 9.48 32 LEU C C 1
ATOM 6137 O O . LEU C 1 64 ? 99.992 116.368 73.209 1.00 10.52 32 LEU C O 1
ATOM 6142 N N . ALA C 1 65 ? 99.127 118.102 74.358 1.00 8.73 33 ALA C N 1
ATOM 6143 C CA . ALA C 1 65 ? 98.290 117.236 75.183 1.00 9.70 33 ALA C CA 1
ATOM 6144 C C . ALA C 1 65 ? 97.484 116.225 74.377 1.00 11.19 33 ALA C C 1
ATOM 6145 O O . ALA C 1 65 ? 97.546 115.027 74.707 1.00 11.18 33 ALA C O 1
ATOM 6147 N N . PRO C 1 66 ? 96.732 116.606 73.340 1.00 13.48 34 PRO C N 1
ATOM 6148 C CA . PRO C 1 66 ? 95.893 115.611 72.647 1.00 13.75 34 PRO C CA 1
ATOM 6149 C C . PRO C 1 66 ? 96.670 114.441 72.066 1.00 15.39 34 PRO C C 1
ATOM 6150 O O . PRO C 1 66 ? 96.064 113.410 71.744 1.00 18.67 34 PRO C O 1
ATOM 6154 N N . LYS C 1 67 ? 97.989 114.560 71.921 1.00 14.00 35 LYS C N 1
ATOM 6155 C CA . LYS C 1 67 ? 98.813 113.493 71.370 1.00 12.82 35 LYS C CA 1
ATOM 6156 C C . LYS C 1 67 ? 99.584 112.726 72.437 1.00 13.92 35 LYS C C 1
ATOM 6157 O O . LYS C 1 67 ? 100.217 111.715 72.115 1.00 12.26 35 LYS C O 1
ATOM 6163 N N . ALA C 1 68 ? 99.540 113.173 73.695 1.00 15.37 36 ALA C N 1
ATOM 6164 C CA . ALA C 1 68 ? 100.335 112.534 74.738 1.00 15.23 36 ALA C CA 1
ATOM 6165 C C . ALA C 1 68 ? 100.057 111.039 74.830 1.00 14.85 36 ALA C C 1
ATOM 6166 O O . ALA C 1 68 ? 100.964 110.259 75.144 1.00 17.28 36 ALA C O 1
ATOM 6168 N N . GLN C 1 69 ? 98.819 110.619 74.563 1.00 14.72 37 GLN C N 1
ATOM 6169 C CA . GLN C 1 69 ? 98.488 109.201 74.650 1.00 13.47 37 GLN C CA 1
ATOM 6170 C C . GLN C 1 69 ? 99.083 108.404 73.497 1.00 10.26 37 GLN C C 1
ATOM 6171 O O . GLN C 1 69 ? 99.457 107.241 73.683 1.00 9.95 37 GLN C O 1
ATOM 6177 N N . GLU C 1 70 ? 99.180 109.002 72.307 1.00 9.23 38 GLU C N 1
ATOM 6178 C CA . GLU C 1 70 ? 99.740 108.288 71.166 1.00 9.51 38 GLU C CA 1
ATOM 6179 C C . GLU C 1 70 ? 101.260 108.217 71.232 1.00 9.23 38 GLU C C 1
ATOM 6180 O O . GLU C 1 70 ? 101.842 107.182 70.886 1.00 8.90 38 GLU C O 1
ATOM 6186 N N . ILE C 1 71 ? 101.914 109.294 71.673 1.00 8.24 39 ILE C N 1
ATOM 6187 C CA . ILE C 1 71 ? 103.370 109.289 71.782 1.00 5.66 39 ILE C CA 1
ATOM 6188 C C . ILE C 1 71 ? 103.836 108.144 72.669 1.00 5.94 39 ILE C C 1
ATOM 6189 O O . ILE C 1 71 ? 104.912 107.575 72.449 1.00 5.91 39 ILE C O 1
ATOM 6194 N N . ASP C 1 72 ? 103.044 107.787 73.679 1.00 6.40 40 ASP C N 1
ATOM 6195 C CA . ASP C 1 72 ? 103.372 106.663 74.545 1.00 7.28 40 ASP C CA 1
ATOM 6196 C C . ASP C 1 72 ? 102.991 105.323 73.932 1.00 7.80 40 ASP C C 1
ATOM 6197 O O . ASP C 1 72 ? 103.639 104.311 74.221 1.00 9.16 40 ASP C O 1
ATOM 6202 N N . ARG C 1 73 ? 101.954 105.293 73.092 1.00 11.81 41 ARG C N 1
ATOM 6203 C CA . ARG C 1 73 ? 101.551 104.041 72.459 1.00 10.25 41 ARG C CA 1
ATOM 6204 C C . ARG C 1 73 ? 102.559 103.620 71.396 1.00 8.86 41 ARG C C 1
ATOM 6205 O O . ARG C 1 73 ? 103.020 102.473 71.382 1.00 6.78 41 ARG C O 1
ATOM 6213 N N . SER C 1 74 ? 102.913 104.539 70.496 1.00 7.28 42 SER C N 1
ATOM 6214 C CA . SER C 1 74 ? 103.851 104.227 69.426 1.00 9.08 42 SER C CA 1
ATOM 6215 C C . SER C 1 74 ? 105.304 104.349 69.861 1.00 9.38 42 SER C C 1
ATOM 6216 O O . SER C 1 74 ? 106.195 103.922 69.118 1.00 10.00 42 SER C O 1
ATOM 6219 N N . ASN C 1 75 ? 105.566 104.918 71.038 1.00 10.46 43 ASN C N 1
ATOM 6220 C CA . ASN C 1 75 ? 106.933 105.115 71.518 1.00 11.17 43 ASN C CA 1
ATOM 6221 C C . ASN C 1 75 ? 107.720 106.006 70.559 1.00 11.51 43 ASN C C 1
ATOM 6222 O O . ASN C 1 75 ? 108.914 105.805 70.330 1.00 10.87 43 ASN C O 1
ATOM 6227 N N . GLU C 1 76 ? 107.041 107.000 69.991 1.00 10.29 44 GLU C N 1
ATOM 6228 C CA . GLU C 1 76 ? 107.658 107.882 69.012 1.00 10.10 44 GLU C CA 1
ATOM 6229 C C . GLU C 1 76 ? 106.808 109.135 68.867 1.00 10.25 44 GLU C C 1
ATOM 6230 O O . GLU C 1 76 ? 105.578 109.054 68.817 1.00 11.26 44 GLU C O 1
ATOM 6236 N N . PHE C 1 77 ? 107.473 110.285 68.802 1.00 11.03 45 PHE C N 1
ATOM 6237 C CA . PHE C 1 77 ? 106.826 111.572 68.569 1.00 11.34 45 PHE C CA 1
ATOM 6238 C C . PHE C 1 77 ? 107.124 111.978 67.130 1.00 13.33 45 PHE C C 1
ATOM 6239 O O . PHE C 1 77 ? 108.155 112.601 66.855 1.00 12.28 45 PHE C O 1
ATOM 6247 N N . LYS C 1 78 ? 106.221 111.623 66.216 1.00 16.37 46 LYS C N 1
ATOM 6248 C CA . LYS C 1 78 ? 106.448 111.843 64.793 1.00 18.36 46 LYS C CA 1
ATOM 6249 C C . LYS C 1 78 ? 106.425 113.315 64.403 1.00 17.30 46 LYS C C 1
ATOM 6250 O O . LYS C 1 78 ? 106.828 113.646 63.282 1.00 18.84 46 LYS C O 1
ATOM 6256 N N . ASN C 1 79 ? 105.971 114.199 65.287 1.00 17.21 47 ASN C N 1
ATOM 6257 C CA . ASN C 1 79 ? 105.999 115.639 65.066 1.00 17.98 47 ASN C CA 1
ATOM 6258 C C . ASN C 1 79 ? 107.031 116.292 65.979 1.00 17.23 47 ASN C C 1
ATOM 6259 O O . ASN C 1 79 ? 106.849 117.412 66.463 1.00 17.57 47 ASN C O 1
ATOM 6264 N N . LEU C 1 80 ? 108.138 115.587 66.220 1.00 16.50 48 LEU C N 1
ATOM 6265 C CA . LEU C 1 80 ? 109.145 116.080 67.154 1.00 14.69 48 LEU C CA 1
ATOM 6266 C C . LEU C 1 80 ? 109.807 117.349 66.632 1.00 13.09 48 LEU C C 1
ATOM 6267 O O . LEU C 1 80 ? 109.962 118.329 67.368 1.00 13.39 48 LEU C O 1
ATOM 6272 N N . ARG C 1 81 ? 110.204 117.353 65.357 1.00 14.01 49 ARG C N 1
ATOM 6273 C CA . ARG C 1 81 ? 110.914 118.503 64.808 1.00 14.38 49 ARG C CA 1
ATOM 6274 C C . ARG C 1 81 ? 110.011 119.718 64.636 1.00 14.67 49 ARG C C 1
ATOM 6275 O O . ARG C 1 81 ? 110.434 120.838 64.947 1.00 17.54 49 ARG C O 1
ATOM 6283 N N . GLU C 1 82 ? 108.783 119.531 64.155 1.00 14.03 50 GLU C N 1
ATOM 6284 C CA . GLU C 1 82 ? 107.842 120.639 64.057 1.00 16.28 50 GLU C CA 1
ATOM 6285 C C . GLU C 1 82 ? 107.469 121.198 65.423 1.00 14.75 50 GLU C C 1
ATOM 6286 O O . GLU C 1 82 ? 107.397 122.423 65.586 1.00 15.31 50 GLU C O 1
ATOM 6292 N N . PHE C 1 83 ? 107.243 120.330 66.410 1.00 14.71 51 PHE C N 1
ATOM 6293 C CA . PHE C 1 83 ? 106.973 120.806 67.762 1.00 13.72 51 PHE C CA 1
ATOM 6294 C C . PHE C 1 83 ? 108.178 121.532 68.345 1.00 14.62 51 PHE C C 1
ATOM 6295 O O . PHE C 1 83 ? 108.014 122.518 69.073 1.00 14.18 51 PHE C O 1
ATOM 6303 N N . TRP C 1 84 ? 109.391 121.073 68.030 1.00 14.64 52 TRP C N 1
ATOM 6304 C CA . TRP C 1 84 ? 110.589 121.771 68.484 1.00 14.26 52 TRP C CA 1
ATOM 6305 C C . TRP C 1 84 ? 110.697 123.153 67.855 1.00 14.15 52 TRP C C 1
ATOM 6306 O O . TRP C 1 84 ? 111.034 124.122 68.544 1.00 17.37 52 TRP C O 1
ATOM 6317 N N . LYS C 1 85 ? 110.421 123.264 66.555 1.00 13.02 53 LYS C N 1
ATOM 6318 C CA . LYS C 1 85 ? 110.439 124.572 65.911 1.00 12.54 53 LYS C CA 1
ATOM 6319 C C . LYS C 1 85 ? 109.366 125.489 66.483 1.00 11.06 53 LYS C C 1
ATOM 6320 O O . LYS C 1 85 ? 109.599 126.692 66.642 1.00 11.64 53 LYS C O 1
ATOM 6326 N N . GLN C 1 86 ? 108.192 124.942 66.809 1.00 12.03 54 GLN C N 1
ATOM 6327 C CA . GLN C 1 86 ? 107.159 125.752 67.446 1.00 11.86 54 GLN C CA 1
ATOM 6328 C C . GLN C 1 86 ? 107.598 126.235 68.824 1.00 11.13 54 GLN C C 1
ATOM 6329 O O . GLN C 1 86 ? 107.402 127.409 69.160 1.00 11.15 54 GLN C O 1
ATOM 6335 N N . LEU C 1 87 ? 108.190 125.350 69.631 1.00 9.93 55 LEU C N 1
ATOM 6336 C CA . LEU C 1 87 ? 108.691 125.761 70.937 1.00 8.21 55 LEU C CA 1
ATOM 6337 C C . LEU C 1 87 ? 109.775 126.822 70.808 1.00 9.64 55 LEU C C 1
ATOM 6338 O O . LEU C 1 87 ? 109.830 127.752 71.621 1.00 9.55 55 LEU C O 1
ATOM 6343 N N . GLY C 1 88 ? 110.643 126.701 69.800 1.00 10.08 56 GLY C N 1
ATOM 6344 C CA . GLY C 1 88 ? 111.647 127.721 69.560 1.00 12.93 56 GLY C CA 1
ATOM 6345 C C . GLY C 1 88 ? 111.079 129.051 69.123 1.00 14.83 56 GLY C C 1
ATOM 6346 O O . GLY C 1 88 ? 111.583 130.097 69.542 1.00 17.36 56 GLY C O 1
ATOM 6347 N N . ASN C 1 89 ? 110.038 129.034 68.289 1.00 15.66 57 ASN C N 1
ATOM 6348 C CA . ASN C 1 89 ? 109.321 130.258 67.958 1.00 15.21 57 ASN C CA 1
ATOM 6349 C C . ASN C 1 89 ? 108.650 130.872 69.177 1.00 14.39 57 ASN C C 1
ATOM 6350 O O . ASN C 1 89 ? 108.552 132.101 69.262 1.00 12.45 57 ASN C O 1
ATOM 6355 N N . LEU C 1 90 ? 108.187 130.046 70.118 1.00 14.47 58 LEU C N 1
ATOM 6356 C CA . LEU C 1 90 ? 107.649 130.568 71.368 1.00 14.40 58 LEU C CA 1
ATOM 6357 C C . LEU C 1 90 ? 108.741 131.166 72.245 1.00 15.43 58 LEU C C 1
ATOM 6358 O O . LEU C 1 90 ? 108.461 132.061 73.050 1.00 16.49 58 LEU C O 1
ATOM 6363 N N . GLY C 1 91 ? 109.973 130.692 72.107 1.00 15.43 59 GLY C N 1
ATOM 6364 C CA . GLY C 1 91 ? 111.088 131.207 72.864 1.00 16.32 59 GLY C CA 1
ATOM 6365 C C . GLY C 1 91 ? 111.353 130.516 74.182 1.00 15.11 59 GLY C C 1
ATOM 6366 O O . GLY C 1 91 ? 111.781 131.183 75.132 1.00 16.61 59 GLY C O 1
ATOM 6367 N N . VAL C 1 92 ? 111.115 129.205 74.275 1.00 13.21 60 VAL C N 1
ATOM 6368 C CA . VAL C 1 92 ? 111.318 128.468 75.518 1.00 10.35 60 VAL C CA 1
ATOM 6369 C C . VAL C 1 92 ? 112.443 127.450 75.418 1.00 9.60 60 VAL C C 1
ATOM 6370 O O . VAL C 1 92 ? 112.867 126.908 76.447 1.00 9.77 60 VAL C O 1
ATOM 6374 N N . LEU C 1 93 ? 112.943 127.171 74.214 1.00 10.82 61 LEU C N 1
ATOM 6375 C CA . LEU C 1 93 ? 114.087 126.283 74.061 1.00 11.14 61 LEU C CA 1
ATOM 6376 C C . LEU C 1 93 ? 115.384 126.917 74.538 1.00 12.60 61 LEU C C 1
ATOM 6377 O O . LEU C 1 93 ? 116.322 126.192 74.889 1.00 14.29 61 LEU C O 1
ATOM 6382 N N . GLY C 1 94 ? 115.456 128.246 74.558 1.00 13.76 62 GLY C N 1
ATOM 6383 C CA . GLY C 1 94 ? 116.591 128.954 75.115 1.00 11.97 62 GLY C CA 1
ATOM 6384 C C . GLY C 1 94 ? 116.157 129.855 76.252 1.00 12.34 62 GLY C C 1
ATOM 6385 O O . GLY C 1 94 ? 116.650 130.978 76.394 1.00 10.12 62 GLY C O 1
ATOM 6386 N N . ILE C 1 95 ? 115.219 129.362 77.065 1.00 11.55 63 ILE C N 1
ATOM 6387 C CA . ILE C 1 95 ? 114.654 130.170 78.141 1.00 10.83 63 ILE C CA 1
ATOM 6388 C C . ILE C 1 95 ? 115.749 130.713 79.052 1.00 10.52 63 ILE C C 1
ATOM 6389 O O . ILE C 1 95 ? 115.629 131.826 79.579 1.00 6.76 63 ILE C O 1
ATOM 6394 N N . THR C 1 96 ? 116.826 129.953 79.252 1.00 13.08 64 THR C N 1
ATOM 6395 C CA . THR C 1 96 ? 117.944 130.378 80.085 1.00 12.22 64 THR C CA 1
ATOM 6396 C C . THR C 1 96 ? 119.198 130.667 79.266 1.00 14.69 64 THR C C 1
ATOM 6397 O O . THR C 1 96 ? 120.297 130.739 79.825 1.00 18.22 64 THR C O 1
ATOM 6401 N N . ALA C 1 97 ? 119.054 130.838 77.939 1.00 13.96 65 ALA C N 1
ATOM 6402 C CA . ALA C 1 97 ? 120.193 131.139 77.089 1.00 11.83 65 ALA C CA 1
ATOM 6403 C C . ALA C 1 97 ? 120.293 132.640 76.839 1.00 13.36 65 ALA C C 1
ATOM 6404 O O . ALA C 1 97 ? 119.283 133.351 76.883 1.00 12.78 65 ALA C O 1
ATOM 6406 N N . PRO C 1 98 ? 121.492 133.161 76.579 1.00 14.05 66 PRO C N 1
ATOM 6407 C CA . PRO C 1 98 ? 121.621 134.599 76.316 1.00 12.05 66 PRO C CA 1
ATOM 6408 C C . PRO C 1 98 ? 120.804 135.020 75.104 1.00 12.83 66 PRO C C 1
ATOM 6409 O O . PRO C 1 98 ? 120.571 134.240 74.179 1.00 13.66 66 PRO C O 1
ATOM 6413 N N . VAL C 1 99 ? 120.364 136.280 75.121 1.00 12.82 67 VAL C N 1
ATOM 6414 C CA . VAL C 1 99 ? 119.626 136.841 73.999 1.00 13.26 67 VAL C CA 1
ATOM 6415 C C . VAL C 1 99 ? 120.497 137.001 72.762 1.00 14.46 67 VAL C C 1
ATOM 6416 O O . VAL C 1 99 ? 119.971 137.198 71.663 1.00 14.67 67 VAL C O 1
ATOM 6420 N N . GLN C 1 100 ? 121.820 136.912 72.914 1.00 16.02 68 GLN C N 1
ATOM 6421 C CA . GLN C 1 100 ? 122.725 137.037 71.779 1.00 18.27 68 GLN C CA 1
ATOM 6422 C C . GLN C 1 100 ? 122.525 135.937 70.746 1.00 18.21 68 GLN C C 1
ATOM 6423 O O . GLN C 1 100 ? 122.800 136.161 69.562 1.00 18.39 68 GLN C O 1
ATOM 6429 N N . TYR C 1 101 ? 122.051 134.761 71.162 1.00 18.19 69 TYR C N 1
ATOM 6430 C CA . TYR C 1 101 ? 121.848 133.630 70.266 1.00 18.54 69 TYR C CA 1
ATOM 6431 C C . TYR C 1 101 ? 120.370 133.323 70.051 1.00 17.43 69 TYR C C 1
ATOM 6432 O O . TYR C 1 101 ? 120.015 132.180 69.745 1.00 15.47 69 TYR C O 1
ATOM 6441 N N . GLY C 1 102 ? 119.502 134.319 70.206 1.00 16.60 70 GLY C N 1
ATOM 6442 C CA . GLY C 1 102 ? 118.079 134.127 70.022 1.00 14.02 70 GLY C CA 1
ATOM 6443 C C . GLY C 1 102 ? 117.338 133.613 71.235 1.00 13.59 70 GLY C C 1
ATOM 6444 O O . GLY C 1 102 ? 116.145 133.306 71.124 1.00 12.64 70 GLY C O 1
ATOM 6445 N N . GLY C 1 103 ? 118.000 133.510 72.388 1.00 11.76 71 GLY C N 1
ATOM 6446 C CA . GLY C 1 103 ? 117.343 133.031 73.584 1.00 9.74 71 GLY C CA 1
ATOM 6447 C C . GLY C 1 103 ? 116.529 134.109 74.273 1.00 9.70 71 GLY C C 1
ATOM 6448 O O . GLY C 1 103 ? 116.531 135.279 73.891 1.00 8.16 71 GLY C O 1
ATOM 6449 N N . SER C 1 104 ? 115.816 133.691 75.321 1.00 10.94 72 SER C N 1
ATOM 6450 C CA . SER C 1 104 ? 114.985 134.623 76.075 1.00 12.47 72 SER C CA 1
ATOM 6451 C C . SER C 1 104 ? 115.767 135.324 77.177 1.00 12.47 72 SER C C 1
ATOM 6452 O O . SER C 1 104 ? 115.447 136.465 77.528 1.00 14.67 72 SER C O 1
ATOM 6455 N N . GLY C 1 105 ? 116.783 134.669 77.730 1.00 10.01 73 GLY C N 1
ATOM 6456 C CA . GLY C 1 105 ? 117.578 135.274 78.784 1.00 9.49 73 GLY C CA 1
ATOM 6457 C C . GLY C 1 105 ? 116.827 135.463 80.083 1.00 9.24 73 GLY C C 1
ATOM 6458 O O . GLY C 1 105 ? 116.910 136.538 80.692 1.00 9.64 73 GLY C O 1
ATOM 6459 N N . LEU C 1 106 ? 116.095 134.445 80.525 1.00 10.71 74 LEU C N 1
ATOM 6460 C CA . LEU C 1 106 ? 115.310 134.497 81.747 1.00 8.96 74 LEU C CA 1
ATOM 6461 C C . LEU C 1 106 ? 115.973 133.633 82.820 1.00 10.58 74 LEU C C 1
ATOM 6462 O O . LEU C 1 106 ? 117.043 133.050 82.609 1.00 12.32 74 LEU C O 1
ATOM 6467 N N . GLY C 1 107 ? 115.326 133.550 83.984 1.00 11.20 75 GLY C N 1
ATOM 6468 C CA . GLY C 1 107 ? 115.843 132.793 85.101 1.00 9.69 75 GLY C CA 1
ATOM 6469 C C . GLY C 1 107 ? 115.465 131.320 85.031 1.00 10.70 75 GLY C C 1
ATOM 6470 O O . GLY C 1 107 ? 114.715 130.870 84.169 1.00 13.18 75 GLY C O 1
ATOM 6471 N N . TYR C 1 108 ? 116.015 130.561 85.982 1.00 9.65 76 TYR C N 1
ATOM 6472 C CA . TYR C 1 108 ? 115.756 129.127 86.021 1.00 10.80 76 TYR C CA 1
ATOM 6473 C C . TYR C 1 108 ? 114.346 128.821 86.509 1.00 10.13 76 TYR C C 1
ATOM 6474 O O . TYR C 1 108 ? 113.847 127.711 86.294 1.00 13.66 76 TYR C O 1
ATOM 6483 N N . LEU C 1 109 ? 113.689 129.781 87.163 1.00 9.32 77 LEU C N 1
ATOM 6484 C CA . LEU C 1 109 ? 112.311 129.566 87.593 1.00 9.71 77 LEU C CA 1
ATOM 6485 C C . LEU C 1 109 ? 111.386 129.414 86.391 1.00 9.94 77 LEU C C 1
ATOM 6486 O O . LEU C 1 109 ? 110.507 128.544 86.376 1.00 8.76 77 LEU C O 1
ATOM 6491 N N . GLU C 1 110 ? 111.573 130.250 85.368 1.00 9.73 78 GLU C N 1
ATOM 6492 C CA . GLU C 1 110 ? 110.777 130.114 84.152 1.00 8.36 78 GLU C CA 1
ATOM 6493 C C . GLU C 1 110 ? 111.071 128.793 83.453 1.00 7.96 78 GLU C C 1
ATOM 6494 O O . GLU C 1 110 ? 110.169 128.167 82.884 1.00 10.37 78 GLU C O 1
ATOM 6500 N N . HIS C 1 111 ? 112.330 128.353 83.484 1.00 7.02 79 HIS C N 1
ATOM 6501 C CA . HIS C 1 111 ? 112.672 127.054 82.913 1.00 7.32 79 HIS C CA 1
ATOM 6502 C C . HIS C 1 111 ? 111.953 125.929 83.646 1.00 7.57 79 HIS C C 1
ATOM 6503 O O . HIS C 1 111 ? 111.418 125.010 83.015 1.00 10.47 79 HIS C O 1
ATOM 6510 N N . VAL C 1 112 ? 111.934 125.985 84.979 1.00 8.17 80 VAL C N 1
ATOM 6511 C CA . VAL C 1 112 ? 111.228 124.971 85.757 1.00 8.59 80 VAL C CA 1
ATOM 6512 C C . VAL C 1 112 ? 109.738 125.010 85.447 1.00 8.88 80 VAL C C 1
ATOM 6513 O O . VAL C 1 112 ? 109.081 123.967 85.358 1.00 9.02 80 VAL C O 1
ATOM 6517 N N . LEU C 1 113 ? 109.181 126.211 85.278 1.00 6.99 81 LEU C N 1
ATOM 6518 C CA . LEU C 1 113 ? 107.765 126.327 84.942 1.00 5.29 81 LEU C CA 1
ATOM 6519 C C . LEU C 1 113 ? 107.466 125.684 83.594 1.00 6.37 81 LEU C C 1
ATOM 6520 O O . LEU C 1 113 ? 106.486 124.941 83.452 1.00 8.46 81 LEU C O 1
ATOM 6525 N N . VAL C 1 114 ? 108.296 125.966 82.588 1.00 6.27 82 VAL C N 1
ATOM 6526 C CA . VAL C 1 114 ? 108.076 125.393 81.264 1.00 5.02 82 VAL C CA 1
ATOM 6527 C C . VAL C 1 114 ? 108.218 123.878 81.308 1.00 6.38 82 VAL C C 1
ATOM 6528 O O . VAL C 1 114 ? 107.441 123.149 80.678 1.00 9.91 82 VAL C O 1
ATOM 6532 N N . MET C 1 115 ? 109.215 123.377 82.042 1.00 6.20 83 MET C N 1
ATOM 6533 C CA . MET C 1 115 ? 109.377 121.933 82.176 1.00 4.79 83 MET C CA 1
ATOM 6534 C C . MET C 1 115 ? 108.157 121.309 82.843 1.00 6.25 83 MET C C 1
ATOM 6535 O O . MET C 1 115 ? 107.656 120.270 82.395 1.00 8.13 83 MET C O 1
ATOM 6540 N N . GLU C 1 116 ? 107.668 121.931 83.917 1.00 5.85 84 GLU C N 1
ATOM 6541 C CA . GLU C 1 116 ? 106.491 121.419 84.609 1.00 6.25 84 GLU C CA 1
ATOM 6542 C C . GLU C 1 116 ? 105.288 121.382 83.680 1.00 7.25 84 GLU C C 1
ATOM 6543 O O . GLU C 1 116 ? 104.527 120.410 83.671 1.00 10.66 84 GLU C O 1
ATOM 6549 N N . GLU C 1 117 ? 105.101 122.434 82.881 1.00 6.32 85 GLU C N 1
ATOM 6550 C CA . GLU C 1 117 ? 103.962 122.464 81.968 1.00 6.41 85 GLU C CA 1
ATOM 6551 C C . GLU C 1 117 ? 104.087 121.387 80.895 1.00 7.38 85 GLU C C 1
ATOM 6552 O O . GLU C 1 117 ? 103.120 120.669 80.607 1.00 10.28 85 GLU C O 1
ATOM 6558 N N . ILE C 1 118 ? 105.274 121.252 80.299 1.00 5.92 86 ILE C N 1
ATOM 6559 C CA . ILE C 1 118 ? 105.453 120.281 79.223 1.00 4.61 86 ILE C CA 1
ATOM 6560 C C . ILE C 1 118 ? 105.283 118.863 79.753 1.00 6.10 86 ILE C C 1
ATOM 6561 O O . ILE C 1 118 ? 104.771 117.982 79.051 1.00 10.67 86 ILE C O 1
ATOM 6566 N N . SER C 1 119 ? 105.704 118.615 80.995 1.00 5.96 87 SER C N 1
ATOM 6567 C CA . SER C 1 119 ? 105.512 117.298 81.591 1.00 6.20 87 SER C CA 1
ATOM 6568 C C . SER C 1 119 ? 104.072 117.065 82.026 1.00 4.12 87 SER C C 1
ATOM 6569 O O . SER C 1 119 ? 103.608 115.920 82.000 1.00 4.24 87 SER C O 1
ATOM 6572 N N . ARG C 1 120 ? 103.361 118.121 82.424 1.00 4.28 88 ARG C N 1
ATOM 6573 C CA . ARG C 1 120 ? 101.925 118.015 82.650 1.00 6.17 88 ARG C CA 1
ATOM 6574 C C . ARG C 1 120 ? 101.208 117.635 81.363 1.00 10.03 88 ARG C C 1
ATOM 6575 O O . ARG C 1 120 ? 100.212 116.902 81.390 1.00 13.82 88 ARG C O 1
ATOM 6583 N N . ALA C 1 121 ? 101.702 118.127 80.227 1.00 9.57 89 ALA C N 1
ATOM 6584 C CA . ALA C 1 121 ? 101.151 117.727 78.938 1.00 5.72 89 ALA C CA 1
ATOM 6585 C C . ALA C 1 121 ? 101.636 116.337 78.539 1.00 5.42 89 ALA C C 1
ATOM 6586 O O . ALA C 1 121 ? 100.829 115.459 78.214 1.00 8.05 89 ALA C O 1
ATOM 6588 N N . SER C 1 122 ? 102.951 116.121 78.558 1.00 4.76 90 SER C N 1
ATOM 6589 C CA . SER C 1 122 ? 103.536 114.831 78.213 1.00 5.39 90 SER C CA 1
ATOM 6590 C C . SER C 1 122 ? 104.873 114.686 78.922 1.00 8.14 90 SER C C 1
ATOM 6591 O O . SER C 1 122 ? 105.753 115.539 78.772 1.00 9.00 90 SER C O 1
ATOM 6594 N N . GLY C 1 123 ? 105.025 113.601 79.685 1.00 9.80 91 GLY C N 1
ATOM 6595 C CA . GLY C 1 123 ? 106.253 113.407 80.439 1.00 10.47 91 GLY C CA 1
ATOM 6596 C C . GLY C 1 123 ? 107.442 113.079 79.557 1.00 12.11 91 GLY C C 1
ATOM 6597 O O . GLY C 1 123 ? 108.555 113.557 79.798 1.00 13.68 91 GLY C O 1
ATOM 6598 N N . ALA C 1 124 ? 107.230 112.256 78.527 1.00 11.30 92 ALA C N 1
ATOM 6599 C CA . ALA C 1 124 ? 108.322 111.917 77.623 1.00 9.71 92 ALA C CA 1
ATOM 6600 C C . ALA C 1 124 ? 108.829 113.143 76.876 1.00 10.60 92 ALA C C 1
ATOM 6601 O O . ALA C 1 124 ? 110.045 113.344 76.766 1.00 10.41 92 ALA C O 1
ATOM 6603 N N . VAL C 1 125 ? 107.920 113.972 76.362 1.00 11.63 93 VAL C N 1
ATOM 6604 C CA . VAL C 1 125 ? 108.346 115.197 75.697 1.00 11.45 93 VAL C CA 1
ATOM 6605 C C . VAL C 1 125 ? 108.985 116.155 76.694 1.00 12.99 93 VAL C C 1
ATOM 6606 O O . VAL C 1 125 ? 109.894 116.909 76.335 1.00 14.75 93 VAL C O 1
ATOM 6610 N N . GLY C 1 126 ? 108.543 116.139 77.953 1.00 13.57 94 GLY C N 1
ATOM 6611 C CA . GLY C 1 126 ? 109.206 116.948 78.963 1.00 12.00 94 GLY C CA 1
ATOM 6612 C C . GLY C 1 126 ? 110.644 116.522 79.187 1.00 10.90 94 GLY C C 1
ATOM 6613 O O . GLY C 1 126 ? 111.543 117.363 79.285 1.00 12.78 94 GLY C O 1
ATOM 6614 N N . LEU C 1 127 ? 110.884 115.212 79.266 1.00 8.89 95 LEU C N 1
ATOM 6615 C CA . LEU C 1 127 ? 112.250 114.720 79.405 1.00 8.89 95 LEU C CA 1
ATOM 6616 C C . LEU C 1 127 ? 113.079 115.056 78.172 1.00 9.27 95 LEU C C 1
ATOM 6617 O O . LEU C 1 127 ? 114.254 115.425 78.285 1.00 10.72 95 LEU C O 1
ATOM 6622 N N . SER C 1 128 ? 112.485 114.930 76.983 1.00 10.60 96 SER C N 1
ATOM 6623 C CA . SER C 1 128 ? 113.203 115.278 75.761 1.00 10.60 96 SER C CA 1
ATOM 6624 C C . SER C 1 128 ? 113.562 116.758 75.723 1.00 10.49 96 SER C C 1
ATOM 6625 O O . SER C 1 128 ? 114.648 117.120 75.254 1.00 11.80 96 SER C O 1
ATOM 6628 N N . TYR C 1 129 ? 112.670 117.623 76.208 1.00 9.81 97 TYR C N 1
ATOM 6629 C CA . TYR C 1 129 ? 112.943 119.055 76.241 1.00 11.31 97 TYR C CA 1
ATOM 6630 C C . TYR C 1 129 ? 113.991 119.404 77.289 1.00 12.49 97 TYR C C 1
ATOM 6631 O O . TYR C 1 129 ? 114.821 120.290 77.058 1.00 11.74 97 TYR C O 1
ATOM 6640 N N . GLY C 1 130 ? 113.969 118.724 78.436 1.00 14.35 98 GLY C N 1
ATOM 6641 C CA . GLY C 1 130 ? 115.005 118.909 79.433 1.00 15.09 98 GLY C CA 1
ATOM 6642 C C . GLY C 1 130 ? 116.370 118.406 79.021 1.00 14.20 98 GLY C C 1
ATOM 6643 O O . GLY C 1 130 ? 117.379 118.986 79.431 1.00 15.60 98 GLY C O 1
ATOM 6644 N N . ALA C 1 131 ? 116.424 117.346 78.216 1.00 11.14 99 ALA C N 1
ATOM 6645 C CA . ALA C 1 131 ? 117.682 116.836 77.691 1.00 9.20 99 ALA C CA 1
ATOM 6646 C C . ALA C 1 131 ? 118.228 117.674 76.544 1.00 10.60 99 ALA C C 1
ATOM 6647 O O . ALA C 1 131 ? 119.377 117.465 76.138 1.00 11.10 99 ALA C O 1
ATOM 6649 N N . HIS C 1 132 ? 117.441 118.609 76.016 1.00 10.41 100 HIS C N 1
ATOM 6650 C CA . HIS C 1 132 ? 117.861 119.472 74.919 1.00 7.36 100 HIS C CA 1
ATOM 6651 C C . HIS C 1 132 ? 118.174 120.892 75.367 1.00 6.93 100 HIS C C 1
ATOM 6652 O O . HIS C 1 132 ? 119.155 121.480 74.901 1.00 8.49 100 HIS C O 1
ATOM 6659 N N . SER C 1 133 ? 117.363 121.460 76.262 1.00 7.04 101 SER C N 1
ATOM 6660 C CA . SER C 1 133 ? 117.536 122.839 76.693 1.00 7.57 101 SER C CA 1
ATOM 6661 C C . SER C 1 133 ? 118.308 122.987 77.995 1.00 6.43 101 SER C C 1
ATOM 6662 O O . SER C 1 133 ? 118.917 124.039 78.212 1.00 9.06 101 SER C O 1
ATOM 6665 N N . ASN C 1 134 ? 118.301 121.973 78.859 1.00 5.43 102 ASN C N 1
ATOM 6666 C CA . ASN C 1 134 ? 118.944 122.055 80.166 1.00 6.34 102 ASN C CA 1
ATOM 6667 C C . ASN C 1 134 ? 120.269 121.301 80.170 1.00 7.36 102 ASN C C 1
ATOM 6668 O O . ASN C 1 134 ? 121.272 121.822 80.664 1.00 11.01 102 ASN C O 1
ATOM 6673 N N . LEU C 1 135 ? 120.306 120.080 79.632 1.00 5.69 103 LEU C N 1
ATOM 6674 C CA . LEU C 1 135 ? 121.533 119.293 79.664 1.00 4.83 103 LEU C CA 1
ATOM 6675 C C . LEU C 1 135 ? 122.502 119.670 78.550 1.00 6.69 103 LEU C C 1
ATOM 6676 O O . LEU C 1 135 ? 123.709 119.458 78.705 1.00 9.13 103 LEU C O 1
ATOM 6681 N N . CYS C 1 136 ? 122.011 120.220 77.441 1.00 9.37 104 CYS C N 1
ATOM 6682 C CA . CYS C 1 136 ? 122.845 120.530 76.286 1.00 10.70 104 CYS C CA 1
ATOM 6683 C C . CYS C 1 136 ? 123.022 122.024 76.060 1.00 12.42 104 CYS C C 1
ATOM 6684 O O . CYS C 1 136 ? 124.156 122.504 75.975 1.00 14.02 104 CYS C O 1
ATOM 6687 N N . ILE C 1 137 ? 121.926 122.779 75.957 1.00 11.02 105 ILE C N 1
ATOM 6688 C CA . ILE C 1 137 ? 122.040 124.200 75.646 1.00 11.61 105 ILE C CA 1
ATOM 6689 C C . ILE C 1 137 ? 122.756 124.938 76.771 1.00 14.75 105 ILE C C 1
ATOM 6690 O O . ILE C 1 137 ? 123.632 125.775 76.521 1.00 16.57 105 ILE C O 1
ATOM 6695 N N . ASN C 1 138 ? 122.404 124.643 78.024 1.00 16.06 106 ASN C N 1
ATOM 6696 C CA . ASN C 1 138 ? 123.068 125.300 79.143 1.00 15.83 106 ASN C CA 1
ATOM 6697 C C . ASN C 1 138 ? 124.500 124.814 79.318 1.00 15.63 106 ASN C C 1
ATOM 6698 O O . ASN C 1 138 ? 125.326 125.530 79.895 1.00 16.72 106 ASN C O 1
ATOM 6703 N N . GLN C 1 139 ? 124.814 123.611 78.831 1.00 13.27 107 GLN C N 1
ATOM 6704 C CA . GLN C 1 139 ? 126.188 123.128 78.881 1.00 15.39 107 GLN C CA 1
ATOM 6705 C C . GLN C 1 139 ? 127.079 123.827 77.864 1.00 14.88 107 GLN C C 1
ATOM 6706 O O . GLN C 1 139 ? 128.307 123.780 77.998 1.00 14.92 107 GLN C O 1
ATOM 6712 N N . LEU C 1 140 ? 126.493 124.473 76.855 1.00 14.05 108 LEU C N 1
ATOM 6713 C CA . LEU C 1 140 ? 127.258 125.197 75.850 1.00 13.36 108 LEU C CA 1
ATOM 6714 C C . LEU C 1 140 ? 127.407 126.679 76.165 1.00 12.77 108 LEU C C 1
ATOM 6715 O O . LEU C 1 140 ? 128.352 127.307 75.674 1.00 11.93 108 LEU C O 1
ATOM 6720 N N . VAL C 1 141 ? 126.506 127.248 76.966 1.00 13.26 109 VAL C N 1
ATOM 6721 C CA . VAL C 1 141 ? 126.601 128.643 77.380 1.00 12.82 109 VAL C CA 1
ATOM 6722 C C . VAL C 1 141 ? 127.399 128.796 78.670 1.00 13.37 109 VAL C C 1
ATOM 6723 O O . VAL C 1 141 ? 127.425 129.884 79.253 1.00 12.56 109 VAL C O 1
ATOM 6727 N N . ARG C 1 142 ? 128.050 127.735 79.127 1.00 14.40 110 ARG C N 1
ATOM 6728 C CA . ARG C 1 142 ? 128.814 127.751 80.370 1.00 14.37 110 ARG C CA 1
ATOM 6729 C C . ARG C 1 142 ? 130.269 127.353 80.177 1.00 15.57 110 ARG C C 1
ATOM 6730 O O . ARG C 1 142 ? 131.144 127.912 80.843 1.00 16.32 110 ARG C O 1
ATOM 6738 N N . ASN C 1 143 ? 130.551 126.401 79.282 1.00 15.53 111 ASN C N 1
ATOM 6739 C CA . ASN C 1 143 ? 131.908 125.909 79.073 1.00 16.30 111 ASN C CA 1
ATOM 6740 C C . ASN C 1 143 ? 132.287 125.879 77.596 1.00 16.88 111 ASN C C 1
ATOM 6741 O O . ASN C 1 143 ? 133.301 125.273 77.235 1.00 18.16 111 ASN C O 1
ATOM 6746 N N . GLY C 1 144 ? 131.500 126.521 76.735 1.00 15.76 112 GLY C N 1
ATOM 6747 C CA . GLY C 1 144 ? 131.756 126.543 75.307 1.00 13.88 112 GLY C CA 1
ATOM 6748 C C . GLY C 1 144 ? 132.281 127.896 74.867 1.00 13.68 112 GLY C C 1
ATOM 6749 O O . GLY C 1 144 ? 131.805 128.939 75.321 1.00 15.70 112 GLY C O 1
ATOM 6750 N N . ASN C 1 145 ? 133.271 127.874 73.978 1.00 12.71 113 ASN C N 1
ATOM 6751 C CA . ASN C 1 145 ? 133.851 129.107 73.467 1.00 11.42 113 ASN C CA 1
ATOM 6752 C C . ASN C 1 145 ? 132.901 129.752 72.456 1.00 12.70 113 ASN C C 1
ATOM 6753 O O . ASN C 1 145 ? 131.875 129.186 72.070 1.00 15.75 113 ASN C O 1
ATOM 6758 N N . GLU C 1 146 ? 133.256 13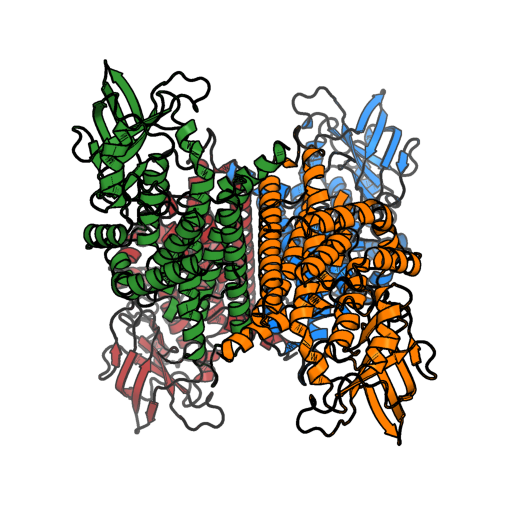0.964 72.023 1.00 13.28 114 GLU C N 1
ATOM 6759 C CA . GLU C 1 146 ? 132.387 131.724 71.132 1.00 14.80 114 GLU C CA 1
ATOM 6760 C C . GLU C 1 146 ? 132.170 131.029 69.794 1.00 14.09 114 GLU C C 1
ATOM 6761 O O . GLU C 1 146 ? 131.069 131.113 69.239 1.00 14.02 114 GLU C O 1
ATOM 6767 N N . ALA C 1 147 ? 133.188 130.350 69.262 1.00 12.70 115 ALA C N 1
ATOM 6768 C CA . ALA C 1 147 ? 133.029 129.653 67.990 1.00 12.27 115 ALA C CA 1
ATOM 6769 C C . ALA C 1 147 ? 132.058 128.486 68.119 1.00 13.54 115 ALA C C 1
ATOM 6770 O O . ALA C 1 147 ? 131.199 128.283 67.254 1.00 15.15 115 ALA C O 1
ATOM 6772 N N . GLN C 1 148 ? 132.179 127.708 69.197 1.00 10.73 116 GLN C N 1
ATOM 6773 C CA . GLN C 1 148 ? 131.261 126.602 69.436 1.00 9.99 116 GLN C CA 1
ATOM 6774 C C . GLN C 1 148 ? 129.857 127.073 69.788 1.00 11.28 116 GLN C C 1
ATOM 6775 O O . GLN C 1 148 ? 128.919 126.272 69.722 1.00 13.03 116 GLN C O 1
ATOM 6781 N N . LYS C 1 149 ? 129.691 128.343 70.158 1.00 10.96 117 LYS C N 1
ATOM 6782 C CA . LYS C 1 149 ? 128.389 128.902 70.500 1.00 13.26 117 LYS C CA 1
ATOM 6783 C C . LYS C 1 149 ? 127.679 129.495 69.290 1.00 14.32 117 LYS C C 1
ATOM 6784 O O . LYS C 1 149 ? 126.492 129.231 69.077 1.00 14.18 117 LYS C O 1
ATOM 6790 N N . GLU C 1 150 ? 128.386 130.289 68.485 1.00 14.56 118 GLU C N 1
ATOM 6791 C CA . GLU C 1 150 ? 127.779 130.861 67.289 1.00 16.34 118 GLU C CA 1
ATOM 6792 C C . GLU C 1 150 ? 127.486 129.807 66.230 1.00 15.51 118 GLU C C 1
ATOM 6793 O O . GLU C 1 150 ? 126.871 130.126 65.207 1.00 15.53 118 GLU C O 1
ATOM 6799 N N . LYS C 1 151 ? 127.910 128.561 66.449 1.00 16.14 119 LYS C N 1
ATOM 6800 C CA . LYS C 1 151 ? 127.733 127.497 65.469 1.00 16.02 119 LYS C CA 1
ATOM 6801 C C . LYS C 1 151 ? 126.549 126.593 65.792 1.00 16.60 119 LYS C C 1
ATOM 6802 O O . LYS C 1 151 ? 125.836 126.162 64.879 1.00 16.80 119 LYS C O 1
ATOM 6808 N N . TYR C 1 152 ? 126.321 126.295 67.073 1.00 15.68 120 TYR C N 1
ATOM 6809 C CA . TYR C 1 152 ? 125.301 125.336 67.481 1.00 13.10 120 TYR C CA 1
ATOM 6810 C C . TYR C 1 152 ? 124.125 125.955 68.219 1.00 15.81 120 TYR C C 1
ATOM 6811 O O . TYR C 1 152 ? 122.996 125.491 68.048 1.00 17.47 120 TYR C O 1
ATOM 6820 N N . LEU C 1 153 ? 124.354 126.984 69.031 1.00 14.19 121 LEU C N 1
ATOM 6821 C CA . LEU C 1 153 ? 123.314 127.530 69.896 1.00 14.07 121 LEU C CA 1
ATOM 6822 C C . LEU C 1 153 ? 122.169 128.164 69.111 1.00 14.46 121 LEU C C 1
ATOM 6823 O O . LEU C 1 153 ? 121.005 127.982 69.485 1.00 16.20 121 LEU C O 1
ATOM 6828 N N . PRO C 1 154 ? 122.436 128.935 68.050 1.00 16.02 122 PRO C N 1
ATOM 6829 C CA . PRO C 1 154 ? 121.313 129.496 67.278 1.00 15.80 122 PRO C CA 1
ATOM 6830 C C . PRO C 1 154 ? 120.299 128.452 66.835 1.00 13.81 122 PRO C C 1
ATOM 6831 O O . PRO C 1 154 ? 119.106 128.585 67.139 1.00 11.13 122 PRO C O 1
ATOM 6835 N N . LYS C 1 155 ? 120.741 127.412 66.129 1.00 12.87 123 LYS C N 1
ATOM 6836 C CA . LYS C 1 155 ? 119.834 126.377 65.651 1.00 12.73 123 LYS C CA 1
ATOM 6837 C C . LYS C 1 155 ? 119.324 125.474 66.766 1.00 12.27 123 LYS C C 1
ATOM 6838 O O . LYS C 1 155 ? 118.289 124.822 66.586 1.00 14.59 123 LYS C O 1
ATOM 6844 N N . LEU C 1 156 ? 120.015 125.418 67.906 1.00 9.51 124 LEU C N 1
ATOM 6845 C CA . LEU C 1 156 ? 119.509 124.660 69.044 1.00 6.10 124 LEU C CA 1
ATOM 6846 C C . LEU C 1 156 ? 118.390 125.403 69.760 1.00 5.76 124 LEU C C 1
ATOM 6847 O O . LEU C 1 156 ? 117.501 124.770 70.340 1.00 6.15 124 LEU C O 1
ATOM 6852 N N . ILE C 1 157 ? 118.417 126.736 69.729 1.00 7.51 125 ILE C N 1
ATOM 6853 C CA . ILE C 1 157 ? 117.372 127.519 70.376 1.00 10.82 125 ILE C CA 1
ATOM 6854 C C . ILE C 1 157 ? 116.201 127.746 69.430 1.00 9.93 125 ILE C C 1
ATOM 6855 O O . ILE C 1 157 ? 115.050 127.839 69.873 1.00 10.69 125 ILE C O 1
ATOM 6860 N N . SER C 1 158 ? 116.461 127.838 68.125 1.00 11.61 126 SER C N 1
ATOM 6861 C CA . SER C 1 158 ? 115.394 128.035 67.153 1.00 14.59 126 SER C CA 1
ATOM 6862 C C . SER C 1 158 ? 114.564 126.781 66.920 1.00 13.88 126 SER C C 1
ATOM 6863 O O . SER C 1 158 ? 113.411 126.892 66.486 1.00 14.66 126 SER C O 1
ATOM 6866 N N . GLY C 1 159 ? 115.116 125.600 67.196 1.00 12.46 127 GLY C N 1
ATOM 6867 C CA . GLY C 1 159 ? 114.406 124.348 67.023 1.00 14.33 127 GLY C CA 1
ATOM 6868 C C . GLY C 1 159 ? 114.849 123.527 65.832 1.00 16.53 127 GLY C C 1
ATOM 6869 O O . GLY C 1 159 ? 114.266 122.464 65.587 1.00 17.90 127 GLY C O 1
ATOM 6870 N N . GLU C 1 160 ? 115.857 123.977 65.083 1.00 15.72 128 GLU C N 1
ATOM 6871 C CA . GLU C 1 160 ? 116.320 123.216 63.927 1.00 14.39 128 GLU C CA 1
ATOM 6872 C C . GLU C 1 160 ? 117.182 122.032 64.348 1.00 15.23 128 GLU C C 1
ATOM 6873 O O . GLU C 1 160 ? 117.104 120.958 63.739 1.00 17.23 128 GLU C O 1
ATOM 6879 N N . TYR C 1 161 ? 118.003 122.206 65.379 1.00 16.05 129 TYR C N 1
ATOM 6880 C CA . TYR C 1 161 ? 118.866 121.154 65.894 1.00 14.29 129 TYR C CA 1
ATOM 6881 C C . TYR C 1 161 ? 118.328 120.653 67.227 1.00 13.45 129 TYR C C 1
ATOM 6882 O O . TYR C 1 161 ? 117.850 121.440 68.051 1.00 14.04 129 TYR C O 1
ATOM 6891 N N . ILE C 1 162 ? 118.410 119.342 67.433 1.00 12.64 130 ILE C N 1
ATOM 6892 C CA . ILE C 1 162 ? 118.022 118.708 68.688 1.00 10.26 130 ILE C CA 1
ATOM 6893 C C . ILE C 1 162 ? 119.288 118.335 69.444 1.00 10.57 130 ILE C C 1
ATOM 6894 O O . ILE C 1 162 ? 120.280 117.900 68.844 1.00 11.25 130 ILE C O 1
ATOM 6899 N N . GLY C 1 163 ? 119.256 118.504 70.763 1.00 9.80 131 GLY C N 1
ATOM 6900 C CA . GLY C 1 163 ? 120.423 118.318 71.604 1.00 7.66 131 GLY C CA 1
ATOM 6901 C C . GLY C 1 163 ? 120.308 117.065 72.451 1.00 7.47 131 GLY C C 1
ATOM 6902 O O . GLY C 1 163 ? 119.206 116.603 72.755 1.00 8.38 131 GLY C O 1
ATOM 6903 N N . ALA C 1 164 ? 121.460 116.516 72.830 1.00 4.89 132 ALA C N 1
ATOM 6904 C CA . ALA C 1 164 ? 121.528 115.329 73.667 1.00 6.46 132 ALA C CA 1
ATOM 6905 C C . ALA C 1 164 ? 122.822 115.343 74.467 1.00 8.57 132 ALA C C 1
ATOM 6906 O O . ALA C 1 164 ? 123.833 115.903 74.034 1.00 9.91 132 ALA C O 1
ATOM 6908 N N . LEU C 1 165 ? 122.778 114.721 75.642 1.00 9.27 133 LEU C N 1
ATOM 6909 C CA . LEU C 1 165 ? 123.932 114.599 76.520 1.00 10.91 133 LEU C CA 1
ATOM 6910 C C . LEU C 1 165 ? 124.237 113.125 76.741 1.00 12.40 133 LEU C C 1
ATOM 6911 O O . LEU C 1 165 ? 123.324 112.313 76.919 1.00 15.46 133 LEU C O 1
ATOM 6916 N N . ALA C 1 166 ? 125.529 112.783 76.730 1.00 12.50 134 ALA C N 1
ATOM 6917 C CA . ALA C 1 166 ? 125.987 111.399 76.872 1.00 12.88 134 ALA C CA 1
ATOM 6918 C C . ALA C 1 166 ? 127.105 111.365 77.912 1.00 12.86 134 ALA C C 1
ATOM 6919 O O . ALA C 1 166 ? 128.275 111.591 77.597 1.00 15.29 134 ALA C O 1
ATOM 6921 N N . MET C 1 167 ? 126.731 111.077 79.159 1.00 13.42 135 MET C N 1
ATOM 6922 C CA . MET C 1 167 ? 127.677 110.932 80.258 1.00 13.17 135 MET C CA 1
ATOM 6923 C C . MET C 1 167 ? 127.458 109.637 81.033 1.00 14.72 135 MET C C 1
ATOM 6924 O O . MET C 1 167 ? 127.934 109.506 82.165 1.00 15.08 135 MET C O 1
ATOM 6929 N N . SER C 1 168 ? 126.749 108.676 80.442 1.00 16.19 136 SER C N 1
ATOM 6930 C CA . SER C 1 168 ? 126.472 107.395 81.074 1.00 11.71 136 SER C CA 1
ATOM 6931 C C . SER C 1 168 ? 126.823 106.271 80.111 1.00 9.53 136 SER C C 1
ATOM 6932 O O . SER C 1 168 ? 126.756 106.434 78.890 1.00 7.25 136 SER C O 1
ATOM 6935 N N . GLU C 1 169 ? 127.196 105.124 80.675 1.00 11.84 137 GLU C N 1
ATOM 6936 C CA . GLU C 1 169 ? 127.635 103.984 79.882 1.00 12.50 137 GLU C CA 1
ATOM 6937 C C . GLU C 1 169 ? 126.921 102.717 80.336 1.00 14.15 137 GLU C C 1
ATOM 6938 O O . GLU C 1 169 ? 126.264 102.717 81.385 1.00 15.72 137 GLU C O 1
ATOM 6944 N N . PRO C 1 170 ? 127.015 101.622 79.575 1.00 15.73 138 PRO C N 1
ATOM 6945 C CA . PRO C 1 170 ? 126.348 100.382 80.014 1.00 17.18 138 PRO C CA 1
ATOM 6946 C C . PRO C 1 170 ? 126.804 99.911 81.384 1.00 18.90 138 PRO C C 1
ATOM 6947 O O . PRO C 1 170 ? 125.980 99.463 82.192 1.00 20.25 138 PRO C O 1
ATOM 6951 N N . ASN C 1 171 ? 128.101 100.001 81.669 1.00 18.70 139 ASN C N 1
ATOM 6952 C CA . ASN C 1 171 ? 128.661 99.545 82.934 1.00 19.50 139 ASN C CA 1
ATOM 6953 C C . ASN C 1 171 ? 128.900 100.682 83.920 1.00 19.47 139 ASN C C 1
ATOM 6954 O O . ASN C 1 171 ? 129.405 100.433 85.020 1.00 20.38 139 ASN C O 1
ATOM 6959 N N . ALA C 1 172 ? 128.552 101.918 83.558 1.00 17.17 140 ALA C N 1
ATOM 6960 C CA . ALA C 1 172 ? 128.760 103.080 84.427 1.00 14.83 140 ALA C CA 1
ATOM 6961 C C . ALA C 1 172 ? 127.505 103.950 84.362 1.00 13.59 140 ALA C C 1
ATOM 6962 O O . ALA C 1 172 ? 127.392 104.834 83.508 1.00 13.81 140 ALA C O 1
ATOM 6964 N N . GLY C 1 173 ? 126.568 103.690 85.269 1.00 11.32 141 GLY C N 1
ATOM 6965 C CA . GLY C 1 173 ? 125.377 104.508 85.388 1.00 10.62 141 GLY C CA 1
ATOM 6966 C C . GLY C 1 173 ? 125.530 105.569 86.457 1.00 9.82 141 GLY C C 1
ATOM 6967 O O . GLY C 1 173 ? 125.257 106.749 86.218 1.00 9.89 141 GLY C O 1
ATOM 6968 N N . SER C 1 174 ? 125.970 105.154 87.647 1.00 10.35 142 SER C N 1
ATOM 6969 C CA . SER C 1 174 ? 126.209 106.097 88.733 1.00 10.91 142 SER C CA 1
ATOM 6970 C C . SER C 1 174 ? 127.684 106.475 88.815 1.00 10.58 142 SER C C 1
ATOM 6971 O O . SER C 1 174 ? 128.024 107.653 88.967 1.00 8.93 142 SER C O 1
ATOM 6974 N N . ASP C 1 175 ? 128.572 105.484 88.717 1.00 9.69 143 ASP C N 1
ATOM 6975 C CA . ASP C 1 175 ? 130.015 105.726 88.703 1.00 9.28 143 ASP C CA 1
ATOM 6976 C C . ASP C 1 175 ? 130.416 106.259 87.326 1.00 8.75 143 ASP C C 1
ATOM 6977 O O . ASP C 1 175 ? 131.091 105.605 86.529 1.00 7.36 143 ASP C O 1
ATOM 6982 N N . VAL C 1 176 ? 129.984 107.493 87.059 1.00 8.61 144 VAL C N 1
ATOM 6983 C CA . VAL C 1 176 ? 130.205 108.092 85.746 1.00 9.82 144 VAL C CA 1
ATOM 6984 C C . VAL C 1 176 ? 131.694 108.258 85.469 1.00 13.56 144 VAL C C 1
ATOM 6985 O O . VAL C 1 176 ? 132.110 108.411 84.315 1.00 15.94 144 VAL C O 1
ATOM 6989 N N . VAL C 1 177 ? 132.521 108.234 86.514 1.00 14.17 145 VAL C N 1
ATOM 6990 C CA . VAL C 1 177 ? 133.957 108.442 86.358 1.00 13.60 145 VAL C CA 1
ATOM 6991 C C . VAL C 1 177 ? 134.585 107.229 85.682 1.00 14.10 145 VAL C C 1
ATOM 6992 O O . VAL C 1 177 ? 135.687 107.316 85.130 1.00 12.65 145 VAL C O 1
ATOM 6996 N N . SER C 1 178 ? 133.890 106.091 85.717 1.00 14.37 146 SER C N 1
ATOM 6997 C CA . SER C 1 178 ? 134.408 104.865 85.119 1.00 15.17 146 SER C CA 1
ATOM 6998 C C . SER C 1 178 ? 133.874 104.682 83.704 1.00 15.37 146 SER C C 1
ATOM 6999 O O . SER C 1 178 ? 133.034 103.811 83.458 1.00 16.48 146 SER C O 1
ATOM 7002 N N . MET C 1 179 ? 134.357 105.494 82.767 1.00 14.65 147 MET C N 1
ATOM 7003 C CA . MET C 1 179 ? 133.906 105.404 81.388 1.00 13.37 147 MET C CA 1
ATOM 7004 C C . MET C 1 179 ? 134.746 104.388 80.615 1.00 13.03 147 MET C C 1
ATOM 7005 O O . MET C 1 179 ? 135.829 103.976 81.040 1.00 13.07 147 MET C O 1
ATOM 7010 N N . LYS C 1 180 ? 134.223 103.981 79.456 1.00 13.13 148 LYS C N 1
ATOM 7011 C CA . LYS C 1 180 ? 134.928 103.049 78.582 1.00 13.96 148 LYS C CA 1
ATOM 7012 C C . LYS C 1 180 ? 134.863 103.533 77.135 1.00 13.59 148 LYS C C 1
ATOM 7013 O O . LYS C 1 180 ? 135.096 102.766 76.195 1.00 15.49 148 LYS C O 1
ATOM 7019 N N . LEU C 1 181 ? 134.550 104.814 76.945 1.00 12.76 149 LEU C N 1
ATOM 7020 C CA . LEU C 1 181 ? 134.598 105.461 75.641 1.00 14.87 149 LEU C CA 1
ATOM 7021 C C . LEU C 1 181 ? 135.931 106.185 75.532 1.00 16.83 149 LEU C C 1
ATOM 7022 O O . LEU C 1 181 ? 136.085 107.290 76.062 1.00 19.44 149 LEU C O 1
ATOM 7027 N N . LYS C 1 182 ? 136.889 105.565 74.849 1.00 18.24 150 LYS C N 1
ATOM 7028 C CA . LYS C 1 182 ? 138.269 106.019 74.874 1.00 19.09 150 LYS C CA 1
ATOM 7029 C C . LYS C 1 182 ? 138.568 106.901 73.667 1.00 18.43 150 LYS C C 1
ATOM 7030 O O . LYS C 1 182 ? 138.250 106.557 72.524 1.00 22.10 150 LYS C O 1
ATOM 7036 N N . ALA C 1 183 ? 139.180 108.050 73.943 1.00 20.27 151 ALA C N 1
ATOM 7037 C CA . ALA C 1 183 ? 139.520 109.048 72.931 1.00 21.18 151 ALA C CA 1
ATOM 7038 C C . ALA C 1 183 ? 141.026 109.277 72.983 1.00 22.39 151 ALA C C 1
ATOM 7039 O O . ALA C 1 183 ? 141.536 109.887 73.928 1.00 23.58 151 ALA C O 1
ATOM 7041 N N . GLU C 1 184 ? 141.736 108.792 71.968 1.00 23.82 152 GLU C N 1
ATOM 7042 C CA . GLU C 1 184 ? 143.186 108.938 71.883 1.00 25.10 152 GLU C CA 1
ATOM 7043 C C . GLU C 1 184 ? 143.502 110.010 70.846 1.00 24.13 152 GLU C C 1
ATOM 7044 O O . GLU C 1 184 ? 142.985 109.971 69.726 1.00 26.69 152 GLU C O 1
ATOM 7050 N N . LYS C 1 185 ? 144.342 110.972 71.221 1.00 23.16 153 LYS C N 1
ATOM 7051 C CA . LYS C 1 185 ? 144.647 112.075 70.321 1.00 22.59 153 LYS C CA 1
ATOM 7052 C C . LYS C 1 185 ? 145.614 111.628 69.232 1.00 24.70 153 LYS C C 1
ATOM 7053 O O . LYS C 1 185 ? 146.516 110.818 69.462 1.00 22.78 153 LYS C O 1
ATOM 7059 N N . LYS C 1 186 ? 145.414 112.170 68.029 1.00 24.85 154 LYS C N 1
ATOM 7060 C CA . LYS C 1 186 ? 146.309 111.895 66.903 1.00 22.99 154 LYS C CA 1
ATOM 7061 C C . LYS C 1 186 ? 146.417 113.197 66.101 1.00 24.02 154 LYS C C 1
ATOM 7062 O O . LYS C 1 186 ? 145.560 113.496 65.269 1.00 23.62 154 LYS C O 1
ATOM 7068 N N . GLY C 1 187 ? 147.473 113.955 66.368 1.00 23.37 155 GLY C N 1
ATOM 7069 C CA . GLY C 1 187 ? 147.620 115.259 65.740 1.00 22.84 155 GLY C CA 1
ATOM 7070 C C . GLY C 1 187 ? 146.620 116.233 66.316 1.00 24.82 155 GLY C C 1
ATOM 7071 O O . GLY C 1 187 ? 146.463 116.329 67.536 1.00 25.53 155 GLY C O 1
ATOM 7072 N N . ASN C 1 188 ? 145.934 116.965 65.439 1.00 25.75 156 ASN C N 1
ATOM 7073 C CA . ASN C 1 188 ? 144.888 117.891 65.853 1.00 26.27 156 ASN C CA 1
ATOM 7074 C C . ASN C 1 188 ? 143.500 117.258 65.829 1.00 26.08 156 ASN C C 1
ATOM 7075 O O . ASN C 1 188 ? 142.501 117.982 65.743 1.00 24.78 156 ASN C O 1
ATOM 7080 N N . HIS C 1 189 ? 143.420 115.931 65.899 1.00 26.02 157 HIS C N 1
ATOM 7081 C CA . HIS C 1 189 ? 142.150 115.223 65.923 1.00 23.60 157 HIS C CA 1
ATOM 7082 C C . HIS C 1 189 ? 142.193 114.168 67.018 1.00 21.24 157 HIS C C 1
ATOM 7083 O O . HIS C 1 189 ? 143.263 113.772 67.487 1.00 20.44 157 HIS C O 1
ATOM 7090 N N . TYR C 1 190 ? 141.009 113.715 67.423 1.00 18.38 158 TYR C N 1
ATOM 7091 C CA . TYR C 1 190 ? 140.860 112.695 68.453 1.00 17.23 158 TYR C CA 1
ATOM 7092 C C . TYR C 1 190 ? 140.125 111.499 67.868 1.00 17.51 158 TYR C C 1
ATOM 7093 O O . TYR C 1 190 ? 139.027 111.649 67.322 1.00 18.60 158 TYR C O 1
ATOM 7102 N N . ILE C 1 191 ? 140.733 110.322 67.971 1.00 16.71 159 ILE C N 1
ATOM 7103 C CA . ILE C 1 191 ? 140.101 109.077 67.557 1.00 17.73 159 ILE C CA 1
ATOM 7104 C C . ILE C 1 191 ? 139.326 108.529 68.748 1.00 18.57 159 ILE C C 1
ATOM 7105 O O . ILE C 1 191 ? 139.918 108.160 69.769 1.00 18.60 159 ILE C O 1
ATOM 7110 N N . LEU C 1 192 ? 138.003 108.502 68.624 1.00 18.79 160 LEU C N 1
ATOM 7111 C CA . LEU C 1 192 ? 137.117 107.983 69.651 1.00 19.08 160 LEU C CA 1
ATOM 7112 C C . LEU C 1 192 ? 136.653 106.581 69.281 1.00 19.60 160 LEU C C 1
ATOM 7113 O O . LEU C 1 192 ? 136.367 106.285 68.115 1.00 19.15 160 LEU C O 1
ATOM 7118 N N . ASN C 1 193 ? 136.580 105.721 70.296 1.00 19.89 161 ASN C N 1
ATOM 7119 C CA . ASN C 1 193 ? 136.128 104.349 70.128 1.00 21.40 161 ASN C CA 1
ATOM 7120 C C . ASN C 1 193 ? 135.412 1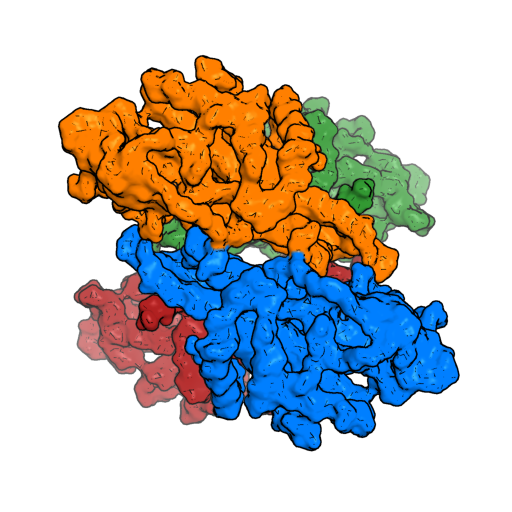03.908 71.396 1.00 20.83 161 ASN C C 1
ATOM 7121 O O . ASN C 1 193 ? 135.922 104.102 72.504 1.00 22.38 161 ASN C O 1
ATOM 7126 N N . GLY C 1 194 ? 134.233 103.311 71.226 1.00 20.99 162 GLY C N 1
ATOM 7127 C CA . GLY C 1 194 ? 133.484 102.799 72.358 1.00 17.54 162 GLY C CA 1
ATOM 7128 C C . GLY C 1 194 ? 131.980 102.866 72.191 1.00 15.64 162 GLY C C 1
ATOM 7129 O O . GLY C 1 194 ? 131.470 102.974 71.071 1.00 14.47 162 GLY C O 1
ATOM 7130 N N . ASN C 1 195 ? 131.258 102.806 73.308 1.00 14.09 163 ASN C N 1
ATOM 7131 C CA . ASN C 1 195 ? 129.804 102.798 73.284 1.00 14.13 163 ASN C CA 1
ATOM 7132 C C . ASN C 1 195 ? 129.277 103.573 74.481 1.00 14.09 163 ASN C C 1
ATOM 7133 O O . ASN C 1 195 ? 129.848 103.524 75.574 1.00 15.71 163 ASN C O 1
ATOM 7138 N N . LYS C 1 196 ? 128.175 104.287 74.261 1.00 13.23 164 LYS C N 1
ATOM 7139 C CA . LYS C 1 196 ? 127.508 105.060 75.299 1.00 12.20 164 LYS C CA 1
ATOM 7140 C C . LYS C 1 196 ? 126.046 104.646 75.367 1.00 13.12 164 LYS C C 1
ATOM 7141 O O . LYS C 1 196 ? 125.402 104.448 74.333 1.00 15.26 164 LYS C O 1
ATOM 7147 N N . PHE C 1 197 ? 125.524 104.526 76.585 1.00 13.11 165 PHE C N 1
ATOM 7148 C CA . PHE C 1 197 ? 124.179 104.025 76.819 1.00 12.55 165 PHE C CA 1
ATOM 7149 C C . PHE C 1 197 ? 123.354 105.052 77.584 1.00 11.93 165 PHE C C 1
ATOM 7150 O O . PHE C 1 197 ? 123.888 105.915 78.286 1.00 16.52 165 PHE C O 1
ATOM 7158 N N . TRP C 1 198 ? 122.031 104.938 77.443 1.00 9.52 166 TRP C N 1
ATOM 7159 C CA . TRP C 1 198 ? 121.084 105.842 78.099 1.00 6.18 166 TRP C CA 1
ATOM 7160 C C . TRP C 1 198 ? 121.272 107.279 77.610 1.00 7.74 166 TRP C C 1
ATOM 7161 O O . TRP C 1 198 ? 121.498 108.200 78.396 1.00 9.64 166 TRP C O 1
ATOM 7172 N N . ILE C 1 199 ? 121.176 107.463 76.297 1.00 7.56 167 ILE C N 1
ATOM 7173 C CA . ILE C 1 199 ? 121.348 108.766 75.663 1.00 7.74 167 ILE C CA 1
ATOM 7174 C C . ILE C 1 199 ? 119.987 109.223 75.156 1.00 10.20 167 ILE C C 1
ATOM 7175 O O . ILE C 1 199 ? 119.480 108.707 74.155 1.00 14.04 167 ILE C O 1
ATOM 7180 N N . THR C 1 200 ? 119.394 110.198 75.841 1.00 10.58 168 THR C N 1
ATOM 7181 C CA . THR C 1 200 ? 118.112 110.740 75.414 1.00 7.80 168 THR C CA 1
ATOM 7182 C C . THR C 1 200 ? 118.298 111.608 74.176 1.00 9.20 168 THR C C 1
ATOM 7183 O O . THR C 1 200 ? 119.242 112.399 74.095 1.00 12.33 168 THR C O 1
ATOM 7187 N N . ASN C 1 201 ? 117.396 111.455 73.210 1.00 7.91 169 ASN C N 1
ATOM 7188 C CA . ASN C 1 201 ? 117.378 112.170 71.938 1.00 3.86 169 ASN C CA 1
ATOM 7189 C C . ASN C 1 201 ? 118.539 111.748 71.044 1.00 4.15 169 ASN C C 1
ATOM 7190 O O . ASN C 1 201 ? 118.799 112.423 70.040 1.00 5.61 169 ASN C O 1
ATOM 7195 N N . GLY C 1 202 ? 119.245 110.668 71.370 1.00 3.01 170 GLY C N 1
ATOM 7196 C CA . GLY C 1 202 ? 120.360 110.209 70.576 1.00 7.28 170 GLY C CA 1
ATOM 7197 C C . GLY C 1 202 ? 120.014 110.061 69.108 1.00 10.21 170 GLY C C 1
ATOM 7198 O O . GLY C 1 202 ? 120.686 110.614 68.231 1.00 11.17 170 GLY C O 1
ATOM 7199 N N . PRO C 1 203 ? 118.958 109.300 68.809 1.00 12.21 171 PRO C N 1
ATOM 7200 C CA . PRO C 1 203 ? 118.585 109.098 67.399 1.00 12.37 171 PRO C CA 1
ATOM 7201 C C . PRO C 1 203 ? 118.203 110.380 66.684 1.00 12.91 171 PRO C C 1
ATOM 7202 O O . PRO C 1 203 ? 118.370 110.469 65.463 1.00 13.88 171 PRO C O 1
ATOM 7206 N N . ASP C 1 204 ? 117.681 111.374 67.401 1.00 13.05 172 ASP C N 1
ATOM 7207 C CA . ASP C 1 204 ? 117.222 112.605 66.775 1.00 13.56 172 ASP C CA 1
ATOM 7208 C C . ASP C 1 204 ? 118.187 113.769 66.956 1.00 12.10 172 ASP C C 1
ATOM 7209 O O . ASP C 1 204 ? 118.064 114.768 66.239 1.00 12.17 172 ASP C O 1
ATOM 7214 N N . ALA C 1 205 ? 119.143 113.662 67.878 1.00 13.06 173 ALA C N 1
ATOM 7215 C CA . ALA C 1 205 ? 120.039 114.776 68.151 1.00 12.33 173 ALA C CA 1
ATOM 7216 C C . ALA C 1 205 ? 120.988 115.014 66.982 1.00 11.94 173 ALA C C 1
ATOM 7217 O O . ALA C 1 205 ? 121.562 114.081 66.414 1.00 12.15 173 ALA C O 1
ATOM 7219 N N . ASP C 1 206 ? 121.155 116.289 66.629 1.00 11.98 174 ASP C N 1
ATOM 7220 C CA . ASP C 1 206 ? 122.149 116.705 65.648 1.00 15.33 174 ASP C CA 1
ATOM 7221 C C . ASP C 1 206 ? 123.446 117.176 66.282 1.00 15.96 174 ASP C C 1
ATOM 7222 O O . ASP C 1 206 ? 124.482 117.173 65.616 1.00 16.68 174 ASP C O 1
ATOM 7227 N N . VAL C 1 207 ? 123.405 117.587 67.547 1.00 16.80 175 VAL C N 1
ATOM 7228 C CA . VAL C 1 207 ? 124.582 118.005 68.297 1.00 16.01 175 VAL C CA 1
ATOM 7229 C C . VAL C 1 207 ? 124.513 117.339 69.663 1.00 14.90 175 VAL C C 1
ATOM 7230 O O . VAL C 1 207 ? 123.599 117.620 70.449 1.00 13.11 175 VAL C O 1
ATOM 7234 N N . LEU C 1 208 ? 125.471 116.459 69.945 1.00 15.64 176 LEU C N 1
ATOM 7235 C CA . LEU C 1 208 ? 125.520 115.736 71.206 1.00 13.70 176 LEU C CA 1
ATOM 7236 C C . LEU C 1 208 ? 126.823 116.050 71.928 1.00 13.29 176 LEU C C 1
ATOM 7237 O O . LEU C 1 208 ? 127.853 116.314 71.300 1.00 13.16 176 LEU C O 1
ATOM 7242 N N . ILE C 1 209 ? 126.765 116.029 73.255 1.00 11.69 177 ILE C N 1
ATOM 7243 C CA . ILE C 1 209 ? 127.915 116.308 74.107 1.00 11.00 177 ILE C CA 1
ATOM 7244 C C . ILE C 1 209 ? 128.259 115.007 74.820 1.00 11.08 177 ILE C C 1
ATOM 7245 O O . ILE C 1 209 ? 127.592 114.618 75.786 1.00 10.71 177 ILE C O 1
ATOM 7250 N N . VAL C 1 210 ? 129.302 114.330 74.348 1.00 11.36 178 VAL C N 1
ATOM 7251 C CA . VAL C 1 210 ? 129.712 113.042 74.892 1.00 12.91 178 VAL C CA 1
ATOM 7252 C C . VAL C 1 210 ? 130.933 113.252 75.775 1.00 13.79 178 VAL C C 1
ATOM 7253 O O . VAL C 1 210 ? 131.634 114.263 75.668 1.00 15.41 178 VAL C O 1
ATOM 7257 N N . TYR C 1 211 ? 131.179 112.290 76.661 1.00 11.85 179 TYR C N 1
ATOM 7258 C CA . TYR C 1 211 ? 132.323 112.318 77.564 1.00 10.89 179 TYR C CA 1
ATOM 7259 C C . TYR C 1 211 ? 133.164 111.073 77.322 1.00 9.03 179 TYR C C 1
ATOM 7260 O O . TYR C 1 211 ? 132.738 109.961 77.651 1.00 9.85 179 TYR C O 1
ATOM 7269 N N . ALA C 1 212 ? 134.351 111.260 76.751 1.00 10.69 180 ALA C N 1
ATOM 7270 C CA . ALA C 1 212 ? 135.261 110.165 76.456 1.00 10.69 180 ALA C CA 1
ATOM 7271 C C . ALA C 1 212 ? 136.401 110.163 77.464 1.00 10.79 180 ALA C C 1
ATOM 7272 O O . ALA C 1 212 ? 136.609 111.139 78.188 1.00 11.75 180 ALA C O 1
ATOM 7274 N N . LYS C 1 213 ? 137.138 109.055 77.510 1.00 11.23 181 LYS C N 1
ATOM 7275 C CA . LYS C 1 213 ? 138.264 108.914 78.428 1.00 12.80 181 LYS C CA 1
ATOM 7276 C C . LYS C 1 213 ? 139.559 109.148 77.660 1.00 14.17 181 LYS C C 1
ATOM 7277 O O . LYS C 1 213 ? 139.989 108.294 76.877 1.00 12.34 181 LYS C O 1
ATOM 7283 N N . THR C 1 214 ? 140.182 110.305 77.879 1.00 15.31 182 THR C N 1
ATOM 7284 C CA . THR C 1 214 ? 141.393 110.671 77.155 1.00 15.59 182 THR C CA 1
ATOM 7285 C C . THR C 1 214 ? 142.634 110.063 77.799 1.00 16.38 182 THR C C 1
ATOM 7286 O O . THR C 1 214 ? 143.356 109.291 77.160 1.00 16.44 182 THR C O 1
ATOM 7290 N N . ASP C 1 215 ? 142.890 110.403 79.062 1.00 19.05 183 ASP C N 1
ATOM 7291 C CA . ASP C 1 215 ? 144.097 109.951 79.743 1.00 21.88 183 ASP C CA 1
ATOM 7292 C C . ASP C 1 215 ? 143.845 108.653 80.496 1.00 23.02 183 ASP C C 1
ATOM 7293 O O . ASP C 1 215 ? 143.193 108.658 81.545 1.00 21.85 183 ASP C O 1
ATOM 7298 N N . LEU C 1 216 ? 144.352 107.541 79.977 1.00 25.44 184 LEU C N 1
ATOM 7299 C CA . LEU C 1 216 ? 144.245 106.253 80.665 1.00 27.18 184 LEU C CA 1
ATOM 7300 C C . LEU C 1 216 ? 145.469 105.997 81.537 1.00 26.39 184 LEU C C 1
ATOM 7301 O O . LEU C 1 216 ? 146.047 104.911 81.534 1.00 27.72 184 LEU C O 1
ATOM 7306 N N . ALA C 1 217 ? 145.871 107.009 82.306 1.00 26.67 185 ALA C N 1
ATOM 7307 C CA . ALA C 1 217 ? 146.932 106.853 83.293 1.00 26.54 185 ALA C CA 1
ATOM 7308 C C . ALA C 1 217 ? 146.654 107.693 84.534 1.00 27.21 185 ALA C C 1
ATOM 7309 O O . ALA C 1 217 ? 147.471 107.729 85.460 1.00 27.44 185 ALA C O 1
ATOM 7311 N N . ALA C 1 218 ? 145.508 108.369 84.565 1.00 28.62 186 ALA C N 1
ATOM 7312 C CA . ALA C 1 218 ? 145.226 109.306 85.643 1.00 29.52 186 ALA C CA 1
ATOM 7313 C C . ALA C 1 218 ? 145.071 108.569 86.966 1.00 30.16 186 ALA C C 1
ATOM 7314 O O . ALA C 1 218 ? 144.262 107.645 87.092 1.00 30.78 186 ALA C O 1
ATOM 7316 N N . VAL C 1 219 ? 145.853 108.983 87.958 1.00 31.31 187 VAL C N 1
ATOM 7317 C CA . VAL C 1 219 ? 145.758 108.398 89.293 1.00 32.57 187 VAL C CA 1
ATOM 7318 C C . VAL C 1 219 ? 144.359 108.694 89.825 1.00 31.37 187 VAL C C 1
ATOM 7319 O O . VAL C 1 219 ? 143.683 107.771 90.303 1.00 32.90 187 VAL C O 1
ATOM 7323 N N . PRO C 1 220 ? 143.871 109.948 89.774 1.00 28.40 188 PRO C N 1
ATOM 7324 C CA . PRO C 1 220 ? 142.428 110.181 89.923 1.00 26.83 188 PRO C CA 1
ATOM 7325 C C . PRO C 1 220 ? 141.737 110.071 88.573 1.00 26.20 188 PRO C C 1
ATOM 7326 O O . PRO C 1 220 ? 142.017 110.844 87.651 1.00 27.12 188 PRO C O 1
ATOM 7330 N N . ALA C 1 221 ? 140.827 109.103 88.451 1.00 22.41 189 ALA C N 1
ATOM 7331 C CA . ALA C 1 221 ? 140.111 108.925 87.192 1.00 19.55 189 ALA C CA 1
ATOM 7332 C C . ALA C 1 221 ? 139.393 110.204 86.781 1.00 19.54 189 ALA C C 1
ATOM 7333 O O . ALA C 1 221 ? 139.173 110.449 85.588 1.00 19.47 189 ALA C O 1
ATOM 7335 N N . SER C 1 222 ? 139.030 111.037 87.758 1.00 18.71 190 SER C N 1
ATOM 7336 C CA . SER C 1 222 ? 138.303 112.276 87.504 1.00 19.01 190 SER C CA 1
ATOM 7337 C C . SER C 1 222 ? 138.922 113.058 86.352 1.00 20.44 190 SER C C 1
ATOM 7338 O O . SER C 1 222 ? 138.234 113.389 85.381 1.00 20.77 190 SER C O 1
ATOM 7341 N N . ARG C 1 223 ? 140.215 113.347 86.442 1.00 22.20 191 ARG C N 1
ATOM 7342 C CA . ARG C 1 223 ? 140.915 114.085 85.389 1.00 23.21 191 ARG C CA 1
ATOM 7343 C C . ARG C 1 223 ? 141.465 113.139 84.329 1.00 22.47 191 ARG C C 1
ATOM 7344 O O . ARG C 1 223 ? 142.646 113.170 83.981 1.00 25.62 191 ARG C O 1
ATOM 7352 N N . GLY C 1 224 ? 140.594 112.280 83.806 1.00 20.67 192 GLY C N 1
ATOM 7353 C CA . GLY C 1 224 ? 140.934 111.428 82.685 1.00 18.87 192 GLY C CA 1
ATOM 7354 C C . GLY C 1 224 ? 139.809 111.392 81.671 1.00 18.42 192 GLY C C 1
ATOM 7355 O O . GLY C 1 224 ? 139.682 110.435 80.902 1.00 18.00 192 GLY C O 1
ATOM 7356 N N . ILE C 1 225 ? 138.987 112.440 81.665 1.00 16.41 193 ILE C N 1
ATOM 7357 C CA . ILE C 1 225 ? 137.789 112.513 80.838 1.00 14.59 193 ILE C CA 1
ATOM 7358 C C . ILE C 1 225 ? 137.781 113.853 80.116 1.00 14.01 193 ILE C C 1
ATOM 7359 O O . ILE C 1 225 ? 138.194 114.873 80.681 1.00 15.39 193 ILE C O 1
ATOM 7364 N N . THR C 1 226 ? 137.313 113.845 78.871 1.00 13.40 194 THR C N 1
ATOM 7365 C CA . THR C 1 226 ? 137.179 115.045 78.059 1.00 13.02 194 THR C CA 1
ATOM 7366 C C . THR C 1 226 ? 135.817 115.054 77.379 1.00 13.02 194 THR C C 1
ATOM 7367 O O . THR C 1 226 ? 135.317 114.008 76.949 1.00 11.76 194 THR C O 1
ATOM 7371 N N . ALA C 1 227 ? 135.226 116.242 77.277 1.00 11.50 195 ALA C N 1
ATOM 7372 C CA . ALA C 1 227 ? 133.923 116.413 76.650 1.00 8.81 195 ALA C CA 1
ATOM 7373 C C . ALA C 1 227 ? 134.100 116.795 75.185 1.00 9.18 195 ALA C C 1
ATOM 7374 O O . ALA C 1 227 ? 134.880 117.696 74.860 1.00 9.33 195 ALA C O 1
ATOM 7376 N N . PHE C 1 228 ? 133.374 116.106 74.309 1.00 10.43 196 PHE C N 1
ATOM 7377 C CA . PHE C 1 228 ? 133.442 116.322 72.872 1.00 11.49 196 PHE C CA 1
ATOM 7378 C C . PHE C 1 228 ? 132.055 116.624 72.323 1.00 11.15 196 PHE C C 1
ATOM 7379 O O . PHE C 1 228 ? 131.062 116.015 72.738 1.00 15.41 196 PHE C O 1
ATOM 7387 N N . ILE C 1 229 ? 131.997 117.566 71.384 1.00 11.73 197 ILE C N 1
ATOM 7388 C CA . ILE C 1 229 ? 130.754 117.935 70.713 1.00 12.90 197 ILE C CA 1
ATOM 7389 C C . ILE C 1 229 ? 130.725 117.182 69.387 1.00 13.35 197 ILE C C 1
ATOM 7390 O O . ILE C 1 229 ? 131.374 117.578 68.418 1.00 12.79 197 ILE C O 1
ATOM 7395 N N . VAL C 1 230 ? 129.968 116.093 69.345 1.00 14.08 198 VAL C N 1
ATOM 7396 C CA . VAL C 1 230 ? 129.828 115.286 68.140 1.00 12.68 198 VAL C CA 1
ATOM 7397 C C . VAL C 1 230 ? 128.576 115.732 67.399 1.00 13.28 198 VAL C C 1
ATOM 7398 O O . VAL C 1 230 ? 127.622 116.250 67.994 1.00 8.81 198 VAL C O 1
ATOM 7402 N N . GLU C 1 231 ? 128.582 115.534 66.083 1.00 16.76 199 GLU C N 1
ATOM 7403 C CA . GLU C 1 231 ? 127.489 115.957 65.221 1.00 18.80 199 GLU C CA 1
ATOM 7404 C C . GLU C 1 231 ? 127.026 114.788 64.365 1.00 19.25 199 GLU C C 1
ATOM 7405 O O . GLU C 1 231 ? 127.824 113.937 63.962 1.00 20.38 199 GLU C O 1
ATOM 7411 N N . LYS C 1 232 ? 125.724 114.756 64.094 1.00 19.05 200 LYS C N 1
ATOM 7412 C CA . LYS C 1 232 ? 125.162 113.709 63.252 1.00 20.67 200 LYS C CA 1
ATOM 7413 C C . LYS C 1 232 ? 125.748 113.795 61.848 1.00 20.61 200 LYS C C 1
ATOM 7414 O O . LYS C 1 232 ? 125.607 114.812 61.164 1.00 21.18 200 LYS C O 1
ATOM 7420 N N . GLY C 1 233 ? 126.410 112.717 61.421 1.00 20.89 201 GLY C N 1
ATOM 7421 C CA . GLY C 1 233 ? 127.052 112.637 60.120 1.00 21.22 201 GLY C CA 1
ATOM 7422 C C . GLY C 1 233 ? 128.543 112.372 60.198 1.00 22.12 201 GLY C C 1
ATOM 7423 O O . GLY C 1 233 ? 129.146 111.956 59.203 1.00 23.35 201 GLY C O 1
ATOM 7424 N N . MET C 1 234 ? 129.146 112.610 61.357 1.00 21.08 202 MET C N 1
ATOM 7425 C CA . MET C 1 234 ? 130.568 112.374 61.547 1.00 18.56 202 MET C CA 1
ATOM 7426 C C . MET C 1 234 ? 130.906 110.922 61.206 1.00 17.80 202 MET C C 1
ATOM 7427 O O . MET C 1 234 ? 130.335 110.003 61.812 1.00 17.87 202 MET C O 1
ATOM 7432 N N . PRO C 1 235 ? 131.807 110.672 60.254 1.00 17.68 203 PRO C N 1
ATOM 7433 C CA . PRO C 1 235 ? 132.166 109.284 59.939 1.00 17.57 203 PRO C CA 1
ATOM 7434 C C . PRO C 1 235 ? 132.677 108.549 61.169 1.00 17.28 203 PRO C C 1
ATOM 7435 O O . PRO C 1 235 ? 133.493 109.068 61.934 1.00 20.60 203 PRO C O 1
ATOM 7439 N N . GLY C 1 236 ? 132.184 107.328 61.354 1.00 17.58 204 GLY C N 1
ATOM 7440 C CA . GLY C 1 236 ? 132.554 106.512 62.489 1.00 17.26 204 GLY C CA 1
ATOM 7441 C C . GLY C 1 236 ? 131.667 106.660 63.705 1.00 17.45 204 GLY C C 1
ATOM 7442 O O . GLY C 1 236 ? 132.029 106.156 64.775 1.00 16.96 204 GLY C O 1
ATOM 7443 N N . PHE C 1 237 ? 130.524 107.330 63.579 1.00 17.74 205 PHE C N 1
ATOM 7444 C CA . PHE C 1 237 ? 129.595 107.534 64.684 1.00 16.65 205 PHE C CA 1
ATOM 7445 C C . PHE C 1 237 ? 128.216 107.075 64.239 1.00 16.17 205 PHE C C 1
ATOM 7446 O O . PHE C 1 237 ? 127.690 107.570 63.237 1.00 14.03 205 PHE C O 1
ATOM 7454 N N . SER C 1 238 ? 127.632 106.134 64.980 1.00 17.12 206 SER C N 1
ATOM 7455 C CA . SER C 1 238 ? 126.330 105.580 64.640 1.00 16.09 206 SER C CA 1
ATOM 7456 C C . SER C 1 238 ? 125.494 105.446 65.904 1.00 15.72 206 SER C C 1
ATOM 7457 O O . SER C 1 238 ? 125.971 105.666 67.019 1.00 16.53 206 SER C O 1
ATOM 7460 N N . THR C 1 239 ? 124.231 105.070 65.718 1.00 16.06 207 THR C N 1
ATOM 7461 C CA . THR C 1 239 ? 123.289 104.916 66.815 1.00 15.26 207 THR C CA 1
ATOM 7462 C C . THR C 1 239 ? 122.616 103.554 66.727 1.00 16.84 207 THR C C 1
ATOM 7463 O O . THR C 1 239 ? 122.442 102.990 65.644 1.00 19.42 207 THR C O 1
ATOM 7467 N N . SER C 1 240 ? 122.237 103.032 67.890 1.00 17.70 208 SER C N 1
ATOM 7468 C CA . SER C 1 240 ? 121.544 101.757 67.982 1.00 17.01 208 SER C CA 1
ATOM 7469 C C . SER C 1 240 ? 120.037 101.995 67.890 1.00 18.67 208 SER C C 1
ATOM 7470 O O . SER C 1 240 ? 119.573 103.129 67.742 1.00 19.43 208 SER C O 1
ATOM 7473 N N . LYS C 1 241 ? 119.254 100.924 67.978 1.00 19.24 209 LYS C N 1
ATOM 7474 C CA . LYS C 1 241 ? 117.805 101.049 67.971 1.00 20.05 209 LYS C CA 1
ATOM 7475 C C . LYS C 1 241 ? 117.321 101.566 69.320 1.00 18.23 209 LYS C C 1
ATOM 7476 O O . LYS C 1 241 ? 117.891 101.244 70.366 1.00 19.30 209 LYS C O 1
ATOM 7482 N N . LYS C 1 242 ? 116.266 102.376 69.287 1.00 16.37 210 LYS C N 1
ATOM 7483 C CA . LYS C 1 242 ? 115.750 102.979 70.507 1.00 13.93 210 LYS C CA 1
ATOM 7484 C C . LYS C 1 242 ? 115.369 101.906 71.521 1.00 12.75 210 LYS C C 1
ATOM 7485 O O . LYS C 1 242 ? 115.099 100.753 71.173 1.00 14.09 210 LYS C O 1
ATOM 7491 N N . LEU C 1 243 ? 115.353 102.299 72.791 1.00 13.87 211 LEU C N 1
ATOM 7492 C CA . LEU C 1 243 ? 114.997 101.388 73.865 1.00 12.38 211 LEU C CA 1
ATOM 7493 C C . LEU C 1 243 ? 113.481 101.276 73.996 1.00 10.66 211 LEU C C 1
ATOM 7494 O O . LEU C 1 243 ? 112.725 102.162 73.590 1.00 12.44 211 LEU C O 1
ATOM 7499 N N . ASP C 1 244 ? 113.043 100.161 74.576 1.00 10.80 212 ASP C N 1
ATOM 7500 C CA . ASP C 1 244 ? 111.637 99.918 74.889 1.00 11.70 212 ASP C CA 1
ATOM 7501 C C . ASP C 1 244 ? 111.511 99.968 76.408 1.00 11.35 212 ASP C C 1
ATOM 7502 O O . ASP C 1 244 ? 111.731 98.962 77.091 1.00 11.40 212 ASP C O 1
ATOM 7507 N N . LYS C 1 245 ? 111.160 101.136 76.934 1.00 9.39 213 LYS C N 1
ATOM 7508 C CA . LYS C 1 245 ? 111.189 101.402 78.363 1.00 10.22 213 LYS C CA 1
ATOM 7509 C C . LYS C 1 245 ? 109.799 101.262 78.970 1.00 9.56 213 LYS C C 1
ATOM 7510 O O . LYS C 1 245 ? 108.781 101.238 78.273 1.00 9.95 213 LYS C O 1
ATOM 7516 N N . LEU C 1 246 ? 109.776 101.166 80.301 1.00 7.75 214 LEU C N 1
ATOM 7517 C CA . LEU C 1 246 ? 108.511 101.100 81.024 1.00 7.10 214 LEU C CA 1
ATOM 7518 C C . LEU C 1 246 ? 107.662 102.333 80.744 1.00 7.05 214 LEU C C 1
ATOM 7519 O O . LEU C 1 246 ? 106.504 102.225 80.324 1.00 9.32 214 LEU C O 1
ATOM 7524 N N . GLY C 1 247 ? 108.227 103.516 80.968 1.00 6.07 215 GLY C N 1
ATOM 7525 C CA . GLY C 1 247 ? 107.526 104.761 80.726 1.00 3.03 215 GLY C CA 1
ATOM 7526 C C . GLY C 1 247 ? 108.351 105.723 79.899 1.00 5.82 215 GLY C C 1
ATOM 7527 O O . GLY C 1 247 ? 109.363 105.333 79.309 1.00 4.48 215 GLY C O 1
ATOM 7528 N N . MET C 1 248 ? 107.934 106.987 79.856 1.00 8.30 216 MET C N 1
ATOM 7529 C CA . MET C 1 248 ? 108.601 108.002 79.046 1.00 7.88 216 MET C CA 1
ATOM 7530 C C . MET C 1 248 ? 108.763 107.517 77.607 1.00 9.15 216 MET C C 1
ATOM 7531 O O . MET C 1 248 ? 109.747 107.816 76.926 1.00 11.08 216 MET C O 1
ATOM 7536 N N . ARG C 1 249 ? 107.775 106.756 77.144 1.00 10.11 217 ARG C N 1
ATOM 7537 C CA . ARG C 1 249 ? 107.781 106.215 75.793 1.00 6.47 217 ARG C CA 1
ATOM 7538 C C . ARG C 1 249 ? 107.508 107.349 74.813 1.00 7.11 217 ARG C C 1
ATOM 7539 O O . ARG C 1 249 ? 106.438 107.966 74.847 1.00 6.93 217 ARG C O 1
ATOM 7547 N N . GLY C 1 250 ? 108.477 107.615 73.943 1.00 7.80 218 GLY C N 1
ATOM 7548 C CA . GLY C 1 250 ? 108.481 108.785 73.086 1.00 10.87 218 GLY C CA 1
ATOM 7549 C C . GLY C 1 250 ? 109.755 109.595 73.176 1.00 13.05 218 GLY C C 1
ATOM 7550 O O . GLY C 1 250 ? 110.167 110.200 72.177 1.00 12.86 218 GLY C O 1
ATOM 7551 N N . SER C 1 251 ? 110.394 109.625 74.343 1.00 15.59 219 SER C N 1
ATOM 7552 C CA . SER C 1 251 ? 111.712 110.226 74.506 1.00 14.07 219 SER C CA 1
ATOM 7553 C C . SER C 1 251 ? 112.740 109.221 74.000 1.00 14.11 219 SER C C 1
ATOM 7554 O O . SER C 1 251 ? 113.190 108.349 74.751 1.00 15.32 219 SER C O 1
ATOM 7557 N N . ASN C 1 252 ? 113.103 109.337 72.725 1.00 13.72 220 ASN C N 1
ATOM 7558 C CA . ASN C 1 252 ? 113.962 108.346 72.088 1.00 11.56 220 ASN C CA 1
ATOM 7559 C C . ASN C 1 252 ? 115.295 108.249 72.819 1.00 9.76 220 ASN C C 1
ATOM 7560 O O . ASN C 1 252 ? 116.081 109.203 72.825 1.00 13.60 220 ASN C O 1
ATOM 7565 N N . THR C 1 253 ? 115.546 107.094 73.430 1.00 8.45 221 THR C N 1
ATOM 7566 C CA . THR C 1 253 ? 116.800 106.804 74.110 1.00 9.20 221 THR C CA 1
ATOM 7567 C C . THR C 1 253 ? 117.452 105.610 73.430 1.00 10.59 221 THR C C 1
ATOM 7568 O O . THR C 1 253 ? 116.798 104.585 73.208 1.00 10.56 221 THR C O 1
ATOM 7572 N N . CYS C 1 254 ? 118.735 105.742 73.102 1.00 11.41 222 CYS C N 1
ATOM 7573 C CA . CYS C 1 254 ? 119.443 104.719 72.348 1.00 14.50 222 CYS C CA 1
ATOM 7574 C C . CYS C 1 254 ? 120.890 104.665 72.819 1.00 14.85 222 CYS C C 1
ATOM 7575 O O . CYS C 1 254 ? 121.273 105.312 73.798 1.00 17.47 222 CYS C O 1
ATOM 7578 N N . GLU C 1 255 ? 121.692 103.881 72.106 1.00 13.84 223 GLU C N 1
ATOM 7579 C CA . GLU C 1 255 ? 123.107 103.714 72.401 1.00 12.93 223 GLU C CA 1
ATOM 7580 C C . GLU C 1 255 ? 123.937 104.239 71.237 1.00 13.08 223 GLU C C 1
ATOM 7581 O O . GLU C 1 255 ? 123.697 103.883 70.079 1.00 13.55 223 GLU C O 1
ATOM 7587 N N . LEU C 1 256 ? 124.913 105.085 71.550 1.00 10.64 224 LEU C N 1
ATOM 7588 C CA . LEU C 1 256 ? 125.832 105.625 70.559 1.00 10.14 224 LEU C CA 1
ATOM 7589 C C . LEU C 1 256 ? 127.037 104.705 70.424 1.00 9.79 224 LEU C C 1
ATOM 7590 O O . LEU C 1 256 ? 127.578 104.226 71.424 1.00 10.17 224 LEU C O 1
ATOM 7595 N N . ILE C 1 257 ? 127.452 104.465 69.183 1.00 9.62 225 ILE C N 1
ATOM 7596 C CA . ILE C 1 257 ? 128.598 103.621 68.871 1.00 10.91 225 ILE C CA 1
ATOM 7597 C C . ILE C 1 257 ? 129.628 104.479 68.151 1.00 12.33 225 ILE C C 1
ATOM 7598 O O . ILE C 1 257 ? 129.299 105.160 67.171 1.00 12.22 225 ILE C O 1
ATOM 7603 N N . PHE C 1 258 ? 130.868 104.447 68.636 1.00 12.91 226 PHE C N 1
ATOM 7604 C CA . PHE C 1 258 ? 131.971 105.171 68.022 1.00 12.04 226 PHE C CA 1
ATOM 7605 C C . PHE C 1 258 ? 133.012 104.164 67.564 1.00 13.09 226 PHE C C 1
ATOM 7606 O O . PHE C 1 258 ? 133.580 103.437 68.387 1.00 11.04 226 PHE C O 1
ATOM 7614 N N . GLU C 1 259 ? 133.251 104.117 66.254 1.00 15.44 227 GLU C N 1
ATOM 7615 C CA . GLU C 1 259 ? 134.224 103.198 65.662 1.00 19.32 227 GLU C CA 1
ATOM 7616 C C . GLU C 1 259 ? 135.169 104.030 64.800 1.00 20.04 227 GLU C C 1
ATOM 7617 O O . GLU C 1 259 ? 134.850 104.351 63.651 1.00 20.94 227 GLU C O 1
ATOM 7623 N N . ASP C 1 260 ? 136.325 104.377 65.359 1.00 19.74 228 ASP C N 1
ATOM 7624 C CA . ASP C 1 260 ? 137.320 105.201 64.680 1.00 19.58 228 ASP C CA 1
ATOM 7625 C C . ASP C 1 260 ? 136.730 106.562 64.317 1.00 19.76 228 ASP C C 1
ATOM 7626 O O . ASP C 1 260 ? 136.848 107.044 63.190 1.00 21.32 228 ASP C O 1
ATOM 7631 N N . CYS C 1 261 ? 136.084 107.182 65.301 1.00 18.60 229 CYS C N 1
ATOM 7632 C CA . CYS C 1 261 ? 135.414 108.463 65.108 1.00 17.91 229 CYS C CA 1
ATOM 7633 C C . CYS C 1 261 ? 136.430 109.586 65.267 1.00 19.24 229 CYS C C 1
ATOM 7634 O O . CYS C 1 261 ? 136.889 109.854 66.379 1.00 21.37 229 CYS C O 1
ATOM 7637 N N . LYS C 1 262 ? 136.783 110.236 64.163 1.00 19.78 230 LYS C N 1
ATOM 7638 C CA . LYS C 1 262 ? 137.748 111.327 64.185 1.00 21.22 230 LYS C CA 1
ATOM 7639 C C . LYS C 1 262 ? 137.023 112.638 64.456 1.00 21.05 230 LYS C C 1
ATOM 7640 O O . LYS C 1 262 ? 136.231 113.100 63.629 1.00 20.36 230 LYS C O 1
ATOM 7646 N N . ILE C 1 263 ? 137.298 113.230 65.614 1.00 19.08 231 ILE C N 1
ATOM 7647 C CA . ILE C 1 263 ? 136.665 114.466 66.055 1.00 17.70 231 ILE C CA 1
ATOM 7648 C C . ILE C 1 263 ? 137.713 115.568 65.993 1.00 17.17 231 ILE C C 1
ATOM 7649 O O . ILE C 1 263 ? 138.815 115.385 66.513 1.00 19.44 231 ILE C O 1
ATOM 7654 N N . PRO C 1 264 ? 137.430 116.713 65.369 1.00 16.13 232 PRO C N 1
ATOM 7655 C CA . PRO C 1 264 ? 138.413 117.803 65.361 1.00 16.94 232 PRO C CA 1
ATOM 7656 C C . PRO C 1 264 ? 138.753 118.255 66.774 1.00 17.18 232 PRO C C 1
ATOM 7657 O O . PRO C 1 264 ? 137.994 118.035 67.721 1.00 18.97 232 PRO C O 1
ATOM 7661 N N . ALA C 1 265 ? 139.915 118.895 66.909 1.00 17.38 233 ALA C N 1
ATOM 7662 C CA . ALA C 1 265 ? 140.371 119.433 68.182 1.00 16.34 233 ALA C CA 1
ATOM 7663 C C . ALA C 1 265 ? 139.647 120.719 68.568 1.00 15.62 233 ALA C C 1
ATOM 7664 O O . ALA C 1 265 ? 139.937 121.288 69.626 1.00 14.65 233 ALA C O 1
ATOM 7666 N N . ALA C 1 266 ? 138.720 121.187 67.734 1.00 15.41 234 ALA C N 1
ATOM 7667 C CA . ALA C 1 266 ? 137.910 122.358 68.036 1.00 14.45 234 ALA C CA 1
ATOM 7668 C C . ALA C 1 266 ? 136.506 121.995 68.495 1.00 14.06 234 ALA C C 1
ATOM 7669 O O . ALA C 1 266 ? 135.764 122.880 68.936 1.00 12.73 234 ALA C O 1
ATOM 7671 N N . ASN C 1 267 ? 136.121 120.723 68.404 1.00 12.76 235 ASN C N 1
ATOM 7672 C CA . ASN C 1 267 ? 134.811 120.248 68.832 1.00 13.09 235 ASN C CA 1
ATOM 7673 C C . ASN C 1 267 ? 134.887 119.595 70.209 1.00 13.08 235 ASN C C 1
ATOM 7674 O O . ASN C 1 267 ? 134.142 118.663 70.517 1.00 15.69 235 ASN C O 1
ATOM 7679 N N . ILE C 1 268 ? 135.792 120.083 71.053 1.00 12.64 236 ILE C N 1
ATOM 7680 C CA . ILE C 1 268 ? 135.973 119.575 72.409 1.00 11.06 236 ILE C CA 1
ATOM 7681 C C . ILE C 1 268 ? 135.447 120.638 73.363 1.00 8.92 236 ILE C C 1
ATOM 7682 O O . ILE C 1 268 ? 135.845 121.807 73.281 1.00 10.24 236 ILE C O 1
ATOM 7687 N N . LEU C 1 269 ? 134.541 120.238 74.250 1.00 7.03 237 LEU C N 1
ATOM 7688 C CA . LEU C 1 269 ? 133.943 121.155 75.208 1.00 8.27 237 LEU C CA 1
ATOM 7689 C C . LEU C 1 269 ? 134.843 121.286 76.429 1.00 11.17 237 LEU C C 1
ATOM 7690 O O . LEU C 1 269 ? 135.218 120.288 77.051 1.00 12.51 237 LEU C O 1
ATOM 7695 N N . GLY C 1 270 ? 135.186 122.525 76.766 1.00 12.60 238 GLY C N 1
ATOM 7696 C CA . GLY C 1 270 ? 136.117 122.776 77.842 1.00 15.91 238 GLY C CA 1
ATOM 7697 C C . GLY C 1 270 ? 137.546 122.482 77.428 1.00 16.52 238 GLY C C 1
ATOM 7698 O O . GLY C 1 270 ? 137.900 122.454 76.246 1.00 16.55 238 GLY C O 1
ATOM 7699 N N . HIS C 1 271 ? 138.381 122.256 78.437 1.00 18.20 239 HIS C N 1
ATOM 7700 C CA . HIS C 1 271 ? 139.783 121.928 78.232 1.00 18.12 239 HIS C CA 1
ATOM 7701 C C . HIS C 1 271 ? 139.993 120.424 78.351 1.00 19.64 239 HIS C C 1
ATOM 7702 O O . HIS C 1 271 ? 139.406 119.761 79.211 1.00 21.49 239 HIS C O 1
ATOM 7709 N N . GLU C 1 272 ? 140.839 119.891 77.471 1.00 18.38 240 GLU C N 1
ATOM 7710 C CA . GLU C 1 272 ? 141.103 118.459 77.453 1.00 17.67 240 GLU C CA 1
ATOM 7711 C C . GLU C 1 272 ? 141.582 117.983 78.818 1.00 18.93 240 GLU C C 1
ATOM 7712 O O . GLU C 1 272 ? 142.252 118.715 79.551 1.00 20.18 240 GLU C O 1
ATOM 7718 N N . ASN C 1 273 ? 141.227 116.743 79.156 1.00 18.36 241 ASN C N 1
ATOM 7719 C CA . ASN C 1 273 ? 141.560 116.118 80.432 1.00 16.68 241 ASN C CA 1
ATOM 7720 C C . ASN C 1 273 ? 140.947 116.852 81.618 1.00 17.47 241 ASN C C 1
ATOM 7721 O O . ASN C 1 273 ? 141.412 116.698 82.752 1.00 17.73 241 ASN C O 1
ATOM 7726 N N . LYS C 1 274 ? 139.907 117.651 81.380 1.00 18.24 242 LYS C N 1
ATOM 7727 C CA . LYS C 1 274 ? 139.178 118.350 82.435 1.00 20.85 242 LYS C CA 1
ATOM 7728 C C . LYS C 1 274 ? 137.677 118.197 82.179 1.00 21.38 242 LYS C C 1
ATOM 7729 O O . LYS C 1 274 ? 136.896 119.144 82.276 1.00 21.76 242 LYS C O 1
ATOM 7735 N N . GLY C 1 275 ? 137.272 116.971 81.853 1.00 19.54 243 GLY C N 1
ATOM 7736 C CA . GLY C 1 275 ? 135.904 116.702 81.457 1.00 19.51 243 GLY C CA 1
ATOM 7737 C C . GLY C 1 275 ? 135.000 116.286 82.600 1.00 18.76 243 GLY C C 1
ATOM 7738 O O . GLY C 1 275 ? 133.922 115.730 82.371 1.00 17.51 243 GLY C O 1
ATOM 7739 N N . VAL C 1 276 ? 135.426 116.549 83.834 1.00 19.50 244 VAL C N 1
ATOM 7740 C CA . VAL C 1 276 ? 134.593 116.306 85.006 1.00 19.76 244 VAL C CA 1
ATOM 7741 C C . VAL C 1 276 ? 134.211 117.652 85.607 1.00 19.41 244 VAL C C 1
ATOM 7742 O O . VAL C 1 276 ? 133.203 117.768 86.313 1.00 20.07 244 VAL C O 1
ATOM 7746 N N . TYR C 1 277 ? 135.013 118.680 85.324 1.00 19.59 245 TYR C N 1
ATOM 7747 C CA . TYR C 1 277 ? 134.656 120.033 85.732 1.00 19.15 245 TYR C CA 1
ATOM 7748 C C . TYR C 1 277 ? 133.415 120.513 84.990 1.00 16.61 245 TYR C C 1
ATOM 7749 O O . TYR C 1 277 ? 132.501 121.083 85.595 1.00 15.17 245 TYR C O 1
ATOM 7758 N N . VAL C 1 278 ? 133.365 120.283 83.676 1.00 13.86 246 VAL C N 1
ATOM 7759 C CA . VAL C 1 278 ? 132.173 120.628 82.910 1.00 11.98 246 VAL C CA 1
ATOM 7760 C C . VAL C 1 278 ? 131.025 119.691 83.260 1.00 9.50 246 VAL C C 1
ATOM 7761 O O . VAL C 1 278 ? 129.853 120.085 83.205 1.00 11.29 246 VAL C O 1
ATOM 7765 N N . LEU C 1 279 ? 131.333 118.445 83.622 1.00 7.90 247 LEU C N 1
ATOM 7766 C CA . LEU C 1 279 ? 130.303 117.498 84.028 1.00 8.62 247 LEU C CA 1
ATOM 7767 C C . LEU C 1 279 ? 129.643 117.889 85.343 1.00 10.89 247 LEU C C 1
ATOM 7768 O O . LEU C 1 279 ? 128.442 117.649 85.514 1.00 15.05 247 LEU C O 1
ATOM 7773 N N . MET C 1 280 ? 130.393 118.491 86.265 1.00 9.98 248 MET C N 1
ATOM 7774 C CA . MET C 1 280 ? 129.862 118.924 87.549 1.00 8.99 248 MET C CA 1
ATOM 7775 C C . MET C 1 280 ? 129.596 120.423 87.609 1.00 10.35 248 MET C C 1
ATOM 7776 O O . MET C 1 280 ? 129.101 120.906 88.632 1.00 12.77 248 MET C O 1
ATOM 7781 N N . SER C 1 281 ? 129.912 121.166 86.545 1.00 9.19 249 SER C N 1
ATOM 7782 C CA . SER C 1 281 ? 129.717 122.612 86.566 1.00 10.75 249 SER C CA 1
ATOM 7783 C C . SER C 1 281 ? 128.249 122.974 86.744 1.00 14.19 249 SER C C 1
ATOM 7784 O O . SER C 1 281 ? 127.919 123.928 87.457 1.00 14.49 249 SER C O 1
ATOM 7787 N N . GLY C 1 282 ? 127.353 122.224 86.105 1.00 15.93 250 GLY C N 1
ATOM 7788 C CA . GLY C 1 282 ? 125.937 122.533 86.155 1.00 18.49 250 GLY C CA 1
ATOM 7789 C C . GLY C 1 282 ? 125.069 121.356 86.546 1.00 19.30 250 GLY C C 1
ATOM 7790 O O . GLY C 1 282 ? 123.939 121.229 86.066 1.00 19.38 250 GLY C O 1
ATOM 7791 N N . LEU C 1 283 ? 125.579 120.489 87.420 1.00 18.21 251 LEU C N 1
ATOM 7792 C CA . LEU C 1 283 ? 124.800 119.357 87.905 1.00 16.66 251 LEU C CA 1
ATOM 7793 C C . LEU C 1 283 ? 123.702 119.771 88.873 1.00 16.61 251 LEU C C 1
ATOM 7794 O O . LEU C 1 283 ? 122.605 119.201 88.827 1.00 18.22 251 LEU C O 1
ATOM 7799 N N . ASP C 1 284 ? 123.965 120.751 89.740 1.00 15.04 252 ASP C N 1
ATOM 7800 C CA . ASP C 1 284 ? 122.942 121.218 90.668 1.00 14.75 252 ASP C CA 1
ATOM 7801 C C . ASP C 1 284 ? 121.790 121.887 89.930 1.00 14.06 252 ASP C C 1
ATOM 7802 O O . ASP C 1 284 ? 120.621 121.570 90.178 1.00 12.06 252 ASP C O 1
ATOM 7807 N N . LEU C 1 285 ? 122.100 122.814 89.021 1.00 13.42 253 LEU C N 1
ATOM 7808 C CA . LEU C 1 285 ? 121.058 123.434 88.213 1.00 12.30 253 LEU C CA 1
ATOM 7809 C C . LEU C 1 285 ? 120.337 122.418 87.339 1.00 11.40 253 LEU C C 1
ATOM 7810 O O . LEU C 1 285 ? 119.134 122.567 87.101 1.00 10.13 253 LEU C O 1
ATOM 7815 N N . GLU C 1 286 ? 121.036 121.385 86.868 1.00 11.76 254 GLU C N 1
ATOM 7816 C CA . GLU C 1 286 ? 120.393 120.315 86.120 1.00 10.76 254 GLU C CA 1
ATOM 7817 C C . GLU C 1 286 ? 119.386 119.539 86.956 1.00 10.99 254 GLU C C 1
ATOM 7818 O O . GLU C 1 286 ? 118.248 119.348 86.510 1.00 13.22 254 GLU C O 1
ATOM 7824 N N . ARG C 1 287 ? 119.777 119.086 88.148 1.00 10.06 255 ARG C N 1
ATOM 7825 C CA . ARG C 1 287 ? 118.840 118.453 89.066 1.00 9.81 255 ARG C CA 1
ATOM 7826 C C . ARG C 1 287 ? 117.688 119.369 89.447 1.00 9.17 255 ARG C C 1
ATOM 7827 O O . ARG C 1 287 ? 116.575 118.883 89.676 1.00 11.80 255 ARG C O 1
ATOM 7835 N N . LEU C 1 288 ? 117.931 120.679 89.520 1.00 8.14 256 LEU C N 1
ATOM 7836 C CA . LEU C 1 288 ? 116.856 121.619 89.819 1.00 6.06 256 LEU C CA 1
ATOM 7837 C C . LEU C 1 288 ? 115.852 121.681 88.674 1.00 7.04 256 LEU C C 1
ATOM 7838 O O . LEU C 1 288 ? 114.642 121.538 88.886 1.00 8.83 256 LEU C O 1
ATOM 7843 N N . VAL C 1 289 ? 116.339 121.894 87.450 1.00 7.07 257 VAL C N 1
ATOM 7844 C CA . VAL C 1 289 ? 115.449 122.002 86.301 1.00 6.49 257 VAL C CA 1
ATOM 7845 C C . VAL C 1 289 ? 114.742 120.686 86.013 1.00 5.72 257 VAL C C 1
ATOM 7846 O O . VAL C 1 289 ? 113.635 120.692 85.462 1.00 4.42 257 VAL C O 1
ATOM 7850 N N . LEU C 1 290 ? 115.345 119.552 86.373 1.00 2.77 258 LEU C N 1
ATOM 7851 C CA . LEU C 1 290 ? 114.696 118.264 86.168 1.00 2.78 258 LEU C CA 1
ATOM 7852 C C . LEU C 1 290 ? 113.659 117.949 87.238 1.00 5.14 258 LEU C C 1
ATOM 7853 O O . LEU C 1 290 ? 112.971 116.929 87.127 1.00 10.54 258 LEU C O 1
ATOM 7858 N N . ALA C 1 291 ? 113.530 118.791 88.264 1.00 3.80 259 ALA C N 1
ATOM 7859 C CA . ALA C 1 291 ? 112.526 118.586 89.298 1.00 2.78 259 ALA C CA 1
ATOM 7860 C C . ALA C 1 291 ? 111.134 119.026 88.865 1.00 2.93 259 ALA C C 1
ATOM 7861 O O . ALA C 1 291 ? 110.170 118.782 89.600 1.00 2.00 259 ALA C O 1
ATOM 7863 N N . GLY C 1 292 ? 111.003 119.663 87.699 1.00 3.72 260 GLY C N 1
ATOM 7864 C CA . GLY C 1 292 ? 109.691 120.065 87.225 1.00 4.60 260 GLY C CA 1
ATOM 7865 C C . GLY C 1 292 ? 108.881 118.922 86.654 1.00 4.27 260 GLY C C 1
ATOM 7866 O O . GLY C 1 292 ? 107.647 118.957 86.693 1.00 4.84 260 GLY C O 1
ATOM 7867 N N . GLY C 1 293 ? 109.549 117.904 86.116 1.00 2.00 261 GLY C N 1
ATOM 7868 C CA . GLY C 1 293 ? 108.875 116.754 85.564 1.00 4.32 261 GLY C CA 1
ATOM 7869 C C . GLY C 1 293 ? 107.985 116.069 86.581 1.00 5.54 261 GLY C C 1
ATOM 7870 O O . GLY C 1 293 ? 106.792 115.848 86.347 1.00 9.12 261 GLY C O 1
ATOM 7871 N N . PRO C 1 294 ? 108.559 115.695 87.726 1.00 4.14 262 PRO C N 1
ATOM 7872 C CA . PRO C 1 294 ? 107.728 115.157 88.815 1.00 4.92 262 PRO C CA 1
ATOM 7873 C C . PRO C 1 294 ? 106.633 116.110 89.258 1.00 5.84 262 PRO C C 1
ATOM 7874 O O . PRO C 1 294 ? 105.591 115.652 89.743 1.00 9.69 262 PRO C O 1
ATOM 7878 N N . LEU C 1 295 ? 106.834 117.421 89.106 1.00 4.78 263 LEU C N 1
ATOM 7879 C CA . LEU C 1 295 ? 105.786 118.385 89.419 1.00 3.75 263 LEU C CA 1
ATOM 7880 C C . LEU C 1 295 ? 104.654 118.339 88.403 1.00 3.29 263 LEU C C 1
ATOM 7881 O O . LEU C 1 295 ? 103.479 118.269 88.787 1.00 2.42 263 LEU C O 1
ATOM 7886 N N . GLY C 1 296 ? 104.987 118.398 87.110 1.00 4.88 264 GLY C N 1
ATOM 7887 C CA . GLY C 1 296 ? 103.977 118.296 86.075 1.00 6.01 264 GLY C CA 1
ATOM 7888 C C . GLY C 1 296 ? 103.215 116.993 86.087 1.00 5.05 264 GLY C C 1
ATOM 7889 O O . GLY C 1 296 ? 102.007 116.994 85.838 1.00 7.84 264 GLY C O 1
ATOM 7890 N N . LEU C 1 297 ? 103.890 115.881 86.386 1.00 3.62 265 LEU C N 1
ATOM 7891 C CA . LEU C 1 297 ? 103.195 114.602 86.471 1.00 4.05 265 LEU C CA 1
ATOM 7892 C C . LEU C 1 297 ? 102.176 114.595 87.603 1.00 5.81 265 LEU C C 1
ATOM 7893 O O . LEU C 1 297 ? 101.048 114.123 87.418 1.00 9.85 265 LEU C O 1
ATOM 7898 N N . MET C 1 298 ? 102.549 115.109 88.777 1.00 8.02 266 MET C N 1
ATOM 7899 C CA . MET C 1 298 ? 101.599 115.216 89.878 1.00 6.97 266 MET C CA 1
ATOM 7900 C C . MET C 1 298 ? 100.436 116.136 89.533 1.00 6.38 266 MET C C 1
ATOM 7901 O O . MET C 1 298 ? 99.278 115.804 89.821 1.00 6.27 266 MET C O 1
ATOM 7906 N N . GLN C 1 299 ? 100.718 117.293 88.930 1.00 4.50 267 GLN C N 1
ATOM 7907 C CA . GLN C 1 299 ? 99.637 118.187 88.530 1.00 4.12 267 GLN C CA 1
ATOM 7908 C C . GLN C 1 299 ? 98.707 117.504 87.536 1.00 3.80 267 GLN C C 1
ATOM 7909 O O . GLN C 1 299 ? 97.484 117.680 87.596 1.00 6.14 267 GLN C O 1
ATOM 7915 N N . ALA C 1 300 ? 99.267 116.703 86.627 1.00 5.99 268 ALA C N 1
ATOM 7916 C CA . ALA C 1 300 ? 98.446 115.995 85.653 1.00 5.34 268 ALA C CA 1
ATOM 7917 C C . ALA C 1 300 ? 97.587 114.925 86.312 1.00 7.04 268 ALA C C 1
ATOM 7918 O O . ALA C 1 300 ? 96.416 114.768 85.949 1.00 7.83 268 ALA C O 1
ATOM 7920 N N . VAL C 1 301 ? 98.138 114.179 87.274 1.00 7.31 269 VAL C N 1
ATOM 7921 C CA . VAL C 1 301 ? 97.320 113.156 87.920 1.00 6.95 269 VAL C CA 1
ATOM 7922 C C . VAL C 1 301 ? 96.222 113.820 88.738 1.00 8.49 269 VAL C C 1
ATOM 7923 O O . VAL C 1 301 ? 95.112 113.288 88.842 1.00 9.76 269 VAL C O 1
ATOM 7927 N N . LEU C 1 302 ? 96.503 114.986 89.329 1.00 8.29 270 LEU C N 1
ATOM 7928 C CA . LEU C 1 302 ? 95.458 115.715 90.041 1.00 9.98 270 LEU C CA 1
ATOM 7929 C C . LEU C 1 302 ? 94.367 116.192 89.091 1.00 11.89 270 LEU C C 1
ATOM 7930 O O . LEU C 1 302 ? 93.174 116.032 89.383 1.00 14.47 270 LEU C O 1
ATOM 7935 N N . ASP C 1 303 ? 94.753 116.768 87.949 1.00 11.23 271 ASP C N 1
ATOM 7936 C CA . ASP C 1 303 ? 93.789 117.278 86.981 1.00 10.10 271 ASP C CA 1
ATOM 7937 C C . ASP C 1 303 ? 92.890 116.190 86.409 1.00 10.29 271 ASP C C 1
ATOM 7938 O O . ASP C 1 303 ? 91.936 116.516 85.695 1.00 11.39 271 ASP C O 1
ATOM 7943 N N . HIS C 1 304 ? 93.175 114.921 86.686 1.00 8.44 272 HIS C N 1
ATOM 7944 C CA . HIS C 1 304 ? 92.316 113.810 86.295 1.00 5.88 272 HIS C CA 1
ATOM 7945 C C . HIS C 1 304 ? 91.636 113.145 87.479 1.00 9.51 272 HIS C C 1
ATOM 7946 O O . HIS C 1 304 ? 90.559 112.565 87.321 1.00 12.15 272 HIS C O 1
ATOM 7953 N N . THR C 1 305 ? 92.238 113.223 88.667 1.00 8.21 273 THR C N 1
ATOM 7954 C CA . THR C 1 305 ? 91.656 112.584 89.841 1.00 6.69 273 THR C CA 1
ATOM 7955 C C . THR C 1 305 ? 90.569 113.453 90.460 1.00 6.26 273 THR C C 1
ATOM 7956 O O . THR C 1 305 ? 89.507 112.952 90.846 1.00 7.23 273 THR C O 1
ATOM 7960 N N . ILE C 1 306 ? 90.813 114.757 90.566 1.00 6.43 274 ILE C N 1
ATOM 7961 C CA . ILE C 1 306 ? 89.860 115.649 91.223 1.00 8.12 274 ILE C CA 1
ATOM 7962 C C . ILE C 1 306 ? 88.578 115.725 90.399 1.00 8.38 274 ILE C C 1
ATOM 7963 O O . ILE C 1 306 ? 87.484 115.579 90.963 1.00 8.25 274 ILE C O 1
ATOM 7968 N N . PRO C 1 307 ? 88.641 115.945 89.081 1.00 9.64 275 PRO C N 1
ATOM 7969 C CA . PRO C 1 307 ? 87.389 115.967 88.305 1.00 6.64 275 PRO C CA 1
ATOM 7970 C C . PRO C 1 307 ? 86.700 114.615 88.245 1.00 7.73 275 PRO C C 1
ATOM 7971 O O . PRO C 1 307 ? 85.467 114.555 88.163 1.00 8.11 275 PRO C O 1
ATOM 7975 N N . TYR C 1 308 ? 87.465 113.523 88.285 1.00 6.93 276 TYR C N 1
ATOM 7976 C CA . TYR C 1 308 ? 86.881 112.190 88.222 1.00 5.31 276 TYR C CA 1
ATOM 7977 C C . TYR C 1 308 ? 86.200 111.785 89.522 1.00 6.82 276 TYR C C 1
ATOM 7978 O O . TYR C 1 308 ? 85.201 111.060 89.481 1.00 7.98 276 TYR C O 1
ATOM 7987 N N . LEU C 1 309 ? 86.713 112.233 90.668 1.00 8.34 277 LEU C N 1
ATOM 7988 C CA . LEU C 1 309 ? 86.118 111.889 91.952 1.00 7.32 277 LEU C CA 1
ATOM 7989 C C . LEU C 1 309 ? 84.799 112.605 92.208 1.00 6.02 277 LEU C C 1
ATOM 7990 O O . LEU C 1 309 ? 84.144 112.316 93.215 1.00 6.32 277 LEU C O 1
ATOM 7995 N N . HIS C 1 310 ? 84.395 113.526 91.331 1.00 6.43 278 HIS C N 1
ATOM 7996 C CA . HIS C 1 310 ? 83.137 114.250 91.465 1.00 8.77 278 HIS C CA 1
ATOM 7997 C C . HIS C 1 310 ? 82.197 113.957 90.299 1.00 10.60 278 HIS C C 1
ATOM 7998 O O . HIS C 1 310 ? 81.218 114.674 90.086 1.00 12.65 278 HIS C O 1
ATOM 8005 N N . VAL C 1 311 ? 82.491 112.908 89.531 1.00 11.39 279 VAL C N 1
ATOM 8006 C CA . VAL C 1 311 ? 81.618 112.470 88.446 1.00 12.66 279 VAL C CA 1
ATOM 8007 C C . VAL C 1 311 ? 81.292 110.995 88.637 1.00 13.18 279 VAL C C 1
ATOM 8008 O O . VAL C 1 311 ? 80.266 110.506 88.150 1.00 15.87 279 VAL C O 1
ATOM 8012 N N . ARG C 1 312 ? 82.158 110.279 89.347 1.00 12.00 280 ARG C N 1
ATOM 8013 C CA . ARG C 1 312 ? 81.928 108.882 89.676 1.00 10.50 280 ARG C CA 1
ATOM 8014 C C . ARG C 1 312 ? 81.186 108.781 91.003 1.00 11.05 280 ARG C C 1
ATOM 8015 O O . ARG C 1 312 ? 81.432 109.552 91.935 1.00 13.00 280 ARG C O 1
ATOM 8023 N N . GLU C 1 313 ? 80.270 107.819 91.079 1.00 13.02 281 GLU C N 1
ATOM 8024 C CA . GLU C 1 313 ? 79.431 107.641 92.254 1.00 14.20 281 GLU C CA 1
ATOM 8025 C C . GLU C 1 313 ? 79.454 106.182 92.683 1.00 15.45 281 GLU C C 1
ATOM 8026 O O . GLU C 1 313 ? 79.572 105.274 91.856 1.00 16.18 281 GLU C O 1
ATOM 8032 N N . ALA C 1 314 ? 79.339 105.970 93.992 1.00 12.48 282 ALA C N 1
ATOM 8033 C CA . ALA C 1 314 ? 79.286 104.630 94.555 1.00 10.69 282 ALA C CA 1
ATOM 8034 C C . ALA C 1 314 ? 78.504 104.687 95.858 1.00 11.14 282 ALA C C 1
ATOM 8035 O O . ALA C 1 314 ? 78.697 105.601 96.663 1.00 12.93 282 ALA C O 1
ATOM 8037 N N . PHE C 1 315 ? 77.622 103.708 96.053 1.00 10.35 283 PHE C N 1
ATOM 8038 C CA . PHE C 1 315 ? 76.783 103.640 97.249 1.00 8.87 283 PHE C CA 1
ATOM 8039 C C . PHE C 1 315 ? 75.870 104.860 97.350 1.00 11.26 283 PHE C C 1
ATOM 8040 O O . PHE C 1 315 ? 75.509 105.307 98.441 1.00 14.39 283 PHE C O 1
ATOM 8048 N N . GLY C 1 316 ? 75.492 105.406 96.193 1.00 11.49 284 GLY C N 1
ATOM 8049 C CA . GLY C 1 316 ? 74.507 106.460 96.118 1.00 12.33 284 GLY C CA 1
ATOM 8050 C C . GLY C 1 316 ? 75.058 107.871 96.135 1.00 12.31 284 GLY C C 1
ATOM 8051 O O . GLY C 1 316 ? 74.313 108.812 95.840 1.00 12.82 284 GLY C O 1
ATOM 8052 N N . GLN C 1 317 ? 76.334 108.053 96.470 1.00 13.43 285 GLN C N 1
ATOM 8053 C CA . GLN C 1 317 ? 76.931 109.376 96.574 1.00 13.40 285 GLN C CA 1
ATOM 8054 C C . GLN C 1 317 ? 78.222 109.426 95.768 1.00 10.56 285 GLN C C 1
ATOM 8055 O O . GLN C 1 317 ? 78.778 108.399 95.370 1.00 9.57 285 GLN C O 1
ATOM 8061 N N . LYS C 1 318 ? 78.693 110.647 95.530 1.00 9.73 286 LYS C N 1
ATOM 8062 C CA . LYS C 1 318 ? 79.963 110.844 94.846 1.00 11.08 286 LYS C CA 1
ATOM 8063 C C . LYS C 1 318 ? 81.091 110.200 95.641 1.00 7.84 286 LYS C C 1
ATOM 8064 O O . LYS C 1 318 ? 81.151 110.316 96.869 1.00 8.13 286 LYS C O 1
ATOM 8070 N N . ILE C 1 319 ? 81.995 109.516 94.935 1.00 5.65 287 ILE C N 1
ATOM 8071 C CA . ILE C 1 319 ? 83.132 108.890 95.600 1.00 5.89 287 ILE C CA 1
ATOM 8072 C C . ILE C 1 319 ? 84.124 109.908 96.136 1.00 5.90 287 ILE C C 1
ATOM 8073 O O . ILE C 1 319 ? 85.016 109.542 96.908 1.00 6.02 287 ILE C O 1
ATOM 8078 N N . GLY C 1 320 ? 83.990 111.176 95.754 1.00 5.19 288 GLY C N 1
ATOM 8079 C CA . GLY C 1 320 ? 84.842 112.219 96.288 1.00 5.22 288 GLY C CA 1
ATOM 8080 C C . GLY C 1 320 ? 84.315 112.777 97.594 1.00 6.46 288 GLY C C 1
ATOM 8081 O O . GLY C 1 320 ? 84.818 113.787 98.095 1.00 6.11 288 GLY C O 1
ATOM 8082 N N . HIS C 1 321 ? 83.297 112.121 98.156 1.00 6.63 289 HIS C N 1
ATOM 8083 C CA . HIS C 1 321 ? 82.715 112.521 99.427 1.00 6.41 289 HIS C CA 1
ATOM 8084 C C . HIS C 1 321 ? 83.018 111.553 100.561 1.00 5.90 289 HIS C C 1
ATOM 8085 O O . HIS C 1 321 ? 82.732 111.880 101.719 1.00 7.33 289 HIS C O 1
ATOM 8092 N N . PHE C 1 322 ? 83.582 110.383 100.271 1.00 6.56 290 PHE C N 1
ATOM 8093 C CA . PHE C 1 322 ? 83.965 109.444 101.315 1.00 7.21 290 PHE C CA 1
ATOM 8094 C C . PHE C 1 322 ? 85.251 109.917 101.982 1.00 9.03 290 PHE C C 1
ATOM 8095 O O . PHE C 1 322 ? 86.158 110.422 101.313 1.00 8.97 290 PHE C O 1
ATOM 8103 N N . GLN C 1 323 ? 85.325 109.753 103.305 1.00 9.17 291 GLN C N 1
ATOM 8104 C CA . GLN C 1 323 ? 86.446 110.305 104.058 1.00 6.52 291 GLN C CA 1
ATOM 8105 C C . GLN C 1 323 ? 87.783 109.738 103.597 1.00 7.60 291 GLN C C 1
ATOM 8106 O O . GLN C 1 323 ? 88.803 110.433 103.660 1.00 6.56 291 GLN C O 1
ATOM 8112 N N . LEU C 1 324 ? 87.805 108.487 103.131 1.00 7.36 292 LEU C N 1
ATOM 8113 C CA . LEU C 1 324 ? 89.057 107.911 102.649 1.00 7.31 292 LEU C CA 1
ATOM 8114 C C . LEU C 1 324 ? 89.561 108.629 101.403 1.00 7.58 292 LEU C C 1
ATOM 8115 O O . LEU C 1 324 ? 90.736 109.013 101.338 1.00 10.40 292 LEU C O 1
ATOM 8120 N N . MET C 1 325 ? 88.694 108.814 100.406 1.00 9.74 293 MET C N 1
ATOM 8121 C CA . MET C 1 325 ? 89.089 109.544 99.208 1.00 7.37 293 MET C CA 1
ATOM 8122 C C . MET C 1 325 ? 89.410 110.999 99.519 1.00 6.53 293 MET C C 1
ATOM 8123 O O . MET C 1 325 ? 90.314 111.573 98.904 1.00 5.31 293 MET C O 1
ATOM 8128 N N . GLN C 1 326 ? 88.694 111.607 100.469 1.00 6.12 294 GLN C N 1
ATOM 8129 C CA . GLN C 1 326 ? 89.027 112.965 100.882 1.00 4.45 294 GLN C CA 1
ATOM 8130 C C . GLN C 1 326 ? 90.423 113.037 101.487 1.00 4.74 294 GLN C C 1
ATOM 8131 O O . GLN C 1 326 ? 91.185 113.961 101.179 1.00 2.36 294 GLN C O 1
ATOM 8137 N N . GLY C 1 327 ? 90.774 112.076 102.344 1.00 2.17 295 GLY C N 1
ATOM 8138 C CA . GLY C 1 327 ? 92.112 112.059 102.909 1.00 2.59 295 GLY C CA 1
ATOM 8139 C C . GLY C 1 327 ? 93.180 111.827 101.858 1.00 4.35 295 GLY C C 1
ATOM 8140 O O . GLY C 1 327 ? 94.250 112.437 101.904 1.00 6.87 295 GLY C O 1
ATOM 8141 N N . LYS C 1 328 ? 92.907 110.939 100.899 1.00 5.26 296 LYS C N 1
ATOM 8142 C CA . LYS C 1 328 ? 93.851 110.732 99.804 1.00 5.39 296 LYS C CA 1
ATOM 8143 C C . LYS C 1 328 ? 94.052 112.006 98.992 1.00 4.66 296 LYS C C 1
ATOM 8144 O O . LYS C 1 328 ? 95.191 112.355 98.651 1.00 3.51 296 LYS C O 1
ATOM 8150 N N . MET C 1 329 ? 92.959 112.703 98.666 1.00 5.27 297 MET C N 1
ATOM 8151 C CA . MET C 1 329 ? 93.063 113.964 97.942 1.00 6.63 297 MET C CA 1
ATOM 8152 C C . MET C 1 329 ? 93.873 114.982 98.731 1.00 6.37 297 MET C C 1
ATOM 8153 O O . MET C 1 329 ? 94.748 115.654 98.175 1.00 7.83 297 MET C O 1
ATOM 8158 N N . ALA C 1 330 ? 93.585 115.118 100.028 1.00 6.27 298 ALA C N 1
ATOM 8159 C CA . ALA C 1 330 ? 94.340 116.053 100.853 1.00 3.61 298 ALA C CA 1
ATOM 8160 C C . ALA C 1 330 ? 95.820 115.705 100.872 1.00 2.37 298 ALA C C 1
ATOM 8161 O O . ALA C 1 330 ? 96.667 116.593 100.724 1.00 3.98 298 ALA C O 1
ATOM 8163 N N . ASP C 1 331 ? 96.152 114.424 101.041 1.00 2.00 299 ASP C N 1
ATOM 8164 C CA . ASP C 1 331 ? 97.549 114.009 101.082 1.00 4.31 299 ASP C CA 1
ATOM 8165 C C . ASP C 1 331 ? 98.267 114.328 99.777 1.00 6.95 299 ASP C C 1
ATOM 8166 O O . ASP C 1 331 ? 99.349 114.928 99.793 1.00 11.91 299 ASP C O 1
ATOM 8171 N N . MET C 1 332 ? 97.690 113.930 98.639 1.00 8.42 300 MET C N 1
ATOM 8172 C CA . MET C 1 332 ? 98.362 114.181 97.367 1.00 7.40 300 MET C CA 1
ATOM 8173 C C . MET C 1 332 ? 98.466 115.673 97.071 1.00 3.90 300 MET C C 1
ATOM 8174 O O . MET C 1 332 ? 99.506 116.133 96.582 1.00 3.90 300 MET C O 1
ATOM 8179 N N . TYR C 1 333 ? 97.417 116.446 97.367 1.00 3.49 301 TYR C N 1
ATOM 8180 C CA . TYR C 1 333 ? 97.476 117.885 97.135 1.00 3.96 301 TYR C CA 1
ATOM 8181 C C . TYR C 1 333 ? 98.541 118.541 98.004 1.00 5.99 301 TYR C C 1
ATOM 8182 O O . TYR C 1 333 ? 99.293 119.399 97.528 1.00 10.28 301 TYR C O 1
ATOM 8191 N N . THR C 1 334 ? 98.623 118.152 99.279 1.00 5.79 302 THR C N 1
ATOM 8192 C CA . THR C 1 334 ? 99.638 118.721 100.157 1.00 4.28 302 THR C CA 1
ATOM 8193 C C . THR C 1 334 ? 101.041 118.338 99.708 1.00 3.79 302 THR C C 1
ATOM 8194 O O . THR C 1 334 ? 101.951 119.173 99.754 1.00 4.02 302 THR C O 1
ATOM 8198 N N . ARG C 1 335 ? 101.238 117.092 99.272 1.00 3.91 303 ARG C N 1
ATOM 8199 C CA . ARG C 1 335 ? 102.546 116.695 98.761 1.00 3.09 303 ARG C CA 1
ATOM 8200 C C . ARG C 1 335 ? 102.928 117.521 97.540 1.00 4.15 303 ARG C C 1
ATOM 8201 O O . ARG C 1 335 ? 104.056 118.027 97.450 1.00 7.04 303 ARG C O 1
ATOM 8209 N N . LEU C 1 336 ? 102.003 117.665 96.587 1.00 4.90 304 LEU C N 1
ATOM 8210 C CA . LEU C 1 336 ? 102.283 118.467 95.401 1.00 3.89 304 LEU C CA 1
ATOM 8211 C C . LEU C 1 336 ? 102.616 119.905 95.777 1.00 3.98 304 LEU C C 1
ATOM 8212 O O . LEU C 1 336 ? 103.575 120.482 95.253 1.00 6.03 304 LEU C O 1
ATOM 8217 N N . MET C 1 337 ? 101.837 120.500 96.684 1.00 4.94 305 MET C N 1
ATOM 8218 C CA . MET C 1 337 ? 102.074 121.890 97.059 1.00 5.66 305 MET C CA 1
ATOM 8219 C C . MET C 1 337 ? 103.420 122.054 97.753 1.00 6.03 305 MET C C 1
ATOM 8220 O O . MET C 1 337 ? 104.152 123.011 97.477 1.00 6.84 305 MET C O 1
ATOM 8225 N N . ALA C 1 338 ? 103.763 121.136 98.660 1.00 4.55 306 ALA C N 1
ATOM 8226 C CA . ALA C 1 338 ? 105.046 121.224 99.346 1.00 3.97 306 ALA C CA 1
ATOM 8227 C C . ALA C 1 338 ? 106.202 121.098 98.364 1.00 3.57 306 ALA C C 1
ATOM 8228 O O . ALA C 1 338 ? 107.160 121.880 98.420 1.00 5.11 306 ALA C O 1
ATOM 8230 N N . CYS C 1 339 ? 106.135 120.116 97.460 1.00 4.14 307 CYS C N 1
ATOM 8231 C CA . CYS C 1 339 ? 107.186 119.976 96.458 1.00 3.63 307 CYS C CA 1
ATOM 8232 C C . CYS C 1 339 ? 107.290 121.217 95.584 1.00 4.20 307 CYS C C 1
ATOM 8233 O O . CYS C 1 339 ? 108.401 121.666 95.274 1.00 7.28 307 CYS C O 1
ATOM 8236 N N . ARG C 1 340 ? 106.150 121.784 95.180 1.00 5.10 308 ARG C N 1
ATOM 8237 C CA . ARG C 1 340 ? 106.174 122.977 94.346 1.00 4.68 308 ARG C CA 1
ATOM 8238 C C . ARG C 1 340 ? 106.817 124.149 95.069 1.00 4.32 308 ARG C C 1
ATOM 8239 O O . ARG C 1 340 ? 107.684 124.821 94.501 1.00 3.66 308 ARG C O 1
ATOM 8247 N N . GLN C 1 341 ? 106.414 124.412 96.314 1.00 5.18 309 GLN C N 1
ATOM 8248 C CA . GLN C 1 341 ? 107.043 125.487 97.070 1.00 6.57 309 GLN C CA 1
ATOM 8249 C C . GLN C 1 341 ? 108.540 125.261 97.225 1.00 3.98 309 GLN C C 1
ATOM 8250 O O . GLN C 1 341 ? 109.328 126.184 96.990 1.00 3.42 309 GLN C O 1
ATOM 8256 N N . TYR C 1 342 ? 108.948 124.049 97.608 1.00 3.38 310 TYR C N 1
ATOM 8257 C CA . TYR C 1 342 ? 110.368 123.767 97.790 1.00 4.42 310 TYR C CA 1
ATOM 8258 C C . TYR C 1 342 ? 111.150 124.041 96.511 1.00 5.95 310 TYR C C 1
ATOM 8259 O O . TYR C 1 342 ? 112.124 124.807 96.518 1.00 9.75 310 TYR C O 1
ATOM 8268 N N . VAL C 1 343 ? 110.739 123.424 95.400 1.00 7.54 311 VAL C N 1
ATOM 8269 C CA . VAL C 1 343 ? 111.510 123.540 94.166 1.00 7.74 311 VAL C CA 1
ATOM 8270 C C . VAL C 1 343 ? 111.480 124.967 93.637 1.00 7.41 311 VAL C C 1
ATOM 8271 O O . VAL C 1 343 ? 112.501 125.476 93.159 1.00 10.44 311 VAL C O 1
ATOM 8275 N N . TYR C 1 344 ? 110.334 125.646 93.723 1.00 7.35 312 TYR C N 1
ATOM 8276 C CA . TYR C 1 344 ? 110.238 127.019 93.249 1.00 8.68 312 TYR C CA 1
ATOM 8277 C C . TYR C 1 344 ? 111.085 127.983 94.064 1.00 9.15 312 TYR C C 1
ATOM 8278 O O . TYR C 1 344 ? 111.741 128.851 93.479 1.00 11.74 312 TYR C O 1
ATOM 8287 N N . ASN C 1 345 ? 111.105 127.850 95.391 1.00 8.09 313 ASN C N 1
ATOM 8288 C CA . ASN C 1 345 ? 111.980 128.676 96.209 1.00 5.51 313 ASN C CA 1
ATOM 8289 C C . ASN C 1 345 ? 113.453 128.374 95.979 1.00 5.70 313 ASN C C 1
ATOM 8290 O O . ASN C 1 345 ? 114.265 129.307 95.952 1.00 4.61 313 ASN C O 1
ATOM 8295 N N . VAL C 1 346 ? 113.817 127.104 95.793 1.00 4.08 314 VAL C N 1
ATOM 8296 C CA . VAL C 1 346 ? 115.212 126.782 95.513 1.00 5.60 314 VAL C CA 1
ATOM 8297 C C . VAL C 1 346 ? 115.627 127.331 94.153 1.00 8.28 314 VAL C C 1
ATOM 8298 O O . VAL C 1 346 ? 116.779 127.735 93.961 1.00 9.39 314 VAL C O 1
ATOM 8302 N N . ALA C 1 347 ? 114.702 127.356 93.189 1.00 9.86 315 ALA C N 1
ATOM 8303 C CA . ALA C 1 347 ? 115.009 127.954 91.894 1.00 7.07 315 ALA C CA 1
ATOM 8304 C C . ALA C 1 347 ? 115.130 129.467 91.997 1.00 8.53 315 ALA C C 1
ATOM 8305 O O . ALA C 1 347 ? 116.028 130.061 91.390 1.00 9.29 315 ALA C O 1
ATOM 8307 N N . LYS C 1 348 ? 114.238 130.108 92.756 1.00 7.75 316 LYS C N 1
ATOM 8308 C CA . LYS C 1 348 ? 114.363 131.542 92.989 1.00 8.37 316 LYS C CA 1
ATOM 8309 C C . LYS C 1 348 ? 115.685 131.877 93.663 1.00 8.06 316 LYS C C 1
ATOM 8310 O O . LYS C 1 348 ? 116.264 132.937 93.400 1.00 9.34 316 LYS C O 1
ATOM 8316 N N . ALA C 1 349 ? 116.176 130.989 94.530 1.00 9.79 317 ALA C N 1
ATOM 8317 C CA . ALA C 1 349 ? 117.471 131.209 95.162 1.00 8.41 317 ALA C CA 1
ATOM 8318 C C . ALA C 1 349 ? 118.617 131.104 94.166 1.00 9.71 317 ALA C C 1
ATOM 8319 O O . ALA C 1 349 ? 119.530 131.937 94.192 1.00 10.46 317 ALA C O 1
ATOM 8321 N N . CYS C 1 350 ? 118.593 130.099 93.288 1.00 8.78 318 CYS C N 1
ATOM 8322 C CA . CYS C 1 350 ? 119.648 129.954 92.293 1.00 7.11 318 CYS C CA 1
ATOM 8323 C C . CYS C 1 350 ? 119.629 131.063 91.249 1.00 8.61 318 CYS C C 1
ATOM 8324 O O . CYS C 1 350 ? 120.587 131.177 90.478 1.00 9.04 318 CYS C O 1
ATOM 8327 N N . ASP C 1 351 ? 118.572 131.874 91.203 1.00 11.72 319 ASP C N 1
ATOM 8328 C CA . ASP C 1 351 ? 118.501 133.021 90.308 1.00 14.30 319 ASP C CA 1
ATOM 8329 C C . ASP C 1 351 ? 118.910 134.316 90.998 1.00 15.91 319 ASP C C 1
ATOM 8330 O O . ASP C 1 351 ? 118.680 135.399 90.450 1.00 17.87 319 ASP C O 1
ATOM 8335 N N . GLU C 1 352 ? 119.512 134.230 92.188 1.00 18.71 320 GLU C N 1
ATOM 8336 C CA . GLU C 1 352 ? 119.928 135.405 92.941 1.00 18.12 320 GLU C CA 1
ATOM 8337 C C . GLU C 1 352 ? 121.392 135.339 93.362 1.00 17.34 320 GLU C C 1
ATOM 8338 O O . GLU C 1 352 ? 121.861 136.243 94.064 1.00 17.63 320 GLU C O 1
ATOM 8344 N N . GLY C 1 353 ? 122.122 134.300 92.959 1.00 16.46 321 GLY C N 1
ATOM 8345 C CA . GLY C 1 353 ? 123.523 134.142 93.286 1.00 15.73 321 GLY C CA 1
ATOM 8346 C C . GLY C 1 353 ? 123.804 133.084 94.331 1.00 16.19 321 GLY C C 1
ATOM 8347 O O . GLY C 1 353 ? 124.953 132.635 94.443 1.00 17.85 321 GLY C O 1
ATOM 8348 N N . HIS C 1 354 ? 122.797 132.670 95.096 1.00 15.68 322 HIS C N 1
ATOM 8349 C CA . HIS C 1 354 ? 122.955 131.650 96.130 1.00 16.98 322 HIS C CA 1
ATOM 8350 C C . HIS C 1 354 ? 122.341 130.357 95.602 1.00 18.08 322 HIS C C 1
ATOM 8351 O O . HIS C 1 354 ? 121.121 130.173 95.645 1.00 20.35 322 HIS C O 1
ATOM 8358 N N . CYS C 1 355 ? 123.191 129.461 95.103 1.00 18.28 323 CYS C N 1
ATOM 8359 C CA . CYS C 1 355 ? 122.753 128.188 94.542 1.00 16.93 323 CYS C CA 1
ATOM 8360 C C . CYS C 1 355 ? 123.647 127.090 95.095 1.00 16.79 323 CYS C C 1
ATOM 8361 O O . CYS C 1 355 ? 124.842 127.047 94.784 1.00 20.52 323 CYS C O 1
ATOM 8364 N N . THR C 1 356 ? 123.073 126.213 95.912 1.00 15.28 324 THR C N 1
ATOM 8365 C CA . THR C 1 356 ? 123.803 125.132 96.555 1.00 16.18 324 THR C CA 1
ATOM 8366 C C . THR C 1 356 ? 123.437 123.796 95.920 1.00 14.83 324 THR C C 1
ATOM 8367 O O . THR C 1 356 ? 122.412 123.661 95.248 1.00 17.54 324 THR C O 1
ATOM 8371 N N . ALA C 1 357 ? 124.296 122.802 96.148 1.00 14.29 325 ALA C N 1
ATOM 8372 C CA . ALA C 1 357 ? 124.067 121.459 95.632 1.00 14.46 325 ALA C CA 1
ATOM 8373 C C . ALA C 1 357 ? 123.196 120.613 96.548 1.00 14.43 325 ALA C C 1
ATOM 8374 O O . ALA C 1 357 ? 122.395 119.810 96.052 1.00 18.28 325 ALA C O 1
ATOM 8376 N N . LYS C 1 358 ? 123.337 120.767 97.867 1.00 13.84 326 LYS C N 1
ATOM 8377 C CA . LYS C 1 358 ? 122.497 120.030 98.803 1.00 12.10 326 LYS C CA 1
ATOM 8378 C C . LYS C 1 358 ? 121.015 120.210 98.510 1.00 12.51 326 LYS C C 1
ATOM 8379 O O . LYS C 1 358 ? 120.302 119.214 98.349 1.00 13.15 326 LYS C O 1
ATOM 8385 N N . ASP C 1 359 ? 120.537 121.453 98.432 1.00 13.24 327 ASP C N 1
ATOM 8386 C CA . ASP C 1 359 ? 119.136 121.717 98.144 1.00 13.40 327 ASP C CA 1
ATOM 8387 C C . ASP C 1 359 ? 118.736 121.344 96.725 1.00 14.38 327 ASP C C 1
ATOM 8388 O O . ASP C 1 359 ? 117.618 120.859 96.524 1.00 14.17 327 ASP C O 1
ATOM 8393 N N . CYS C 1 360 ? 119.614 121.547 95.742 1.00 13.23 328 CYS C N 1
ATOM 8394 C CA . CYS C 1 360 ? 119.321 121.145 94.374 1.00 11.24 328 CYS C CA 1
ATOM 8395 C C . CYS C 1 360 ? 119.180 119.638 94.221 1.00 11.35 328 CYS C C 1
ATOM 8396 O O . CYS C 1 360 ? 118.488 119.185 93.301 1.00 14.28 328 CYS C O 1
ATOM 8399 N N . ALA C 1 361 ? 119.817 118.855 95.092 1.00 9.44 329 ALA C N 1
ATOM 8400 C CA . ALA C 1 361 ? 119.608 117.414 95.117 1.00 10.73 329 ALA C CA 1
ATOM 8401 C C . ALA C 1 361 ? 118.404 117.012 95.956 1.00 10.92 329 ALA C C 1
ATOM 8402 O O . ALA C 1 361 ? 117.672 116.090 95.571 1.00 12.87 329 ALA C O 1
ATOM 8404 N N . GLY C 1 362 ? 118.183 117.680 97.087 1.00 11.08 330 GLY C N 1
ATOM 8405 C CA . GLY C 1 362 ? 117.042 117.391 97.929 1.00 9.95 330 GLY C CA 1
ATOM 8406 C C . GLY C 1 362 ? 115.727 117.646 97.226 1.00 8.50 330 GLY C C 1
ATOM 8407 O O . GLY C 1 362 ? 114.781 116.868 97.374 1.00 7.44 330 GLY C O 1
ATOM 8408 N N . VAL C 1 363 ? 115.650 118.737 96.459 1.00 7.33 331 VAL C N 1
ATOM 8409 C CA . VAL C 1 363 ? 114.420 119.041 95.734 1.00 5.48 331 VAL C CA 1
ATOM 8410 C C . VAL C 1 363 ? 114.087 117.918 94.762 1.00 7.94 331 VAL C C 1
ATOM 8411 O O . VAL C 1 363 ? 112.951 117.434 94.720 1.00 8.56 331 VAL C O 1
ATOM 8415 N N . ILE C 1 364 ? 115.068 117.484 93.969 1.00 8.03 332 ILE C N 1
ATOM 8416 C CA . ILE C 1 364 ? 114.801 116.444 92.981 1.00 7.60 332 ILE C CA 1
ATOM 8417 C C . ILE C 1 364 ? 114.462 115.126 93.666 1.00 7.30 332 ILE C C 1
ATOM 8418 O O . ILE C 1 364 ? 113.555 114.411 93.232 1.00 13.12 332 ILE C O 1
ATOM 8423 N N . LEU C 1 365 ? 115.166 114.784 94.748 1.00 5.83 333 LEU C N 1
ATOM 8424 C CA . LEU C 1 365 ? 114.851 113.551 95.467 1.00 5.05 333 LEU C CA 1
ATOM 8425 C C . LEU C 1 365 ? 113.418 113.575 95.990 1.00 4.64 333 LEU C C 1
ATOM 8426 O O . LEU C 1 365 ? 112.634 112.646 95.746 1.00 3.73 333 LEU C O 1
ATOM 8431 N N . TYR C 1 366 ? 113.065 114.632 96.725 1.00 7.09 334 TYR C N 1
ATOM 8432 C CA . TYR C 1 366 ? 111.728 114.741 97.296 1.00 7.50 334 TYR C CA 1
ATOM 8433 C C . TYR C 1 366 ? 110.666 114.713 96.207 1.00 9.38 334 TYR C C 1
ATOM 8434 O O . TYR C 1 366 ? 109.642 114.033 96.339 1.00 10.11 334 TYR C O 1
ATOM 8443 N N . SER C 1 367 ? 110.893 115.449 95.115 1.00 9.30 335 SER C N 1
ATOM 8444 C CA . SER C 1 367 ? 109.899 115.515 94.052 1.00 9.11 335 SER C CA 1
ATOM 8445 C C . SER C 1 367 ? 109.736 114.166 93.367 1.00 9.73 335 SER C C 1
ATOM 8446 O O . SER C 1 367 ? 108.611 113.738 93.092 1.00 10.94 335 SER C O 1
ATOM 8449 N N . ALA C 1 368 ? 110.844 113.476 93.090 1.00 7.25 336 ALA C N 1
ATOM 8450 C CA . ALA C 1 368 ? 110.758 112.180 92.426 1.00 5.47 336 ALA C CA 1
ATOM 8451 C C . ALA C 1 368 ? 110.050 111.158 93.304 1.00 6.74 336 ALA C C 1
ATOM 8452 O O . ALA C 1 368 ? 109.271 110.338 92.804 1.00 10.77 336 ALA C O 1
ATOM 8454 N N . GLU C 1 369 ? 110.304 111.186 94.615 1.00 5.87 337 GLU C N 1
ATOM 8455 C CA . GLU C 1 369 ? 109.621 110.246 95.501 1.00 5.63 337 GLU C CA 1
ATOM 8456 C C . GLU C 1 369 ? 108.136 110.574 95.615 1.00 6.78 337 GLU C C 1
ATOM 8457 O O . GLU C 1 369 ? 107.282 109.683 95.498 1.00 8.59 337 GLU C O 1
ATOM 8463 N N . CYS C 1 370 ? 107.809 111.850 95.840 1.00 7.19 338 CYS C N 1
ATOM 8464 C CA . CYS C 1 370 ? 106.415 112.235 96.020 1.00 8.25 338 CYS C CA 1
ATOM 8465 C C . CYS C 1 370 ? 105.612 112.056 94.741 1.00 10.56 338 CYS C C 1
ATOM 8466 O O . CYS C 1 370 ? 104.416 111.767 94.803 1.00 11.81 338 CYS C O 1
ATOM 8469 N N . ALA C 1 371 ? 106.245 112.202 93.574 1.00 9.15 339 ALA C N 1
ATOM 8470 C CA . ALA C 1 371 ? 105.522 112.000 92.325 1.00 7.10 339 ALA C CA 1
ATOM 8471 C C . ALA C 1 371 ? 105.094 110.550 92.161 1.00 8.93 339 ALA C C 1
ATOM 8472 O O . ALA C 1 371 ? 103.954 110.285 91.769 1.00 12.27 339 ALA C O 1
ATOM 8474 N N . THR C 1 372 ? 105.984 109.602 92.460 1.00 8.72 340 THR C N 1
ATOM 8475 C CA . THR C 1 372 ? 105.595 108.198 92.421 1.00 7.95 340 THR C CA 1
ATOM 8476 C C . THR C 1 372 ? 104.549 107.884 93.482 1.00 9.85 340 THR C C 1
ATOM 8477 O O . THR C 1 372 ? 103.583 107.163 93.203 1.00 12.90 340 THR C O 1
ATOM 8481 N N . GLN C 1 373 ? 104.713 108.421 94.695 1.00 10.20 341 GLN C N 1
ATOM 8482 C CA . GLN C 1 373 ? 103.729 108.164 95.742 1.00 8.77 341 GLN C CA 1
ATOM 8483 C C . GLN C 1 373 ? 102.358 108.713 95.361 1.00 6.60 341 GLN C C 1
ATOM 8484 O O . GLN C 1 373 ? 101.328 108.123 95.707 1.00 8.07 341 GLN C O 1
ATOM 8490 N N . VAL C 1 374 ? 102.326 109.840 94.647 1.00 2.60 342 VAL C N 1
ATOM 8491 C CA . VAL C 1 374 ? 101.062 110.454 94.254 1.00 3.77 342 VAL C CA 1
ATOM 8492 C C . VAL C 1 374 ? 100.450 109.721 93.069 1.00 6.83 342 VAL C C 1
ATOM 8493 O O . VAL C 1 374 ? 99.228 109.539 93.005 1.00 9.22 342 VAL C O 1
ATOM 8497 N N . ALA C 1 375 ? 101.277 109.292 92.113 1.00 4.99 343 ALA C N 1
ATOM 8498 C CA . ALA C 1 375 ? 100.785 108.506 90.991 1.00 3.38 343 ALA C CA 1
ATOM 8499 C C . ALA C 1 375 ? 100.257 107.148 91.426 1.00 5.51 343 ALA C C 1
ATOM 8500 O O . ALA C 1 375 ? 99.342 106.619 90.785 1.00 10.91 343 ALA C O 1
ATOM 8502 N N . LEU C 1 376 ? 100.808 106.573 92.497 1.00 4.26 344 LEU C N 1
ATOM 8503 C CA . LEU C 1 376 ? 100.276 105.325 93.029 1.00 4.74 344 LEU C CA 1
ATOM 8504 C C . LEU C 1 376 ? 98.913 105.508 93.680 1.00 4.71 344 LEU C C 1
ATOM 8505 O O . LEU C 1 376 ? 98.136 104.548 93.740 1.00 4.54 344 LEU C O 1
ATOM 8510 N N . ASP C 1 377 ? 98.605 106.710 94.163 1.00 4.91 345 ASP C N 1
ATOM 8511 C CA . ASP C 1 377 ? 97.302 107.018 94.733 1.00 6.45 345 ASP C CA 1
ATOM 8512 C C . ASP C 1 377 ? 96.334 107.587 93.706 1.00 6.68 345 ASP C C 1
ATOM 8513 O O . ASP C 1 377 ? 95.133 107.667 93.983 1.00 6.31 345 ASP C O 1
ATOM 8518 N N . GLY C 1 378 ? 96.822 107.980 92.531 1.00 4.92 346 GLY C N 1
ATOM 8519 C CA . GLY C 1 378 ? 95.953 108.451 91.472 1.00 5.72 346 GLY C CA 1
ATOM 8520 C C . GLY C 1 378 ? 95.334 107.297 90.714 1.00 6.31 346 GLY C C 1
ATOM 8521 O O . GLY C 1 378 ? 94.236 107.420 90.161 1.00 7.13 346 GLY C O 1
ATOM 8522 N N . ILE C 1 379 ? 96.036 106.164 90.684 1.00 4.69 347 ILE C N 1
ATOM 8523 C CA . ILE C 1 379 ? 95.477 104.964 90.075 1.00 4.65 347 ILE C CA 1
ATOM 8524 C C . ILE C 1 379 ? 94.481 104.300 91.018 1.00 5.78 347 ILE C C 1
ATOM 8525 O O . ILE C 1 379 ? 93.570 103.595 90.568 1.00 6.19 347 ILE C O 1
ATOM 8530 N N . GLN C 1 380 ? 94.630 104.510 92.326 1.00 6.93 348 GLN C N 1
ATOM 8531 C CA . GLN C 1 380 ? 93.685 103.981 93.299 1.00 7.62 348 GLN C CA 1
ATOM 8532 C C . GLN C 1 380 ? 92.405 104.799 93.380 1.00 7.83 348 GLN C C 1
ATOM 8533 O O . GLN C 1 380 ? 91.347 104.239 93.690 1.00 10.21 348 GLN C O 1
ATOM 8539 N N . CYS C 1 381 ? 92.475 106.101 93.109 1.00 8.22 349 CYS C N 1
ATOM 8540 C CA . CYS C 1 381 ? 91.291 106.948 93.078 1.00 9.95 349 CYS C CA 1
ATOM 8541 C C . CYS C 1 381 ? 90.488 106.790 91.795 1.00 10.87 349 CYS C C 1
ATOM 8542 O O . CYS C 1 381 ? 89.369 107.307 91.715 1.00 13.13 349 CYS C O 1
ATOM 8545 N N . PHE C 1 382 ? 91.028 106.092 90.796 1.00 10.21 350 PHE C N 1
ATOM 8546 C CA . PHE C 1 382 ? 90.333 105.844 89.542 1.00 8.11 350 PHE C CA 1
ATOM 8547 C C . PHE C 1 382 ? 89.722 104.452 89.472 1.00 8.14 350 PHE C C 1
ATOM 8548 O O . PHE C 1 382 ? 89.001 104.155 88.513 1.00 9.98 350 PHE C O 1
ATOM 8556 N N . GLY C 1 383 ? 89.985 103.596 90.456 1.00 7.37 351 GLY C N 1
ATOM 8557 C CA . GLY C 1 383 ? 89.443 102.250 90.417 1.00 6.48 351 GLY C CA 1
ATOM 8558 C C . GLY C 1 383 ? 89.970 101.479 89.225 1.00 6.73 351 GLY C C 1
ATOM 8559 O O . GLY C 1 383 ? 91.087 101.708 88.746 1.00 6.91 351 GLY C O 1
ATOM 8560 N N . GLY C 1 384 ? 89.150 100.551 88.728 1.00 5.83 352 GLY C N 1
ATOM 8561 C CA . GLY C 1 384 ? 89.543 99.750 87.583 1.00 3.13 352 GLY C CA 1
ATOM 8562 C C . GLY C 1 384 ? 89.884 100.563 86.353 1.00 2.00 352 GLY C C 1
ATOM 8563 O O . GLY C 1 384 ? 90.632 100.083 85.494 1.00 2.10 352 GLY C O 1
ATOM 8564 N N . ASN C 1 385 ? 89.356 101.783 86.248 1.00 3.95 353 ASN C N 1
ATOM 8565 C CA . ASN C 1 385 ? 89.665 102.651 85.120 1.00 7.37 353 ASN C CA 1
ATOM 8566 C C . ASN C 1 385 ? 91.097 103.166 85.148 1.00 10.76 353 ASN C C 1
ATOM 8567 O O . ASN C 1 385 ? 91.604 103.591 84.104 1.00 11.59 353 ASN C O 1
ATOM 8572 N N . GLY C 1 386 ? 91.758 103.139 86.306 1.00 11.02 354 GLY C N 1
ATOM 8573 C CA . GLY C 1 386 ? 93.149 103.543 86.385 1.00 10.32 354 GLY C CA 1
ATOM 8574 C C . GLY C 1 386 ? 94.140 102.480 85.973 1.00 8.29 354 GLY C C 1
ATOM 8575 O O . GLY C 1 386 ? 95.346 102.744 85.965 1.00 10.79 354 GLY C O 1
ATOM 8576 N N . TYR C 1 387 ? 93.660 101.286 85.631 1.00 3.62 355 TYR C N 1
ATOM 8577 C CA . TYR C 1 387 ? 94.509 100.179 85.218 1.00 2.20 355 TYR C CA 1
ATOM 8578 C C . TYR C 1 387 ? 94.476 99.937 83.716 1.00 2.40 355 TYR C C 1
ATOM 8579 O O . TYR C 1 387 ? 95.261 99.126 83.216 1.00 2.99 355 TYR C O 1
ATOM 8588 N N . ILE C 1 388 ? 93.594 100.617 82.987 1.00 2.76 356 ILE C N 1
ATOM 8589 C CA . ILE C 1 388 ? 93.487 100.467 81.541 1.00 4.52 356 ILE C CA 1
ATOM 8590 C C . ILE C 1 388 ? 94.280 101.582 80.875 1.00 5.16 356 ILE C C 1
ATOM 8591 O O . ILE C 1 388 ? 94.341 102.714 81.368 1.00 6.51 356 ILE C O 1
ATOM 8596 N N . ASN C 1 389 ? 94.895 101.257 79.737 1.00 2.86 357 ASN C N 1
ATOM 8597 C CA . ASN C 1 389 ? 95.762 102.182 79.022 1.00 2.41 357 ASN C CA 1
ATOM 8598 C C . ASN C 1 389 ? 94.985 103.254 78.262 1.00 4.44 357 ASN C C 1
ATOM 8599 O O . ASN C 1 389 ? 95.597 104.060 77.551 1.00 5.11 357 ASN C O 1
ATOM 8604 N N . ASP C 1 390 ? 93.659 103.283 78.395 1.00 5.95 358 ASP C N 1
ATOM 8605 C CA . ASP C 1 390 ? 92.851 104.351 77.824 1.00 10.09 358 ASP C CA 1
ATOM 8606 C C . ASP C 1 390 ? 92.806 105.589 78.705 1.00 10.62 358 ASP C C 1
ATOM 8607 O O . ASP C 1 390 ? 92.484 106.672 78.204 1.00 11.76 358 ASP C O 1
ATOM 8612 N N . PHE C 1 391 ? 93.120 105.461 79.988 1.00 12.04 359 PHE C N 1
ATOM 8613 C CA . PHE C 1 391 ? 93.257 106.581 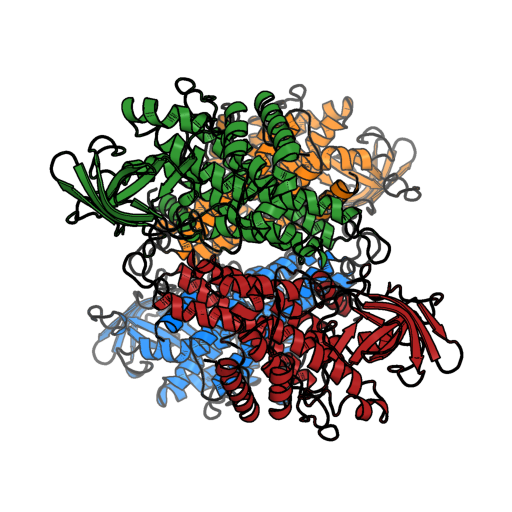80.900 1.00 11.33 359 PHE C CA 1
ATOM 8614 C C . PHE C 1 391 ? 94.731 106.847 81.179 1.00 10.90 359 PHE C C 1
ATOM 8615 O O . PHE C 1 391 ? 95.562 105.935 81.107 1.00 9.23 359 PHE C O 1
ATOM 8623 N N . PRO C 1 392 ? 95.095 108.086 81.503 1.00 10.84 360 PRO C N 1
ATOM 8624 C CA . PRO C 1 392 ? 96.513 108.441 81.653 1.00 10.52 360 PRO C CA 1
ATOM 8625 C C . PRO C 1 392 ? 97.106 108.190 83.032 1.00 11.44 360 PRO C C 1
ATOM 8626 O O . PRO C 1 392 ? 98.207 108.680 83.299 1.00 13.88 360 PRO C O 1
ATOM 8630 N N . MET C 1 393 ? 96.429 107.440 83.905 1.00 8.63 361 MET C N 1
ATOM 8631 C CA . MET C 1 393 ? 96.918 107.286 85.271 1.00 7.88 361 MET C CA 1
ATOM 8632 C C . MET C 1 393 ? 98.180 106.435 85.332 1.00 9.57 361 MET C C 1
ATOM 8633 O O . MET C 1 393 ? 99.120 106.778 86.058 1.00 10.31 361 MET C O 1
ATOM 8638 N N . GLY C 1 394 ? 98.228 105.330 84.583 1.00 9.86 362 GLY C N 1
ATOM 8639 C CA . GLY C 1 394 ? 99.404 104.479 84.610 1.00 8.44 362 GLY C CA 1
ATOM 8640 C C . GLY C 1 394 ? 100.616 105.104 83.955 1.00 8.03 362 GLY C C 1
ATOM 8641 O O . GLY C 1 394 ? 101.742 104.934 84.440 1.00 9.67 362 GLY C O 1
ATOM 8642 N N . ARG C 1 395 ? 100.413 105.826 82.851 1.00 6.47 363 ARG C N 1
ATOM 8643 C CA . ARG C 1 395 ? 101.513 106.526 82.201 1.00 6.93 363 ARG C CA 1
ATOM 8644 C C . ARG C 1 395 ? 102.223 107.476 83.152 1.00 5.22 363 ARG C C 1
ATOM 8645 O O . ARG C 1 395 ? 103.450 107.593 83.090 1.00 5.26 363 ARG C O 1
ATOM 8653 N N . PHE C 1 396 ? 101.483 108.144 84.038 1.00 5.36 364 PHE C N 1
ATOM 8654 C CA . PHE C 1 396 ? 102.103 109.043 85.002 1.00 4.39 364 PHE C CA 1
ATOM 8655 C C . PHE C 1 396 ? 103.050 108.307 85.940 1.00 3.83 364 PHE C C 1
ATOM 8656 O O . PHE C 1 396 ? 104.162 108.783 86.184 1.00 4.29 364 PHE C O 1
ATOM 8664 N N . LEU C 1 397 ? 102.639 107.152 86.467 1.00 3.94 365 LEU C N 1
ATOM 8665 C CA . LEU C 1 397 ? 103.523 106.365 87.320 1.00 5.20 365 LEU C CA 1
ATOM 8666 C C . LEU C 1 397 ? 104.737 105.860 86.548 1.00 7.45 365 LEU C C 1
ATOM 8667 O O . LEU C 1 397 ? 105.872 105.927 87.045 1.00 9.31 365 LEU C O 1
ATOM 8672 N N . ARG C 1 398 ? 104.514 105.339 85.338 1.00 8.25 366 ARG C N 1
ATOM 8673 C CA . ARG C 1 398 ? 105.622 104.809 84.550 1.00 8.74 366 ARG C CA 1
ATOM 8674 C C . ARG C 1 398 ? 106.605 105.904 84.158 1.00 8.62 366 ARG C C 1
ATOM 8675 O O . ARG C 1 398 ? 107.793 105.625 83.958 1.00 7.27 366 ARG C O 1
ATOM 8683 N N . ASP C 1 399 ? 106.137 107.149 84.046 1.00 9.80 367 ASP C N 1
ATOM 8684 C CA . ASP C 1 399 ? 107.030 108.257 83.731 1.00 9.61 367 ASP C CA 1
ATOM 8685 C C . ASP C 1 399 ? 107.706 108.815 84.977 1.00 10.28 367 ASP C C 1
ATOM 8686 O O . ASP C 1 399 ? 108.840 109.300 84.896 1.00 14.13 367 ASP C O 1
ATOM 8691 N N . ALA C 1 400 ? 107.033 108.757 86.128 1.00 9.65 368 ALA C N 1
ATOM 8692 C CA . ALA C 1 400 ? 107.613 109.273 87.360 1.00 7.29 368 ALA C CA 1
ATOM 8693 C C . ALA C 1 400 ? 108.668 108.342 87.935 1.00 8.20 368 ALA C C 1
ATOM 8694 O O . ALA C 1 400 ? 109.598 108.816 88.596 1.00 10.84 368 ALA C O 1
ATOM 8696 N N . LYS C 1 401 ? 108.550 107.031 87.704 1.00 6.52 369 LYS C N 1
ATOM 8697 C CA . LYS C 1 401 ? 109.574 106.118 88.201 1.00 5.92 369 LYS C CA 1
ATOM 8698 C C . LYS C 1 401 ? 110.954 106.435 87.633 1.00 6.57 369 LYS C C 1
ATOM 8699 O O . LYS C 1 401 ? 111.964 106.179 88.302 1.00 5.97 369 LYS C O 1
ATOM 8705 N N . LEU C 1 402 ? 111.020 106.992 86.420 1.00 6.74 370 LEU C N 1
ATOM 8706 C CA . LEU C 1 402 ? 112.311 107.353 85.844 1.00 7.14 370 LEU C CA 1
ATOM 8707 C C . LEU C 1 402 ? 113.038 108.376 86.704 1.00 8.00 370 LEU C C 1
ATOM 8708 O O . LEU C 1 402 ? 114.228 108.209 86.992 1.00 7.85 370 LEU C O 1
ATOM 8713 N N . TYR C 1 403 ? 112.348 109.435 87.129 1.00 7.39 371 TYR C N 1
ATOM 8714 C CA . TYR C 1 403 ? 112.989 110.444 87.963 1.00 7.77 371 TYR C CA 1
ATOM 8715 C C . TYR C 1 403 ? 113.503 109.865 89.274 1.00 6.61 371 TYR C C 1
ATOM 8716 O O . TYR C 1 403 ? 114.283 110.529 89.965 1.00 5.58 371 TYR C O 1
ATOM 8725 N N . GLU C 1 404 ? 113.088 108.649 89.630 1.00 3.91 372 GLU C N 1
ATOM 8726 C CA . GLU C 1 404 ? 113.622 107.970 90.802 1.00 2.69 372 GLU C CA 1
ATOM 8727 C C . GLU C 1 404 ? 114.770 107.028 90.472 1.00 3.18 372 GLU C C 1
ATOM 8728 O O . GLU C 1 404 ? 115.706 106.918 91.273 1.00 5.20 372 GLU C O 1
ATOM 8734 N N . ILE C 1 405 ? 114.729 106.350 89.324 1.00 3.84 373 ILE C N 1
ATOM 8735 C CA . ILE C 1 405 ? 115.793 105.411 88.971 1.00 4.51 373 ILE C CA 1
ATOM 8736 C C . ILE C 1 405 ? 116.609 105.942 87.798 1.00 6.06 373 ILE C C 1
ATOM 8737 O O . ILE C 1 405 ? 117.801 105.639 87.674 1.00 9.34 373 ILE C O 1
ATOM 8742 N N . GLY C 1 406 ? 115.979 106.734 86.931 1.00 7.55 374 GLY C N 1
ATOM 8743 C CA . GLY C 1 406 ? 116.645 107.334 85.799 1.00 9.22 374 GLY C CA 1
ATOM 8744 C C . GLY C 1 406 ? 117.000 108.789 86.061 1.00 11.75 374 GLY C C 1
ATOM 8745 O O . GLY C 1 406 ? 116.525 109.412 87.014 1.00 14.65 374 GLY C O 1
ATOM 8746 N N . ALA C 1 407 ? 117.854 109.318 85.185 1.00 10.57 375 ALA C N 1
ATOM 8747 C CA . ALA C 1 407 ? 118.345 110.691 85.302 1.00 10.27 375 ALA C CA 1
ATOM 8748 C C . ALA C 1 407 ? 118.917 110.963 86.689 1.00 9.66 375 ALA C C 1
ATOM 8749 O O . ALA C 1 407 ? 118.773 112.067 87.224 1.00 12.16 375 ALA C O 1
ATOM 8751 N N . GLY C 1 408 ? 119.564 109.969 87.275 1.00 8.50 376 GLY C N 1
ATOM 8752 C CA . GLY C 1 408 ? 120.062 110.054 88.632 1.00 5.74 376 GLY C CA 1
ATOM 8753 C C . GLY C 1 408 ? 119.212 109.243 89.592 1.00 5.82 376 GLY C C 1
ATOM 8754 O O . GLY C 1 408 ? 117.977 109.258 89.542 1.00 6.01 376 GLY C O 1
ATOM 8755 N N . THR C 1 409 ? 119.881 108.522 90.484 1.00 3.26 377 THR C N 1
ATOM 8756 C CA . THR C 1 409 ? 119.226 107.641 91.438 1.00 5.00 377 THR C CA 1
ATOM 8757 C C . THR C 1 409 ? 118.977 108.377 92.749 1.00 5.30 377 THR C C 1
ATOM 8758 O O . THR C 1 409 ? 119.632 109.371 93.071 1.00 8.28 377 THR C O 1
ATOM 8762 N N . SER C 1 410 ? 118.007 107.866 93.510 1.00 5.14 378 SER C N 1
ATOM 8763 C CA . SER C 1 410 ? 117.690 108.459 94.804 1.00 7.19 378 SER C CA 1
ATOM 8764 C C . SER C 1 410 ? 118.788 108.206 95.828 1.00 6.13 378 SER C C 1
ATOM 8765 O O . SER C 1 410 ? 119.032 109.057 96.690 1.00 4.88 378 SER C O 1
ATOM 8768 N N . GLU C 1 411 ? 119.456 107.053 95.751 1.00 8.01 379 GLU C N 1
ATOM 8769 C CA . GLU C 1 411 ? 120.542 106.768 96.682 1.00 8.80 379 GLU C CA 1
ATOM 8770 C C . GLU C 1 411 ? 121.707 107.728 96.475 1.00 10.83 379 GLU C C 1
ATOM 8771 O O . GLU C 1 411 ? 122.326 108.180 97.446 1.00 11.09 379 GLU C O 1
ATOM 8777 N N . VAL C 1 412 ? 122.018 108.055 95.219 1.00 9.68 380 VAL C N 1
ATOM 8778 C CA . VAL C 1 412 ? 123.111 108.982 94.948 1.00 8.31 380 VAL C CA 1
ATOM 8779 C C . VAL C 1 412 ? 122.795 110.359 95.515 1.00 9.49 380 VAL C C 1
ATOM 8780 O O . VAL C 1 412 ? 123.658 110.995 96.132 1.00 11.40 380 VAL C O 1
ATOM 8784 N N . ARG C 1 413 ? 121.566 110.842 95.328 1.00 9.00 381 ARG C N 1
ATOM 8785 C CA . ARG C 1 413 ? 121.170 112.125 95.896 1.00 8.51 381 ARG C CA 1
ATOM 8786 C C . ARG C 1 413 ? 121.165 112.108 97.418 1.00 9.31 381 ARG C C 1
ATOM 8787 O O . ARG C 1 413 ? 121.596 113.089 98.038 1.00 9.43 381 ARG C O 1
ATOM 8795 N N . ARG C 1 414 ? 120.690 111.023 98.032 1.00 8.42 382 ARG C N 1
ATOM 8796 C CA . ARG C 1 414 ? 120.728 110.915 99.486 1.00 8.85 382 ARG C CA 1
ATOM 8797 C C . ARG C 1 414 ? 122.159 110.965 100.006 1.00 8.98 382 ARG C C 1
ATOM 8798 O O . ARG C 1 414 ? 122.447 111.682 100.971 1.00 8.50 382 ARG C O 1
ATOM 8806 N N . LEU C 1 415 ? 123.069 110.218 99.377 1.00 8.99 383 LEU C N 1
ATOM 8807 C CA . LEU C 1 415 ? 124.470 110.253 99.774 1.00 7.85 383 LEU C CA 1
ATOM 8808 C C . LEU C 1 415 ? 125.111 111.613 99.535 1.00 8.12 383 LEU C C 1
ATOM 8809 O O . LEU C 1 415 ? 125.954 112.028 100.336 1.00 5.35 383 LEU C O 1
ATOM 8814 N N . VAL C 1 416 ? 124.732 112.315 98.467 1.00 7.61 384 VAL C N 1
ATOM 8815 C CA . VAL C 1 416 ? 125.247 113.662 98.244 1.00 7.75 384 VAL C CA 1
ATOM 8816 C C . VAL C 1 416 ? 124.787 114.597 99.354 1.00 9.01 384 VAL C C 1
ATOM 8817 O O . VAL C 1 416 ? 125.585 115.363 99.908 1.00 11.89 384 VAL C O 1
ATOM 8821 N N . ILE C 1 417 ? 123.499 114.551 99.698 1.00 8.48 385 ILE C N 1
ATOM 8822 C CA . ILE C 1 417 ? 122.990 115.388 100.780 1.00 9.67 385 ILE C CA 1
ATOM 8823 C C . ILE C 1 417 ? 123.696 115.049 102.087 1.00 10.43 385 ILE C C 1
ATOM 8824 O O . ILE C 1 417 ? 124.011 115.935 102.891 1.00 10.61 385 ILE C O 1
ATOM 8829 N N . GLY C 1 418 ? 123.953 113.761 102.320 1.00 11.65 386 GLY C N 1
ATOM 8830 C CA . GLY C 1 418 ? 124.655 113.367 103.531 1.00 11.18 386 GLY C CA 1
ATOM 8831 C C . GLY C 1 418 ? 126.068 113.909 103.586 1.00 10.78 386 GLY C C 1
ATOM 8832 O O . GLY C 1 418 ? 126.478 114.519 104.576 1.00 13.66 386 GLY C O 1
ATOM 8833 N N . ARG C 1 419 ? 126.835 113.693 102.519 1.00 12.62 387 ARG C N 1
ATOM 8834 C CA . ARG C 1 419 ? 128.203 114.196 102.427 1.00 11.39 387 ARG C CA 1
ATOM 8835 C C . ARG C 1 419 ? 128.267 115.708 102.379 1.00 11.13 387 ARG C C 1
ATOM 8836 O O . ARG C 1 419 ? 129.356 116.268 102.562 1.00 13.93 387 ARG C O 1
ATOM 8844 N N . ALA C 1 420 ? 127.145 116.388 102.139 1.00 10.71 388 ALA C N 1
ATOM 8845 C CA . ALA C 1 420 ? 127.082 117.835 102.268 1.00 10.45 388 ALA C CA 1
ATOM 8846 C C . ALA C 1 420 ? 127.109 118.284 103.721 1.00 11.69 388 ALA C C 1
ATOM 8847 O O . ALA C 1 420 ? 127.403 119.455 103.988 1.00 12.87 388 ALA C O 1
ATOM 8849 N N . PHE C 1 421 ? 126.811 117.390 104.663 1.00 11.42 389 PHE C N 1
ATOM 8850 C CA . PHE C 1 421 ? 126.918 117.665 106.090 1.00 10.94 389 PHE C CA 1
ATOM 8851 C C . PHE C 1 421 ? 128.244 117.201 106.675 1.00 11.01 389 PHE C C 1
ATOM 8852 O O . PHE C 1 421 ? 128.716 117.775 107.661 1.00 9.86 389 PHE C O 1
ATOM 8860 N N . ASN C 1 422 ? 128.854 116.170 106.087 1.00 9.74 390 ASN C N 1
ATOM 8861 C CA . ASN C 1 422 ? 130.108 115.646 106.618 1.00 10.70 390 ASN C CA 1
ATOM 8862 C C . ASN C 1 422 ? 131.234 116.664 106.487 1.00 12.83 390 ASN C C 1
ATOM 8863 O O . ASN C 1 422 ? 132.120 116.735 107.347 1.00 10.10 390 ASN C O 1
ATOM 8868 N N . ALA C 1 423 ? 131.219 117.460 105.418 1.00 15.42 391 ALA C N 1
ATOM 8869 C CA . ALA C 1 423 ? 132.292 118.414 105.168 1.00 16.78 391 ALA C CA 1
ATOM 8870 C C . ALA C 1 423 ? 132.070 119.706 105.943 1.00 17.88 391 ALA C C 1
ATOM 8871 O O . ALA C 1 423 ? 132.767 120.701 105.715 1.00 18.75 391 ALA C O 1
ATOM 8873 N N . ASP C 1 424 ? 131.107 119.703 106.859 1.00 20.05 392 ASP C N 1
ATOM 8874 C CA . ASP C 1 424 ? 130.832 120.873 107.686 1.00 22.91 392 ASP C CA 1
ATOM 8875 C C . ASP C 1 424 ? 130.875 120.515 109.168 1.00 22.66 392 ASP C C 1
ATOM 8876 O O . ASP C 1 424 ? 131.841 119.919 109.645 1.00 23.86 392 ASP C O 1
ATOM 8881 N N . VAL D 1 38 ? 115.302 79.913 96.106 1.00 24.12 6 VAL D N 1
ATOM 8882 C CA . VAL D 1 38 ? 115.242 78.850 97.147 1.00 21.61 6 VAL D CA 1
ATOM 8883 C C . VAL D 1 38 ? 114.358 79.303 98.303 1.00 20.79 6 VAL D C 1
ATOM 8884 O O . VAL D 1 38 ? 114.587 80.356 98.898 1.00 20.18 6 VAL D O 1
ATOM 8888 N N . ASP D 1 39 ? 113.344 78.503 98.612 1.00 19.46 7 ASP D N 1
ATOM 8889 C CA . ASP D 1 39 ? 112.424 78.788 99.702 1.00 16.61 7 ASP D CA 1
ATOM 8890 C C . ASP D 1 39 ? 112.914 78.134 100.988 1.00 16.57 7 ASP D C 1
ATOM 8891 O O . ASP D 1 39 ? 113.565 77.086 100.966 1.00 14.34 7 ASP D O 1
ATOM 8896 N N . ASP D 1 40 ? 112.591 78.767 102.114 1.00 17.95 8 ASP D N 1
ATOM 8897 C CA . ASP D 1 40 ? 112.985 78.286 103.433 1.00 18.57 8 ASP D CA 1
ATOM 8898 C C . ASP D 1 40 ? 111.777 77.631 104.084 1.00 19.23 8 ASP D C 1
ATOM 8899 O O . ASP D 1 40 ? 110.651 78.118 103.936 1.00 21.44 8 ASP D O 1
ATOM 8904 N N . ALA D 1 41 ? 112.009 76.532 104.801 1.00 20.00 9 ALA D N 1
ATOM 8905 C CA . ALA D 1 41 ? 110.928 75.763 105.417 1.00 20.00 9 ALA D CA 1
ATOM 8906 C C . ALA D 1 41 ? 110.685 76.275 106.834 1.00 20.00 9 ALA D C 1
ATOM 8907 O O . ALA D 1 41 ? 110.620 75.519 107.807 1.00 20.00 9 ALA D O 1
ATOM 8909 N N . ILE D 1 42 ? 110.544 77.593 106.947 1.00 25.17 10 ILE D N 1
ATOM 8910 C CA . ILE D 1 42 ? 110.087 78.213 108.183 1.00 20.41 10 ILE D CA 1
ATOM 8911 C C . ILE D 1 42 ? 108.574 78.377 108.223 1.00 19.37 10 ILE D C 1
ATOM 8912 O O . ILE D 1 42 ? 108.011 78.536 109.319 1.00 18.87 10 ILE D O 1
ATOM 8917 N N . ASN D 1 43 ? 107.889 78.313 107.080 1.00 17.08 11 ASN D N 1
ATOM 8918 C CA . ASN D 1 43 ? 106.445 78.505 107.055 1.00 14.93 11 ASN D CA 1
ATOM 8919 C C . ASN D 1 43 ? 105.704 77.401 107.795 1.00 14.73 11 ASN D C 1
ATOM 8920 O O . ASN D 1 43 ? 104.517 77.562 108.099 1.00 15.92 11 ASN D O 1
ATOM 8925 N N . GLY D 1 44 ? 106.370 76.287 108.090 1.00 15.05 12 GLY D N 1
ATOM 8926 C CA . GLY D 1 44 ? 105.697 75.160 108.701 1.00 14.21 12 GLY D CA 1
ATOM 8927 C C . GLY D 1 44 ? 104.981 74.272 107.711 1.00 13.14 12 GLY D C 1
ATOM 8928 O O . GLY D 1 44 ? 103.884 73.786 108.003 1.00 14.89 12 GLY D O 1
ATOM 8929 N N . LEU D 1 45 ? 105.573 74.043 106.543 1.00 11.42 13 LEU D N 1
ATOM 8930 C CA . LEU D 1 45 ? 104.952 73.265 105.481 1.00 10.21 13 LEU D CA 1
ATOM 8931 C C . LEU D 1 45 ? 105.268 71.790 105.683 1.00 10.87 13 LEU D C 1
ATOM 8932 O O . LEU D 1 45 ? 106.355 71.443 106.156 1.00 13.16 13 LEU D O 1
ATOM 8937 N N . SER D 1 46 ? 104.317 70.929 105.331 1.00 12.08 14 SER D N 1
ATOM 8938 C CA . SER D 1 46 ? 104.544 69.495 105.403 1.00 13.78 14 SER D CA 1
ATOM 8939 C C . SER D 1 46 ? 105.344 69.024 104.189 1.00 13.62 14 SER D C 1
ATOM 8940 O O . SER D 1 46 ? 105.501 69.736 103.194 1.00 15.65 14 SER D O 1
ATOM 8943 N N . GLU D 1 47 ? 105.858 67.796 104.286 1.00 16.92 15 GLU D N 1
ATOM 8944 C CA . GLU D 1 47 ? 106.659 67.238 103.200 1.00 20.07 15 GLU D CA 1
ATOM 8945 C C . GLU D 1 47 ? 105.870 67.206 101.896 1.00 20.93 15 GLU D C 1
ATOM 8946 O O . GLU D 1 47 ? 106.404 67.516 100.823 1.00 21.64 15 GLU D O 1
ATOM 8952 N N . GLU D 1 48 ? 104.593 66.824 101.968 1.00 19.73 16 GLU D N 1
ATOM 8953 C CA . GLU D 1 48 ? 103.766 66.792 100.766 1.00 19.90 16 GLU D CA 1
ATOM 8954 C C . GLU D 1 48 ? 103.679 68.171 100.125 1.00 17.79 16 GLU D C 1
ATOM 8955 O O . GLU D 1 48 ? 103.754 68.300 98.898 1.00 17.71 16 GLU D O 1
ATOM 8961 N N . GLN D 1 49 ? 103.532 69.217 100.940 1.00 14.08 17 GLN D N 1
ATOM 8962 C CA . GLN D 1 49 ? 103.442 70.568 100.398 1.00 11.08 17 GLN D CA 1
ATOM 8963 C C . GLN D 1 49 ? 104.776 71.037 99.830 1.00 12.44 17 GLN D C 1
ATOM 8964 O O . GLN D 1 49 ? 104.802 71.743 98.814 1.00 10.18 17 GLN D O 1
ATOM 8970 N N . ARG D 1 50 ? 105.891 70.652 100.456 1.00 13.76 18 ARG D N 1
ATOM 8971 C CA . ARG D 1 50 ? 107.196 70.957 99.880 1.00 16.02 18 ARG D CA 1
ATOM 8972 C C . ARG D 1 50 ? 107.354 70.304 98.513 1.00 18.20 18 ARG D C 1
ATOM 8973 O O . ARG D 1 50 ? 107.825 70.941 97.563 1.00 17.56 18 ARG D O 1
ATOM 8981 N N . GLN D 1 51 ? 106.965 69.032 98.396 1.00 20.16 19 GLN D N 1
ATOM 8982 C CA . GLN D 1 51 ? 107.049 68.350 97.108 1.00 20.49 19 GLN D CA 1
ATOM 8983 C C . GLN D 1 51 ? 106.119 68.984 96.082 1.00 19.92 19 GLN D C 1
ATOM 8984 O O . GLN D 1 51 ? 106.469 69.078 94.900 1.00 21.41 19 GLN D O 1
ATOM 8990 N N . LEU D 1 52 ? 104.934 69.423 96.511 1.00 18.54 20 LEU D N 1
ATOM 8991 C CA . LEU D 1 52 ? 104.027 70.111 95.599 1.00 17.09 20 LEU D CA 1
ATOM 8992 C C . LEU D 1 52 ? 104.637 71.405 95.080 1.00 16.27 20 LEU D C 1
ATOM 8993 O O . LEU D 1 52 ? 104.573 71.680 93.875 1.00 16.40 20 LEU D O 1
ATOM 8998 N N . ARG D 1 53 ? 105.224 72.213 95.967 1.00 13.75 21 ARG D N 1
ATOM 8999 C CA . ARG D 1 53 ? 105.888 73.433 95.522 1.00 11.71 21 ARG D CA 1
ATOM 9000 C C . ARG D 1 53 ? 107.042 73.121 94.578 1.00 11.32 21 ARG D C 1
ATOM 9001 O O . ARG D 1 53 ? 107.217 73.813 93.568 1.00 12.07 21 ARG D O 1
ATOM 9009 N N . GLN D 1 54 ? 107.840 72.098 94.888 1.00 12.54 22 GLN D N 1
ATOM 9010 C CA . GLN D 1 54 ? 108.939 71.722 94.006 1.00 14.69 22 GLN D CA 1
ATOM 9011 C C . GLN D 1 54 ? 108.443 71.319 92.624 1.00 14.64 22 GLN D C 1
ATOM 9012 O O . GLN D 1 54 ? 109.025 71.737 91.616 1.00 13.41 22 GLN D O 1
ATOM 9018 N N . THR D 1 55 ? 107.377 70.520 92.556 1.00 15.58 23 THR D N 1
ATOM 9019 C CA . THR D 1 55 ? 106.833 70.120 91.262 1.00 12.98 23 THR D CA 1
ATOM 9020 C C . THR D 1 55 ? 106.291 71.322 90.498 1.00 12.73 23 THR D C 1
ATOM 9021 O O . THR D 1 55 ? 106.531 71.460 89.292 1.00 13.70 23 THR D O 1
ATOM 9025 N N . MET D 1 56 ? 105.553 72.200 91.182 1.00 12.19 24 MET D N 1
ATOM 9026 C CA . MET D 1 56 ? 105.018 73.387 90.524 1.00 12.29 24 MET D CA 1
ATOM 9027 C C . MET D 1 56 ? 106.140 74.244 89.954 1.00 11.78 24 MET D C 1
ATOM 9028 O O . MET D 1 56 ? 106.056 74.723 88.817 1.00 11.83 24 MET D O 1
ATOM 9033 N N . ALA D 1 57 ? 107.203 74.451 90.734 1.00 12.60 25 ALA D N 1
ATOM 9034 C CA . ALA D 1 57 ? 108.333 75.237 90.257 1.00 10.54 25 ALA D CA 1
ATOM 9035 C C . ALA D 1 57 ? 109.044 74.571 89.088 1.00 11.17 25 ALA D C 1
ATOM 9036 O O . ALA D 1 57 ? 109.385 75.255 88.117 1.00 11.28 25 ALA D O 1
ATOM 9038 N N . LYS D 1 58 ? 109.273 73.257 89.156 1.00 10.04 26 LYS D N 1
ATOM 9039 C CA . LYS D 1 58 ? 109.936 72.567 88.056 1.00 14.29 26 LYS D CA 1
ATOM 9040 C C . LYS D 1 58 ? 109.099 72.610 86.785 1.00 15.49 26 LYS D C 1
ATOM 9041 O O . LYS D 1 58 ? 109.654 72.623 85.680 1.00 17.62 26 LYS D O 1
ATOM 9047 N N . PHE D 1 59 ? 107.772 72.633 86.917 1.00 15.05 27 PHE D N 1
ATOM 9048 C CA . PHE D 1 59 ? 106.918 72.711 85.736 1.00 12.50 27 PHE D CA 1
ATOM 9049 C C . PHE D 1 59 ? 106.874 74.125 85.167 1.00 13.09 27 PHE D C 1
ATOM 9050 O O . PHE D 1 59 ? 106.941 74.307 83.945 1.00 12.35 27 PHE D O 1
ATOM 9058 N N . LEU D 1 60 ? 106.760 75.133 86.032 1.00 11.12 28 LEU D N 1
ATOM 9059 C CA . LEU D 1 60 ? 106.671 76.519 85.594 1.00 11.74 28 LEU D CA 1
ATOM 9060 C C . LEU D 1 60 ? 107.994 77.065 85.075 1.00 12.27 28 LEU D C 1
ATOM 9061 O O . LEU D 1 60 ? 107.982 78.002 84.270 1.00 10.28 28 LEU D O 1
ATOM 9066 N N . GLN D 1 61 ? 109.128 76.513 85.507 1.00 16.54 29 GLN D N 1
ATOM 9067 C CA . GLN D 1 61 ? 110.415 76.914 84.957 1.00 19.87 29 GLN D CA 1
ATOM 9068 C C . GLN D 1 61 ? 110.633 76.394 83.544 1.00 19.39 29 GLN D C 1
ATOM 9069 O O . GLN D 1 61 ? 111.556 76.858 82.863 1.00 19.98 29 GLN D O 1
ATOM 9075 N N . GLU D 1 62 ? 109.810 75.449 83.092 1.00 19.70 30 GLU D N 1
ATOM 9076 C CA . GLU D 1 62 ? 109.938 74.868 81.763 1.00 20.38 30 GLU D CA 1
ATOM 9077 C C . GLU D 1 62 ? 108.812 75.264 80.821 1.00 18.84 30 GLU D C 1
ATOM 9078 O O . GLU D 1 62 ? 109.052 75.405 79.617 1.00 18.29 30 GLU D O 1
ATOM 9084 N N . HIS D 1 63 ? 107.592 75.451 81.330 1.00 16.82 31 HIS D N 1
ATOM 9085 C CA . HIS D 1 63 ? 106.429 75.649 80.476 1.00 14.52 31 HIS D CA 1
ATOM 9086 C C . HIS D 1 63 ? 105.812 77.038 80.568 1.00 12.85 31 HIS D C 1
ATOM 9087 O O . HIS D 1 63 ? 105.079 77.425 79.651 1.00 13.68 31 HIS D O 1
ATOM 9094 N N . LEU D 1 64 ? 106.077 77.795 81.628 1.00 12.11 32 LEU D N 1
ATOM 9095 C CA . LEU D 1 64 ? 105.420 79.088 81.804 1.00 10.53 32 LEU D CA 1
ATOM 9096 C C . LEU D 1 64 ? 106.390 80.249 81.962 1.00 10.53 32 LEU D C 1
ATOM 9097 O O . LEU D 1 64 ? 106.134 81.329 81.424 1.00 11.01 32 LEU D O 1
ATOM 9102 N N . ALA D 1 65 ? 107.492 80.060 82.682 1.00 8.95 33 ALA D N 1
ATOM 9103 C CA . ALA D 1 65 ? 108.412 81.155 82.959 1.00 8.69 33 ALA D CA 1
ATOM 9104 C C . ALA D 1 65 ? 109.059 81.680 81.680 1.00 7.28 33 ALA D C 1
ATOM 9105 O O . ALA D 1 65 ? 109.146 82.901 81.493 1.00 7.61 33 ALA D O 1
ATOM 9107 N N . PRO D 1 66 ? 109.527 80.811 80.778 1.00 5.51 34 PRO D N 1
ATOM 9108 C CA . PRO D 1 66 ? 110.214 81.322 79.579 1.00 7.72 34 PRO D CA 1
ATOM 9109 C C . PRO D 1 66 ? 109.331 82.166 78.677 1.00 10.59 34 PRO D C 1
ATOM 9110 O O . PRO D 1 66 ? 109.857 82.922 77.850 1.00 12.85 34 PRO D O 1
ATOM 9114 N N . LYS D 1 67 ? 108.008 82.066 78.805 1.00 11.20 35 LYS D N 1
ATOM 9115 C CA . LYS D 1 67 ? 107.081 82.743 77.908 1.00 11.53 35 LYS D CA 1
ATOM 9116 C C . LYS D 1 67 ? 106.310 83.870 78.585 1.00 12.25 35 LYS D C 1
ATOM 9117 O O . LYS D 1 67 ? 105.364 84.399 77.993 1.00 11.39 35 LYS D O 1
ATOM 9123 N N . ALA D 1 68 ? 106.688 84.253 79.807 1.00 13.52 36 ALA D N 1
ATOM 9124 C CA . ALA D 1 68 ? 105.975 85.328 80.489 1.00 13.81 36 ALA D CA 1
ATOM 9125 C C . ALA D 1 68 ? 106.174 86.668 79.792 1.00 15.58 36 ALA D C 1
ATOM 9126 O O . ALA D 1 68 ? 105.212 87.431 79.630 1.00 17.13 36 ALA D O 1
ATOM 9128 N N . GLN D 1 69 ? 107.405 86.974 79.375 1.00 16.39 37 GLN D N 1
ATOM 9129 C CA . GLN D 1 69 ? 107.662 88.242 78.703 1.00 15.38 37 GLN D CA 1
ATOM 9130 C C . GLN D 1 69 ? 106.865 88.364 77.412 1.00 12.95 37 GLN D C 1
ATOM 9131 O O . GLN D 1 69 ? 106.288 89.422 77.141 1.00 14.61 37 GLN D O 1
ATOM 9137 N N . GLU D 1 70 ? 106.815 87.299 76.607 1.00 13.99 38 GLU D N 1
ATOM 9138 C CA . GLU D 1 70 ? 106.029 87.345 75.380 1.00 12.36 38 GLU D CA 1
ATOM 9139 C C . GLU D 1 70 ? 104.539 87.449 75.676 1.00 8.18 38 GLU D C 1
ATOM 9140 O O . GLU D 1 70 ? 103.809 88.127 74.944 1.00 7.94 38 GLU D O 1
ATOM 9146 N N . ILE D 1 71 ? 104.071 86.789 76.738 1.00 5.85 39 ILE D N 1
ATOM 9147 C CA . ILE D 1 71 ? 102.665 86.893 77.112 1.00 6.37 39 ILE D CA 1
ATOM 9148 C C . ILE D 1 71 ? 102.318 88.330 77.476 1.00 8.83 39 ILE D C 1
ATOM 9149 O O . ILE D 1 71 ? 101.249 88.836 77.116 1.00 10.83 39 ILE D O 1
ATOM 9154 N N . ASP D 1 72 ? 103.213 89.011 78.194 1.00 11.38 40 ASP D N 1
ATOM 9155 C CA . ASP D 1 72 ? 102.958 90.399 78.566 1.00 11.46 40 ASP D CA 1
ATOM 9156 C C . ASP D 1 72 ? 103.054 91.318 77.353 1.00 11.69 40 ASP D C 1
ATOM 9157 O O . ASP D 1 72 ? 102.291 92.283 77.230 1.00 11.52 40 ASP D O 1
ATOM 9162 N N . ARG D 1 73 ? 103.989 91.032 76.446 1.00 12.40 41 ARG D N 1
ATOM 9163 C CA . ARG D 1 73 ? 104.173 91.884 75.275 1.00 13.23 41 ARG D CA 1
ATOM 9164 C C . ARG D 1 73 ? 102.978 91.789 74.335 1.00 12.55 41 ARG D C 1
ATOM 9165 O O . ARG D 1 73 ? 102.378 92.807 73.970 1.00 12.94 41 ARG D O 1
ATOM 9173 N N . SER D 1 74 ? 102.617 90.571 73.930 1.00 12.53 42 SER D N 1
ATOM 9174 C CA . SER D 1 74 ? 101.512 90.373 73.002 1.00 13.78 42 SER D CA 1
ATOM 9175 C C . SER D 1 74 ? 100.146 90.504 73.662 1.00 12.63 42 SER D C 1
ATOM 9176 O O . SER D 1 74 ? 99.137 90.548 72.950 1.00 13.05 42 SER D O 1
ATOM 9179 N N . ASN D 1 75 ? 100.085 90.567 74.992 1.00 11.95 43 ASN D N 1
ATOM 9180 C CA . ASN D 1 75 ? 98.817 90.662 75.713 1.00 13.31 43 ASN D CA 1
ATOM 9181 C C . ASN D 1 75 ? 97.931 89.449 75.442 1.00 12.63 43 ASN D C 1
ATOM 9182 O O . ASN D 1 75 ? 96.704 89.562 75.382 1.00 13.21 43 ASN D O 1
ATOM 9187 N N . GLU D 1 76 ? 98.546 88.281 75.275 1.00 13.86 44 GLU D N 1
ATOM 9188 C CA . GLU D 1 76 ? 97.805 87.067 74.972 1.00 13.96 44 GLU D CA 1
ATOM 9189 C C . GLU D 1 76 ? 98.693 85.864 75.250 1.00 14.10 44 GLU D C 1
ATOM 9190 O O . GLU D 1 76 ? 99.915 85.929 75.092 1.00 13.55 44 GLU D O 1
ATOM 9196 N N . PHE D 1 77 ? 98.062 84.769 75.665 1.00 13.28 45 PHE D N 1
ATOM 9197 C CA . PHE D 1 77 ? 98.738 83.499 75.895 1.00 13.41 45 PHE D CA 1
ATOM 9198 C C . PHE D 1 77 ? 98.330 82.539 74.785 1.00 15.77 45 PHE D C 1
ATOM 9199 O O . PHE D 1 77 ? 97.156 82.166 74.682 1.00 16.24 45 PHE D O 1
ATOM 9207 N N . LYS D 1 78 ? 99.296 82.144 73.960 1.00 17.19 46 LYS D N 1
ATOM 9208 C CA . LYS D 1 78 ? 99.027 81.335 72.778 1.00 17.08 46 LYS D CA 1
ATOM 9209 C C . LYS D 1 78 ? 98.868 79.853 73.093 1.00 17.12 46 LYS D C 1
ATOM 9210 O O . LYS D 1 78 ? 98.418 79.098 72.226 1.00 18.77 46 LYS D O 1
ATOM 9216 N N . ASN D 1 79 ? 99.222 79.422 74.300 1.00 17.26 47 ASN D N 1
ATOM 9217 C CA . ASN D 1 79 ? 99.091 78.033 74.724 1.00 17.48 47 ASN D CA 1
ATOM 9218 C C . ASN D 1 79 ? 98.243 77.935 75.986 1.00 15.97 47 ASN D C 1
ATOM 9219 O O . ASN D 1 79 ? 98.528 77.149 76.892 1.00 15.21 47 ASN D O 1
ATOM 9224 N N . LEU D 1 80 ? 97.182 78.743 76.056 1.00 14.69 48 LEU D N 1
ATOM 9225 C CA . LEU D 1 80 ? 96.329 78.743 77.238 1.00 13.70 48 LEU D CA 1
ATOM 9226 C C . LEU D 1 80 ? 95.639 77.400 77.436 1.00 14.91 48 LEU D C 1
ATOM 9227 O O . LEU D 1 80 ? 95.611 76.876 78.554 1.00 14.94 48 LEU D O 1
ATOM 9232 N N . ARG D 1 81 ? 95.088 76.823 76.367 1.00 15.35 49 ARG D N 1
ATOM 9233 C CA . ARG D 1 81 ? 94.331 75.583 76.503 1.00 14.31 49 ARG D CA 1
ATOM 9234 C C . ARG D 1 81 ? 95.237 74.399 76.823 1.00 14.62 49 ARG D C 1
ATOM 9235 O O . ARG D 1 81 ? 94.932 73.608 77.723 1.00 13.29 49 ARG D O 1
ATOM 9243 N N . GLU D 1 82 ? 96.348 74.256 76.098 1.00 16.09 50 GLU D N 1
ATOM 9244 C CA . GLU D 1 82 ? 97.273 73.165 76.381 1.00 16.18 50 GLU D CA 1
ATOM 9245 C C . GLU D 1 82 ? 97.910 73.321 77.757 1.00 17.19 50 GLU D C 1
ATOM 9246 O O . GLU D 1 82 ? 98.097 72.332 78.474 1.00 17.16 50 GLU D O 1
ATOM 9252 N N . PHE D 1 83 ? 98.244 74.554 78.143 1.00 17.00 51 PHE D N 1
ATOM 9253 C CA . PHE D 1 83 ? 98.794 74.788 79.474 1.00 15.95 51 PHE D CA 1
ATOM 9254 C C . PHE D 1 83 ? 97.778 74.428 80.552 1.00 15.08 51 PHE D C 1
ATOM 9255 O O . PHE D 1 83 ? 98.122 73.815 81.569 1.00 15.74 51 PHE D O 1
ATOM 9263 N N . TRP D 1 84 ? 96.511 74.793 80.338 1.00 12.34 52 TRP D N 1
ATOM 9264 C CA . TRP D 1 84 ? 95.468 74.427 81.289 1.00 13.56 52 TRP D CA 1
ATOM 9265 C C . TRP D 1 84 ? 95.317 72.916 81.393 1.00 13.15 52 TRP D C 1
ATOM 9266 O O . TRP D 1 84 ? 95.245 72.374 82.501 1.00 13.79 52 TRP D O 1
ATOM 9277 N N . LYS D 1 85 ? 95.272 72.221 80.257 1.00 14.24 53 LYS D N 1
ATOM 9278 C CA . LYS D 1 85 ? 95.166 70.768 80.259 1.00 14.90 53 LYS D CA 1
ATOM 9279 C C . LYS D 1 85 ? 96.352 70.095 80.932 1.00 13.03 53 LYS D C 1
ATOM 9280 O O . LYS D 1 85 ? 96.167 69.084 81.620 1.00 13.82 53 LYS D O 1
ATOM 9286 N N . GLN D 1 86 ? 97.561 70.632 80.764 1.00 14.20 54 GLN D N 1
ATOM 9287 C CA . GLN D 1 86 ? 98.701 70.129 81.520 1.00 12.94 54 GLN D CA 1
ATOM 9288 C C . GLN D 1 86 ? 98.536 70.386 83.012 1.00 12.83 54 GLN D C 1
ATOM 9289 O O . GLN D 1 86 ? 98.878 69.521 83.828 1.00 15.74 54 GLN D O 1
ATOM 9295 N N . LEU D 1 87 ? 98.015 71.555 83.385 1.00 9.85 55 LEU D N 1
ATOM 9296 C CA . LEU D 1 87 ? 97.716 71.848 84.780 1.00 10.80 55 LEU D CA 1
ATOM 9297 C C . LEU D 1 87 ? 96.619 70.956 85.345 1.00 12.54 55 LEU D C 1
ATOM 9298 O O . LEU D 1 87 ? 96.551 70.786 86.567 1.00 14.49 55 LEU D O 1
ATOM 9303 N N . GLY D 1 88 ? 95.766 70.388 84.495 1.00 11.92 56 GLY D N 1
ATOM 9304 C CA . GLY D 1 88 ? 94.742 69.470 84.953 1.00 12.75 56 GLY D CA 1
ATOM 9305 C C . GLY D 1 88 ? 95.287 68.066 85.090 1.00 13.70 56 GLY D C 1
ATOM 9306 O O . GLY D 1 88 ? 94.941 67.342 86.029 1.00 13.99 56 GLY D O 1
ATOM 9307 N N . ASN D 1 89 ? 96.147 67.671 84.152 1.00 15.90 57 ASN D N 1
ATOM 9308 C CA . ASN D 1 89 ? 96.868 66.411 84.270 1.00 17.97 57 ASN D CA 1
ATOM 9309 C C . ASN D 1 89 ? 97.792 66.388 85.478 1.00 18.65 57 ASN D C 1
ATOM 9310 O O . ASN D 1 89 ? 98.017 65.314 86.046 1.00 20.24 57 ASN D O 1
ATOM 9315 N N . LEU D 1 90 ? 98.328 67.541 85.881 1.00 18.15 58 LEU D N 1
ATOM 9316 C CA . LEU D 1 90 ? 99.091 67.619 87.121 1.00 15.74 58 LEU D CA 1
ATOM 9317 C C . LEU D 1 90 ? 98.183 67.432 88.330 1.00 15.85 58 LEU D C 1
ATOM 9318 O O . LEU D 1 90 ? 98.536 66.725 89.280 1.00 16.43 58 LEU D O 1
ATOM 9323 N N . GLY D 1 91 ? 97.010 68.062 88.309 1.00 15.70 59 GLY D N 1
ATOM 9324 C CA . GLY D 1 91 ? 96.050 67.962 89.395 1.00 15.13 59 GLY D CA 1
ATOM 9325 C C . GLY D 1 91 ? 95.997 69.173 90.303 1.00 14.35 59 GLY D C 1
ATOM 9326 O O . GLY D 1 91 ? 95.602 69.027 91.469 1.00 14.89 59 GLY D O 1
ATOM 9327 N N . VAL D 1 92 ? 96.373 70.363 89.837 1.00 13.66 60 VAL D N 1
ATOM 9328 C CA . VAL D 1 92 ? 96.420 71.546 90.689 1.00 10.89 60 VAL D CA 1
ATOM 9329 C C . VAL D 1 92 ? 95.377 72.564 90.245 1.00 13.02 60 VAL D C 1
ATOM 9330 O O . VAL D 1 92 ? 95.406 73.723 90.676 1.00 16.28 60 VAL D O 1
ATOM 9334 N N . LEU D 1 93 ? 94.449 72.146 89.385 1.00 12.10 61 LEU D N 1
ATOM 9335 C CA . LEU D 1 93 ? 93.311 72.981 89.016 1.00 9.14 61 LEU D CA 1
ATOM 9336 C C . LEU D 1 93 ? 92.154 72.843 89.992 1.00 8.79 61 LEU D C 1
ATOM 9337 O O . LEU D 1 93 ? 91.699 73.844 90.553 1.00 8.87 61 LEU D O 1
ATOM 9342 N N . GLY D 1 94 ? 91.669 71.623 90.206 1.00 9.40 62 GLY D N 1
ATOM 9343 C CA . GLY D 1 94 ? 90.697 71.364 91.248 1.00 11.98 62 GLY D CA 1
ATOM 9344 C C . GLY D 1 94 ? 91.383 70.937 92.528 1.00 11.42 62 GLY D C 1
ATOM 9345 O O . GLY D 1 94 ? 91.025 69.918 93.127 1.00 12.55 62 GLY D O 1
ATOM 9346 N N . ILE D 1 95 ? 92.375 71.714 92.955 1.00 11.47 63 ILE D N 1
ATOM 9347 C CA . ILE D 1 95 ? 93.175 71.355 94.122 1.00 10.25 63 ILE D CA 1
ATOM 9348 C C . ILE D 1 95 ? 92.319 71.296 95.381 1.00 11.01 63 ILE D C 1
ATOM 9349 O O . ILE D 1 95 ? 92.402 70.332 96.147 1.00 11.12 63 ILE D O 1
ATOM 9354 N N . THR D 1 96 ? 91.493 72.309 95.617 1.00 12.17 64 THR D N 1
ATOM 9355 C CA . THR D 1 96 ? 90.562 72.314 96.745 1.00 13.32 64 THR D CA 1
ATOM 9356 C C . THR D 1 96 ? 89.168 71.895 96.281 1.00 14.21 64 THR D C 1
ATOM 9357 O O . THR D 1 96 ? 88.203 72.658 96.331 1.00 15.14 64 THR D O 1
ATOM 9361 N N . ALA D 1 97 ? 89.074 70.646 95.818 1.00 14.36 65 ALA D N 1
ATOM 9362 C CA . ALA D 1 97 ? 87.829 70.105 95.305 1.00 10.75 65 ALA D CA 1
ATOM 9363 C C . ALA D 1 97 ? 87.762 68.621 95.633 1.00 10.82 65 ALA D C 1
ATOM 9364 O O . ALA D 1 97 ? 88.814 67.971 95.729 1.00 11.47 65 ALA D O 1
ATOM 9366 N N . PRO D 1 98 ? 86.560 68.059 95.816 1.00 10.58 66 PRO D N 1
ATOM 9367 C CA . PRO D 1 98 ? 86.458 66.622 96.112 1.00 10.09 66 PRO D CA 1
ATOM 9368 C C . PRO D 1 98 ? 87.140 65.755 95.066 1.00 12.58 66 PRO D C 1
ATOM 9369 O O . PRO D 1 98 ? 87.310 66.172 93.915 1.00 14.33 66 PRO D O 1
ATOM 9373 N N . VAL D 1 99 ? 87.534 64.542 95.459 1.00 14.18 67 VAL D N 1
ATOM 9374 C CA . VAL D 1 99 ? 88.166 63.617 94.525 1.00 15.92 67 VAL D CA 1
ATOM 9375 C C . VAL D 1 99 ? 87.146 62.997 93.582 1.00 16.30 67 VAL D C 1
ATOM 9376 O O . VAL D 1 99 ? 87.523 62.403 92.566 1.00 15.38 67 VAL D O 1
ATOM 9380 N N . GLN D 1 100 ? 85.854 63.124 93.892 1.00 17.28 68 GLN D N 1
ATOM 9381 C CA . GLN D 1 100 ? 84.820 62.516 93.061 1.00 16.99 68 GLN D CA 1
ATOM 9382 C C . GLN D 1 100 ? 84.884 63.044 91.632 1.00 15.11 68 GLN D C 1
ATOM 9383 O O . GLN D 1 100 ? 84.988 62.272 90.672 1.00 15.22 68 GLN D O 1
ATOM 9389 N N . TYR D 1 101 ? 84.822 64.364 91.472 1.00 14.95 69 TYR D N 1
ATOM 9390 C CA . TYR D 1 101 ? 84.773 64.993 90.160 1.00 13.72 69 TYR D CA 1
ATOM 9391 C C . TYR D 1 101 ? 86.153 65.216 89.554 1.00 13.71 69 TYR D C 1
ATOM 9392 O O . TYR D 1 101 ? 86.267 65.936 88.556 1.00 15.00 69 TYR D O 1
ATOM 9401 N N . GLY D 1 102 ? 87.201 64.620 90.128 1.00 13.59 70 GLY D N 1
ATOM 9402 C CA . GLY D 1 102 ? 88.556 64.720 89.612 1.00 14.01 70 GLY D CA 1
ATOM 9403 C C . GLY D 1 102 ? 89.469 65.580 90.463 1.00 14.40 70 GLY D C 1
ATOM 9404 O O . GLY D 1 102 ? 90.684 65.596 90.239 1.00 13.00 70 GLY D O 1
ATOM 9405 N N . GLY D 1 103 ? 88.908 66.298 91.433 1.00 14.60 71 GLY D N 1
ATOM 9406 C CA . GLY D 1 103 ? 89.702 67.152 92.294 1.00 14.68 71 GLY D CA 1
ATOM 9407 C C . GLY D 1 103 ? 90.741 66.386 93.086 1.00 14.46 71 GLY D C 1
ATOM 9408 O O . GLY D 1 103 ? 90.827 65.158 92.988 1.00 15.29 71 GLY D O 1
ATOM 9409 N N . SER D 1 104 ? 91.538 67.102 93.877 1.00 12.28 72 SER D N 1
ATOM 9410 C CA . SER D 1 104 ? 92.581 66.487 94.689 1.00 11.23 72 SER D CA 1
ATOM 9411 C C . SER D 1 104 ? 92.165 66.273 96.136 1.00 9.61 72 SER D C 1
ATOM 9412 O O . SER D 1 104 ? 92.684 65.361 96.788 1.00 9.90 72 SER D O 1
ATOM 9415 N N . GLY D 1 105 ? 91.248 67.084 96.652 1.00 9.40 73 GLY D N 1
ATOM 9416 C CA . GLY D 1 105 ? 90.808 66.934 98.026 1.00 11.29 73 GLY D CA 1
ATOM 9417 C C . GLY D 1 105 ? 91.789 67.459 99.049 1.00 12.89 73 GLY D C 1
ATOM 9418 O O . GLY D 1 105 ? 92.001 66.818 100.085 1.00 13.39 73 GLY D O 1
ATOM 9419 N N . LEU D 1 106 ? 92.396 68.611 98.788 1.00 13.46 74 LEU D N 1
ATOM 9420 C CA . LEU D 1 106 ? 93.376 69.222 99.675 1.00 13.10 74 LEU D CA 1
ATOM 9421 C C . LEU D 1 106 ? 92.804 70.512 100.256 1.00 14.00 74 LEU D C 1
ATOM 9422 O O . LEU D 1 106 ? 91.663 70.894 99.982 1.00 16.95 74 LEU D O 1
ATOM 9427 N N . GLY D 1 107 ? 93.616 71.188 101.071 1.00 12.86 75 GLY D N 1
ATOM 9428 C CA . GLY D 1 107 ? 93.213 72.388 101.755 1.00 12.41 75 GLY D CA 1
ATOM 9429 C C . GLY D 1 107 ? 93.527 73.645 100.970 1.00 11.25 75 GLY D C 1
ATOM 9430 O O . GLY D 1 107 ? 93.926 73.604 99.799 1.00 11.92 75 GLY D O 1
ATOM 9431 N N . TYR D 1 108 ? 93.342 74.787 101.630 1.00 13.29 76 TYR D N 1
ATOM 9432 C CA . TYR D 1 108 ? 93.570 76.090 101.023 1.00 12.79 76 TYR D CA 1
ATOM 9433 C C . TYR D 1 108 ? 95.042 76.483 100.999 1.00 13.10 76 TYR D C 1
ATOM 9434 O O . TYR D 1 108 ? 95.418 77.377 100.236 1.00 14.22 76 TYR D O 1
ATOM 9443 N N . LEU D 1 109 ? 95.882 75.836 101.807 1.00 10.40 77 LEU D N 1
ATOM 9444 C CA . LEU D 1 109 ? 97.318 76.100 101.803 1.00 9.11 77 LEU D CA 1
ATOM 9445 C C . LEU D 1 109 ? 97.971 75.587 100.524 1.00 7.45 77 LEU D C 1
ATOM 9446 O O . LEU D 1 109 ? 98.768 76.293 99.899 1.00 6.22 77 LEU D O 1
ATOM 9451 N N . GLU D 1 110 ? 97.644 74.359 100.122 1.00 7.25 78 GLU D N 1
ATOM 9452 C CA . GLU D 1 110 ? 98.121 73.822 98.855 1.00 5.43 78 GLU D CA 1
ATOM 9453 C C . GLU D 1 110 ? 97.606 74.676 97.703 1.00 5.51 78 GLU D C 1
ATOM 9454 O O . GLU D 1 110 ? 98.285 74.833 96.684 1.00 5.32 78 GLU D O 1
ATOM 9460 N N . HIS D 1 111 ? 96.402 75.231 97.860 1.00 5.84 79 HIS D N 1
ATOM 9461 C CA . HIS D 1 111 ? 95.842 76.105 96.836 1.00 7.36 79 HIS D CA 1
ATOM 9462 C C . HIS D 1 111 ? 96.607 77.417 96.732 1.00 8.13 79 HIS D C 1
ATOM 9463 O O . HIS D 1 111 ? 96.902 77.872 95.621 1.00 9.69 79 HIS D O 1
ATOM 9470 N N . VAL D 1 112 ? 96.936 78.034 97.869 1.00 6.89 80 VAL D N 1
ATOM 9471 C CA . VAL D 1 112 ? 97.753 79.242 97.854 1.00 7.60 80 VAL D CA 1
ATOM 9472 C C . VAL D 1 112 ? 99.150 78.967 97.316 1.00 5.34 80 VAL D C 1
ATOM 9473 O O . VAL D 1 112 ? 99.735 79.837 96.660 1.00 5.20 80 VAL D O 1
ATOM 9477 N N . LEU D 1 113 ? 99.700 77.780 97.577 1.00 3.97 81 LEU D N 1
ATOM 9478 C CA . LEU D 1 113 ? 101.022 77.442 97.059 1.00 4.67 81 LEU D CA 1
ATOM 9479 C C . LEU D 1 113 ? 101.050 77.476 95.535 1.00 5.65 81 LEU D C 1
ATOM 9480 O O . LEU D 1 113 ? 101.968 78.053 94.941 1.00 7.45 81 LEU D O 1
ATOM 9485 N N . VAL D 1 114 ? 100.056 76.865 94.888 1.00 6.37 82 VAL D N 1
ATOM 9486 C CA . VAL D 1 114 ? 100.024 76.841 93.430 1.00 5.06 82 VAL D CA 1
ATOM 9487 C C . VAL D 1 114 ? 99.813 78.242 92.872 1.00 4.48 82 VAL D C 1
ATOM 9488 O O . VAL D 1 114 ? 100.427 78.620 91.869 1.00 4.93 82 VAL D O 1
ATOM 9492 N N . MET D 1 115 ? 98.936 79.029 93.498 1.00 2.49 83 MET D N 1
ATOM 9493 C CA . MET D 1 115 ? 98.729 80.405 93.055 1.00 4.07 83 MET D CA 1
ATOM 9494 C C . MET D 1 115 ? 100.031 81.194 93.126 1.00 7.41 83 MET D C 1
ATOM 9495 O O . MET D 1 115 ? 100.399 81.901 92.180 1.00 7.83 83 MET D O 1
ATOM 9500 N N . GLU D 1 116 ? 100.742 81.081 94.251 1.00 8.85 84 GLU D N 1
ATOM 9501 C CA . GLU D 1 116 ? 102.015 81.773 94.401 1.00 7.96 84 GLU D CA 1
ATOM 9502 C C . GLU D 1 116 ? 103.026 81.314 93.361 1.00 7.67 84 GLU D C 1
ATOM 9503 O O . GLU D 1 116 ? 103.711 82.147 92.758 1.00 7.00 84 GLU D O 1
ATOM 9509 N N . GLU D 1 117 ? 103.127 80.005 93.126 1.00 8.73 85 GLU D N 1
ATOM 9510 C CA . GLU D 1 117 ? 104.113 79.501 92.177 1.00 9.21 85 GLU D CA 1
ATOM 9511 C C . GLU D 1 117 ? 103.784 79.897 90.743 1.00 9.59 85 GLU D C 1
ATOM 9512 O O . GLU D 1 117 ? 104.700 80.123 89.945 1.00 10.55 85 GLU D O 1
ATOM 9518 N N . ILE D 1 118 ? 102.500 79.995 90.397 1.00 8.25 86 ILE D N 1
ATOM 9519 C CA . ILE D 1 118 ? 102.121 80.396 89.048 1.00 7.07 86 ILE D CA 1
ATOM 9520 C C . ILE D 1 118 ? 102.242 81.901 88.838 1.00 7.49 86 ILE D C 1
ATOM 9521 O O . ILE D 1 118 ? 102.549 82.336 87.719 1.00 10.13 86 ILE D O 1
ATOM 9526 N N . SER D 1 119 ? 102.015 82.708 89.874 1.00 5.37 87 SER D N 1
ATOM 9527 C CA . SER D 1 119 ? 102.259 84.140 89.780 1.00 4.72 87 SER D CA 1
ATOM 9528 C C . SER D 1 119 ? 103.739 84.487 89.866 1.00 3.61 87 SER D C 1
ATOM 9529 O O . SER D 1 119 ? 104.133 85.575 89.433 1.00 3.02 87 SER D O 1
ATOM 9532 N N . ARG D 1 120 ? 104.560 83.591 90.412 1.00 2.64 88 ARG D N 1
ATOM 9533 C CA . ARG D 1 120 ? 106.007 83.753 90.424 1.00 4.01 88 ARG D CA 1
ATOM 9534 C C . ARG D 1 120 ? 106.596 83.702 89.021 1.00 5.06 88 ARG D C 1
ATOM 9535 O O . ARG D 1 120 ? 107.610 84.354 88.750 1.00 7.24 88 ARG D O 1
ATOM 9543 N N . ALA D 1 121 ? 105.974 82.935 88.122 1.00 6.14 89 ALA D N 1
ATOM 9544 C CA . ALA D 1 121 ? 106.442 82.860 86.743 1.00 5.10 89 ALA D CA 1
ATOM 9545 C C . ALA D 1 121 ? 105.716 83.850 85.841 1.00 4.43 89 ALA D C 1
ATOM 9546 O O . ALA D 1 121 ? 106.328 84.408 84.924 1.00 7.14 89 ALA D O 1
ATOM 9548 N N . SER D 1 122 ? 104.425 84.078 86.081 1.00 2.00 90 SER D N 1
ATOM 9549 C CA . SER D 1 122 ? 103.650 85.007 85.262 1.00 2.75 90 SER D CA 1
ATOM 9550 C C . SER D 1 122 ? 102.442 85.454 86.075 1.00 5.17 90 SER D C 1
ATOM 9551 O O . SER D 1 122 ? 101.599 84.626 86.434 1.00 5.42 90 SER D O 1
ATOM 9554 N N . GLY D 1 123 ? 102.361 86.755 86.360 1.00 5.93 91 GLY D N 1
ATOM 9555 C CA . GLY D 1 123 ? 101.250 87.280 87.134 1.00 6.22 91 GLY D CA 1
ATOM 9556 C C . GLY D 1 123 ? 99.915 87.205 86.425 1.00 6.12 91 GLY D C 1
ATOM 9557 O O . GLY D 1 123 ? 98.888 86.999 87.080 1.00 7.81 91 GLY D O 1
ATOM 9558 N N . ALA D 1 124 ? 99.904 87.360 85.099 1.00 4.51 92 ALA D N 1
ATOM 9559 C CA . ALA D 1 124 ? 98.646 87.298 84.362 1.00 2.74 92 ALA D CA 1
ATOM 9560 C C . ALA D 1 124 ? 98.086 85.882 84.345 1.00 2.44 92 ALA D C 1
ATOM 9561 O O . ALA D 1 124 ? 96.886 85.678 84.570 1.00 2.40 92 ALA D O 1
ATOM 9563 N N . VAL D 1 125 ? 98.937 84.889 84.079 1.00 2.00 93 VAL D N 1
ATOM 9564 C CA . VAL D 1 125 ? 98.477 83.508 84.131 1.00 3.17 93 VAL D CA 1
ATOM 9565 C C . VAL D 1 125 ? 98.100 83.132 85.556 1.00 6.07 93 VAL D C 1
ATOM 9566 O O . VAL D 1 125 ? 97.189 82.327 85.771 1.00 9.79 93 VAL D O 1
ATOM 9570 N N . GLY D 1 126 ? 98.768 83.720 86.552 1.00 9.49 94 GLY D N 1
ATOM 9571 C CA . GLY D 1 126 ? 98.370 83.492 87.930 1.00 8.46 94 GLY D CA 1
ATOM 9572 C C . GLY D 1 126 ? 96.990 84.034 88.239 1.00 6.73 94 GLY D C 1
ATOM 9573 O O . GLY D 1 126 ? 96.190 83.367 88.901 1.00 7.86 94 GLY D O 1
ATOM 9574 N N . LEU D 1 127 ? 96.684 85.242 87.760 1.00 5.46 95 LEU D N 1
ATOM 9575 C CA . LEU D 1 127 ? 95.347 85.790 87.948 1.00 7.77 95 LEU D CA 1
ATOM 9576 C C . LEU D 1 127 ? 94.299 84.969 87.208 1.00 10.48 95 LEU D C 1
ATOM 9577 O O . LEU D 1 127 ? 93.208 84.736 87.740 1.00 13.69 95 LEU D O 1
ATOM 9582 N N . SER D 1 128 ? 94.609 84.517 85.993 1.00 9.56 96 SER D N 1
ATOM 9583 C CA . SER D 1 128 ? 93.683 83.647 85.277 1.00 8.50 96 SER D CA 1
ATOM 9584 C C . SER D 1 128 ? 93.441 82.341 86.025 1.00 8.94 96 SER D C 1
ATOM 9585 O O . SER D 1 128 ? 92.295 81.881 86.110 1.00 10.96 96 SER D O 1
ATOM 9588 N N . TYR D 1 129 ? 94.497 81.736 86.571 1.00 6.56 97 TYR D N 1
ATOM 9589 C CA . TYR D 1 129 ? 94.346 80.512 87.345 1.00 3.99 97 TYR D CA 1
ATOM 9590 C C . TYR D 1 129 ? 93.565 80.743 88.629 1.00 4.57 97 TYR D C 1
ATOM 9591 O O . TYR D 1 129 ? 92.824 79.853 89.056 1.00 4.60 97 TYR D O 1
ATOM 9600 N N . GLY D 1 130 ? 93.709 81.910 89.249 1.00 3.39 98 GLY D N 1
ATOM 9601 C CA . GLY D 1 130 ? 92.930 82.233 90.426 1.00 4.07 98 GLY D CA 1
ATOM 9602 C C . GLY D 1 130 ? 91.470 82.450 90.089 1.00 5.77 98 GLY D C 1
ATOM 9603 O O . GLY D 1 130 ? 90.585 82.129 90.886 1.00 8.93 98 GLY D O 1
ATOM 9604 N N . ALA D 1 131 ? 91.208 82.993 88.902 1.00 5.09 99 ALA D N 1
ATOM 9605 C CA . ALA D 1 131 ? 89.844 83.202 88.437 1.00 5.41 99 ALA D CA 1
ATOM 9606 C C . ALA D 1 131 ? 89.155 81.911 88.021 1.00 7.41 99 ALA D C 1
ATOM 9607 O O . ALA D 1 131 ? 87.932 81.804 88.166 1.00 5.35 99 ALA D O 1
ATOM 9609 N N . HIS D 1 132 ? 89.901 80.935 87.510 1.00 7.05 100 HIS D N 1
ATOM 9610 C CA . HIS D 1 132 ? 89.322 79.668 87.077 1.00 6.15 100 HIS D CA 1
ATOM 9611 C C . HIS D 1 132 ? 89.249 78.632 88.191 1.00 7.62 100 HIS D C 1
ATOM 9612 O O . HIS D 1 132 ? 88.250 77.915 88.296 1.00 11.54 100 HIS D O 1
ATOM 9619 N N . SER D 1 133 ? 90.284 78.530 89.022 1.00 7.14 101 SER D N 1
ATOM 9620 C CA . SER D 1 133 ? 90.374 77.499 90.046 1.00 5.57 101 SER D CA 1
ATOM 9621 C C . SER D 1 133 ? 89.683 77.872 91.350 1.00 3.52 101 SER D C 1
ATOM 9622 O O . SER D 1 133 ? 89.276 76.976 92.097 1.00 2.00 101 SER D O 1
ATOM 9625 N N . ASN D 1 134 ? 89.537 79.165 91.642 1.00 5.34 102 ASN D N 1
ATOM 9626 C CA . ASN D 1 134 ? 89.005 79.618 92.922 1.00 6.01 102 ASN D CA 1
ATOM 9627 C C . ASN D 1 134 ? 87.635 80.275 92.802 1.00 5.58 102 ASN D C 1
ATOM 9628 O O . ASN D 1 134 ? 86.799 80.126 93.697 1.00 7.23 102 ASN D O 1
ATOM 9633 N N . LEU D 1 135 ? 87.385 81.003 91.719 1.00 5.15 103 LEU D N 1
ATOM 9634 C CA . LEU D 1 135 ? 86.151 81.776 91.563 1.00 7.05 103 LEU D CA 1
ATOM 9635 C C . LEU D 1 135 ? 85.132 81.057 90.686 1.00 8.12 103 LEU D C 1
ATOM 9636 O O . LEU D 1 135 ? 84.053 81.585 90.419 1.00 6.48 103 LEU D O 1
ATOM 9641 N N . CYS D 1 136 ? 85.450 79.849 90.220 1.00 8.09 104 CYS D N 1
ATOM 9642 C CA . CYS D 1 136 ? 84.509 79.100 89.394 1.00 8.60 104 CYS D CA 1
ATOM 9643 C C . CYS D 1 136 ? 84.354 77.661 89.868 1.00 9.35 104 CYS D C 1
ATOM 9644 O O . CYS D 1 136 ? 83.300 77.051 89.666 1.00 11.20 104 CYS D O 1
ATOM 9647 N N . ILE D 1 137 ? 85.386 77.110 90.503 1.00 6.32 105 ILE D N 1
ATOM 9648 C CA . ILE D 1 137 ? 85.325 75.726 90.960 1.00 5.59 105 ILE D CA 1
ATOM 9649 C C . ILE D 1 137 ? 84.926 75.634 92.430 1.00 9.63 105 ILE D C 1
ATOM 9650 O O . ILE D 1 137 ? 84.096 74.793 92.792 1.00 13.63 105 ILE D O 1
ATOM 9655 N N . ASN D 1 138 ? 85.497 76.481 93.288 1.00 12.66 106 ASN D N 1
ATOM 9656 C CA . ASN D 1 138 ? 85.074 76.503 94.683 1.00 12.14 106 ASN D CA 1
ATOM 9657 C C . ASN D 1 138 ? 83.621 76.943 94.807 1.00 10.58 106 ASN D C 1
ATOM 9658 O O . ASN D 1 138 ? 82.863 76.380 95.604 1.00 7.31 106 ASN D O 1
ATOM 9663 N N . GLN D 1 139 ? 83.214 77.940 94.018 1.00 11.00 107 GLN D N 1
ATOM 9664 C CA . GLN D 1 139 ? 81.824 78.378 94.030 1.00 12.56 107 GLN D CA 1
ATOM 9665 C C . GLN D 1 139 ? 80.881 77.306 93.502 1.00 13.13 107 GLN D C 1
ATOM 9666 O O . GLN D 1 139 ? 79.693 77.323 93.841 1.00 14.01 107 GLN D O 1
ATOM 9672 N N . LEU D 1 140 ? 81.379 76.377 92.684 1.00 11.95 108 LEU D N 1
ATOM 9673 C CA . LEU D 1 140 ? 80.559 75.281 92.186 1.00 12.03 108 LEU D CA 1
ATOM 9674 C C . LEU D 1 140 ? 80.484 74.113 93.158 1.00 12.25 108 LEU D C 1
ATOM 9675 O O . LEU D 1 140 ? 79.427 73.481 93.263 1.00 13.26 108 LEU D O 1
ATOM 9680 N N . VAL D 1 141 ? 81.573 73.809 93.868 1.00 9.98 109 VAL D N 1
ATOM 9681 C CA . VAL D 1 141 ? 81.518 72.758 94.879 1.00 9.53 109 VAL D CA 1
ATOM 9682 C C . VAL D 1 141 ? 80.817 73.231 96.145 1.00 9.53 109 VAL D C 1
ATOM 9683 O O . VAL D 1 141 ? 80.346 72.399 96.930 1.00 10.28 109 VAL D O 1
ATOM 9687 N N . ARG D 1 142 ? 80.733 74.543 96.368 1.00 11.71 110 ARG D N 1
ATOM 9688 C CA . ARG D 1 142 ? 80.060 75.078 97.545 1.00 13.56 110 ARG D CA 1
ATOM 9689 C C . ARG D 1 142 ? 78.559 75.241 97.334 1.00 13.66 110 ARG D C 1
ATOM 9690 O O . ARG D 1 142 ? 77.769 74.848 98.200 1.00 12.21 110 ARG D O 1
ATOM 9698 N N . ASN D 1 143 ? 78.149 75.810 96.203 1.00 13.70 111 ASN D N 1
ATOM 9699 C CA . ASN D 1 143 ? 76.748 76.110 95.917 1.00 14.47 111 ASN D CA 1
ATOM 9700 C C . ASN D 1 143 ? 76.332 75.496 94.587 1.00 14.57 111 ASN D C 1
ATOM 9701 O O . ASN D 1 143 ? 75.719 76.144 93.736 1.00 15.75 111 ASN D O 1
ATOM 9706 N N . GLY D 1 144 ? 76.666 74.226 94.394 1.00 14.34 112 GLY D N 1
ATOM 9707 C CA . GLY D 1 144 ? 76.297 73.519 93.184 1.00 14.70 112 GLY D CA 1
ATOM 9708 C C . GLY D 1 144 ? 75.668 72.179 93.501 1.00 15.37 112 GLY D C 1
ATOM 9709 O O . GLY D 1 144 ? 76.138 71.434 94.362 1.00 16.75 112 GLY D O 1
ATOM 9710 N N . ASN D 1 145 ? 74.587 71.881 92.786 1.00 14.53 113 ASN D N 1
ATOM 9711 C CA . ASN D 1 145 ? 73.888 70.621 92.979 1.00 13.58 113 ASN D CA 1
ATOM 9712 C C . ASN D 1 145 ? 74.620 69.487 92.264 1.00 13.23 113 ASN D C 1
ATOM 9713 O O . ASN D 1 145 ? 75.565 69.702 91.500 1.00 13.39 113 ASN D O 1
ATOM 9718 N N . GLU D 1 146 ? 74.165 68.259 92.526 1.00 13.32 114 GLU D N 1
ATOM 9719 C CA . GLU D 1 146 ? 74.810 67.092 91.933 1.00 15.47 114 GLU D CA 1
ATOM 9720 C C . GLU D 1 146 ? 74.743 67.123 90.412 1.00 14.79 114 GLU D C 1
ATOM 9721 O O . GLU D 1 146 ? 75.652 66.621 89.742 1.00 16.09 114 GLU D O 1
ATOM 9727 N N . ALA D 1 147 ? 73.682 67.705 89.849 1.00 14.07 115 ALA D N 1
ATOM 9728 C CA . ALA D 1 147 ? 73.565 67.780 88.397 1.00 12.95 115 ALA D CA 1
ATOM 9729 C C . ALA D 1 147 ? 74.540 68.794 87.811 1.00 11.44 115 ALA D C 1
ATOM 9730 O O . ALA D 1 147 ? 75.150 68.541 86.767 1.00 10.20 115 ALA D O 1
ATOM 9732 N N . GLN D 1 148 ? 74.697 69.946 88.468 1.00 10.04 116 GLN D N 1
ATOM 9733 C CA . GLN D 1 148 ? 75.626 70.957 87.973 1.00 8.16 116 GLN D CA 1
ATOM 9734 C C . GLN D 1 148 ? 77.069 70.573 88.272 1.00 8.16 116 GLN D C 1
ATOM 9735 O O . GLN D 1 148 ? 77.977 70.895 87.497 1.00 9.35 116 GLN D O 1
ATOM 9741 N N . LYS D 1 149 ? 77.302 69.884 89.391 1.00 7.04 117 LYS D N 1
ATOM 9742 C CA . LYS D 1 149 ? 78.652 69.501 89.788 1.00 9.18 117 LYS D CA 1
ATOM 9743 C C . LYS D 1 149 ? 79.226 68.374 88.940 1.00 10.73 117 LYS D C 1
ATOM 9744 O O . LYS D 1 149 ? 80.366 67.964 89.186 1.00 9.49 117 LYS D O 1
ATOM 9750 N N . GLU D 1 150 ? 78.475 67.860 87.964 1.00 13.19 118 GLU D N 1
ATOM 9751 C CA . GLU D 1 150 ? 78.982 66.850 87.046 1.00 15.41 118 GLU D CA 1
ATOM 9752 C C . GLU D 1 150 ? 78.902 67.267 85.585 1.00 14.48 118 GLU D C 1
ATOM 9753 O O . GLU D 1 150 ? 79.534 66.617 84.745 1.00 13.40 118 GLU D O 1
ATOM 9759 N N . LYS D 1 151 ? 78.151 68.318 85.255 1.00 14.44 119 LYS D N 1
ATOM 9760 C CA . LYS D 1 151 ? 78.079 68.785 83.875 1.00 16.27 119 LYS D CA 1
ATOM 9761 C C . LYS D 1 151 ? 79.239 69.715 83.539 1.00 17.22 119 LYS D C 1
ATOM 9762 O O . LYS D 1 151 ? 79.632 69.823 82.372 1.00 18.55 119 LYS D O 1
ATOM 9768 N N . TYR D 1 152 ? 79.796 70.391 84.543 1.00 15.94 120 TYR D N 1
ATOM 9769 C CA . TYR D 1 152 ? 80.864 71.364 84.343 1.00 15.55 120 TYR D CA 1
ATOM 9770 C C . TYR D 1 152 ? 82.155 70.995 85.061 1.00 15.32 120 TYR D C 1
ATOM 9771 O O . TYR D 1 152 ? 83.230 71.049 84.457 1.00 14.19 120 TYR D O 1
ATOM 9780 N N . LEU D 1 153 ? 82.075 70.623 86.338 1.00 14.30 121 LEU D N 1
ATOM 9781 C CA . LEU D 1 153 ? 83.277 70.392 87.138 1.00 13.35 121 LEU D CA 1
ATOM 9782 C C . LEU D 1 153 ? 84.197 69.328 86.556 1.00 13.57 121 LEU D C 1
ATOM 9783 O O . LEU D 1 153 ? 85.409 69.581 86.462 1.00 16.53 121 LEU D O 1
ATOM 9788 N N . PRO D 1 154 ? 83.719 68.145 86.159 1.00 12.48 122 PRO D N 1
ATOM 9789 C CA . PRO D 1 154 ? 84.642 67.111 85.659 1.00 12.18 122 PRO D CA 1
ATOM 9790 C C . PRO D 1 154 ? 85.504 67.565 84.493 1.00 11.17 122 PRO D C 1
ATOM 9791 O O . PRO D 1 154 ? 86.533 66.928 84.230 1.00 11.60 122 PRO D O 1
ATOM 9795 N N . LYS D 1 155 ? 85.126 68.636 83.791 1.00 12.20 123 LYS D N 1
ATOM 9796 C CA . LYS D 1 155 ? 85.925 69.161 82.692 1.00 12.53 123 LYS D CA 1
ATOM 9797 C C . LYS D 1 155 ? 86.515 70.530 83.010 1.00 11.19 123 LYS D C 1
ATOM 9798 O O . LYS D 1 155 ? 87.324 71.040 82.225 1.00 8.66 123 LYS D O 1
ATOM 9804 N N . LEU D 1 156 ? 86.136 71.139 84.137 1.00 10.62 124 LEU D N 1
ATOM 9805 C CA . LEU D 1 156 ? 86.811 72.327 84.637 1.00 10.95 124 LEU D CA 1
ATOM 9806 C C . LEU D 1 156 ? 88.028 72.002 85.488 1.00 10.70 124 LEU D C 1
ATOM 9807 O O . LEU D 1 156 ? 88.891 72.868 85.658 1.00 12.42 124 LEU D O 1
ATOM 9812 N N . ILE D 1 157 ? 88.118 70.779 86.021 1.00 10.23 125 ILE D N 1
ATOM 9813 C CA . ILE D 1 157 ? 89.281 70.363 86.797 1.00 11.93 125 ILE D CA 1
ATOM 9814 C C . ILE D 1 157 ? 90.375 69.768 85.923 1.00 13.96 125 ILE D C 1
ATOM 9815 O O . ILE D 1 157 ? 91.533 69.690 86.362 1.00 16.36 125 ILE D O 1
ATOM 9820 N N . SER D 1 158 ? 90.053 69.361 84.694 1.00 13.47 126 SER D N 1
ATOM 9821 C CA . SER D 1 158 ? 91.024 68.768 83.787 1.00 15.05 126 SER D CA 1
ATOM 9822 C C . SER D 1 158 ? 91.611 69.762 82.796 1.00 13.74 126 SER D C 1
ATOM 9823 O O . SER D 1 158 ? 92.643 69.461 82.186 1.00 14.78 126 SER D O 1
ATOM 9826 N N . GLY D 1 159 ? 90.990 70.927 82.617 1.00 14.00 127 GLY D N 1
ATOM 9827 C CA . GLY D 1 159 ? 91.493 71.949 81.725 1.00 12.88 127 GLY D CA 1
ATOM 9828 C C . GLY D 1 159 ? 90.735 72.088 80.422 1.00 15.00 127 GLY D C 1
ATOM 9829 O O . GLY D 1 159 ? 91.008 73.029 79.667 1.00 15.31 127 GLY D O 1
ATOM 9830 N N . GLU D 1 160 ? 89.795 71.185 80.133 1.00 18.23 128 GLU D N 1
ATOM 9831 C CA . GLU D 1 160 ? 89.026 71.300 78.897 1.00 17.82 128 GLU D CA 1
ATOM 9832 C C . GLU D 1 160 ? 88.171 72.561 78.900 1.00 16.19 128 GLU D C 1
ATOM 9833 O O . GLU D 1 160 ? 88.111 73.280 77.896 1.00 15.32 128 GLU D O 1
ATOM 9839 N N . TYR D 1 161 ? 87.504 72.844 80.015 1.00 15.88 129 TYR D N 1
ATOM 9840 C CA . TYR D 1 161 ? 86.748 74.074 80.187 1.00 15.68 129 TYR D CA 1
ATOM 9841 C C . TYR D 1 161 ? 87.556 75.073 81.006 1.00 13.65 129 TYR D C 1
ATOM 9842 O O . TYR D 1 161 ? 88.258 74.707 81.952 1.00 13.31 129 TYR D O 1
ATOM 9851 N N . ILE D 1 162 ? 87.450 76.344 80.629 1.00 11.58 130 ILE D N 1
ATOM 9852 C CA . ILE D 1 162 ? 88.058 77.438 81.373 1.00 10.57 130 ILE D CA 1
ATOM 9853 C C . ILE D 1 162 ? 86.945 78.213 82.062 1.00 9.88 130 ILE D C 1
ATOM 9854 O O . ILE D 1 162 ? 85.878 78.457 81.485 1.00 9.29 130 ILE D O 1
ATOM 9859 N N . GLY D 1 163 ? 87.200 78.600 83.309 1.00 7.47 131 GLY D N 1
ATOM 9860 C CA . GLY D 1 163 ? 86.171 79.189 84.142 1.00 5.97 131 GLY D CA 1
ATOM 9861 C C . GLY D 1 163 ? 86.347 80.673 84.386 1.00 5.72 131 GLY D C 1
ATOM 9862 O O . GLY D 1 163 ? 87.465 81.193 84.338 1.00 9.72 131 GLY D O 1
ATOM 9863 N N . ALA D 1 164 ? 85.239 81.363 84.649 1.00 3.98 132 ALA D N 1
ATOM 9864 C CA . ALA D 1 164 ? 85.255 82.787 84.942 1.00 3.08 132 ALA D CA 1
ATOM 9865 C C . ALA D 1 164 ? 84.121 83.107 85.906 1.00 4.96 132 ALA D C 1
ATOM 9866 O O . ALA D 1 164 ? 83.232 82.287 86.151 1.00 7.46 132 ALA D O 1
ATOM 9868 N N . LEU D 1 165 ? 84.162 84.319 86.455 1.00 6.21 133 LEU D N 1
ATOM 9869 C CA . LEU D 1 165 ? 83.120 84.800 87.353 1.00 5.05 133 LEU D CA 1
ATOM 9870 C C . LEU D 1 165 ? 82.844 86.258 87.024 1.00 6.09 133 LEU D C 1
ATOM 9871 O O . LEU D 1 165 ? 83.781 87.040 86.837 1.00 7.31 133 LEU D O 1
ATOM 9876 N N . ALA D 1 166 ? 81.562 86.618 86.953 1.00 9.52 134 ALA D N 1
ATOM 9877 C CA . ALA D 1 166 ? 81.134 87.951 86.528 1.00 9.27 134 ALA D CA 1
ATOM 9878 C C . ALA D 1 166 ? 80.278 88.570 87.628 1.00 11.56 134 ALA D C 1
ATOM 9879 O O . ALA D 1 166 ? 79.069 88.335 87.697 1.00 12.92 134 ALA D O 1
ATOM 9881 N N . MET D 1 167 ? 80.917 89.361 88.489 1.00 13.76 135 MET D N 1
ATOM 9882 C CA . MET D 1 167 ? 80.222 90.159 89.486 1.00 13.93 135 MET D CA 1
ATOM 9883 C C . MET D 1 167 ? 80.436 91.654 89.303 1.00 14.57 135 MET D C 1
ATOM 9884 O O . MET D 1 167 ? 79.767 92.444 89.977 1.00 14.16 135 MET D O 1
ATOM 9889 N N . SER D 1 168 ? 81.343 92.060 88.420 1.00 14.04 136 SER D N 1
ATOM 9890 C CA . SER D 1 168 ? 81.634 93.467 88.184 1.00 13.32 136 SER D CA 1
ATOM 9891 C C . SER D 1 168 ? 80.975 93.922 86.887 1.00 12.32 136 SER D C 1
ATOM 9892 O O . SER D 1 168 ? 80.943 93.176 85.903 1.00 13.00 136 SER D O 1
ATOM 9895 N N . GLU D 1 169 ? 80.455 95.141 86.892 1.00 11.20 137 GLU D N 1
ATOM 9896 C CA . GLU D 1 169 ? 79.814 95.756 85.742 1.00 11.88 137 GLU D CA 1
ATOM 9897 C C . GLU D 1 169 ? 80.430 97.123 85.494 1.00 13.57 137 GLU D C 1
ATOM 9898 O O . GLU D 1 169 ? 81.126 97.664 86.361 1.00 16.29 137 GLU D O 1
ATOM 9904 N N . PRO D 1 170 ? 80.197 97.715 84.312 1.00 11.66 138 PRO D N 1
ATOM 9905 C CA . PRO D 1 170 ? 80.856 98.990 83.986 1.00 11.82 138 PRO D CA 1
ATOM 9906 C C . PRO D 1 170 ? 80.479 100.130 84.919 1.00 13.04 138 PRO D C 1
ATOM 9907 O O . PRO D 1 170 ? 81.118 101.186 84.895 1.00 15.68 138 PRO D O 1
ATOM 9911 N N . ASN D 1 171 ? 79.450 99.933 85.741 1.00 14.55 139 ASN D N 1
ATOM 9912 C CA . ASN D 1 171 ? 79.000 100.992 86.637 1.00 14.45 139 ASN D CA 1
ATOM 9913 C C . ASN D 1 171 ? 79.072 100.617 88.109 1.00 14.39 139 ASN D C 1
ATOM 9914 O O . ASN D 1 171 ? 78.621 101.409 88.941 1.00 16.08 139 ASN D O 1
ATOM 9919 N N . ALA D 1 172 ? 79.615 99.455 88.470 1.00 11.70 140 ALA D N 1
ATOM 9920 C CA . ALA D 1 172 ? 79.702 99.043 89.866 1.00 10.92 140 ALA D CA 1
ATOM 9921 C C . ALA D 1 172 ? 80.831 98.037 90.017 1.00 11.51 140 ALA D C 1
ATOM 9922 O O . ALA D 1 172 ? 80.703 96.889 89.581 1.00 13.45 140 ALA D O 1
ATOM 9924 N N . GLY D 1 173 ? 81.930 98.468 90.634 1.00 11.65 141 GLY D N 1
ATOM 9925 C CA . GLY D 1 173 ? 83.036 97.579 90.932 1.00 8.87 141 GLY D CA 1
ATOM 9926 C C . GLY D 1 173 ? 83.126 97.264 92.410 1.00 9.08 141 GLY D C 1
ATOM 9927 O O . GLY D 1 173 ? 83.411 96.126 92.797 1.00 10.94 141 GLY D O 1
ATOM 9928 N N . SER D 1 174 ? 82.880 98.274 93.249 1.00 9.83 142 SER D N 1
ATOM 9929 C CA . SER D 1 174 ? 82.869 98.071 94.693 1.00 10.74 142 SER D CA 1
ATOM 9930 C C . SER D 1 174 ? 81.454 97.974 95.245 1.00 9.97 142 SER D C 1
ATOM 9931 O O . SER D 1 174 ? 81.207 97.164 96.146 1.00 11.47 142 SER D O 1
ATOM 9934 N N . ASP D 1 175 ? 80.523 98.777 94.729 1.00 10.60 143 ASP D N 1
ATOM 9935 C CA . ASP D 1 175 ? 79.116 98.699 95.115 1.00 10.87 143 ASP D CA 1
ATOM 9936 C C . ASP D 1 175 ? 78.508 97.509 94.376 1.00 9.76 143 ASP D C 1
ATOM 9937 O O . ASP D 1 175 ? 77.681 97.649 93.476 1.00 8.69 143 ASP D O 1
ATOM 9942 N N . VAL D 1 176 ? 78.932 96.314 94.783 1.00 9.03 144 VAL D N 1
ATOM 9943 C CA . VAL D 1 176 ? 78.596 95.087 94.069 1.00 10.32 144 VAL D CA 1
ATOM 9944 C C . VAL D 1 176 ? 77.116 94.763 94.223 1.00 12.30 144 VAL D C 1
ATOM 9945 O O . VAL D 1 176 ? 76.593 93.875 93.540 1.00 11.92 144 VAL D O 1
ATOM 9949 N N . VAL D 1 177 ? 76.431 95.467 95.118 1.00 14.53 145 VAL D N 1
ATOM 9950 C CA . VAL D 1 177 ? 74.989 95.329 95.267 1.00 14.15 145 VAL D CA 1
ATOM 9951 C C . VAL D 1 177 ? 74.241 96.164 94.235 1.00 12.76 145 VAL D C 1
ATOM 9952 O O . VAL D 1 177 ? 73.084 95.881 93.926 1.00 10.70 145 VAL D O 1
ATOM 9956 N N . SER D 1 178 ? 74.893 97.193 93.694 1.00 11.54 146 SER D N 1
ATOM 9957 C CA . SER D 1 178 ? 74.276 98.055 92.693 1.00 11.83 146 SER D CA 1
ATOM 9958 C C . SER D 1 178 ? 74.480 97.495 91.291 1.00 13.21 146 SER D C 1
ATOM 9959 O O . SER D 1 178 ? 74.970 98.198 90.402 1.00 13.48 146 SER D O 1
ATOM 9962 N N . MET D 1 179 ? 74.111 96.235 91.083 1.00 11.77 147 MET D N 1
ATOM 9963 C CA . MET D 1 179 ? 74.188 95.633 89.761 1.00 10.48 147 MET D CA 1
ATOM 9964 C C . MET D 1 179 ? 73.005 96.078 88.914 1.00 12.91 147 MET D C 1
ATOM 9965 O O . MET D 1 179 ? 71.906 96.307 89.428 1.00 11.52 147 MET D O 1
ATOM 9970 N N . LYS D 1 180 ? 73.235 96.202 87.608 1.00 12.99 148 LYS D N 1
ATOM 9971 C CA . LYS D 1 180 ? 72.178 96.518 86.650 1.00 14.05 148 LYS D CA 1
ATOM 9972 C C . LYS D 1 180 ? 72.251 95.493 85.523 1.00 15.20 148 LYS D C 1
ATOM 9973 O O . LYS D 1 180 ? 72.871 95.737 84.483 1.00 15.61 148 LYS D O 1
ATOM 9979 N N . LEU D 1 181 ? 71.614 94.344 85.742 1.00 13.93 149 LEU D N 1
ATOM 9980 C CA . LEU D 1 181 ? 71.487 93.305 84.730 1.00 11.99 149 LEU D CA 1
ATOM 9981 C C . LEU D 1 181 ? 70.170 92.577 84.961 1.00 14.87 149 LEU D C 1
ATOM 9982 O O . LEU D 1 181 ? 70.065 91.742 85.865 1.00 14.33 149 LEU D O 1
ATOM 9987 N N . LYS D 1 182 ? 69.163 92.887 84.152 1.00 15.41 150 LYS D N 1
ATOM 9988 C CA . LYS D 1 182 ? 67.796 92.468 84.420 1.00 15.19 150 LYS D CA 1
ATOM 9989 C C . LYS D 1 182 ? 67.561 91.048 83.923 1.00 15.08 150 LYS D C 1
ATOM 9990 O O . LYS D 1 182 ? 67.807 90.735 82.753 1.00 16.29 150 LYS D O 1
ATOM 9996 N N . ALA D 1 183 ? 67.081 90.195 84.825 1.00 14.59 151 ALA D N 1
ATOM 9997 C CA . ALA D 1 183 ? 66.734 88.815 84.511 1.00 14.64 151 ALA D CA 1
ATOM 9998 C C . ALA D 1 183 ? 65.239 88.641 84.724 1.00 15.87 151 ALA D C 1
ATOM 9999 O O . ALA D 1 183 ? 64.751 88.776 85.851 1.00 16.34 151 ALA D O 1
ATOM 10001 N N . GLU D 1 184 ? 64.520 88.342 83.647 1.00 17.01 152 GLU D N 1
ATOM 10002 C CA . GLU D 1 184 ? 63.073 88.179 83.677 1.00 19.14 152 GLU D CA 1
ATOM 10003 C C . GLU D 1 184 ? 62.730 86.699 83.582 1.00 18.24 152 GLU D C 1
ATOM 10004 O O . GLU D 1 184 ? 63.145 86.023 82.635 1.00 19.70 152 GLU D O 1
ATOM 10010 N N . LYS D 1 185 ? 61.989 86.199 84.567 1.00 17.94 153 LYS D N 1
ATOM 10011 C CA . LYS D 1 185 ? 61.542 84.812 84.540 1.00 20.53 153 LYS D CA 1
ATOM 10012 C C . LYS D 1 185 ? 60.331 84.687 83.624 1.00 20.16 153 LYS D C 1
ATOM 10013 O O . LYS D 1 185 ? 59.284 85.293 83.879 1.00 20.69 153 LYS D O 1
ATOM 10019 N N . LYS D 1 186 ? 60.472 83.900 82.556 1.00 20.73 154 LYS D N 1
ATOM 10020 C CA . LYS D 1 186 ? 59.431 83.745 81.542 1.00 21.40 154 LYS D CA 1
ATOM 10021 C C . LYS D 1 186 ? 59.057 82.267 81.415 1.00 21.35 154 LYS D C 1
ATOM 10022 O O . LYS D 1 186 ? 58.924 81.722 80.320 1.00 21.53 154 LYS D O 1
ATOM 10028 N N . GLY D 1 187 ? 58.889 81.613 82.562 1.00 21.19 155 GLY D N 1
ATOM 10029 C CA . GLY D 1 187 ? 58.485 80.221 82.592 1.00 24.21 155 GLY D CA 1
ATOM 10030 C C . GLY D 1 187 ? 59.595 79.290 83.034 1.00 24.62 155 GLY D C 1
ATOM 10031 O O . GLY D 1 187 ? 60.031 79.335 84.188 1.00 26.01 155 GLY D O 1
ATOM 10032 N N . ASN D 1 188 ? 60.060 78.439 82.120 1.00 25.15 156 ASN D N 1
ATOM 10033 C CA . ASN D 1 188 ? 61.110 77.469 82.404 1.00 25.65 156 ASN D CA 1
ATOM 10034 C C . ASN D 1 188 ? 62.490 78.025 82.064 1.00 24.11 156 ASN D C 1
ATOM 10035 O O . ASN D 1 188 ? 63.470 77.281 82.006 1.00 24.04 156 ASN D O 1
ATOM 10040 N N . HIS D 1 189 ? 62.580 79.335 81.845 1.00 21.67 157 HIS D N 1
ATOM 10041 C CA . HIS D 1 189 ? 63.838 79.958 81.460 1.00 19.86 157 HIS D CA 1
ATOM 10042 C C . HIS D 1 189 ? 63.873 81.377 82.004 1.00 18.86 157 HIS D C 1
ATOM 10043 O O . HIS D 1 189 ? 62.844 81.946 82.377 1.00 18.60 157 HIS D O 1
ATOM 10050 N N . TYR D 1 190 ? 65.079 81.939 82.044 1.00 15.66 158 TYR D N 1
ATOM 10051 C CA . TYR D 1 190 ? 65.295 83.329 82.409 1.00 9.93 158 TYR D CA 1
ATOM 10052 C C . TYR D 1 190 ? 65.892 84.073 81.222 1.00 10.33 158 TYR D C 1
ATOM 10053 O O . TYR D 1 190 ? 66.776 83.560 80.531 1.00 10.77 158 TYR D O 1
ATOM 10062 N N . ILE D 1 191 ? 65.409 85.289 80.995 1.00 10.27 159 ILE D N 1
ATOM 10063 C CA . ILE D 1 191 ? 65.889 86.144 79.915 1.00 12.82 159 ILE D CA 1
ATOM 10064 C C . ILE D 1 191 ? 66.734 87.236 80.552 1.00 13.56 159 ILE D C 1
ATOM 10065 O O . ILE D 1 191 ? 66.220 88.062 81.317 1.00 12.66 159 ILE D O 1
ATOM 10070 N N . LEU D 1 192 ? 68.030 87.228 80.254 1.00 14.41 160 LEU D N 1
ATOM 10071 C CA . LEU D 1 192 ? 68.974 88.203 80.777 1.00 13.81 160 LEU D CA 1
ATOM 10072 C C . LEU D 1 192 ? 69.208 89.304 79.753 1.00 14.96 160 LEU D C 1
ATOM 10073 O O . LEU D 1 192 ? 69.333 89.037 78.552 1.00 15.30 160 LEU D O 1
ATOM 10078 N N . ASN D 1 193 ? 69.260 90.542 80.242 1.00 14.99 161 ASN D N 1
ATOM 10079 C CA . ASN D 1 193 ? 69.591 91.708 79.439 1.00 14.38 161 ASN D CA 1
ATOM 10080 C C . ASN D 1 193 ? 70.470 92.646 80.258 1.00 13.62 161 ASN D C 1
ATOM 10081 O O . ASN D 1 193 ? 70.207 92.915 81.435 1.00 13.19 161 ASN D O 1
ATOM 10086 N N . GLY D 1 194 ? 71.511 93.163 79.619 1.00 13.00 162 GLY D N 1
ATOM 10087 C CA . GLY D 1 194 ? 72.431 94.077 80.265 1.00 14.31 162 GLY D CA 1
ATOM 10088 C C . GLY D 1 194 ? 73.883 93.826 79.905 1.00 12.55 162 GLY D C 1
ATOM 10089 O O . GLY D 1 194 ? 74.219 93.162 78.919 1.00 13.24 162 GLY D O 1
ATOM 10090 N N . ASN D 1 195 ? 74.763 94.380 80.739 1.00 12.46 163 ASN D N 1
ATOM 10091 C CA . ASN D 1 195 ? 76.194 94.353 80.481 1.00 11.91 163 ASN D CA 1
ATOM 10092 C C . ASN D 1 195 ? 76.958 94.206 81.791 1.00 9.43 163 ASN D C 1
ATOM 10093 O O . ASN D 1 195 ? 76.509 94.633 82.858 1.00 8.14 163 ASN D O 1
ATOM 10098 N N . LYS D 1 196 ? 78.133 93.588 81.686 1.00 8.07 164 LYS D N 1
ATOM 10099 C CA . LYS D 1 196 ? 79.040 93.397 82.810 1.00 7.73 164 LYS D CA 1
ATOM 10100 C C . LYS D 1 196 ? 80.452 93.714 82.336 1.00 9.41 164 LYS D C 1
ATOM 10101 O O . LYS D 1 196 ? 80.704 93.776 81.130 1.00 6.15 164 LYS D O 1
ATOM 10107 N N . PHE D 1 197 ? 81.367 93.895 83.286 1.00 12.22 165 PHE D N 1
ATOM 10108 C CA . PHE D 1 197 ? 82.712 94.366 82.996 1.00 13.13 165 PHE D CA 1
ATOM 10109 C C . PHE D 1 197 ? 83.717 93.705 83.932 1.00 11.99 165 PHE D C 1
ATOM 10110 O O . PHE D 1 197 ? 83.356 93.123 84.958 1.00 12.05 165 PHE D O 1
ATOM 10118 N N . TRP D 1 198 ? 84.996 93.803 83.561 1.00 10.26 166 TRP D N 1
ATOM 10119 C CA . TRP D 1 198 ? 86.102 93.242 84.337 1.00 9.51 166 TRP D CA 1
ATOM 10120 C C . TRP D 1 198 ? 85.879 91.747 84.591 1.00 8.34 166 TRP D C 1
ATOM 10121 O O . TRP D 1 198 ? 85.754 91.281 85.725 1.00 9.68 166 TRP D O 1
ATOM 10132 N N . ILE D 1 199 ? 85.838 91.006 83.487 1.00 7.88 167 ILE D N 1
ATOM 10133 C CA . ILE D 1 199 ? 85.562 89.572 83.498 1.00 7.17 167 ILE D CA 1
ATOM 10134 C C . ILE D 1 199 ? 86.831 88.864 83.042 1.00 7.47 167 ILE D C 1
ATOM 10135 O O . ILE D 1 199 ? 87.082 88.731 81.838 1.00 9.45 167 ILE D O 1
ATOM 10140 N N . THR D 1 200 ? 87.634 88.402 83.998 1.00 8.74 168 THR D N 1
ATOM 10141 C CA . THR D 1 200 ? 88.833 87.644 83.666 1.00 8.56 168 THR D CA 1
ATOM 10142 C C . THR D 1 200 ? 88.451 86.293 83.073 1.00 9.19 168 THR D C 1
ATOM 10143 O O . THR D 1 200 ? 87.523 85.633 83.548 1.00 9.89 168 THR D O 1
ATOM 10147 N N . ASN D 1 201 ? 89.169 85.887 82.026 1.00 9.72 169 ASN D N 1
ATOM 10148 C CA . ASN D 1 201 ? 88.986 84.659 81.256 1.00 9.57 169 ASN D CA 1
ATOM 10149 C C . ASN D 1 201 ? 87.710 84.699 80.421 1.00 11.03 169 ASN D C 1
ATOM 10150 O O . ASN D 1 201 ? 87.354 83.686 79.822 1.00 14.32 169 ASN D O 1
ATOM 10155 N N . GLY D 1 202 ? 87.017 85.833 80.361 1.00 10.05 170 GLY D N 1
ATOM 10156 C CA . GLY D 1 202 ? 85.785 85.944 79.616 1.00 12.80 170 GLY D CA 1
ATOM 10157 C C . GLY D 1 202 ? 85.918 85.505 78.171 1.00 12.77 170 GLY D C 1
ATOM 10158 O O . GLY D 1 202 ? 85.166 84.652 77.689 1.00 14.05 170 GLY D O 1
ATOM 10159 N N . PRO D 1 203 ? 86.882 86.083 77.445 1.00 13.32 171 PRO D N 1
ATOM 10160 C CA . PRO D 1 203 ? 87.026 85.753 76.019 1.00 11.76 171 PRO D CA 1
ATOM 10161 C C . PRO D 1 203 ? 87.344 84.287 75.763 1.00 11.65 171 PRO D C 1
ATOM 10162 O O . PRO D 1 203 ? 87.242 83.821 74.624 1.00 15.53 171 PRO D O 1
ATOM 10166 N N . ASP D 1 204 ? 87.731 83.552 76.808 1.00 8.26 172 ASP D N 1
ATOM 10167 C CA . ASP D 1 204 ? 88.071 82.142 76.660 1.00 5.58 172 ASP D CA 1
ATOM 10168 C C . ASP D 1 204 ? 87.335 81.220 77.619 1.00 4.95 172 ASP D C 1
ATOM 10169 O O . ASP D 1 204 ? 87.462 80.001 77.476 1.00 5.16 172 ASP D O 1
ATOM 10174 N N . ALA D 1 205 ? 86.578 81.740 78.581 1.00 5.28 173 ALA D N 1
ATOM 10175 C CA . ALA D 1 205 ? 85.882 80.880 79.526 1.00 8.49 173 ALA D CA 1
ATOM 10176 C C . ALA D 1 205 ? 84.686 80.209 78.864 1.00 10.02 173 ALA D C 1
ATOM 10177 O O . ALA D 1 205 ? 83.858 80.864 78.225 1.00 12.13 173 ALA D O 1
ATOM 10179 N N . ASP D 1 206 ? 84.600 78.888 79.021 1.00 11.03 174 ASP D N 1
ATOM 10180 C CA . ASP D 1 206 ? 83.452 78.136 78.532 1.00 12.58 174 ASP D CA 1
ATOM 10181 C C . ASP D 1 206 ? 82.288 78.165 79.511 1.00 13.56 174 ASP D C 1
ATOM 10182 O O . ASP D 1 206 ? 81.128 78.104 79.086 1.00 16.04 174 ASP D O 1
ATOM 10187 N N . VAL D 1 207 ? 82.574 78.257 80.807 1.00 12.30 175 VAL D N 1
ATOM 10188 C CA . VAL D 1 207 ? 81.563 78.381 81.848 1.00 11.79 175 VAL D CA 1
ATOM 10189 C C . VAL D 1 207 ? 81.835 79.671 82.607 1.00 11.40 175 VAL D C 1
ATOM 10190 O O . VAL D 1 207 ? 82.987 79.961 82.951 1.00 11.60 175 VAL D O 1
ATOM 10194 N N . LEU D 1 208 ? 80.780 80.445 82.866 1.00 9.07 176 LEU D N 1
ATOM 10195 C CA . LEU D 1 208 ? 80.915 81.735 83.545 1.00 7.57 176 LEU D CA 1
ATOM 10196 C C . LEU D 1 208 ? 79.810 81.839 84.592 1.00 9.90 176 LEU D C 1
ATOM 10197 O O . LEU D 1 208 ? 78.624 81.735 84.266 1.00 14.21 176 LEU D O 1
ATOM 10202 N N . ILE D 1 209 ? 80.203 82.041 85.848 1.00 7.97 177 ILE D N 1
ATOM 10203 C CA . ILE D 1 209 ? 79.246 82.246 86.929 1.00 4.90 177 ILE D CA 1
ATOM 10204 C C . ILE D 1 209 ? 78.916 83.731 86.999 1.00 7.57 177 ILE D C 1
ATOM 10205 O O . ILE D 1 209 ? 79.654 84.515 87.607 1.00 10.03 177 ILE D O 1
ATOM 10210 N N . VAL D 1 210 ? 77.807 84.122 86.379 1.00 6.95 178 VAL D N 1
ATOM 10211 C CA . VAL D 1 210 ? 77.407 85.521 86.289 1.00 5.85 178 VAL D CA 1
ATOM 10212 C C . VAL D 1 210 ? 76.361 85.806 87.355 1.00 8.08 178 VAL D C 1
ATOM 10213 O O . VAL D 1 210 ? 75.717 84.896 87.884 1.00 10.26 178 VAL D O 1
ATOM 10217 N N . TYR D 1 211 ? 76.199 87.085 87.681 1.00 7.43 179 TYR D N 1
ATOM 10218 C CA . TYR D 1 211 ? 75.177 87.544 88.610 1.00 5.43 179 TYR D CA 1
ATOM 10219 C C . TYR D 1 211 ? 74.233 88.495 87.888 1.00 5.52 179 TYR D C 1
ATOM 10220 O O . TYR D 1 211 ? 74.666 89.307 87.064 1.00 3.49 179 TYR D O 1
ATOM 10229 N N . ALA D 1 212 ? 72.942 88.394 88.198 1.00 5.12 180 ALA D N 1
ATOM 10230 C CA . ALA D 1 212 ? 71.940 89.193 87.507 1.00 5.12 180 ALA D CA 1
ATOM 10231 C C . ALA D 1 212 ? 70.823 89.547 88.476 1.00 6.70 180 ALA D C 1
ATOM 10232 O O . ALA D 1 212 ? 70.457 88.750 89.344 1.00 7.90 180 ALA D O 1
ATOM 10234 N N . LYS D 1 213 ? 70.280 90.750 88.306 1.00 8.72 181 LYS D N 1
ATOM 10235 C CA . LYS D 1 213 ? 69.189 91.232 89.145 1.00 12.06 181 LYS D CA 1
ATOM 10236 C C . LYS D 1 213 ? 67.897 90.541 88.725 1.00 13.68 181 LYS D C 1
ATOM 10237 O O . LYS D 1 213 ? 67.332 90.853 87.672 1.00 15.74 181 LYS D O 1
ATOM 10243 N N . THR D 1 214 ? 67.429 89.602 89.545 1.00 14.42 182 THR D N 1
ATOM 10244 C CA . THR D 1 214 ? 66.175 88.902 89.303 1.00 14.61 182 THR D CA 1
ATOM 10245 C C . THR D 1 214 ? 64.982 89.623 89.916 1.00 16.34 182 THR D C 1
ATOM 10246 O O . THR D 1 214 ? 63.837 89.297 89.588 1.00 17.92 182 THR D O 1
ATOM 10250 N N . ASP D 1 215 ? 65.225 90.592 90.798 1.00 17.27 183 ASP D N 1
ATOM 10251 C CA . ASP D 1 215 ? 64.155 91.374 91.402 1.00 17.90 183 ASP D CA 1
ATOM 10252 C C . ASP D 1 215 ? 64.666 92.769 91.734 1.00 17.31 183 ASP D C 1
ATOM 10253 O O . ASP D 1 215 ? 65.319 92.970 92.763 1.00 17.10 183 ASP D O 1
ATOM 10258 N N . LEU D 1 216 ? 64.372 93.738 90.871 1.00 18.18 184 LEU D N 1
ATOM 10259 C CA . LEU D 1 216 ? 64.877 95.103 91.006 1.00 21.98 184 LEU D CA 1
ATOM 10260 C C . LEU D 1 216 ? 63.964 95.967 91.867 1.00 23.02 184 LEU D C 1
ATOM 10261 O O . LEU D 1 216 ? 63.993 97.198 91.774 1.00 25.21 184 LEU D O 1
ATOM 10266 N N . ALA D 1 217 ? 63.140 95.347 92.713 1.00 22.82 185 ALA D N 1
ATOM 10267 C CA . ALA D 1 217 ? 62.244 96.092 93.588 1.00 22.69 185 ALA D CA 1
ATOM 10268 C C . ALA D 1 217 ? 62.236 95.498 94.991 1.00 22.78 185 ALA D C 1
ATOM 10269 O O . ALA D 1 217 ? 61.188 95.447 95.643 1.00 22.10 185 ALA D O 1
ATOM 10271 N N . ALA D 1 218 ? 63.394 95.048 95.463 1.00 23.64 186 ALA D N 1
ATOM 10272 C CA . ALA D 1 218 ? 63.517 94.504 96.805 1.00 25.00 186 ALA D CA 1
ATOM 10273 C C . ALA D 1 218 ? 63.692 95.632 97.819 1.00 26.68 186 ALA D C 1
ATOM 10274 O O . ALA D 1 218 ? 64.223 96.702 97.514 1.00 27.11 186 ALA D O 1
ATOM 10276 N N . VAL D 1 219 ? 63.235 95.382 99.042 1.00 27.82 187 VAL D N 1
ATOM 10277 C CA . VAL D 1 219 ? 63.332 96.379 100.106 1.00 30.89 187 VAL D CA 1
ATOM 10278 C C . VAL D 1 219 ? 64.817 96.619 100.373 1.00 31.34 187 VAL D C 1
ATOM 10279 O O . VAL D 1 219 ? 65.287 97.748 100.172 1.00 33.47 187 VAL D O 1
ATOM 10283 N N . PRO D 1 220 ? 65.605 95.619 100.820 1.00 27.89 188 PRO D N 1
ATOM 10284 C CA . PRO D 1 220 ? 67.051 95.692 100.562 1.00 27.07 188 PRO D CA 1
ATOM 10285 C C . PRO D 1 220 ? 67.391 95.174 99.174 1.00 26.79 188 PRO D C 1
ATOM 10286 O O . PRO D 1 220 ? 66.972 94.074 98.801 1.00 28.03 188 PRO D O 1
ATOM 10290 N N . ALA D 1 221 ? 68.146 95.951 98.396 1.00 23.54 189 ALA D N 1
ATOM 10291 C CA . ALA D 1 221 ? 68.568 95.491 97.079 1.00 22.31 189 ALA D CA 1
ATOM 10292 C C . ALA D 1 221 ? 69.481 94.274 97.149 1.00 21.82 189 ALA D C 1
ATOM 10293 O O . ALA D 1 221 ? 69.789 93.690 96.104 1.00 24.50 189 ALA D O 1
ATOM 10295 N N . SER D 1 222 ? 69.924 93.881 98.345 1.00 20.49 190 SER D N 1
ATOM 10296 C CA . SER D 1 222 ? 70.806 92.729 98.483 1.00 20.64 190 SER D CA 1
ATOM 10297 C C . SER D 1 222 ? 70.134 91.422 98.076 1.00 18.99 190 SER D C 1
ATOM 10298 O O . SER D 1 222 ? 70.820 90.511 97.602 1.00 18.78 190 SER D O 1
ATOM 10301 N N . ARG D 1 223 ? 68.815 91.309 98.239 1.00 19.39 191 ARG D N 1
ATOM 10302 C CA . ARG D 1 223 ? 68.105 90.059 97.993 1.00 21.14 191 ARG D CA 1
ATOM 10303 C C . ARG D 1 223 ? 67.428 90.028 96.625 1.00 20.54 191 ARG D C 1
ATOM 10304 O O . ARG D 1 223 ? 66.583 89.163 96.376 1.00 22.25 191 ARG D O 1
ATOM 10312 N N . GLY D 1 224 ? 67.784 90.952 95.734 1.00 17.72 192 GLY D N 1
ATOM 10313 C CA . GLY D 1 224 ? 67.227 90.971 94.395 1.00 15.35 192 GLY D CA 1
ATOM 10314 C C . GLY D 1 224 ? 68.235 90.543 93.348 1.00 12.64 192 GLY D C 1
ATOM 10315 O O . GLY D 1 224 ? 68.319 91.145 92.274 1.00 13.47 192 GLY D O 1
ATOM 10316 N N . ILE D 1 225 ? 69.004 89.500 93.650 1.00 11.49 193 ILE D N 1
ATOM 10317 C CA . ILE D 1 225 ? 70.129 89.084 92.822 1.00 10.84 193 ILE D CA 1
ATOM 10318 C C . ILE D 1 225 ? 70.194 87.563 92.809 1.00 9.53 193 ILE D C 1
ATOM 10319 O O . ILE D 1 225 ? 69.931 86.911 93.825 1.00 9.46 193 ILE D O 1
ATOM 10324 N N . THR D 1 226 ? 70.541 86.997 91.652 1.00 8.87 194 THR D N 1
ATOM 10325 C CA . THR D 1 226 ? 70.671 85.557 91.489 1.00 7.47 194 THR D CA 1
ATOM 10326 C C . THR D 1 226 ? 71.869 85.245 90.605 1.00 5.76 194 THR D C 1
ATOM 10327 O O . THR D 1 226 ? 72.210 86.019 89.705 1.00 5.99 194 THR D O 1
ATOM 10331 N N . ALA D 1 227 ? 72.494 84.100 90.858 1.00 3.17 195 ALA D N 1
ATOM 10332 C CA . ALA D 1 227 ? 73.629 83.645 90.072 1.00 3.19 195 ALA D CA 1
ATOM 10333 C C . ALA D 1 227 ? 73.179 82.654 89.001 1.00 5.49 195 ALA D C 1
ATOM 10334 O O . ALA D 1 227 ? 72.233 81.885 89.184 1.00 6.44 195 ALA D O 1
ATOM 10336 N N . PHE D 1 228 ? 73.880 82.686 87.870 1.00 6.76 196 PHE D N 1
ATOM 10337 C CA . PHE D 1 228 ? 73.563 81.840 86.730 1.00 7.76 196 PHE D CA 1
ATOM 10338 C C . PHE D 1 228 ? 74.860 81.305 86.139 1.00 7.65 196 PHE D C 1
ATOM 10339 O O . PHE D 1 228 ? 75.930 81.900 86.291 1.00 9.85 196 PHE D O 1
ATOM 10347 N N . ILE D 1 229 ? 74.749 80.169 85.455 1.00 8.97 197 ILE D N 1
ATOM 10348 C CA . ILE D 1 229 ? 75.882 79.507 84.814 1.00 7.73 197 ILE D CA 1
ATOM 10349 C C . ILE D 1 229 ? 75.711 79.697 83.313 1.00 9.21 197 ILE D C 1
ATOM 10350 O O . ILE D 1 229 ? 74.965 78.952 82.664 1.00 8.63 197 ILE D O 1
ATOM 10355 N N . VAL D 1 230 ? 76.397 80.688 82.753 1.00 8.16 198 VAL D N 1
ATOM 10356 C CA . VAL D 1 230 ? 76.344 80.939 81.318 1.00 9.35 198 VAL D CA 1
ATOM 10357 C C . VAL D 1 230 ? 77.403 80.090 80.628 1.00 9.71 198 VAL D C 1
ATOM 10358 O O . VAL D 1 230 ? 78.592 80.162 80.963 1.00 10.51 198 VAL D O 1
ATOM 10362 N N . GLU D 1 231 ? 76.971 79.276 79.671 1.00 12.20 199 GLU D N 1
ATOM 10363 C CA . GLU D 1 231 ? 77.868 78.463 78.865 1.00 11.43 199 GLU D CA 1
ATOM 10364 C C . GLU D 1 231 ? 78.134 79.153 77.533 1.00 11.94 199 GLU D C 1
ATOM 10365 O O . GLU D 1 231 ? 77.216 79.652 76.877 1.00 12.86 199 GLU D O 1
ATOM 10371 N N . LYS D 1 232 ? 79.404 79.177 77.138 1.00 14.71 200 LYS D N 1
ATOM 10372 C CA . LYS D 1 232 ? 79.792 79.824 75.894 1.00 14.87 200 LYS D CA 1
ATOM 10373 C C . LYS D 1 232 ? 79.108 79.146 74.714 1.00 16.41 200 LYS D C 1
ATOM 10374 O O . LYS D 1 232 ? 79.129 77.918 74.584 1.00 18.48 200 LYS D O 1
ATOM 10380 N N . GLY D 1 233 ? 78.500 79.958 73.852 1.00 17.66 201 GLY D N 1
ATOM 10381 C CA . GLY D 1 233 ? 77.720 79.484 72.730 1.00 21.00 201 GLY D CA 1
ATOM 10382 C C . GLY D 1 233 ? 76.235 79.746 72.863 1.00 21.68 201 GLY D C 1
ATOM 10383 O O . GLY D 1 233 ? 75.509 79.642 71.865 1.00 24.53 201 GLY D O 1
ATOM 10384 N N . MET D 1 234 ? 75.765 80.078 74.058 1.00 19.90 202 MET D N 1
ATOM 10385 C CA . MET D 1 234 ? 74.358 80.378 74.270 1.00 19.16 202 MET D CA 1
ATOM 10386 C C . MET D 1 234 ? 73.959 81.596 73.441 1.00 20.98 202 MET D C 1
ATOM 10387 O O . MET D 1 234 ? 74.631 82.635 73.525 1.00 24.56 202 MET D O 1
ATOM 10392 N N . PRO D 1 235 ? 72.899 81.522 72.638 1.00 19.59 203 PRO D N 1
ATOM 10393 C CA . PRO D 1 235 ? 72.500 82.691 71.844 1.00 18.47 203 PRO D CA 1
ATOM 10394 C C . PRO D 1 235 ? 72.219 83.901 72.723 1.00 17.00 203 PRO D C 1
ATOM 10395 O O . PRO D 1 235 ? 71.522 83.808 73.737 1.00 17.15 203 PRO D O 1
ATOM 10399 N N . GLY D 1 236 ? 72.772 85.048 72.326 1.00 17.27 204 GLY D N 1
ATOM 10400 C CA . GLY D 1 236 ? 72.578 86.303 73.011 1.00 16.61 204 GLY D CA 1
ATOM 10401 C C . GLY D 1 236 ? 73.784 86.773 73.802 1.00 15.60 204 GLY D C 1
ATOM 10402 O O . GLY D 1 236 ? 74.053 87.979 73.846 1.00 15.27 204 GLY D O 1
ATOM 10403 N N . PHE D 1 237 ? 74.515 85.851 74.425 1.00 15.13 205 PHE D N 1
ATOM 10404 C CA . PHE D 1 237 ? 75.695 86.201 75.209 1.00 15.19 205 PHE D CA 1
ATOM 10405 C C . PHE D 1 237 ? 76.858 86.459 74.258 1.00 16.56 205 PHE D C 1
ATOM 10406 O O . PHE D 1 237 ? 77.194 85.606 73.430 1.00 17.22 205 PHE D O 1
ATOM 10414 N N . SER D 1 238 ? 77.474 87.634 74.376 1.00 16.48 206 SER D N 1
ATOM 10415 C CA . SER D 1 238 ? 78.614 88.017 73.555 1.00 15.96 206 SER D CA 1
ATOM 10416 C C . SER D 1 238 ? 79.705 88.594 74.444 1.00 16.29 206 SER D C 1
ATOM 10417 O O . SER D 1 238 ? 79.415 89.192 75.487 1.00 15.84 206 SER D O 1
ATOM 10420 N N . THR D 1 239 ? 80.955 88.383 74.049 1.00 14.71 207 THR D N 1
ATOM 10421 C CA . THR D 1 239 ? 82.094 88.967 74.738 1.00 14.63 207 THR D CA 1
ATOM 10422 C C . THR D 1 239 ? 82.634 90.152 73.946 1.00 15.61 207 THR D C 1
ATOM 10423 O O . THR D 1 239 ? 82.746 90.105 72.718 1.00 15.63 207 THR D O 1
ATOM 10427 N N . SER D 1 240 ? 82.973 91.220 74.666 1.00 15.81 208 SER D N 1
ATOM 10428 C CA . SER D 1 240 ? 83.525 92.411 74.033 1.00 14.51 208 SER D CA 1
ATOM 10429 C C . SER D 1 240 ? 84.988 92.185 73.679 1.00 13.94 208 SER D C 1
ATOM 10430 O O . SER D 1 240 ? 85.500 91.070 73.820 1.00 12.45 208 SER D O 1
ATOM 10433 N N . LYS D 1 241 ? 85.669 93.230 73.221 1.00 14.08 209 LYS D N 1
ATOM 10434 C CA . LYS D 1 241 ? 87.070 93.139 72.841 1.00 16.87 209 LYS D CA 1
ATOM 10435 C C . LYS D 1 241 ? 87.947 93.181 74.084 1.00 15.36 209 LYS D C 1
ATOM 10436 O O . LYS D 1 241 ? 87.573 93.772 75.102 1.00 13.18 209 LYS D O 1
ATOM 10442 N N . LYS D 1 242 ? 89.114 92.546 73.994 1.00 14.19 210 LYS D N 1
ATOM 10443 C CA . LYS D 1 242 ? 90.022 92.478 75.130 1.00 12.59 210 LYS D CA 1
ATOM 10444 C C . LYS D 1 242 ? 90.387 93.876 75.611 1.00 12.13 210 LYS D C 1
ATOM 10445 O O . LYS D 1 242 ? 90.403 94.840 74.840 1.00 11.10 210 LYS D O 1
ATOM 10451 N N . LEU D 1 243 ? 90.683 93.980 76.903 1.00 13.49 211 LEU D N 1
ATOM 10452 C CA . LEU D 1 243 ? 91.103 95.242 77.488 1.00 11.58 211 LEU D CA 1
ATOM 10453 C C . LEU D 1 243 ? 92.612 95.410 77.367 1.00 11.18 211 LEU D C 1
ATOM 10454 O O . LEU D 1 243 ? 93.370 94.435 77.356 1.00 11.23 211 LEU D O 1
ATOM 10459 N N . ASP D 1 244 ? 93.044 96.664 77.274 1.00 11.53 212 ASP D N 1
ATOM 10460 C CA . ASP D 1 244 ? 94.460 97.020 77.241 1.00 12.57 212 ASP D CA 1
ATOM 10461 C C . ASP D 1 244 ? 94.810 97.572 78.619 1.00 12.71 212 ASP D C 1
ATOM 10462 O O . ASP D 1 244 ? 94.604 98.758 78.894 1.00 13.75 212 ASP D O 1
ATOM 10467 N N . LYS D 1 245 ? 95.337 96.708 79.480 1.00 12.09 213 LYS D N 1
ATOM 10468 C CA . LYS D 1 245 ? 95.577 97.032 80.877 1.00 10.63 213 LYS D CA 1
ATOM 10469 C C . LYS D 1 245 ? 97.038 97.395 81.103 1.00 11.72 213 LYS D C 1
ATOM 10470 O O . LYS D 1 245 ? 97.924 97.039 80.321 1.00 12.63 213 LYS D O 1
ATOM 10476 N N . LEU D 1 246 ? 97.277 98.120 82.200 1.00 10.15 214 LEU D N 1
ATOM 10477 C CA . LEU D 1 246 ? 98.644 98.462 82.577 1.00 7.44 214 LEU D CA 1
ATOM 10478 C C . LEU D 1 246 ? 99.461 97.216 82.884 1.00 6.49 214 LEU D C 1
ATOM 10479 O O . LEU D 1 246 ? 100.612 97.105 82.448 1.00 5.46 214 LEU D O 1
ATOM 10484 N N . GLY D 1 247 ? 98.884 96.269 83.619 1.00 4.99 215 GLY D N 1
ATOM 10485 C CA . GLY D 1 247 ? 99.566 95.034 83.949 1.00 7.57 215 GLY D CA 1
ATOM 10486 C C . GLY D 1 247 ? 98.676 93.828 83.745 1.00 9.45 215 GLY D C 1
ATOM 10487 O O . GLY D 1 247 ? 97.571 93.950 83.206 1.00 11.70 215 GLY D O 1
ATOM 10488 N N . MET D 1 248 ? 99.142 92.655 84.169 1.00 8.17 216 MET D N 1
ATOM 10489 C CA . MET D 1 248 ? 98.422 91.400 83.977 1.00 7.25 216 MET D CA 1
ATOM 10490 C C . MET D 1 248 ? 98.129 91.131 82.505 1.00 8.27 216 MET D C 1
ATOM 10491 O O . MET D 1 248 ? 97.191 90.397 82.180 1.00 9.71 216 MET D O 1
ATOM 10496 N N . ARG D 1 249 ? 98.917 91.718 81.607 1.00 8.63 217 ARG D N 1
ATOM 10497 C CA . ARG D 1 249 ? 98.717 91.507 80.180 1.00 9.58 217 ARG D CA 1
ATOM 10498 C C . ARG D 1 249 ? 98.894 90.032 79.845 1.00 10.18 217 ARG D C 1
ATOM 10499 O O . ARG D 1 249 ? 99.944 89.444 80.121 1.00 11.02 217 ARG D O 1
ATOM 10507 N N . GLY D 1 250 ? 97.863 89.440 79.250 1.00 9.90 218 GLY D N 1
ATOM 10508 C CA . GLY D 1 250 ? 97.800 88.012 79.002 1.00 9.84 218 GLY D CA 1
ATOM 10509 C C . GLY D 1 250 ? 96.612 87.332 79.647 1.00 10.16 218 GLY D C 1
ATOM 10510 O O . GLY D 1 250 ? 96.138 86.310 79.129 1.00 10.83 218 GLY D O 1
ATOM 10511 N N . SER D 1 251 ? 96.115 87.864 80.763 1.00 8.11 219 SER D N 1
ATOM 10512 C CA . SER D 1 251 ? 94.889 87.386 81.396 1.00 8.38 219 SER D CA 1
ATOM 10513 C C . SER D 1 251 ? 93.736 88.130 80.733 1.00 8.43 219 SER D C 1
ATOM 10514 O O . SER D 1 251 ? 93.383 89.241 81.136 1.00 9.86 219 SER D O 1
ATOM 10517 N N . ASN D 1 252 ? 93.157 87.515 79.705 1.00 7.27 220 ASN D N 1
ATOM 10518 C CA . ASN D 1 252 ? 92.169 88.199 78.884 1.00 3.74 220 ASN D CA 1
ATOM 10519 C C . ASN D 1 252 ? 90.980 88.643 79.728 1.00 3.14 220 ASN D C 1
ATOM 10520 O O . ASN D 1 252 ? 90.382 87.844 80.455 1.00 2.00 220 ASN D O 1
ATOM 10525 N N . THR D 1 253 ? 90.644 89.927 79.627 1.00 2.52 221 THR D N 1
ATOM 10526 C CA . THR D 1 253 ? 89.501 90.505 80.320 1.00 4.14 221 THR D CA 1
ATOM 10527 C C . THR D 1 253 ? 88.647 91.231 79.293 1.00 3.72 221 THR D C 1
ATOM 10528 O O . THR D 1 253 ? 89.179 91.796 78.334 1.00 2.81 221 THR D O 1
ATOM 10532 N N . CYS D 1 254 ? 87.331 91.216 79.491 1.00 2.60 222 CYS D N 1
ATOM 10533 C CA . CYS D 1 254 ? 86.408 91.766 78.509 1.00 4.36 222 CYS D CA 1
ATOM 10534 C C . CYS D 1 254 ? 85.095 92.116 79.195 1.00 5.52 222 CYS D C 1
ATOM 10535 O O . CYS D 1 254 ? 84.941 91.966 80.410 1.00 6.13 222 CYS D O 1
ATOM 10538 N N . GLU D 1 255 ? 84.145 92.591 78.395 1.00 9.03 223 GLU D N 1
ATOM 10539 C CA . GLU D 1 255 ? 82.804 92.900 78.863 1.00 7.71 223 GLU D CA 1
ATOM 10540 C C . GLU D 1 255 ? 81.825 91.827 78.398 1.00 7.65 223 GLU D C 1
ATOM 10541 O O . GLU D 1 255 ? 81.977 91.241 77.322 1.00 7.20 223 GLU D O 1
ATOM 10547 N N . LEU D 1 256 ? 80.815 91.576 79.226 1.00 8.32 224 LEU D N 1
ATOM 10548 C CA . LEU D 1 256 ? 79.817 90.531 78.999 1.00 6.75 224 LEU D CA 1
ATOM 10549 C C . LEU D 1 256 ? 78.520 91.212 78.573 1.00 7.72 224 LEU D C 1
ATOM 10550 O O . LEU D 1 256 ? 77.898 91.907 79.378 1.00 5.51 224 LEU D O 1
ATOM 10555 N N . ILE D 1 257 ? 78.108 91.028 77.321 1.00 10.16 225 ILE D N 1
ATOM 10556 C CA . ILE D 1 257 ? 76.900 91.662 76.800 1.00 9.25 225 ILE D CA 1
ATOM 10557 C C . ILE D 1 257 ? 75.832 90.585 76.645 1.00 10.96 225 ILE D C 1
ATOM 10558 O O . ILE D 1 257 ? 76.000 89.639 75.871 1.00 14.28 225 ILE D O 1
ATOM 10563 N N . PHE D 1 258 ? 74.729 90.725 77.380 1.00 11.26 226 PHE D N 1
ATOM 10564 C CA . PHE D 1 258 ? 73.581 89.833 77.258 1.00 10.49 226 PHE D CA 1
ATOM 10565 C C . PHE D 1 258 ? 72.439 90.628 76.638 1.00 14.57 226 PHE D C 1
ATOM 10566 O O . PHE D 1 258 ? 71.966 91.607 77.224 1.00 13.00 226 PHE D O 1
ATOM 10574 N N . GLU D 1 259 ? 72.007 90.215 75.449 1.00 15.48 227 GLU D N 1
ATOM 10575 C CA . GLU D 1 259 ? 70.893 90.842 74.745 1.00 16.84 227 GLU D CA 1
ATOM 10576 C C . GLU D 1 259 ? 69.828 89.779 74.517 1.00 17.07 227 GLU D C 1
ATOM 10577 O O . GLU D 1 259 ? 69.864 89.062 73.511 1.00 15.42 227 GLU D O 1
ATOM 10583 N N . ASP D 1 260 ? 68.883 89.679 75.452 1.00 16.16 228 ASP D N 1
ATOM 10584 C CA . ASP D 1 260 ? 67.835 88.662 75.423 1.00 17.48 228 ASP D CA 1
ATOM 10585 C C . ASP D 1 260 ? 68.454 87.261 75.387 1.00 18.04 228 ASP D C 1
ATOM 10586 O O . ASP D 1 260 ? 68.254 86.475 74.458 1.00 19.85 228 ASP D O 1
ATOM 10591 N N . CYS D 1 261 ? 69.221 86.971 76.436 1.00 17.55 229 CYS D N 1
ATOM 10592 C CA . CYS D 1 261 ? 69.931 85.704 76.560 1.00 15.75 229 CYS D CA 1
ATOM 10593 C C . CYS D 1 261 ? 69.106 84.750 77.410 1.00 18.20 229 CYS D C 1
ATOM 10594 O O . CYS D 1 261 ? 68.807 85.051 78.569 1.00 19.47 229 CYS D O 1
ATOM 10597 N N . LYS D 1 262 ? 68.740 83.606 76.839 1.00 18.88 230 LYS D N 1
ATOM 10598 C CA . LYS D 1 262 ? 67.899 82.629 77.519 1.00 17.01 230 LYS D CA 1
ATOM 10599 C C . LYS D 1 262 ? 68.780 81.637 78.268 1.00 15.29 230 LYS D C 1
ATOM 10600 O O . LYS D 1 262 ? 69.695 81.046 77.684 1.00 12.67 230 LYS D O 1
ATOM 10606 N N . ILE D 1 263 ? 68.501 81.461 79.555 1.00 13.74 231 ILE D N 1
ATOM 10607 C CA . ILE D 1 263 ? 69.242 80.559 80.426 1.00 11.88 231 ILE D CA 1
ATOM 10608 C C . ILE D 1 263 ? 68.237 79.607 81.066 1.00 11.35 231 ILE D C 1
ATOM 10609 O O . ILE D 1 263 ? 67.255 80.059 81.662 1.00 10.10 231 ILE D O 1
ATOM 10614 N N . PRO D 1 264 ? 68.421 78.289 80.969 1.00 11.30 232 PRO D N 1
ATOM 10615 C CA . PRO D 1 264 ? 67.496 77.372 81.644 1.00 13.05 232 PRO D CA 1
ATOM 10616 C C . PRO D 1 264 ? 67.473 77.616 83.147 1.00 12.93 232 PRO D C 1
ATOM 10617 O O . PRO D 1 264 ? 68.460 78.051 83.743 1.00 11.33 232 PRO D O 1
ATOM 10621 N N . ALA D 1 265 ? 66.325 77.328 83.758 1.00 13.62 233 ALA D N 1
ATOM 10622 C CA . ALA D 1 265 ? 66.164 77.483 85.198 1.00 13.50 233 ALA D CA 1
ATOM 10623 C C . ALA D 1 265 ? 67.022 76.510 85.996 1.00 14.05 233 ALA D C 1
ATOM 10624 O O . ALA D 1 265 ? 67.208 76.720 87.200 1.00 14.84 233 ALA D O 1
ATOM 10626 N N . ALA D 1 266 ? 67.547 75.460 85.363 1.00 13.29 234 ALA D N 1
ATOM 10627 C CA . ALA D 1 266 ? 68.410 74.515 86.059 1.00 11.81 234 ALA D CA 1
ATOM 10628 C C . ALA D 1 266 ? 69.828 75.039 86.236 1.00 12.14 234 ALA D C 1
ATOM 10629 O O . ALA D 1 266 ? 70.594 74.462 87.015 1.00 13.87 234 ALA D O 1
ATOM 10631 N N . ASN D 1 267 ? 70.192 76.112 85.536 1.00 12.24 235 ASN D N 1
ATOM 10632 C CA . ASN D 1 267 ? 71.516 76.708 85.641 1.00 12.78 235 ASN D CA 1
ATOM 10633 C C . ASN D 1 267 ? 71.610 77.730 86.768 1.00 12.75 235 ASN D C 1
ATOM 10634 O O . ASN D 1 267 ? 72.597 78.467 86.842 1.00 13.67 235 ASN D O 1
ATOM 10639 N N . ILE D 1 268 ? 70.610 77.792 87.641 1.00 11.23 236 ILE D N 1
ATOM 10640 C CA . ILE D 1 268 ? 70.616 78.742 88.747 1.00 10.51 236 ILE D CA 1
ATOM 10641 C C . ILE D 1 268 ? 71.603 78.273 89.806 1.00 11.86 236 ILE D C 1
ATOM 10642 O O . ILE D 1 268 ? 71.565 77.119 90.249 1.00 11.32 236 ILE D O 1
ATOM 10647 N N . LEU D 1 269 ? 72.494 79.173 90.216 1.00 10.97 237 LEU D N 1
ATOM 10648 C CA . LEU D 1 269 ? 73.452 78.891 91.278 1.00 8.60 237 LEU D CA 1
ATOM 10649 C C . LEU D 1 269 ? 72.821 79.257 92.615 1.00 7.15 237 LEU D C 1
ATOM 10650 O O . LEU D 1 269 ? 72.548 80.434 92.878 1.00 6.51 237 LEU D O 1
ATOM 10655 N N . GLY D 1 270 ? 72.591 78.253 93.456 1.00 7.20 238 GLY D N 1
ATOM 10656 C CA . GLY D 1 270 ? 71.934 78.473 94.728 1.00 10.69 238 GLY D CA 1
ATOM 10657 C C . GLY D 1 270 ? 70.426 78.494 94.595 1.00 10.45 238 GLY D C 1
ATOM 10658 O O . GLY D 1 270 ? 69.811 77.470 94.282 1.00 12.57 238 GLY D O 1
ATOM 10659 N N . HIS D 1 271 ? 69.818 79.654 94.833 1.00 9.56 239 HIS D N 1
ATOM 10660 C CA . HIS D 1 271 ? 68.379 79.821 94.712 1.00 10.45 239 HIS D CA 1
ATOM 10661 C C . HIS D 1 271 ? 68.072 81.206 94.160 1.00 12.26 239 HIS D C 1
ATOM 10662 O O . HIS D 1 271 ? 68.948 82.070 94.063 1.00 13.88 239 HIS D O 1
ATOM 10669 N N . GLU D 1 272 ? 66.808 81.407 93.798 1.00 13.67 240 GLU D N 1
ATOM 10670 C CA . GLU D 1 272 ? 66.393 82.662 93.188 1.00 14.27 240 GLU D CA 1
ATOM 10671 C C . GLU D 1 272 ? 66.346 83.779 94.223 1.00 13.35 240 GLU D C 1
ATOM 10672 O O . GLU D 1 272 ? 65.937 83.572 95.369 1.00 11.49 240 GLU D O 1
ATOM 10678 N N . ASN D 1 273 ? 66.773 84.971 93.808 1.00 13.53 241 ASN D N 1
ATOM 10679 C CA . ASN D 1 273 ? 66.703 86.172 94.640 1.00 13.18 241 ASN D CA 1
ATOM 10680 C C . ASN D 1 273 ? 67.526 86.010 95.917 1.00 13.85 241 ASN D C 1
ATOM 10681 O O . ASN D 1 273 ? 67.248 86.627 96.947 1.00 12.89 241 ASN D O 1
ATOM 10686 N N . LYS D 1 274 ? 68.553 85.165 95.845 1.00 13.08 242 LYS D N 1
ATOM 10687 C CA . LYS D 1 274 ? 69.473 84.991 96.962 1.00 13.42 242 LYS D CA 1
ATOM 10688 C C . LYS D 1 274 ? 70.906 84.915 96.451 1.00 12.51 242 LYS D C 1
ATOM 10689 O O . LYS D 1 274 ? 71.698 84.083 96.906 1.00 13.10 242 LYS D O 1
ATOM 10695 N N . GLY D 1 275 ? 71.247 85.787 95.503 1.00 10.96 243 GLY D N 1
ATOM 10696 C CA . GLY D 1 275 ? 72.585 85.835 94.952 1.00 14.78 243 GLY D CA 1
ATOM 10697 C C . GLY D 1 275 ? 73.617 86.495 95.832 1.00 16.77 243 GLY D C 1
ATOM 10698 O O . GLY D 1 275 ? 74.811 86.218 95.687 1.00 18.82 243 GLY D O 1
ATOM 10699 N N . VAL D 1 276 ? 73.192 87.367 96.750 1.00 17.00 244 VAL D N 1
ATOM 10700 C CA . VAL D 1 276 ? 74.139 87.976 97.678 1.00 17.21 244 VAL D CA 1
ATOM 10701 C C . VAL D 1 276 ? 74.745 86.914 98.581 1.00 17.08 244 VAL D C 1
ATOM 10702 O O . VAL D 1 276 ? 75.897 87.038 99.015 1.00 17.63 244 VAL D O 1
ATOM 10706 N N . TYR D 1 277 ? 73.990 85.854 98.877 1.00 16.22 245 TYR D N 1
ATOM 10707 C CA . TYR D 1 277 ? 74.521 84.756 99.675 1.00 15.88 245 TYR D CA 1
ATOM 10708 C C . TYR D 1 277 ? 75.702 84.083 98.990 1.00 17.39 245 TYR D C 1
ATOM 10709 O O . TYR D 1 277 ? 76.720 83.817 99.637 1.00 19.38 245 TYR D O 1
ATOM 10718 N N . VAL D 1 278 ? 75.589 83.814 97.689 1.00 14.40 246 VAL D N 1
ATOM 10719 C CA . VAL D 1 278 ? 76.698 83.231 96.941 1.00 11.40 246 VAL D CA 1
ATOM 10720 C C . VAL D 1 278 ? 77.889 84.182 96.932 1.00 9.13 246 VAL D C 1
ATOM 10721 O O . VAL D 1 278 ? 79.039 83.774 97.146 1.00 8.56 246 VAL D O 1
ATOM 10725 N N . LEU D 1 279 ? 77.631 85.465 96.669 1.00 8.37 247 LEU D N 1
ATOM 10726 C CA . LEU D 1 279 ? 78.713 86.440 96.590 1.00 7.24 247 LEU D CA 1
ATOM 10727 C C . LEU D 1 279 ? 79.453 86.570 97.912 1.00 8.70 247 LEU D C 1
ATOM 10728 O O . LEU D 1 279 ? 80.677 86.748 97.923 1.00 6.43 247 LEU D O 1
ATOM 10733 N N . MET D 1 280 ? 78.739 86.487 99.032 1.00 9.08 248 MET D N 1
ATOM 10734 C CA . MET D 1 280 ? 79.376 86.610 100.338 1.00 8.07 248 MET D CA 1
ATOM 10735 C C . MET D 1 280 ? 80.028 85.304 100.777 1.00 8.80 248 MET D C 1
ATOM 10736 O O . MET D 1 280 ? 80.998 85.328 101.542 1.00 10.65 248 MET D O 1
ATOM 10741 N N . SER D 1 281 ? 79.507 84.162 100.325 1.00 8.88 249 SER D N 1
ATOM 10742 C CA . SER D 1 281 ? 80.170 82.891 100.598 1.00 8.65 249 SER D CA 1
ATOM 10743 C C . SER D 1 281 ? 81.493 82.801 99.847 1.00 9.01 249 SER D C 1
ATOM 10744 O O . SER D 1 281 ? 82.480 82.265 100.362 1.00 11.20 249 SER D O 1
ATOM 10747 N N . GLY D 1 282 ? 81.534 83.334 98.628 1.00 8.83 250 GLY D N 1
ATOM 10748 C CA . GLY D 1 282 ? 82.765 83.357 97.860 1.00 11.43 250 GLY D CA 1
ATOM 10749 C C . GLY D 1 282 ? 83.563 84.630 98.056 1.00 12.00 250 GLY D C 1
ATOM 10750 O O . GLY D 1 282 ? 84.047 85.221 97.086 1.00 11.87 250 GLY D O 1
ATOM 10751 N N . LEU D 1 283 ? 83.710 85.063 99.309 1.00 11.70 251 LEU D N 1
ATOM 10752 C CA . LEU D 1 283 ? 84.409 86.302 99.633 1.00 13.59 251 LEU D CA 1
ATOM 10753 C C . LEU D 1 283 ? 85.640 86.078 100.497 1.00 14.27 251 LEU D C 1
ATOM 10754 O O . LEU D 1 283 ? 86.735 86.519 100.130 1.00 14.77 251 LEU D O 1
ATOM 10759 N N . ASP D 1 284 ? 85.502 85.395 101.636 1.00 11.02 252 ASP D N 1
ATOM 10760 C CA . ASP D 1 284 ? 86.655 85.194 102.510 1.00 8.69 252 ASP D CA 1
ATOM 10761 C C . ASP D 1 284 ? 87.679 84.257 101.881 1.00 8.97 252 ASP D C 1
ATOM 10762 O O . ASP D 1 284 ? 88.863 84.607 101.785 1.00 10.29 252 ASP D O 1
ATOM 10767 N N . LEU D 1 285 ? 87.249 83.071 101.449 1.00 7.50 253 LEU D N 1
ATOM 10768 C CA . LEU D 1 285 ? 88.118 82.120 100.772 1.00 4.81 253 LEU D CA 1
ATOM 10769 C C . LEU D 1 285 ? 88.458 82.566 99.355 1.00 3.94 253 LEU D C 1
ATOM 10770 O O . LEU D 1 285 ? 89.238 81.897 98.669 1.00 2.00 253 LEU D O 1
ATOM 10775 N N . GLU D 1 286 ? 87.887 83.685 98.906 1.00 3.38 254 GLU D N 1
ATOM 10776 C CA . GLU D 1 286 ? 88.276 84.316 97.657 1.00 3.84 254 GLU D CA 1
ATOM 10777 C C . GLU D 1 286 ? 89.365 85.359 97.843 1.00 4.93 254 GLU D C 1
ATOM 10778 O O . GLU D 1 286 ? 90.242 85.475 96.979 1.00 3.37 254 GLU D O 1
ATOM 10784 N N . ARG D 1 287 ? 89.333 86.116 98.937 1.00 5.90 255 ARG D N 1
ATOM 10785 C CA . ARG D 1 287 ? 90.407 87.033 99.289 1.00 6.09 255 ARG D CA 1
ATOM 10786 C C . ARG D 1 287 ? 91.623 86.321 99.858 1.00 5.06 255 ARG D C 1
ATOM 10787 O O . ARG D 1 287 ? 92.739 86.838 99.746 1.00 3.11 255 ARG D O 1
ATOM 10795 N N . LEU D 1 288 ? 91.434 85.147 100.466 1.00 3.87 256 LEU D N 1
ATOM 10796 C CA . LEU D 1 288 ? 92.568 84.418 101.025 1.00 3.36 256 LEU D CA 1
ATOM 10797 C C . LEU D 1 288 ? 93.461 83.858 99.924 1.00 6.27 256 LEU D C 1
ATOM 10798 O O . LEU D 1 288 ? 94.666 84.134 99.888 1.00 9.42 256 LEU D O 1
ATOM 10803 N N . VAL D 1 289 ? 92.887 83.069 99.015 1.00 8.07 257 VAL D N 1
ATOM 10804 C CA . VAL D 1 289 ? 93.700 82.400 98.004 1.00 6.15 257 VAL D CA 1
ATOM 10805 C C . VAL D 1 289 ? 94.331 83.404 97.046 1.00 5.23 257 VAL D C 1
ATOM 10806 O O . VAL D 1 289 ? 95.393 83.133 96.474 1.00 3.25 257 VAL D O 1
ATOM 10810 N N . LEU D 1 290 ? 93.707 84.565 96.851 1.00 3.55 258 LEU D N 1
ATOM 10811 C CA . LEU D 1 290 ? 94.246 85.586 95.963 1.00 5.82 258 LEU D CA 1
ATOM 10812 C C . LEU D 1 290 ? 95.394 86.369 96.592 1.00 7.62 258 LEU D C 1
ATOM 10813 O O . LEU D 1 290 ? 95.872 87.338 95.988 1.00 7.57 258 LEU D O 1
ATOM 10818 N N . ALA D 1 291 ? 95.847 85.974 97.782 1.00 6.57 259 ALA D N 1
ATOM 10819 C CA . ALA D 1 291 ? 97.007 86.582 98.413 1.00 6.24 259 ALA D CA 1
ATOM 10820 C C . ALA D 1 291 ? 98.319 85.941 97.987 1.00 6.72 259 ALA D C 1
ATOM 10821 O O . ALA D 1 291 ? 99.380 86.529 98.223 1.00 8.75 259 ALA D O 1
ATOM 10823 N N . GLY D 1 292 ? 98.277 84.758 97.372 1.00 3.40 260 GLY D N 1
ATOM 10824 C CA . GLY D 1 292 ? 99.502 84.152 96.878 1.00 2.00 260 GLY D CA 1
ATOM 10825 C C . GLY D 1 292 ? 100.065 84.886 95.676 1.00 2.00 260 GLY D C 1
ATOM 10826 O O . GLY D 1 292 ? 101.271 84.843 95.420 1.00 3.64 260 GLY D O 1
ATOM 10827 N N . GLY D 1 293 ? 99.203 85.567 94.924 1.00 4.03 261 GLY D N 1
ATOM 10828 C CA . GLY D 1 293 ? 99.622 86.332 93.775 1.00 5.68 261 GLY D CA 1
ATOM 10829 C C . GLY D 1 293 ? 100.699 87.341 94.117 1.00 5.24 261 GLY D C 1
ATOM 10830 O O . GLY D 1 293 ? 101.808 87.305 93.574 1.00 6.23 261 GLY D O 1
ATOM 10831 N N . PRO D 1 294 ? 100.388 88.279 95.014 1.00 5.47 262 PRO D N 1
ATOM 10832 C CA . PRO D 1 294 ? 101.427 89.216 95.470 1.00 5.75 262 PRO D CA 1
ATOM 10833 C C . PRO D 1 294 ? 102.617 88.518 96.102 1.00 4.41 262 PRO D C 1
ATOM 10834 O O . PRO D 1 294 ? 103.755 88.973 95.934 1.00 3.79 262 PRO D O 1
ATOM 10838 N N . LEU D 1 295 ? 102.388 87.420 96.826 1.00 2.00 263 LEU D N 1
ATOM 10839 C CA . LEU D 1 295 ? 103.501 86.641 97.359 1.00 2.00 263 LEU D CA 1
ATOM 10840 C C . LEU D 1 295 ? 104.406 86.133 96.244 1.00 4.12 263 LEU D C 1
ATOM 10841 O O . LEU D 1 295 ? 105.633 86.263 96.333 1.00 4.87 263 LEU D O 1
ATOM 10846 N N . GLY D 1 296 ? 103.820 85.550 95.195 1.00 2.83 264 GLY D N 1
ATOM 10847 C CA . GLY D 1 296 ? 104.615 85.085 94.075 1.00 2.04 264 GLY D CA 1
ATOM 10848 C C . GLY D 1 296 ? 105.335 86.200 93.352 1.00 3.82 264 GLY D C 1
ATOM 10849 O O . GLY D 1 296 ? 106.482 86.027 92.933 1.00 7.09 264 GLY D O 1
ATOM 10850 N N . LEU D 1 297 ? 104.688 87.358 93.204 1.00 2.26 265 LEU D N 1
ATOM 10851 C CA . LEU D 1 297 ? 105.349 88.490 92.563 1.00 4.46 265 LEU D CA 1
ATOM 10852 C C . LEU D 1 297 ? 106.533 88.982 93.386 1.00 4.76 265 LEU D C 1
ATOM 10853 O O . LEU D 1 297 ? 107.590 89.293 92.824 1.00 6.55 265 LEU D O 1
ATOM 10858 N N . MET D 1 298 ? 106.378 89.058 94.709 1.00 6.26 266 MET D N 1
ATOM 10859 C CA . MET D 1 298 ? 107.494 89.440 95.566 1.00 4.74 266 MET D CA 1
ATOM 10860 C C . MET D 1 298 ? 108.630 88.429 95.474 1.00 4.71 266 MET D C 1
ATOM 10861 O O . MET D 1 298 ? 109.801 88.813 95.365 1.00 6.36 266 MET D O 1
ATOM 10866 N N . GLN D 1 299 ? 108.302 87.135 95.520 1.00 4.13 267 GLN D N 1
ATOM 10867 C CA . GLN D 1 299 ? 109.330 86.109 95.385 1.00 4.44 267 GLN D CA 1
ATOM 10868 C C . GLN D 1 299 ? 110.049 86.226 94.047 1.00 6.04 267 GLN D C 1
ATOM 10869 O O . GLN D 1 299 ? 111.270 86.047 93.974 1.00 5.55 267 GLN D O 1
ATOM 10875 N N . ALA D 1 300 ? 109.311 86.534 92.979 1.00 7.52 268 ALA D N 1
ATOM 10876 C CA . ALA D 1 300 ? 109.931 86.673 91.667 1.00 8.03 268 ALA D CA 1
ATOM 10877 C C . ALA D 1 300 ? 110.866 87.874 91.625 1.00 10.39 268 ALA D C 1
ATOM 10878 O O . ALA D 1 300 ? 111.996 87.773 91.133 1.00 12.35 268 ALA D O 1
ATOM 10880 N N . VAL D 1 301 ? 110.413 89.023 92.133 1.00 9.61 269 VAL D N 1
ATOM 10881 C CA . VAL D 1 301 ? 111.273 90.205 92.142 1.00 8.13 269 VAL D CA 1
ATOM 10882 C C . VAL D 1 301 ? 112.525 89.940 92.967 1.00 9.01 269 VAL D C 1
ATOM 10883 O O . VAL D 1 301 ? 113.621 90.396 92.621 1.00 10.12 269 VAL D O 1
ATOM 10887 N N . LEU D 1 302 ? 112.387 89.198 94.068 1.00 8.65 270 LEU D N 1
ATOM 10888 C CA . LEU D 1 302 ? 113.549 88.843 94.874 1.00 10.34 270 LEU D CA 1
ATOM 10889 C C . LEU D 1 302 ? 114.504 87.915 94.136 1.00 10.78 270 LEU D C 1
ATOM 10890 O O . LEU D 1 302 ? 115.722 88.119 94.199 1.00 13.76 270 LEU D O 1
ATOM 10895 N N . ASP D 1 303 ? 113.979 86.904 93.441 1.00 11.15 271 ASP D N 1
ATOM 10896 C CA . ASP D 1 303 ? 114.808 85.969 92.692 1.00 8.50 271 ASP D CA 1
ATOM 10897 C C . ASP D 1 303 ? 115.565 86.633 91.551 1.00 6.99 271 ASP D C 1
ATOM 10898 O O . ASP D 1 303 ? 116.475 86.012 90.992 1.00 7.18 271 ASP D O 1
ATOM 10903 N N . HIS D 1 304 ? 115.209 87.862 91.188 1.00 6.40 272 HIS D N 1
ATOM 10904 C CA . HIS D 1 304 ? 115.944 88.633 90.197 1.00 10.34 272 HIS D CA 1
ATOM 10905 C C . HIS D 1 304 ? 116.805 89.726 90.807 1.00 11.01 272 HIS D C 1
ATOM 10906 O O . HIS D 1 304 ? 117.811 90.106 90.204 1.00 11.38 272 HIS D O 1
ATOM 10913 N N . THR D 1 305 ? 116.441 90.237 91.983 1.00 10.35 273 THR D N 1
ATOM 10914 C CA . THR D 1 305 ? 117.228 91.287 92.619 1.00 10.64 273 THR D CA 1
ATOM 10915 C C . THR D 1 305 ? 118.425 90.712 93.367 1.00 10.43 273 THR D C 1
ATOM 10916 O O . THR D 1 305 ? 119.539 91.238 93.264 1.00 9.15 273 THR D O 1
ATOM 10920 N N . ILE D 1 306 ? 118.219 89.633 94.127 1.00 9.67 274 ILE D N 1
ATOM 10921 C CA . ILE D 1 306 ? 119.310 89.080 94.932 1.00 9.16 274 ILE D CA 1
ATOM 10922 C C . ILE D 1 306 ? 120.454 88.578 94.059 1.00 9.82 274 ILE D C 1
ATOM 10923 O O . ILE D 1 306 ? 121.613 88.926 94.339 1.00 13.88 274 ILE D O 1
ATOM 10928 N N . PRO D 1 307 ? 120.222 87.780 93.013 1.00 10.94 275 PRO D N 1
ATOM 10929 C CA . PRO D 1 307 ? 121.350 87.350 92.171 1.00 11.06 275 PRO D CA 1
ATOM 10930 C C . PRO D 1 307 ? 121.952 88.476 91.352 1.00 8.96 275 PRO D C 1
ATOM 10931 O O . PRO D 1 307 ? 123.128 88.391 90.977 1.00 11.48 275 PRO D O 1
ATOM 10935 N N . TYR D 1 308 ? 121.186 89.528 91.061 1.00 7.69 276 TYR D N 1
ATOM 10936 C CA . TYR D 1 308 ? 121.681 90.641 90.263 1.00 7.04 276 TYR D CA 1
ATOM 10937 C C . TYR D 1 308 ? 122.524 91.621 91.066 1.00 8.37 276 TYR D C 1
ATOM 10938 O O . TYR D 1 308 ? 123.368 92.311 90.483 1.00 8.46 276 TYR D O 1
ATOM 10947 N N . LEU D 1 309 ? 122.323 91.697 92.379 1.00 7.47 277 LEU D N 1
ATOM 10948 C CA . LEU D 1 309 ? 123.076 92.609 93.229 1.00 7.03 277 LEU D CA 1
ATOM 10949 C C . LEU D 1 309 ? 124.424 92.043 93.655 1.00 5.56 277 LEU D C 1
ATOM 10950 O O . LEU D 1 309 ? 125.173 92.731 94.356 1.00 8.41 277 LEU D O 1
ATOM 10955 N N . HIS D 1 310 ? 124.750 90.815 93.250 1.00 5.56 278 HIS D N 1
ATOM 10956 C CA . HIS D 1 310 ? 126.046 90.210 93.534 1.00 5.37 278 HIS D CA 1
ATOM 10957 C C . HIS D 1 310 ? 126.796 89.907 92.242 1.00 6.73 278 HIS D C 1
ATOM 10958 O O . HIS D 1 310 ? 127.797 89.186 92.251 1.00 6.11 278 HIS D O 1
ATOM 10965 N N . VAL D 1 311 ? 126.319 90.453 91.124 1.00 10.06 279 VAL D N 1
ATOM 10966 C CA . VAL D 1 311 ? 126.981 90.310 89.833 1.00 11.41 279 VAL D CA 1
ATOM 10967 C C . VAL D 1 311 ? 127.329 91.701 89.323 1.00 10.08 279 VAL D C 1
ATOM 10968 O O . VAL D 1 311 ? 128.444 91.943 88.848 1.00 11.69 279 VAL D O 1
ATOM 10972 N N . ARG D 1 312 ? 126.374 92.623 89.418 1.00 10.37 280 ARG D N 1
ATOM 10973 C CA . ARG D 1 312 ? 126.622 94.005 89.040 1.00 9.76 280 ARG D CA 1
ATOM 10974 C C . ARG D 1 312 ? 127.701 94.611 89.932 1.00 12.42 280 ARG D C 1
ATOM 10975 O O . ARG D 1 312 ? 127.777 94.333 91.132 1.00 11.31 280 ARG D O 1
ATOM 10983 N N . GLU D 1 313 ? 128.541 95.449 89.329 1.00 14.67 281 GLU D N 1
ATOM 10984 C CA . GLU D 1 313 ? 129.642 96.095 90.027 1.00 14.77 281 GLU D CA 1
ATOM 10985 C C . GLU D 1 313 ? 129.502 97.605 89.910 1.00 14.88 281 GLU D C 1
ATOM 10986 O O . GLU D 1 313 ? 129.129 98.124 88.853 1.00 16.84 281 GLU D O 1
ATOM 10992 N N . ALA D 1 314 ? 129.802 98.303 91.002 1.00 15.30 282 ALA D N 1
ATOM 10993 C CA . ALA D 1 314 ? 129.745 99.756 91.030 1.00 15.74 282 ALA D CA 1
ATOM 10994 C C . ALA D 1 314 ? 130.753 100.265 92.049 1.00 14.72 282 ALA D C 1
ATOM 10995 O O . ALA D 1 314 ? 130.819 99.758 93.172 1.00 16.54 282 ALA D O 1
ATOM 10997 N N . PHE D 1 315 ? 131.534 101.267 91.647 1.00 12.30 283 PHE D N 1
ATOM 10998 C CA . PHE D 1 315 ? 132.550 101.849 92.515 1.00 10.34 283 PHE D CA 1
ATOM 10999 C C . PHE D 1 315 ? 133.559 100.798 92.965 1.00 10.22 283 PHE D C 1
ATOM 11000 O O . PHE D 1 315 ? 134.176 100.938 94.027 1.00 12.20 283 PHE D O 1
ATOM 11008 N N . GLY D 1 316 ? 133.734 99.744 92.167 1.00 10.33 284 GLY D N 1
ATOM 11009 C CA . GLY D 1 316 ? 134.741 98.740 92.420 1.00 9.72 284 GLY D CA 1
ATOM 11010 C C . GLY D 1 316 ? 134.282 97.552 93.239 1.00 11.96 284 GLY D C 1
ATOM 11011 O O . GLY D 1 316 ? 135.064 96.614 93.431 1.00 15.48 284 GLY D O 1
ATOM 11012 N N . GLN D 1 317 ? 133.044 97.559 93.731 1.00 10.15 285 GLN D N 1
ATOM 11013 C CA . GLN D 1 317 ? 132.538 96.474 94.558 1.00 8.27 285 GLN D CA 1
ATOM 11014 C C . GLN D 1 317 ? 131.130 96.108 94.111 1.00 7.07 285 GLN D C 1
ATOM 11015 O O . GLN D 1 317 ? 130.444 96.886 93.443 1.00 6.90 285 GLN D O 1
ATOM 11021 N N . LYS D 1 318 ? 130.708 94.904 94.491 1.00 6.75 286 LYS D N 1
ATOM 11022 C CA . LYS D 1 318 ? 129.352 94.461 94.200 1.00 7.09 286 LYS D CA 1
ATOM 11023 C C . LYS D 1 318 ? 128.346 95.382 94.878 1.00 5.63 286 LYS D C 1
ATOM 11024 O O . LYS D 1 318 ? 128.489 95.718 96.057 1.00 9.95 286 LYS D O 1
ATOM 11030 N N . ILE D 1 319 ? 127.321 95.793 94.125 1.00 3.79 287 ILE D N 1
ATOM 11031 C CA . ILE D 1 319 ? 126.307 96.682 94.678 1.00 3.90 287 ILE D CA 1
ATOM 11032 C C . ILE D 1 319 ? 125.566 96.032 95.836 1.00 4.92 287 ILE D C 1
ATOM 11033 O O . ILE D 1 319 ? 124.955 96.732 96.650 1.00 6.49 287 ILE D O 1
ATOM 11038 N N . GLY D 1 320 ? 125.602 94.705 95.934 1.00 5.63 288 GLY D N 1
ATOM 11039 C CA . GLY D 1 320 ? 124.994 94.006 97.045 1.00 8.97 288 GLY D CA 1
ATOM 11040 C C . GLY D 1 320 ? 125.714 94.154 98.364 1.00 10.83 288 GLY D C 1
ATOM 11041 O O . GLY D 1 320 ? 125.195 93.716 99.394 1.00 11.74 288 GLY D O 1
ATOM 11042 N N . HIS D 1 321 ? 126.900 94.761 98.366 1.00 12.92 289 HIS D N 1
ATOM 11043 C CA . HIS D 1 321 ? 127.672 94.974 99.581 1.00 11.70 289 HIS D CA 1
ATOM 11044 C C . HIS D 1 321 ? 127.506 96.377 100.150 1.00 12.59 289 HIS D C 1
ATOM 11045 O O . HIS D 1 321 ? 128.038 96.660 101.227 1.00 14.52 289 HIS D O 1
ATOM 11052 N N . PHE D 1 322 ? 126.787 97.257 99.460 1.00 11.12 290 PHE D N 1
ATOM 11053 C CA . PHE D 1 322 ? 126.516 98.592 99.967 1.00 9.51 290 PHE D CA 1
ATOM 11054 C C . PHE D 1 322 ? 125.429 98.533 101.032 1.00 9.79 290 PHE D C 1
ATOM 11055 O O . PHE D 1 322 ? 124.542 97.675 100.997 1.00 10.44 290 PHE D O 1
ATOM 11063 N N . GLN D 1 323 ? 125.506 99.462 101.987 1.00 10.07 291 GLN D N 1
ATOM 11064 C CA . GLN D 1 323 ? 124.591 99.423 103.123 1.00 9.46 291 GLN D CA 1
ATOM 11065 C C . GLN D 1 323 ? 123.159 99.736 102.709 1.00 8.42 291 GLN D C 1
ATOM 11066 O O . GLN D 1 323 ? 122.219 99.135 103.240 1.00 8.46 291 GLN D O 1
ATOM 11072 N N . LEU D 1 324 ? 122.966 100.662 101.766 1.00 8.81 292 LEU D N 1
ATOM 11073 C CA . LEU D 1 324 ? 121.613 100.983 101.323 1.00 9.49 292 LEU D CA 1
ATOM 11074 C C . LEU D 1 324 ? 120.969 99.810 100.595 1.00 11.57 292 LEU D C 1
ATOM 11075 O O . LEU D 1 324 ? 119.813 99.468 100.873 1.00 12.77 292 LEU D O 1
ATOM 11080 N N . MET D 1 325 ? 121.692 99.184 99.664 1.00 10.17 293 MET D N 1
ATOM 11081 C CA . MET D 1 325 ? 121.164 98.006 98.987 1.00 10.08 293 MET D CA 1
ATOM 11082 C C . MET D 1 325 ? 120.959 96.847 99.953 1.00 8.83 293 MET D C 1
ATOM 11083 O O . MET D 1 325 ? 119.987 96.096 99.816 1.00 11.44 293 MET D O 1
ATOM 11088 N N . GLN D 1 326 ? 121.854 96.689 100.931 1.00 6.68 294 GLN D N 1
ATOM 11089 C CA . GLN D 1 326 ? 121.669 95.649 101.936 1.00 4.79 294 GLN D CA 1
ATOM 11090 C C . GLN D 1 326 ? 120.395 95.874 102.738 1.00 3.87 294 GLN D C 1
ATOM 11091 O O . GLN D 1 326 ? 119.629 94.930 102.960 1.00 2.79 294 GLN D O 1
ATOM 11097 N N . GLY D 1 327 ? 120.151 97.112 103.179 1.00 3.08 295 GLY D N 1
ATOM 11098 C CA . GLY D 1 327 ? 118.909 97.427 103.861 1.00 6.75 295 GLY D CA 1
ATOM 11099 C C . GLY D 1 327 ? 117.674 97.243 103.009 1.00 9.06 295 GLY D C 1
ATOM 11100 O O . GLY D 1 327 ? 116.652 96.772 103.515 1.00 10.48 295 GLY D O 1
ATOM 11101 N N . LYS D 1 328 ? 117.746 97.604 101.726 1.00 9.71 296 LYS D N 1
ATOM 11102 C CA . LYS D 1 328 ? 116.633 97.346 100.819 1.00 7.45 296 LYS D CA 1
ATOM 11103 C C . LYS D 1 328 ? 116.331 95.858 100.707 1.00 7.99 296 LYS D C 1
ATOM 11104 O O . LYS D 1 328 ? 115.166 95.453 100.822 1.00 9.41 296 LYS D O 1
ATOM 11110 N N . MET D 1 329 ? 117.359 95.038 100.472 1.00 5.14 297 MET D N 1
ATOM 11111 C CA . MET D 1 329 ? 117.173 93.594 100.424 1.00 4.29 297 MET D CA 1
ATOM 11112 C C . MET D 1 329 ? 116.597 93.050 101.722 1.00 5.30 297 MET D C 1
ATOM 11113 O O . MET D 1 329 ? 115.690 92.212 101.679 1.00 7.65 297 MET D O 1
ATOM 11118 N N . ALA D 1 330 ? 117.102 93.503 102.869 1.00 7.37 298 ALA D N 1
ATOM 11119 C CA . ALA D 1 330 ? 116.580 93.068 104.157 1.00 5.88 298 ALA D CA 1
ATOM 11120 C C . ALA D 1 330 ? 115.115 93.431 104.342 1.00 4.44 298 ALA D C 1
ATOM 11121 O O . ALA D 1 330 ? 114.325 92.582 104.769 1.00 5.02 298 ALA D O 1
ATOM 11123 N N . ASP D 1 331 ? 114.737 94.674 104.037 1.00 4.77 299 ASP D N 1
ATOM 11124 C CA . ASP D 1 331 ? 113.339 95.073 104.150 1.00 7.30 299 ASP D CA 1
ATOM 11125 C C . ASP D 1 331 ? 112.448 94.249 103.232 1.00 10.85 299 ASP D C 1
ATOM 11126 O O . ASP D 1 331 ? 111.376 93.799 103.653 1.00 11.98 299 ASP D O 1
ATOM 11131 N N . MET D 1 332 ? 112.868 94.041 101.982 1.00 9.18 300 MET D N 1
ATOM 11132 C CA . MET D 1 332 ? 112.062 93.250 101.059 1.00 6.00 300 MET D CA 1
ATOM 11133 C C . MET D 1 332 ? 111.901 91.816 101.551 1.00 5.60 300 MET D C 1
ATOM 11134 O O . MET D 1 332 ? 110.791 91.270 101.529 1.00 6.78 300 MET D O 1
ATOM 11139 N N . TYR D 1 333 ? 112.994 91.196 102.001 1.00 6.43 301 TYR D N 1
ATOM 11140 C CA . TYR D 1 333 ? 112.924 89.822 102.485 1.00 3.77 301 TYR D CA 1
ATOM 11141 C C . TYR D 1 333 ? 112.027 89.719 103.711 1.00 5.28 301 TYR D C 1
ATOM 11142 O O . TYR D 1 333 ? 111.211 88.797 103.819 1.00 9.68 301 TYR D O 1
ATOM 11151 N N . THR D 1 334 ? 112.164 90.658 104.651 1.00 4.76 302 THR D N 1
ATOM 11152 C CA . THR D 1 334 ? 111.329 90.640 105.844 1.00 3.79 302 THR D CA 1
ATOM 11153 C C . THR D 1 334 ? 109.857 90.838 105.516 1.00 3.22 302 THR D C 1
ATOM 11154 O O . THR D 1 334 ? 109.011 90.142 106.086 1.00 3.90 302 THR D O 1
ATOM 11158 N N . ARG D 1 335 ? 109.530 91.766 104.614 1.00 2.00 303 ARG D N 1
ATOM 11159 C CA . ARG D 1 335 ? 108.140 91.949 104.216 1.00 2.08 303 ARG D CA 1
ATOM 11160 C C . ARG D 1 335 ? 107.584 90.693 103.557 1.00 2.11 303 ARG D C 1
ATOM 11161 O O . ARG D 1 335 ? 106.472 90.256 103.882 1.00 4.18 303 ARG D O 1
ATOM 11169 N N . LEU D 1 336 ? 108.341 90.103 102.627 1.00 2.57 304 LEU D N 1
ATOM 11170 C CA . LEU D 1 336 ? 107.882 88.884 101.970 1.00 3.43 304 LEU D CA 1
ATOM 11171 C C . LEU D 1 336 ? 107.649 87.772 102.983 1.00 5.11 304 LEU D C 1
ATOM 11172 O O . LEU D 1 336 ? 106.626 87.080 102.931 1.00 7.35 304 LEU D O 1
ATOM 11177 N N . MET D 1 337 ? 108.584 87.587 103.917 1.00 5.15 305 MET D N 1
ATOM 11178 C CA . MET D 1 337 ? 108.446 86.524 104.904 1.00 3.69 305 MET D CA 1
ATOM 11179 C C . MET D 1 337 ? 107.271 86.764 105.841 1.00 2.00 305 MET D C 1
ATOM 11180 O O . MET D 1 337 ? 106.537 85.822 106.154 1.00 2.00 305 MET D O 1
ATOM 11185 N N . ALA D 1 338 ? 107.074 88.004 106.296 1.00 2.00 306 ALA D N 1
ATOM 11186 C CA . ALA D 1 338 ? 105.933 88.296 107.155 1.00 3.92 306 ALA D CA 1
ATOM 11187 C C . ALA D 1 338 ? 104.617 88.052 106.433 1.00 4.51 306 ALA D C 1
ATOM 11188 O O . ALA D 1 338 ? 103.702 87.443 107.002 1.00 2.00 306 ALA D O 1
ATOM 11190 N N . CYS D 1 339 ? 104.499 88.514 105.185 1.00 5.48 307 CYS D N 1
ATOM 11191 C CA . CYS D 1 339 ? 103.287 88.258 104.417 1.00 6.75 307 CYS D CA 1
ATOM 11192 C C . CYS D 1 339 ? 103.061 86.768 104.202 1.00 5.90 307 CYS D C 1
ATOM 11193 O O . CYS D 1 339 ? 101.921 86.299 104.297 1.00 7.60 307 CYS D O 1
ATOM 11196 N N . ARG D 1 340 ? 104.126 86.014 103.916 1.00 4.90 308 ARG D N 1
ATOM 11197 C CA . ARG D 1 340 ? 103.984 84.575 103.734 1.00 4.27 308 ARG D CA 1
ATOM 11198 C C . ARG D 1 340 ? 103.503 83.905 105.013 1.00 6.09 308 ARG D C 1
ATOM 11199 O O . ARG D 1 340 ? 102.583 83.079 104.977 1.00 8.91 308 ARG D O 1
ATOM 11207 N N . GLN D 1 341 ? 104.116 84.239 106.152 1.00 7.70 309 GLN D N 1
ATOM 11208 C CA . GLN D 1 341 ? 103.679 83.656 107.415 1.00 7.33 309 GLN D CA 1
ATOM 11209 C C . GLN D 1 341 ? 102.219 83.986 107.690 1.00 4.36 309 GLN D C 1
ATOM 11210 O O . GLN D 1 341 ? 101.440 83.104 108.067 1.00 6.14 309 GLN D O 1
ATOM 11216 N N . TYR D 1 342 ? 101.829 85.249 107.503 1.00 4.95 310 TYR D N 1
ATOM 11217 C CA . TYR D 1 342 ? 100.444 85.636 107.750 1.00 5.43 310 TYR D CA 1
ATOM 11218 C C . TYR D 1 342 ? 99.484 84.850 106.863 1.00 7.52 310 TYR D C 1
ATOM 11219 O O . TYR D 1 342 ? 98.524 84.243 107.359 1.00 8.87 310 TYR D O 1
ATOM 11228 N N . VAL D 1 343 ? 99.726 84.853 105.550 1.00 8.07 311 VAL D N 1
ATOM 11229 C CA . VAL D 1 343 ? 98.822 84.180 104.625 1.00 7.01 311 VAL D CA 1
ATOM 11230 C C . VAL D 1 343 ? 98.744 82.691 104.929 1.00 7.79 311 VAL D C 1
ATOM 11231 O O . VAL D 1 343 ? 97.649 82.117 104.970 1.00 9.93 311 VAL D O 1
ATOM 11235 N N . TYR D 1 344 ? 99.884 82.038 105.155 1.00 5.84 312 TYR D N 1
ATOM 11236 C CA . TYR D 1 344 ? 99.897 80.603 105.393 1.00 5.23 312 TYR D CA 1
ATOM 11237 C C . TYR D 1 344 ? 99.280 80.216 106.728 1.00 7.16 312 TYR D C 1
ATOM 11238 O O . TYR D 1 344 ? 98.609 79.183 106.800 1.00 7.71 312 TYR D O 1
ATOM 11247 N N . ASN D 1 345 ? 99.461 81.020 107.777 1.00 9.02 313 ASN D N 1
ATOM 11248 C CA . ASN D 1 345 ? 98.778 80.746 109.034 1.00 11.65 313 ASN D CA 1
ATOM 11249 C C . ASN D 1 345 ? 97.273 80.937 108.911 1.00 9.91 313 ASN D C 1
ATOM 11250 O O . ASN D 1 345 ? 96.505 80.131 109.452 1.00 8.80 313 ASN D O 1
ATOM 11255 N N . VAL D 1 346 ? 96.830 81.979 108.205 1.00 9.58 314 VAL D N 1
ATOM 11256 C CA . VAL D 1 346 ? 95.394 82.172 108.033 1.00 10.86 314 VAL D CA 1
ATOM 11257 C C . VAL D 1 346 ? 94.801 81.074 107.156 1.00 11.63 314 VAL D C 1
ATOM 11258 O O . VAL D 1 346 ? 93.626 80.722 107.310 1.00 12.82 314 VAL D O 1
ATOM 11262 N N . ALA D 1 347 ? 95.584 80.517 106.233 1.00 9.56 315 ALA D N 1
ATOM 11263 C CA . ALA D 1 347 ? 95.127 79.393 105.425 1.00 8.17 315 ALA D CA 1
ATOM 11264 C C . ALA D 1 347 ? 95.127 78.079 106.194 1.00 7.20 315 ALA D C 1
ATOM 11265 O O . ALA D 1 347 ? 94.270 77.227 105.934 1.00 10.23 315 ALA D O 1
ATOM 11267 N N . LYS D 1 348 ? 96.062 77.895 107.129 1.00 5.12 316 LYS D N 1
ATOM 11268 C CA . LYS D 1 348 ? 96.059 76.741 108.013 1.00 3.91 316 LYS D CA 1
ATOM 11269 C C . LYS D 1 348 ? 94.934 76.775 109.033 1.00 3.83 316 LYS D C 1
ATOM 11270 O O . LYS D 1 348 ? 94.414 75.713 109.389 1.00 5.36 316 LYS D O 1
ATOM 11276 N N . ALA D 1 349 ? 94.549 77.960 109.510 1.00 5.82 317 ALA D N 1
ATOM 11277 C CA . ALA D 1 349 ? 93.403 78.067 110.402 1.00 6.13 317 ALA D CA 1
ATOM 11278 C C . ALA D 1 349 ? 92.082 77.841 109.680 1.00 7.51 317 ALA D C 1
ATOM 11279 O O . ALA D 1 349 ? 91.106 77.430 110.317 1.00 6.79 317 ALA D O 1
ATOM 11281 N N . CYS D 1 350 ? 92.032 78.093 108.373 1.00 10.17 318 CYS D N 1
ATOM 11282 C CA . CYS D 1 350 ? 90.836 77.862 107.572 1.00 12.68 318 CYS D CA 1
ATOM 11283 C C . CYS D 1 350 ? 90.720 76.425 107.082 1.00 10.97 318 CYS D C 1
ATOM 11284 O O . CYS D 1 350 ? 89.656 76.040 106.587 1.00 10.68 318 CYS D O 1
ATOM 11287 N N . ASP D 1 351 ? 91.781 75.629 107.203 1.00 10.21 319 ASP D N 1
ATOM 11288 C CA . ASP D 1 351 ? 91.742 74.215 106.856 1.00 9.97 319 ASP D CA 1
ATOM 11289 C C . ASP D 1 351 ? 91.367 73.346 108.049 1.00 12.64 319 ASP D C 1
ATOM 11290 O O . ASP D 1 351 ? 91.328 72.117 107.923 1.00 14.74 319 ASP D O 1
ATOM 11295 N N . GLU D 1 352 ? 91.085 73.957 109.203 1.00 16.32 320 GLU D N 1
ATOM 11296 C CA . GLU D 1 352 ? 90.688 73.229 110.400 1.00 16.73 320 GLU D CA 1
ATOM 11297 C C . GLU D 1 352 ? 89.345 73.700 110.947 1.00 15.84 320 GLU D C 1
ATOM 11298 O O . GLU D 1 352 ? 88.899 73.186 111.980 1.00 17.12 320 GLU D O 1
ATOM 11304 N N . GLY D 1 353 ? 88.692 74.657 110.288 1.00 15.65 321 GLY D N 1
ATOM 11305 C CA . GLY D 1 353 ? 87.378 75.105 110.708 1.00 14.65 321 GLY D CA 1
ATOM 11306 C C . GLY D 1 353 ? 87.293 76.594 110.980 1.00 14.10 321 GLY D C 1
ATOM 11307 O O . GLY D 1 353 ? 86.246 77.208 110.761 1.00 14.12 321 GLY D O 1
ATOM 11308 N N . HIS D 1 354 ? 88.387 77.188 111.458 1.00 14.53 322 HIS D N 1
ATOM 11309 C CA . HIS D 1 354 ? 88.371 78.588 111.866 1.00 15.26 322 HIS D CA 1
ATOM 11310 C C . HIS D 1 354 ? 88.633 79.521 110.689 1.00 15.61 322 HIS D C 1
ATOM 11311 O O . HIS D 1 354 ? 89.780 79.687 110.262 1.00 17.68 322 HIS D O 1
ATOM 11318 N N . CYS D 1 355 ? 87.575 80.131 110.161 1.00 13.69 323 CYS D N 1
ATOM 11319 C CA . CYS D 1 355 ? 87.685 81.163 109.140 1.00 15.59 323 CYS D CA 1
ATOM 11320 C C . CYS D 1 355 ? 87.047 82.456 109.628 1.00 15.51 323 CYS D C 1
ATOM 11321 O O . CYS D 1 355 ? 86.015 82.447 110.305 1.00 15.45 323 CYS D O 1
ATOM 11324 N N . THR D 1 356 ? 87.663 83.574 109.256 1.00 14.38 324 THR D N 1
ATOM 11325 C CA . THR D 1 356 ? 87.198 84.884 109.690 1.00 12.86 324 THR D CA 1
ATOM 11326 C C . THR D 1 356 ? 87.294 85.858 108.528 1.00 11.75 324 THR D C 1
ATOM 11327 O O . THR D 1 356 ? 88.279 85.847 107.784 1.00 10.29 324 THR D O 1
ATOM 11331 N N . ALA D 1 357 ? 86.262 86.692 108.377 1.00 12.71 325 ALA D N 1
ATOM 11332 C CA . ALA D 1 357 ? 86.215 87.625 107.255 1.00 12.58 325 ALA D CA 1
ATOM 11333 C C . ALA D 1 357 ? 87.335 88.654 107.336 1.00 11.22 325 ALA D C 1
ATOM 11334 O O . ALA D 1 357 ? 88.054 88.879 106.355 1.00 12.12 325 ALA D O 1
ATOM 11336 N N . LYS D 1 358 ? 87.495 89.297 108.495 1.00 12.18 326 LYS D N 1
ATOM 11337 C CA . LYS D 1 358 ? 88.491 90.353 108.622 1.00 9.91 326 LYS D CA 1
ATOM 11338 C C . LYS D 1 358 ? 89.914 89.845 108.441 1.00 8.68 326 LYS D C 1
ATOM 11339 O O . LYS D 1 358 ? 90.730 90.556 107.848 1.00 9.13 326 LYS D O 1
ATOM 11345 N N . ASP D 1 359 ? 90.231 88.639 108.910 1.00 7.10 327 ASP D N 1
ATOM 11346 C CA . ASP D 1 359 ? 91.551 88.067 108.682 1.00 7.65 327 ASP D CA 1
ATOM 11347 C C . ASP D 1 359 ? 91.826 87.790 107.211 1.00 9.06 327 ASP D C 1
ATOM 11348 O O . ASP D 1 359 ? 92.922 88.104 106.727 1.00 11.19 327 ASP D O 1
ATOM 11353 N N . CYS D 1 360 ? 90.865 87.205 106.495 1.00 9.16 328 CYS D N 1
ATOM 11354 C CA . CYS D 1 360 ? 91.006 86.955 105.068 1.00 8.20 328 CYS D CA 1
ATOM 11355 C C . CYS D 1 360 ? 91.001 88.230 104.238 1.00 6.91 328 CYS D C 1
ATOM 11356 O O . CYS D 1 360 ? 91.499 88.215 103.107 1.00 7.49 328 CYS D O 1
ATOM 11359 N N . ALA D 1 361 ? 90.451 89.322 104.765 1.00 4.27 329 ALA D N 1
ATOM 11360 C CA . ALA D 1 361 ? 90.540 90.620 104.111 1.00 5.57 329 ALA D CA 1
ATOM 11361 C C . ALA D 1 361 ? 91.826 91.359 104.448 1.00 7.54 329 ALA D C 1
ATOM 11362 O O . ALA D 1 361 ? 92.268 92.199 103.656 1.00 9.14 329 ALA D O 1
ATOM 11364 N N . GLY D 1 362 ? 92.432 91.069 105.596 1.00 5.75 330 GLY D N 1
ATOM 11365 C CA . GLY D 1 362 ? 93.670 91.709 105.988 1.00 2.00 330 GLY D CA 1
ATOM 11366 C C . GLY D 1 362 ? 94.889 91.045 105.384 1.00 2.14 330 GLY D C 1
ATOM 11367 O O . GLY D 1 362 ? 95.871 91.722 105.068 1.00 4.15 330 GLY D O 1
ATOM 11368 N N . VAL D 1 363 ? 94.846 89.721 105.221 1.00 3.13 331 VAL D N 1
ATOM 11369 C CA . VAL D 1 363 ? 95.965 89.027 104.586 1.00 2.19 331 VAL D CA 1
ATOM 11370 C C . VAL D 1 363 ? 96.264 89.640 103.224 1.00 4.44 331 VAL D C 1
ATOM 11371 O O . VAL D 1 363 ? 97.408 90.010 102.931 1.00 7.70 331 VAL D O 1
ATOM 11375 N N . ILE D 1 364 ? 95.245 89.778 102.379 1.00 7.85 332 ILE D N 1
ATOM 11376 C CA . ILE D 1 364 ? 95.454 90.358 101.058 1.00 7.25 332 ILE D CA 1
ATOM 11377 C C . ILE D 1 364 ? 95.707 91.862 101.136 1.00 8.34 332 ILE D C 1
ATOM 11378 O O . ILE D 1 364 ? 96.523 92.387 100.373 1.00 12.19 332 ILE D O 1
ATOM 11383 N N . LEU D 1 365 ? 95.029 92.569 102.042 1.00 6.84 333 LEU D N 1
ATOM 11384 C CA . LEU D 1 365 ? 95.283 93.997 102.208 1.00 6.86 333 LEU D CA 1
ATOM 11385 C C . LEU D 1 365 ? 96.756 94.255 102.500 1.00 7.97 333 LEU D C 1
ATOM 11386 O O . LEU D 1 365 ? 97.320 95.271 102.077 1.00 7.28 333 LEU D O 1
ATOM 11391 N N . TYR D 1 366 ? 97.395 93.340 103.229 1.00 7.76 334 TYR D N 1
ATOM 11392 C CA . TYR D 1 366 ? 98.811 93.485 103.546 1.00 7.37 334 TYR D CA 1
ATOM 11393 C C . TYR D 1 366 ? 99.681 93.017 102.385 1.00 7.28 334 TYR D C 1
ATOM 11394 O O . TYR D 1 366 ? 100.648 93.688 102.005 1.00 6.18 334 TYR D O 1
ATOM 11403 N N . SER D 1 367 ? 99.345 91.863 101.802 1.00 5.15 335 SER D N 1
ATOM 11404 C CA . SER D 1 367 ? 100.186 91.287 100.758 1.00 3.64 335 SER D CA 1
ATOM 11405 C C . SER D 1 367 ? 100.236 92.178 99.524 1.00 3.68 335 SER D C 1
ATOM 11406 O O . SER D 1 367 ? 101.315 92.437 98.981 1.00 4.75 335 SER D O 1
ATOM 11409 N N . ALA D 1 368 ? 99.077 92.649 99.057 1.00 3.69 336 ALA D N 1
ATOM 11410 C CA . ALA D 1 368 ? 99.047 93.478 97.857 1.00 4.67 336 ALA D CA 1
ATOM 11411 C C . ALA D 1 368 ? 99.736 94.817 98.081 1.00 5.15 336 ALA D C 1
ATOM 11412 O O . ALA D 1 368 ? 100.407 95.325 97.175 1.00 7.28 336 ALA D O 1
ATOM 11414 N N . GLU D 1 369 ? 99.586 95.402 99.271 1.00 3.39 337 GLU D N 1
ATOM 11415 C CA . GLU D 1 369 ? 100.229 96.679 99.550 1.00 3.36 337 GLU D CA 1
ATOM 11416 C C . GLU D 1 369 ? 101.731 96.529 99.742 1.00 5.50 337 GLU D C 1
ATOM 11417 O O . GLU D 1 369 ? 102.480 97.480 99.490 1.00 7.22 337 GLU D O 1
ATOM 11423 N N . CYS D 1 370 ? 102.192 95.356 100.182 1.00 6.10 338 CYS D N 1
ATOM 11424 C CA . CYS D 1 370 ? 103.628 95.138 100.317 1.00 6.83 338 CYS D CA 1
ATOM 11425 C C . CYS D 1 370 ? 104.258 94.770 98.980 1.00 8.29 338 CYS D C 1
ATOM 11426 O O . CYS D 1 370 ? 105.431 95.076 98.736 1.00 9.21 338 CYS D O 1
ATOM 11429 N N . ALA D 1 371 ? 103.496 94.114 98.100 1.00 8.18 339 ALA D N 1
ATOM 11430 C CA . ALA D 1 371 ? 104.048 93.687 96.819 1.00 6.62 339 ALA D CA 1
ATOM 11431 C C . ALA D 1 371 ? 104.402 94.872 95.932 1.00 6.68 339 ALA D C 1
ATOM 11432 O O . ALA D 1 371 ? 105.426 94.840 95.241 1.00 5.62 339 ALA D O 1
ATOM 11434 N N . THR D 1 372 ? 103.577 95.921 95.930 1.00 6.52 340 THR D N 1
ATOM 11435 C CA . THR D 1 372 ? 103.893 97.098 95.128 1.00 6.79 340 THR D CA 1
ATOM 11436 C C . THR D 1 372 ? 105.186 97.751 95.601 1.00 11.53 340 THR D C 1
ATOM 11437 O O . THR D 1 372 ? 106.040 98.118 94.784 1.00 13.26 340 THR D O 1
ATOM 11441 N N . GLN D 1 373 ? 105.349 97.900 96.917 1.00 12.12 341 GLN D N 1
ATOM 11442 C CA . GLN D 1 373 ? 106.578 98.483 97.446 1.00 9.09 341 GLN D CA 1
ATOM 11443 C C . GLN D 1 373 ? 107.778 97.594 97.147 1.00 7.44 341 GLN D C 1
ATOM 11444 O O . GLN D 1 373 ? 108.865 98.094 96.835 1.00 8.16 341 GLN D O 1
ATOM 11450 N N . VAL D 1 374 ? 107.603 96.273 97.233 1.00 6.35 342 VAL D N 1
ATOM 11451 C CA . VAL D 1 374 ? 108.705 95.360 96.948 1.00 3.88 342 VAL D CA 1
ATOM 11452 C C . VAL D 1 374 ? 109.111 95.457 95.483 1.00 7.52 342 VAL D C 1
ATOM 11453 O O . VAL D 1 374 ? 110.301 95.430 95.150 1.00 10.79 342 VAL D O 1
ATOM 11457 N N . ALA D 1 375 ? 108.133 95.590 94.585 1.00 7.96 343 ALA D N 1
ATOM 11458 C CA . ALA D 1 375 ? 108.450 95.727 93.167 1.00 6.26 343 ALA D CA 1
ATOM 11459 C C . ALA D 1 375 ? 109.135 97.059 92.882 1.00 5.20 343 ALA D C 1
ATOM 11460 O O . ALA D 1 375 ? 110.075 97.122 92.080 1.00 4.05 343 ALA D O 1
ATOM 11462 N N . LEU D 1 376 ? 108.674 98.135 93.523 1.00 6.74 344 LEU D N 1
ATOM 11463 C CA . LEU D 1 376 ? 109.335 99.426 93.356 1.00 5.55 344 LEU D CA 1
ATOM 11464 C C . LEU D 1 376 ? 110.776 99.368 93.848 1.00 6.23 344 LEU D C 1
ATOM 11465 O O . LEU D 1 376 ? 111.687 99.890 93.194 1.00 4.39 344 LEU D O 1
ATOM 11470 N N . ASP D 1 377 ? 111.005 98.729 94.998 1.00 7.92 345 ASP D N 1
ATOM 11471 C CA . ASP D 1 377 ? 112.362 98.573 95.505 1.00 9.93 345 ASP D CA 1
ATOM 11472 C C . ASP D 1 377 ? 113.216 97.694 94.601 1.00 11.30 345 ASP D C 1
ATOM 11473 O O . ASP D 1 377 ? 114.411 97.960 94.451 1.00 15.66 345 ASP D O 1
ATOM 11478 N N . GLY D 1 378 ? 112.632 96.663 93.988 1.00 8.57 346 GLY D N 1
ATOM 11479 C CA . GLY D 1 378 ? 113.389 95.856 93.046 1.00 8.60 346 GLY D CA 1
ATOM 11480 C C . GLY D 1 378 ? 113.782 96.635 91.806 1.00 9.99 346 GLY D C 1
ATOM 11481 O O . GLY D 1 378 ? 114.901 96.501 91.304 1.00 11.82 346 GLY D O 1
ATOM 11482 N N . ILE D 1 379 ? 112.866 97.460 91.293 1.00 9.12 347 ILE D N 1
ATOM 11483 C CA . ILE D 1 379 ? 113.205 98.324 90.165 1.00 7.48 347 ILE D CA 1
ATOM 11484 C C . ILE D 1 379 ? 114.295 99.310 90.560 1.00 8.63 347 ILE D C 1
ATOM 11485 O O . ILE D 1 379 ? 115.207 99.592 89.773 1.00 8.14 347 ILE D O 1
ATOM 11490 N N . GLN D 1 380 ? 114.224 99.849 91.780 1.00 7.74 348 GLN D N 1
ATOM 11491 C CA . GLN D 1 380 ? 115.273 100.747 92.253 1.00 6.11 348 GLN D CA 1
ATOM 11492 C C . GLN D 1 380 ? 116.617 100.037 92.345 1.00 6.97 348 GLN D C 1
ATOM 11493 O O . GLN D 1 380 ? 117.650 100.616 91.992 1.00 6.79 348 GLN D O 1
ATOM 11499 N N . CYS D 1 381 ? 116.622 98.789 92.815 1.00 4.89 349 CYS D N 1
ATOM 11500 C CA . CYS D 1 381 ? 117.851 98.014 92.911 1.00 5.23 349 CYS D CA 1
ATOM 11501 C C . CYS D 1 381 ? 118.419 97.654 91.546 1.00 7.19 349 CYS D C 1
ATOM 11502 O O . CYS D 1 381 ? 119.644 97.607 91.392 1.00 9.03 349 CYS D O 1
ATOM 11505 N N . PHE D 1 382 ? 117.561 97.402 90.557 1.00 8.23 350 PHE D N 1
ATOM 11506 C CA . PHE D 1 382 ? 118.007 97.131 89.197 1.00 6.50 350 PHE D CA 1
ATOM 11507 C C . PHE D 1 382 ? 118.471 98.384 88.467 1.00 6.37 350 PHE D C 1
ATOM 11508 O O . PHE D 1 382 ? 119.307 98.281 87.562 1.00 7.84 350 PHE D O 1
ATOM 11516 N N . GLY D 1 383 ? 117.954 99.553 88.833 1.00 6.83 351 GLY D N 1
ATOM 11517 C CA . GLY D 1 383 ? 118.431 100.786 88.231 1.00 7.97 351 GLY D CA 1
ATOM 11518 C C . GLY D 1 383 ? 117.917 100.961 86.817 1.00 9.36 351 GLY D C 1
ATOM 11519 O O . GLY D 1 383 ? 116.765 100.645 86.501 1.00 14.10 351 GLY D O 1
ATOM 11520 N N . GLY D 1 384 ? 118.788 101.479 85.948 1.00 9.36 352 GLY D N 1
ATOM 11521 C CA . GLY D 1 384 ? 118.390 101.726 84.572 1.00 8.95 352 GLY D CA 1
ATOM 11522 C C . GLY D 1 384 ? 117.910 100.480 83.858 1.00 11.96 352 GLY D C 1
ATOM 11523 O O . GLY D 1 384 ? 116.971 100.540 83.060 1.00 15.46 352 GLY D O 1
ATOM 11524 N N . ASN D 1 385 ? 118.543 99.336 84.129 1.00 9.61 353 ASN D N 1
ATOM 11525 C CA . ASN D 1 385 ? 118.109 98.087 83.515 1.00 9.12 353 ASN D CA 1
ATOM 11526 C C . ASN D 1 385 ? 116.713 97.680 83.966 1.00 9.43 353 ASN D C 1
ATOM 11527 O O . ASN D 1 385 ? 116.064 96.879 83.284 1.00 8.25 353 ASN D O 1
ATOM 11532 N N . GLY D 1 386 ? 116.239 98.209 85.091 1.00 8.35 354 GLY D N 1
ATOM 11533 C CA . GLY D 1 386 ? 114.899 97.938 85.563 1.00 7.24 354 GLY D CA 1
ATOM 11534 C C . GLY D 1 386 ? 113.814 98.771 84.924 1.00 5.65 354 GLY D C 1
ATOM 11535 O O . GLY D 1 386 ? 112.640 98.614 85.273 1.00 6.12 354 GLY D O 1
ATOM 11536 N N . TYR D 1 387 ? 114.170 99.657 83.994 1.00 4.72 355 TYR D N 1
ATOM 11537 C CA . TYR D 1 387 ? 113.208 100.508 83.305 1.00 4.15 355 TYR D CA 1
ATOM 11538 C C . TYR D 1 387 ? 112.963 100.064 81.869 1.00 5.62 355 TYR D C 1
ATOM 11539 O O . TYR D 1 387 ? 112.008 100.533 81.241 1.00 6.95 355 TYR D O 1
ATOM 11548 N N . ILE D 1 388 ? 113.795 99.173 81.335 1.00 6.10 356 ILE D N 1
ATOM 11549 C CA . ILE D 1 388 ? 113.628 98.648 79.986 1.00 4.12 356 ILE D CA 1
ATOM 11550 C C . ILE D 1 388 ? 112.791 97.381 80.062 1.00 4.64 356 ILE D C 1
ATOM 11551 O O . ILE D 1 388 ? 112.918 96.593 81.008 1.00 4.09 356 ILE D O 1
ATOM 11556 N N . ASN D 1 389 ? 111.930 97.182 79.064 1.00 8.06 357 ASN D N 1
ATOM 11557 C CA . ASN D 1 389 ? 111.011 96.053 79.042 1.00 7.30 357 ASN D CA 1
ATOM 11558 C C . ASN D 1 389 ? 111.703 94.727 78.742 1.00 9.03 357 ASN D C 1
ATOM 11559 O O . ASN D 1 389 ? 111.019 93.706 78.601 1.00 9.00 357 ASN D O 1
ATOM 11564 N N . ASP D 1 390 ? 113.033 94.714 78.641 1.00 10.24 358 ASP D N 1
ATOM 11565 C CA . ASP D 1 390 ? 113.796 93.482 78.494 1.00 12.63 358 ASP D CA 1
ATOM 11566 C C . ASP D 1 390 ? 114.148 92.868 79.845 1.00 13.38 358 ASP D C 1
ATOM 11567 O O . ASP D 1 390 ? 114.876 91.872 79.900 1.00 14.23 358 ASP D O 1
ATOM 11572 N N . PHE D 1 391 ? 113.642 93.445 80.936 1.00 14.17 359 PHE D N 1
ATOM 11573 C CA . PHE D 1 391 ? 113.836 92.926 82.279 1.00 13.01 359 PHE D CA 1
ATOM 11574 C C . PHE D 1 391 ? 112.467 92.815 82.937 1.00 12.17 359 PHE D C 1
ATOM 11575 O O . PHE D 1 391 ? 111.583 93.643 82.670 1.00 13.61 359 PHE D O 1
ATOM 11583 N N . PRO D 1 392 ? 112.257 91.813 83.796 1.00 11.31 360 PRO D N 1
ATOM 11584 C CA . PRO D 1 392 ? 110.901 91.548 84.294 1.00 11.39 360 PRO D CA 1
ATOM 11585 C C . PRO D 1 392 ? 110.505 92.381 85.504 1.00 12.31 360 PRO D C 1
ATOM 11586 O O . PRO D 1 392 ? 109.485 92.099 86.140 1.00 13.99 360 PRO D O 1
ATOM 11590 N N . MET D 1 393 ? 111.288 93.411 85.834 1.00 10.90 361 MET D N 1
ATOM 11591 C CA . MET D 1 393 ? 110.968 94.226 87.003 1.00 8.60 361 MET D CA 1
ATOM 11592 C C . MET D 1 393 ? 109.740 95.094 86.753 1.00 8.37 361 MET D C 1
ATOM 11593 O O . MET D 1 393 ? 108.819 95.134 87.580 1.00 7.06 361 MET D O 1
ATOM 11598 N N . GLY D 1 394 ? 109.712 95.802 85.622 1.00 7.86 362 GLY D N 1
ATOM 11599 C CA . GLY D 1 394 ? 108.544 96.595 85.287 1.00 7.80 362 GLY D CA 1
ATOM 11600 C C . GLY D 1 394 ? 107.279 95.768 85.201 1.00 7.29 362 GLY D C 1
ATOM 11601 O O . GLY D 1 394 ? 106.206 96.228 85.602 1.00 9.78 362 GLY D O 1
ATOM 11602 N N . ARG D 1 395 ? 107.382 94.543 84.684 1.00 5.17 363 ARG D N 1
ATOM 11603 C CA . ARG D 1 395 ? 106.222 93.659 84.644 1.00 4.97 363 ARG D CA 1
ATOM 11604 C C . ARG D 1 395 ? 105.744 93.330 86.052 1.00 4.71 363 ARG D C 1
ATOM 11605 O O . ARG D 1 395 ? 104.541 93.358 86.335 1.00 5.08 363 ARG D O 1
ATOM 11613 N N . PHE D 1 396 ? 106.678 93.009 86.952 1.00 3.29 364 PHE D N 1
ATOM 11614 C CA . PHE D 1 396 ? 106.302 92.739 88.335 1.00 3.51 364 PHE D CA 1
ATOM 11615 C C . PHE D 1 396 ? 105.590 93.935 88.950 1.00 3.95 364 PHE D C 1
ATOM 11616 O O . PHE D 1 396 ? 104.566 93.777 89.626 1.00 3.87 364 PHE D O 1
ATOM 11624 N N . LEU D 1 397 ? 106.116 95.141 88.731 1.00 4.60 365 LEU D N 1
ATOM 11625 C CA . LEU D 1 397 ? 105.477 96.334 89.278 1.00 5.99 365 LEU D CA 1
ATOM 11626 C C . LEU D 1 397 ? 104.069 96.502 88.718 1.00 6.72 365 LEU D C 1
ATOM 11627 O O . LEU D 1 397 ? 103.102 96.673 89.469 1.00 5.38 365 LEU D O 1
ATOM 11632 N N . ARG D 1 398 ? 103.936 96.458 87.390 1.00 6.64 366 ARG D N 1
ATOM 11633 C CA . ARG D 1 398 ? 102.638 96.693 86.767 1.00 5.69 366 ARG D CA 1
ATOM 11634 C C . ARG D 1 398 ? 101.627 95.623 87.158 1.00 5.62 366 ARG D C 1
ATOM 11635 O O . ARG D 1 398 ? 100.416 95.874 87.163 1.00 5.15 366 ARG D O 1
ATOM 11643 N N . ASP D 1 399 ? 102.102 94.420 87.494 1.00 4.81 367 ASP D N 1
ATOM 11644 C CA . ASP D 1 399 ? 101.190 93.352 87.885 1.00 5.75 367 ASP D CA 1
ATOM 11645 C C . ASP D 1 399 ? 100.834 93.412 89.365 1.00 7.77 367 ASP D C 1
ATOM 11646 O O . ASP D 1 399 ? 99.740 92.985 89.751 1.00 10.39 367 ASP D O 1
ATOM 11651 N N . ALA D 1 400 ? 101.731 93.934 90.203 1.00 7.57 368 ALA D N 1
ATOM 11652 C CA . ALA D 1 400 ? 101.480 94.006 91.636 1.00 6.04 368 ALA D CA 1
ATOM 11653 C C . ALA D 1 400 ? 100.478 95.089 92.011 1.00 6.38 368 ALA D C 1
ATOM 11654 O O . ALA D 1 400 ? 99.994 95.091 93.148 1.00 6.47 368 ALA D O 1
ATOM 11656 N N . LYS D 1 401 ? 100.156 96.001 91.096 1.00 5.06 369 LYS D N 1
ATOM 11657 C CA . LYS D 1 401 ? 99.198 97.064 91.369 1.00 6.75 369 LYS D CA 1
ATOM 11658 C C . LYS D 1 401 ? 97.754 96.629 91.161 1.00 8.10 369 LYS D C 1
ATOM 11659 O O . LYS D 1 401 ? 96.842 97.317 91.633 1.00 8.71 369 LYS D O 1
ATOM 11665 N N . LEU D 1 402 ? 97.523 95.507 90.475 1.00 6.97 370 LEU D N 1
ATOM 11666 C CA . LEU D 1 402 ? 96.155 95.049 90.251 1.00 5.47 370 LEU D CA 1
ATOM 11667 C C . LEU D 1 402 ? 95.497 94.618 91.555 1.00 4.79 370 LEU D C 1
ATOM 11668 O O . LEU D 1 402 ? 94.324 94.920 91.797 1.00 5.70 370 LEU D O 1
ATOM 11673 N N . TYR D 1 403 ? 96.236 93.907 92.408 1.00 6.18 371 TYR D N 1
ATOM 11674 C CA . TYR D 1 403 ? 95.672 93.416 93.659 1.00 5.42 371 TYR D CA 1
ATOM 11675 C C . TYR D 1 403 ? 95.272 94.538 94.608 1.00 7.55 371 TYR D C 1
ATOM 11676 O O . TYR D 1 403 ? 94.588 94.268 95.601 1.00 8.87 371 TYR D O 1
ATOM 11685 N N . GLU D 1 404 ? 95.676 95.778 94.332 1.00 7.58 372 GLU D N 1
ATOM 11686 C CA . GLU D 1 404 ? 95.254 96.919 95.133 1.00 6.81 372 GLU D CA 1
ATOM 11687 C C . GLU D 1 404 ? 94.045 97.636 94.548 1.00 8.15 372 GLU D C 1
ATOM 11688 O O . GLU D 1 404 ? 93.363 98.366 95.278 1.00 9.09 372 GLU D O 1
ATOM 11694 N N . ILE D 1 405 ? 93.766 97.447 93.259 1.00 8.51 373 ILE D N 1
ATOM 11695 C CA . ILE D 1 405 ? 92.629 98.087 92.604 1.00 7.76 373 ILE D CA 1
ATOM 11696 C C . ILE D 1 405 ? 91.678 97.016 92.084 1.00 8.05 373 ILE D C 1
ATOM 11697 O O . ILE D 1 405 ? 90.454 97.160 92.176 1.00 8.21 373 ILE D O 1
ATOM 11702 N N . GLY D 1 406 ? 92.234 95.940 91.529 1.00 6.86 374 GLY D N 1
ATOM 11703 C CA . GLY D 1 406 ? 91.436 94.848 91.017 1.00 7.78 374 GLY D CA 1
ATOM 11704 C C . GLY D 1 406 ? 91.219 93.758 92.049 1.00 8.31 374 GLY D C 1
ATOM 11705 O O . GLY D 1 406 ? 91.921 93.651 93.054 1.00 10.07 374 GLY D O 1
ATOM 11706 N N . ALA D 1 407 ? 90.208 92.929 91.784 1.00 7.54 375 ALA D N 1
ATOM 11707 C CA . ALA D 1 407 ? 89.845 91.845 92.690 1.00 6.71 375 ALA D CA 1
ATOM 11708 C C . ALA D 1 407 ? 89.525 92.389 94.076 1.00 6.35 375 ALA D C 1
ATOM 11709 O O . ALA D 1 407 ? 89.644 91.673 95.076 1.00 7.74 375 ALA D O 1
ATOM 11711 N N . GLY D 1 408 ? 89.120 93.649 94.142 1.00 6.36 376 GLY D N 1
ATOM 11712 C CA . GLY D 1 408 ? 88.864 94.341 95.383 1.00 6.16 376 GLY D CA 1
ATOM 11713 C C . GLY D 1 408 ? 89.644 95.634 95.415 1.00 5.33 376 GLY D C 1
ATOM 11714 O O . GLY D 1 408 ? 90.348 95.981 94.468 1.00 6.47 376 GLY D O 1
ATOM 11715 N N . THR D 1 409 ? 89.519 96.356 96.526 1.00 4.64 377 THR D N 1
ATOM 11716 C CA . THR D 1 409 ? 90.220 97.620 96.694 1.00 5.26 377 THR D CA 1
ATOM 11717 C C . THR D 1 409 ? 90.753 97.701 98.115 1.00 4.05 377 THR D C 1
ATOM 11718 O O . THR D 1 409 ? 90.210 97.092 99.040 1.00 5.59 377 THR D O 1
ATOM 11722 N N . SER D 1 410 ? 91.838 98.462 98.276 1.00 4.02 378 SER D N 1
ATOM 11723 C CA . SER D 1 410 ? 92.391 98.670 99.609 1.00 2.00 378 SER D CA 1
ATOM 11724 C C . SER D 1 410 ? 91.363 99.298 100.539 1.00 2.00 378 SER D C 1
ATOM 11725 O O . SER D 1 410 ? 91.256 98.905 101.707 1.00 3.09 378 SER D O 1
ATOM 11728 N N . GLU D 1 411 ? 90.588 100.261 100.036 1.00 3.20 379 GLU D N 1
ATOM 11729 C CA . GLU D 1 411 ? 89.571 100.897 100.865 1.00 2.79 379 GLU D CA 1
ATOM 11730 C C . GLU D 1 411 ? 88.499 99.899 101.284 1.00 4.56 379 GLU D C 1
ATOM 11731 O O . GLU D 1 411 ? 88.055 99.910 102.436 1.00 7.22 379 GLU D O 1
ATOM 11737 N N . VAL D 1 412 ? 88.071 99.028 100.367 1.00 5.16 380 VAL D N 1
ATOM 11738 C CA . VAL D 1 412 ? 87.024 98.066 100.700 1.00 6.22 380 VAL D CA 1
ATOM 11739 C C . VAL D 1 412 ? 87.500 97.105 101.781 1.00 6.92 380 VAL D C 1
ATOM 11740 O O . VAL D 1 412 ? 86.767 96.822 102.736 1.00 10.05 380 VAL D O 1
ATOM 11744 N N . ARG D 1 413 ? 88.728 96.596 101.660 1.00 6.66 381 ARG D N 1
ATOM 11745 C CA . ARG D 1 413 ? 89.243 95.674 102.668 1.00 8.00 381 ARG D CA 1
ATOM 11746 C C . ARG D 1 413 ? 89.443 96.376 104.006 1.00 8.93 381 ARG D C 1
ATOM 11747 O O . ARG D 1 413 ? 89.127 95.814 105.064 1.00 10.51 381 ARG D O 1
ATOM 11755 N N . ARG D 1 414 ? 89.980 97.600 103.983 1.00 7.50 382 ARG D N 1
ATOM 11756 C CA . ARG D 1 414 ? 90.132 98.356 105.221 1.00 6.51 382 ARG D CA 1
ATOM 11757 C C . ARG D 1 414 ? 88.788 98.577 105.903 1.00 5.46 382 ARG D C 1
ATOM 11758 O O . ARG D 1 414 ? 88.665 98.373 107.117 1.00 3.09 382 ARG D O 1
ATOM 11766 N N . LEU D 1 415 ? 87.770 98.983 105.141 1.00 6.65 383 LEU D N 1
ATOM 11767 C CA . LEU D 1 415 ? 86.446 99.201 105.703 1.00 3.34 383 LEU D CA 1
ATOM 11768 C C . LEU D 1 415 ? 85.803 97.914 106.193 1.00 3.44 383 LEU D C 1
ATOM 11769 O O . LEU D 1 415 ? 85.076 97.948 107.184 1.00 2.00 383 LEU D O 1
ATOM 11774 N N . VAL D 1 416 ? 86.062 96.782 105.540 1.00 4.40 384 VAL D N 1
ATOM 11775 C CA . VAL D 1 416 ? 85.555 95.508 106.041 1.00 5.48 384 VAL D CA 1
ATOM 11776 C C . VAL D 1 416 ? 86.196 95.171 107.382 1.00 6.44 384 VAL D C 1
ATOM 11777 O O . VAL D 1 416 ? 85.508 94.819 108.350 1.00 7.11 384 VAL D O 1
ATOM 11781 N N . ILE D 1 417 ? 87.525 95.278 107.460 1.00 7.64 385 ILE D N 1
ATOM 11782 C CA . ILE D 1 417 ? 88.215 94.986 108.714 1.00 6.82 385 ILE D CA 1
ATOM 11783 C C . ILE D 1 417 ? 87.724 95.915 109.817 1.00 6.01 385 ILE D C 1
ATOM 11784 O O . ILE D 1 417 ? 87.599 95.512 110.980 1.00 4.97 385 ILE D O 1
ATOM 11789 N N . GLY D 1 418 ? 87.438 97.173 109.472 1.00 5.95 386 GLY D N 1
ATOM 11790 C CA . GLY D 1 418 ? 86.915 98.097 110.466 1.00 11.02 386 GLY D CA 1
ATOM 11791 C C . GLY D 1 418 ? 85.494 97.761 110.878 1.00 14.26 386 GLY D C 1
ATOM 11792 O O . GLY D 1 418 ? 85.127 97.878 112.050 1.00 16.15 386 GLY D O 1
ATOM 11793 N N . ARG D 1 419 ? 84.673 97.338 109.915 1.00 15.04 387 ARG D N 1
ATOM 11794 C CA . ARG D 1 419 ? 83.300 96.945 110.188 1.00 13.40 387 ARG D CA 1
ATOM 11795 C C . ARG D 1 419 ? 83.216 95.609 110.908 1.00 13.41 387 ARG D C 1
ATOM 11796 O O . ARG D 1 419 ? 82.122 95.224 111.335 1.00 16.75 387 ARG D O 1
ATOM 11804 N N . ALA D 1 420 ? 84.335 94.901 111.052 1.00 10.85 388 ALA D N 1
ATOM 11805 C CA . ALA D 1 420 ? 84.375 93.676 111.838 1.00 10.41 388 ALA D CA 1
ATOM 11806 C C . ALA D 1 420 ? 84.546 93.931 113.331 1.00 11.86 388 ALA D C 1
ATOM 11807 O O . ALA D 1 420 ? 84.379 92.997 114.123 1.00 16.32 388 ALA D O 1
ATOM 11809 N N . PHE D 1 421 ? 84.867 95.161 113.734 1.00 11.39 389 PHE D N 1
ATOM 11810 C CA . PHE D 1 421 ? 85.100 95.479 115.138 1.00 9.79 389 PHE D CA 1
ATOM 11811 C C . PHE D 1 421 ? 83.902 96.126 115.820 1.00 7.58 389 PHE D C 1
ATOM 11812 O O . PHE D 1 421 ? 83.548 95.724 116.933 1.00 10.32 389 PHE D O 1
ATOM 11820 N N . ASN D 1 422 ? 83.268 97.111 115.182 1.00 7.02 390 ASN D N 1
ATOM 11821 C CA . ASN D 1 422 ? 82.091 97.761 115.752 1.00 8.88 390 ASN D CA 1
ATOM 11822 C C . ASN D 1 422 ? 80.982 96.778 116.101 1.00 9.90 390 ASN D C 1
ATOM 11823 O O . ASN D 1 422 ? 80.094 97.129 116.886 1.00 10.24 390 ASN D O 1
ATOM 11828 N N . ALA D 1 423 ? 81.006 95.566 115.545 1.00 13.99 391 ALA D N 1
ATOM 11829 C CA . ALA D 1 423 ? 79.975 94.574 115.802 1.00 17.70 391 ALA D CA 1
ATOM 11830 C C . ALA D 1 423 ? 80.189 93.810 117.099 1.00 20.55 391 ALA D C 1
ATOM 11831 O O . ALA D 1 423 ? 79.295 93.063 117.511 1.00 22.90 391 ALA D O 1
ATOM 11833 N N . ASP D 1 424 ? 81.335 93.976 117.751 1.00 21.40 392 ASP D N 1
ATOM 11834 C CA . ASP D 1 424 ? 81.610 93.290 119.007 1.00 21.10 392 ASP D CA 1
ATOM 11835 C C . ASP D 1 424 ? 81.415 94.227 120.195 1.00 20.32 392 ASP D C 1
ATOM 11836 O O . ASP D 1 424 ? 80.903 95.336 120.046 1.00 20.99 392 ASP D O 1
#

Organism: Homo sapiens (NCBI:txid9606)

Nearest PDB structures (foldseek):
  8sgr-assembly1_A  TM=9.965E-01  e=3.092E-57  Homo sapiens
  4iv6-assembly1_B  TM=9.672E-01  e=6.480E-31  Mycolicibacterium smegmatis MC2 155
  2pg0-assembly1_A  TM=9.693E-01  e=1.374E-30  Geobacillus kaustophilus HTA426
  8w0z-assembly2_H  TM=9.670E-01  e=7.812E-29  Homo sapiens
  8w0u-assembly1_B  TM=9.687E-01  e=1.085E-28  Homo sapiens

GO terms:
  GO:0008470 3-methylbutanoyl-CoA dehydrogenase activity (F, IDA)
  GO:0006552 L-leucine catabolic process (P, IDA)
  GO:0009083 branched-chain amino acid catabolic process (P, IDA)
  GO:0008470 3-methylbutanoyl-CoA dehydrogenase activity (F, TAS)
  GO:0005739 mitochondrion (C, HTP)
  GO:0005759 mitochondrial matrix (C, TAS)
  GO:0005515 protein binding (F, IPI)
  GO:0033539 fatty acid beta-oxidation using acyl-CoA dehydrogenase (P, IDA)
  GO:0005739 mitochondrion (C, IDA)

B-factor: mean 11.89, std 6.66, range [2.0, 41.71]

Solvent-accessible surface area: 52395 Å² total; per-residue (Å²): 175,38,33,59,4,4,54,16,44,110,132,30,77,115,36,13,104,64,2,24,152,20,4,136,97,61,0,28,91,80,3,76,83,5,18,137,62,14,73,10,178,51,15,101,86,3,0,86,52,0,12,132,72,23,1,0,1,0,20,0,49,106,136,11,52,9,38,51,78,25,32,6,22,0,0,1,0,0,1,5,0,1,57,14,4,2,3,4,0,14,3,0,0,7,0,1,1,33,0,0,6,1,0,27,74,35,10,69,116,72,7,42,106,112,6,0,48,72,0,5,42,2,89,59,0,0,0,18,0,47,19,0,39,87,2,53,51,24,28,38,50,7,94,0,66,6,78,129,108,68,114,48,10,23,0,42,25,50,0,39,70,0,23,1,3,47,26,1,23,1,0,0,0,0,0,17,30,58,130,86,29,153,58,43,26,136,0,1,0,0,0,0,0,41,109,75,24,112,30,32,65,52,44,177,65,28,74,6,5,0,0,42,5,1,13,9,0,30,0,56,4,120,94,0,96,0,47,49,78,11,16,1,24,120,85,68,96,0,17,129,7,5,102,56,0,34,39,25,7,29,0,0,14,0,0,0,0,0,0,3,1,12,2,1,4,46,75,0,33,71,35,0,32,110,57,102,19,122,73,83,72,23,0,76,41,26,25,18,8,3,39,0,0,38,0,22,2,37,2,2,0,0,6,0,0,0,0,5,1,0,57,11,14,60,163,70,92,48,51,30,32,0,0,0,0,0,3,1,21,1,0,47,14,1,3,60,0,2,7,30,0,0,12,3,11,19,18,35,1,3,18,52,108,65,24,0,6,26,6,1,25,2,0,5,14,1,16,12,15,61,31,22,3,26,45,4,43,18,36,0,0,127,30,15,28,91,141,169,40,42,37,4,0,49,9,50,109,135,31,84,101,32,6,83,70,2,25,140,22,3,124,111,55,0,29,94,70,4,76,88,4,19,146,54,12,58,9,158,52,14,88,90,2,0,107,64,0,15,134,70,17,2,1,0,2,25,0,54,104,137,15,58,8,37,44,76,22,42,2,22,0,0,0,0,0,1,3,0,2,55,9,4,2,3,4,0,17,3,0,4,6,0,0,4,36,0,1,11,5,0,36,110,31,4,69,122,70,6,39,107,120,4,0,46,80,0,5,47,0,76,67,0,0,0,23,0,66,10,7,59,88,1,34,51,17,24,46,39,3,118,0,96,4,110,104,148,55,121,68,7,16,0,37,12,58,0,38,62,0,21,1,1,38,27,1,23,1,0,0,0,1,0,15,26,65,133,91,28,157,62,48,30,149,0,0,0,0,0,0,0,42,107,68,22,113,32,26,53,49,41,173,58,27,64,7,6,0,1,40,6,1,10,7,0,33,0,47,4,118,89,0,105,0,46,33,72,8,34,1,29,115,74,44,97,0,31,142,2,13,109,32,5,44,36,21,20,24,0,0,16,0,0,0,0,0,0,4,1,12,5,1,9,54,74,0,26,71,38,0,28,116,64,96,22,126,77,74,77,24,0,77,40,27,27,15,6,3,39,0,0,38,0,22,1,45,2,5,0,1,5,0,1,0,0,6,1,0,59,9,13,60,155,68,81,47,48,34,46,2,0,0,0,0,0,2,22,0,0,48,14,2,3,62,0,1,9,27,0,0,14,6,13,12,24,31,1,3,16,48,107,65,26,0,2,29,6,3,19,3,0,7,11,0,13,7,42,28,37,24,2,21,46,1,37,16,33,0,0,130,33,20,39,88,156,176,37,46,54,8,6,52,11,54,94,126,26,95,101,35,10,117,70,3,30,142,23,5,141,104,60,0,38,91,80,5,76,82,5,18,130,50,14,79,12,152,57,13,90,86,4,0,105,59,0,13,128,67,18,1,0,1,1,21,0,53,106,123,10,58,9,43,42,84,25,32,7,19,0,0,1,0,0,1,3,0,1,54,10,4,2,3,3,0,14,3,0,0,4,0,2,3,31,0,0,7,4,0,35,109,25,12,78,104,75,10,27,102,105,2,0,46,81,0,3,41,0,72,68,0,0,0,22,0,60,12,5,50,89,2,37,46,29,17,41,55,11,142,0,91,2,102,118,154,63,104,66,10,31,0,42,17,56,0,41,64,0,23,1,1,36,27,1,24,0,0,0,0,1,0,52,23,66,124,88,36,150,83,41,45,129,0,1,0,0,0,0,0,40,105,66,24,111,30,28,55,56,41,174,62,24,61,7,5,0,0,44,5,1,10,8,1,35,0,34,2,114,97,0,121,0,50,52,71,12,15,1,26,128,79,20,64,0,28,134,1,12,97,32,4,41,38,22,20,32,0,0,12,0,0,0,0,0,0,2,0,13,1,1,11,51,69,0,29,72,37,0,38,120,58,92,21,113,75,80,83,25,0,78,44,32,28,15,7,4,48,0,0,35,0,18,2,43,1,6,0,1,11,0,2,0,0,8,1,0,54,10,17,53,152,78,77,52,55,35,39,2,0,0,0,1,2,0,20,2,0,47,10,2,2,77,0,2,9,31,0,0,11,3,7,25,23,31,1,3,15,42,97,69,24,1,5,26,4,2,20,2,0,5,17,0,18,6,13,55,36,27,2,18,42,3,30,18,41,0,0,130,30,21,32,91,139,172,45,38,38,6,2,53,13,47,107,119,21,98,103,28,10,111,65,2,25,166,27,3,128,125,54,0,32,90,69,3,54,62,5,14,163,38,16,75,21,128,62,16,94,119,3,0,84,59,0,14,138,67,20,4,1,1,2,22,5,60,106,124,13,51,6,44,47,74,21,27,4,20,0,0,0,0,0,1,3,0,1,54,8,3,0,3,2,0,15,2,0,0,8,0,3,7,33,0,1,9,8,0,32,114,20,11,75,118,78,9,37,110,119,3,0,49,88,0,7,40,0,83,59,0,0,0,21,0,47,15,4,52,98,3,37,47,13,24,50,31,2,144,2,108,7,97,114,134,45,126,59,4,24,0,37,18,62,0,31,67,0,23,2,0,42,38,0,37,3,0,0,0,0,0,16,26,55,152,89,31,154,86,51,42,128,0,1,0,0,0,0,0,38,88,65,31,117,30,16,42,39,37,182,70,24,63,10,6,0,0,47,4,1,21,8,0,43,0,52,2,112,96,0,90,0,47,36,75,7,29,0,32,134,71,24,96,0,30,137,0,9,91,20,19,38,31,21,20,19,0,0,3,0,0,0,0,0,0,3,1,12,1,1,9,49,72,0,29,75,38,0,41,108,59,109,21,115,81,79,70,20,0,95,40,27,26,20,6,3,40,0,0,34,0,16,1,48,1,3,0,0,6,0,1,0,0,4,4,0,64,10,13,61,159,68,81,52,36,46,38,0,0,0,0,0,0,2,24,0,0,50,12,1,2,67,0,1,13,29,0,0,17,7,11,14,28,36,1,6,16,45,105,60,19,0,4,16,2,1,20,2,0,6,19,0,16,10,12,46,31,18,6,27,40,2,44,18,34,0,0,141,29,17,33,87,140

Foldseek 3Di:
DDDCPLPDDPVLVVLLVVLLVCCVPPPQVCQLVLWVVLADPCQQVVLLVVLVVQLLQQCPDVVLPHNNDFLLSLLSNLLSNLLRHLLVSVQSLFQSPVFLVLCRVQNDPVSCNPPNNCSSNRVFGEKEFQAAPPRAPVSLPDDWAWEDDDQKTFIFDKTFFIWCVVRGFWYKYKHFQDPDDPDSLLGIWIFIDGPPFPFKDWAAFDDALASRHRGTTMIGGGRTIGGNSRTGHDHSNHVCSVPVCLLVSLLSNLSNLLSLLVNLLVQQVVQQCPDDDPHHRNCVDPVNVVLNVLSVVLSVVLSSLSSVQRVCVRVPRHDNLSSLVSLLSSLVSSLVSLVVSLVRNPPVSVDSVDCSSNSNSSSNCSCVPPDHNVSSVVVNVVVVVVD/DDDCVLVDDVVLVVLLVVLLVCLVPPQQVCQLVLWVVLADPCLLVVLLVVLVVQLLLQCADVVLVHVNDFLLSLLSNLLSNLLRHLLVSVQSLQQRPVFLVLCSVQNDDVRCNPPSNCSSNRVFGEKEFQAAPVRDPVSLPAAWEWEDPDQKTFIFDKTFLIFCVVRGQKYWYKHFHDCPDPDSLLGIWIFIDGPPFPQWDWDAFDDALASRHRGTTMIGGGRTIGGNSGTRHDHSNHVCSVPVCPLVSLLSVLSNLLSLLVSLLVVLVVQQQPDDDPHHRNCPDPVNVVLSVVSVVLSVVLSSLSSVQRVCVRPPNHDRLSSLVSLLSSLVSSLVSLVSSLVSVDPVLVDSVDCSSNSNSSSNCSQPSVDHSVVSVVVNVVVVVVD/DDDCPLPDDPVLVVLLVVLLVVLVVPQQVCQLVLWVVLADPCQLVVLLVVLVVQLLQQCPDCVLVHDNHFLLSLLSNLLSNLLRHLLVSVQSLQQRPVFLVLCRPQNDPVSCNVPNNCSSNRNFGEKEFQAAPVRHPVSLDDDFEWEDDPQKTFTFDKTFFIWCVVPGQWYKHKHFYDPPDPPSQLRIWIFIDGPPQPQKDWDAFDDALASRHRGTTMIGGGRGIGGNNRTGHDHSNHNCSVPVCPLSSLLSVLSSLLSLLVNLLVVLVVQQQVDDDPHGRNCPDVVVVVLNVVSVVLSVVLSSLSSVQSVCVRVVHHDRLSSLVSLLSSLVSSLVNLVSSLVSNPPVSVDSVDCSSNSNSSSVCSCPNPDHNVSSVVVNVVVVVVD/DDDCPLVDDPVLVVLLVVLLVVCVPPFQVCQLVLQVVLADPCQQVVLLVQLVVQLQLACHDPPLPHNNDFLLSLLSNLLSNLLRHLLVSVQSLFLRQVFQVLCRVQHDPVSCNVPSSCSSNRNFGEKEFQAAPVDDPCSLPDAWEWEDDDQKIWIFDKTFFIFCVVPGQWYWYKHQDDCDDPPSLLRMWIFIDGPPFPQWDWAAFDDALASRHRTTTMIGGDRTIGGPNRTGHDHSNVSVSVVVSQLSSLLSNLSNLLSLLVNLLVVLVVQQQPDDDPHHRNCPDPVNVVLNVVSVVLSVVLSSLSSVQRVCVRVPDHDRLSSLVSLLSSLVSSLVSLVSSLVSVDPVSVDSVDCSSNSNSSSCCSCVPPDHNVSSVVVNVVVPVVD

Radius of gyration: 34.33 Å; Cα contacts (8 Å, |Δi|>4): 3325; chains: 4; bounding box: 89×89×87 Å

Sequence (1548 aa):
VDDAINGLSEEQRQLRQTMAKFLQEHLAPKAQEIDRSNEFKNLREFWKQLGNLGVLGITAPVQYGGSGLGYLEHVLVMEEISRASGAVGLSYGAHSNLCINQLVRNGNEAQKEKYLPKLISGEYIGALAMSEPNAGSDVVSMKLKAEKKGNHYILNGNKFWITNGPDADVLIVYAKTDLAAVPASRGITAFIVEKGMPGFSTSKKLDKLGMRGSNTCELIFEDCKIPAANILGHENKGVYVLMSGLDLERLVLAGGPLGLMQAVLDHTIPYLHVREAFGQKIGHFQLMQGKMADMYTRLMACRQYVYNVAKACDEGHCTAKDCAGVILYSAECATQVALDGIQCFGGNGYINDFPMGRFLRDAKLYEIGAGTSEVRRLVIGRAFNADVDDAINGLSEEQRQLRQTMAKFLQEHLAPKAQEIDRSNEFKNLREFWKQLGNLGVLGITAPVQYGGSGLGYLEHVLVMEEISRASGAVGLSYGAHSNLCINQLVRNGNEAQKEKYLPKLISGEYIGALAMSEPNAGSDVVSMKLKAEKKGNHYILNGNKFWITNGPDADVLIVYAKTDLAAVPASRGITAFIVEKGMPGFSTSKKLDKLGMRGSNTCELIFEDCKIPAANILGHENKGVYVLMSGLDLERLVLAGGPLGLMQAVLDHTIPYLHVREAFGQKIGHFQLMQGKMADMYTRLMACRQYVYNVAKACDEGHCTAKDCAGVILYSAECATQVALDGIQCFGGNGYINDFPMGRFLRDAKLYEIGAGTSEVRRLVIGRAFNADVDDAINGLSEEQRQLRQTMAKFLQEHLAPKAQEIDRSNEFKNLREFWKQLGNLGVLGITAPVQYGGSGLGYLEHVLVMEEISRASGAVGLSYGAHSNLCINQLVRNGNEAQKEKYLPKLISGEYIGALAMSEPNAGSDVVSMKLKAEKKGNHYILNGNKFWITNGPDADVLIVYAKTDLAAVPASRGITAFIVEKGMPGFSTSKKLDKLGMRGSNTCELIFEDCKIPAANILGHENKGVYVLMSGLDLERLVLAGGPLGLMQAVLDHTIPYLHVREAFGQKIGHFQLMQGKMADMYTRLMACRQYVYNVAKACDEGHCTAKDCAGVILYSAECATQVALDGIQCFGGNGYINDFPMGRFLRDAKLYEIGAGTSEVRRLVIGRAFNADVDDAINGLSEEQRQLRQTMAKFLQEHLAPKAQEIDRSNEFKNLREFWKQLGNLGVLGITAPVQYGGSGLGYLEHVLVMEEISRASGAVGLSYGAHSNLCINQLVRNGNEAQKEKYLPKLISGEYIGALAMSEPNAGSDVVSMKLKAEKKGNHYILNGNKFWITNGPDADVLIVYAKTDLAAVPASRGITAFIVEKGMPGFSTSKKLDKLGMRGSNTCELIFEDCKIPAANILGHENKGVYVLMSGLDLERLVLAGGPLGLMQAVLDHTIPYLHVREAFGQKIGHFQLMQGKMADMYTRLMACRQYVYNVAKACDEGHCTAKDCAGVILYSAECATQVALDGIQCFGGNGYINDFPMGRFLRDAKLYEIGAGTSEVRRLVIGRAFNAD

InterPro domains:
  IPR006089 Acyl-CoA dehydrogenase, conserved site [PS00072] (166-178)
  IPR006089 Acyl-CoA dehydrogenase, conserved site [PS00073] (380-399)
  IPR006091 Acyl-CoA dehydrogenase/oxidase, middle domain [PF02770] (164-261)
  IPR009075 Acyl-CoA dehydrogenase/oxidase, C-terminal [PF00441] (273-420)
  IPR009100 Acyl-CoA dehydrogenase/oxidase, N-terminal and middle domain superfamily [SSF56645] (45-284)
  IPR013786 Acyl-CoA dehydrogenase/oxidase, N-terminal [PF02771] (46-160)
  IPR034183 Isovaleryl-CoA dehydrogenase [cd01156] (44-423)
  IPR036250 Acyl-CoA dehydrogenase-like, C-terminal [SSF47203] (272-421)
  IPR037069 Acyl-CoA dehydrogenase/oxidase, N-terminal domain superfamily [G3DSA:1.10.540.10] (41-161)
  IPR046373 Acyl-CoA oxidase/dehydrogenase, middle domain superfamily [G3DSA:2.40.110.10] (163-280)